Protein 8Z9A (pdb70)

Secondary structure (DSSP, 8-state):
--THHHHTHHHHHHHHHHT----SS-S---HHHHHHHHHHHHHHHHHHHHHHHHHHHHHHSS--SHHHHHHHHHHHHHHHHHHHHHHHHHT-HHHHHHHHTTTSS----GGGHHHHHHHHHHHHHHHHHHHHHHHHHHHHHHHHHHHGGGSS--EEEEE-SSSSS-EEEEE----SS----SS-TTSHHHHHHHHHHHHHHHHHHHHHHHHHHHHHHHHHHHHHHHHHHHHHTHHHHHHHT------HHHHHHHHHHHHHHHHHHHHHHHHHHHHHHHSSHHHHHHHHHHHHHHHHHHHHHTT--SSSHHHHHHHHHHHHHHHHHHHHHHHHHHHHHHHHHHHHHHHSSS-TTS-HHHHHHHHHHHHHTTSPP--EETTTEE-SHHHHHHHHHHHHHHHHHHHHH-/--THHHHTHHHHHHHHHTT----SS-S---TTHHHHHHHHHHHHHHHHHHHHHHHHHHHHHS--SHHHHHHHHHHHHHHHHHHHHHHHHHT-HHHHHHHHTTTSS----GGGHHHHHHHHHHHHHHHHHHHHHHHHHHHHHHHHHHHSGGGS--EEEEE-SSSSS-EEEEE----SS----SS--SSHHHHHHHHHHHHHHHHHHHHHHHHHHHHHHHHHHHHHHHHHHHHHTHHHHHHHT------HHHHHHHHHHHHHHHHHHHHHHHHHHHHHHHTSHHHHHHHHHHHHHHHHHHHHHTT--SSSHHHHHHHHHHHHHHHHHHHHHHHHHHHHHHHHTHHHHHHSS-STTS-HHHHHHHHHHHHHTTSPP--BSTTSSB-SHHHHHHHHHHHHHHHHHHHHH-/--THHHHTHHHHHHHHHTT----SS-S--STTHHHHHHHHHHHHHHHHHHHHHHHHHHHHHS--SHHHHHHHHHHHHHHHHHHHHHHHHHT-HHHHHHHHHHSSS----STTHHHHHHHHHHHHHHHHHHHHHHHHHHHHHHHHTTTSTT-------SS----SS--SSTHHHHHHHHHHHHHHHHHHHHHHHHHHHHHHHHHHHHHHHHHHHHTHHHHHHHH------HHHHHHHHHHHHHHHHHHHHHHHHHHHHHHHTHHHHHHHHHHHHHHHHHHHHHTT---SSSHHHHHHHHHHHHHHHHHHHHHHHHHHHHHHHTTHHHHHHHS-GGGS-HHHHHHHHHHHHHTSS----BSTTS-B-SHHHHHHHHHHHHHHHHHHHHH-/-HHHHHHHHHHT-SS--HHHHHHHHHHHHHHHHHHHHHHHHHSS---HHHHHHHHHHHHHHHHHHHHHHHHHHTHHHHHHHHHHHTSS---HHHHHHHHHHHHHHHHHHHHHHHHHHHHHSS-TTS-TTSTTSSSS---SSSPP-SHHHHHHHHHHHHHHHHHHHHHHHHHHHHHHHHHHHHHHHHHHHHHHHHHHTTTT-HHHHHHHHHHHHHHHHHHHHHHHHHHHHHHHHHHHHHHHHHHHHHHHHHHHTTSS-GGGHHHHHHHTHHHHHHHHHHHHHHHSSTTHHHHHHHHH--GGGGSS-SSHHHHHHHHHHHTTS----EETTTEE-SHHHHHHHHHHHHHHHHHHHHHH-

InterPro domains:
  IPR004117 Olfactory receptor, insect [PF02949] (76-451)
  IPR004117 Olfactory receptor, insect [PTHR21137] (15-462)

Solvent-accessible surface area: 69090 Å² total; per-residue (Å²): 132,106,21,1,9,127,4,0,94,37,1,2,98,71,1,10,102,9,0,5,42,11,60,81,31,32,146,72,135,57,60,135,25,54,100,144,44,100,91,91,6,138,96,1,8,107,55,0,69,43,1,31,96,36,6,47,55,29,25,101,90,100,29,81,50,71,58,21,84,11,46,19,34,4,28,14,36,9,0,24,5,3,9,48,6,4,75,39,4,19,111,24,20,144,26,2,29,120,0,5,48,14,10,71,151,49,82,37,30,117,85,6,41,120,11,32,64,97,16,60,60,86,1,60,68,49,0,72,99,13,18,99,81,14,39,108,63,8,97,138,18,4,91,43,32,22,63,46,16,114,148,35,144,33,52,35,60,48,69,31,108,152,79,194,115,110,63,87,138,54,116,24,46,67,20,12,10,85,9,114,11,92,95,96,13,36,134,39,148,16,54,94,76,0,41,98,38,0,82,73,0,0,76,14,0,4,16,1,2,13,11,1,5,0,2,1,0,0,2,0,0,8,0,0,1,3,0,38,0,0,43,70,2,2,78,62,1,2,78,37,0,14,90,161,194,94,90,83,113,73,78,89,64,5,80,41,0,8,104,22,0,0,50,10,5,41,52,0,22,108,0,5,52,16,0,30,112,3,3,2,39,4,0,30,73,4,14,104,15,1,79,69,0,4,39,30,2,2,70,9,18,41,62,59,111,65,129,69,51,60,4,118,34,5,85,32,35,39,126,23,1,28,58,12,0,84,36,0,0,44,13,0,8,39,0,30,70,31,5,38,28,0,7,80,33,0,0,41,1,83,0,21,62,14,17,61,69,2,6,26,1,0,7,0,0,0,2,11,5,30,106,48,21,62,0,12,0,29,109,44,44,74,0,7,8,73,27,35,33,74,22,69,27,65,18,60,61,43,62,48,54,4,54,65,75,164,154,98,19,1,19,101,4,0,71,34,2,1,100,72,2,11,99,8,0,2,46,14,72,69,47,43,146,77,132,59,68,115,23,60,87,134,47,106,88,89,10,126,83,1,9,105,59,0,66,39,2,31,95,35,6,47,52,20,30,96,93,87,31,85,57,80,67,21,83,11,46,20,33,1,22,13,35,11,0,20,6,3,8,49,6,5,78,41,3,20,114,24,18,146,27,2,22,126,0,4,42,18,12,68,148,47,87,46,27,108,85,5,42,112,18,28,62,116,19,63,60,88,1,51,74,60,2,76,106,22,18,94,86,20,44,104,62,7,88,135,17,4,95,45,33,31,71,56,20,103,162,29,146,33,58,30,61,28,76,28,105,152,74,194,114,108,75,74,144,52,114,21,44,66,23,13,8,90,9,116,12,91,91,100,16,37,137,43,141,16,46,97,74,0,29,95,38,0,85,69,0,0,76,12,0,4,18,1,3,12,13,2,2,1,2,1,0,0,2,0,0,8,0,0,0,4,0,33,0,0,42,74,0,2,80,65,2,2,82,49,1,13,81,156,193,72,85,82,116,75,70,93,75,0,99,38,0,3,97,19,0,1,82,9,7,68,50,0,14,103,0,6,47,28,0,32,109,4,3,2,46,2,0,24,76,3,12,110,15,0,80,68,0,3,57,31,0,2,65,9,17,32,54,59,107,63,131,66,59,57,3,132,38,2,80,30,29,33,122,20,3,33,53,14,0,75,29,0,0,41,13,0,11,32,0,26,79,27,4,15,25,0,0,57,33,0,4,33,1,72,2,21,55,13,17,120,37,1,25,29,2,0,10,0,0,1,1,7,4,26,61,43,21,61,0,16,0,32,67,39,22,74,0,6,0,89,27,21,37,69,22,68,35,64,20,75,83,84,67,56,67,31,58,65,116,180,118,101,19,1,18,111,8,0,86,45,0,3,98,75,2,8,93,17,0,6,47,20,74,82,25,25,131,62,131,60,67,120,27,55,96,123,45,122,85,97,6,150,94,9,9,107,56,2,62,44,5,36,98,34,7,51,52,44,33,97,90,116,29,144,80,74,48,99,83,12,45,20,37,2,26,14,33,13,3,20,5,4,10,51,6,5,67,43,5,18,118,25,25,154,20,5,34,132,0,5,53,27,13,76,138,45,84,42,31,121,90,3,41,112,23,28,61,160,37,57,58,111,1,33,59,62,3,126,110,18,29,90,82,17,42,109,62,8,94,130,16,7,90,39,39,25,76,50,27,107,160,67,188,93,56,99,15,19,4,110,10,109,16,91,99,124,13,23,172,55,149,16,50,95,69,0,44,70,60,0,60,140,0,0,83,35,1,4,18,2,4,11,4,3,2,0,3,3,0,0,3,0,0,9,0,0,5,5,1,49,0,0,38,72,0,0,79,42,0,2,118,53,0,8,68,137,195,82,85,84,116,61,82,96,92,7,146,34,1,12,83,20,0,0,52,3,9,23,52,0,26,98,0,5,60,29,1,32,90,3,6,4,39,4,0,31,78,5,13,106,18,1,79,73,0,2,34,25,0,3,68,8,22,35,46,80,129,43,132,51,59,59,8,112,44,5,98,37,32,35,119,20,4,26,52,15,0,69,31,0,0,64,16,0,12,32,0,27,78,28,7,39,32,0,5,62,20,1,3,22,1,86,4,10,30,9,30,104,54,0,22,14,3,1,20,0,0,0,0,10,8,8,69,41,29,64,0,27,0,28,95,56,43,72,0,13,3,86,31,21,37,73,25,63,34,64,20,76,82,36,62,52,52,13,55,39,65,185,124,106,15,4,80,77,10,2,41,8,0,18,14,48,142,58,136,68,57,25,131,75,0,104,104,12,58,116,43,1,104,82,2,36,84,13,0,123,36,10,54,75,146,140,167,74,63,84,36,15,88,23,4,1,55,0,8,33,36,39,4,47,16,4,23,60,4,0,57,38,12,40,161,17,89,79,61,2,100,95,1,53,97,35,4,162,134,39,34,8,25,109,74,9,90,59,42,6,74,96,15,21,130,64,6,109,105,23,8,80,111,30,14,88,74,7,63,58,33,14,117,130,73,144,119,40,174,47,11,68,62,17,2,10,5,8,8,56,22,29,110,121,160,70,93,94,124,66,59,24,45,73,3,16,110,68,0,6,71,4,14,80,10,12,27,56,1,20,11,8,12,1,0,2,0,0,19,0,0,0,0,0,47,58,15,0,72,37,2,30,108,14,0,32,74,0,20,75,100,91,47,40,126,67,0,47,100,0,0,51,17,0,22,106,0,19,69,9,8,67,22,0,50,86,9,10,24,76,12,0,48,26,9,16,62,23,3,10,87,0,17,0,21,7,49,1,6,44,49,6,0,119,131,49,128,13,53,112,16,0,34,29,16,3,117,35,18,20,40,9,5,68,42,10,0,54,10,1,0,80,14,0,8,36,0,37,61,2,1,34,70,0,2,47,33,0,1,41,21,24,1,15,100,12,74,123,26,2,42,29,0,0,11,0,0,0,0,16,1,7,54,43,5,103,0,49,4,23,119,60,66,32,0,24,1,60,14,24,72,130,12,97,146,85,12,128,42,24,22,51,19,46,24,51,78,86,110

Nearest PDB structures (foldseek):
  8z9z-assembly1_C  TM=9.996E-01  e=1.709E-49  Acyrthosiphon pisum
  8z9z-assembly1_B  TM=9.976E-01  e=3.316E-49  Acyrthosiphon pisum
  8v00-assembly1_C  TM=9.638E-01  e=6.282E-34  Apocrypta bakeri
  6c70-assembly1_A  TM=9.663E-01  e=3.083E-33  Apocrypta bakeri
  8v3c-assembly1_D  TM=8.378E-01  e=1.977E-13  Anopheles gambiae

Organism: Acyrthosiphon pisum (NCBI:txid7029)

Radius of gyration: 36.78 Å; Cα contacts (8 Å, |Δi|>4): 1719; chains: 4; bounding box: 99×111×112 Å

Foldseek 3Di:
DDFLCVLCVVLVVLCQVLQAQDDDDDDDPDPVVVVVSVVSSVVVLVLLVVQLVQLVCLQPVQDDDVVSNLVSLLVSLLLVLLVVLRVLCRVQVVLVVVLSCLGPPDDDDPVLNVLVVVLVVVLSVVLVVLVVVLVVVLVVVLVVLLVLLPFDFQWGWAADPPDDGDTDTDHDASESGRGDDPDDCRDDPNVVVRRVSVSSNSSSSSSSSSSVLSSLLSLLSVLLSLLVSLLVCLQVLQVLQFPVVDDPVSVVVSVVVLVSSVVSVVSSLVSLVSSLVSCQQSVVVLVVSLLSSLLSLLVQCLVDDDDGSSNVVSVVSNVVSLVSLCSQQASQASQQVSLLCSLVSLVPHPNVRGDPVSVVSNVVSNVPSHGGRFRHRVPPGTRHVVVSVVSVVVSVVSSVVSNVVD/DDALCVLCVVLVVLCQVLLAQDDPPDDDPDPVVSVVSVVSNVVLLVLLVVQLVQLVCCLPVPDDDPVSNLVSLLVSLVLVLLVCLRVQCNVQVVLVVVLSCLGPPDDADPVLNVLLVVLVVVLSVVLVVLVVVLVCVLVVLLVVLVVLLVFDQQWGWACDPPDDPDIDTDHDASASGRGDDPDDCRDDPNVVVRRVSRSSNSSSSSVSNSSVLSSLLSLLSVLLSLLVSLLVCLQVLQVLQFPVVCDPVSVVVSVVNLVSSVVSVVSSLVSLVSSLVRCQQSVVVLVVSLLVSLLSLLVQCLVDDDDGSSNVVSVVSVVVSLVSLCSQQASQASQQVSLQCSLVSLVPHPLVRGDVVSVVSSVVRNVVSHHGRFRHRVVPGTRHVVVSVVSVVVSVVSSVVSNVVD/DDWLCVLLVVLVVVCLVLLAADDDPDPPPDPPVVVVSPVSSVVLLCLLVVQLVQLVCCLPVVDDDPVSNLVSLLVSLVLVLLVVLRCLCNVQVVLVVCLRCLGPPDDADPVLRVLCVVLSVVLSVVLVVLVVVLVPVLVVVLVVLVVLQVFAVPARESGSGDDPDDCRDDVNVVVRRVSSSSNSSSSSSSSSSVLSVLLSLLSSLLSLLVSLLVCLQVLQVLQFPVVDDPVSVVSNVVVLVNSVVSVVSSLVSLVSSLVSCQQSVVVLVVSLLVSLLSLLLQCLVDDPDGSSNVVSVVSVVVSLCSLVSFQASQASQQVSLLCSLVSLVPHPLVRGDPVSVVSSVVVNVVSVDGRFRHNVPPGTRHVVVSVVSVVVSVVSSVVSNVVD/DVLQVLLLQLLPLDPDCVSVVVLVVLLVLLVVQLVLLVCCLPVHDDDPLLNLQSVLSNLLSVLLNVLSVLSNVLSVLVSVLVVLLVPDFFDVVLVVVLVVLVVVLVVLLVCLLCVLCVVQVDPVVDHQFDARSASHGPRDPDGDDPVVVSVVSRVSRSVNSNSSSSSLSSLLSVLSGSLRSLLVLLVVLLVLLLVCLPPLPLVSVVVSVVSVVVSVVSLVSVLVSCQPSLVSLLVSLLLLLLSLVLVCVCVVVPVHPNCCVSCSVSVNVSSLSSLCSQADSLAVQQVSLVSLLVSLPDPSLVVHDVVSVVSSVVSNVVSVDTDFSDHPPPDTRHVVSVVVSVVSSVVSNVVSNVVVD

B-factor: mean 78.69, std 26.89, range [17.59, 169.21]

Sequence (1557 aa):
KDGLIKDLWPNIRLIQLSGLFISEYYDDYSGLAVLFRKIYSWITAIIIYSQFIFIVIFMVTKSNDSDQLAAGVVTTLFFTHSMIKFVYFSTGTKSFYRTLSCWNNTSPHPLFAESHSRFHAKSLSRMRQLLIIVSIVTIFTTISWTTITFFGESVWKVPDPETFNQTMYVPVPRLMLHSWYPWDSGHGLGYIVAFVLQFYWVFITLSHSNLMELLFSSFLVHACEQLQHLKEILNPLIELSATLDLTSNQEVLVRSAIKYWVERHKHVVKYVSLITECYGSALLFHMLVSTVILTILAYQATKINGVNVFAFSTIGYLMYSFAQIFMFCIHGNELIEESSSVMEAAYGCHWYDGSEEAKTFVQIVCQQCQKPLIVSGAKFFNVSLDLFASVLGAVVTYFMVLVQLKKDGLIKDLWPNIRLIQLSGLFISEYYDDYSGLAVLFRKIYSWITAIIIYSQFIFIVIFMVTKSNDSDQLAAGVVTTLFFTHSMIKFVYFSTGTKSFYRTLSCWNNTSPHPLFAESHSRFHAKSLSRMRQLLIIVSIVTIFTTISWTTITFFGESVWKVPDPETFNQTMYVPVPRLMLHSWYPWDSGHGLGYIVAFVLQFYWVFITLSHSNLMELLFSSFLVHACEQLQHLKEILNPLIELSATLDLTSNQEVLVRSAIKYWVERHKHVVKYVSLITECYGSALLFHMLVSTVILTILAYQATKINGVNVFAFSTIGYLMYSFAQIFMFCIHGNELIEESSSVMEAAYGCHWYDGSEEAKTFVQIVCQQCQKPLIVSGAKFFNVSLDLFASVLGAVVTYFMVLVQLKKDGLIKDLWPNIRLIQLSGLFISEYYDDYSGLAVLFRKIYSWITAIIIYSQFIFIVIFMVTKSNDSDQLAAGVVTTLFFTHSMIKFVYFSTGTKSFYRTLSCWNNTSPHPLFAESHSRFHAKSLSRMRQLLIIVSIVTIFTTISWTTITFFGPVPRLMLHSWYPWDSGHGLGYIVAFVLQFYWVFITLSHSNLMELLFSSFLVHACEQLQHLKEILNPLIELSATLDLTSNQEVLVRSAIKYWVERHKHVVKYVSLITECYGSALLFHMLVSTVILTILAYQATKINGVNVFAFSTIGYLMYSFAQIFMFCIHGNELIEESSSVMEAAYGCHWYDGSEEAKTFVQIVCQQCQKPLIVSGAKFFNVSLDLFASVLGAVVTYFMVLVQLKIDTINMFLQMTGCTDSKAMLYLTYFEFLITFYYLIATYASIVHFEQSVTIQLFALLCMLIECVILLNITFRLYHKNHIREMHQYSRRLGIPDSYRSVINVITKYHLIASNIFVVFPVTYAIFCDSVRVGDPFTFPFLDVLPMHTDNLAIYACKYLVYAISVYIAHVELCFINTTFIYYVGVLKHRLETIVQTIGEAFADNDEQKFKYAIIQHQKLLSYFNTMKIVFSKPILLSMSFNAIYFGLTTSFVIQAIRGYINQAILSICIASSAAAVINITIYTFYGSELMDLHDKILHVLFDNAFFYVSKSFKSSILIMMTRVTIPLKFTVGYIFTINLNLLLKILKMSYTVLNVLLSSET

Structure (mmCIF, N/CA/C/O backbone):
data_8Z9A
#
_entry.id   8Z9A
#
loop_
_entity.id
_entity.type
_entity.pdbx_description
1 polymer 'Odorant receptor, ApisOrco'
2 polymer 'Odorant receptor, ApisOR5'
3 non-polymer 1,2-DIACYL-SN-GLYCERO-3-PHOSPHOCHOLINE
4 non-polymer '[(2E)-3,7-dimethylocta-2,6-dienyl] ethanoate'
#
loop_
_atom_site.group_PDB
_atom_site.id
_atom_site.type_symbol
_atom_site.label_atom_id
_atom_site.label_alt_id
_atom_site.label_comp_id
_atom_site.label_asym_id
_atom_site.label_entity_id
_atom_site.label_seq_id
_atom_site.pdbx_PDB_ins_code
_atom_site.Cartn_x
_atom_site.Cartn_y
_atom_site.Cartn_z
_atom_site.occupancy
_atom_site.B_iso_or_equiv
_atom_site.auth_seq_id
_atom_site.auth_comp_id
_atom_site.auth_asym_id
_atom_site.auth_atom_id
_atom_site.pdbx_PDB_model_num
ATOM 1 N N . LYS A 1 5 ? 103.647 133.304 85.917 1.00 98.19 5 LYS A N 1
ATOM 2 C CA . LYS A 1 5 ? 103.891 132.871 87.287 1.00 102.08 5 LYS A CA 1
ATOM 3 C C . LYS A 1 5 ? 103.096 133.715 88.275 1.00 102.57 5 LYS A C 1
ATOM 4 O O . LYS A 1 5 ? 102.689 134.833 87.963 1.00 99.56 5 LYS A O 1
ATOM 10 N N . ASP A 1 6 ? 102.879 133.170 89.470 1.00 105.38 6 ASP A N 1
ATOM 11 C CA . ASP A 1 6 ? 102.149 133.878 90.511 1.00 102.73 6 ASP A CA 1
ATOM 12 C C . ASP A 1 6 ? 102.553 133.315 91.865 1.00 105.19 6 ASP A C 1
ATOM 13 O O . ASP A 1 6 ? 103.087 132.208 91.964 1.00 104.40 6 ASP A O 1
ATOM 18 N N . GLY A 1 7 ? 102.285 134.095 92.908 1.00 90.57 7 GLY A N 1
ATOM 19 C CA . GLY A 1 7 ? 102.631 133.697 94.256 1.00 85.50 7 GLY A CA 1
ATOM 20 C C . GLY A 1 7 ? 104.039 134.090 94.647 1.00 83.03 7 GLY A C 1
ATOM 21 O O . GLY A 1 7 ? 104.502 135.183 94.310 1.00 79.29 7 GLY A O 1
ATOM 22 N N . LEU A 1 8 ? 104.731 133.204 95.366 1.00 71.65 8 LEU A N 1
ATOM 23 C CA . LEU A 1 8 ? 106.095 133.485 95.796 1.00 68.39 8 LEU A CA 1
ATOM 24 C C . LEU A 1 8 ? 107.084 133.466 94.639 1.00 72.47 8 LEU A C 1
ATOM 25 O O . LEU A 1 8 ? 108.166 134.047 94.757 1.00 77.72 8 LEU A O 1
ATOM 30 N N . ILE A 1 9 ? 106.742 132.809 93.529 1.00 76.94 9 ILE A N 1
ATOM 31 C CA . ILE A 1 9 ? 107.633 132.782 92.373 1.00 75.78 9 ILE A CA 1
ATOM 32 C C . ILE A 1 9 ? 107.764 134.171 91.763 1.00 78.56 9 ILE A C 1
ATOM 33 O O . ILE A 1 9 ? 108.861 134.597 91.385 1.00 80.82 9 ILE A O 1
ATOM 38 N N . LYS A 1 10 ? 106.649 134.893 91.643 1.00 73.61 10 LYS A N 1
ATOM 39 C CA . LYS A 1 10 ? 106.692 136.229 91.059 1.00 71.94 10 LYS A CA 1
ATOM 40 C C . LYS A 1 10 ? 107.498 137.188 91.925 1.00 73.71 10 LYS A C 1
ATOM 41 O O . LYS A 1 10 ? 108.238 138.030 91.405 1.00 76.82 10 LYS A O 1
ATOM 47 N N . ASP A 1 11 ? 107.359 137.086 93.249 1.00 73.06 11 ASP A N 1
ATOM 48 C CA . ASP A 1 11 ? 108.130 137.946 94.140 1.00 71.76 11 ASP A CA 1
ATOM 49 C C . ASP A 1 11 ? 109.621 137.661 94.029 1.00 71.56 11 ASP A C 1
ATOM 50 O O . ASP A 1 11 ? 110.440 138.587 94.025 1.00 74.15 11 ASP A O 1
ATOM 55 N N . LEU A 1 12 ? 109.992 136.385 93.946 1.00 67.58 12 LEU A N 1
ATOM 56 C CA . LEU A 1 12 ? 111.383 135.965 93.837 1.00 63.50 12 LEU A CA 1
ATOM 57 C C . LEU A 1 12 ? 111.802 135.697 92.400 1.00 68.40 12 LEU A C 1
ATOM 58 O O . LEU A 1 12 ? 112.676 134.860 92.159 1.00 75.10 12 LEU A O 1
ATOM 63 N N . TRP A 1 13 ? 111.188 136.375 91.435 1.00 74.10 13 TRP A N 1
ATOM 64 C CA . TRP A 1 13 ? 111.570 136.151 90.043 1.00 69.77 13 TRP A CA 1
ATOM 65 C C . TRP A 1 13 ? 113.000 136.574 89.739 1.00 73.59 13 TRP A C 1
ATOM 66 O O . TRP A 1 13 ? 113.696 135.825 89.035 1.00 78.89 13 TRP A O 1
ATOM 77 N N . PRO A 1 14 ? 113.491 137.743 90.172 1.00 65.66 14 PRO A N 1
ATOM 78 C CA . PRO A 1 14 ? 114.906 138.052 89.907 1.00 62.62 14 PRO A CA 1
ATOM 79 C C . PRO A 1 14 ? 115.862 137.030 90.492 1.00 68.39 14 PRO A C 1
ATOM 80 O O . PRO A 1 14 ? 116.863 136.687 89.852 1.00 72.99 14 PRO A O 1
ATOM 84 N N . ASN A 1 15 ? 115.569 136.515 91.687 1.00 64.85 15 ASN A N 1
ATOM 85 C CA . ASN A 1 15 ? 116.424 135.499 92.290 1.00 60.57 15 ASN A CA 1
ATOM 86 C C . ASN A 1 15 ? 116.444 134.229 91.452 1.00 63.25 15 ASN A C 1
ATOM 87 O O . ASN A 1 15 ? 117.507 133.652 91.200 1.00 71.46 15 ASN A O 1
ATOM 92 N N . ILE A 1 16 ? 115.271 133.777 91.009 1.00 65.14 16 ILE A N 1
ATOM 93 C CA . ILE A 1 16 ? 115.198 132.549 90.225 1.00 65.34 16 ILE A CA 1
ATOM 94 C C . ILE A 1 16 ? 115.863 132.741 88.869 1.00 67.54 16 ILE A C 1
ATOM 95 O O . ILE A 1 16 ? 116.527 131.835 88.356 1.00 74.83 16 ILE A O 1
ATOM 100 N N . ARG A 1 17 ? 115.707 133.922 88.272 1.00 66.59 17 ARG A N 1
ATOM 101 C CA . ARG A 1 17 ? 116.360 134.195 86.998 1.00 65.57 17 ARG A CA 1
ATOM 102 C C . ARG A 1 17 ? 117.875 134.217 87.145 1.00 68.64 17 ARG A C 1
ATOM 103 O O . ARG A 1 17 ? 118.593 133.692 86.287 1.00 74.87 17 ARG A O 1
ATOM 111 N N . LEU A 1 18 ? 118.383 134.821 88.222 1.00 65.75 18 LEU A N 1
ATOM 112 C CA . LEU A 1 18 ? 119.823 134.813 88.455 1.00 61.39 18 LEU A CA 1
ATOM 113 C C . LEU A 1 18 ? 120.331 133.404 88.723 1.00 62.20 18 LEU A C 1
ATOM 114 O O . LEU A 1 18 ? 121.432 133.046 88.296 1.00 69.99 18 LEU A O 1
ATOM 119 N N . ILE A 1 19 ? 119.549 132.592 89.436 1.00 62.87 19 ILE A N 1
ATOM 120 C CA . ILE A 1 19 ? 119.931 131.202 89.665 1.00 58.67 19 ILE A CA 1
ATOM 121 C C . ILE A 1 19 ? 119.992 130.443 88.346 1.00 64.11 19 ILE A C 1
ATOM 122 O O . ILE A 1 19 ? 120.924 129.668 88.101 1.00 72.64 19 ILE A O 1
ATOM 127 N N . GLN A 1 20 ? 119.004 130.654 87.475 1.00 63.07 20 GLN A N 1
ATOM 128 C CA . GLN A 1 20 ? 118.992 129.976 86.183 1.00 66.37 20 GLN A CA 1
ATOM 129 C C . GLN A 1 20 ? 120.167 130.408 85.316 1.00 73.43 20 GLN A C 1
ATOM 130 O O . GLN A 1 20 ? 120.805 129.576 84.661 1.00 78.29 20 GLN A O 1
ATOM 136 N N . LEU A 1 21 ? 120.467 131.707 85.293 1.00 69.50 21 LEU A N 1
ATOM 137 C CA . LEU A 1 21 ? 121.575 132.197 84.484 1.00 67.70 21 LEU A CA 1
ATOM 138 C C . LEU A 1 21 ? 122.930 131.843 85.076 1.00 70.30 21 LEU A C 1
ATOM 139 O O . LEU A 1 21 ? 123.925 131.823 84.345 1.00 72.51 21 LEU A O 1
ATOM 144 N N . SER A 1 22 ? 122.991 131.566 86.378 1.00 69.32 22 SER A N 1
ATOM 145 C CA . SER A 1 22 ? 124.279 131.375 87.032 1.00 66.65 22 SER A CA 1
ATOM 146 C C . SER A 1 22 ? 124.896 130.028 86.687 1.00 68.14 22 SER A C 1
ATOM 147 O O . SER A 1 22 ? 126.123 129.888 86.714 1.00 71.44 22 SER A O 1
ATOM 150 N N . GLY A 1 23 ? 124.077 129.034 86.361 1.00 66.15 23 GLY A N 1
ATOM 151 C CA . GLY A 1 23 ? 124.567 127.716 86.000 1.00 69.30 23 GLY A CA 1
ATOM 152 C C . GLY A 1 23 ? 124.152 126.603 86.936 1.00 70.06 23 GLY A C 1
ATOM 153 O O . GLY A 1 23 ? 124.542 125.451 86.704 1.00 69.47 23 GLY A O 1
ATOM 154 N N . LEU A 1 24 ? 123.387 126.879 87.986 1.00 74.28 24 LEU A N 1
ATOM 155 C CA . LEU A 1 24 ? 122.930 125.825 88.877 1.00 72.04 24 LEU A CA 1
ATOM 156 C C . LEU A 1 24 ? 121.955 124.902 88.157 1.00 75.97 24 LEU A C 1
ATOM 157 O O . LEU A 1 24 ? 121.279 125.295 87.205 1.00 77.14 24 LEU A O 1
ATOM 162 N N . PHE A 1 25 ? 121.891 123.656 88.623 1.00 78.83 25 PHE A N 1
ATOM 163 C CA . PHE A 1 25 ? 121.012 122.649 88.031 1.00 75.25 25 PHE A CA 1
ATOM 164 C C . PHE A 1 25 ? 119.576 122.941 88.456 1.00 76.62 25 PHE A C 1
ATOM 165 O O . PHE A 1 25 ? 119.056 122.406 89.438 1.00 79.40 25 PHE A O 1
ATOM 173 N N . ILE A 1 26 ? 118.924 123.812 87.693 1.00 73.48 26 ILE A N 1
ATOM 174 C CA . ILE A 1 26 ? 117.521 124.152 87.895 1.00 75.82 26 ILE A CA 1
ATOM 175 C C . ILE A 1 26 ? 116.784 123.908 86.586 1.00 78.83 26 ILE A C 1
ATOM 176 O O . ILE A 1 26 ? 117.264 124.297 85.515 1.00 80.56 26 ILE A O 1
ATOM 181 N N . SER A 1 27 ? 115.632 123.242 86.669 1.00 86.32 27 SER A N 1
ATOM 182 C CA . SER A 1 27 ? 114.885 122.848 85.485 1.00 88.29 27 SER A CA 1
ATOM 183 C C . SER A 1 27 ? 113.514 123.492 85.360 1.00 91.17 27 SER A C 1
ATOM 184 O O . SER A 1 27 ? 112.996 123.571 84.241 1.00 93.74 27 SER A O 1
ATOM 187 N N . GLU A 1 28 ? 112.914 123.951 86.454 1.00 85.80 28 GLU A N 1
ATOM 188 C CA . GLU A 1 28 ? 111.570 124.497 86.410 1.00 89.00 28 GLU A CA 1
ATOM 189 C C . GLU A 1 28 ? 111.604 125.995 86.122 1.00 89.30 28 GLU A C 1
ATOM 190 O O . GLU A 1 28 ? 112.664 126.603 85.964 1.00 90.47 28 GLU A O 1
ATOM 196 N N . TYR A 1 29 ? 110.413 126.594 86.047 1.00 80.09 29 TYR A N 1
ATOM 197 C CA . TYR A 1 29 ? 110.243 128.038 85.889 1.00 78.12 29 TYR A CA 1
ATOM 198 C C . TYR A 1 29 ? 110.843 128.551 84.585 1.00 80.83 29 TYR A C 1
ATOM 199 O O . TYR A 1 29 ? 111.434 129.632 84.543 1.00 80.21 29 TYR A O 1
ATOM 208 N N . TYR A 1 30 ? 110.693 127.786 83.513 1.00 94.48 30 TYR A N 1
ATOM 209 C CA . TYR A 1 30 ? 111.082 128.204 82.175 1.00 92.10 30 TYR A CA 1
ATOM 210 C C . TYR A 1 30 ? 109.839 128.352 81.305 1.00 96.44 30 TYR A C 1
ATOM 211 O O . TYR A 1 30 ? 108.712 128.089 81.734 1.00 97.41 30 TYR A O 1
ATOM 220 N N . ASP A 1 31 ? 110.055 128.781 80.061 1.00 112.50 31 ASP A N 1
ATOM 221 C CA . ASP A 1 31 ? 108.968 128.916 79.100 1.00 112.95 31 ASP A CA 1
ATOM 222 C C . ASP A 1 31 ? 109.379 128.392 77.730 1.00 112.48 31 ASP A C 1
ATOM 223 O O . ASP A 1 31 ? 108.734 128.701 76.722 1.00 112.52 31 ASP A O 1
ATOM 228 N N . ASP A 1 32 ? 110.442 127.597 77.675 1.00 117.31 32 ASP A N 1
ATOM 229 C CA . ASP A 1 32 ? 110.977 127.082 76.419 1.00 118.10 32 ASP A CA 1
ATOM 230 C C . ASP A 1 32 ? 111.278 125.593 76.551 1.00 116.61 32 ASP A C 1
ATOM 231 O O . ASP A 1 32 ? 112.372 125.123 76.238 1.00 117.64 32 ASP A O 1
ATOM 236 N N . TYR A 1 33 ? 110.295 124.827 77.023 1.00 110.05 33 TYR A N 1
ATOM 237 C CA . TYR A 1 33 ? 110.476 123.395 77.256 1.00 111.07 33 TYR A CA 1
ATOM 238 C C . TYR A 1 33 ? 110.493 122.670 75.914 1.00 111.78 33 TYR A C 1
ATOM 239 O O . TYR A 1 33 ? 109.539 122.002 75.510 1.00 112.78 33 TYR A O 1
ATOM 248 N N . SER A 1 34 ? 111.613 122.807 75.212 1.00 116.68 34 SER A N 1
ATOM 249 C CA . SER A 1 34 ? 111.858 122.113 73.960 1.00 117.15 34 SER A CA 1
ATOM 250 C C . SER A 1 34 ? 113.138 121.298 74.087 1.00 116.48 34 SER A C 1
ATOM 251 O O . SER A 1 34 ? 113.981 121.562 74.947 1.00 117.81 34 SER A O 1
ATOM 254 N N . GLY A 1 35 ? 113.271 120.292 73.221 1.00 115.63 35 GLY A N 1
ATOM 255 C CA . GLY A 1 35 ? 114.419 119.404 73.312 1.00 117.67 35 GLY A CA 1
ATOM 256 C C . GLY A 1 35 ? 115.738 120.132 73.138 1.00 117.21 35 GLY A C 1
ATOM 257 O O . GLY A 1 35 ? 116.689 119.910 73.892 1.00 113.70 35 GLY A O 1
ATOM 258 N N . LEU A 1 36 ? 115.810 121.017 72.142 1.00 123.97 36 LEU A N 1
ATOM 259 C CA . LEU A 1 36 ? 117.040 121.767 71.908 1.00 125.01 36 LEU A CA 1
ATOM 260 C C . LEU A 1 36 ? 117.369 122.673 73.086 1.00 124.53 36 LEU A C 1
ATOM 261 O O . LEU A 1 36 ? 118.521 122.732 73.531 1.00 124.19 36 LEU A O 1
ATOM 266 N N . ALA A 1 37 ? 116.369 123.389 73.605 1.00 116.49 37 ALA A N 1
ATOM 267 C CA . ALA A 1 37 ? 116.611 124.290 74.726 1.00 114.70 37 ALA A CA 1
ATOM 268 C C . ALA A 1 37 ? 117.029 123.522 75.973 1.00 114.97 37 ALA A C 1
ATOM 269 O O . ALA A 1 37 ? 117.954 123.934 76.681 1.00 116.01 37 ALA A O 1
ATOM 271 N N . VAL A 1 38 ? 116.362 122.402 76.255 1.00 108.23 38 VAL A N 1
ATOM 272 C CA . VAL A 1 38 ? 116.716 121.602 77.424 1.00 106.49 38 VAL A CA 1
ATOM 273 C C . VAL A 1 38 ? 118.130 121.053 77.287 1.00 108.50 38 VAL A C 1
ATOM 274 O O . VAL A 1 38 ? 118.911 121.060 78.247 1.00 109.68 38 VAL A O 1
ATOM 278 N N . LEU A 1 39 ? 118.482 120.563 76.095 1.00 110.55 39 LEU A N 1
ATOM 279 C CA . LEU A 1 39 ? 119.826 120.038 75.883 1.00 110.89 39 LEU A CA 1
ATOM 280 C C . LEU A 1 39 ? 120.879 121.127 76.047 1.00 110.63 39 LEU A C 1
ATOM 281 O O . LEU A 1 39 ? 121.917 120.904 76.681 1.00 110.62 39 LEU A O 1
ATOM 286 N N . PHE A 1 40 ? 120.628 122.314 75.488 1.00 106.71 40 PHE A N 1
ATOM 287 C CA . PHE A 1 40 ? 121.573 123.416 75.636 1.00 106.92 40 PHE A CA 1
ATOM 288 C C . PHE A 1 40 ? 121.725 123.815 77.097 1.00 108.16 40 PHE A C 1
ATOM 289 O O . PHE A 1 40 ? 122.838 124.079 77.567 1.00 108.66 40 PHE A O 1
ATOM 297 N N . ARG A 1 41 ? 120.612 123.862 77.830 1.00 99.91 41 ARG A N 1
ATOM 298 C CA . ARG A 1 41 ? 120.651 124.226 79.241 1.00 98.94 41 ARG A CA 1
ATOM 299 C C . ARG A 1 41 ? 121.451 123.213 80.050 1.00 99.42 41 ARG A C 1
ATOM 300 O O . ARG A 1 41 ? 122.291 123.584 80.881 1.00 98.48 41 ARG A O 1
ATOM 308 N N . LYS A 1 42 ? 121.206 121.923 79.813 1.00 95.64 42 LYS A N 1
ATOM 309 C CA . LYS A 1 42 ? 121.950 120.886 80.520 1.00 95.88 42 LYS A CA 1
ATOM 310 C C . LYS A 1 42 ? 123.432 120.945 80.180 1.00 97.85 42 LYS A C 1
ATOM 311 O O . LYS A 1 42 ? 124.284 120.782 81.060 1.00 97.09 42 LYS A O 1
ATOM 317 N N . ILE A 1 43 ? 123.760 121.178 78.907 1.00 96.38 43 ILE A N 1
ATOM 318 C CA . ILE A 1 43 ? 125.159 121.263 78.503 1.00 93.19 43 ILE A CA 1
ATOM 319 C C . ILE A 1 43 ? 125.843 122.433 79.194 1.00 93.80 43 ILE A C 1
ATOM 320 O O . ILE A 1 43 ? 126.964 122.304 79.702 1.00 96.95 43 ILE A O 1
ATOM 325 N N . TYR A 1 44 ? 125.182 123.593 79.228 1.00 85.93 44 TYR A N 1
ATOM 326 C CA . TYR A 1 44 ? 125.774 124.761 79.874 1.00 88.82 44 TYR A CA 1
ATOM 327 C C . TYR A 1 44 ? 125.975 124.527 81.365 1.00 86.44 44 TYR A C 1
ATOM 328 O O . TYR A 1 44 ? 127.026 124.869 81.920 1.00 86.33 44 TYR A O 1
ATOM 337 N N . SER A 1 45 ? 124.980 123.937 82.030 1.00 78.96 45 SER A N 1
ATOM 338 C CA . SER A 1 45 ? 125.111 123.682 83.460 1.00 76.80 45 SER A CA 1
ATOM 339 C C . SER A 1 45 ? 126.220 122.676 83.746 1.00 81.41 45 SER A C 1
ATOM 340 O O . SER A 1 45 ? 126.976 122.835 84.712 1.00 82.97 45 SER A O 1
ATOM 343 N N . TRP A 1 46 ? 126.336 121.633 82.919 1.00 84.03 46 TRP A N 1
ATOM 344 C CA . TRP A 1 46 ? 127.395 120.648 83.113 1.00 79.22 46 TRP A CA 1
ATOM 345 C C . TRP A 1 46 ? 128.770 121.252 82.863 1.00 78.13 46 TRP A C 1
ATOM 346 O O . TRP A 1 46 ? 129.729 120.934 83.573 1.00 77.70 46 TRP A O 1
ATOM 357 N N . ILE A 1 47 ? 128.890 122.117 81.855 1.00 75.92 47 ILE A N 1
ATOM 358 C CA . ILE A 1 47 ? 130.159 122.796 81.611 1.00 74.88 47 ILE A CA 1
ATOM 359 C C . ILE A 1 47 ? 130.528 123.665 82.805 1.00 75.95 47 ILE A C 1
ATOM 360 O O . ILE A 1 47 ? 131.686 123.689 83.244 1.00 82.73 47 ILE A O 1
ATOM 365 N N . THR A 1 48 ? 129.547 124.385 83.354 1.00 71.48 48 THR A N 1
ATOM 366 C CA . THR A 1 48 ? 129.803 125.203 84.534 1.00 71.07 48 THR A CA 1
ATOM 367 C C . THR A 1 48 ? 130.276 124.347 85.700 1.00 73.74 48 THR A C 1
ATOM 368 O O . THR A 1 48 ? 131.261 124.680 86.367 1.00 81.31 48 THR A O 1
ATOM 372 N N . ALA A 1 49 ? 129.595 123.227 85.951 1.00 68.52 49 ALA A N 1
ATOM 373 C CA . ALA A 1 49 ? 129.985 122.362 87.060 1.00 71.84 49 ALA A CA 1
ATOM 374 C C . ALA A 1 49 ? 131.390 121.805 86.862 1.00 76.04 49 ALA A C 1
ATOM 375 O O . ALA A 1 49 ? 132.191 121.760 87.807 1.00 77.21 49 ALA A O 1
ATOM 377 N N . ILE A 1 50 ? 131.705 121.379 85.637 1.00 74.99 50 ILE A N 1
ATOM 378 C CA . ILE A 1 50 ? 133.024 120.825 85.350 1.00 71.89 50 ILE A CA 1
ATOM 379 C C . ILE A 1 50 ? 134.101 121.868 85.602 1.00 69.89 50 ILE A C 1
ATOM 380 O O . ILE A 1 50 ? 135.114 121.591 86.254 1.00 75.04 50 ILE A O 1
ATOM 385 N N . ILE A 1 51 ? 133.894 123.089 85.103 1.00 65.37 51 ILE A N 1
ATOM 386 C CA . ILE A 1 51 ? 134.890 124.140 85.296 1.00 65.84 51 ILE A CA 1
ATOM 387 C C . ILE A 1 51 ? 135.059 124.450 86.777 1.00 68.05 51 ILE A C 1
ATOM 388 O O . ILE A 1 51 ? 136.186 124.562 87.280 1.00 78.48 51 ILE A O 1
ATOM 393 N N . ILE A 1 52 ? 133.944 124.572 87.502 1.00 59.02 52 ILE A N 1
ATOM 394 C CA . ILE A 1 52 ? 133.997 124.920 88.919 1.00 60.02 52 ILE A CA 1
ATOM 395 C C . ILE A 1 52 ? 134.805 123.889 89.692 1.00 68.72 52 ILE A C 1
ATOM 396 O O . ILE A 1 52 ? 135.740 124.225 90.432 1.00 71.44 52 ILE A O 1
ATOM 401 N N . TYR A 1 53 ? 134.476 122.611 89.512 1.00 69.35 53 TYR A N 1
ATOM 402 C CA . TYR A 1 53 ? 135.126 121.593 90.325 1.00 66.58 53 TYR A CA 1
ATOM 403 C C . TYR A 1 53 ? 136.551 121.317 89.863 1.00 74.30 53 TYR A C 1
ATOM 404 O O . TYR A 1 53 ? 137.410 120.991 90.688 1.00 77.68 53 TYR A O 1
ATOM 413 N N . SER A 1 54 ? 136.838 121.475 88.568 1.00 67.31 54 SER A N 1
ATOM 414 C CA . SER A 1 54 ? 138.215 121.356 88.109 1.00 61.29 54 SER A CA 1
ATOM 415 C C . SER A 1 54 ? 139.091 122.443 88.712 1.00 64.60 54 SER A C 1
ATOM 416 O O . SER A 1 54 ? 140.210 122.170 89.161 1.00 75.31 54 SER A O 1
ATOM 419 N N . GLN A 1 55 ? 138.600 123.683 88.745 1.00 55.47 55 GLN A N 1
ATOM 420 C CA . GLN A 1 55 ? 139.388 124.753 89.346 1.00 58.23 55 GLN A CA 1
ATOM 421 C C . GLN A 1 55 ? 139.543 124.549 90.849 1.00 63.71 55 GLN A C 1
ATOM 422 O O . GLN A 1 55 ? 140.600 124.851 91.417 1.00 68.69 55 GLN A O 1
ATOM 428 N N . PHE A 1 56 ? 138.503 124.038 91.514 1.00 55.51 56 PHE A N 1
ATOM 429 C CA . PHE A 1 56 ? 138.635 123.738 92.936 1.00 53.60 56 PHE A CA 1
ATOM 430 C C . PHE A 1 56 ? 139.702 122.677 93.178 1.00 63.46 56 PHE A C 1
ATOM 431 O O . PHE A 1 56 ? 140.524 122.805 94.094 1.00 64.67 56 PHE A O 1
ATOM 439 N N . ILE A 1 57 ? 139.717 121.627 92.353 1.00 73.72 57 ILE A N 1
ATOM 440 C CA . ILE A 1 57 ? 140.733 120.588 92.489 1.00 65.46 57 ILE A CA 1
ATOM 441 C C . ILE A 1 57 ? 142.117 121.159 92.208 1.00 65.00 57 ILE A C 1
ATOM 442 O O . ILE A 1 57 ? 143.104 120.766 92.836 1.00 70.62 57 ILE A O 1
ATOM 447 N N . PHE A 1 58 ? 142.211 122.098 91.266 1.00 66.89 58 PHE A N 1
ATOM 448 C CA . PHE A 1 58 ? 143.502 122.707 90.958 1.00 62.75 58 PHE A CA 1
ATOM 449 C C . PHE A 1 58 ? 144.036 123.508 92.141 1.00 64.76 58 PHE A C 1
ATOM 450 O O . PHE A 1 58 ? 145.223 123.419 92.484 1.00 71.77 58 PHE A O 1
ATOM 458 N N . ILE A 1 59 ? 143.176 124.309 92.777 1.00 65.94 59 ILE A N 1
ATOM 459 C CA . ILE A 1 59 ? 143.644 125.076 93.928 1.00 63.46 59 ILE A CA 1
ATOM 460 C C . ILE A 1 59 ? 143.887 124.181 95.135 1.00 66.99 59 ILE A C 1
ATOM 461 O O . ILE A 1 59 ? 144.655 124.554 96.027 1.00 68.17 59 ILE A O 1
ATOM 466 N N . VAL A 1 60 ? 143.246 123.011 95.201 1.00 70.83 60 VAL A N 1
ATOM 467 C CA . VAL A 1 60 ? 143.595 122.050 96.244 1.00 65.18 60 VAL A CA 1
ATOM 468 C C . VAL A 1 60 ? 144.962 121.434 95.967 1.00 66.15 60 VAL A C 1
ATOM 469 O O . VAL A 1 60 ? 145.767 121.237 96.884 1.00 73.96 60 VAL A O 1
ATOM 473 N N . ILE A 1 61 ? 145.246 121.121 94.701 1.00 69.72 61 ILE A N 1
ATOM 474 C CA . ILE A 1 61 ? 146.543 120.557 94.335 1.00 68.41 61 ILE A CA 1
ATOM 475 C C . ILE A 1 61 ? 147.660 121.540 94.655 1.00 72.94 61 ILE A C 1
ATOM 476 O O . ILE A 1 61 ? 148.693 121.164 95.219 1.00 77.25 61 ILE A O 1
ATOM 481 N N . PHE A 1 62 ? 147.471 122.816 94.317 1.00 76.76 62 PHE A N 1
ATOM 482 C CA . PHE A 1 62 ? 148.441 123.826 94.732 1.00 72.30 62 PHE A CA 1
ATOM 483 C C . PHE A 1 62 ? 148.131 124.226 96.170 1.00 78.42 62 PHE A C 1
ATOM 484 O O . PHE A 1 62 ? 147.951 125.407 96.480 1.00 80.68 62 PHE A O 1
ATOM 492 N N . MET A 1 63 ? 148.003 123.233 97.044 1.00 82.09 63 MET A N 1
ATOM 493 C CA . MET A 1 63 ? 147.938 123.459 98.482 1.00 78.50 63 MET A CA 1
ATOM 494 C C . MET A 1 63 ? 148.708 122.429 99.285 1.00 83.69 63 MET A C 1
ATOM 495 O O . MET A 1 63 ? 149.074 122.718 100.429 1.00 89.10 63 MET A O 1
ATOM 500 N N . VAL A 1 64 ? 148.972 121.245 98.737 1.00 84.43 64 VAL A N 1
ATOM 501 C CA . VAL A 1 64 ? 149.659 120.181 99.455 1.00 85.73 64 VAL A CA 1
ATOM 502 C C . VAL A 1 64 ? 150.964 119.858 98.743 1.00 84.82 64 VAL A C 1
ATOM 503 O O . VAL A 1 64 ? 151.917 119.370 99.361 1.00 92.48 64 VAL A O 1
ATOM 507 N N . THR A 1 65 ? 151.020 120.129 97.441 1.00 77.11 65 THR A N 1
ATOM 508 C CA . THR A 1 65 ? 152.212 119.848 96.654 1.00 79.03 65 THR A CA 1
ATOM 509 C C . THR A 1 65 ? 153.177 121.022 96.582 1.00 81.72 65 THR A C 1
ATOM 510 O O . THR A 1 65 ? 154.309 120.841 96.123 1.00 86.41 65 THR A O 1
ATOM 514 N N . LYS A 1 66 ? 152.766 122.216 97.017 1.00 82.82 66 LYS A N 1
ATOM 515 C CA . LYS A 1 66 ? 153.621 123.395 96.943 1.00 82.91 66 LYS A CA 1
ATOM 516 C C . LYS A 1 66 ? 153.625 124.179 98.249 1.00 88.13 66 LYS A C 1
ATOM 517 O O . LYS A 1 66 ? 153.996 125.356 98.256 1.00 91.23 66 LYS A O 1
ATOM 523 N N . SER A 1 67 ? 153.223 123.555 99.350 1.00 90.30 67 SER A N 1
ATOM 524 C CA . SER A 1 67 ? 153.195 124.195 100.658 1.00 90.26 67 SER A CA 1
ATOM 525 C C . SER A 1 67 ? 154.325 123.628 101.505 1.00 92.29 67 SER A C 1
ATOM 526 O O . SER A 1 67 ? 154.408 122.412 101.699 1.00 93.17 67 SER A O 1
ATOM 529 N N . ASN A 1 68 ? 155.191 124.509 102.004 1.00 100.98 68 ASN A N 1
ATOM 530 C CA . ASN A 1 68 ? 156.322 124.113 102.834 1.00 101.09 68 ASN A CA 1
ATOM 531 C C . ASN A 1 68 ? 156.183 124.621 104.263 1.00 102.76 68 ASN A C 1
ATOM 532 O O . ASN A 1 68 ? 156.231 123.833 105.211 1.00 102.51 68 ASN A O 1
ATOM 537 N N . ASP A 1 69 ? 156.008 125.926 104.442 1.00 106.04 69 ASP A N 1
ATOM 538 C CA . ASP A 1 69 ? 155.830 126.507 105.760 1.00 104.34 69 ASP A CA 1
ATOM 539 C C . ASP A 1 69 ? 154.416 126.249 106.271 1.00 102.44 69 ASP A C 1
ATOM 540 O O . ASP A 1 69 ? 153.498 125.939 105.509 1.00 103.52 69 ASP A O 1
ATOM 545 N N . SER A 1 70 ? 154.249 126.372 107.590 1.00 98.90 70 SER A N 1
ATOM 546 C CA . SER A 1 70 ? 152.915 126.268 108.168 1.00 98.98 70 SER A CA 1
ATOM 547 C C . SER A 1 70 ? 152.060 127.478 107.817 1.00 100.92 70 SER A C 1
ATOM 548 O O . SER A 1 70 ? 150.833 127.367 107.747 1.00 105.55 70 SER A O 1
ATOM 551 N N . ASP A 1 71 ? 152.685 128.638 107.602 1.00 101.42 71 ASP A N 1
ATOM 552 C CA . ASP A 1 71 ? 151.937 129.817 107.179 1.00 103.29 71 ASP A CA 1
ATOM 553 C C . ASP A 1 71 ? 151.334 129.621 105.794 1.00 104.65 71 ASP A C 1
ATOM 554 O O . ASP A 1 71 ? 150.178 129.993 105.549 1.00 107.66 71 ASP A O 1
ATOM 559 N N . GLN A 1 72 ? 152.107 129.045 104.872 1.00 90.91 72 GLN A N 1
ATOM 560 C CA . GLN A 1 72 ? 151.583 128.756 103.542 1.00 88.25 72 GLN A CA 1
ATOM 561 C C . GLN A 1 72 ? 150.448 127.745 103.612 1.00 87.03 72 GLN A C 1
ATOM 562 O O . GLN A 1 72 ? 149.445 127.874 102.900 1.00 90.22 72 GLN A O 1
ATOM 568 N N . LEU A 1 73 ? 150.591 126.731 104.466 1.00 78.56 73 LEU A N 1
ATOM 569 C CA . LEU A 1 73 ? 149.511 125.773 104.660 1.00 79.39 73 LEU A CA 1
ATOM 570 C C . LEU A 1 73 ? 148.262 126.461 105.186 1.00 81.37 73 LEU A C 1
ATOM 571 O O . LEU A 1 73 ? 147.151 126.177 104.726 1.00 87.71 73 LEU A O 1
ATOM 576 N N . ALA A 1 74 ? 148.423 127.372 106.146 1.00 76.93 74 ALA A N 1
ATOM 577 C CA . ALA A 1 74 ? 147.272 128.077 106.700 1.00 71.19 74 ALA A CA 1
ATOM 578 C C . ALA A 1 74 ? 146.574 128.911 105.636 1.00 77.38 74 ALA A C 1
ATOM 579 O O . ALA A 1 74 ? 145.344 128.897 105.531 1.00 87.71 74 ALA A O 1
ATOM 581 N N . ALA A 1 75 ? 147.345 129.641 104.827 1.00 68.52 75 ALA A N 1
ATOM 582 C CA . ALA A 1 75 ? 146.737 130.472 103.790 1.00 67.94 75 ALA A CA 1
ATOM 583 C C . ALA A 1 75 ? 146.017 129.624 102.746 1.00 74.69 75 ALA A C 1
ATOM 584 O O . ALA A 1 75 ? 144.890 129.944 102.337 1.00 78.10 75 ALA A O 1
ATOM 586 N N . GLY A 1 76 ? 146.651 128.536 102.304 1.00 72.34 76 GLY A N 1
ATOM 587 C CA . GLY A 1 76 ? 146.010 127.668 101.332 1.00 65.09 76 GLY A CA 1
ATOM 588 C C . GLY A 1 76 ? 144.748 127.026 101.870 1.00 65.12 76 GLY A C 1
ATOM 589 O O . GLY A 1 76 ? 143.739 126.935 101.167 1.00 74.66 76 GLY A O 1
ATOM 590 N N . VAL A 1 77 ? 144.783 126.578 103.126 1.00 59.63 77 VAL A N 1
ATOM 591 C CA . VAL A 1 77 ? 143.599 125.981 103.730 1.00 58.97 77 VAL A CA 1
ATOM 592 C C . VAL A 1 77 ? 142.497 127.019 103.877 1.00 63.44 77 VAL A C 1
ATOM 593 O O . VAL A 1 77 ? 141.315 126.714 103.689 1.00 74.59 77 VAL A O 1
ATOM 597 N N . VAL A 1 78 ? 142.858 128.262 104.201 1.00 61.41 78 VAL A N 1
ATOM 598 C CA . VAL A 1 78 ? 141.852 129.313 104.326 1.00 61.96 78 VAL A CA 1
ATOM 599 C C . VAL A 1 78 ? 141.156 129.541 102.993 1.00 63.11 78 VAL A C 1
ATOM 600 O O . VAL A 1 78 ? 139.926 129.604 102.924 1.00 70.44 78 VAL A O 1
ATOM 604 N N . THR A 1 79 ? 141.929 129.647 101.910 1.00 54.40 79 THR A N 1
ATOM 605 C CA . THR A 1 79 ? 141.308 129.852 100.601 1.00 52.94 79 THR A CA 1
ATOM 606 C C . THR A 1 79 ? 140.450 128.655 100.194 1.00 57.02 79 THR A C 1
ATOM 607 O O . THR A 1 79 ? 139.325 128.819 99.692 1.00 63.63 79 THR A O 1
ATOM 611 N N . THR A 1 80 ? 140.963 127.442 100.414 1.00 51.58 80 THR A N 1
ATOM 612 C CA . THR A 1 80 ? 140.229 126.244 100.023 1.00 46.78 80 THR A CA 1
ATOM 613 C C . THR A 1 80 ? 138.920 126.123 100.789 1.00 54.33 80 THR A C 1
ATOM 614 O O . THR A 1 80 ? 137.877 125.816 100.203 1.00 64.60 80 THR A O 1
ATOM 618 N N . LEU A 1 81 ? 138.944 126.377 102.097 1.00 53.65 81 LEU A N 1
ATOM 619 C CA . LEU A 1 81 ? 137.715 126.315 102.876 1.00 52.02 81 LEU A CA 1
ATOM 620 C C . LEU A 1 81 ? 136.796 127.488 102.567 1.00 59.20 81 LEU A C 1
ATOM 621 O O . LEU A 1 81 ? 135.576 127.373 102.720 1.00 67.63 81 LEU A O 1
ATOM 626 N N . PHE A 1 82 ? 137.355 128.621 102.140 1.00 48.02 82 PHE A N 1
ATOM 627 C CA . PHE A 1 82 ? 136.527 129.750 101.741 1.00 44.77 82 PHE A CA 1
ATOM 628 C C . PHE A 1 82 ? 135.696 129.408 100.517 1.00 52.05 82 PHE A C 1
ATOM 629 O O . PHE A 1 82 ? 134.518 129.770 100.436 1.00 59.59 82 PHE A O 1
ATOM 637 N N . PHE A 1 83 ? 136.290 128.712 99.552 1.00 51.31 83 PHE A N 1
ATOM 638 C CA . PHE A 1 83 ? 135.529 128.324 98.368 1.00 46.36 83 PHE A CA 1
ATOM 639 C C . PHE A 1 83 ? 134.816 126.983 98.519 1.00 52.11 83 PHE A C 1
ATOM 640 O O . PHE A 1 83 ? 133.984 126.633 97.670 1.00 57.29 83 PHE A O 1
ATOM 648 N N . THR A 1 84 ? 135.099 126.239 99.589 1.00 50.95 84 THR A N 1
ATOM 649 C CA . THR A 1 84 ? 134.336 125.030 99.870 1.00 39.68 84 THR A CA 1
ATOM 650 C C . THR A 1 84 ? 132.876 125.349 100.154 1.00 51.97 84 THR A C 1
ATOM 651 O O . THR A 1 84 ? 132.007 124.498 99.951 1.00 59.69 84 THR A O 1
ATOM 655 N N . HIS A 1 85 ? 132.581 126.569 100.605 1.00 59.08 85 HIS A N 1
ATOM 656 C CA . HIS A 1 85 ? 131.190 126.977 100.768 1.00 54.74 85 HIS A CA 1
ATOM 657 C C . HIS A 1 85 ? 130.440 126.886 99.448 1.00 52.88 85 HIS A C 1
ATOM 658 O O . HIS A 1 85 ? 129.378 126.260 99.363 1.00 56.22 85 HIS A O 1
ATOM 665 N N . SER A 1 86 ? 130.989 127.498 98.398 1.00 51.97 86 SER A N 1
ATOM 666 C CA . SER A 1 86 ? 130.364 127.425 97.084 1.00 42.12 86 SER A CA 1
ATOM 667 C C . SER A 1 86 ? 130.383 126.004 96.543 1.00 49.32 86 SER A C 1
ATOM 668 O O . SER A 1 86 ? 129.423 125.570 95.894 1.00 63.05 86 SER A O 1
ATOM 671 N N . MET A 1 87 ? 131.462 125.260 96.803 1.00 58.44 87 MET A N 1
ATOM 672 C CA . MET A 1 87 ? 131.524 123.878 96.333 1.00 52.71 87 MET A CA 1
ATOM 673 C C . MET A 1 87 ? 130.399 123.040 96.925 1.00 56.83 87 MET A C 1
ATOM 674 O O . MET A 1 87 ? 129.774 122.239 96.221 1.00 57.95 87 MET A O 1
ATOM 679 N N . ILE A 1 88 ? 130.136 123.200 98.222 1.00 50.79 88 ILE A N 1
ATOM 680 C CA . ILE A 1 88 ? 129.068 122.451 98.873 1.00 42.43 88 ILE A CA 1
ATOM 681 C C . ILE A 1 88 ? 127.706 122.944 98.410 1.00 50.79 88 ILE A C 1
ATOM 682 O O . ILE A 1 88 ? 126.800 122.145 98.155 1.00 61.45 88 ILE A O 1
ATOM 687 N N . LYS A 1 89 ? 127.534 124.263 98.293 1.00 52.49 89 LYS A N 1
ATOM 688 C CA . LYS A 1 89 ? 126.221 124.807 97.965 1.00 48.08 89 LYS A CA 1
ATOM 689 C C . LYS A 1 89 ? 125.797 124.474 96.540 1.00 51.01 89 LYS A C 1
ATOM 690 O O . LYS A 1 89 ? 124.604 124.265 96.290 1.00 63.86 89 LYS A O 1
ATOM 696 N N . PHE A 1 90 ? 126.741 124.420 95.597 1.00 52.41 90 PHE A N 1
ATOM 697 C CA . PHE A 1 90 ? 126.387 124.059 94.227 1.00 53.28 90 PHE A CA 1
ATOM 698 C C . PHE A 1 90 ? 125.758 122.672 94.173 1.00 60.37 90 PHE A C 1
ATOM 699 O O . PHE A 1 90 ? 124.686 122.485 93.587 1.00 68.38 90 PHE A O 1
ATOM 707 N N . VAL A 1 91 ? 126.404 121.686 94.796 1.00 53.77 91 VAL A N 1
ATOM 708 C CA . VAL A 1 91 ? 125.865 120.332 94.786 1.00 55.64 91 VAL A CA 1
ATOM 709 C C . VAL A 1 91 ? 124.677 120.187 95.729 1.00 63.56 91 VAL A C 1
ATOM 710 O O . VAL A 1 91 ? 123.866 119.271 95.554 1.00 67.92 91 VAL A O 1
ATOM 714 N N . TYR A 1 92 ? 124.546 121.065 96.724 1.00 58.02 92 TYR A N 1
ATOM 715 C CA . TYR A 1 92 ? 123.376 121.027 97.592 1.00 44.56 92 TYR A CA 1
ATOM 716 C C .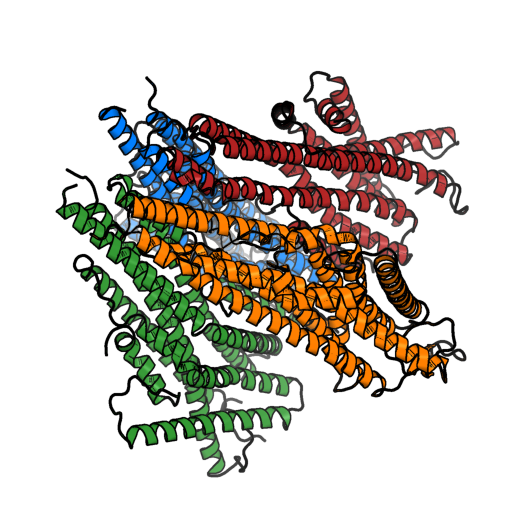 TYR A 1 92 ? 122.126 121.459 96.839 1.00 46.26 92 TYR A C 1
ATOM 717 O O . TYR A 1 92 ? 121.092 120.786 96.895 1.00 57.82 92 TYR A O 1
ATOM 726 N N . PHE A 1 93 ? 122.202 122.584 96.128 1.00 49.60 93 PHE A N 1
ATOM 727 C CA . PHE A 1 93 ? 121.052 123.033 95.351 1.00 53.04 93 PHE A CA 1
ATOM 728 C C . PHE A 1 93 ? 120.809 122.131 94.150 1.00 61.63 93 PHE A C 1
ATOM 729 O O . PHE A 1 93 ? 119.659 121.812 93.835 1.00 71.00 93 PHE A O 1
ATOM 737 N N . SER A 1 94 ? 121.876 121.704 93.472 1.00 61.86 94 SER A N 1
ATOM 738 C CA . SER A 1 94 ? 121.715 120.978 92.218 1.00 60.17 94 SER A CA 1
ATOM 739 C C . SER A 1 94 ? 120.977 119.660 92.417 1.00 70.37 94 SER A C 1
ATOM 740 O O . SER A 1 94 ? 120.104 119.304 91.617 1.00 75.10 94 SER A O 1
ATOM 743 N N . THR A 1 95 ? 121.309 118.923 93.473 1.00 67.17 95 THR A N 1
ATOM 744 C CA . THR A 1 95 ? 120.703 117.626 93.735 1.00 63.66 95 THR A CA 1
ATOM 745 C C . THR A 1 95 ? 119.588 117.687 94.769 1.00 62.59 95 THR A C 1
ATOM 746 O O . THR A 1 95 ? 119.085 116.639 95.183 1.00 69.75 95 THR A O 1
ATOM 750 N N . GLY A 1 96 ? 119.193 118.881 95.198 1.00 61.47 96 GLY A N 1
ATOM 751 C CA . GLY A 1 96 ? 118.138 119.010 96.182 1.00 64.72 96 GLY A CA 1
ATOM 752 C C . GLY A 1 96 ? 117.105 120.051 95.813 1.00 70.52 96 GLY A C 1
ATOM 753 O O . GLY A 1 96 ? 116.573 120.741 96.687 1.00 75.89 96 GLY A O 1
ATOM 754 N N . THR A 1 97 ? 116.816 120.181 94.517 1.00 69.56 97 THR A N 1
ATOM 755 C CA . THR A 1 97 ? 115.878 121.196 94.056 1.00 66.03 97 THR A CA 1
ATOM 756 C C . THR A 1 97 ? 114.441 120.910 94.466 1.00 67.89 97 THR A C 1
ATOM 757 O O . THR A 1 97 ? 113.617 121.827 94.440 1.00 75.80 97 THR A O 1
ATOM 761 N N . LYS A 1 98 ? 114.115 119.668 94.826 1.00 68.77 98 LYS A N 1
ATOM 762 C CA . LYS A 1 98 ? 112.734 119.347 95.175 1.00 73.16 98 LYS A CA 1
ATOM 763 C C . LYS A 1 98 ? 112.282 120.115 96.410 1.00 77.24 98 LYS A C 1
ATOM 764 O O . LYS A 1 98 ? 111.153 120.616 96.460 1.00 80.23 98 LYS A O 1
ATOM 770 N N . SER A 1 99 ? 113.153 120.222 97.414 1.00 69.62 99 SER A N 1
ATOM 771 C CA . SER A 1 99 ? 112.807 120.970 98.618 1.00 64.31 99 SER A CA 1
ATOM 772 C C . SER A 1 99 ? 112.606 122.449 98.313 1.00 66.73 99 SER A C 1
ATOM 773 O O . SER A 1 99 ? 111.685 123.081 98.842 1.00 74.37 99 SER A O 1
ATOM 776 N N . PHE A 1 100 ? 113.464 123.020 97.467 1.00 60.00 100 PHE A N 1
ATOM 777 C CA . PHE A 1 100 ? 113.316 124.424 97.102 1.00 53.00 100 PHE A CA 1
ATOM 778 C C . PHE A 1 100 ? 112.030 124.656 96.320 1.00 64.31 100 PHE A C 1
ATOM 779 O O . PHE A 1 100 ? 111.355 125.673 96.510 1.00 72.05 100 PHE A O 1
ATOM 787 N N . TYR A 1 101 ? 111.676 123.725 95.433 1.00 74.49 101 TYR A N 1
ATOM 788 C CA . TYR A 1 101 ? 110.421 123.840 94.698 1.00 66.57 101 TYR A CA 1
ATOM 789 C C . TYR A 1 101 ? 109.225 123.754 95.635 1.00 69.17 101 TYR A C 1
ATOM 790 O O . TYR A 1 101 ? 108.242 124.483 95.466 1.00 77.60 101 TYR A O 1
ATOM 799 N N . ARG A 1 102 ? 109.282 122.854 96.618 1.00 65.99 102 ARG A N 1
ATOM 800 C CA . ARG A 1 102 ? 108.199 122.760 97.591 1.00 71.06 102 ARG A CA 1
ATOM 801 C C . ARG A 1 102 ? 108.071 124.043 98.400 1.00 67.29 102 ARG A C 1
ATOM 802 O O . ARG A 1 102 ? 106.957 124.515 98.655 1.00 68.71 102 ARG A O 1
ATOM 810 N N . THR A 1 103 ? 109.200 124.618 98.820 1.00 63.97 103 THR A N 1
ATOM 811 C CA . THR A 1 103 ? 109.156 125.857 99.590 1.00 58.24 103 THR A CA 1
ATOM 812 C C . THR A 1 103 ? 108.614 127.010 98.756 1.00 59.69 103 THR A C 1
ATOM 813 O O . THR A 1 103 ? 107.829 127.825 99.250 1.00 70.29 103 THR A O 1
ATOM 817 N N . LEU A 1 104 ? 109.023 127.097 97.490 1.00 62.13 104 LEU A N 1
ATOM 818 C CA . LEU A 1 104 ? 108.592 128.184 96.622 1.00 58.68 104 LEU A CA 1
ATOM 819 C C . LEU A 1 104 ? 107.135 128.067 96.201 1.00 66.45 104 LEU A C 1
ATOM 820 O O . LEU A 1 104 ? 106.584 129.038 95.673 1.00 73.77 104 LEU A O 1
ATOM 825 N N . SER A 1 105 ? 106.502 126.916 96.412 1.00 68.03 105 SER A N 1
ATOM 826 C CA . SER A 1 105 ? 105.140 126.680 95.955 1.00 68.07 105 SER A CA 1
ATOM 827 C C . SER A 1 105 ? 104.125 126.656 97.089 1.00 70.36 105 SER A C 1
ATOM 828 O O . SER A 1 105 ? 102.976 126.264 96.867 1.00 75.80 105 SER A O 1
ATOM 831 N N . CYS A 1 106 ? 104.516 127.055 98.301 1.00 60.98 106 CYS A N 1
ATOM 832 C CA . CYS A 1 106 ? 103.576 127.015 99.416 1.00 62.30 106 CYS A CA 1
ATOM 833 C C . CYS A 1 106 ? 102.511 128.095 99.282 1.00 68.99 106 CYS A C 1
ATOM 834 O O . CYS A 1 106 ? 101.325 127.838 99.510 1.00 68.38 106 CYS A O 1
ATOM 837 N N . TRP A 1 107 ? 102.912 129.305 98.911 1.00 68.49 107 TRP A N 1
ATOM 838 C CA . TRP A 1 107 ? 101.986 130.428 98.776 1.00 67.01 107 TRP A CA 1
ATOM 839 C C . TRP A 1 107 ? 101.527 130.572 97.327 1.00 72.38 107 TRP A C 1
ATOM 840 O O . TRP A 1 107 ? 101.704 131.608 96.689 1.00 76.96 107 TRP A O 1
ATOM 851 N N . ASN A 1 108 ? 100.920 129.507 96.808 1.00 87.04 108 ASN A N 1
ATOM 852 C CA . ASN A 1 108 ? 100.543 129.475 95.400 1.00 87.23 108 ASN A CA 1
ATOM 853 C C . ASN A 1 108 ? 99.109 129.945 95.178 1.00 89.51 108 ASN A C 1
ATOM 854 O O . ASN A 1 108 ? 98.872 130.905 94.438 1.00 93.17 108 ASN A O 1
ATOM 859 N N . ASN A 1 109 ? 98.144 129.278 95.805 1.00 94.82 109 ASN A N 1
ATOM 860 C CA . ASN A 1 109 ? 96.734 129.566 95.585 1.00 95.47 109 ASN A CA 1
ATOM 861 C C . ASN A 1 109 ? 96.105 130.365 96.718 1.00 96.03 109 ASN A C 1
ATOM 862 O O . ASN A 1 109 ? 94.889 130.576 96.710 1.00 93.82 109 ASN A O 1
ATOM 867 N N . THR A 1 110 ? 96.896 130.807 97.691 1.00 97.30 110 THR A N 1
ATOM 868 C CA . THR A 1 110 ? 96.352 131.594 98.788 1.00 94.47 110 THR A CA 1
ATOM 869 C C . THR A 1 110 ? 95.914 132.966 98.292 1.00 96.37 110 THR A C 1
ATOM 870 O O . THR A 1 110 ? 96.594 133.599 97.480 1.00 96.27 110 THR A O 1
ATOM 874 N N . SER A 1 111 ? 94.765 133.421 98.784 1.00 88.13 111 SER A N 1
ATOM 875 C CA . SER A 1 111 ? 94.243 134.737 98.463 1.00 86.72 111 SER A CA 1
ATOM 876 C C . SER A 1 111 ? 93.785 135.421 99.743 1.00 85.09 111 SER A C 1
ATOM 877 O O . SER A 1 111 ? 93.251 134.761 100.641 1.00 87.77 111 SER A O 1
ATOM 880 N N . PRO A 1 112 ? 93.984 136.731 99.861 1.00 75.60 112 PRO A N 1
ATOM 881 C CA . PRO A 1 112 ? 93.578 137.424 101.086 1.00 74.10 112 PRO A CA 1
ATOM 882 C C . PRO A 1 112 ? 92.067 137.482 101.233 1.00 79.16 112 PRO A C 1
ATOM 883 O O . PRO A 1 112 ? 91.319 137.475 100.253 1.00 74.22 112 PRO A O 1
ATOM 887 N N . HIS A 1 113 ? 91.626 137.531 102.484 1.00 76.94 113 HIS A N 1
ATOM 888 C CA . HIS A 1 113 ? 90.217 137.741 102.768 1.00 68.69 113 HIS A CA 1
ATOM 889 C C . HIS A 1 113 ? 89.808 139.141 102.318 1.00 73.33 113 HIS A C 1
ATOM 890 O O . HIS A 1 113 ? 90.589 140.087 102.458 1.00 74.38 113 HIS A O 1
ATOM 897 N N . PRO A 1 114 ? 88.602 139.307 101.770 1.00 74.45 114 PRO A N 1
ATOM 898 C CA . PRO A 1 114 ? 88.208 140.630 101.261 1.00 71.22 114 PRO A CA 1
ATOM 899 C C . PRO A 1 114 ? 88.239 141.722 102.313 1.00 72.96 114 PRO A C 1
ATOM 900 O O . PRO A 1 114 ? 88.422 142.896 101.970 1.00 74.22 114 PRO A O 1
ATOM 904 N N . LEU A 1 115 ? 88.059 141.374 103.588 1.00 71.98 115 LEU A N 1
ATOM 905 C CA . LEU A 1 115 ? 88.149 142.373 104.645 1.00 70.80 115 LEU A CA 1
ATOM 906 C C . LEU A 1 115 ? 89.581 142.842 104.860 1.00 71.67 115 LEU A C 1
ATOM 907 O O . LEU A 1 115 ? 89.803 144.007 105.208 1.00 76.79 115 LEU A O 1
ATOM 912 N N . PHE A 1 116 ? 90.558 141.959 104.660 1.00 61.55 116 PHE A N 1
ATOM 913 C CA . PHE A 1 116 ? 91.957 142.256 104.938 1.00 60.88 116 PHE A CA 1
ATOM 914 C C . PHE A 1 116 ? 92.806 142.310 103.673 1.00 70.46 116 PHE A C 1
ATOM 915 O O . PHE A 1 116 ? 94.010 142.046 103.729 1.00 77.15 116 PHE A O 1
ATOM 923 N N . ALA A 1 117 ? 92.203 142.641 102.529 1.00 71.67 117 ALA A N 1
ATOM 924 C CA . ALA A 1 117 ? 92.961 142.681 101.283 1.00 69.40 117 ALA A CA 1
ATOM 925 C C . ALA A 1 117 ? 93.906 143.875 101.241 1.00 72.16 117 ALA A C 1
ATOM 926 O O . ALA A 1 117 ? 95.020 143.772 100.714 1.00 72.63 117 ALA A O 1
ATOM 928 N N . GLU A 1 118 ? 93.479 145.018 101.780 1.00 76.60 118 GLU A N 1
ATOM 929 C CA . GLU A 1 118 ? 94.323 146.208 101.760 1.00 76.04 118 GLU A CA 1
ATOM 930 C C . GLU A 1 118 ? 95.586 146.002 102.586 1.00 78.49 118 GLU A C 1
ATOM 931 O O . GLU A 1 118 ? 96.696 146.321 102.140 1.00 86.56 118 GLU A O 1
ATOM 937 N N . SER A 1 119 ? 95.435 145.461 103.796 1.00 67.15 119 SER A N 1
ATOM 938 C CA . SER A 1 119 ? 96.593 145.196 104.642 1.00 67.80 119 SER A CA 1
ATOM 939 C C . SER A 1 119 ? 97.516 144.169 104.004 1.00 66.63 119 SER A C 1
ATOM 940 O O . SER A 1 119 ? 98.745 144.299 104.068 1.00 71.34 119 SER A O 1
ATOM 943 N N . HIS A 1 120 ? 96.941 143.130 103.397 1.00 57.11 120 HIS A N 1
ATOM 944 C CA . HIS A 1 120 ? 97.764 142.120 102.747 1.00 60.08 120 HIS A CA 1
ATOM 945 C C . HIS A 1 120 ? 98.555 142.716 101.593 1.00 65.16 120 HIS A C 1
ATOM 946 O O . HIS A 1 120 ? 99.734 142.398 101.416 1.00 71.29 120 HIS A O 1
ATOM 953 N N . SER A 1 121 ? 97.926 143.582 100.795 1.00 69.67 121 SER A N 1
ATOM 954 C CA . SER A 1 121 ? 98.648 144.234 99.708 1.00 68.83 121 SER A CA 1
ATOM 955 C C . SER A 1 121 ? 99.762 145.123 100.244 1.00 65.73 121 SER A C 1
ATOM 956 O O . SER A 1 121 ? 100.866 145.154 99.687 1.00 71.26 121 SER A O 1
ATOM 959 N N . ARG A 1 122 ? 99.492 145.849 101.330 1.00 62.11 122 ARG A N 1
ATOM 960 C CA . ARG A 1 122 ? 100.512 146.707 101.928 1.00 62.19 122 ARG A CA 1
ATOM 961 C C . ARG A 1 122 ? 101.724 145.899 102.374 1.00 66.02 122 ARG A C 1
ATOM 962 O O . ARG A 1 122 ? 102.874 146.244 102.066 1.00 72.24 122 ARG A O 1
ATOM 970 N N . PHE A 1 123 ? 101.486 144.803 103.092 1.00 58.24 123 PHE A N 1
ATOM 971 C CA . PHE A 1 123 ? 102.608 144.020 103.596 1.00 53.84 123 PHE A CA 1
ATOM 972 C C . PHE A 1 123 ? 103.289 143.230 102.487 1.00 58.86 123 PHE A C 1
ATOM 973 O O . PHE A 1 123 ? 104.494 142.976 102.566 1.00 67.25 123 PHE A O 1
ATOM 981 N N . HIS A 1 124 ? 102.554 142.860 101.438 1.00 66.39 124 HIS A N 1
ATOM 982 C CA . HIS A 1 124 ? 103.184 142.253 100.272 1.00 58.38 124 HIS A CA 1
ATOM 983 C C . HIS A 1 124 ? 104.127 143.233 99.590 1.00 64.34 124 HIS A C 1
ATOM 984 O O . HIS A 1 124 ? 105.227 142.857 99.167 1.00 71.58 124 HIS A O 1
ATOM 991 N N . ALA A 1 125 ? 103.717 144.498 99.476 1.00 60.04 125 ALA A N 1
ATOM 992 C CA . ALA A 1 125 ? 104.607 145.511 98.921 1.00 55.12 125 ALA A CA 1
ATOM 993 C C . ALA A 1 125 ? 105.842 145.691 99.791 1.00 56.64 125 ALA A C 1
ATOM 994 O O . ALA A 1 125 ? 106.960 145.827 99.277 1.00 63.16 125 ALA A O 1
ATOM 996 N N . LYS A 1 126 ? 105.659 145.699 101.113 1.00 57.21 126 LYS A N 1
ATOM 997 C CA . LYS A 1 126 ? 106.807 145.822 102.010 1.00 56.34 126 LYS A CA 1
ATOM 998 C C . LYS A 1 126 ? 107.768 144.648 101.844 1.00 55.37 126 LYS A C 1
ATOM 999 O O . LYS A 1 126 ? 108.992 144.834 101.805 1.00 65.72 126 LYS A O 1
ATOM 1005 N N . SER A 1 127 ? 107.229 143.432 101.739 1.00 53.08 127 SER A N 1
ATOM 1006 C CA . SER A 1 127 ? 108.068 142.255 101.541 1.00 56.84 127 SER A CA 1
ATOM 1007 C C . SER A 1 127 ? 108.820 142.325 100.219 1.00 58.74 127 SER A C 1
ATOM 1008 O O . SER A 1 127 ? 110.007 141.987 100.153 1.00 61.60 127 SER A O 1
ATOM 1011 N N . LEU A 1 128 ? 108.141 142.753 99.153 1.00 55.31 128 LEU A N 1
ATOM 1012 C CA . LEU A 1 128 ? 108.801 142.888 97.859 1.00 54.47 128 LEU A CA 1
ATOM 1013 C C . LEU A 1 128 ? 109.942 143.895 97.924 1.00 59.61 128 LEU A C 1
ATOM 1014 O O . LEU A 1 128 ? 111.028 143.653 97.382 1.00 63.71 128 LEU A O 1
ATOM 1019 N N . SER A 1 129 ? 109.711 145.034 98.581 1.00 54.39 129 SER A N 1
ATOM 1020 C CA . SER A 1 129 ? 110.761 146.039 98.698 1.00 47.81 129 SER A CA 1
ATOM 1021 C C . SER A 1 129 ? 111.953 145.504 99.480 1.00 55.90 129 SER A C 1
ATOM 1022 O O . SER A 1 129 ? 113.108 145.728 99.097 1.00 66.90 129 SER A O 1
ATOM 1025 N N . ARG A 1 130 ? 111.694 144.790 100.579 1.00 52.95 130 ARG A N 1
ATOM 1026 C CA . ARG A 1 130 ? 112.793 144.221 101.357 1.00 52.57 130 ARG A CA 1
ATOM 1027 C C . ARG A 1 130 ? 113.578 143.198 100.545 1.00 54.06 130 ARG A C 1
ATOM 1028 O O . ARG A 1 130 ? 114.813 143.162 100.608 1.00 55.52 130 ARG A O 1
ATOM 1036 N N . MET A 1 131 ? 112.880 142.356 99.778 1.00 58.04 131 MET A N 1
ATOM 1037 C CA . MET A 1 131 ? 113.563 141.364 98.953 1.00 48.42 131 MET A CA 1
ATOM 1038 C C . MET A 1 131 ? 114.436 142.029 97.895 1.00 56.84 131 MET A C 1
ATOM 1039 O O . MET A 1 131 ? 115.571 141.598 97.653 1.00 67.83 131 MET A O 1
ATOM 1044 N N . ARG A 1 132 ? 113.923 143.079 97.250 1.00 57.60 132 ARG A N 1
ATOM 1045 C CA . ARG A 1 132 ? 114.714 143.778 96.241 1.00 53.80 132 ARG A CA 1
ATOM 1046 C C . ARG A 1 132 ? 115.933 144.450 96.860 1.00 55.35 132 ARG A C 1
ATOM 1047 O O . ARG A 1 132 ? 117.023 144.441 96.273 1.00 63.21 132 ARG A O 1
ATOM 1055 N N . GLN A 1 133 ? 115.770 145.045 98.042 1.00 51.60 133 GLN A N 1
ATOM 1056 C CA . GLN A 1 133 ? 116.907 145.663 98.715 1.00 48.35 133 GLN A CA 1
ATOM 1057 C C . GLN A 1 133 ? 117.966 144.627 99.075 1.00 50.70 133 GLN A C 1
ATOM 1058 O O . GLN A 1 133 ? 119.169 144.877 98.924 1.00 58.09 133 GLN A O 1
ATOM 1064 N N . LEU A 1 134 ? 117.538 143.452 99.544 1.00 55.58 134 LEU A N 1
ATOM 1065 C CA . LEU A 1 134 ? 118.491 142.385 99.836 1.00 52.21 134 LEU A CA 1
ATOM 1066 C C . LEU A 1 134 ? 119.226 141.938 98.580 1.00 48.55 134 LEU A C 1
ATOM 1067 O O . LEU A 1 134 ? 120.438 141.700 98.614 1.00 51.40 134 LEU A O 1
ATOM 1072 N N . LEU A 1 135 ? 118.504 141.801 97.467 1.00 42.81 135 LEU A N 1
ATOM 1073 C CA . LEU A 1 135 ? 119.152 141.416 96.216 1.00 41.88 135 LEU A CA 1
ATOM 1074 C C . LEU A 1 135 ? 120.193 142.445 95.798 1.00 53.90 135 LEU A C 1
ATOM 1075 O O . LEU A 1 135 ? 121.300 142.086 95.376 1.00 56.55 135 LEU A O 1
ATOM 1080 N N . ILE A 1 136 ? 119.857 143.731 95.915 1.00 60.86 136 ILE A N 1
ATOM 1081 C CA . ILE A 1 136 ? 120.800 144.782 95.541 1.00 54.61 136 ILE A CA 1
ATOM 1082 C C . ILE A 1 136 ? 122.040 144.726 96.425 1.00 51.72 136 ILE A C 1
ATOM 1083 O O . ILE A 1 136 ? 123.173 144.836 95.939 1.00 57.57 136 ILE A O 1
ATOM 1088 N N . ILE A 1 137 ? 121.850 144.544 97.735 1.00 47.19 137 ILE A N 1
ATOM 1089 C CA . ILE A 1 137 ? 122.991 144.514 98.649 1.00 51.84 137 ILE A CA 1
ATOM 1090 C C . ILE A 1 137 ? 123.886 143.316 98.357 1.00 57.91 137 ILE A C 1
ATOM 1091 O O . ILE A 1 137 ? 125.118 143.431 98.348 1.00 63.30 137 ILE A O 1
ATOM 1096 N N . VAL A 1 138 ? 123.286 142.148 98.115 1.00 54.70 138 VAL A N 1
ATOM 1097 C CA . VAL A 1 138 ? 124.077 140.959 97.804 1.00 43.61 138 VAL A CA 1
ATOM 1098 C C . VAL A 1 138 ? 124.861 141.157 96.515 1.00 45.38 138 VAL A C 1
ATOM 1099 O O . VAL A 1 138 ? 126.044 140.805 96.434 1.00 56.04 138 VAL A O 1
ATOM 1103 N N . SER A 1 139 ? 124.217 141.704 95.481 1.00 48.52 139 SER A N 1
ATOM 1104 C CA . SER A 1 139 ? 124.919 141.922 94.222 1.00 47.59 139 SER A CA 1
ATOM 1105 C C . SER A 1 139 ? 126.079 142.893 94.399 1.00 52.88 139 SER A C 1
ATOM 1106 O O . SER A 1 139 ? 127.173 142.671 93.864 1.00 54.82 139 SER A O 1
ATOM 1109 N N . ILE A 1 140 ? 125.862 143.971 95.156 1.00 57.22 140 ILE A N 1
ATOM 1110 C CA . ILE A 1 140 ? 126.923 144.949 95.376 1.00 50.78 140 ILE A CA 1
ATOM 1111 C C . ILE A 1 140 ? 128.085 144.312 96.128 1.00 50.64 140 ILE A C 1
ATOM 1112 O O . ILE A 1 140 ? 129.252 144.520 95.780 1.00 55.60 140 ILE A O 1
ATOM 1117 N N . VAL A 1 141 ? 127.787 143.513 97.155 1.00 59.15 141 VAL A N 1
ATOM 1118 C CA . VAL A 1 141 ? 128.849 142.879 97.934 1.00 58.34 141 VAL A CA 1
ATOM 1119 C C . VAL A 1 141 ? 129.627 141.887 97.078 1.00 62.20 141 VAL A C 1
ATOM 1120 O O . VAL A 1 141 ? 130.859 141.826 97.143 1.00 67.39 141 VAL A O 1
ATOM 1124 N N . THR A 1 142 ? 128.926 141.094 96.265 1.00 57.25 142 THR A N 1
ATOM 1125 C CA . THR A 1 142 ? 129.608 140.125 95.412 1.00 52.74 142 THR A CA 1
ATOM 1126 C C . THR A 1 142 ? 130.506 140.814 94.391 1.00 58.23 142 THR A C 1
ATOM 1127 O O . THR A 1 142 ? 131.657 140.404 94.186 1.00 66.42 142 THR A O 1
ATOM 1131 N N . ILE A 1 143 ? 130.004 141.868 93.744 1.00 55.69 143 ILE A N 1
ATOM 1132 C CA . ILE A 1 143 ? 130.810 142.577 92.756 1.00 54.22 143 ILE A CA 1
ATOM 1133 C C . ILE A 1 143 ? 132.007 143.246 93.420 1.00 55.69 143 ILE A C 1
ATOM 1134 O O . ILE A 1 143 ? 133.119 143.238 92.878 1.00 58.09 143 ILE A O 1
ATOM 1139 N N . PHE A 1 144 ? 131.807 143.832 94.602 1.00 61.65 144 PHE A N 1
ATOM 1140 C CA . PHE A 1 144 ? 132.916 144.455 95.315 1.00 59.40 144 PHE A CA 1
ATOM 1141 C C . PHE A 1 144 ? 133.970 143.429 95.706 1.00 64.20 144 PHE A C 1
ATOM 1142 O O . PHE A 1 144 ? 135.172 143.697 95.604 1.00 73.26 144 PHE A O 1
ATOM 1150 N N . THR A 1 145 ? 133.543 142.251 96.168 1.00 60.30 145 THR A N 1
ATOM 1151 C CA . THR A 1 145 ? 134.499 141.206 96.517 1.00 58.43 145 THR A CA 1
ATOM 1152 C C . THR A 1 145 ? 135.283 140.751 95.296 1.00 59.66 145 THR A C 1
ATOM 1153 O O . THR A 1 145 ? 136.506 140.576 95.364 1.00 71.94 145 THR A O 1
ATOM 1157 N N . THR A 1 146 ? 134.599 140.568 94.165 1.00 54.97 146 THR A N 1
ATOM 1158 C CA . THR A 1 146 ? 135.291 140.159 92.948 1.00 57.80 146 THR A CA 1
ATOM 1159 C C . THR A 1 146 ? 136.289 141.215 92.494 1.00 60.09 146 THR A C 1
ATOM 1160 O O . THR A 1 146 ? 137.384 140.884 92.029 1.00 64.61 146 THR A O 1
ATOM 1164 N N . ILE A 1 147 ? 135.926 142.493 92.609 1.00 67.57 147 ILE A N 1
ATOM 1165 C CA . ILE A 1 147 ? 136.831 143.562 92.194 1.00 64.17 147 ILE A CA 1
ATOM 1166 C C . ILE A 1 147 ? 138.044 143.626 93.114 1.00 65.94 147 ILE A C 1
ATOM 1167 O O . ILE A 1 147 ? 139.189 143.734 92.656 1.00 72.76 147 ILE A O 1
ATOM 1172 N N . SER A 1 148 ? 137.815 143.557 94.428 1.00 62.48 148 SER A N 1
ATOM 1173 C CA . SER A 1 148 ? 138.919 143.656 95.376 1.00 64.23 148 SER A CA 1
ATOM 1174 C C . SER A 1 148 ? 139.845 142.451 95.293 1.00 72.14 148 SER A C 1
ATOM 1175 O O . SER A 1 148 ? 141.048 142.580 95.546 1.00 74.15 148 SER A O 1
ATOM 1178 N N . TRP A 1 149 ? 139.312 141.278 94.942 1.00 66.00 149 TRP A N 1
ATOM 1179 C CA . TRP A 1 149 ? 140.170 140.111 94.780 1.00 58.12 149 TRP A CA 1
ATOM 1180 C C . TRP A 1 149 ? 141.172 140.303 93.652 1.00 63.81 149 TRP A C 1
ATOM 1181 O O . TRP A 1 149 ? 142.337 139.921 93.792 1.00 75.80 149 TRP A O 1
ATOM 1192 N N . THR A 1 150 ? 140.748 140.888 92.535 1.00 69.86 150 THR A N 1
ATOM 1193 C CA . THR A 1 150 ? 141.667 141.199 91.450 1.00 72.02 150 THR A CA 1
ATOM 1194 C C . THR A 1 150 ? 142.576 142.371 91.776 1.00 75.87 150 THR A C 1
ATOM 1195 O O . THR A 1 150 ? 143.724 142.392 91.322 1.00 83.62 150 THR A O 1
ATOM 1199 N N . THR A 1 151 ? 142.096 143.341 92.553 1.00 71.54 151 THR A N 1
ATOM 1200 C CA . THR A 1 151 ? 142.904 144.490 92.929 1.00 67.89 151 THR A CA 1
ATOM 1201 C C . THR A 1 151 ? 144.034 144.151 93.889 1.00 75.86 151 THR A C 1
ATOM 1202 O O . THR A 1 151 ? 145.142 144.666 93.713 1.00 83.80 151 THR A O 1
ATOM 1206 N N . ILE A 1 152 ? 143.801 143.276 94.869 1.00 74.08 152 ILE A N 1
ATOM 1207 C CA . ILE A 1 152 ? 144.839 142.981 95.852 1.00 74.85 152 ILE A CA 1
ATOM 1208 C C . ILE A 1 152 ? 145.968 142.134 95.277 1.00 75.46 152 ILE A C 1
ATOM 1209 O O . ILE A 1 152 ? 147.029 142.024 95.903 1.00 81.41 152 ILE A O 1
ATOM 1214 N N . THR A 1 153 ? 145.784 141.533 94.102 1.00 79.74 153 THR A N 1
ATOM 1215 C CA . THR A 1 153 ? 146.847 140.728 93.514 1.00 83.52 153 THR A CA 1
ATOM 1216 C C . THR A 1 153 ? 147.969 141.570 92.929 1.00 86.12 153 THR A C 1
ATOM 1217 O O . THR A 1 153 ? 149.059 141.042 92.686 1.00 88.43 153 THR A O 1
ATOM 1221 N N . PHE A 1 154 ? 147.731 142.857 92.694 1.00 86.44 154 PHE A N 1
ATOM 1222 C CA . PHE A 1 154 ? 148.721 143.735 92.090 1.00 87.22 154 PHE A CA 1
ATOM 1223 C C . PHE A 1 154 ? 149.394 144.652 93.101 1.00 90.46 154 PHE A C 1
ATOM 1224 O O . PHE A 1 154 ? 150.068 145.606 92.702 1.00 97.76 154 PHE A O 1
ATOM 1232 N N . PHE A 1 155 ? 149.231 144.390 94.397 1.00 91.52 155 PHE A N 1
ATOM 1233 C CA . PHE A 1 155 ? 149.800 145.234 95.440 1.00 94.54 155 PHE A CA 1
ATOM 1234 C C . PHE A 1 155 ? 150.776 144.463 96.321 1.00 96.79 155 PHE A C 1
ATOM 1235 O O . PHE A 1 155 ? 151.004 144.829 97.474 1.00 99.12 155 PHE A O 1
ATOM 1243 N N . GLY A 1 156 ? 151.368 143.399 95.786 1.00 105.24 156 GLY A N 1
ATOM 1244 C CA . GLY A 1 156 ? 152.342 142.628 96.525 1.00 107.23 156 GLY A CA 1
ATOM 1245 C C . GLY A 1 156 ? 153.402 142.087 95.593 1.00 109.06 156 GLY A C 1
ATOM 1246 O O . GLY A 1 156 ? 153.387 142.339 94.387 1.00 110.66 156 GLY A O 1
ATOM 1247 N N . GLU A 1 157 ? 154.336 141.338 96.168 1.00 118.33 157 GLU A N 1
ATOM 1248 C CA . GLU A 1 157 ? 155.383 140.672 95.407 1.00 117.86 157 GLU A CA 1
ATOM 1249 C C . GLU A 1 157 ? 154.975 139.222 95.184 1.00 118.17 157 GLU A C 1
ATOM 1250 O O . GLU A 1 157 ? 154.712 138.490 96.145 1.00 116.50 157 GLU A O 1
ATOM 1256 N N . SER A 1 158 ? 154.913 138.814 93.917 1.00 116.31 158 SER A N 1
ATOM 1257 C CA . SER A 1 158 ? 154.491 137.463 93.555 1.00 116.23 158 SER A CA 1
ATOM 1258 C C . SER A 1 158 ? 155.675 136.522 93.747 1.00 118.92 158 SER A C 1
ATOM 1259 O O . SER A 1 158 ? 156.344 136.099 92.801 1.00 120.57 158 SER A O 1
ATOM 1262 N N . VAL A 1 159 ? 155.937 136.193 95.008 1.00 118.24 159 VAL A N 1
ATOM 1263 C CA . VAL A 1 159 ? 157.042 135.321 95.375 1.00 119.22 159 VAL A CA 1
ATOM 1264 C C . VAL A 1 159 ? 156.504 134.163 96.202 1.00 116.71 159 VAL A C 1
ATOM 1265 O O . VAL A 1 159 ? 155.468 134.273 96.866 1.00 114.69 159 VAL A O 1
ATOM 1269 N N . TRP A 1 160 ? 157.213 133.040 96.144 1.00 104.68 160 TRP A N 1
ATOM 1270 C CA . TRP A 1 160 ? 156.845 131.838 96.877 1.00 105.54 160 TRP A CA 1
ATOM 1271 C C . TRP A 1 160 ? 158.058 131.317 97.633 1.00 106.44 160 TRP A C 1
ATOM 1272 O O . TRP A 1 160 ? 159.177 131.339 97.117 1.00 107.16 160 TRP A O 1
ATOM 1283 N N . LYS A 1 161 ? 157.826 130.845 98.856 1.00 113.65 161 LYS A N 1
ATOM 1284 C CA . LYS A 1 161 ? 158.894 130.410 99.757 1.00 112.31 161 LYS A CA 1
ATOM 1285 C C . LYS A 1 161 ? 159.162 128.931 99.509 1.00 113.86 161 LYS A C 1
ATOM 1286 O O . LYS A 1 161 ? 158.397 128.061 99.925 1.00 114.75 161 LYS A O 1
ATOM 1292 N N . VAL A 1 162 ? 160.262 128.641 98.820 1.00 124.45 162 VAL A N 1
ATOM 1293 C CA . VAL A 1 162 ? 160.618 127.271 98.456 1.00 124.69 162 VAL A CA 1
ATOM 1294 C C . VAL A 1 162 ? 161.945 126.927 99.124 1.00 125.94 162 VAL A C 1
ATOM 1295 O O . VAL A 1 162 ? 162.846 127.777 99.167 1.00 126.27 162 VAL A O 1
ATOM 1299 N N . PRO A 1 163 ? 162.117 125.718 99.659 1.00 133.58 163 PRO A N 1
ATOM 1300 C CA . PRO A 1 163 ? 163.413 125.357 100.246 1.00 134.49 163 PRO A CA 1
ATOM 1301 C C . PRO A 1 163 ? 164.537 125.477 99.227 1.00 134.67 163 PRO A C 1
ATOM 1302 O O . PRO A 1 163 ? 164.380 125.131 98.054 1.00 132.89 163 PRO A O 1
ATOM 1306 N N . ASP A 1 164 ? 165.675 125.979 99.690 1.00 151.32 164 ASP A N 1
ATOM 1307 C CA . ASP A 1 164 ? 166.799 126.232 98.798 1.00 152.28 164 ASP A CA 1
ATOM 1308 C C . ASP A 1 164 ? 167.412 124.913 98.340 1.00 152.82 164 ASP A C 1
ATOM 1309 O O . ASP A 1 164 ? 167.752 124.069 99.177 1.00 152.19 164 ASP A O 1
ATOM 1314 N N . PRO A 1 165 ? 167.570 124.697 97.034 1.00 156.17 165 PRO A N 1
ATOM 1315 C CA . PRO A 1 165 ? 168.119 123.430 96.540 1.00 155.31 165 PRO A CA 1
ATOM 1316 C C . PRO A 1 165 ? 169.635 123.329 96.594 1.00 156.26 165 PRO A C 1
ATOM 1317 O O . PRO A 1 165 ? 170.183 122.325 96.133 1.00 154.96 165 PRO A O 1
ATOM 1321 N N . GLU A 1 166 ? 170.326 124.329 97.139 1.00 162.00 166 GLU A N 1
ATOM 1322 C CA . GLU A 1 166 ? 171.779 124.312 97.249 1.00 161.76 166 GLU A CA 1
ATOM 1323 C C . GLU A 1 166 ? 172.257 124.083 98.674 1.00 161.58 166 GLU A C 1
ATOM 1324 O O . GLU A 1 166 ? 173.106 123.219 98.912 1.00 160.80 166 GLU A O 1
ATOM 1330 N N . THR A 1 167 ? 171.729 124.837 99.633 1.00 161.91 167 THR A N 1
ATOM 1331 C CA . THR A 1 167 ? 172.111 124.692 101.026 1.00 161.96 167 THR A CA 1
ATOM 1332 C C . THR A 1 167 ? 171.298 123.578 101.682 1.00 161.79 167 THR A C 1
ATOM 1333 O O . THR A 1 167 ? 170.590 122.814 101.021 1.00 159.74 167 THR A O 1
ATOM 1337 N N . PHE A 1 168 ? 171.400 123.483 103.007 1.00 167.96 168 PHE A N 1
ATOM 1338 C CA . PHE A 1 168 ? 170.731 122.422 103.752 1.00 167.86 168 PHE A CA 1
ATOM 1339 C C . PHE A 1 168 ? 169.366 122.863 104.275 1.00 167.43 168 PHE A C 1
ATOM 1340 O O . PHE A 1 168 ? 168.342 122.254 103.949 1.00 165.15 168 PHE A O 1
ATOM 1348 N N . ASN A 1 169 ? 169.337 123.920 105.083 1.00 163.59 169 ASN A N 1
ATOM 1349 C CA . ASN A 1 169 ? 168.130 124.351 105.784 1.00 162.51 169 ASN A CA 1
ATOM 1350 C C . ASN A 1 169 ? 167.880 125.838 105.568 1.00 162.52 169 ASN A C 1
ATOM 1351 O O . ASN A 1 169 ? 167.604 126.593 106.503 1.00 161.67 169 ASN A O 1
ATOM 1356 N N . GLN A 1 170 ? 167.972 126.280 104.317 1.00 155.50 170 GLN A N 1
ATOM 1357 C CA . GLN A 1 170 ? 167.662 127.654 103.952 1.00 155.65 170 GLN A CA 1
ATOM 1358 C C . GLN A 1 170 ? 166.521 127.661 102.945 1.00 154.71 170 GLN A C 1
ATOM 1359 O O . GLN A 1 170 ? 166.240 126.659 102.282 1.00 152.82 170 GLN A O 1
ATOM 1365 N N . THR A 1 171 ? 165.858 128.810 102.842 1.00 141.33 171 THR A N 1
ATOM 1366 C CA . THR A 1 171 ? 164.672 128.958 102.012 1.00 140.48 171 THR A CA 1
ATOM 1367 C C . THR A 1 171 ? 164.797 130.217 101.167 1.00 139.33 171 THR A C 1
ATOM 1368 O O . THR A 1 171 ? 165.292 131.244 101.642 1.00 138.44 171 THR A O 1
ATOM 1372 N N . MET A 1 172 ? 164.343 130.139 99.918 1.00 132.57 172 MET A N 1
ATOM 1373 C CA . MET A 1 172 ? 164.477 131.230 98.966 1.00 132.86 172 MET A CA 1
ATOM 1374 C C . MET A 1 172 ? 163.125 131.577 98.354 1.00 132.00 172 MET A C 1
ATOM 1375 O O . MET A 1 172 ? 162.197 130.763 98.325 1.00 132.78 172 MET A O 1
ATOM 1380 N N . TYR A 1 173 ? 163.027 132.806 97.857 1.00 119.72 173 TYR A N 1
ATOM 1381 C CA . TYR A 1 173 ? 161.812 133.296 97.222 1.00 120.15 173 TYR A CA 1
ATOM 1382 C C . TYR A 1 173 ? 161.927 133.125 95.711 1.00 121.82 173 TYR A C 1
ATOM 1383 O O . TYR A 1 173 ? 162.844 133.669 95.088 1.00 121.35 173 TYR A O 1
ATOM 1392 N N . VAL A 1 174 ? 160.998 132.374 95.129 1.00 120.59 174 VAL A N 1
ATOM 1393 C CA . VAL A 1 174 ? 160.975 132.134 93.688 1.00 119.31 174 VAL A CA 1
ATOM 1394 C C . VAL A 1 174 ? 159.865 132.992 93.093 1.00 120.75 174 VAL A C 1
ATOM 1395 O O . VAL A 1 174 ? 158.792 133.113 93.701 1.00 117.01 174 VAL A O 1
ATOM 1399 N N . PRO A 1 175 ? 160.078 133.625 91.940 1.00 122.43 175 PRO A N 1
ATOM 1400 C CA . PRO A 1 175 ? 158.972 134.324 91.278 1.00 119.94 175 PRO A CA 1
ATOM 1401 C C . PRO A 1 175 ? 157.849 133.358 90.932 1.00 118.02 175 PRO A C 1
ATOM 1402 O O . PRO A 1 175 ? 158.085 132.225 90.509 1.00 117.96 175 PRO A O 1
ATOM 1406 N N . VAL A 1 176 ? 156.618 133.824 91.112 1.00 113.53 176 VAL A N 1
ATOM 1407 C CA . VAL A 1 176 ? 155.430 133.003 90.897 1.00 115.25 176 VAL A CA 1
ATOM 1408 C C . VAL A 1 176 ? 154.491 133.794 89.993 1.00 115.18 176 VAL A C 1
ATOM 1409 O O . VAL A 1 176 ? 154.558 135.032 89.977 1.00 112.32 176 VAL A O 1
ATOM 1413 N N . PRO A 1 177 ? 153.644 133.143 89.197 1.00 108.31 177 PRO A N 1
ATOM 1414 C CA . PRO A 1 177 ? 152.669 133.895 88.401 1.00 103.16 177 PRO A CA 1
ATOM 1415 C C . PRO A 1 177 ? 151.780 134.756 89.284 1.00 102.39 177 PRO A C 1
ATOM 1416 O O . PRO A 1 177 ? 151.360 134.344 90.367 1.00 105.15 177 PRO A O 1
ATOM 1420 N N . ARG A 1 178 ? 151.499 135.968 88.810 1.00 92.82 178 ARG A N 1
ATOM 1421 C CA . ARG A 1 178 ? 150.662 136.917 89.540 1.00 93.19 178 ARG A CA 1
ATOM 1422 C C . ARG A 1 178 ? 149.217 136.678 89.127 1.00 93.39 178 ARG A C 1
ATOM 1423 O O . ARG A 1 178 ? 148.730 137.225 88.137 1.00 96.04 178 ARG A O 1
ATOM 1431 N N . LEU A 1 179 ? 148.523 135.846 89.896 1.00 81.04 179 LEU A N 1
ATOM 1432 C CA . LEU A 1 179 ? 147.150 135.467 89.607 1.00 79.06 179 LEU A CA 1
ATOM 1433 C C . LEU A 1 179 ? 146.282 135.728 90.828 1.00 83.58 179 LEU A C 1
ATOM 1434 O O . LEU A 1 179 ? 146.774 136.032 91.917 1.00 85.97 179 LEU A O 1
ATOM 1439 N N . MET A 1 180 ? 144.968 135.609 90.631 1.00 83.85 180 MET A N 1
ATOM 1440 C CA . MET A 1 180 ? 144.034 135.809 91.733 1.00 80.25 180 MET A CA 1
ATOM 1441 C C . MET A 1 180 ? 144.161 134.707 92.774 1.00 79.43 180 MET A C 1
ATOM 1442 O O . MET A 1 180 ? 143.993 134.955 93.972 1.00 80.61 180 MET A O 1
ATOM 1447 N N . LEU A 1 181 ? 144.450 133.485 92.337 1.00 77.62 181 LEU A N 1
ATOM 1448 C CA . LEU A 1 181 ? 144.550 132.339 93.224 1.00 74.21 181 LEU A CA 1
ATOM 1449 C C . LEU A 1 181 ? 145.818 131.560 92.917 1.00 76.63 181 LEU A C 1
ATOM 1450 O O . LEU A 1 181 ? 146.302 131.551 91.783 1.00 77.44 181 LEU A O 1
ATOM 1455 N N . HIS A 1 182 ? 146.351 130.902 93.941 1.00 81.36 182 HIS A N 1
ATOM 1456 C CA . HIS A 1 182 ? 147.458 129.972 93.762 1.00 80.95 182 HIS A CA 1
ATOM 1457 C C . HIS A 1 182 ? 146.882 128.631 93.331 1.00 81.38 182 HIS A C 1
ATOM 1458 O O . HIS A 1 182 ? 146.251 127.936 94.133 1.00 85.85 182 HIS A O 1
ATOM 1465 N N . SER A 1 183 ? 147.090 128.263 92.071 1.00 76.01 183 SER A N 1
ATOM 1466 C CA . SER A 1 183 ? 146.513 127.033 91.553 1.00 78.32 183 SER A CA 1
ATOM 1467 C C . SER A 1 183 ? 147.423 126.435 90.492 1.00 81.53 183 SER A C 1
ATOM 1468 O O . SER A 1 183 ? 148.012 127.158 89.686 1.00 87.33 183 SER A O 1
ATOM 1471 N N . TRP A 1 184 ? 147.528 125.111 90.505 1.00 85.19 184 TRP A N 1
ATOM 1472 C CA . TRP A 1 184 ? 148.302 124.381 89.515 1.00 88.91 184 TRP A CA 1
ATOM 1473 C C . TRP A 1 184 ? 147.496 124.210 88.234 1.00 89.40 184 TRP A C 1
ATOM 1474 O O . TRP A 1 184 ? 146.270 124.085 88.260 1.00 94.37 184 TRP A O 1
ATOM 1485 N N . TYR A 1 185 ? 148.195 124.212 87.104 1.00 90.35 185 TYR A N 1
ATOM 1486 C CA . TYR A 1 185 ? 147.547 124.068 85.811 1.00 89.12 185 TYR A CA 1
ATOM 1487 C C . TYR A 1 185 ? 148.278 123.049 84.953 1.00 92.57 185 TYR A C 1
ATOM 1488 O O . TYR A 1 185 ? 149.496 122.889 85.069 1.00 95.37 185 TYR A O 1
ATOM 1497 N N . PRO A 1 186 ? 147.553 122.339 84.086 1.00 97.80 186 PRO A N 1
ATOM 1498 C CA . PRO A 1 186 ? 148.228 121.450 83.130 1.00 99.91 186 PRO A CA 1
ATOM 1499 C C . PRO A 1 186 ? 149.170 122.183 82.195 1.00 99.88 186 PRO A C 1
ATOM 1500 O O . PRO A 1 186 ? 150.205 121.626 81.809 1.00 99.73 186 PRO A O 1
ATOM 1504 N N . TRP A 1 187 ? 148.846 123.415 81.819 1.00 99.02 187 TRP A N 1
ATOM 1505 C CA . TRP A 1 187 ? 149.676 124.206 80.931 1.00 99.10 187 TRP A CA 1
ATOM 1506 C C . TRP A 1 187 ? 150.592 125.109 81.754 1.00 100.07 187 TRP A C 1
ATOM 1507 O O . TRP A 1 187 ? 150.661 125.010 82.983 1.00 101.12 187 TRP A O 1
ATOM 1518 N N . ASP A 1 188 ? 151.309 125.999 81.075 1.00 113.43 188 ASP A N 1
ATOM 1519 C CA . ASP A 1 188 ? 152.230 126.930 81.723 1.00 115.11 188 ASP A CA 1
ATOM 1520 C C . ASP A 1 188 ? 151.512 128.264 81.884 1.00 117.47 188 ASP A C 1
ATOM 1521 O O . ASP A 1 188 ? 151.346 129.012 80.918 1.00 120.60 188 ASP A O 1
ATOM 1526 N N . SER A 1 189 ? 151.092 128.562 83.112 1.00 108.06 189 SER A N 1
ATOM 1527 C CA . SER A 1 189 ? 150.386 129.797 83.420 1.00 107.21 189 SER A CA 1
ATOM 1528 C C . SER A 1 189 ? 151.324 130.917 83.846 1.00 111.06 189 SER A C 1
ATOM 1529 O O . SER A 1 189 ? 150.889 131.849 84.532 1.00 110.67 189 SER A O 1
ATOM 1532 N N . GLY A 1 190 ? 152.595 130.847 83.463 1.00 117.55 190 GLY A N 1
ATOM 1533 C CA . GLY A 1 190 ? 153.558 131.842 83.886 1.00 116.60 190 GLY A CA 1
ATOM 1534 C C . GLY A 1 190 ? 153.617 133.068 82.999 1.00 117.73 190 GLY A C 1
ATOM 1535 O O . GLY A 1 190 ? 153.938 134.162 83.472 1.00 116.62 190 GLY A O 1
ATOM 1536 N N . HIS A 1 191 ? 153.308 132.905 81.715 1.00 117.22 191 HIS A N 1
ATOM 1537 C CA . HIS A 1 191 ? 153.417 134.011 80.776 1.00 115.97 191 HIS A CA 1
ATOM 1538 C C . HIS A 1 191 ? 152.555 133.729 79.556 1.00 116.20 191 HIS A C 1
ATOM 1539 O O . HIS A 1 191 ? 152.189 132.584 79.280 1.00 114.20 191 HIS A O 1
ATOM 1546 N N . GLY A 1 192 ? 152.240 134.799 78.827 1.00 109.26 192 GLY A N 1
ATOM 1547 C CA . GLY A 1 192 ? 151.586 134.677 77.539 1.00 107.81 192 GLY A CA 1
ATOM 1548 C C . GLY A 1 192 ? 150.151 134.186 77.626 1.00 107.89 192 GLY A C 1
ATOM 1549 O O . GLY A 1 192 ? 149.451 134.364 78.632 1.00 108.39 192 GLY A O 1
ATOM 1550 N N . LEU A 1 193 ? 149.714 133.544 76.538 1.00 104.00 193 LEU A N 1
ATOM 1551 C CA . LEU A 1 193 ? 148.330 133.098 76.429 1.00 104.22 193 LEU A CA 1
ATOM 1552 C C . LEU A 1 193 ? 147.933 132.200 77.589 1.00 104.22 193 LEU A C 1
ATOM 1553 O O . LEU A 1 193 ? 146.784 132.245 78.038 1.00 105.29 193 LEU A O 1
ATOM 1558 N N . GLY A 1 194 ? 148.862 131.388 78.093 1.00 101.57 194 GLY A N 1
ATOM 1559 C CA . GLY A 1 194 ? 148.570 130.613 79.286 1.00 99.49 194 GLY A CA 1
ATOM 1560 C C . GLY A 1 194 ? 148.233 131.494 80.473 1.00 100.77 194 GLY A C 1
ATOM 1561 O O . GLY A 1 194 ? 147.278 131.226 81.205 1.00 103.50 194 GLY A O 1
ATOM 1562 N N . TYR A 1 195 ? 148.999 132.570 80.666 1.00 96.12 195 TYR A N 1
ATOM 1563 C CA . TYR A 1 195 ? 148.730 133.480 81.773 1.00 93.87 195 TYR A CA 1
ATOM 1564 C C . TYR A 1 195 ? 147.391 134.184 81.602 1.00 96.56 195 TYR A C 1
ATOM 1565 O O . TYR A 1 195 ? 146.626 134.317 82.564 1.00 101.71 195 TYR A O 1
ATOM 1574 N N . ILE A 1 196 ? 147.092 134.650 80.386 1.00 91.92 196 ILE A N 1
ATOM 1575 C CA . ILE A 1 196 ? 145.811 135.320 80.157 1.00 92.38 196 ILE A CA 1
ATOM 1576 C C . ILE A 1 196 ? 144.651 134.361 80.393 1.00 92.75 196 ILE A C 1
ATOM 1577 O O . ILE A 1 196 ? 143.646 134.721 81.022 1.00 93.55 196 ILE A O 1
ATOM 1582 N N . VAL A 1 197 ? 144.768 133.127 79.899 1.00 85.74 197 VAL A N 1
ATOM 1583 C CA . VAL A 1 197 ? 143.705 132.145 80.089 1.00 85.56 197 VAL A CA 1
ATOM 1584 C C . VAL A 1 197 ? 143.519 131.842 81.568 1.00 85.32 197 VAL A C 1
ATOM 1585 O O . VAL A 1 197 ? 142.388 131.761 82.060 1.00 87.20 197 VAL A O 1
ATOM 1589 N N . ALA A 1 198 ? 144.622 131.677 82.302 1.00 82.42 198 ALA A N 1
ATOM 1590 C CA . ALA A 1 198 ? 144.518 131.406 83.731 1.00 81.33 198 ALA A CA 1
ATOM 1591 C C . ALA A 1 198 ? 143.855 132.562 84.466 1.00 85.05 198 ALA A C 1
ATOM 1592 O O . ALA A 1 198 ? 143.002 132.346 85.333 1.00 87.03 198 ALA A O 1
ATOM 1594 N N . PHE A 1 199 ? 144.228 133.800 84.130 1.00 87.48 199 PHE A N 1
ATOM 1595 C CA . PHE A 1 199 ? 143.641 134.950 84.809 1.00 88.73 199 PHE A CA 1
ATOM 1596 C C . PHE A 1 199 ? 142.149 135.063 84.522 1.00 90.54 199 PHE A C 1
ATOM 1597 O O . PHE A 1 199 ? 141.348 135.296 85.437 1.00 89.09 199 PHE A O 1
ATOM 1605 N N . VAL A 1 200 ? 141.754 134.892 83.258 1.00 82.69 200 VAL A N 1
ATOM 1606 C CA . VAL A 1 200 ? 140.338 134.976 82.904 1.00 81.55 200 VAL A CA 1
ATOM 1607 C C . VAL A 1 200 ? 139.550 133.868 83.592 1.00 82.97 200 VAL A C 1
ATOM 1608 O O . VAL A 1 200 ? 138.465 134.104 84.145 1.00 81.75 200 VAL A O 1
ATOM 1612 N N . LEU A 1 201 ? 140.086 132.645 83.578 1.00 78.48 201 LEU A N 1
ATOM 1613 C CA . LEU A 1 201 ? 139.402 131.526 84.211 1.00 75.19 201 LEU A CA 1
ATOM 1614 C C . LEU A 1 201 ? 139.255 131.747 85.708 1.00 78.56 201 LEU A C 1
ATOM 1615 O O . LEU A 1 201 ? 138.202 131.453 86.281 1.00 85.29 201 LEU A O 1
ATOM 1620 N N . GLN A 1 202 ? 140.296 132.266 86.361 1.00 70.73 202 GLN A N 1
ATOM 1621 C CA . GLN A 1 202 ? 140.214 132.503 87.797 1.00 71.30 202 GLN A CA 1
ATOM 1622 C C . GLN A 1 202 ? 139.214 133.602 88.121 1.00 72.58 202 GLN A C 1
ATOM 1623 O O . GLN A 1 202 ? 138.478 133.503 89.109 1.00 79.44 202 GLN A O 1
ATOM 1629 N N . PHE A 1 203 ? 139.172 134.659 87.306 1.00 71.17 203 PHE A N 1
ATOM 1630 C CA . PHE A 1 203 ? 138.189 135.716 87.525 1.00 73.06 203 PHE A CA 1
ATOM 1631 C C . PHE A 1 203 ? 136.772 135.170 87.420 1.00 72.97 203 PHE A C 1
ATOM 1632 O O . PHE A 1 203 ? 135.932 135.402 88.302 1.00 70.04 203 PHE A O 1
ATOM 1640 N N . TYR A 1 204 ? 136.496 134.418 86.351 1.00 73.13 204 TYR A N 1
ATOM 1641 C CA . TYR A 1 204 ? 135.168 133.839 86.183 1.00 68.08 204 TYR A CA 1
ATOM 1642 C C . TYR A 1 204 ? 134.836 132.887 87.323 1.00 72.01 204 TYR A C 1
ATOM 1643 O O . TYR A 1 204 ? 133.715 132.899 87.846 1.00 79.40 204 TYR A O 1
ATOM 1652 N N . TRP A 1 205 ? 135.801 132.058 87.726 1.00 63.17 205 TRP A N 1
ATOM 1653 C CA . TRP A 1 205 ? 135.563 131.085 88.784 1.00 62.91 205 TRP A CA 1
ATOM 1654 C C . TRP A 1 205 ? 135.228 131.772 90.099 1.00 58.88 205 TRP A C 1
ATOM 1655 O O . TRP A 1 205 ? 134.255 131.410 90.768 1.00 72.24 205 TRP A O 1
ATOM 1666 N N . VAL A 1 206 ? 136.020 132.773 90.485 1.00 47.74 206 VAL A N 1
ATOM 1667 C CA . VAL A 1 206 ? 135.766 133.468 91.744 1.00 55.53 206 VAL A CA 1
ATOM 1668 C C . VAL A 1 206 ? 134.404 134.146 91.704 1.00 63.15 206 VAL A C 1
ATOM 1669 O O . VAL A 1 206 ? 133.599 134.018 92.638 1.00 68.43 206 VAL A O 1
ATOM 1673 N N . PHE A 1 207 ? 134.112 134.854 90.608 1.00 62.80 207 PHE A N 1
ATOM 1674 C CA . PHE A 1 207 ? 132.844 135.569 90.521 1.00 61.36 207 PHE A CA 1
ATOM 1675 C C . PHE A 1 207 ? 131.664 134.613 90.618 1.00 54.31 207 PHE A C 1
ATOM 1676 O O . PHE A 1 207 ? 130.723 134.847 91.383 1.00 56.83 207 PHE A O 1
ATOM 1684 N N . ILE A 1 208 ? 131.709 133.507 89.874 1.00 52.51 208 ILE A N 1
ATOM 1685 C CA . ILE A 1 208 ? 130.540 132.641 89.812 1.00 55.33 208 ILE A CA 1
ATOM 1686 C C . ILE A 1 208 ? 130.406 131.793 91.073 1.00 54.16 208 ILE A C 1
ATOM 1687 O O . ILE A 1 208 ? 129.288 131.456 91.477 1.00 70.77 208 ILE A O 1
ATOM 1692 N N . THR A 1 209 ? 131.513 131.454 91.739 1.00 40.53 209 THR A N 1
ATOM 1693 C CA . THR A 1 209 ? 131.395 130.731 93.000 1.00 44.89 209 THR A CA 1
ATOM 1694 C C . THR A 1 209 ? 130.824 131.625 94.092 1.00 54.25 209 THR A C 1
ATOM 1695 O O . THR A 1 209 ? 129.964 131.192 94.876 1.00 65.66 209 THR A O 1
ATOM 1699 N N . LEU A 1 210 ? 131.283 132.878 94.159 1.00 58.13 210 LEU A N 1
ATOM 1700 C CA . LEU A 1 210 ? 130.662 133.818 95.083 1.00 57.03 210 LEU A CA 1
ATOM 1701 C C . LEU A 1 210 ? 129.193 134.016 94.742 1.00 54.23 210 LEU A C 1
ATOM 1702 O O . LEU A 1 210 ? 128.352 134.130 95.639 1.00 59.66 210 LEU A O 1
ATOM 1707 N N . SER A 1 211 ? 128.861 134.038 93.448 1.00 51.72 211 SER A N 1
ATOM 1708 C CA . SER A 1 211 ? 127.468 134.175 93.041 1.00 49.07 211 SER A CA 1
ATOM 1709 C C . SER A 1 211 ? 126.625 133.007 93.532 1.00 55.62 211 SER A C 1
ATOM 1710 O O . SER A 1 211 ? 125.520 133.210 94.036 1.00 66.26 211 SER A O 1
ATOM 1713 N N . HIS A 1 212 ? 127.123 131.778 93.389 1.00 56.18 212 HIS A N 1
ATOM 1714 C CA . HIS A 1 212 ? 126.377 130.621 93.880 1.00 49.00 212 HIS A CA 1
ATOM 1715 C C . HIS A 1 212 ? 126.155 130.716 95.385 1.00 54.30 212 HIS A C 1
ATOM 1716 O O . HIS A 1 212 ? 125.017 130.616 95.877 1.00 65.71 212 HIS A O 1
ATOM 1723 N N . SER A 1 213 ? 127.243 130.923 96.133 1.00 45.58 213 SER A N 1
ATOM 1724 C CA . SER A 1 213 ? 127.146 130.912 97.587 1.00 47.33 213 SER A CA 1
ATOM 1725 C C . SER A 1 213 ? 126.301 132.067 98.104 1.00 56.19 213 SER A C 1
ATOM 1726 O O . SER A 1 213 ? 125.692 131.955 99.173 1.00 65.73 213 SER A O 1
ATOM 1729 N N . ASN A 1 214 ? 126.246 133.178 97.370 1.00 51.79 214 ASN A N 1
ATOM 1730 C CA . ASN A 1 214 ? 125.448 134.319 97.791 1.00 45.11 214 ASN A CA 1
ATOM 1731 C C . ASN A 1 214 ? 124.000 134.218 97.348 1.00 52.68 214 ASN A C 1
ATOM 1732 O O . ASN A 1 214 ? 123.116 134.723 98.042 1.00 63.87 214 ASN A O 1
ATOM 1737 N N . LEU A 1 215 ? 123.733 133.572 96.213 1.00 51.94 215 LEU A N 1
ATOM 1738 C CA . LEU A 1 215 ? 122.356 133.349 95.797 1.00 43.88 215 LEU A CA 1
ATOM 1739 C C . LEU A 1 215 ? 121.650 132.393 96.745 1.00 49.91 215 LEU A C 1
ATOM 1740 O O . LEU A 1 215 ? 120.464 132.572 97.037 1.00 64.33 215 LEU A O 1
ATOM 1745 N N . MET A 1 216 ? 122.360 131.381 97.250 1.00 55.21 216 MET A N 1
ATOM 1746 C CA . MET A 1 216 ? 121.751 130.515 98.262 1.00 53.66 216 MET A CA 1
ATOM 1747 C C . MET A 1 216 ? 121.354 131.301 99.511 1.00 57.57 216 MET A C 1
ATOM 1748 O O . MET A 1 216 ? 120.223 131.184 100.005 1.00 59.86 216 MET A O 1
ATOM 1753 N N . GLU A 1 217 ? 122.278 132.107 100.036 1.00 52.80 217 GLU A N 1
ATOM 1754 C CA . GLU A 1 217 ? 121.993 132.891 101.234 1.00 49.96 217 GLU A CA 1
ATOM 1755 C C . GLU A 1 217 ? 120.870 133.887 100.985 1.00 57.03 217 GLU A C 1
ATOM 1756 O O . GLU A 1 217 ? 120.010 134.099 101.849 1.00 72.11 217 GLU A O 1
ATOM 1762 N N . LEU A 1 218 ? 120.869 134.514 99.810 1.00 44.10 218 LEU A N 1
ATOM 1763 C CA . LEU A 1 218 ? 119.831 135.475 99.470 1.00 34.81 218 LEU A CA 1
ATOM 1764 C C . LEU A 1 218 ? 118.468 134.806 99.379 1.00 48.86 218 LEU A C 1
ATOM 1765 O O . LEU A 1 218 ? 117.465 135.368 99.826 1.00 63.29 218 LEU A O 1
ATOM 1770 N N . LEU A 1 219 ? 118.408 133.604 98.800 1.00 50.32 219 LEU A N 1
ATOM 1771 C CA . LEU A 1 219 ? 117.144 132.879 98.733 1.00 44.14 219 LEU A CA 1
ATOM 1772 C C . LEU A 1 219 ? 116.636 132.527 100.124 1.00 48.90 219 LEU A C 1
ATOM 1773 O O . LEU A 1 219 ? 115.442 132.676 100.414 1.00 64.07 219 LEU A O 1
ATOM 1778 N N . PHE A 1 220 ? 117.528 132.062 101.002 1.00 36.21 220 PHE A N 1
ATOM 1779 C CA . PHE A 1 220 ? 117.119 131.735 102.367 1.00 31.56 220 PHE A CA 1
ATOM 1780 C C . PHE A 1 220 ? 116.584 132.967 103.091 1.00 33.87 220 PHE A C 1
ATOM 1781 O O . PHE A 1 220 ? 115.516 132.926 103.723 1.00 47.18 220 PHE A O 1
ATOM 1789 N N . SER A 1 221 ? 117.306 134.084 102.995 1.00 38.83 221 SER A N 1
ATOM 1790 C CA . SER A 1 221 ? 116.874 135.289 103.690 1.00 41.29 221 SER A CA 1
ATOM 1791 C C . SER A 1 221 ? 115.601 135.859 103.083 1.00 41.24 221 SER A C 1
ATOM 1792 O O . SER A 1 221 ? 114.797 136.459 103.799 1.00 57.03 221 SER A O 1
ATOM 1795 N N . SER A 1 222 ? 115.384 135.671 101.781 1.00 33.18 222 SER A N 1
ATOM 1796 C CA . SER A 1 222 ? 114.141 136.119 101.166 1.00 36.64 222 SER A CA 1
ATOM 1797 C C . SER A 1 222 ? 112.958 135.277 101.625 1.00 38.71 222 SER A C 1
ATOM 1798 O O . SER A 1 222 ? 111.863 135.806 101.859 1.00 59.17 222 SER A O 1
ATOM 1801 N N . PHE A 1 223 ? 113.157 133.963 101.751 1.00 37.32 223 PHE A N 1
ATOM 1802 C CA . PHE A 1 223 ? 112.127 133.115 102.341 1.00 33.88 223 PHE A CA 1
ATOM 1803 C C . PHE A 1 223 ? 111.754 133.612 103.731 1.00 40.02 223 PHE A C 1
ATOM 1804 O O . PHE A 1 223 ? 110.568 133.760 104.063 1.00 53.05 223 PHE A O 1
ATOM 1812 N N . LEU A 1 224 ? 112.764 133.881 104.559 1.00 39.11 224 LEU A N 1
ATOM 1813 C CA . LEU A 1 224 ? 112.486 134.350 105.913 1.00 31.93 224 LEU A CA 1
ATOM 1814 C C . LEU A 1 224 ? 111.815 135.719 105.907 1.00 34.23 224 LEU A C 1
ATOM 1815 O O . LEU A 1 224 ? 110.952 135.992 106.747 1.00 54.01 224 LEU A O 1
ATOM 1820 N N . VAL A 1 225 ? 112.195 136.594 104.973 1.00 36.11 225 VAL A N 1
ATOM 1821 C CA . VAL A 1 225 ? 111.565 137.908 104.870 1.00 33.21 225 VAL A CA 1
ATOM 1822 C C . VAL A 1 225 ? 110.080 137.766 104.569 1.00 36.01 225 VAL A C 1
ATOM 1823 O O . VAL A 1 225 ? 109.238 138.440 105.176 1.00 51.69 225 VAL A O 1
ATOM 1827 N N . HIS A 1 226 ? 109.735 136.887 103.626 1.00 42.85 226 HIS A N 1
ATOM 1828 C CA . HIS A 1 226 ? 108.328 136.673 103.306 1.00 33.48 226 HIS A CA 1
ATOM 1829 C C . HIS A 1 226 ? 107.565 136.115 104.502 1.00 45.65 226 HIS A C 1
ATOM 1830 O O . HIS A 1 226 ? 106.437 136.541 104.782 1.00 55.39 226 HIS A O 1
ATOM 1837 N N . ALA A 1 227 ? 108.162 135.159 105.221 1.00 49.05 227 ALA A N 1
ATOM 1838 C CA . ALA A 1 227 ? 107.489 134.611 106.397 1.00 38.79 227 ALA A CA 1
ATOM 1839 C C . ALA A 1 227 ? 107.252 135.685 107.454 1.00 49.22 227 ALA A C 1
ATOM 1840 O O . ALA A 1 227 ? 106.165 135.765 108.041 1.00 59.26 227 ALA A O 1
ATOM 1842 N N . CYS A 1 228 ? 108.257 136.526 107.702 1.00 45.31 228 CYS A N 1
ATOM 1843 C CA . CYS A 1 228 ? 108.112 137.582 108.698 1.00 38.75 228 CYS A CA 1
ATOM 1844 C C . CYS A 1 228 ? 107.050 138.588 108.283 1.00 38.86 228 CYS A C 1
ATOM 1845 O O . CYS A 1 228 ? 106.300 139.091 109.124 1.00 62.23 228 CYS A O 1
ATOM 1848 N N . GLU A 1 229 ? 106.973 138.901 106.991 1.00 44.33 229 GLU A N 1
ATOM 1849 C CA . GLU A 1 229 ? 105.976 139.869 106.551 1.00 47.96 229 GLU A CA 1
ATOM 1850 C C . GLU A 1 229 ? 104.569 139.295 106.648 1.00 55.85 229 GLU A C 1
ATOM 1851 O O . GLU A 1 229 ? 103.619 140.016 106.977 1.00 59.83 229 GLU A O 1
ATOM 1857 N N . GLN A 1 230 ? 104.411 137.998 106.377 1.00 53.17 230 GLN A N 1
ATOM 1858 C CA . GLN A 1 230 ? 103.110 137.371 106.582 1.00 41.57 230 GLN A CA 1
ATOM 1859 C C . GLN A 1 230 ? 102.725 137.380 108.057 1.00 42.83 230 GLN A C 1
ATOM 1860 O O . GLN A 1 230 ? 101.559 137.607 108.405 1.00 52.11 230 GLN A O 1
ATOM 1866 N N . LEU A 1 231 ? 103.697 137.143 108.941 1.00 46.91 231 LEU A N 1
ATOM 1867 C CA . LEU A 1 231 ? 103.423 137.230 110.373 1.00 34.83 231 LEU A CA 1
ATOM 1868 C C . LEU A 1 231 ? 103.012 138.642 110.775 1.00 36.49 231 LEU A C 1
ATOM 1869 O O . LEU A 1 231 ? 102.116 138.821 111.604 1.00 54.22 231 LEU A O 1
ATOM 1874 N N . GLN A 1 232 ? 103.664 139.658 110.205 1.00 48.74 232 GLN A N 1
ATOM 1875 C CA . GLN A 1 232 ? 103.272 141.038 110.481 1.00 40.40 232 GLN A CA 1
ATOM 1876 C C . GLN A 1 232 ? 101.850 141.313 110.014 1.00 44.26 232 GLN A C 1
ATOM 1877 O O . GLN A 1 232 ? 101.077 141.985 110.707 1.00 52.77 232 GLN A O 1
ATOM 1883 N N . HIS A 1 233 ? 101.497 140.820 108.827 1.00 49.49 233 HIS A N 1
ATOM 1884 C CA . HIS A 1 233 ? 100.141 141.006 108.324 1.00 40.79 233 HIS A CA 1
ATOM 1885 C C . HIS A 1 233 ? 99.123 140.361 109.250 1.00 41.49 233 HIS A C 1
ATOM 1886 O O . HIS A 1 233 ? 98.073 140.945 109.533 1.00 52.49 233 HIS A O 1
ATOM 1893 N N . LEU A 1 234 ? 99.419 139.154 109.736 1.00 51.59 234 LEU A N 1
ATOM 1894 C CA . LEU A 1 234 ? 98.529 138.513 110.700 1.00 44.73 234 LEU A CA 1
ATOM 1895 C C . LEU A 1 234 ? 98.423 139.324 111.981 1.00 42.56 234 LEU A C 1
ATOM 1896 O O . LEU A 1 234 ? 97.334 139.469 112.545 1.00 50.72 234 LEU A O 1
ATOM 1901 N N . LYS A 1 235 ? 99.547 139.854 112.460 1.00 47.98 235 LYS A N 1
ATOM 1902 C CA . LYS A 1 235 ? 99.543 140.615 113.702 1.00 45.63 235 LYS A CA 1
ATOM 1903 C C . LYS A 1 235 ? 98.721 141.889 113.579 1.00 56.23 235 LYS A C 1
ATOM 1904 O O . LYS A 1 235 ? 98.059 142.292 114.540 1.00 63.11 235 LYS A O 1
ATOM 1910 N N . GLU A 1 236 ? 98.757 142.538 112.417 1.00 63.04 236 GLU A N 1
ATOM 1911 C CA . GLU A 1 236 ? 98.091 143.825 112.267 1.00 57.35 236 GLU A CA 1
ATOM 1912 C C . GLU A 1 236 ? 96.577 143.700 112.150 1.00 62.93 236 GLU A C 1
ATOM 1913 O O . GLU A 1 236 ? 95.856 144.607 112.578 1.00 73.88 236 GLU A O 1
ATOM 1919 N N . ILE A 1 237 ? 96.071 142.606 111.582 1.00 57.32 237 ILE A N 1
ATOM 1920 C CA . ILE A 1 237 ? 94.647 142.502 111.280 1.00 56.10 237 ILE A CA 1
ATOM 1921 C C . ILE A 1 237 ? 93.876 141.923 112.458 1.00 60.63 237 ILE A C 1
ATOM 1922 O O . ILE A 1 237 ? 92.684 141.623 112.339 1.00 67.60 237 ILE A O 1
ATOM 1927 N N . LEU A 1 238 ? 94.543 141.752 113.599 1.00 55.96 238 LEU A N 1
ATOM 1928 C CA . LEU A 1 238 ? 93.852 141.209 114.763 1.00 55.51 238 LEU A CA 1
ATOM 1929 C C . LEU A 1 238 ? 92.831 142.196 115.316 1.00 60.29 238 LEU A C 1
ATOM 1930 O O . LEU A 1 238 ? 91.745 141.793 115.746 1.00 64.06 238 LEU A O 1
ATOM 1935 N N . ASN A 1 239 ? 93.159 143.488 115.318 1.00 70.57 239 ASN A N 1
ATOM 1936 C CA . ASN A 1 239 ? 92.213 144.485 115.817 1.00 68.96 239 ASN A CA 1
ATOM 1937 C C . ASN A 1 239 ? 90.921 144.540 115.012 1.00 75.03 239 ASN A C 1
ATOM 1938 O O . ASN A 1 239 ? 89.841 144.497 115.628 1.00 81.29 239 ASN A O 1
ATOM 1943 N N . PRO A 1 240 ? 90.933 144.656 113.677 1.00 72.26 240 PRO A N 1
ATOM 1944 C CA . PRO A 1 240 ? 89.655 144.603 112.949 1.00 72.52 240 PRO A CA 1
ATOM 1945 C C . PRO A 1 240 ? 88.932 143.280 113.100 1.00 70.45 240 PRO A C 1
ATOM 1946 O O . PRO A 1 240 ? 87.697 143.262 113.151 1.00 76.50 240 PRO A O 1
ATOM 1950 N N . LEU A 1 241 ? 89.664 142.169 113.188 1.00 54.00 241 LEU A N 1
ATOM 1951 C CA . LEU A 1 241 ? 89.023 140.872 113.369 1.00 54.01 241 LEU A CA 1
ATOM 1952 C C . LEU A 1 241 ? 88.271 140.813 114.691 1.00 64.72 241 LEU A C 1
ATOM 1953 O O . LEU A 1 241 ? 87.149 140.298 114.753 1.00 70.61 241 LEU A O 1
ATOM 1958 N N . ILE A 1 242 ? 88.869 141.338 115.761 1.00 74.19 242 ILE A N 1
ATOM 1959 C CA . ILE A 1 242 ? 88.194 141.346 117.054 1.00 66.78 242 ILE A CA 1
ATOM 1960 C C . ILE A 1 242 ? 87.036 142.337 117.053 1.00 67.28 242 ILE A C 1
ATOM 1961 O O . ILE A 1 242 ? 85.962 142.054 117.595 1.00 76.50 242 ILE A O 1
ATOM 1966 N N . GLU A 1 243 ? 87.228 143.510 116.443 1.00 74.33 243 GLU A N 1
ATOM 1967 C CA . GLU A 1 243 ? 86.150 144.493 116.379 1.00 76.28 243 GLU A CA 1
ATOM 1968 C C . GLU A 1 243 ? 84.976 143.986 115.555 1.00 81.13 243 GLU A C 1
ATOM 1969 O O . GLU A 1 243 ? 83.846 144.453 115.732 1.00 86.54 243 GLU A O 1
ATOM 1975 N N . LEU A 1 244 ? 85.224 143.044 114.643 1.00 81.62 244 LEU A N 1
ATOM 1976 C CA . LEU A 1 244 ? 84.130 142.421 113.909 1.00 81.94 244 LEU A CA 1
ATOM 1977 C C . LEU A 1 244 ? 83.185 141.677 114.841 1.00 87.76 244 LEU A C 1
ATOM 1978 O O . LEU A 1 244 ? 81.973 141.648 114.604 1.00 91.57 244 LEU A O 1
ATOM 1983 N N . SER A 1 245 ? 83.718 141.074 115.899 1.00 88.31 245 SER A N 1
ATOM 1984 C CA . SER A 1 245 ? 82.934 140.297 116.847 1.00 90.02 245 SER A CA 1
ATOM 1985 C C . SER A 1 245 ? 82.308 141.146 117.942 1.00 94.50 245 SER A C 1
ATOM 1986 O O . SER A 1 245 ? 81.621 140.599 118.810 1.00 95.32 245 SER A O 1
ATOM 1989 N N . ALA A 1 246 ? 82.535 142.456 117.933 1.00 102.52 246 ALA A N 1
ATOM 1990 C CA . ALA A 1 246 ? 81.972 143.320 118.958 1.00 101.84 246 ALA A CA 1
ATOM 1991 C C . ALA A 1 246 ? 80.452 143.328 118.874 1.00 107.46 246 ALA A C 1
ATOM 1992 O O . ALA A 1 246 ? 79.871 143.259 117.788 1.00 106.32 246 ALA A O 1
ATOM 1994 N N . THR A 1 247 ? 79.806 143.413 120.035 1.00 124.68 247 THR A N 1
ATOM 1995 C CA . THR A 1 247 ? 78.348 143.408 120.137 1.00 124.50 247 THR A CA 1
ATOM 1996 C C . THR A 1 247 ? 77.788 144.817 120.272 1.00 125.54 247 THR A C 1
ATOM 1997 O O . THR A 1 247 ? 76.815 145.044 120.997 1.00 123.63 247 THR A O 1
ATOM 2001 N N . LEU A 1 248 ? 78.400 145.783 119.590 1.00 139.18 248 LEU A N 1
ATOM 2002 C CA . LEU A 1 248 ? 77.926 147.158 119.647 1.00 139.79 248 LEU A CA 1
ATOM 2003 C C . LEU A 1 248 ? 76.533 147.272 119.042 1.00 137.95 248 LEU A C 1
ATOM 2004 O O . LEU A 1 248 ? 76.207 146.603 118.058 1.00 136.39 248 LEU A O 1
ATOM 2009 N N . ASP A 1 249 ? 75.710 148.125 119.641 1.00 145.40 249 ASP A N 1
ATOM 2010 C CA . ASP A 1 249 ? 74.346 148.334 119.171 1.00 147.70 249 ASP A CA 1
ATOM 2011 C C . ASP A 1 249 ? 74.331 149.135 117.873 1.00 146.86 249 ASP A C 1
ATOM 2012 O O . ASP A 1 249 ? 73.275 149.351 117.277 1.00 146.41 249 ASP A O 1
ATOM 2017 N N . LEU A 1 303 ? 74.986 139.290 118.465 1.00 126.17 303 LEU A N 1
ATOM 2018 C CA . LEU A 1 303 ? 75.384 139.196 117.065 1.00 126.60 303 LEU A CA 1
ATOM 2019 C C . LEU A 1 303 ? 74.370 138.396 116.255 1.00 127.40 303 LEU A C 1
ATOM 2020 O O . LEU A 1 303 ? 73.825 137.401 116.732 1.00 128.10 303 LEU A O 1
ATOM 2025 N N . THR A 1 304 ? 74.124 138.838 115.025 1.00 130.49 304 THR A N 1
ATOM 2026 C CA . THR A 1 304 ? 73.191 138.156 114.143 1.00 130.31 304 THR A CA 1
ATOM 2027 C C . THR A 1 304 ? 73.869 136.953 113.491 1.00 129.21 304 THR A C 1
ATOM 2028 O O . THR A 1 304 ? 75.045 136.663 113.725 1.00 127.89 304 THR A O 1
ATOM 2032 N N . SER A 1 305 ? 73.107 136.233 112.666 1.00 126.28 305 SER A N 1
ATOM 2033 C CA . SER A 1 305 ? 73.681 135.116 111.923 1.00 125.61 305 SER A CA 1
ATOM 2034 C C . SER A 1 305 ? 74.725 135.599 110.924 1.00 125.45 305 SER A C 1
ATOM 2035 O O . SER A 1 305 ? 75.779 134.972 110.765 1.00 125.35 305 SER A O 1
ATOM 2038 N N . ASN A 1 306 ? 74.449 136.713 110.241 1.00 121.32 306 ASN A N 1
ATOM 2039 C CA . ASN A 1 306 ? 75.397 137.238 109.263 1.00 122.05 306 ASN A CA 1
ATOM 2040 C C . ASN A 1 306 ? 76.696 137.674 109.930 1.00 120.94 306 ASN A C 1
ATOM 2041 O O . ASN A 1 306 ? 77.789 137.375 109.435 1.00 119.83 306 ASN A O 1
ATOM 2046 N N . GLN A 1 307 ? 76.598 138.380 111.057 1.00 113.69 307 GLN A N 1
ATOM 2047 C CA . GLN A 1 307 ? 77.803 138.786 111.771 1.00 112.60 307 GLN A CA 1
ATOM 2048 C C . GLN A 1 307 ? 78.562 137.575 112.294 1.00 111.79 307 GLN A C 1
ATOM 2049 O O . GLN A 1 307 ? 79.797 137.543 112.259 1.00 115.28 307 GLN A O 1
ATOM 2055 N N . GLU A 1 308 ? 77.839 136.564 112.779 1.00 110.47 308 GLU A N 1
ATOM 2056 C CA . GLU A 1 308 ? 78.493 135.363 113.286 1.00 111.15 308 GLU A CA 1
ATOM 2057 C C . GLU A 1 308 ? 79.255 134.641 112.181 1.00 112.23 308 GLU A C 1
ATOM 2058 O O . GLU A 1 308 ? 80.400 134.218 112.378 1.00 113.51 308 GLU A O 1
ATOM 2064 N N . VAL A 1 309 ? 78.643 134.498 111.002 1.00 103.57 309 VAL A N 1
ATOM 2065 C CA . VAL A 1 309 ? 79.340 133.814 109.916 1.00 103.40 309 VAL A CA 1
ATOM 2066 C C . VAL A 1 309 ? 80.495 134.660 109.395 1.00 103.18 309 VAL A C 1
ATOM 2067 O O . VAL A 1 309 ? 81.532 134.117 108.996 1.00 101.31 309 VAL A O 1
ATOM 2071 N N . LEU A 1 310 ? 80.358 135.989 109.402 1.00 94.43 310 LEU A N 1
ATOM 2072 C CA . LEU A 1 310 ? 81.469 136.845 108.999 1.00 92.40 310 LEU A CA 1
ATOM 2073 C C . LEU A 1 310 ? 82.655 136.684 109.941 1.00 88.75 310 LEU A C 1
ATOM 2074 O O . LEU A 1 310 ? 83.805 136.554 109.501 1.00 90.84 310 LEU A O 1
ATOM 2079 N N . VAL A 1 311 ? 82.390 136.682 111.249 1.00 87.24 311 VAL A N 1
ATOM 2080 C CA . VAL A 1 311 ? 83.465 136.517 112.221 1.00 89.16 311 VAL A CA 1
ATOM 2081 C C . VAL A 1 311 ? 84.085 135.130 112.103 1.00 90.46 311 VAL A C 1
ATOM 2082 O O . VAL A 1 311 ? 85.306 134.972 112.216 1.00 91.40 311 VAL A O 1
ATOM 2086 N N . ARG A 1 312 ? 83.261 134.106 111.868 1.00 87.17 312 ARG A N 1
ATOM 2087 C CA . ARG A 1 312 ? 83.796 132.762 111.687 1.00 84.25 312 ARG A CA 1
ATOM 2088 C C . ARG A 1 312 ? 84.695 132.685 110.460 1.00 87.21 312 ARG A C 1
ATOM 2089 O O . ARG A 1 312 ? 85.754 132.051 110.499 1.00 90.03 312 ARG A O 1
ATOM 2097 N N . SER A 1 313 ? 84.291 133.324 109.360 1.00 81.68 313 SER A N 1
ATOM 2098 C CA . SER A 1 313 ? 85.115 133.317 108.155 1.00 80.07 313 SER A CA 1
ATOM 2099 C C . SER A 1 313 ? 86.428 134.056 108.376 1.00 76.71 313 SER A C 1
ATOM 2100 O O . SER A 1 313 ? 87.483 133.611 107.909 1.00 75.98 313 SER A O 1
ATOM 2103 N N . ALA A 1 314 ? 86.385 135.191 109.076 1.00 68.89 314 ALA A N 1
ATOM 2104 C CA . ALA A 1 314 ? 87.616 135.921 109.366 1.00 63.35 314 ALA A CA 1
ATOM 2105 C C . ALA A 1 314 ? 88.551 135.103 110.248 1.00 65.43 314 ALA A C 1
ATOM 2106 O O . ALA A 1 314 ? 89.768 135.072 110.021 1.00 66.81 314 ALA A O 1
ATOM 2108 N N . ILE A 1 315 ? 87.999 134.433 111.262 1.00 66.43 315 ILE A N 1
ATOM 2109 C CA . ILE A 1 315 ? 88.809 133.578 112.124 1.00 54.10 315 ILE A CA 1
ATOM 2110 C C . ILE A 1 315 ? 89.413 132.437 111.320 1.00 60.01 315 ILE A C 1
ATOM 2111 O O . ILE A 1 315 ? 90.581 132.075 111.507 1.00 68.97 315 ILE A O 1
ATOM 2116 N N . LYS A 1 316 ? 88.627 131.848 110.417 1.00 65.57 316 LYS A N 1
ATOM 2117 C CA . LYS A 1 316 ? 89.142 130.778 109.572 1.00 65.64 316 LYS A CA 1
ATOM 2118 C C . LYS A 1 316 ? 90.288 131.268 108.702 1.00 65.10 316 LYS A C 1
ATOM 2119 O O . LYS A 1 316 ? 91.303 130.580 108.561 1.00 64.60 316 LYS A O 1
ATOM 2125 N N . TYR A 1 317 ? 90.145 132.454 108.109 1.00 61.67 317 TYR A N 1
ATOM 2126 C CA . TYR A 1 317 ? 91.220 133.001 107.288 1.00 52.87 317 TYR A CA 1
ATOM 2127 C C . TYR A 1 317 ? 92.482 133.217 108.111 1.00 53.93 317 TYR A C 1
ATOM 2128 O O . TYR A 1 317 ? 93.585 132.861 107.677 1.00 59.58 317 TYR A O 1
ATOM 2137 N N . TRP A 1 318 ? 92.337 133.795 109.307 1.00 46.36 318 TRP A N 1
ATOM 2138 C CA . TRP A 1 318 ? 93.497 134.028 110.162 1.00 34.33 318 TRP A CA 1
ATOM 2139 C C . TRP A 1 318 ? 94.186 132.718 110.520 1.00 44.37 318 TRP A C 1
ATOM 2140 O O . TRP A 1 318 ? 95.416 132.607 110.431 1.00 55.27 318 TRP A O 1
ATOM 2151 N N . VAL A 1 319 ? 93.407 131.709 110.910 1.00 54.13 319 VAL A N 1
ATOM 2152 C CA . VAL A 1 319 ? 93.989 130.433 111.312 1.00 47.70 319 VAL A CA 1
ATOM 2153 C C . VAL A 1 319 ? 94.680 129.761 110.133 1.00 52.32 319 VAL A C 1
ATOM 2154 O O . VAL A 1 319 ? 95.783 129.227 110.274 1.00 57.76 319 VAL A O 1
ATOM 2158 N N . GLU A 1 320 ? 94.049 129.768 108.956 1.00 59.08 320 GLU A N 1
ATOM 2159 C CA . GLU A 1 320 ? 94.663 129.139 107.792 1.00 51.74 320 GLU A CA 1
ATOM 2160 C C . GLU A 1 320 ? 95.956 129.834 107.397 1.00 54.78 320 GLU A C 1
ATOM 2161 O O . GLU A 1 320 ? 96.944 129.172 107.065 1.00 61.33 320 GLU A O 1
ATOM 2167 N N . ARG A 1 321 ? 95.977 131.167 107.426 1.00 46.96 321 ARG A N 1
ATOM 2168 C CA . ARG A 1 321 ? 97.204 131.876 107.077 1.00 41.67 321 ARG A CA 1
ATOM 2169 C C . ARG A 1 321 ? 98.308 131.603 108.096 1.00 43.13 321 ARG A C 1
ATOM 2170 O O . ARG A 1 321 ? 99.478 131.442 107.725 1.00 54.86 321 ARG A O 1
ATOM 2178 N N . HIS A 1 322 ? 97.961 131.538 109.385 1.00 33.55 322 HIS A N 1
ATOM 2179 C CA . HIS A 1 322 ? 98.968 131.227 110.396 1.00 31.81 322 HIS A CA 1
ATOM 2180 C C . HIS A 1 322 ? 99.510 129.810 110.234 1.00 48.03 322 HIS A C 1
ATOM 2181 O O . HIS A 1 322 ? 100.717 129.579 110.383 1.00 60.89 322 HIS A O 1
ATOM 2188 N N . LYS A 1 323 ? 98.636 128.845 109.941 1.00 45.96 323 LYS A N 1
ATOM 2189 C CA . LYS A 1 323 ? 99.103 127.488 109.678 1.00 41.83 323 LYS A CA 1
ATOM 2190 C C . LYS A 1 323 ? 99.987 127.446 108.442 1.00 48.32 323 LYS A C 1
ATOM 2191 O O . LYS A 1 323 ? 100.954 126.679 108.386 1.00 57.50 323 LYS A O 1
ATOM 2197 N N . HIS A 1 324 ? 99.664 128.260 107.436 1.00 48.78 324 HIS A N 1
ATOM 2198 C CA . HIS A 1 324 ? 100.529 128.371 106.269 1.00 44.70 324 HIS A CA 1
ATOM 2199 C C . HIS A 1 324 ? 101.907 128.876 106.658 1.00 44.78 324 HIS A C 1
ATOM 2200 O O . HIS A 1 324 ? 102.918 128.366 106.171 1.00 53.40 324 HIS A O 1
ATOM 2207 N N . VAL A 1 325 ? 101.967 129.879 107.533 1.00 48.75 325 VAL A N 1
ATOM 2208 C CA . VAL A 1 325 ? 103.261 130.400 107.973 1.00 38.61 325 VAL A CA 1
ATOM 2209 C C . VAL A 1 325 ? 104.048 129.325 108.713 1.00 42.76 325 VAL A C 1
ATOM 2210 O O . VAL A 1 325 ? 105.259 129.169 108.510 1.00 57.69 325 VAL A O 1
ATOM 2214 N N . VAL A 1 326 ? 103.379 128.570 109.584 1.00 41.50 326 VAL A N 1
ATOM 2215 C CA . VAL A 1 326 ? 104.071 127.538 110.357 1.00 42.17 326 VAL A CA 1
ATOM 2216 C C . VAL A 1 326 ? 104.613 126.449 109.435 1.00 47.01 326 VAL A C 1
ATOM 2217 O O . VAL A 1 326 ? 105.779 126.039 109.537 1.00 53.60 326 VAL A O 1
ATOM 2221 N N . LYS A 1 327 ? 103.773 125.969 108.515 1.00 49.54 327 LYS A N 1
ATOM 2222 C CA . LYS A 1 327 ? 104.205 124.935 107.581 1.00 38.41 327 LYS A CA 1
ATOM 2223 C C . LYS A 1 327 ? 105.311 125.447 106.669 1.00 41.96 327 LYS A C 1
ATOM 2224 O O . LYS A 1 327 ? 106.232 124.703 106.320 1.00 57.47 327 LYS A O 1
ATOM 2230 N N . TYR A 1 328 ? 105.242 126.721 106.286 1.00 43.50 328 TYR A N 1
ATOM 2231 C CA . TYR A 1 328 ? 106.272 127.330 105.456 1.00 28.27 328 TYR A CA 1
ATOM 2232 C C . TYR A 1 328 ? 107.609 127.387 106.180 1.00 29.88 328 TYR A C 1
ATOM 2233 O O . TYR A 1 328 ? 108.656 127.123 105.583 1.00 51.21 328 TYR A O 1
ATOM 2242 N N . VAL A 1 329 ? 107.597 127.734 107.466 1.00 37.28 329 VAL A N 1
ATOM 2243 C CA . VAL A 1 329 ? 108.841 127.756 108.229 1.00 44.00 329 VAL A CA 1
ATOM 2244 C C . VAL A 1 329 ? 109.405 126.348 108.370 1.00 53.21 329 VAL A C 1
ATOM 2245 O O . VAL A 1 329 ? 110.623 126.138 108.288 1.00 59.19 329 VAL A O 1
ATOM 2249 N N . SER A 1 330 ? 108.533 125.358 108.580 1.00 54.61 330 SER A N 1
ATOM 2250 C CA . SER A 1 330 ? 109.008 123.978 108.635 1.00 46.99 330 SER A CA 1
ATOM 2251 C C . SER A 1 330 ? 109.616 123.552 107.304 1.00 45.47 330 SER A C 1
ATOM 2252 O O . SER A 1 330 ? 110.626 122.840 107.272 1.00 52.18 330 SER A O 1
ATOM 2255 N N . LEU A 1 331 ? 109.012 123.978 106.193 1.00 42.71 331 LEU A N 1
ATOM 2256 C CA . LEU A 1 331 ? 109.566 123.674 104.877 1.00 33.50 331 LEU A CA 1
ATOM 2257 C C . LEU A 1 331 ? 110.921 124.337 104.681 1.00 44.57 331 LEU A C 1
ATOM 2258 O O . LEU A 1 331 ? 111.826 123.747 104.084 1.00 53.35 331 LEU A O 1
ATOM 2263 N N . ILE A 1 332 ? 111.071 125.575 105.153 1.00 43.79 332 ILE A N 1
ATOM 2264 C CA . ILE A 1 332 ? 112.363 126.251 105.075 1.00 38.69 332 ILE A CA 1
ATOM 2265 C C . ILE A 1 332 ? 113.413 125.473 105.853 1.00 46.72 332 ILE A C 1
ATOM 2266 O O . ILE A 1 332 ? 114.539 125.280 105.384 1.00 57.13 332 ILE A O 1
ATOM 2271 N N . THR A 1 333 ? 113.061 125.017 107.056 1.00 49.95 333 THR A N 1
ATOM 2272 C CA . THR A 1 333 ? 114.006 124.240 107.852 1.00 44.13 333 THR A CA 1
ATOM 2273 C C . THR A 1 333 ? 114.381 122.938 107.152 1.00 43.45 333 THR A C 1
ATOM 2274 O O . THR A 1 333 ? 115.552 122.547 107.141 1.00 55.58 333 THR A O 1
ATOM 2278 N N . GLU A 1 334 ? 113.400 122.251 106.562 1.00 54.34 334 GLU A N 1
ATOM 2279 C CA . GLU A 1 334 ? 113.696 121.005 105.858 1.00 58.74 334 GLU A CA 1
ATOM 2280 C C . GLU A 1 334 ? 114.549 121.241 104.619 1.00 61.21 334 GLU A C 1
ATOM 2281 O O . GLU A 1 334 ? 115.383 120.399 104.272 1.00 66.20 334 GLU A O 1
ATOM 2287 N N . CYS A 1 335 ? 114.355 122.372 103.942 1.00 63.22 335 CYS A N 1
ATOM 2288 C CA . CYS A 1 335 ? 115.068 122.653 102.701 1.00 51.08 335 CYS A CA 1
ATOM 2289 C C . CYS A 1 335 ? 116.495 123.117 102.963 1.00 56.83 335 CYS A C 1
ATOM 2290 O O . CYS A 1 335 ? 117.457 122.497 102.500 1.00 66.27 335 CYS A O 1
ATOM 2293 N N . TYR A 1 336 ? 116.647 124.203 103.711 1.00 53.51 336 TYR A N 1
ATOM 2294 C CA . TYR A 1 336 ? 117.927 124.873 103.899 1.00 47.93 336 TYR A CA 1
ATOM 2295 C C . TYR A 1 336 ? 118.423 124.675 105.329 1.00 52.98 336 TYR A C 1
ATOM 2296 O O . TYR A 1 336 ? 118.954 125.586 105.957 1.00 67.41 336 TYR A O 1
ATOM 2305 N N . GLY A 1 337 ? 118.226 123.479 105.871 1.00 53.51 337 GLY A N 1
ATOM 2306 C CA . GLY A 1 337 ? 118.622 123.206 107.237 1.00 50.47 337 GLY A CA 1
ATOM 2307 C C . GLY A 1 337 ? 120.008 122.614 107.358 1.00 51.41 337 GLY A C 1
ATOM 2308 O O . GLY A 1 337 ? 120.823 123.085 108.154 1.00 61.81 337 GLY A O 1
ATOM 2309 N N . SER A 1 338 ? 120.287 121.571 106.577 1.00 52.49 338 SER A N 1
ATOM 2310 C CA . SER A 1 338 ? 121.619 120.984 106.574 1.00 50.41 338 SER A CA 1
ATOM 2311 C C . SER A 1 338 ? 122.635 121.865 105.862 1.00 53.71 338 SER A C 1
ATOM 2312 O O . SER A 1 338 ? 123.835 121.748 106.131 1.00 60.33 338 SER A O 1
ATOM 2315 N N . ALA A 1 339 ? 122.184 122.743 104.963 1.00 57.03 339 ALA A N 1
ATOM 2316 C CA . ALA A 1 339 ? 123.097 123.695 104.341 1.00 47.94 339 ALA A CA 1
ATOM 2317 C C . ALA A 1 339 ? 123.700 124.627 105.380 1.00 47.55 339 ALA A C 1
ATOM 2318 O O . ALA A 1 339 ? 124.893 124.939 105.327 1.00 56.49 339 ALA A O 1
ATOM 2320 N N . LEU A 1 340 ? 122.890 125.075 106.340 1.00 52.33 340 LEU A N 1
ATOM 2321 C CA . LEU A 1 340 ? 123.408 125.897 107.427 1.00 43.41 340 LEU A CA 1
ATOM 2322 C C . LEU A 1 340 ? 124.385 125.112 108.291 1.00 52.06 340 LEU A C 1
ATOM 2323 O O . LEU A 1 340 ? 125.381 125.664 108.771 1.00 63.70 340 LEU A O 1
ATOM 2328 N N . LEU A 1 341 ? 124.116 123.823 108.503 1.00 46.90 341 LEU A N 1
ATOM 2329 C CA . LEU A 1 341 ? 125.035 122.992 109.273 1.00 48.92 341 LEU A CA 1
ATOM 2330 C C . LEU A 1 341 ? 126.388 122.882 108.581 1.00 50.25 341 LEU A C 1
ATOM 2331 O O . LEU A 1 341 ? 127.437 123.027 109.217 1.00 58.95 341 LEU A O 1
ATOM 2336 N N . PHE A 1 342 ? 126.382 122.633 107.269 1.00 49.58 342 PHE A N 1
ATOM 2337 C CA . PHE A 1 342 ? 127.638 122.565 106.528 1.00 45.18 342 PHE A CA 1
ATOM 2338 C C . PHE A 1 342 ? 128.351 123.909 106.536 1.00 53.51 342 PHE A C 1
ATOM 2339 O O . PHE A 1 342 ? 129.581 123.973 106.670 1.00 67.96 342 PHE A O 1
ATOM 2347 N N . HIS A 1 343 ? 127.591 124.996 106.391 1.00 53.04 343 HIS A N 1
ATOM 2348 C CA . HIS A 1 343 ? 128.182 126.326 106.410 1.00 47.34 343 HIS A CA 1
ATOM 2349 C C . HIS A 1 343 ? 128.878 126.591 107.735 1.00 55.79 343 HIS A C 1
ATOM 2350 O O . HIS A 1 343 ? 130.000 127.104 107.767 1.00 69.89 343 HIS A O 1
ATOM 2357 N N . MET A 1 344 ? 128.228 126.242 108.844 1.00 53.95 344 MET A N 1
ATOM 2358 C CA . MET A 1 344 ? 128.834 126.478 110.149 1.00 53.04 344 MET A CA 1
ATOM 2359 C C . MET A 1 344 ? 130.029 125.563 110.379 1.00 56.83 344 MET A C 1
ATOM 2360 O O . MET A 1 344 ? 131.028 125.982 110.973 1.00 64.14 344 MET A O 1
ATOM 2365 N N . LEU A 1 345 ? 129.956 124.317 109.903 1.00 59.41 345 LEU A N 1
ATOM 2366 C CA . LEU A 1 345 ? 131.095 123.416 110.036 1.00 55.06 345 LEU A CA 1
ATOM 2367 C C . LEU A 1 345 ? 132.319 123.961 109.314 1.00 57.54 345 LEU A C 1
ATOM 2368 O O . LEU A 1 345 ? 133.429 123.935 109.854 1.00 69.51 345 LEU A O 1
ATOM 2373 N N . VAL A 1 346 ? 132.139 124.463 108.091 1.00 56.24 346 VAL A N 1
ATOM 2374 C CA . VAL A 1 346 ? 133.275 125.010 107.354 1.00 54.50 346 VAL A CA 1
ATOM 2375 C C . VAL A 1 346 ? 133.750 126.316 107.982 1.00 55.95 346 VAL A C 1
ATOM 2376 O O . VAL A 1 346 ? 134.959 126.551 108.129 1.00 67.11 346 VAL A O 1
ATOM 2380 N N . SER A 1 347 ? 132.814 127.184 108.373 1.00 51.66 347 SER A N 1
ATOM 2381 C CA . SER A 1 347 ? 133.180 128.486 108.910 1.00 48.97 347 SER A CA 1
ATOM 2382 C C . SER A 1 347 ? 133.845 128.392 110.272 1.00 57.51 347 SER A C 1
ATOM 2383 O O . SER A 1 347 ? 134.603 129.292 110.627 1.00 69.34 347 SER A O 1
ATOM 2386 N N . THR A 1 348 ? 133.599 127.329 111.039 1.00 61.09 348 THR A N 1
ATOM 2387 C CA . THR A 1 348 ? 134.301 127.170 112.309 1.00 64.52 348 THR A CA 1
ATOM 2388 C C . THR A 1 348 ? 135.804 127.041 112.088 1.00 69.86 348 THR A C 1
ATOM 2389 O O . THR A 1 348 ? 136.604 127.759 112.704 1.00 73.44 348 THR A O 1
ATOM 2393 N N . VAL A 1 349 ? 136.203 126.140 111.190 1.00 65.31 349 VAL A N 1
ATOM 2394 C CA . VAL A 1 349 ? 137.615 125.984 110.863 1.00 65.83 349 VAL A CA 1
ATOM 2395 C C . VAL A 1 349 ? 138.154 127.249 110.211 1.00 62.86 349 VAL A C 1
ATOM 2396 O O . VAL A 1 349 ? 139.279 127.685 110.501 1.00 75.58 349 VAL A O 1
ATOM 2400 N N . ILE A 1 350 ? 137.367 127.856 109.317 1.00 52.45 350 ILE A N 1
ATOM 2401 C CA . ILE A 1 350 ? 137.802 129.089 108.664 1.00 50.24 350 ILE A CA 1
ATOM 2402 C C . ILE A 1 350 ? 138.127 130.151 109.702 1.00 58.38 350 ILE A C 1
ATOM 2403 O O . ILE A 1 350 ? 139.177 130.795 109.645 1.00 71.34 350 ILE A O 1
ATOM 2408 N N . LEU A 1 351 ? 137.237 130.339 110.677 1.00 59.19 351 LEU A N 1
ATOM 2409 C CA . LEU A 1 351 ? 137.419 131.400 111.656 1.00 60.01 351 LEU A CA 1
ATOM 2410 C C . LEU A 1 351 ? 138.538 131.082 112.634 1.00 65.34 351 LEU A C 1
ATOM 2411 O O . LEU A 1 351 ? 139.244 131.993 113.071 1.00 76.78 351 LEU A O 1
ATOM 2416 N N . THR A 1 352 ? 138.731 129.808 112.982 1.00 67.11 352 THR A N 1
ATOM 2417 C CA . THR A 1 352 ? 139.874 129.453 113.819 1.00 68.44 352 THR A CA 1
ATOM 2418 C C . THR A 1 352 ? 141.187 129.806 113.127 1.00 70.04 352 THR A C 1
ATOM 2419 O O . THR A 1 352 ? 142.043 130.508 113.692 1.00 76.73 352 THR A O 1
ATOM 2423 N N . ILE A 1 353 ? 141.351 129.351 111.883 1.00 68.80 353 ILE A N 1
ATOM 2424 C CA . ILE A 1 353 ? 142.592 129.632 111.172 1.00 62.28 353 ILE A CA 1
ATOM 2425 C C . ILE A 1 353 ? 142.732 131.121 110.892 1.00 64.35 353 ILE A C 1
ATOM 2426 O O . ILE A 1 353 ? 143.846 131.651 110.872 1.00 73.51 353 ILE A O 1
ATOM 2431 N N . LEU A 1 354 ? 141.620 131.830 110.696 1.00 63.86 354 LEU A N 1
ATOM 2432 C CA . LEU A 1 354 ? 141.703 133.260 110.433 1.00 62.79 354 LEU A CA 1
ATOM 2433 C C . LEU A 1 354 ? 142.062 134.047 111.684 1.00 67.51 354 LEU A C 1
ATOM 2434 O O . LEU A 1 354 ? 142.757 135.060 111.590 1.00 80.56 354 LEU A O 1
ATOM 2439 N N . ALA A 1 355 ? 141.602 133.613 112.858 1.00 60.84 355 ALA A N 1
ATOM 2440 C CA . ALA A 1 355 ? 142.076 134.222 114.096 1.00 62.04 355 ALA A CA 1
ATOM 2441 C C . ALA A 1 355 ? 143.572 134.003 114.264 1.00 68.27 355 ALA A C 1
ATOM 2442 O O . ALA A 1 355 ? 144.312 134.933 114.620 1.00 71.52 355 ALA A O 1
ATOM 2444 N N . TYR A 1 356 ? 144.042 132.784 113.980 1.00 77.55 356 TYR A N 1
ATOM 2445 C CA . TYR A 1 356 ? 145.480 132.538 114.028 1.00 72.78 356 TYR A CA 1
ATOM 2446 C C . TYR A 1 356 ? 146.229 133.448 113.062 1.00 76.26 356 TYR A C 1
ATOM 2447 O O . TYR A 1 356 ? 147.280 134.000 113.405 1.00 84.37 356 TYR A O 1
ATOM 2456 N N . GLN A 1 357 ? 145.703 133.615 111.847 1.00 73.34 357 GLN A N 1
ATOM 2457 C CA . GLN A 1 357 ? 146.330 134.503 110.871 1.00 68.85 357 GLN A CA 1
ATOM 2458 C C . GLN A 1 357 ? 146.337 135.943 111.362 1.00 75.11 357 GLN A C 1
ATOM 2459 O O . GLN A 1 357 ? 147.308 136.677 111.148 1.00 81.16 357 GLN A O 1
ATOM 2465 N N . ALA A 1 358 ? 145.252 136.370 112.007 1.00 75.91 358 ALA A N 1
ATOM 2466 C CA . ALA A 1 358 ? 145.165 137.734 112.507 1.00 73.24 358 ALA A CA 1
ATOM 2467 C C . ALA A 1 358 ? 146.159 137.985 113.629 1.00 76.67 358 ALA A C 1
ATOM 2468 O O . ALA A 1 358 ? 146.597 139.125 113.818 1.00 80.01 358 ALA A O 1
ATOM 2470 N N . THR A 1 359 ? 146.528 136.947 114.384 1.00 78.36 359 THR A N 1
ATOM 2471 C CA . THR A 1 359 ? 147.571 137.139 115.389 1.00 75.86 359 THR A CA 1
ATOM 2472 C C . THR A 1 359 ? 148.917 137.509 114.777 1.00 79.01 359 THR A C 1
ATOM 2473 O O . THR A 1 359 ? 149.783 138.016 115.497 1.00 84.68 359 THR A O 1
ATOM 2477 N N . LYS A 1 360 ? 149.115 137.275 113.480 1.00 80.98 360 LYS A N 1
ATOM 2478 C CA . LYS A 1 360 ? 150.379 137.561 112.812 1.00 80.61 360 LYS A CA 1
ATOM 2479 C C . LYS A 1 360 ? 150.326 138.837 111.978 1.00 84.13 360 LYS A C 1
ATOM 2480 O O . LYS A 1 360 ? 151.196 139.052 111.130 1.00 84.84 360 LYS A O 1
ATOM 2486 N N . ILE A 1 361 ? 149.329 139.684 112.196 1.00 90.67 361 ILE A N 1
ATOM 2487 C CA . ILE A 1 361 ? 149.179 140.917 111.433 1.00 88.52 361 ILE A CA 1
ATOM 2488 C C . ILE A 1 361 ? 150.100 141.977 112.019 1.00 91.09 361 ILE A C 1
ATOM 2489 O O . ILE A 1 361 ? 150.059 142.252 113.224 1.00 95.30 361 ILE A O 1
ATOM 2494 N N . ASN A 1 362 ? 150.936 142.569 111.170 1.00 98.63 362 ASN A N 1
ATOM 2495 C CA . ASN A 1 362 ? 151.797 143.672 111.574 1.00 97.76 362 ASN A CA 1
ATOM 2496 C C . ASN A 1 362 ? 151.768 144.739 110.493 1.00 99.59 362 ASN A C 1
ATOM 2497 O O . ASN A 1 362 ? 151.892 144.427 109.306 1.00 101.44 362 ASN A O 1
ATOM 2502 N N . GLY A 1 363 ? 151.589 145.991 110.905 1.00 105.35 363 GLY A N 1
ATOM 2503 C CA . GLY A 1 363 ? 151.582 147.083 109.956 1.00 107.74 363 GLY A CA 1
ATOM 2504 C C . GLY A 1 363 ? 150.386 147.028 109.018 1.00 107.24 363 GLY A C 1
ATOM 2505 O O . GLY A 1 363 ? 149.376 146.370 109.274 1.00 108.01 363 GLY A O 1
ATOM 2506 N N . VAL A 1 364 ? 150.519 147.745 107.907 1.00 98.94 364 VAL A N 1
ATOM 2507 C CA . VAL A 1 364 ? 149.512 147.772 106.854 1.00 99.90 364 VAL A CA 1
ATOM 2508 C C . VAL A 1 364 ? 150.169 147.253 105.584 1.00 104.68 364 VAL A C 1
ATOM 2509 O O . VAL A 1 364 ? 151.152 147.833 105.106 1.00 105.80 364 VAL A O 1
ATOM 2513 N N . ASN A 1 365 ? 149.642 146.157 105.051 1.00 103.48 365 ASN A N 1
ATOM 2514 C CA . ASN A 1 365 ? 150.199 145.531 103.859 1.00 99.35 365 ASN A CA 1
ATOM 2515 C C . ASN A 1 365 ? 149.140 144.610 103.264 1.00 97.49 365 ASN A C 1
ATOM 2516 O O . ASN A 1 365 ? 147.970 144.644 103.660 1.00 99.69 365 ASN A O 1
ATOM 2521 N N . VAL A 1 366 ? 149.554 143.783 102.305 1.00 84.39 366 VAL A N 1
ATOM 2522 C CA . VAL A 1 366 ? 148.614 142.897 101.629 1.00 85.68 366 VAL A CA 1
ATOM 2523 C C . VAL A 1 366 ? 148.071 141.848 102.592 1.00 87.78 366 VAL A C 1
ATOM 2524 O O . VAL A 1 366 ? 146.887 141.499 102.543 1.00 90.23 366 VAL A O 1
ATOM 2528 N N . PHE A 1 367 ? 148.922 141.327 103.481 1.00 82.67 367 PHE A N 1
ATOM 2529 C CA . PHE A 1 367 ? 148.487 140.263 104.380 1.00 78.73 367 PHE A CA 1
ATOM 2530 C C . PHE A 1 367 ? 147.390 140.739 105.322 1.00 81.33 367 PHE A C 1
ATOM 2531 O O . PHE A 1 367 ? 146.401 140.028 105.545 1.00 88.73 367 PHE A O 1
ATOM 2539 N N . ALA A 1 368 ? 147.549 141.933 105.896 1.00 78.34 368 ALA A N 1
ATOM 2540 C CA . ALA A 1 368 ? 146.539 142.449 106.812 1.00 80.46 368 ALA A CA 1
ATOM 2541 C C . ALA A 1 368 ? 145.209 142.654 106.103 1.00 82.47 368 ALA A C 1
ATOM 2542 O O . ALA A 1 368 ? 144.152 142.282 106.627 1.00 85.39 368 ALA A O 1
ATOM 2544 N N . PHE A 1 369 ? 145.244 143.235 104.903 1.00 83.18 369 PHE A N 1
ATOM 2545 C CA . PHE A 1 369 ? 144.016 143.442 104.144 1.00 80.82 369 PHE A CA 1
ATOM 2546 C C . PHE A 1 369 ? 143.358 142.118 103.784 1.00 78.37 369 PHE A C 1
ATOM 2547 O O . PHE A 1 369 ? 142.135 141.984 103.875 1.00 86.58 369 PHE A O 1
ATOM 2555 N N . SER A 1 370 ? 144.152 141.128 103.371 1.00 70.17 370 SER A N 1
ATOM 2556 C CA . SER A 1 370 ? 143.593 139.831 103.008 1.00 69.96 370 SER A CA 1
ATOM 2557 C C . SER A 1 370 ? 142.929 139.165 104.204 1.00 75.47 370 SER A C 1
ATOM 2558 O O . SER A 1 370 ? 141.815 138.639 104.097 1.00 86.10 370 SER A O 1
ATOM 2561 N N . THR A 1 371 ? 143.599 139.178 105.358 1.00 67.87 371 THR A N 1
ATOM 2562 C CA . THR A 1 371 ? 143.024 138.554 106.544 1.00 67.28 371 THR A CA 1
ATOM 2563 C C . THR A 1 371 ? 141.760 139.277 106.990 1.00 65.47 371 THR A C 1
ATOM 2564 O O . THR A 1 371 ? 140.763 138.637 107.346 1.00 70.22 371 THR A O 1
ATOM 2568 N N . ILE A 1 372 ? 141.777 140.612 106.966 1.00 70.36 372 ILE A N 1
ATOM 2569 C CA . ILE A 1 372 ? 140.598 141.372 107.367 1.00 73.46 372 ILE A CA 1
ATOM 2570 C C . ILE A 1 372 ? 139.441 141.108 106.414 1.00 75.51 372 ILE A C 1
ATOM 2571 O O . ILE A 1 372 ? 138.293 140.953 106.842 1.00 79.83 372 ILE A O 1
ATOM 2576 N N . GLY A 1 373 ? 139.719 141.044 105.111 1.00 66.90 373 GLY A N 1
ATOM 2577 C CA . GLY A 1 373 ? 138.664 140.757 104.155 1.00 58.08 373 GLY A CA 1
ATOM 2578 C C . GLY A 1 373 ? 138.076 139.371 104.328 1.00 59.64 373 GLY A C 1
ATOM 2579 O O . GLY A 1 373 ? 136.856 139.195 104.285 1.00 72.12 373 GLY A O 1
ATOM 2580 N N . TYR A 1 374 ? 138.934 138.367 104.527 1.00 57.41 374 TYR A N 1
ATOM 2581 C CA . TYR A 1 374 ? 138.446 137.012 104.766 1.00 57.52 374 TYR A CA 1
ATOM 2582 C C . TYR A 1 374 ? 137.567 136.964 106.006 1.00 58.77 374 TYR A C 1
ATOM 2583 O O . TYR A 1 374 ? 136.469 136.395 105.986 1.00 60.76 374 TYR A O 1
ATOM 2592 N N . LEU A 1 375 ? 138.034 137.573 107.098 1.00 64.85 375 LEU A N 1
ATOM 2593 C CA . LEU A 1 375 ? 137.279 137.560 108.344 1.00 60.55 375 LEU A CA 1
ATOM 2594 C C . LEU A 1 375 ? 135.950 138.290 108.204 1.00 65.19 375 LEU A C 1
ATOM 2595 O O . LEU A 1 375 ? 134.918 137.794 108.675 1.00 72.57 375 LEU A O 1
ATOM 2600 N N . MET A 1 376 ? 135.948 139.451 107.548 1.00 69.55 376 MET A N 1
ATOM 2601 C CA . MET A 1 376 ? 134.723 140.220 107.382 1.00 62.77 376 MET A CA 1
ATOM 2602 C C . MET A 1 376 ? 133.717 139.497 106.499 1.00 67.19 376 MET A C 1
ATOM 2603 O O . MET A 1 376 ? 132.525 139.478 106.814 1.00 73.91 376 MET A O 1
ATOM 2608 N N . TYR A 1 377 ? 134.166 138.904 105.391 1.00 62.64 377 TYR A N 1
ATOM 2609 C CA . TYR A 1 377 ? 133.246 138.157 104.540 1.00 58.24 377 TYR A CA 1
ATOM 2610 C C . TYR A 1 377 ? 132.679 136.948 105.271 1.00 60.90 377 TYR A C 1
ATOM 2611 O O . TYR A 1 377 ? 131.472 136.675 105.197 1.00 68.16 377 TYR A O 1
ATOM 2620 N N . SER A 1 378 ? 133.530 136.217 105.997 1.00 57.47 378 SER A N 1
ATOM 2621 C CA . SER A 1 378 ? 133.061 135.046 106.722 1.00 56.87 378 SER A CA 1
ATOM 2622 C C . SER A 1 378 ? 132.081 135.403 107.828 1.00 55.67 378 SER A C 1
ATOM 2623 O O . SER A 1 378 ? 131.157 134.628 108.088 1.00 63.13 378 SER A O 1
ATOM 2626 N N . PHE A 1 379 ? 132.259 136.544 108.488 1.00 52.82 379 PHE A N 1
ATOM 2627 C CA . PHE A 1 379 ? 131.300 136.964 109.502 1.00 48.90 379 PHE A CA 1
ATOM 2628 C C . PHE A 1 379 ? 130.025 137.540 108.905 1.00 54.25 379 PHE A C 1
ATOM 2629 O O . PHE A 1 379 ? 128.944 137.343 109.469 1.00 67.06 379 PHE A O 1
ATOM 2637 N N . ALA A 1 380 ? 130.124 138.244 107.775 1.00 56.18 380 ALA A N 1
ATOM 2638 C CA . ALA A 1 380 ? 128.935 138.775 107.122 1.00 49.59 380 ALA A CA 1
ATOM 2639 C C . ALA A 1 380 ? 128.043 137.656 106.610 1.00 54.43 380 ALA A C 1
ATOM 2640 O O . ALA A 1 380 ? 126.813 137.761 106.664 1.00 65.29 380 ALA A O 1
ATOM 2642 N N . GLN A 1 381 ? 128.642 136.574 106.107 1.00 56.37 381 GLN A N 1
ATOM 2643 C CA . GLN A 1 381 ? 127.836 135.445 105.653 1.00 54.16 381 GLN A CA 1
ATOM 2644 C C . GLN A 1 381 ? 127.005 134.864 106.789 1.00 57.34 381 GLN A C 1
ATOM 2645 O O . GLN A 1 381 ? 125.829 134.538 106.602 1.00 60.50 381 GLN A O 1
ATOM 2651 N N . ILE A 1 382 ? 127.602 134.719 107.972 1.00 54.35 382 ILE A N 1
ATOM 2652 C CA . ILE A 1 382 ? 126.867 134.201 109.121 1.00 46.79 382 ILE A CA 1
ATOM 2653 C C . ILE A 1 382 ? 125.805 135.195 109.569 1.00 52.48 382 ILE A C 1
ATOM 2654 O O . ILE A 1 382 ? 124.661 134.817 109.859 1.00 65.93 382 ILE A O 1
ATOM 2659 N N . PHE A 1 383 ? 126.165 136.478 109.627 1.00 54.39 383 PHE A N 1
ATOM 2660 C CA . PHE A 1 383 ? 125.232 137.502 110.079 1.00 48.56 383 PHE A CA 1
ATOM 2661 C C . PHE A 1 383 ? 124.012 137.592 109.176 1.00 54.81 383 PHE A C 1
ATOM 2662 O O . PHE A 1 383 ? 122.905 137.846 109.660 1.00 67.79 383 PHE A O 1
ATOM 2670 N N . MET A 1 384 ? 124.185 137.362 107.872 1.00 56.39 384 MET A N 1
ATOM 2671 C CA . MET A 1 384 ? 123.073 137.520 106.940 1.00 51.38 384 MET A CA 1
ATOM 2672 C C . MET A 1 384 ? 121.908 136.607 107.289 1.00 58.30 384 MET A C 1
ATOM 2673 O O . MET A 1 384 ? 120.750 137.034 107.270 1.00 67.36 384 MET A O 1
ATOM 2678 N N . PHE A 1 385 ? 122.182 135.343 107.602 1.00 47.82 385 PHE A N 1
ATOM 2679 C CA . PHE A 1 385 ? 121.078 134.466 107.958 1.00 49.43 385 PHE A CA 1
ATOM 2680 C C . PHE A 1 385 ? 120.754 134.494 109.443 1.00 48.01 385 PHE A C 1
ATOM 2681 O O . PHE A 1 385 ? 119.599 134.242 109.810 1.00 56.28 385 PHE A O 1
ATOM 2689 N N . CYS A 1 386 ? 121.719 134.834 110.302 1.00 51.10 386 CYS A N 1
ATOM 2690 C CA . CYS A 1 386 ? 121.408 134.959 111.721 1.00 40.65 386 CYS A CA 1
ATOM 2691 C C . CYS A 1 386 ? 120.408 136.081 111.972 1.00 45.95 386 CYS A C 1
ATOM 2692 O O . CYS A 1 386 ? 119.486 135.926 112.780 1.00 59.51 386 CYS A O 1
ATOM 2695 N N . ILE A 1 387 ? 120.561 137.214 111.280 1.00 50.08 387 ILE A N 1
ATOM 2696 C CA . ILE A 1 387 ? 119.670 138.347 111.517 1.00 49.19 387 ILE A CA 1
ATOM 2697 C C . ILE A 1 387 ? 118.241 138.004 111.109 1.00 56.32 387 ILE A C 1
ATOM 2698 O O . ILE A 1 387 ? 117.282 138.352 111.808 1.00 56.23 387 ILE A O 1
ATOM 2703 N N . HIS A 1 388 ? 118.073 137.286 109.997 1.00 53.62 388 HIS A N 1
ATOM 2704 C CA . HIS A 1 388 ? 116.727 136.970 109.530 1.00 42.67 388 HIS A CA 1
ATOM 2705 C C . HIS A 1 388 ? 116.095 135.860 110.360 1.00 45.92 388 HIS A C 1
ATOM 2706 O O . HIS A 1 388 ? 114.886 135.888 110.619 1.00 64.96 388 HIS A O 1
ATOM 2713 N N . GLY A 1 389 ? 116.890 134.887 110.810 1.00 34.68 389 GLY A N 1
ATOM 2714 C CA . GLY A 1 389 ? 116.366 133.919 111.758 1.00 37.67 389 GLY A CA 1
ATOM 2715 C C . GLY A 1 389 ? 115.912 134.567 113.052 1.00 43.35 389 GLY A C 1
ATOM 2716 O O . GLY A 1 389 ? 114.854 134.229 113.592 1.00 52.68 389 GLY A O 1
ATOM 2717 N N . ASN A 1 390 ? 116.701 135.516 113.562 1.00 48.44 390 ASN A N 1
ATOM 2718 C CA . ASN A 1 390 ? 116.318 136.225 114.778 1.00 47.59 390 ASN A CA 1
ATOM 2719 C C . ASN A 1 390 ? 115.054 137.044 114.564 1.00 56.59 390 ASN A C 1
ATOM 2720 O O . ASN A 1 390 ? 114.190 137.113 115.448 1.00 67.07 390 ASN A O 1
ATOM 2725 N N . GLU A 1 391 ? 114.936 137.690 113.403 1.00 59.73 391 GLU A N 1
ATOM 2726 C CA . GLU A 1 391 ? 113.734 138.460 113.111 1.00 55.25 391 GLU A CA 1
ATOM 2727 C C . GLU A 1 391 ? 112.507 137.562 113.056 1.00 55.40 391 GLU A C 1
ATOM 2728 O O . GLU A 1 391 ? 111.442 137.925 113.566 1.00 64.35 391 GLU A O 1
ATOM 2734 N N . LEU A 1 392 ? 112.637 136.381 112.447 1.00 45.80 392 LEU A N 1
ATOM 2735 C CA . LEU A 1 392 ? 111.524 135.436 112.445 1.00 44.82 392 LEU A CA 1
ATOM 2736 C C . LEU A 1 392 ? 111.157 135.011 113.859 1.00 39.66 392 LEU A C 1
ATOM 2737 O O . LEU A 1 392 ? 109.972 134.941 114.203 1.00 48.52 392 LEU A O 1
ATOM 2742 N N . ILE A 1 393 ? 112.158 134.725 114.693 1.00 48.32 393 ILE A N 1
ATOM 2743 C CA . ILE A 1 393 ? 111.880 134.317 116.069 1.00 47.46 393 ILE A CA 1
ATOM 2744 C C . ILE A 1 393 ? 111.099 135.403 116.796 1.00 53.01 393 ILE A C 1
ATOM 2745 O O . ILE A 1 393 ? 110.060 135.140 117.418 1.00 58.17 393 ILE A O 1
ATOM 2750 N N . GLU A 1 394 ? 111.580 136.645 116.714 1.00 60.27 394 GLU A N 1
ATOM 2751 C CA . GLU A 1 394 ? 110.924 137.740 117.420 1.00 59.21 394 GLU A CA 1
ATOM 2752 C C . GLU A 1 394 ? 109.513 137.971 116.901 1.00 64.23 394 GLU A C 1
ATOM 2753 O O . GLU A 1 394 ? 108.576 138.166 117.688 1.00 69.73 394 GLU A O 1
ATOM 2759 N N . GLU A 1 395 ? 109.334 137.947 115.580 1.00 59.67 395 GLU A N 1
ATOM 2760 C CA . GLU A 1 395 ? 108.039 138.306 115.027 1.00 54.56 395 GLU A CA 1
ATOM 2761 C C . GLU A 1 395 ? 107.026 137.187 115.210 1.00 56.71 395 GLU A C 1
ATOM 2762 O O . GLU A 1 395 ? 105.818 137.444 115.217 1.00 64.34 395 GLU A O 1
ATOM 2768 N N . SER A 1 396 ? 107.488 135.945 115.354 1.00 54.31 396 SER A N 1
ATOM 2769 C CA . SER A 1 396 ? 106.581 134.863 115.705 1.00 43.98 396 SER A CA 1
ATOM 2770 C C . SER A 1 396 ? 106.229 134.879 117.183 1.00 50.49 396 SER A C 1
ATOM 2771 O O . SER A 1 396 ? 105.105 134.522 117.550 1.00 55.07 396 SER A O 1
ATOM 2774 N N . SER A 1 397 ? 107.168 135.282 118.043 1.00 62.17 397 SER A N 1
ATOM 2775 C CA . SER A 1 397 ? 106.876 135.343 119.470 1.00 58.96 397 SER A CA 1
ATOM 2776 C C . SER A 1 397 ? 105.988 136.524 119.836 1.00 63.22 397 SER A C 1
ATOM 2777 O O . SER A 1 397 ? 105.274 136.454 120.841 1.00 70.12 397 SER A O 1
ATOM 2780 N N . SER A 1 398 ? 106.010 137.602 119.052 1.00 62.80 398 SER A N 1
ATOM 2781 C CA . SER A 1 398 ? 105.212 138.778 119.382 1.00 61.49 398 SER A CA 1
ATOM 2782 C C . SER A 1 398 ? 103.745 138.647 118.988 1.00 57.60 398 SER A C 1
ATOM 2783 O O . SER A 1 398 ? 102.969 139.578 119.236 1.00 65.35 398 SER A O 1
ATOM 2786 N N . VAL A 1 399 ? 103.341 137.526 118.389 1.00 54.65 399 VAL A N 1
ATOM 2787 C CA . VAL A 1 399 ? 101.949 137.372 117.976 1.00 52.94 399 VAL A CA 1
ATOM 2788 C C . VAL A 1 399 ? 101.032 137.298 119.190 1.00 57.36 399 VAL A C 1
ATOM 2789 O O . VAL A 1 399 ? 99.922 137.838 119.173 1.00 62.00 399 VAL A O 1
ATOM 2793 N N . MET A 1 400 ? 101.469 136.628 120.260 1.00 64.12 400 MET A N 1
ATOM 2794 C CA . MET A 1 400 ? 100.660 136.594 121.476 1.00 66.20 400 MET A CA 1
ATOM 2795 C C . MET A 1 400 ? 100.538 137.978 122.096 1.00 69.12 400 MET A C 1
ATOM 2796 O O . MET A 1 400 ? 99.467 138.353 122.585 1.00 68.94 400 MET A O 1
ATOM 2801 N N . GLU A 1 401 ? 101.627 138.747 122.096 1.00 68.06 401 GLU A N 1
ATOM 2802 C CA . GLU A 1 401 ? 101.572 140.105 122.622 1.00 61.79 401 GLU A CA 1
ATOM 2803 C C . GLU A 1 401 ? 100.612 140.964 121.813 1.00 62.95 401 GLU A C 1
ATOM 2804 O O . GLU A 1 401 ? 99.912 141.818 122.367 1.00 73.09 401 GLU A O 1
ATOM 2810 N N . ALA A 1 402 ? 100.576 140.761 120.495 1.00 60.23 402 ALA A N 1
ATOM 2811 C CA . ALA A 1 402 ? 99.633 141.501 119.664 1.00 56.56 402 ALA A CA 1
ATOM 2812 C C . ALA A 1 402 ? 98.197 141.043 119.880 1.00 58.02 402 ALA A C 1
ATOM 2813 O O . ALA A 1 402 ? 97.276 141.865 119.841 1.00 68.16 402 ALA A O 1
ATOM 2815 N N . ALA A 1 403 ? 97.982 139.744 120.093 1.00 53.52 403 ALA A N 1
ATOM 2816 C CA . ALA A 1 403 ? 96.640 139.210 120.291 1.00 52.87 403 ALA A CA 1
ATOM 2817 C C . ALA A 1 403 ? 96.087 139.495 121.677 1.00 56.35 403 ALA A C 1
ATOM 2818 O O . ALA A 1 403 ? 94.869 139.439 121.864 1.00 64.72 403 ALA A O 1
ATOM 2820 N N . TYR A 1 404 ? 96.947 139.772 122.653 1.00 55.41 404 TYR A N 1
ATOM 2821 C CA . TYR A 1 404 ? 96.482 140.175 123.971 1.00 47.01 404 TYR A CA 1
ATOM 2822 C C . TYR A 1 404 ? 96.208 141.669 124.050 1.00 50.54 404 TYR A C 1
ATOM 2823 O O . TYR A 1 404 ? 95.396 142.094 124.876 1.00 62.38 404 TYR A O 1
ATOM 2832 N N . GLY A 1 405 ? 96.854 142.466 123.206 1.00 56.25 405 GLY A N 1
ATOM 2833 C CA . GLY A 1 405 ? 96.688 143.901 123.206 1.00 56.02 405 GLY A CA 1
ATOM 2834 C C . GLY A 1 405 ? 95.478 144.418 122.471 1.00 63.52 405 GLY A C 1
ATOM 2835 O O . GLY A 1 405 ? 95.257 145.630 122.443 1.00 73.74 405 GLY A O 1
ATOM 2836 N N . CYS A 1 406 ? 94.689 143.539 121.866 1.00 59.11 406 CYS A N 1
ATOM 2837 C CA . CYS A 1 406 ? 93.479 143.948 121.176 1.00 61.28 406 CYS A CA 1
ATOM 2838 C C . CYS A 1 406 ? 92.317 144.043 122.159 1.00 60.16 406 CYS A C 1
ATOM 2839 O O . CYS A 1 406 ? 92.422 143.670 123.327 1.00 65.49 406 CYS A O 1
ATOM 2842 N N . HIS A 1 407 ? 91.193 144.558 121.671 1.00 71.21 407 HIS A N 1
ATOM 2843 C CA . HIS A 1 407 ? 90.009 144.762 122.506 1.00 68.40 407 HIS A CA 1
ATOM 2844 C C . HIS A 1 407 ? 89.176 143.482 122.574 1.00 74.05 407 HIS A C 1
ATOM 2845 O O . HIS A 1 407 ? 88.001 143.445 122.219 1.00 75.60 407 HIS A O 1
ATOM 2852 N N . TRP A 1 408 ? 89.817 142.413 123.049 1.00 67.53 408 TRP A N 1
ATOM 2853 C CA . TRP A 1 408 ? 89.161 141.115 123.108 1.00 59.21 408 TRP A CA 1
ATOM 2854 C C . TRP A 1 408 ? 88.176 140.995 124.260 1.00 60.74 408 TRP A C 1
ATOM 2855 O O . TRP A 1 408 ? 87.285 140.143 124.202 1.00 66.97 408 TRP A O 1
ATOM 2866 N N . TYR A 1 409 ? 88.316 141.816 125.304 1.00 71.11 409 TYR A N 1
ATOM 2867 C CA . TYR A 1 409 ? 87.425 141.695 126.453 1.00 69.38 409 TYR A CA 1
ATOM 2868 C C . TYR A 1 409 ? 85.983 141.981 126.063 1.00 74.38 409 TYR A C 1
ATOM 2869 O O . TYR A 1 409 ? 85.064 141.275 126.494 1.00 78.44 409 TYR A O 1
ATOM 2878 N N . ASP A 1 410 ? 85.764 143.006 125.246 1.00 89.04 410 ASP A N 1
ATOM 2879 C CA . ASP A 1 410 ? 84.430 143.317 124.733 1.00 94.10 410 ASP A CA 1
ATOM 2880 C C . ASP A 1 410 ? 84.160 142.655 123.382 1.00 96.07 410 ASP A C 1
ATOM 2881 O O . ASP A 1 410 ? 83.690 143.278 122.432 1.00 97.52 410 ASP A O 1
ATOM 2886 N N . GLY A 1 411 ? 84.420 141.346 123.309 1.00 94.21 411 GLY A N 1
ATOM 2887 C CA . GLY A 1 411 ? 84.198 140.591 122.099 1.00 91.54 411 GLY A CA 1
ATOM 2888 C C . GLY A 1 411 ? 83.359 139.356 122.378 1.00 98.39 411 GLY A C 1
ATOM 2889 O O . GLY A 1 411 ? 83.102 138.999 123.529 1.00 99.35 411 GLY A O 1
ATOM 2890 N N . SER A 1 412 ? 82.938 138.707 121.296 1.00 100.35 412 SER A N 1
ATOM 2891 C CA . SER A 1 412 ? 82.088 137.535 121.410 1.00 98.47 412 SER A CA 1
ATOM 2892 C C . SER A 1 412 ? 82.870 136.363 121.997 1.00 95.48 412 SER A C 1
ATOM 2893 O O . SER A 1 412 ? 84.097 136.388 122.107 1.00 98.02 412 SER A O 1
ATOM 2896 N N . GLU A 1 413 ? 82.132 135.321 122.383 1.00 94.77 413 GLU A N 1
ATOM 2897 C CA . GLU A 1 413 ? 82.764 134.150 122.981 1.00 95.54 413 GLU A CA 1
ATOM 2898 C C . GLU A 1 413 ? 83.674 133.443 121.987 1.00 95.59 413 GLU A C 1
ATOM 2899 O O . GLU A 1 413 ? 84.730 132.922 122.364 1.00 92.54 413 GLU A O 1
ATOM 2905 N N . GLU A 1 414 ? 83.276 133.398 120.713 1.00 97.45 414 GLU A N 1
ATOM 2906 C CA . GLU A 1 414 ? 84.138 132.804 119.696 1.00 97.53 414 GLU A CA 1
ATOM 2907 C C . GLU A 1 414 ? 85.432 133.591 119.550 1.00 95.90 414 GLU A C 1
ATOM 2908 O O . GLU A 1 414 ? 86.510 133.004 119.403 1.00 93.39 414 GLU A O 1
ATOM 2914 N N . ALA A 1 415 ? 85.347 134.922 119.586 1.00 84.79 415 ALA A N 1
ATOM 2915 C CA . ALA A 1 415 ? 86.553 135.739 119.521 1.00 78.30 415 ALA A CA 1
ATOM 2916 C C . ALA A 1 415 ? 87.454 135.487 120.720 1.00 79.96 415 ALA A C 1
ATOM 2917 O O . ALA A 1 415 ? 88.679 135.413 120.579 1.00 84.16 415 ALA A O 1
ATOM 2919 N N . LYS A 1 416 ? 86.869 135.360 121.913 1.00 74.57 416 LYS A N 1
ATOM 2920 C CA . LYS A 1 416 ? 87.670 135.079 123.099 1.00 74.02 416 LYS A CA 1
ATOM 2921 C C . LYS A 1 416 ? 88.336 133.712 123.007 1.00 76.58 416 LYS A C 1
ATOM 2922 O O . LYS A 1 416 ? 89.499 133.557 123.392 1.00 78.55 416 LYS A O 1
ATOM 2928 N N . THR A 1 417 ? 87.615 132.706 122.507 1.00 73.18 417 THR A N 1
ATOM 2929 C CA . THR A 1 417 ? 88.213 131.385 122.330 1.00 71.96 417 THR A CA 1
ATOM 2930 C C . THR A 1 417 ? 89.350 131.431 121.318 1.00 73.94 417 THR A C 1
ATOM 2931 O O . THR A 1 417 ? 90.401 130.807 121.516 1.00 77.19 417 THR A O 1
ATOM 2935 N N . PHE A 1 418 ? 89.152 132.166 120.224 1.00 68.59 418 PHE A N 1
ATOM 2936 C CA . PHE A 1 418 ? 90.200 132.323 119.224 1.00 64.69 418 PHE A CA 1
ATOM 2937 C C . PHE A 1 418 ? 91.429 132.993 119.823 1.00 66.92 418 PHE A C 1
ATOM 2938 O O . PHE A 1 418 ? 92.560 132.548 119.598 1.00 63.51 418 PHE A O 1
ATOM 2946 N N . VAL A 1 419 ? 91.222 134.051 120.609 1.00 58.29 419 VAL A N 1
ATOM 2947 C CA . VAL A 1 419 ? 92.338 134.752 121.236 1.00 55.39 419 VAL A CA 1
ATOM 2948 C C . VAL A 1 419 ? 93.055 133.842 122.220 1.00 58.43 419 VAL A C 1
ATOM 2949 O O . VAL A 1 419 ? 94.287 133.845 122.306 1.00 59.55 419 VAL A O 1
ATOM 2953 N N . GLN A 1 420 ? 92.299 133.052 122.984 1.00 58.34 420 GLN A N 1
ATOM 2954 C CA . GLN A 1 420 ? 92.916 132.143 123.942 1.00 58.27 420 GLN A CA 1
ATOM 2955 C C . GLN A 1 420 ? 93.768 131.092 123.243 1.00 58.98 420 GLN A C 1
ATOM 2956 O O . GLN A 1 420 ? 94.898 130.826 123.662 1.00 63.25 420 GLN A O 1
ATOM 2962 N N . ILE A 1 421 ? 93.256 130.497 122.166 1.00 51.74 421 ILE A N 1
ATOM 2963 C CA . ILE A 1 421 ? 94.030 129.474 121.468 1.00 47.00 421 ILE A CA 1
ATOM 2964 C C . ILE A 1 421 ? 95.254 130.092 120.799 1.00 58.99 421 ILE A C 1
ATOM 2965 O O . ILE A 1 421 ? 96.337 129.491 120.775 1.00 64.39 421 ILE A O 1
ATOM 2970 N N . VAL A 1 422 ? 95.110 131.303 120.255 1.00 59.07 422 VAL A N 1
ATOM 2971 C CA . VAL A 1 422 ? 96.245 131.992 119.650 1.00 52.29 422 VAL A CA 1
ATOM 2972 C C . VAL A 1 422 ? 97.314 132.284 120.696 1.00 56.88 422 VAL A C 1
ATOM 2973 O O . VAL A 1 422 ? 98.510 132.094 120.451 1.00 62.40 422 VAL A O 1
ATOM 2977 N N . CYS A 1 423 ? 96.901 132.745 121.877 1.00 55.48 423 CYS A N 1
ATOM 2978 C CA . CYS A 1 423 ? 97.852 132.984 122.955 1.00 53.73 423 CYS A CA 1
ATOM 2979 C C . CYS A 1 423 ? 98.528 131.691 123.382 1.00 53.37 423 CYS A C 1
ATOM 2980 O O . CYS A 1 423 ? 99.713 131.687 123.731 1.00 62.21 423 CYS A O 1
ATOM 2983 N N . GLN A 1 424 ? 97.786 130.584 123.378 1.00 57.48 424 GLN A N 1
ATOM 2984 C CA . GLN A 1 424 ? 98.379 129.311 123.767 1.00 59.48 424 GLN A CA 1
ATOM 2985 C C . GLN A 1 424 ? 99.423 128.846 122.762 1.00 62.42 424 GLN A C 1
ATOM 2986 O O . GLN A 1 424 ? 100.495 128.376 123.155 1.00 64.25 424 GLN A O 1
ATOM 2992 N N . GLN A 1 425 ? 99.142 128.964 121.463 1.00 56.79 425 GLN A N 1
ATOM 2993 C CA . GLN A 1 425 ? 100.125 128.472 120.503 1.00 61.95 425 GLN A CA 1
ATOM 2994 C C . GLN A 1 425 ? 101.229 129.486 120.240 1.00 67.75 425 GLN A C 1
ATOM 2995 O O . GLN A 1 425 ? 102.414 129.136 120.261 1.00 73.78 425 GLN A O 1
ATOM 3001 N N . CYS A 1 426 ? 100.875 130.748 120.005 1.00 67.64 426 CYS A N 1
ATOM 3002 C CA . CYS A 1 426 ? 101.897 131.723 119.649 1.00 63.04 426 CYS A CA 1
ATOM 3003 C C . CYS A 1 426 ? 102.680 132.119 120.891 1.00 69.14 426 CYS A C 1
ATOM 3004 O O . CYS A 1 426 ? 102.837 133.302 121.199 1.00 70.65 426 CYS A O 1
ATOM 3007 N N . GLN A 1 427 ? 103.190 131.113 121.588 1.00 69.95 427 GLN A N 1
ATOM 3008 C CA . GLN A 1 427 ? 103.996 131.251 122.786 1.00 62.95 427 GLN A CA 1
ATOM 3009 C C . GLN A 1 427 ? 105.379 130.651 122.624 1.00 65.86 427 GLN A C 1
ATOM 3010 O O . GLN A 1 427 ? 106.336 131.167 123.202 1.00 70.40 427 GLN A O 1
ATOM 3016 N N . LYS A 1 428 ? 105.505 129.576 121.849 1.00 69.83 428 LYS A N 1
ATOM 3017 C CA . LYS A 1 428 ? 106.800 129.077 121.419 1.00 76.66 428 LYS A CA 1
ATOM 3018 C C . LYS A 1 428 ? 107.177 129.748 120.105 1.00 79.55 428 LYS A C 1
ATOM 3019 O O . LYS A 1 428 ? 106.394 129.686 119.147 1.00 77.69 428 LYS A O 1
ATOM 3025 N N . PRO A 1 429 ? 108.329 130.403 120.014 1.00 69.57 429 PRO A N 1
ATOM 3026 C CA . PRO A 1 429 ? 108.696 131.077 118.766 1.00 62.72 429 PRO A CA 1
ATOM 3027 C C . PRO A 1 429 ? 108.907 130.090 117.630 1.00 63.20 429 PRO A C 1
ATOM 3028 O O . PRO A 1 429 ? 109.282 128.935 117.839 1.00 67.21 429 PRO A O 1
ATOM 3032 N N . LEU A 1 430 ? 108.647 130.560 116.413 1.00 52.86 430 LEU A N 1
ATOM 3033 C CA . LEU A 1 430 ? 108.977 129.799 115.216 1.00 49.96 430 LEU A CA 1
ATOM 3034 C C . LEU A 1 430 ? 110.474 129.913 114.968 1.00 56.54 430 LEU A C 1
ATOM 3035 O O . LEU A 1 430 ? 111.005 131.020 114.843 1.00 61.62 430 LEU A O 1
ATOM 3040 N N . ILE A 1 431 ? 111.155 128.775 114.898 1.00 61.84 431 ILE A N 1
ATOM 3041 C CA . ILE A 1 431 ? 112.610 128.729 114.866 1.00 61.64 431 ILE A CA 1
ATOM 3042 C C . ILE A 1 431 ? 113.047 127.955 113.632 1.00 62.59 431 ILE A C 1
ATOM 3043 O O . ILE A 1 431 ? 112.519 126.873 113.353 1.00 70.86 431 ILE A O 1
ATOM 3048 N N . VAL A 1 432 ? 113.996 128.515 112.890 1.00 49.82 432 VAL A N 1
ATOM 3049 C CA . VAL A 1 432 ? 114.660 127.798 111.809 1.00 52.77 432 VAL A CA 1
ATOM 3050 C C . VAL A 1 432 ? 115.945 127.206 112.369 1.00 61.58 432 VAL A C 1
ATOM 3051 O O . VAL A 1 432 ? 116.881 127.937 112.703 1.00 66.24 432 VAL A O 1
ATOM 3055 N N . SER A 1 433 ? 115.992 125.883 112.475 1.00 62.83 433 SER A N 1
ATOM 3056 C CA . SER A 1 433 ? 117.113 125.186 113.083 1.00 57.35 433 SER A CA 1
ATOM 3057 C C . SER A 1 433 ? 117.984 124.562 112.004 1.00 60.53 433 SER A C 1
ATOM 3058 O O . SER A 1 433 ? 117.478 124.064 110.995 1.00 63.93 433 SER A O 1
ATOM 3061 N N . GLY A 1 434 ? 119.295 124.591 112.220 1.00 51.81 434 GLY A N 1
ATOM 3062 C CA . GLY A 1 434 ? 120.210 124.004 111.266 1.00 56.03 434 GLY A CA 1
ATOM 3063 C C . GLY A 1 434 ? 120.442 122.532 111.524 1.00 64.22 434 GLY A C 1
ATOM 3064 O O . GLY A 1 434 ? 121.282 122.165 112.350 1.00 67.91 434 GLY A O 1
ATOM 3065 N N . ALA A 1 435 ? 119.697 121.682 110.814 1.00 66.20 435 ALA A N 1
ATOM 3066 C CA . ALA A 1 435 ? 119.806 120.228 110.933 1.00 62.08 435 ALA A CA 1
ATOM 3067 C C . ALA A 1 435 ? 119.621 119.761 112.373 1.00 65.00 435 ALA A C 1
ATOM 3068 O O . ALA A 1 435 ? 120.241 118.789 112.807 1.00 69.64 435 ALA A O 1
ATOM 3070 N N . LYS A 1 436 ? 118.766 120.458 113.120 1.00 67.95 436 LYS A N 1
ATOM 3071 C CA . LYS A 1 436 ? 118.383 120.134 114.492 1.00 66.19 436 LYS A CA 1
ATOM 3072 C C . LYS A 1 436 ? 119.523 120.294 115.489 1.00 65.03 436 LYS A C 1
ATOM 3073 O O . LYS A 1 436 ? 119.398 119.841 116.632 1.00 71.70 436 LYS A O 1
ATOM 3079 N N . PHE A 1 437 ? 120.628 120.927 115.099 1.00 58.03 437 PHE A N 1
ATOM 3080 C CA . PHE A 1 437 ? 121.771 121.087 115.991 1.00 53.15 437 PHE A CA 1
ATOM 3081 C C . PHE A 1 437 ? 121.765 122.426 116.716 1.00 62.46 437 PHE A C 1
ATOM 3082 O O . PHE A 1 437 ? 122.128 122.491 117.894 1.00 66.82 437 PHE A O 1
ATOM 3090 N N . PHE A 1 438 ? 121.366 123.496 116.035 1.00 63.60 438 PHE A N 1
ATOM 3091 C CA . PHE A 1 438 ? 121.349 124.825 116.625 1.00 54.78 438 PHE A CA 1
ATOM 3092 C C . PHE A 1 438 ? 120.198 125.612 116.022 1.00 57.07 438 PHE A C 1
ATOM 3093 O O . PHE A 1 438 ? 119.649 125.245 114.983 1.00 62.27 438 PHE A O 1
ATOM 3101 N N . ASN A 1 439 ? 119.837 126.702 116.691 1.00 63.10 439 ASN A N 1
ATOM 3102 C CA . ASN A 1 439 ? 118.791 127.600 116.224 1.00 58.90 439 ASN A CA 1
ATOM 3103 C C . ASN A 1 439 ? 119.431 128.795 115.533 1.00 56.55 439 ASN A C 1
ATOM 3104 O O . ASN A 1 439 ? 120.375 129.388 116.061 1.00 63.02 439 ASN A O 1
ATOM 3109 N N . VAL A 1 440 ? 118.916 129.144 114.358 1.00 51.91 440 VAL A N 1
ATOM 3110 C CA . VAL A 1 440 ? 119.436 130.278 113.602 1.00 54.17 440 VAL A CA 1
ATOM 3111 C C . VAL A 1 440 ? 118.873 131.554 114.217 1.00 58.38 440 VAL A C 1
ATOM 3112 O O . VAL A 1 440 ? 117.673 131.820 114.131 1.00 62.76 440 VAL A O 1
ATOM 3116 N N . SER A 1 441 ? 119.741 132.338 114.842 1.00 48.13 441 SER A N 1
ATOM 3117 C CA . SER A 1 441 ? 119.365 133.576 115.513 1.00 46.46 441 SER A CA 1
ATOM 3118 C C . SER A 1 441 ? 120.644 134.361 115.761 1.00 51.05 441 SER A C 1
ATOM 3119 O O . SER A 1 441 ? 121.747 133.880 115.492 1.00 59.10 441 SER A O 1
ATOM 3122 N N . LEU A 1 442 ? 120.492 135.580 116.276 1.00 54.16 442 LEU A N 1
ATOM 3123 C CA . LEU A 1 442 ? 121.667 136.371 116.613 1.00 49.55 442 LEU A CA 1
ATOM 3124 C C . LEU A 1 442 ? 122.405 135.828 117.824 1.00 56.12 442 LEU A C 1
ATOM 3125 O O . LEU A 1 442 ? 123.541 136.241 118.068 1.00 64.85 442 LEU A O 1
ATOM 3130 N N . ASP A 1 443 ? 121.793 134.920 118.585 1.00 63.53 443 ASP A N 1
ATOM 3131 C CA . ASP A 1 443 ? 122.523 134.244 119.651 1.00 53.89 443 ASP A CA 1
ATOM 3132 C C . ASP A 1 443 ? 123.655 133.402 119.082 1.00 61.14 443 ASP A C 1
ATOM 3133 O O . ASP A 1 443 ? 124.755 133.369 119.641 1.00 70.98 443 ASP A O 1
ATOM 3138 N N . LEU A 1 444 ? 123.402 132.712 117.967 1.00 52.20 444 LEU A N 1
ATOM 3139 C CA . LEU A 1 444 ? 124.454 131.940 117.312 1.00 48.34 444 LEU A CA 1
ATOM 3140 C C . LEU A 1 444 ? 125.573 132.842 116.810 1.00 47.52 444 LEU A C 1
ATOM 3141 O O . LEU A 1 444 ? 126.757 132.516 116.957 1.00 57.99 444 LEU A O 1
ATOM 3146 N N . PHE A 1 445 ? 125.221 133.979 116.209 1.00 46.86 445 PHE A N 1
ATOM 3147 C CA . PHE A 1 445 ? 126.239 134.911 115.738 1.00 45.24 445 PHE A CA 1
ATOM 3148 C C . PHE A 1 445 ? 127.057 135.464 116.896 1.00 54.19 445 PHE A C 1
ATOM 3149 O O . PHE A 1 445 ? 128.282 135.588 116.796 1.00 64.97 445 PHE A O 1
ATOM 3157 N N . ALA A 1 446 ? 126.396 135.800 118.006 1.00 49.83 446 ALA A N 1
ATOM 3158 C CA . ALA A 1 446 ? 127.114 136.303 119.171 1.00 47.83 446 ALA A CA 1
ATOM 3159 C C . ALA A 1 446 ? 128.026 135.237 119.762 1.00 57.80 446 ALA A C 1
ATOM 3160 O O . ALA A 1 446 ? 129.151 135.535 120.172 1.00 64.80 446 ALA A O 1
ATOM 3162 N N . SER A 1 447 ? 127.559 133.987 119.820 1.00 53.33 447 SER A N 1
ATOM 3163 C CA . SER A 1 447 ? 128.400 132.905 120.320 1.00 49.59 447 SER A CA 1
ATOM 3164 C C . SER A 1 447 ? 129.619 132.700 119.433 1.00 56.93 447 SER A C 1
ATOM 3165 O O . SER A 1 447 ? 130.736 132.524 119.932 1.00 68.63 447 SER A O 1
ATOM 3168 N N . VAL A 1 448 ? 129.426 132.725 118.114 1.00 58.47 448 VAL A N 1
ATOM 3169 C CA . VAL A 1 448 ? 130.545 132.555 117.191 1.00 54.50 448 VAL A CA 1
ATOM 3170 C C . VAL A 1 448 ? 131.542 133.696 117.348 1.00 57.95 448 VAL A C 1
ATOM 3171 O O . VAL A 1 448 ? 132.759 133.478 117.408 1.00 65.42 448 VAL A O 1
ATOM 3175 N N . LEU A 1 449 ? 131.042 134.931 117.419 1.00 53.64 449 LEU A N 1
ATOM 3176 C CA . LEU A 1 449 ? 131.926 136.081 117.561 1.00 52.44 449 LEU A CA 1
ATOM 3177 C C . LEU A 1 449 ? 132.686 136.036 118.879 1.00 63.75 449 LEU A C 1
ATOM 3178 O O . LEU A 1 449 ? 133.886 136.329 118.923 1.00 71.03 449 LEU A O 1
ATOM 3183 N N . GLY A 1 450 ? 132.007 135.666 119.965 1.00 62.53 450 GLY A N 1
ATOM 3184 C CA . GLY A 1 450 ? 132.680 135.563 121.245 1.00 61.56 450 GLY A CA 1
ATOM 3185 C C . GLY A 1 450 ? 133.736 134.477 121.261 1.00 67.10 450 GLY A C 1
ATOM 3186 O O . GLY A 1 450 ? 134.824 134.668 121.805 1.00 74.01 450 GLY A O 1
ATOM 3187 N N . ALA A 1 451 ? 133.432 133.324 120.661 1.00 62.46 451 ALA A N 1
ATOM 3188 C CA . ALA A 1 451 ? 134.417 132.253 120.585 1.00 55.91 451 ALA A CA 1
ATOM 3189 C C . ALA A 1 451 ? 135.630 132.680 119.772 1.00 61.56 451 ALA A C 1
ATOM 3190 O O . ALA A 1 451 ? 136.771 132.406 120.158 1.00 75.86 451 ALA A O 1
ATOM 3192 N N . VAL A 1 452 ? 135.406 133.361 118.647 1.00 61.77 452 VAL A N 1
ATOM 3193 C CA . VAL A 1 452 ? 136.523 133.807 117.819 1.00 63.37 452 VAL A CA 1
ATOM 3194 C C . VAL A 1 452 ? 137.375 134.820 118.570 1.00 63.13 452 VAL A C 1
ATOM 3195 O O . VAL A 1 452 ? 138.609 134.746 118.554 1.00 73.57 452 VAL A O 1
ATOM 3199 N N . VAL A 1 453 ? 136.736 135.779 119.243 1.00 71.65 453 VAL A N 1
ATOM 3200 C CA . VAL A 1 453 ? 137.487 136.794 119.979 1.00 76.21 453 VAL A CA 1
ATOM 3201 C C . VAL A 1 453 ? 138.270 136.161 121.122 1.00 76.04 453 VAL A C 1
ATOM 3202 O O . VAL A 1 453 ? 139.432 136.508 121.363 1.00 77.41 453 VAL A O 1
ATOM 3206 N N . THR A 1 454 ? 137.650 135.226 121.845 1.00 72.11 454 THR A N 1
ATOM 3207 C CA . THR A 1 454 ? 138.341 134.552 122.939 1.00 70.50 454 THR A CA 1
ATOM 3208 C C . THR A 1 454 ? 139.528 133.745 122.431 1.00 74.70 454 THR A C 1
ATOM 3209 O O . THR A 1 454 ? 140.603 133.761 123.041 1.00 82.30 454 THR A O 1
ATOM 3213 N N . TYR A 1 455 ? 139.356 133.029 121.318 1.00 73.89 455 TYR A N 1
ATOM 3214 C CA . TYR A 1 455 ? 140.464 132.269 120.750 1.00 72.65 455 TYR A CA 1
ATOM 3215 C C . TYR A 1 455 ? 141.591 133.189 120.301 1.00 76.73 455 TYR A C 1
ATOM 3216 O O . TYR A 1 455 ? 142.770 132.879 120.500 1.00 81.40 455 TYR A O 1
ATOM 3225 N N . PHE A 1 456 ? 141.248 134.323 119.688 1.00 74.77 456 PHE A N 1
ATOM 3226 C CA . PHE A 1 456 ? 142.269 135.278 119.272 1.00 69.05 456 PHE A CA 1
ATOM 3227 C C . PHE A 1 456 ? 143.026 135.831 120.471 1.00 74.55 456 PHE A C 1
ATOM 3228 O O . PHE A 1 456 ? 144.254 135.960 120.435 1.00 83.96 456 PHE A O 1
ATOM 3236 N N . MET A 1 457 ? 142.307 136.164 121.544 1.00 85.45 457 MET A N 1
ATOM 3237 C CA . MET A 1 457 ? 142.960 136.668 122.747 1.00 87.67 457 MET A CA 1
ATOM 3238 C C . MET A 1 457 ? 143.863 135.612 123.370 1.00 85.16 457 MET A C 1
ATOM 3239 O O . MET A 1 457 ? 144.970 135.921 123.823 1.00 84.56 457 MET A O 1
ATOM 3244 N N . VAL A 1 458 ? 143.406 134.359 123.402 1.00 83.30 458 VAL A N 1
ATOM 3245 C CA . VAL A 1 458 ? 144.222 133.278 123.947 1.00 81.90 458 VAL A CA 1
ATOM 3246 C C . VAL A 1 458 ? 145.484 133.093 123.117 1.00 84.97 458 VAL A C 1
ATOM 3247 O O . VAL A 1 458 ? 146.578 132.905 123.660 1.00 93.02 458 VAL A O 1
ATOM 3251 N N . LEU A 1 459 ? 145.356 133.139 121.790 1.00 88.63 459 LEU A N 1
ATOM 3252 C CA . LEU A 1 459 ? 146.526 132.991 120.930 1.00 87.37 459 LEU A CA 1
ATOM 3253 C C . LEU A 1 459 ? 147.500 134.148 121.110 1.00 88.38 459 LEU A C 1
ATOM 3254 O O . LEU A 1 459 ? 148.719 133.946 121.109 1.00 89.11 459 LEU A O 1
ATOM 3259 N N . VAL A 1 460 ? 146.983 135.369 121.249 1.00 90.79 460 VAL A N 1
ATOM 3260 C CA . VAL A 1 460 ? 147.854 136.523 121.454 1.00 91.53 460 VAL A CA 1
ATOM 3261 C C . VAL A 1 460 ? 148.584 136.411 122.787 1.00 95.68 460 VAL A C 1
ATOM 3262 O O . VAL A 1 460 ? 149.794 136.651 122.874 1.00 96.70 460 VAL A O 1
ATOM 3266 N N . GLN A 1 461 ? 147.863 136.034 123.843 1.00 103.68 461 GLN A N 1
ATOM 3267 C CA . GLN A 1 461 ? 148.450 135.967 125.175 1.00 101.99 461 GLN A CA 1
ATOM 3268 C C . GLN A 1 461 ? 149.448 134.824 125.318 1.00 100.86 461 GLN A C 1
ATOM 3269 O O . GLN A 1 461 ? 150.541 135.030 125.855 1.00 102.59 461 GLN A O 1
ATOM 3275 N N . LEU A 1 462 ? 149.099 133.627 124.845 1.00 102.23 462 LEU A N 1
ATOM 3276 C CA . LEU A 1 462 ? 149.983 132.475 124.984 1.00 101.70 462 LEU A CA 1
ATOM 3277 C C . LEU A 1 462 ? 151.218 132.600 124.103 1.00 103.18 462 LEU A C 1
ATOM 3278 O O . LEU A 1 462 ? 152.341 132.371 124.566 1.00 105.28 462 LEU A O 1
ATOM 3283 N N . LYS A 1 463 ? 151.034 132.964 122.840 1.00 111.85 463 LYS A N 1
ATOM 3284 C CA . LYS A 1 463 ? 152.142 133.047 121.900 1.00 114.97 463 LYS A CA 1
ATOM 3285 C C . LYS A 1 463 ? 152.832 134.403 121.992 1.00 113.83 463 LYS A C 1
ATOM 3286 O O . LYS A 1 463 ? 153.710 134.723 121.191 1.00 112.22 463 LYS A O 1
ATOM 3293 N N . LYS B 1 5 ? 102.981 123.069 170.907 1.00 96.59 5 LYS B N 1
ATOM 3294 C CA . LYS B 1 5 ? 103.578 123.008 169.579 1.00 97.97 5 LYS B CA 1
ATOM 3295 C C . LYS B 1 5 ? 102.595 122.456 168.555 1.00 102.78 5 LYS B C 1
ATOM 3296 O O . LYS B 1 5 ? 101.899 121.475 168.816 1.00 100.83 5 LYS B O 1
ATOM 3302 N N . ASP B 1 6 ? 102.543 123.093 167.388 1.00 104.03 6 ASP B N 1
ATOM 3303 C CA . ASP B 1 6 ? 101.690 122.632 166.303 1.00 100.13 6 ASP B CA 1
ATOM 3304 C C . ASP B 1 6 ? 102.183 123.239 164.999 1.00 100.08 6 ASP B C 1
ATOM 3305 O O . ASP B 1 6 ? 102.720 124.349 164.980 1.00 96.84 6 ASP B O 1
ATOM 3310 N N . GLY B 1 7 ? 101.990 122.498 163.911 1.00 88.67 7 GLY B N 1
ATOM 3311 C CA . GLY B 1 7 ? 102.385 122.973 162.601 1.00 87.44 7 GLY B CA 1
ATOM 3312 C C . GLY B 1 7 ? 103.790 122.571 162.207 1.00 85.70 7 GLY B C 1
ATOM 3313 O O . GLY B 1 7 ? 104.253 121.481 162.553 1.00 82.44 7 GLY B O 1
ATOM 3314 N N . LEU B 1 8 ? 104.478 123.449 161.476 1.00 71.81 8 LEU B N 1
ATOM 3315 C CA . LEU B 1 8 ? 105.831 123.152 161.024 1.00 69.58 8 LEU B CA 1
ATOM 3316 C C . LEU B 1 8 ? 106.848 123.219 162.155 1.00 71.24 8 LEU B C 1
ATOM 3317 O O . LEU B 1 8 ? 107.911 122.600 162.051 1.00 77.50 8 LEU B O 1
ATOM 3322 N N . ILE B 1 9 ? 106.551 123.958 163.224 1.00 75.70 9 ILE B N 1
ATOM 3323 C CA . ILE B 1 9 ? 107.469 124.037 164.356 1.00 71.98 9 ILE B CA 1
ATOM 3324 C C . ILE B 1 9 ? 107.605 122.678 165.028 1.00 79.00 9 ILE B C 1
ATOM 3325 O O . ILE B 1 9 ? 108.706 122.262 165.404 1.00 85.72 9 ILE B O 1
ATOM 3330 N N . LYS B 1 10 ? 106.488 121.969 165.198 1.00 73.19 10 LYS B N 1
ATOM 3331 C CA . LYS B 1 10 ? 106.539 120.646 165.811 1.00 73.32 10 LYS B CA 1
ATOM 3332 C C . LYS B 1 10 ? 107.300 119.656 164.936 1.00 74.52 10 LYS B C 1
ATOM 3333 O O . LYS B 1 10 ? 108.050 118.817 165.448 1.00 77.58 10 LYS B O 1
ATOM 3339 N N . ASP B 1 11 ? 107.121 119.736 163.615 1.00 74.17 11 ASP B N 1
ATOM 3340 C CA . ASP B 1 11 ? 107.841 118.838 162.716 1.00 75.28 11 ASP B CA 1
ATOM 3341 C C . ASP B 1 11 ? 109.344 119.056 162.804 1.00 75.01 11 ASP B C 1
ATOM 3342 O O . ASP B 1 11 ? 110.120 118.095 162.812 1.00 79.31 11 ASP B O 1
ATOM 3347 N N . LEU B 1 12 ? 109.774 120.316 162.868 1.00 65.66 12 LEU B N 1
ATOM 3348 C CA . LEU B 1 12 ? 111.184 120.669 162.962 1.00 61.01 12 LEU B CA 1
ATOM 3349 C C . LEU B 1 12 ? 111.613 120.958 164.393 1.00 63.07 12 LEU B C 1
ATOM 3350 O O . LEU B 1 12 ? 112.497 121.790 164.615 1.00 72.07 12 LEU B O 1
ATOM 3355 N N . TRP B 1 13 ? 110.993 120.306 165.372 1.00 69.75 13 TRP B N 1
ATOM 3356 C CA . TRP B 1 13 ? 111.348 120.585 166.762 1.00 69.53 13 TRP B CA 1
ATOM 3357 C C . TRP B 1 13 ? 112.783 120.210 167.105 1.00 76.50 13 TRP B C 1
ATOM 3358 O O . TRP B 1 13 ? 113.448 121.004 167.789 1.00 81.69 13 TRP B O 1
ATOM 3369 N N . PRO B 1 14 ? 113.311 119.039 166.728 1.00 66.26 14 PRO B N 1
ATOM 3370 C CA . PRO B 1 14 ? 114.729 118.780 167.026 1.00 59.35 14 PRO B CA 1
ATOM 3371 C C . PRO B 1 14 ? 115.668 119.799 166.408 1.00 61.92 14 PRO B C 1
ATOM 3372 O O . PRO B 1 14 ? 116.662 120.176 167.039 1.00 71.77 14 PRO B O 1
ATOM 3376 N N . ASN B 1 15 ? 115.371 120.275 165.198 1.00 61.64 15 ASN B N 1
ATOM 3377 C CA . ASN B 1 15 ? 116.208 121.295 164.575 1.00 63.12 15 ASN B CA 1
ATOM 3378 C C . ASN B 1 15 ? 116.191 122.589 165.378 1.00 64.84 15 ASN B C 1
ATOM 3379 O O . ASN B 1 15 ? 117.238 123.197 165.622 1.00 71.27 15 ASN B O 1
ATOM 3384 N N . ILE B 1 16 ? 115.004 123.025 165.798 1.00 65.84 16 ILE B N 1
ATOM 3385 C CA . ILE B 1 16 ? 114.894 124.269 166.552 1.00 62.84 16 ILE B CA 1
ATOM 3386 C C . ILE B 1 16 ? 115.552 124.126 167.917 1.00 64.91 16 ILE B C 1
ATOM 3387 O O . ILE B 1 16 ? 116.200 125.056 168.409 1.00 74.07 16 ILE B O 1
ATOM 3392 N N . ARG B 1 17 ? 115.404 122.962 168.548 1.00 63.97 17 ARG B N 1
ATOM 3393 C CA . ARG B 1 17 ? 116.052 122.727 169.833 1.00 63.83 17 ARG B CA 1
ATOM 3394 C C . ARG B 1 17 ? 117.569 122.734 169.698 1.00 68.90 17 ARG B C 1
ATOM 3395 O O . ARG B 1 17 ? 118.271 123.285 170.552 1.00 77.01 17 ARG B O 1
ATOM 3403 N N . LEU B 1 18 ? 118.095 122.125 168.633 1.00 66.09 18 LEU B N 1
ATOM 3404 C CA . LEU B 1 18 ? 119.535 122.161 168.402 1.00 64.14 18 LEU B CA 1
ATOM 3405 C C . LEU B 1 18 ? 120.014 123.580 168.130 1.00 61.55 18 LEU B C 1
ATOM 3406 O O . LEU B 1 18 ? 121.096 123.970 168.578 1.00 67.08 18 LEU B O 1
ATOM 3411 N N . ILE B 1 19 ? 119.226 124.367 167.395 1.00 64.67 19 ILE B N 1
ATOM 3412 C CA . ILE B 1 19 ? 119.588 125.762 167.157 1.00 62.19 19 ILE B CA 1
ATOM 3413 C C . ILE B 1 19 ? 119.621 126.533 168.470 1.00 63.17 19 ILE B C 1
ATOM 3414 O O . ILE B 1 19 ? 120.534 127.330 168.717 1.00 70.09 19 ILE B O 1
ATOM 3419 N N . GLN B 1 20 ? 118.626 126.310 169.331 1.00 63.82 20 GLN B N 1
ATOM 3420 C CA . GLN B 1 20 ? 118.585 126.996 170.619 1.00 66.97 20 GLN B CA 1
ATOM 3421 C C . GLN B 1 20 ? 119.774 126.614 171.491 1.00 72.91 20 GLN B C 1
ATOM 3422 O O . GLN B 1 20 ? 120.401 127.480 172.112 1.00 73.87 20 GLN B O 1
ATOM 3428 N N . LEU B 1 21 ? 120.098 125.323 171.554 1.00 67.97 21 LEU B N 1
ATOM 3429 C CA . LEU B 1 21 ? 121.248 124.874 172.329 1.00 62.76 21 LEU B CA 1
ATOM 3430 C C . LEU B 1 21 ? 122.574 125.240 171.682 1.00 66.94 21 LEU B C 1
ATOM 3431 O O . LEU B 1 21 ? 123.612 125.164 172.347 1.00 69.67 21 LEU B O 1
ATOM 3436 N N . SER B 1 22 ? 122.564 125.636 170.413 1.00 66.92 22 SER B N 1
ATOM 3437 C CA . SER B 1 22 ? 123.795 125.853 169.671 1.00 63.69 22 SER B CA 1
ATOM 3438 C C . SER B 1 22 ? 124.361 127.255 169.841 1.00 66.12 22 SER B C 1
ATOM 3439 O O . SER B 1 22 ? 125.434 127.541 169.303 1.00 67.22 22 SER B O 1
ATOM 3442 N N . GLY B 1 23 ? 123.669 128.133 170.561 1.00 69.68 23 GLY B N 1
ATOM 3443 C CA . GLY B 1 23 ? 124.162 129.468 170.823 1.00 72.33 23 GLY B CA 1
ATOM 3444 C C . GLY B 1 23 ? 123.689 130.540 169.867 1.00 71.01 23 GLY B C 1
ATOM 3445 O O . GLY B 1 23 ? 123.996 131.716 170.088 1.00 71.30 23 GLY B O 1
ATOM 3446 N N . LEU B 1 24 ? 122.964 130.177 168.814 1.00 67.23 24 LEU B N 1
ATOM 3447 C CA . LEU B 1 24 ? 122.428 131.170 167.897 1.00 61.32 24 LEU B CA 1
ATOM 3448 C C . LEU B 1 24 ? 121.376 132.024 168.593 1.00 67.62 24 LEU B C 1
ATOM 3449 O O . LEU B 1 24 ? 120.699 131.581 169.524 1.00 72.20 24 LEU B O 1
ATOM 3454 N N . PHE B 1 25 ? 121.244 133.267 168.131 1.00 72.41 25 PHE B N 1
ATOM 3455 C CA . PHE B 1 25 ? 120.340 134.235 168.750 1.00 73.70 25 PHE B CA 1
ATOM 3456 C C . PHE B 1 25 ? 118.907 133.934 168.319 1.00 77.57 25 PHE B C 1
ATOM 3457 O O . PHE B 1 25 ? 118.344 134.558 167.417 1.00 81.85 25 PHE B O 1
ATOM 3465 N N . ILE B 1 26 ? 118.306 132.957 168.990 1.00 71.44 26 ILE B N 1
ATOM 3466 C CA . ILE B 1 26 ? 116.904 132.610 168.799 1.00 70.85 26 ILE B CA 1
ATOM 3467 C C . ILE B 1 26 ? 116.189 132.815 170.126 1.00 73.30 26 ILE B C 1
ATOM 3468 O O . ILE B 1 26 ? 116.623 132.293 171.159 1.00 77.81 26 ILE B O 1
ATOM 3473 N N . SER B 1 27 ? 115.105 133.588 170.099 1.00 79.71 27 SER B N 1
ATOM 3474 C CA . SER B 1 27 ? 114.406 133.974 171.314 1.00 82.69 27 SER B CA 1
ATOM 3475 C C . SER B 1 27 ? 113.000 133.406 171.422 1.00 84.82 27 SER B C 1
ATOM 3476 O O . SER B 1 27 ? 112.390 133.517 172.491 1.00 88.61 27 SER B O 1
ATOM 3479 N N . GLU B 1 28 ? 112.468 132.809 170.362 1.00 81.65 28 GLU B N 1
ATOM 3480 C CA . GLU B 1 28 ? 111.122 132.267 170.382 1.00 82.07 28 GLU B CA 1
ATOM 3481 C C . GLU B 1 28 ? 111.158 130.768 170.667 1.00 84.26 28 GLU B C 1
ATOM 3482 O O . GLU B 1 28 ? 112.218 130.163 170.838 1.00 86.37 28 GLU B O 1
ATOM 3488 N N . TYR B 1 29 ? 109.967 130.172 170.734 1.00 79.06 29 TYR B N 1
ATOM 3489 C CA . TYR B 1 29 ? 109.795 128.731 170.914 1.00 76.43 29 TYR B CA 1
ATOM 3490 C C . TYR B 1 29 ? 110.372 128.241 172.238 1.00 80.14 29 TYR B C 1
ATOM 3491 O O . TYR B 1 29 ? 110.851 127.110 172.337 1.00 80.01 29 TYR B O 1
ATOM 3500 N N . TYR B 1 30 ? 110.331 129.085 173.262 1.00 93.72 30 TYR B N 1
ATOM 3501 C CA . TYR B 1 30 ? 110.661 128.696 174.625 1.00 90.69 30 TYR B CA 1
ATOM 3502 C C . TYR B 1 30 ? 109.391 128.646 175.464 1.00 98.45 30 TYR B C 1
ATOM 3503 O O . TYR B 1 30 ? 108.300 128.995 175.008 1.00 99.64 30 TYR B O 1
ATOM 3512 N N . ASP B 1 31 ? 109.544 128.202 176.713 1.00 115.42 31 ASP B N 1
ATOM 3513 C CA . ASP B 1 31 ? 108.414 128.142 177.630 1.00 114.51 31 ASP B CA 1
ATOM 3514 C C . ASP B 1 31 ? 108.811 128.583 179.034 1.00 112.28 31 ASP B C 1
ATOM 3515 O O . ASP B 1 31 ? 108.168 128.195 180.016 1.00 112.71 31 ASP B O 1
ATOM 3520 N N . ASP B 1 32 ? 109.863 129.387 179.150 1.00 116.38 32 ASP B N 1
ATOM 3521 C CA . ASP B 1 32 ? 110.365 129.836 180.445 1.00 119.73 32 ASP B CA 1
ATOM 3522 C C . ASP B 1 32 ? 110.722 131.319 180.389 1.00 119.23 32 ASP B C 1
ATOM 3523 O O . ASP B 1 32 ? 111.776 131.748 180.858 1.00 119.55 32 ASP B O 1
ATOM 3528 N N . TYR B 1 33 ? 109.830 132.127 179.816 1.00 107.99 33 TYR B N 1
ATOM 3529 C CA . TYR B 1 33 ? 110.089 133.553 179.618 1.00 108.52 33 TYR B CA 1
ATOM 3530 C C . TYR B 1 33 ? 110.042 134.269 180.965 1.00 109.80 33 TYR B C 1
ATOM 3531 O O . TYR B 1 33 ? 109.052 134.899 181.343 1.00 111.88 33 TYR B O 1
ATOM 3540 N N . SER B 1 34 ? 111.142 134.168 181.701 1.00 116.34 34 SER B N 1
ATOM 3541 C CA . SER B 1 34 ? 111.309 134.846 182.976 1.00 116.99 34 SER B CA 1
ATOM 3542 C C . SER B 1 34 ? 112.326 135.973 182.826 1.00 117.70 34 SER B C 1
ATOM 3543 O O . SER B 1 34 ? 112.872 136.213 181.747 1.00 118.26 34 SER B O 1
ATOM 3546 N N . GLY B 1 35 ? 112.576 136.676 183.931 1.00 120.40 35 GLY B N 1
ATOM 3547 C CA . GLY B 1 35 ? 113.563 137.741 183.913 1.00 120.23 35 GLY B CA 1
ATOM 3548 C C . GLY B 1 35 ? 114.996 137.253 183.905 1.00 120.54 35 GLY B C 1
ATOM 3549 O O . GLY B 1 35 ? 115.889 137.995 183.484 1.00 119.52 35 GLY B O 1
ATOM 3550 N N . LEU B 1 36 ? 115.234 136.022 184.354 1.00 118.06 36 LEU B N 1
ATOM 3551 C CA . LEU B 1 36 ? 116.576 135.456 184.412 1.00 117.98 36 LEU B CA 1
ATOM 3552 C C . LEU B 1 36 ? 116.862 134.481 183.280 1.00 117.11 36 LEU B C 1
ATOM 3553 O O . LEU B 1 36 ? 117.988 134.443 182.777 1.00 116.52 36 LEU B O 1
ATOM 3558 N N . ALA B 1 37 ? 115.870 133.686 182.872 1.00 111.14 37 ALA B N 1
ATOM 3559 C CA . ALA B 1 37 ? 116.090 132.742 181.782 1.00 110.54 37 ALA B CA 1
ATOM 3560 C C . ALA B 1 37 ? 116.423 133.467 180.486 1.00 110.22 37 ALA B C 1
ATOM 3561 O O . ALA B 1 37 ? 117.336 133.062 179.759 1.00 111.48 37 ALA B O 1
ATOM 3563 N N . VAL B 1 38 ? 115.702 134.549 180.186 1.00 103.09 38 VAL B N 1
ATOM 3564 C CA . VAL B 1 38 ? 116.033 135.353 179.013 1.00 104.11 38 VAL B CA 1
ATOM 3565 C C . VAL B 1 38 ? 117.431 135.939 179.153 1.00 104.96 38 VAL B C 1
ATOM 3566 O O . VAL B 1 38 ? 118.217 135.945 178.197 1.00 106.77 38 VAL B O 1
ATOM 3570 N N . LEU B 1 39 ? 117.763 136.436 180.345 1.00 105.30 39 LEU B N 1
ATOM 3571 C CA . LEU B 1 39 ? 119.097 136.979 180.574 1.00 107.25 39 LEU B CA 1
ATOM 3572 C C . LEU B 1 39 ? 120.167 135.909 180.409 1.00 106.52 39 LEU B C 1
ATOM 3573 O O . LEU B 1 39 ? 121.207 136.154 179.789 1.00 104.12 39 LEU B O 1
ATOM 3578 N N . PHE B 1 40 ? 119.932 134.714 180.957 1.00 105.31 40 PHE B N 1
ATOM 3579 C CA . PHE B 1 40 ? 120.913 133.640 180.832 1.00 104.25 40 PHE B CA 1
ATOM 3580 C C . PHE B 1 40 ? 121.107 133.235 179.377 1.00 103.99 40 PHE B C 1
ATOM 3581 O O . PHE B 1 40 ? 122.240 133.021 178.930 1.00 104.75 40 PHE B O 1
ATOM 3589 N N . ARG B 1 41 ? 120.012 133.123 178.624 1.00 98.81 41 ARG B N 1
ATOM 3590 C CA . ARG B 1 41 ? 120.118 132.772 177.212 1.00 96.97 41 ARG B CA 1
ATOM 3591 C C . ARG B 1 41 ? 120.866 133.845 176.433 1.00 96.68 41 ARG B C 1
ATOM 3592 O O . ARG B 1 41 ? 121.698 133.532 175.572 1.00 101.24 41 ARG B O 1
ATOM 3600 N N . LYS B 1 42 ? 120.587 135.118 176.723 1.00 90.26 42 LYS B N 1
ATOM 3601 C CA . LYS B 1 42 ? 121.290 136.201 176.046 1.00 90.36 42 LYS B CA 1
ATOM 3602 C C . LYS B 1 42 ? 122.779 136.174 176.364 1.00 92.65 42 LYS B C 1
ATOM 3603 O O . LYS B 1 42 ? 123.613 136.356 175.471 1.00 93.67 42 LYS B O 1
ATOM 3609 N N . ILE B 1 43 ? 123.132 135.944 177.630 1.00 93.05 43 ILE B N 1
ATOM 3610 C CA . ILE B 1 43 ? 124.543 135.878 178.005 1.00 93.84 43 ILE B CA 1
ATOM 3611 C C . ILE B 1 43 ? 125.226 134.710 177.309 1.00 91.67 43 ILE B C 1
ATOM 3612 O O . ILE B 1 43 ? 126.353 134.837 176.817 1.00 92.74 43 ILE B O 1
ATOM 3617 N N . TYR B 1 44 ? 124.565 133.552 177.264 1.00 84.63 44 TYR B N 1
ATOM 3618 C CA . TYR B 1 44 ? 125.159 132.390 176.612 1.00 83.77 44 TYR B CA 1
ATOM 3619 C C . TYR B 1 44 ? 125.386 132.651 175.129 1.00 82.62 44 TYR B C 1
ATOM 3620 O O . TYR B 1 44 ? 126.464 132.364 174.593 1.00 86.62 44 TYR B O 1
ATOM 3629 N N . SER B 1 45 ? 124.388 133.225 174.454 1.00 76.79 45 SER B N 1
ATOM 3630 C CA . SER B 1 45 ? 124.541 133.525 173.035 1.00 77.83 45 SER B CA 1
ATOM 3631 C C . SER B 1 45 ? 125.644 134.550 172.803 1.00 84.42 45 SER B C 1
ATOM 3632 O O . SER B 1 45 ? 126.418 134.436 171.844 1.00 90.56 45 SER B O 1
ATOM 3635 N N . TRP B 1 46 ? 125.741 135.555 173.675 1.00 80.34 46 TRP B N 1
ATOM 3636 C CA . TRP B 1 46 ? 126.744 136.594 173.481 1.00 77.95 46 TRP B CA 1
ATOM 3637 C C . TRP B 1 46 ? 128.154 136.068 173.717 1.00 75.78 46 TRP B C 1
ATOM 3638 O O . TRP B 1 46 ? 129.075 136.407 172.967 1.00 76.16 46 TRP B O 1
ATOM 3649 N N . ILE B 1 47 ? 128.352 135.243 174.748 1.00 73.38 47 ILE B N 1
ATOM 3650 C CA . ILE B 1 47 ? 129.683 134.678 174.946 1.00 77.09 47 ILE B CA 1
ATOM 3651 C C . ILE B 1 47 ? 130.025 133.709 173.823 1.00 77.80 47 ILE B C 1
ATOM 3652 O O . ILE B 1 47 ? 131.188 133.619 173.410 1.00 79.42 47 ILE B O 1
ATOM 3657 N N . THR B 1 48 ? 129.035 132.983 173.295 1.00 74.81 48 THR B N 1
ATOM 3658 C CA . THR B 1 48 ? 129.297 132.131 172.140 1.00 73.28 48 THR B CA 1
ATOM 3659 C C . THR B 1 48 ? 129.763 132.958 170.950 1.00 75.61 48 THR B C 1
ATOM 3660 O O . THR B 1 48 ? 130.755 132.620 170.297 1.00 82.26 48 THR B O 1
ATOM 3664 N N . ALA B 1 49 ? 129.068 134.061 170.665 1.00 73.26 49 ALA B N 1
ATOM 3665 C CA . ALA B 1 49 ? 129.466 134.916 169.550 1.00 72.14 49 ALA B CA 1
ATOM 3666 C C . ALA B 1 49 ? 130.853 135.503 169.774 1.00 76.97 49 ALA B C 1
ATOM 3667 O O . ALA B 1 49 ? 131.661 135.586 168.839 1.00 79.83 49 ALA B O 1
ATOM 3669 N N . ILE B 1 50 ? 131.145 135.915 171.009 1.00 76.25 50 ILE B N 1
ATOM 3670 C CA . ILE B 1 50 ? 132.456 136.475 171.323 1.00 73.95 50 ILE B CA 1
ATOM 3671 C C . ILE B 1 50 ? 133.546 135.448 171.052 1.00 71.94 50 ILE B C 1
ATOM 3672 O O . ILE B 1 50 ? 134.548 135.744 170.393 1.00 73.67 50 ILE B O 1
ATOM 3677 N N . ILE B 1 51 ? 133.355 134.220 171.538 1.00 67.22 51 ILE B N 1
ATOM 3678 C CA . ILE B 1 51 ? 134.355 133.174 171.337 1.00 70.36 51 ILE B CA 1
ATOM 3679 C C . ILE B 1 51 ? 134.537 132.892 169.851 1.00 73.26 51 ILE B C 1
ATOM 3680 O O . ILE B 1 51 ? 135.665 132.799 169.350 1.00 80.85 51 ILE B O 1
ATOM 3685 N N . ILE B 1 52 ? 133.425 132.773 169.123 1.00 62.84 52 ILE B N 1
ATOM 3686 C CA . ILE B 1 52 ? 133.490 132.404 167.711 1.00 63.27 52 ILE B CA 1
ATOM 3687 C C . ILE B 1 52 ? 134.251 133.457 166.918 1.00 72.68 52 ILE B C 1
ATOM 3688 O O . ILE B 1 52 ? 135.187 133.146 166.168 1.00 74.11 52 ILE B O 1
ATOM 3693 N N . TYR B 1 53 ? 133.879 134.725 167.087 1.00 72.19 53 TYR B N 1
ATOM 3694 C CA . TYR B 1 53 ? 134.508 135.757 166.276 1.00 69.81 53 TYR B CA 1
ATOM 3695 C C . TYR B 1 53 ? 135.921 136.069 166.748 1.00 75.09 53 TYR B C 1
ATOM 3696 O O . TYR B 1 53 ? 136.771 136.437 165.930 1.00 79.03 53 TYR B O 1
ATOM 3705 N N . SER B 1 54 ? 136.213 135.895 168.040 1.00 67.01 54 SER B N 1
ATOM 3706 C CA . SER B 1 54 ? 137.587 136.044 168.501 1.00 62.05 54 SER B CA 1
ATOM 3707 C C . SER B 1 54 ? 138.487 134.983 167.888 1.00 70.19 54 SER B C 1
ATOM 3708 O O . SER B 1 54 ? 139.593 135.288 167.425 1.00 78.51 54 SER B O 1
ATOM 3711 N N . GLN B 1 55 ? 138.031 133.729 167.862 1.00 65.26 55 GLN B N 1
ATOM 3712 C CA . GLN B 1 55 ? 138.838 132.685 167.241 1.00 67.38 55 GLN B CA 1
ATOM 3713 C C . GLN B 1 55 ? 138.996 132.926 165.745 1.00 67.74 55 GLN B C 1
ATOM 3714 O O . GLN B 1 55 ? 140.074 132.692 165.186 1.00 72.74 55 GLN B O 1
ATOM 3720 N N . PHE B 1 56 ? 137.939 133.391 165.075 1.00 58.02 56 PHE B N 1
ATOM 3721 C CA . PHE B 1 56 ? 138.070 133.695 163.654 1.00 58.29 56 PHE B CA 1
ATOM 3722 C C . PHE B 1 56 ? 139.085 134.806 163.418 1.00 66.25 56 PHE B C 1
ATOM 3723 O O . PHE B 1 56 ? 139.891 134.736 162.481 1.00 73.53 56 PHE B O 1
ATOM 3731 N N . ILE B 1 57 ? 139.065 135.839 164.261 1.00 73.88 57 ILE B N 1
ATOM 3732 C CA . ILE B 1 57 ? 140.048 136.911 164.150 1.00 67.25 57 ILE B CA 1
ATOM 3733 C C . ILE B 1 57 ? 141.451 136.369 164.385 1.00 71.41 57 ILE B C 1
ATOM 3734 O O . ILE B 1 57 ? 142.412 136.801 163.744 1.00 73.03 57 ILE B O 1
ATOM 3739 N N . PHE B 1 58 ? 141.593 135.412 165.304 1.00 69.20 58 PHE B N 1
ATOM 3740 C CA . PHE B 1 58 ? 142.906 134.824 165.558 1.00 64.51 58 PHE B CA 1
ATOM 3741 C C . PHE B 1 58 ? 143.425 134.055 164.345 1.00 68.56 58 PHE B C 1
ATOM 3742 O O . PHE B 1 58 ? 144.604 134.174 163.982 1.00 75.44 58 PHE B O 1
ATOM 3750 N N . ILE B 1 59 ? 142.565 133.258 163.707 1.00 67.52 59 ILE B N 1
ATOM 3751 C CA . ILE B 1 59 ? 142.971 132.575 162.478 1.00 67.38 59 ILE B CA 1
ATOM 3752 C C . ILE B 1 59 ? 143.341 133.584 161.397 1.00 74.97 59 ILE B C 1
ATOM 3753 O O . ILE B 1 59 ? 144.335 133.411 160.682 1.00 81.65 59 ILE B O 1
ATOM 3758 N N . VAL B 1 60 ? 142.560 134.658 161.266 1.00 71.31 60 VAL B N 1
ATOM 3759 C CA . VAL B 1 60 ? 142.878 135.680 160.269 1.00 67.72 60 VAL B CA 1
ATOM 3760 C C . VAL B 1 60 ? 144.231 136.318 160.567 1.00 73.49 60 VAL B C 1
ATOM 3761 O O . VAL B 1 60 ? 145.028 136.571 159.656 1.00 77.16 60 VAL B O 1
ATOM 3765 N N . ILE B 1 61 ? 144.513 136.581 161.844 1.00 72.18 61 ILE B N 1
ATOM 3766 C CA . ILE B 1 61 ? 145.787 137.183 162.230 1.00 70.33 61 ILE B CA 1
ATOM 3767 C C . ILE B 1 61 ? 146.943 136.264 161.862 1.00 75.10 61 ILE B C 1
ATOM 3768 O O . ILE B 1 61 ? 147.949 136.703 161.293 1.00 80.75 61 ILE B O 1
ATOM 3773 N N . PHE B 1 62 ? 146.816 134.975 162.169 1.00 80.71 62 PHE B N 1
ATOM 3774 C CA . PHE B 1 62 ? 147.897 134.050 161.845 1.00 78.92 62 PHE B CA 1
ATOM 3775 C C . PHE B 1 62 ? 148.035 133.911 160.334 1.00 80.34 62 PHE B C 1
ATOM 3776 O O . PHE B 1 62 ? 149.132 133.664 159.826 1.00 88.05 62 PHE B O 1
ATOM 3784 N N . MET B 1 63 ? 146.942 134.110 159.603 1.00 77.21 63 MET B N 1
ATOM 3785 C CA . MET B 1 63 ? 146.994 134.031 158.146 1.00 74.19 63 MET B CA 1
ATOM 3786 C C . MET B 1 63 ? 147.733 135.182 157.481 1.00 79.96 63 MET B C 1
ATOM 3787 O O . MET B 1 63 ? 148.190 135.010 156.347 1.00 85.73 63 MET B O 1
ATOM 3792 N N . VAL B 1 64 ? 147.891 136.334 158.126 1.00 83.03 64 VAL B N 1
ATOM 3793 C CA . VAL B 1 64 ? 148.551 137.470 157.498 1.00 83.96 64 VAL B CA 1
ATOM 3794 C C . VAL B 1 64 ? 149.880 137.829 158.149 1.00 84.65 64 VAL B C 1
ATOM 3795 O O . VAL B 1 64 ? 150.754 138.382 157.462 1.00 90.45 64 VAL B O 1
ATOM 3799 N N . THR B 1 65 ? 150.081 137.546 159.433 1.00 79.73 65 THR B N 1
ATOM 3800 C CA . THR B 1 65 ? 151.328 137.870 160.109 1.00 80.96 65 THR B CA 1
ATOM 3801 C C . THR B 1 65 ? 152.280 136.688 160.212 1.00 85.32 65 THR B C 1
ATOM 3802 O O . THR B 1 65 ? 153.334 136.815 160.843 1.00 91.13 65 THR B O 1
ATOM 3806 N N . LYS B 1 66 ? 151.941 135.542 159.619 1.00 88.60 66 LYS B N 1
ATOM 3807 C CA . LYS B 1 66 ? 152.823 134.384 159.689 1.00 87.67 66 LYS B CA 1
ATOM 3808 C C . LYS B 1 66 ? 152.892 133.624 158.370 1.00 89.60 66 LYS B C 1
ATOM 3809 O O . LYS B 1 66 ? 153.337 132.472 158.354 1.00 92.36 66 LYS B O 1
ATOM 3815 N N . SER B 1 67 ? 152.464 134.232 157.269 1.00 94.87 67 SER B N 1
ATOM 3816 C CA . SER B 1 67 ? 152.480 133.599 155.959 1.00 93.87 67 SER B CA 1
ATOM 3817 C C . SER B 1 67 ? 153.614 134.187 155.132 1.00 99.55 67 SER B C 1
ATOM 3818 O O . SER B 1 67 ? 153.711 135.410 154.988 1.00 104.26 67 SER B O 1
ATOM 3821 N N . ASN B 1 68 ? 154.469 133.318 154.594 1.00 105.39 68 ASN B N 1
ATOM 3822 C CA . ASN B 1 68 ? 155.618 133.745 153.807 1.00 104.10 68 ASN B CA 1
ATOM 3823 C C . ASN B 1 68 ? 155.498 133.334 152.346 1.00 106.02 68 ASN B C 1
ATOM 3824 O O . ASN B 1 68 ? 155.550 134.188 151.456 1.00 108.95 68 ASN B O 1
ATOM 3829 N N . ASP B 1 69 ? 155.334 132.045 152.073 1.00 108.87 69 ASP B N 1
ATOM 3830 C CA . ASP B 1 69 ? 155.227 131.559 150.708 1.00 110.66 69 ASP B CA 1
ATOM 3831 C C . ASP B 1 69 ? 153.782 131.631 150.226 1.00 108.89 69 ASP B C 1
ATOM 3832 O O . ASP B 1 69 ? 152.851 131.872 150.995 1.00 111.25 69 ASP B O 1
ATOM 3837 N N . SER B 1 70 ? 153.602 131.422 148.921 1.00 102.89 70 SER B N 1
ATOM 3838 C CA . SER B 1 70 ? 152.255 131.395 148.365 1.00 101.29 70 SER B CA 1
ATOM 3839 C C . SER B 1 70 ? 151.495 130.150 148.799 1.00 103.27 70 SER B C 1
ATOM 3840 O O . SER B 1 70 ? 150.268 130.193 148.935 1.00 105.21 70 SER B O 1
ATOM 3843 N N . ASP B 1 71 ? 152.197 129.035 149.014 1.00 103.09 71 ASP B N 1
ATOM 3844 C CA . ASP B 1 71 ? 151.534 127.818 149.473 1.00 103.03 71 ASP B CA 1
ATOM 3845 C C . ASP B 1 71 ? 150.947 128.006 150.867 1.00 103.45 71 ASP B C 1
ATOM 3846 O O . ASP B 1 71 ? 149.813 127.594 151.139 1.00 107.32 71 ASP B O 1
ATOM 3851 N N . GLN B 1 72 ? 151.709 128.632 151.766 1.00 94.15 72 GLN B N 1
ATOM 3852 C CA . GLN B 1 72 ? 151.199 128.904 153.105 1.00 92.23 72 GLN B CA 1
ATOM 3853 C C . GLN B 1 72 ? 150.024 129.869 153.058 1.00 93.01 72 GLN B C 1
ATOM 3854 O O . GLN B 1 72 ? 149.050 129.713 153.805 1.00 99.78 72 GLN B O 1
ATOM 3860 N N . LEU B 1 73 ? 150.099 130.877 152.188 1.00 81.08 73 LEU B N 1
ATOM 3861 C CA . LEU B 1 73 ? 148.987 131.809 152.045 1.00 82.10 73 LEU B CA 1
ATOM 3862 C C . LEU B 1 73 ? 147.734 131.098 151.557 1.00 85.54 73 LEU B C 1
ATOM 3863 O O . LEU B 1 73 ? 146.637 131.341 152.069 1.00 90.68 73 LEU B O 1
ATOM 3868 N N . ALA B 1 74 ? 147.875 130.215 150.567 1.00 79.29 74 ALA B N 1
ATOM 3869 C CA . ALA B 1 74 ? 146.722 129.469 150.077 1.00 78.69 74 ALA B CA 1
ATOM 3870 C C . ALA B 1 74 ? 146.146 128.571 151.163 1.00 79.01 74 ALA B C 1
ATOM 3871 O O . ALA B 1 74 ? 144.923 128.482 151.322 1.00 84.19 74 ALA B O 1
ATOM 3873 N N . ALA B 1 75 ? 147.014 127.902 151.925 1.00 74.55 75 ALA B N 1
ATOM 3874 C CA . ALA B 1 75 ? 146.538 127.029 152.992 1.00 69.88 75 ALA B CA 1
ATOM 3875 C C . ALA B 1 75 ? 145.775 127.814 154.051 1.00 76.43 75 ALA B C 1
ATOM 3876 O O . ALA B 1 75 ? 144.742 127.354 154.549 1.00 78.87 75 ALA B O 1
ATOM 3878 N N . GLY B 1 76 ? 146.273 128.996 154.417 1.00 75.10 76 GLY B N 1
ATOM 3879 C CA . GLY 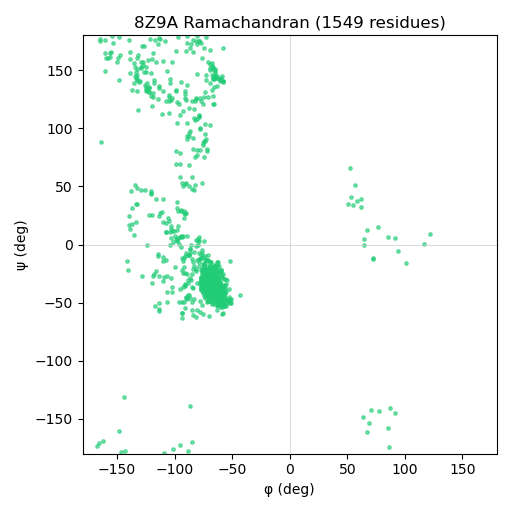B 1 76 ? 145.564 129.812 155.388 1.00 70.04 76 GLY B CA 1
ATOM 3880 C C . GLY B 1 76 ? 144.253 130.360 154.855 1.00 69.91 76 GLY B C 1
ATOM 3881 O O . GLY B 1 76 ? 143.244 130.389 155.569 1.00 76.12 76 GLY B O 1
ATOM 3882 N N . VAL B 1 77 ? 144.249 130.801 153.596 1.00 65.00 77 VAL B N 1
ATOM 3883 C CA . VAL B 1 77 ? 143.048 131.388 153.014 1.00 64.28 77 VAL B CA 1
ATOM 3884 C C . VAL B 1 77 ? 141.957 130.339 152.866 1.00 66.65 77 VAL B C 1
ATOM 3885 O O . VAL B 1 77 ? 140.770 130.636 153.038 1.00 73.13 77 VAL B O 1
ATOM 3889 N N . VAL B 1 78 ? 142.331 129.097 152.551 1.00 63.85 78 VAL B N 1
ATOM 3890 C CA . VAL B 1 78 ? 141.327 128.044 152.414 1.00 57.70 78 VAL B CA 1
ATOM 3891 C C . VAL B 1 78 ? 140.593 127.834 153.732 1.00 65.24 78 VAL B C 1
ATOM 3892 O O . VAL B 1 78 ? 139.363 127.747 153.765 1.00 79.88 78 VAL B O 1
ATOM 3896 N N . THR B 1 79 ? 141.331 127.772 154.841 1.00 57.05 79 THR B N 1
ATOM 3897 C CA . THR B 1 79 ? 140.691 127.607 156.144 1.00 58.93 79 THR B CA 1
ATOM 3898 C C . THR B 1 79 ? 139.857 128.829 156.517 1.00 61.93 79 THR B C 1
ATOM 3899 O O . THR B 1 79 ? 138.732 128.695 157.027 1.00 71.21 79 THR B O 1
ATOM 3903 N N . THR B 1 80 ? 140.389 130.029 156.272 1.00 55.67 80 THR B N 1
ATOM 3904 C CA . THR B 1 80 ? 139.653 131.239 156.623 1.00 56.00 80 THR B CA 1
ATOM 3905 C C . THR B 1 80 ? 138.335 131.318 155.865 1.00 62.27 80 THR B C 1
ATOM 3906 O O . THR B 1 80 ? 137.295 131.648 156.445 1.00 72.07 80 THR B O 1
ATOM 3910 N N . LEU B 1 81 ? 138.351 130.995 154.573 1.00 51.26 81 LEU B N 1
ATOM 3911 C CA . LEU B 1 81 ? 137.120 130.996 153.795 1.00 53.64 81 LEU B CA 1
ATOM 3912 C C . LEU B 1 81 ? 136.231 129.805 154.119 1.00 58.32 81 LEU B C 1
ATOM 3913 O O . LEU B 1 81 ? 135.016 129.885 153.923 1.00 72.42 81 LEU B O 1
ATOM 3918 N N . PHE B 1 82 ? 136.805 128.705 154.601 1.00 52.54 82 PHE B N 1
ATOM 3919 C CA . PHE B 1 82 ? 135.995 127.580 155.047 1.00 55.21 82 PHE B CA 1
ATOM 3920 C C . PHE B 1 82 ? 135.147 127.964 156.248 1.00 60.53 82 PHE B C 1
ATOM 3921 O O . PHE B 1 82 ? 133.988 127.549 156.359 1.00 64.07 82 PHE B O 1
ATOM 3929 N N . PHE B 1 83 ? 135.709 128.749 157.163 1.00 57.04 83 PHE B N 1
ATOM 3930 C CA . PHE B 1 83 ? 134.963 129.134 158.357 1.00 53.06 83 PHE B CA 1
ATOM 3931 C C . PHE B 1 83 ? 134.234 130.468 158.224 1.00 62.88 83 PHE B C 1
ATOM 3932 O O . PHE B 1 83 ? 133.383 130.787 159.070 1.00 73.66 83 PHE B O 1
ATOM 3940 N N . THR B 1 84 ? 134.516 131.248 157.180 1.00 59.45 84 THR B N 1
ATOM 3941 C CA . THR B 1 84 ? 133.706 132.436 156.954 1.00 61.16 84 THR B CA 1
ATOM 3942 C C . THR B 1 84 ? 132.276 132.079 156.574 1.00 57.93 84 THR B C 1
ATOM 3943 O O . THR B 1 84 ? 131.380 132.908 156.754 1.00 59.81 84 THR B O 1
ATOM 3947 N N . HIS B 1 85 ? 132.037 130.859 156.084 1.00 54.18 85 HIS B N 1
ATOM 3948 C CA . HIS B 1 85 ? 130.668 130.388 155.904 1.00 53.55 85 HIS B CA 1
ATOM 3949 C C . HIS B 1 85 ? 129.917 130.404 157.225 1.00 60.30 85 HIS B C 1
ATOM 3950 O O . HIS B 1 85 ? 128.812 130.948 157.321 1.00 70.27 85 HIS B O 1
ATOM 3957 N N . SER B 1 86 ? 130.510 129.806 158.259 1.00 56.59 86 SER B N 1
ATOM 3958 C CA . SER B 1 86 ? 129.876 129.787 159.570 1.00 52.25 86 SER B CA 1
ATOM 3959 C C . SER B 1 86 ? 129.751 131.191 160.138 1.00 56.84 86 SER B C 1
ATOM 3960 O O . SER B 1 86 ? 128.749 131.518 160.781 1.00 71.24 86 SER B O 1
ATOM 3963 N N . MET B 1 87 ? 130.762 132.034 159.914 1.00 50.90 87 MET B N 1
ATOM 3964 C CA . MET B 1 87 ? 130.683 133.415 160.390 1.00 52.65 87 MET B CA 1
ATOM 3965 C C . MET B 1 87 ? 129.479 134.136 159.791 1.00 59.97 87 MET B C 1
ATOM 3966 O O . MET B 1 87 ? 128.660 134.729 160.512 1.00 60.78 87 MET B O 1
ATOM 3971 N N . ILE B 1 88 ? 129.359 134.088 158.462 1.00 60.37 88 ILE B N 1
ATOM 3972 C CA . ILE B 1 88 ? 128.268 134.764 157.772 1.00 48.56 88 ILE B CA 1
ATOM 3973 C C . ILE B 1 88 ? 126.929 134.185 158.200 1.00 52.77 88 ILE B C 1
ATOM 3974 O O . ILE B 1 88 ? 125.970 134.923 158.430 1.00 61.25 88 ILE B O 1
ATOM 3979 N N . LYS B 1 89 ? 126.838 132.858 158.312 1.00 53.01 89 LYS B N 1
ATOM 3980 C CA . LYS B 1 89 ? 125.562 132.244 158.660 1.00 48.48 89 LYS B CA 1
ATOM 3981 C C . LYS B 1 89 ? 125.145 132.587 160.084 1.00 54.51 89 LYS B C 1
ATOM 3982 O O . LYS B 1 89 ? 123.957 132.795 160.348 1.00 64.65 89 LYS B O 1
ATOM 3988 N N . PHE B 1 90 ? 126.098 132.664 161.014 1.00 58.23 90 PHE B N 1
ATOM 3989 C CA . PHE B 1 90 ? 125.763 133.094 162.367 1.00 55.85 90 PHE B CA 1
ATOM 3990 C C . PHE B 1 90 ? 125.235 134.521 162.367 1.00 60.71 90 PHE B C 1
ATOM 3991 O O . PHE B 1 90 ? 124.153 134.796 162.900 1.00 65.74 90 PHE B O 1
ATOM 3999 N N . VAL B 1 91 ? 125.983 135.447 161.761 1.00 61.87 91 VAL B N 1
ATOM 4000 C CA . VAL B 1 91 ? 125.554 136.843 161.771 1.00 57.92 91 VAL B CA 1
ATOM 4001 C C . VAL B 1 91 ? 124.321 137.082 160.913 1.00 58.02 91 VAL B C 1
ATOM 4002 O O . VAL B 1 91 ? 123.676 138.127 161.045 1.00 64.24 91 VAL B O 1
ATOM 4006 N N . TYR B 1 92 ? 123.972 136.134 160.046 1.00 60.20 92 TYR B N 1
ATOM 4007 C CA . TYR B 1 92 ? 122.802 136.214 159.183 1.00 56.26 92 TYR B CA 1
ATOM 4008 C C . TYR B 1 92 ? 121.553 135.701 159.887 1.00 56.17 92 TYR B C 1
ATOM 4009 O O . TYR B 1 92 ? 120.498 136.336 159.825 1.00 65.91 92 TYR B O 1
ATOM 4018 N N . PHE B 1 93 ? 121.652 134.549 160.549 1.00 49.19 93 PHE B N 1
ATOM 4019 C CA . PHE B 1 93 ? 120.518 134.040 161.308 1.00 48.29 93 PHE B CA 1
ATOM 4020 C C . PHE B 1 93 ? 120.234 134.907 162.524 1.00 59.26 93 PHE B C 1
ATOM 4021 O O . PHE B 1 93 ? 119.071 135.173 162.841 1.00 67.55 93 PHE B O 1
ATOM 4029 N N . SER B 1 94 ? 121.281 135.356 163.220 1.00 63.67 94 SER B N 1
ATOM 4030 C CA . SER B 1 94 ? 121.072 136.097 164.459 1.00 60.61 94 SER B CA 1
ATOM 4031 C C . SER B 1 94 ? 120.324 137.400 164.211 1.00 69.33 94 SER B C 1
ATOM 4032 O O . SER B 1 94 ? 119.466 137.792 165.009 1.00 75.62 94 SER B O 1
ATOM 4035 N N . THR B 1 95 ? 120.634 138.086 163.115 1.00 62.63 95 THR B N 1
ATOM 4036 C CA . THR B 1 95 ? 120.004 139.356 162.788 1.00 58.61 95 THR B CA 1
ATOM 4037 C C . THR B 1 95 ? 118.908 139.220 161.741 1.00 65.12 95 THR B C 1
ATOM 4038 O O . THR B 1 95 ? 118.443 140.233 161.212 1.00 77.14 95 THR B O 1
ATOM 4042 N N . GLY B 1 96 ? 118.491 137.999 161.423 1.00 74.30 96 GLY B N 1
ATOM 4043 C CA . GLY B 1 96 ? 117.450 137.798 160.436 1.00 75.51 96 GLY B CA 1
ATOM 4044 C C . GLY B 1 96 ? 116.433 136.755 160.844 1.00 75.98 96 GLY B C 1
ATOM 4045 O O . GLY B 1 96 ? 115.874 136.060 159.993 1.00 79.44 96 GLY B O 1
ATOM 4046 N N . THR B 1 97 ? 116.186 136.632 162.150 1.00 72.18 97 THR B N 1
ATOM 4047 C CA . THR B 1 97 ? 115.230 135.647 162.640 1.00 69.17 97 THR B CA 1
ATOM 4048 C C . THR B 1 97 ? 113.792 135.990 162.277 1.00 76.54 97 THR B C 1
ATOM 4049 O O . THR B 1 97 ? 112.930 135.105 162.319 1.00 83.50 97 THR B O 1
ATOM 4053 N N . LYS B 1 98 ? 113.512 137.247 161.928 1.00 82.24 98 LYS B N 1
ATOM 4054 C CA . LYS B 1 98 ? 112.148 137.642 161.600 1.00 82.05 98 LYS B CA 1
ATOM 4055 C C . LYS B 1 98 ? 111.608 136.911 160.381 1.00 80.18 98 LYS B C 1
ATOM 4056 O O . LYS B 1 98 ? 110.393 136.727 160.277 1.00 83.53 98 LYS B O 1
ATOM 4062 N N . SER B 1 99 ? 112.477 136.496 159.462 1.00 70.99 99 SER B N 1
ATOM 4063 C CA . SER B 1 99 ? 112.048 135.745 158.290 1.00 70.91 99 SER B CA 1
ATOM 4064 C C . SER B 1 99 ? 111.934 134.254 158.573 1.00 72.73 99 SER B C 1
ATOM 4065 O O . SER B 1 99 ? 111.031 133.592 158.051 1.00 77.00 99 SER B O 1
ATOM 4068 N N . PHE B 1 100 ? 112.837 133.709 159.390 1.00 67.85 100 PHE B N 1
ATOM 4069 C CA . PHE B 1 100 ? 112.734 132.305 159.769 1.00 56.23 100 PHE B CA 1
ATOM 4070 C C . PHE B 1 100 ? 111.468 132.048 160.573 1.00 68.07 100 PHE B C 1
ATOM 4071 O O . PHE B 1 100 ? 110.808 131.018 160.393 1.00 74.46 100 PHE B O 1
ATOM 4079 N N . TYR B 1 101 ? 111.113 132.973 161.467 1.00 76.04 101 TYR B N 1
ATOM 4080 C CA . TYR B 1 101 ? 109.879 132.821 162.231 1.00 67.26 101 TYR B CA 1
ATOM 4081 C C . TYR B 1 101 ? 108.661 132.856 161.321 1.00 67.59 101 TYR B C 1
ATOM 4082 O O . TYR B 1 101 ? 107.708 132.095 161.518 1.00 76.07 101 TYR B O 1
ATOM 4091 N N . ARG B 1 102 ? 108.664 133.748 160.329 1.00 66.51 102 ARG B N 1
ATOM 4092 C CA . ARG B 1 102 ? 107.550 133.812 159.389 1.00 67.71 102 ARG B CA 1
ATOM 4093 C C . ARG B 1 102 ? 107.444 132.537 158.566 1.00 71.96 102 ARG B C 1
ATOM 4094 O O . ARG B 1 102 ? 106.342 132.025 158.344 1.00 78.91 102 ARG B O 1
ATOM 4102 N N . THR B 1 103 ? 108.578 132.013 158.098 1.00 63.26 103 THR B N 1
ATOM 4103 C CA . THR B 1 103 ? 108.552 130.783 157.314 1.00 54.88 103 THR B CA 1
ATOM 4104 C C . THR B 1 103 ? 108.070 129.605 158.148 1.00 58.46 103 THR B C 1
ATOM 4105 O O . THR B 1 103 ? 107.296 128.770 157.667 1.00 68.04 103 THR B O 1
ATOM 4109 N N . LEU B 1 104 ? 108.514 129.518 159.402 1.00 65.25 104 LEU B N 1
ATOM 4110 C CA . LEU B 1 104 ? 108.126 128.402 160.255 1.00 60.00 104 LEU B CA 1
ATOM 4111 C C . LEU B 1 104 ? 106.649 128.430 160.622 1.00 66.02 104 LEU B C 1
ATOM 4112 O O . LEU B 1 104 ? 106.089 127.383 160.958 1.00 73.81 104 LEU B O 1
ATOM 4117 N N . SER B 1 105 ? 106.008 129.594 160.568 1.00 68.47 105 SER B N 1
ATOM 4118 C CA . SER B 1 105 ? 104.631 129.744 161.014 1.00 67.85 105 SER B CA 1
ATOM 4119 C C . SER B 1 105 ? 103.635 129.832 159.865 1.00 69.89 105 SER B C 1
ATOM 4120 O O . SER B 1 105 ? 102.474 130.178 160.099 1.00 73.93 105 SER B O 1
ATOM 4123 N N . CYS B 1 106 ? 104.057 129.543 158.633 1.00 66.23 106 CYS B N 1
ATOM 4124 C CA . CYS B 1 106 ? 103.131 129.616 157.507 1.00 71.59 106 CYS B CA 1
ATOM 4125 C C . CYS B 1 106 ? 102.039 128.559 157.623 1.00 75.30 106 CYS B C 1
ATOM 4126 O O . CYS B 1 106 ? 100.862 128.839 157.372 1.00 69.31 106 CYS B O 1
ATOM 4129 N N . TRP B 1 107 ? 102.410 127.339 157.997 1.00 72.48 107 TRP B N 1
ATOM 4130 C CA . TRP B 1 107 ? 101.453 126.243 158.148 1.00 69.01 107 TRP B CA 1
ATOM 4131 C C . TRP B 1 107 ? 100.963 126.123 159.586 1.00 72.37 107 TRP B C 1
ATOM 4132 O O . TRP B 1 107 ? 101.011 125.053 160.189 1.00 75.08 107 TRP B O 1
ATOM 4143 N N . ASN B 1 108 ? 100.475 127.225 160.149 1.00 83.90 108 ASN B N 1
ATOM 4144 C CA . ASN B 1 108 ? 100.121 127.244 161.564 1.00 85.98 108 ASN B CA 1
ATOM 4145 C C . ASN B 1 108 ? 98.710 126.713 161.805 1.00 87.30 108 ASN B C 1
ATOM 4146 O O . ASN B 1 108 ? 98.520 125.764 162.572 1.00 87.25 108 ASN B O 1
ATOM 4151 N N . ASN B 1 109 ? 97.714 127.315 161.160 1.00 91.85 109 ASN B N 1
ATOM 4152 C CA . ASN B 1 109 ? 96.319 126.971 161.400 1.00 92.69 109 ASN B CA 1
ATOM 4153 C C . ASN B 1 109 ? 95.695 126.183 160.256 1.00 95.20 109 ASN B C 1
ATOM 4154 O O . ASN B 1 109 ? 94.473 126.006 160.235 1.00 95.32 109 ASN B O 1
ATOM 4159 N N . THR B 1 110 ? 96.496 125.706 159.308 1.00 93.05 110 THR B N 1
ATOM 4160 C CA . THR B 1 110 ? 95.956 124.932 158.200 1.00 90.90 110 THR B CA 1
ATOM 4161 C C . THR B 1 110 ? 95.542 123.543 158.667 1.00 91.28 110 THR B C 1
ATOM 4162 O O . THR B 1 110 ? 96.215 122.921 159.493 1.00 88.56 110 THR B O 1
ATOM 4166 N N . SER B 1 111 ? 94.423 123.059 158.133 1.00 91.80 111 SER B N 1
ATOM 4167 C CA . SER B 1 111 ? 93.928 121.726 158.427 1.00 90.98 111 SER B CA 1
ATOM 4168 C C . SER B 1 111 ? 93.494 121.043 157.137 1.00 91.86 111 SER B C 1
ATOM 4169 O O . SER B 1 111 ? 92.886 121.681 156.271 1.00 93.37 111 SER B O 1
ATOM 4172 N N . PRO B 1 112 ? 93.792 119.756 156.978 1.00 84.01 112 PRO B N 1
ATOM 4173 C CA . PRO B 1 112 ? 93.396 119.057 155.753 1.00 81.14 112 PRO B CA 1
ATOM 4174 C C . PRO B 1 112 ? 91.890 118.872 155.664 1.00 81.34 112 PRO B C 1
ATOM 4175 O O . PRO B 1 112 ? 91.189 118.770 156.674 1.00 80.44 112 PRO B O 1
ATOM 4179 N N . HIS B 1 113 ? 91.398 118.835 154.431 1.00 79.71 113 HIS B N 1
ATOM 4180 C CA . HIS B 1 113 ? 89.993 118.544 154.198 1.00 75.83 113 HIS B CA 1
ATOM 4181 C C . HIS B 1 113 ? 89.699 117.102 154.604 1.00 83.17 113 HIS B C 1
ATOM 4182 O O . HIS B 1 113 ? 90.543 116.223 154.411 1.00 85.44 113 HIS B O 1
ATOM 4189 N N . PRO B 1 114 ? 88.526 116.832 155.189 1.00 82.40 114 PRO B N 1
ATOM 4190 C CA . PRO B 1 114 ? 88.256 115.467 155.674 1.00 78.56 114 PRO B CA 1
ATOM 4191 C C . PRO B 1 114 ? 88.387 114.399 154.604 1.00 78.28 114 PRO B C 1
ATOM 4192 O O . PRO B 1 114 ? 88.965 113.337 154.867 1.00 82.56 114 PRO B O 1
ATOM 4196 N N . LEU B 1 115 ? 87.899 114.666 153.391 1.00 73.07 115 LEU B N 1
ATOM 4197 C CA . LEU B 1 115 ? 87.991 113.680 152.319 1.00 75.85 115 LEU B CA 1
ATOM 4198 C C . LEU B 1 115 ? 89.439 113.331 152.014 1.00 79.09 115 LEU B C 1
ATOM 4199 O O . LEU B 1 115 ? 89.748 112.192 151.648 1.00 80.48 115 LEU B O 1
ATOM 4204 N N . PHE B 1 116 ? 90.339 114.299 152.159 1.00 70.76 116 PHE B N 1
ATOM 4205 C CA . PHE B 1 116 ? 91.763 114.091 151.953 1.00 70.91 116 PHE B CA 1
ATOM 4206 C C . PHE B 1 116 ? 92.530 114.030 153.267 1.00 75.87 116 PHE B C 1
ATOM 4207 O O . PHE B 1 116 ? 93.746 114.242 153.278 1.00 76.76 116 PHE B O 1
ATOM 4215 N N . ALA B 1 117 ? 91.840 113.750 154.377 1.00 80.89 117 ALA B N 1
ATOM 4216 C CA . ALA B 1 117 ? 92.522 113.667 155.664 1.00 78.59 117 ALA B CA 1
ATOM 4217 C C . ALA B 1 117 ? 93.421 112.443 155.749 1.00 76.65 117 ALA B C 1
ATOM 4218 O O . ALA B 1 117 ? 94.369 112.427 156.541 1.00 74.70 117 ALA B O 1
ATOM 4220 N N . GLU B 1 118 ? 93.143 111.412 154.953 1.00 78.26 118 GLU B N 1
ATOM 4221 C CA . GLU B 1 118 ? 93.986 110.222 154.958 1.00 77.85 118 GLU B CA 1
ATOM 4222 C C . GLU B 1 118 ? 95.297 110.481 154.227 1.00 74.44 118 GLU B C 1
ATOM 4223 O O . GLU B 1 118 ? 96.380 110.389 154.817 1.00 76.44 118 GLU B O 1
ATOM 4229 N N . SER B 1 119 ? 95.211 110.837 152.942 1.00 73.82 119 SER B N 1
ATOM 4230 C CA . SER B 1 119 ? 96.409 110.989 152.122 1.00 75.93 119 SER B CA 1
ATOM 4231 C C . SER B 1 119 ? 97.373 111.997 152.727 1.00 75.63 119 SER B C 1
ATOM 4232 O O . SER B 1 119 ? 98.585 111.753 152.774 1.00 80.53 119 SER B O 1
ATOM 4235 N N . HIS B 1 120 ? 96.851 113.125 153.213 1.00 68.13 120 HIS B N 1
ATOM 4236 C CA . HIS B 1 120 ? 97.698 114.123 153.856 1.00 69.07 120 HIS B CA 1
ATOM 4237 C C . HIS B 1 120 ? 98.558 113.487 154.937 1.00 70.88 120 HIS B C 1
ATOM 4238 O O . HIS B 1 120 ? 99.780 113.674 154.964 1.00 76.51 120 HIS B O 1
ATOM 4245 N N . SER B 1 121 ? 97.941 112.683 155.806 1.00 69.65 121 SER B N 1
ATOM 4246 C CA . SER B 1 121 ? 98.706 111.994 156.839 1.00 67.11 121 SER B CA 1
ATOM 4247 C C . SER B 1 121 ? 99.821 111.166 156.221 1.00 67.47 121 SER B C 1
ATOM 4248 O O . SER B 1 121 ? 100.990 111.294 156.606 1.00 70.43 121 SER B O 1
ATOM 4251 N N . ARG B 1 122 ? 99.486 110.359 155.208 1.00 67.63 122 ARG B N 1
ATOM 4252 C CA . ARG B 1 122 ? 100.486 109.504 154.581 1.00 63.73 122 ARG B CA 1
ATOM 4253 C C . ARG B 1 122 ? 101.657 110.319 154.058 1.00 63.61 122 ARG B C 1
ATOM 4254 O O . ARG B 1 122 ? 102.792 109.832 154.036 1.00 68.99 122 ARG B O 1
ATOM 4262 N N . PHE B 1 123 ? 101.416 111.569 153.669 1.00 56.01 123 PHE B N 1
ATOM 4263 C CA . PHE B 1 123 ? 102.528 112.392 153.222 1.00 56.50 123 PHE B CA 1
ATOM 4264 C C . PHE B 1 123 ? 103.152 113.175 154.365 1.00 59.77 123 PHE B C 1
ATOM 4265 O O . PHE B 1 123 ? 104.374 113.354 154.387 1.00 68.87 123 PHE B O 1
ATOM 4273 N N . HIS B 1 124 ? 102.349 113.612 155.337 1.00 66.81 124 HIS B N 1
ATOM 4274 C CA . HIS B 1 124 ? 102.897 114.411 156.427 1.00 64.83 124 HIS B CA 1
ATOM 4275 C C . HIS B 1 124 ? 103.972 113.632 157.172 1.00 67.15 124 HIS B C 1
ATOM 4276 O O . HIS B 1 124 ? 105.121 114.078 157.281 1.00 71.66 124 HIS B O 1
ATOM 4283 N N . ALA B 1 125 ? 103.628 112.426 157.629 1.00 65.89 125 ALA B N 1
ATOM 4284 C CA . ALA B 1 125 ? 104.622 111.562 158.254 1.00 63.44 125 ALA B CA 1
ATOM 4285 C C . ALA B 1 125 ? 105.792 111.320 157.315 1.00 63.76 125 ALA B C 1
ATOM 4286 O O . ALA B 1 125 ? 106.951 111.303 157.749 1.00 69.89 125 ALA B O 1
ATOM 4288 N N . LYS B 1 126 ? 105.512 111.178 156.018 1.00 64.05 126 LYS B N 1
ATOM 4289 C CA . LYS B 1 126 ? 106.584 110.981 155.051 1.00 64.23 126 LYS B CA 1
ATOM 4290 C C . LYS B 1 126 ? 107.588 112.119 155.125 1.00 65.49 126 LYS B C 1
ATOM 4291 O O . LYS B 1 126 ? 108.801 111.886 155.188 1.00 73.11 126 LYS B O 1
ATOM 4297 N N . SER B 1 127 ? 107.097 113.360 155.181 1.00 60.10 127 SER B N 1
ATOM 4298 C CA . SER B 1 127 ? 108.009 114.491 155.299 1.00 59.22 127 SER B CA 1
ATOM 4299 C C . SER B 1 127 ? 108.857 114.361 156.553 1.00 63.78 127 SER B C 1
ATOM 4300 O O . SER B 1 127 ? 110.076 114.562 156.510 1.00 74.08 127 SER B O 1
ATOM 4303 N N . LEU B 1 128 ? 108.238 113.969 157.670 1.00 63.96 128 LEU B N 1
ATOM 4304 C CA . LEU B 1 128 ? 109.007 113.728 158.883 1.00 62.09 128 LEU B CA 1
ATOM 4305 C C . LEU B 1 128 ? 110.089 112.690 158.631 1.00 68.49 128 LEU B C 1
ATOM 4306 O O . LEU B 1 128 ? 111.264 112.910 158.949 1.00 74.49 128 LEU B O 1
ATOM 4311 N N . SER B 1 129 ? 109.721 111.577 157.993 1.00 66.95 129 SER B N 1
ATOM 4312 C CA . SER B 1 129 ? 110.688 110.515 157.757 1.00 64.48 129 SER B CA 1
ATOM 4313 C C . SER B 1 129 ? 111.841 110.988 156.890 1.00 67.15 129 SER B C 1
ATOM 4314 O O . SER B 1 129 ? 112.899 110.351 156.886 1.00 74.22 129 SER B O 1
ATOM 4317 N N . ARG B 1 130 ? 111.666 112.089 156.162 1.00 57.89 130 ARG B N 1
ATOM 4318 C CA . ARG B 1 130 ? 112.790 112.663 155.440 1.00 58.45 130 ARG B CA 1
ATOM 4319 C C . ARG B 1 130 ? 113.557 113.656 156.298 1.00 62.80 130 ARG B C 1
ATOM 4320 O O . ARG B 1 130 ? 114.791 113.623 156.323 1.00 72.33 130 ARG B O 1
ATOM 4328 N N . MET B 1 131 ? 112.849 114.517 157.034 1.00 60.98 131 MET B N 1
ATOM 4329 C CA . MET B 1 131 ? 113.528 115.508 157.862 1.00 53.92 131 MET B CA 1
ATOM 4330 C C . MET B 1 131 ? 114.427 114.830 158.885 1.00 65.79 131 MET B C 1
ATOM 4331 O O . MET B 1 131 ? 115.626 115.121 158.968 1.00 72.57 131 MET B O 1
ATOM 4336 N N . ARG B 1 132 ? 113.866 113.887 159.646 1.00 67.55 132 ARG B N 1
ATOM 4337 C CA . ARG B 1 132 ? 114.659 113.137 160.611 1.00 58.45 132 ARG B CA 1
ATOM 4338 C C . ARG B 1 132 ? 115.794 112.387 159.935 1.00 62.36 132 ARG B C 1
ATOM 4339 O O . ARG B 1 132 ? 116.817 112.112 160.569 1.00 68.39 132 ARG B O 1
ATOM 4347 N N . GLN B 1 133 ? 115.635 112.036 158.660 1.00 62.88 133 GLN B N 1
ATOM 4348 C CA . GLN B 1 133 ? 116.753 111.457 157.928 1.00 57.27 133 GLN B CA 1
ATOM 4349 C C . GLN B 1 133 ? 117.855 112.488 157.733 1.00 58.41 133 GLN B C 1
ATOM 4350 O O . GLN B 1 133 ? 119.016 112.246 158.085 1.00 68.32 133 GLN B O 1
ATOM 4356 N N . LEU B 1 134 ? 117.498 113.669 157.222 1.00 59.13 134 LEU B N 1
ATOM 4357 C CA . LEU B 1 134 ? 118.499 114.697 156.966 1.00 56.19 134 LEU B CA 1
ATOM 4358 C C . LEU B 1 134 ? 119.140 115.182 158.254 1.00 56.88 134 LEU B C 1
ATOM 4359 O O . LEU B 1 134 ? 120.310 115.575 158.255 1.00 61.51 134 LEU B O 1
ATOM 4364 N N . LEU B 1 135 ? 118.391 115.170 159.355 1.00 52.41 135 LEU B N 1
ATOM 4365 C CA . LEU B 1 135 ? 118.980 115.511 160.642 1.00 53.28 135 LEU B CA 1
ATOM 4366 C C . LEU B 1 135 ? 120.068 114.520 161.022 1.00 63.55 135 LEU B C 1
ATOM 4367 O O . LEU B 1 135 ? 121.104 114.909 161.570 1.00 69.41 135 LEU B O 1
ATOM 4372 N N . ILE B 1 136 ? 119.856 113.233 160.738 1.00 67.73 136 ILE B N 1
ATOM 4373 C CA . ILE B 1 136 ? 120.827 112.226 161.156 1.00 60.47 136 ILE B CA 1
ATOM 4374 C C . ILE B 1 136 ? 122.090 112.320 160.309 1.00 58.02 136 ILE B C 1
ATOM 4375 O O . ILE B 1 136 ? 123.204 112.394 160.840 1.00 69.90 136 ILE B O 1
ATOM 4380 N N . ILE B 1 137 ? 121.934 112.368 158.982 1.00 56.01 137 ILE B N 1
ATOM 4381 C CA . ILE B 1 137 ? 123.092 112.349 158.092 1.00 59.73 137 ILE B CA 1
ATOM 4382 C C . ILE B 1 137 ? 124.018 113.516 158.403 1.00 63.94 137 ILE B C 1
ATOM 4383 O O . ILE B 1 137 ? 125.222 113.337 158.623 1.00 70.31 137 ILE B O 1
ATOM 4388 N N . VAL B 1 138 ? 123.458 114.724 158.473 1.00 56.87 138 VAL B N 1
ATOM 4389 C CA . VAL B 1 138 ? 124.255 115.889 158.835 1.00 56.11 138 VAL B CA 1
ATOM 4390 C C . VAL B 1 138 ? 124.886 115.692 160.205 1.00 60.75 138 VAL B C 1
ATOM 4391 O O . VAL B 1 138 ? 126.083 115.945 160.393 1.00 71.97 138 VAL B O 1
ATOM 4395 N N . SER B 1 139 ? 124.111 115.183 161.168 1.00 58.20 139 SER B N 1
ATOM 4396 C CA . SER B 1 139 ? 124.644 114.969 162.509 1.00 57.37 139 SER B CA 1
ATOM 4397 C C . SER B 1 139 ? 125.830 114.021 162.502 1.00 61.74 139 SER B C 1
ATOM 4398 O O . SER B 1 139 ? 126.636 114.047 163.437 1.00 65.62 139 SER B O 1
ATOM 4401 N N . ILE B 1 140 ? 125.954 113.186 161.477 1.00 70.05 140 ILE B N 1
ATOM 4402 C CA . ILE B 1 140 ? 127.157 112.388 161.300 1.00 66.48 140 ILE B CA 1
ATOM 4403 C C . ILE B 1 140 ? 128.224 113.173 160.555 1.00 67.98 140 ILE B C 1
ATOM 4404 O O . ILE B 1 140 ? 129.365 113.276 161.013 1.00 74.32 140 ILE B O 1
ATOM 4409 N N . VAL B 1 141 ? 127.845 113.782 159.428 1.00 64.98 141 VAL B N 1
ATOM 4410 C CA . VAL B 1 141 ? 128.822 114.452 158.573 1.00 66.53 141 VAL B CA 1
ATOM 4411 C C . VAL B 1 141 ? 129.541 115.544 159.347 1.00 64.81 141 VAL B C 1
ATOM 4412 O O . VAL B 1 141 ? 130.750 115.740 159.191 1.00 67.65 141 VAL B O 1
ATOM 4416 N N . THR B 1 142 ? 128.816 116.265 160.201 1.00 65.34 142 THR B N 1
ATOM 4417 C CA . THR B 1 142 ? 129.461 117.226 161.085 1.00 60.77 142 THR B CA 1
ATOM 4418 C C . THR B 1 142 ? 130.416 116.528 162.045 1.00 67.27 142 THR B C 1
ATOM 4419 O O . THR B 1 142 ? 131.615 116.827 162.075 1.00 75.47 142 THR B O 1
ATOM 4423 N N . ILE B 1 143 ? 129.906 115.558 162.809 1.00 69.53 143 ILE B N 1
ATOM 4424 C CA . ILE B 1 143 ? 130.707 114.958 163.875 1.00 68.31 143 ILE B CA 1
ATOM 4425 C C . ILE B 1 143 ? 131.949 114.301 163.293 1.00 68.76 143 ILE B C 1
ATOM 4426 O O . ILE B 1 143 ? 133.077 114.569 163.725 1.00 73.68 143 ILE B O 1
ATOM 4431 N N . PHE B 1 144 ? 131.761 113.467 162.269 1.00 76.13 144 PHE B N 1
ATOM 4432 C CA . PHE B 1 144 ? 132.891 112.864 161.575 1.00 73.38 144 PHE B CA 1
ATOM 4433 C C . PHE B 1 144 ? 133.883 113.928 161.128 1.00 75.25 144 PHE B C 1
ATOM 4434 O O . PHE B 1 144 ? 135.094 113.793 161.340 1.00 77.59 144 PHE B O 1
ATOM 4442 N N . THR B 1 145 ? 133.379 115.024 160.550 1.00 69.35 145 THR B N 1
ATOM 4443 C CA . THR B 1 145 ? 134.271 116.068 160.057 1.00 66.44 145 THR B CA 1
ATOM 4444 C C . THR B 1 145 ? 135.112 116.636 161.188 1.00 66.45 145 THR B C 1
ATOM 4445 O O . THR B 1 145 ? 136.296 116.939 161.002 1.00 77.38 145 THR B O 1
ATOM 4449 N N . THR B 1 146 ? 134.525 116.770 162.378 1.00 60.31 146 THR B N 1
ATOM 4450 C CA . THR B 1 146 ? 135.315 117.201 163.523 1.00 61.64 146 THR B CA 1
ATOM 4451 C C . THR B 1 146 ? 136.363 116.155 163.876 1.00 64.54 146 THR B C 1
ATOM 4452 O O . THR B 1 146 ? 137.546 116.478 164.039 1.00 73.50 146 THR B O 1
ATOM 4456 N N . ILE B 1 147 ? 135.955 114.885 163.943 1.00 65.52 147 ILE B N 1
ATOM 4457 C CA . ILE B 1 147 ? 136.853 113.837 164.420 1.00 62.84 147 ILE B CA 1
ATOM 4458 C C . ILE B 1 147 ? 138.061 113.718 163.503 1.00 68.60 147 ILE B C 1
ATOM 4459 O O . ILE B 1 147 ? 139.209 113.672 163.962 1.00 72.58 147 ILE B O 1
ATOM 4464 N N . SER B 1 148 ? 137.824 113.705 162.190 1.00 65.11 148 SER B N 1
ATOM 4465 C CA . SER B 1 148 ? 138.937 113.694 161.249 1.00 67.12 148 SER B CA 1
ATOM 4466 C C . SER B 1 148 ? 139.824 114.913 161.449 1.00 73.50 148 SER B C 1
ATOM 4467 O O . SER B 1 148 ? 141.055 114.796 161.471 1.00 79.29 148 SER B O 1
ATOM 4470 N N . TRP B 1 149 ? 139.216 116.087 161.637 1.00 68.77 149 TRP B N 1
ATOM 4471 C CA . TRP B 1 149 ? 139.996 117.290 161.896 1.00 59.98 149 TRP B CA 1
ATOM 4472 C C . TRP B 1 149 ? 140.841 117.153 163.151 1.00 65.54 149 TRP B C 1
ATOM 4473 O O . TRP B 1 149 ? 141.901 117.777 163.242 1.00 72.27 149 TRP B O 1
ATOM 4484 N N . THR B 1 150 ? 140.400 116.350 164.116 1.00 70.14 150 THR B N 1
ATOM 4485 C CA . THR B 1 150 ? 141.197 116.075 165.300 1.00 65.19 150 THR B CA 1
ATOM 4486 C C . THR B 1 150 ? 142.310 115.070 165.041 1.00 69.05 150 THR B C 1
ATOM 4487 O O . THR B 1 150 ? 143.370 115.171 165.666 1.00 79.66 150 THR B O 1
ATOM 4491 N N . THR B 1 151 ? 142.111 114.120 164.125 1.00 72.82 151 THR B N 1
ATOM 4492 C CA . THR B 1 151 ? 143.094 113.071 163.902 1.00 78.39 151 THR B CA 1
ATOM 4493 C C . THR B 1 151 ? 144.114 113.399 162.824 1.00 78.44 151 THR B C 1
ATOM 4494 O O . THR B 1 151 ? 145.178 112.775 162.801 1.00 85.00 151 THR B O 1
ATOM 4498 N N . ILE B 1 152 ? 143.827 114.354 161.938 1.00 69.43 152 ILE B N 1
ATOM 4499 C CA . ILE B 1 152 ? 144.804 114.729 160.920 1.00 71.74 152 ILE B CA 1
ATOM 4500 C C . ILE B 1 152 ? 145.883 115.648 161.465 1.00 76.89 152 ILE B C 1
ATOM 4501 O O . ILE B 1 152 ? 146.901 115.859 160.794 1.00 82.27 152 ILE B O 1
ATOM 4506 N N . THR B 1 153 ? 145.697 116.200 162.664 1.00 80.55 153 THR B N 1
ATOM 4507 C CA . THR B 1 153 ? 146.728 117.043 163.256 1.00 79.36 153 THR B CA 1
ATOM 4508 C C . THR B 1 153 ? 147.892 116.226 163.794 1.00 83.93 153 THR B C 1
ATOM 4509 O O . THR B 1 153 ? 149.026 116.715 163.823 1.00 84.18 153 THR B O 1
ATOM 4513 N N . PHE B 1 154 ? 147.636 114.992 164.217 1.00 87.96 154 PHE B N 1
ATOM 4514 C CA . PHE B 1 154 ? 148.657 114.132 164.792 1.00 88.76 154 PHE B CA 1
ATOM 4515 C C . PHE B 1 154 ? 149.299 113.214 163.762 1.00 89.39 154 PHE B C 1
ATOM 4516 O O . PHE B 1 154 ? 150.090 112.342 164.134 1.00 93.20 154 PHE B O 1
ATOM 4524 N N . PHE B 1 155 ? 148.981 113.387 162.480 1.00 94.08 155 PHE B N 1
ATOM 4525 C CA . PHE B 1 155 ? 149.488 112.517 161.427 1.00 97.46 155 PHE B CA 1
ATOM 4526 C C . PHE B 1 155 ? 150.490 113.218 160.517 1.00 100.06 155 PHE B C 1
ATOM 4527 O O . PHE B 1 155 ? 150.731 112.755 159.399 1.00 105.27 155 PHE B O 1
ATOM 4535 N N . GLY B 1 156 ? 151.084 114.317 160.972 1.00 103.90 156 GLY B N 1
ATOM 4536 C CA . GLY B 1 156 ? 152.067 115.020 160.177 1.00 105.64 156 GLY B CA 1
ATOM 4537 C C . GLY B 1 156 ? 153.107 115.664 161.066 1.00 108.67 156 GLY B C 1
ATOM 4538 O O . GLY B 1 156 ? 153.049 115.570 162.293 1.00 110.97 156 GLY B O 1
ATOM 4539 N N . GLU B 1 157 ? 154.074 116.318 160.430 1.00 120.37 157 GLU B N 1
ATOM 4540 C CA . GLU B 1 157 ? 155.109 117.053 161.142 1.00 119.44 157 GLU B CA 1
ATOM 4541 C C . GLU B 1 157 ? 154.668 118.504 161.291 1.00 120.30 157 GLU B C 1
ATOM 4542 O O . GLU B 1 157 ? 154.524 119.219 160.293 1.00 120.94 157 GLU B O 1
ATOM 4548 N N . SER B 1 158 ? 154.455 118.935 162.533 1.00 112.57 158 SER B N 1
ATOM 4549 C CA . SER B 1 158 ? 153.976 120.287 162.813 1.00 113.30 158 SER B CA 1
ATOM 4550 C C . SER B 1 158 ? 155.159 121.247 162.739 1.00 114.46 158 SER B C 1
ATOM 4551 O O . SER B 1 158 ? 155.757 121.638 163.745 1.00 114.23 158 SER B O 1
ATOM 4554 N N . VAL B 1 159 ? 155.500 121.632 161.513 1.00 116.83 159 VAL B N 1
ATOM 4555 C CA . VAL B 1 159 ? 156.610 122.537 161.250 1.00 117.95 159 VAL B CA 1
ATOM 4556 C C . VAL B 1 159 ? 156.140 123.638 160.312 1.00 117.12 159 VAL B C 1
ATOM 4557 O O . VAL B 1 159 ? 155.378 123.386 159.372 1.00 116.51 159 VAL B O 1
ATOM 4561 N N . TRP B 1 160 ? 156.585 124.861 160.579 1.00 110.11 160 TRP B N 1
ATOM 4562 C CA . TRP B 1 160 ? 156.276 126.020 159.756 1.00 108.55 160 TRP B CA 1
ATOM 4563 C C . TRP B 1 160 ? 157.551 126.518 159.091 1.00 109.07 160 TRP B C 1
ATOM 4564 O O . TRP B 1 160 ? 158.599 126.614 159.735 1.00 111.25 160 TRP B O 1
ATOM 4575 N N . LYS B 1 161 ? 157.465 126.822 157.800 1.00 112.26 161 LYS B N 1
ATOM 4576 C CA . LYS B 1 161 ? 158.620 127.277 157.037 1.00 112.74 161 LYS B CA 1
ATOM 4577 C C . LYS B 1 161 ? 158.737 128.791 157.158 1.00 115.77 161 LYS B C 1
ATOM 4578 O O . LYS B 1 161 ? 157.838 129.523 156.730 1.00 114.75 161 LYS B O 1
ATOM 4584 N N . VAL B 1 162 ? 159.837 129.257 157.740 1.00 128.54 162 VAL B N 1
ATOM 4585 C CA . VAL B 1 162 ? 160.057 130.689 157.930 1.00 127.13 162 VAL B CA 1
ATOM 4586 C C . VAL B 1 162 ? 161.416 131.054 157.345 1.00 127.29 162 VAL B C 1
ATOM 4587 O O . VAL B 1 162 ? 162.299 130.188 157.249 1.00 128.04 162 VAL B O 1
ATOM 4591 N N . PRO B 1 163 ? 161.634 132.305 156.938 1.00 133.92 163 PRO B N 1
ATOM 4592 C CA . PRO B 1 163 ? 162.956 132.690 156.431 1.00 136.53 163 PRO B CA 1
ATOM 4593 C C . PRO B 1 163 ? 164.030 132.510 157.494 1.00 137.13 163 PRO B C 1
ATOM 4594 O O . PRO B 1 163 ? 163.806 132.753 158.681 1.00 136.45 163 PRO B O 1
ATOM 4598 N N . ASP B 1 164 ? 165.204 132.077 157.054 1.00 146.63 164 ASP B N 1
ATOM 4599 C CA . ASP B 1 164 ? 166.299 131.833 157.982 1.00 147.09 164 ASP B CA 1
ATOM 4600 C C . ASP B 1 164 ? 166.885 133.159 158.452 1.00 146.29 164 ASP B C 1
ATOM 4601 O O . ASP B 1 164 ? 167.253 133.998 157.622 1.00 145.38 164 ASP B O 1
ATOM 4606 N N . PRO B 1 165 ? 166.987 133.389 159.762 1.00 151.78 165 PRO B N 1
ATOM 4607 C CA . PRO B 1 165 ? 167.542 134.649 160.265 1.00 153.62 165 PRO B CA 1
ATOM 4608 C C . PRO B 1 165 ? 169.060 134.731 160.232 1.00 155.25 165 PRO B C 1
ATOM 4609 O O . PRO B 1 165 ? 169.617 135.701 160.753 1.00 152.81 165 PRO B O 1
ATOM 4613 N N . GLU B 1 166 ? 169.739 133.750 159.645 1.00 156.73 166 GLU B N 1
ATOM 4614 C CA . GLU B 1 166 ? 171.194 133.744 159.551 1.00 154.97 166 GLU B CA 1
ATOM 4615 C C . GLU B 1 166 ? 171.707 133.960 158.138 1.00 154.78 166 GLU B C 1
ATOM 4616 O O . GLU B 1 166 ? 172.781 134.539 157.960 1.00 154.81 166 GLU B O 1
ATOM 4622 N N . THR B 1 167 ? 170.972 133.507 157.129 1.00 155.36 167 THR B N 1
ATOM 4623 C CA . THR B 1 167 ? 171.363 133.640 155.734 1.00 155.57 167 THR B CA 1
ATOM 4624 C C . THR B 1 167 ? 170.417 134.600 155.018 1.00 155.48 167 THR B C 1
ATOM 4625 O O . THR B 1 167 ? 169.444 135.099 155.590 1.00 155.20 167 THR B O 1
ATOM 4629 N N . PHE B 1 168 ? 170.718 134.858 153.745 1.00 158.76 168 PHE B N 1
ATOM 4630 C CA . PHE B 1 168 ? 169.932 135.810 152.965 1.00 159.63 168 PHE B CA 1
ATOM 4631 C C . PHE B 1 168 ? 168.688 135.161 152.366 1.00 159.43 168 PHE B C 1
ATOM 4632 O O . PHE B 1 168 ? 167.559 135.569 152.660 1.00 156.33 168 PHE B O 1
ATOM 4640 N N . ASN B 1 169 ? 168.876 134.147 151.522 1.00 158.76 169 ASN B N 1
ATOM 4641 C CA . ASN B 1 169 ? 167.772 133.601 150.741 1.00 157.73 169 ASN B CA 1
ATOM 4642 C C . ASN B 1 169 ? 167.537 132.124 151.031 1.00 158.23 169 ASN B C 1
ATOM 4643 O O . ASN B 1 169 ? 167.370 131.323 150.105 1.00 156.69 169 ASN B O 1
ATOM 4648 N N . GLN B 1 170 ? 167.521 131.752 152.308 1.00 154.12 170 GLN B N 1
ATOM 4649 C CA . GLN B 1 170 ? 167.238 130.387 152.719 1.00 153.82 170 GLN B CA 1
ATOM 4650 C C . GLN B 1 170 ? 166.077 130.378 153.703 1.00 152.18 170 GLN B C 1
ATOM 4651 O O . GLN B 1 170 ? 165.879 131.327 154.466 1.00 151.00 170 GLN B O 1
ATOM 4657 N N . THR B 1 171 ? 165.307 129.294 153.672 1.00 143.61 171 THR B N 1
ATOM 4658 C CA . THR B 1 171 ? 164.146 129.125 154.532 1.00 144.03 171 THR B CA 1
ATOM 4659 C C . THR B 1 171 ? 164.291 127.832 155.319 1.00 143.18 171 THR B C 1
ATOM 4660 O O . THR B 1 171 ? 164.728 126.813 154.777 1.00 143.30 171 THR B O 1
ATOM 4664 N N . MET B 1 172 ? 163.923 127.877 156.596 1.00 135.93 172 MET B N 1
ATOM 4665 C CA . MET B 1 172 ? 164.098 126.745 157.491 1.00 135.70 172 MET B CA 1
ATOM 4666 C C . MET B 1 172 ? 162.794 126.444 158.216 1.00 135.58 172 MET B C 1
ATOM 4667 O O . MET B 1 172 ? 161.918 127.302 158.358 1.00 136.52 172 MET B O 1
ATOM 4672 N N . TYR B 1 173 ? 162.681 125.201 158.675 1.00 125.17 173 TYR B N 1
ATOM 4673 C CA . TYR B 1 173 ? 161.503 124.739 159.390 1.00 124.97 173 TYR B CA 1
ATOM 4674 C C . TYR B 1 173 ? 161.654 124.995 160.883 1.00 126.37 173 TYR B C 1
ATOM 4675 O O . TYR B 1 173 ? 162.723 124.776 161.460 1.00 126.11 173 TYR B O 1
ATOM 4684 N N . VAL B 1 174 ? 160.576 125.463 161.503 1.00 121.78 174 VAL B N 1
ATOM 4685 C CA . VAL B 1 174 ? 160.539 125.721 162.939 1.00 121.62 174 VAL B CA 1
ATOM 4686 C C . VAL B 1 174 ? 159.365 124.951 163.529 1.00 123.58 174 VAL B C 1
ATOM 4687 O O . VAL B 1 174 ? 158.273 124.952 162.942 1.00 122.56 174 VAL B O 1
ATOM 4691 N N . PRO B 1 175 ? 159.540 124.267 164.660 1.00 121.24 175 PRO B N 1
ATOM 4692 C CA . PRO B 1 175 ? 158.410 123.556 165.267 1.00 118.26 175 PRO B CA 1
ATOM 4693 C C . PRO B 1 175 ? 157.288 124.514 165.640 1.00 117.61 175 PRO B C 1
ATOM 4694 O O . PRO B 1 175 ? 157.525 125.636 166.091 1.00 117.56 175 PRO B O 1
ATOM 4698 N N . VAL B 1 176 ? 156.058 124.053 165.445 1.00 110.24 176 VAL B N 1
ATOM 4699 C CA . VAL B 1 176 ? 154.865 124.843 165.736 1.00 109.84 176 VAL B CA 1
ATOM 4700 C C . VAL B 1 176 ? 153.949 123.974 166.591 1.00 110.41 176 VAL B C 1
ATOM 4701 O O . VAL B 1 176 ? 154.031 122.740 166.512 1.00 111.31 176 VAL B O 1
ATOM 4705 N N . PRO B 1 177 ? 153.097 124.555 167.436 1.00 94.78 177 PRO B N 1
ATOM 4706 C CA . PRO B 1 177 ? 152.226 123.729 168.280 1.00 91.85 177 PRO B CA 1
ATOM 4707 C C . PRO B 1 177 ? 151.326 122.831 167.445 1.00 93.95 177 PRO B C 1
ATOM 4708 O O . PRO B 1 177 ? 150.850 123.215 166.376 1.00 95.58 177 PRO B O 1
ATOM 4712 N N . ARG B 1 178 ? 151.101 121.617 167.946 1.00 90.25 178 ARG B N 1
ATOM 4713 C CA . ARG B 1 178 ? 150.263 120.637 167.258 1.00 89.60 178 ARG B CA 1
ATOM 4714 C C . ARG B 1 178 ? 148.808 120.911 167.624 1.00 89.22 178 ARG B C 1
ATOM 4715 O O . ARG B 1 178 ? 148.222 120.294 168.517 1.00 89.04 178 ARG B O 1
ATOM 4723 N N . LEU B 1 179 ? 148.221 121.868 166.916 1.00 78.60 179 LEU B N 1
ATOM 4724 C CA . LEU B 1 179 ? 146.845 122.283 167.125 1.00 75.43 179 LEU B CA 1
ATOM 4725 C C . LEU B 1 179 ? 146.042 122.044 165.855 1.00 78.54 179 LEU B C 1
ATOM 4726 O O . LEU B 1 179 ? 146.592 121.835 164.772 1.00 80.62 179 LEU B O 1
ATOM 4731 N N . MET B 1 180 ? 144.716 122.081 166.000 1.00 80.27 180 MET B N 1
ATOM 4732 C CA . MET B 1 180 ? 143.849 121.827 164.857 1.00 79.11 180 MET B CA 1
ATOM 4733 C C . MET B 1 180 ? 143.923 122.947 163.830 1.00 79.58 180 MET B C 1
ATOM 4734 O O . MET B 1 180 ? 143.775 122.693 162.630 1.00 80.13 180 MET B O 1
ATOM 4739 N N . LEU B 1 181 ? 144.144 124.181 164.271 1.00 72.03 181 LEU B N 1
ATOM 4740 C CA . LEU B 1 181 ? 144.200 125.327 163.378 1.00 71.78 181 LEU B CA 1
ATOM 4741 C C . LEU B 1 181 ? 145.420 126.176 163.696 1.00 72.52 181 LEU B C 1
ATOM 4742 O O . LEU B 1 181 ? 145.825 126.303 164.854 1.00 70.93 181 LEU B O 1
ATOM 4747 N N . HIS B 1 182 ? 145.998 126.762 162.652 1.00 78.69 182 HIS B N 1
ATOM 4748 C CA . HIS B 1 182 ? 147.101 127.706 162.803 1.00 79.27 182 HIS B CA 1
ATOM 4749 C C . HIS B 1 182 ? 146.513 129.038 163.243 1.00 78.09 182 HIS B C 1
ATOM 4750 O O . HIS B 1 182 ? 145.994 129.802 162.427 1.00 80.04 182 HIS B O 1
ATOM 4757 N N . SER B 1 183 ? 146.590 129.326 164.539 1.00 75.74 183 SER B N 1
ATOM 4758 C CA . SER B 1 183 ? 145.956 130.510 165.093 1.00 76.88 183 SER B CA 1
ATOM 4759 C C . SER B 1 183 ? 146.914 131.220 166.036 1.00 79.94 183 SER B C 1
ATOM 4760 O O . SER B 1 183 ? 147.798 130.602 166.633 1.00 76.58 183 SER B O 1
ATOM 4763 N N . TRP B 1 184 ? 146.725 132.531 166.159 1.00 85.78 184 TRP B N 1
ATOM 4764 C CA . TRP B 1 184 ? 147.491 133.348 167.088 1.00 84.28 184 TRP B CA 1
ATOM 4765 C C . TRP B 1 184 ? 146.727 133.489 168.397 1.00 83.71 184 TRP B C 1
ATOM 4766 O O . TRP B 1 184 ? 145.505 133.648 168.400 1.00 90.45 184 TRP B O 1
ATOM 4777 N N . TYR B 1 185 ? 147.449 133.432 169.510 1.00 81.41 185 TYR B N 1
ATOM 4778 C CA . TYR B 1 185 ? 146.828 133.568 170.817 1.00 86.15 185 TYR B CA 1
ATOM 4779 C C . TYR B 1 185 ? 147.641 134.519 171.678 1.00 90.78 185 TYR B C 1
ATOM 4780 O O . TYR B 1 185 ? 148.873 134.561 171.573 1.00 93.78 185 TYR B O 1
ATOM 4789 N N . PRO B 1 186 ? 146.979 135.303 172.532 1.00 94.20 186 PRO B N 1
ATOM 4790 C CA . PRO B 1 186 ? 147.726 136.167 173.458 1.00 94.82 186 PRO B CA 1
ATOM 4791 C C . PRO B 1 186 ? 148.614 135.395 174.416 1.00 95.57 186 PRO B C 1
ATOM 4792 O O . PRO B 1 186 ? 149.687 135.887 174.784 1.00 96.83 186 PRO B O 1
ATOM 4796 N N . TRP B 1 187 ? 148.203 134.203 174.832 1.00 95.74 187 TRP B N 1
ATOM 4797 C CA . TRP B 1 187 ? 149.012 133.385 175.719 1.00 95.87 187 TRP B CA 1
ATOM 4798 C C . TRP B 1 187 ? 149.951 132.496 174.909 1.00 96.57 187 TRP B C 1
ATOM 4799 O O . TRP B 1 187 ? 149.884 132.430 173.680 1.00 97.15 187 TRP B O 1
ATOM 4810 N N . ASP B 1 188 ? 150.839 131.805 175.617 1.00 110.33 188 ASP B N 1
ATOM 4811 C CA . ASP B 1 188 ? 151.779 130.888 174.982 1.00 111.06 188 ASP B CA 1
ATOM 4812 C C . ASP B 1 188 ? 151.073 129.560 174.744 1.00 111.18 188 ASP B C 1
ATOM 4813 O O . ASP B 1 188 ? 150.830 128.800 175.686 1.00 112.43 188 ASP B O 1
ATOM 4818 N N . SER B 1 189 ? 150.747 129.278 173.484 1.00 104.46 189 SER B N 1
ATOM 4819 C CA . SER B 1 189 ? 150.041 128.063 173.108 1.00 104.98 189 SER B CA 1
ATOM 4820 C C . SER B 1 189 ? 150.984 126.928 172.736 1.00 106.29 189 SER B C 1
ATOM 4821 O O . SER B 1 189 ? 150.603 126.050 171.954 1.00 105.05 189 SER B O 1
ATOM 4824 N N . GLY B 1 190 ? 152.198 126.922 173.276 1.00 108.22 190 GLY B N 1
ATOM 4825 C CA . GLY B 1 190 ? 153.180 125.929 172.894 1.00 106.08 190 GLY B CA 1
ATOM 4826 C C . GLY B 1 190 ? 153.176 124.678 173.745 1.00 106.94 190 GLY B C 1
ATOM 4827 O O . GLY B 1 190 ? 153.407 123.579 173.232 1.00 108.12 190 GLY B O 1
ATOM 4828 N N . HIS B 1 191 ? 152.915 124.820 175.042 1.00 108.50 191 HIS B N 1
ATOM 4829 C CA . HIS B 1 191 ? 153.012 123.682 175.944 1.00 109.86 191 HIS B CA 1
ATOM 4830 C C . HIS B 1 191 ? 152.175 123.936 177.187 1.00 109.91 191 HIS B C 1
ATOM 4831 O O . HIS B 1 191 ? 151.838 125.077 177.512 1.00 110.30 191 HIS B O 1
ATOM 4838 N N . GLY B 1 192 ? 151.856 122.846 177.882 1.00 102.98 192 GLY B N 1
ATOM 4839 C CA . GLY B 1 192 ? 151.224 122.954 179.187 1.00 103.27 192 GLY B CA 1
ATOM 4840 C C . GLY B 1 192 ? 149.793 123.451 179.113 1.00 106.50 192 GLY B C 1
ATOM 4841 O O . GLY B 1 192 ? 149.025 123.101 178.208 1.00 105.84 192 GLY B O 1
ATOM 4842 N N . LEU B 1 193 ? 149.430 124.277 180.098 1.00 104.56 193 LEU B N 1
ATOM 4843 C CA . LEU B 1 193 ? 148.058 124.762 180.202 1.00 105.42 193 LEU B CA 1
ATOM 4844 C C . LEU B 1 193 ? 147.661 125.568 178.975 1.00 104.87 193 LEU B C 1
ATOM 4845 O O . LEU B 1 193 ? 146.520 125.480 178.511 1.00 105.81 193 LEU B O 1
ATOM 4850 N N . GLY B 1 194 ? 148.586 126.368 178.443 1.00 97.88 194 GLY B N 1
ATOM 4851 C CA . GLY B 1 194 ? 148.283 127.120 177.238 1.00 96.40 194 GLY B CA 1
ATOM 4852 C C . GLY B 1 194 ? 147.934 126.219 176.071 1.00 97.76 194 GLY B C 1
ATOM 4853 O O . GLY B 1 194 ? 146.955 126.453 175.360 1.00 99.19 194 GLY B O 1
ATOM 4854 N N . TYR B 1 195 ? 148.723 125.160 175.871 1.00 90.35 195 TYR B N 1
ATOM 4855 C CA . TYR B 1 195 ? 148.442 124.224 174.788 1.00 89.37 195 TYR B CA 1
ATOM 4856 C C . TYR B 1 195 ? 147.118 123.505 175.004 1.00 92.74 195 TYR B C 1
ATOM 4857 O O . TYR B 1 195 ? 146.339 123.328 174.061 1.00 94.97 195 TYR B O 1
ATOM 4866 N N . ILE B 1 196 ? 146.847 123.076 176.239 1.00 91.84 196 ILE B N 1
ATOM 4867 C CA . ILE B 1 196 ? 145.601 122.363 176.516 1.00 94.25 196 ILE B CA 1
ATOM 4868 C C . ILE B 1 196 ? 144.403 123.262 176.241 1.00 94.63 196 ILE B C 1
ATOM 4869 O O . ILE B 1 196 ? 143.432 122.856 175.587 1.00 91.96 196 ILE B O 1
ATOM 4874 N N . VAL B 1 197 ? 144.458 124.503 176.730 1.00 91.69 197 VAL B N 1
ATOM 4875 C CA . VAL B 1 197 ? 143.354 125.435 176.530 1.00 88.87 197 VAL B CA 1
ATOM 4876 C C . VAL B 1 197 ? 143.181 125.746 175.050 1.00 89.40 197 VAL B C 1
ATOM 4877 O O . VAL B 1 197 ? 142.055 125.800 174.544 1.00 92.56 197 VAL B O 1
ATOM 4881 N N . ALA B 1 198 ? 144.288 125.950 174.331 1.00 83.12 198 ALA B N 1
ATOM 4882 C CA . ALA B 1 198 ? 144.193 126.236 172.905 1.00 85.27 198 ALA B CA 1
ATOM 4883 C C . ALA B 1 198 ? 143.561 125.075 172.150 1.00 88.37 198 ALA B C 1
ATOM 4884 O O . ALA B 1 198 ? 142.696 125.284 171.293 1.00 90.37 198 ALA B O 1
ATOM 4886 N N . PHE B 1 199 ? 143.975 123.843 172.455 1.00 83.41 199 PHE B N 1
ATOM 4887 C CA . PHE B 1 199 ? 143.415 122.691 171.757 1.00 81.08 199 PHE B CA 1
ATOM 4888 C C . PHE B 1 199 ? 141.932 122.526 172.061 1.00 83.25 199 PHE B C 1
ATOM 4889 O O . PHE B 1 199 ? 141.133 122.270 171.151 1.00 83.98 199 PHE B O 1
ATOM 4897 N N . VAL B 1 200 ? 141.542 122.669 173.330 1.00 81.22 200 VAL B N 1
ATOM 4898 C CA . VAL B 1 200 ? 140.133 122.524 173.686 1.00 81.64 200 VAL B CA 1
ATOM 4899 C C . VAL B 1 200 ? 139.299 123.604 173.010 1.00 81.68 200 VAL B C 1
ATOM 4900 O O . VAL B 1 200 ? 138.217 123.332 172.469 1.00 80.18 200 VAL B O 1
ATOM 4904 N N . LEU B 1 201 ? 139.790 124.846 173.025 1.00 79.05 201 LEU B N 1
ATOM 4905 C CA . LEU B 1 201 ? 139.062 125.942 172.400 1.00 76.12 201 LEU B CA 1
ATOM 4906 C C . LEU B 1 201 ? 138.932 125.735 170.899 1.00 76.95 201 LEU B C 1
ATOM 4907 O O . LEU B 1 201 ? 137.868 125.985 170.327 1.00 81.13 201 LEU B O 1
ATOM 4912 N N . GLN B 1 202 ? 139.999 125.275 170.243 1.00 73.05 202 GLN B N 1
ATOM 4913 C CA . GLN B 1 202 ? 139.924 125.025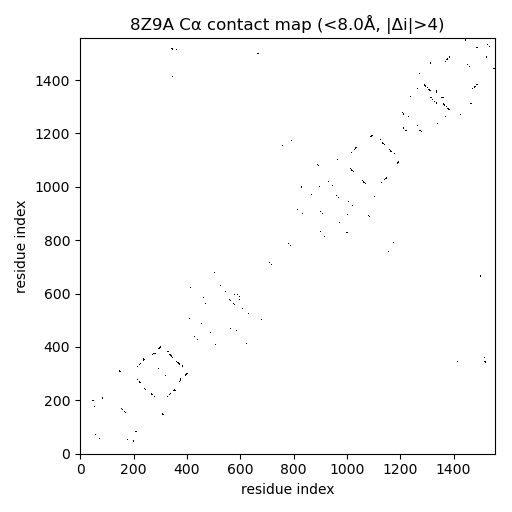 168.808 1.00 71.91 202 GLN B CA 1
ATOM 4914 C C . GLN B 1 202 ? 138.945 123.904 168.490 1.00 73.92 202 GLN B C 1
ATOM 4915 O O . GLN B 1 202 ? 138.181 124.000 167.524 1.00 80.81 202 GLN B O 1
ATOM 4921 N N . PHE B 1 203 ? 138.956 122.833 169.285 1.00 72.17 203 PHE B N 1
ATOM 4922 C CA . PHE B 1 203 ? 138.022 121.733 169.060 1.00 73.96 203 PHE B CA 1
ATOM 4923 C C . PHE B 1 203 ? 136.581 122.211 169.189 1.00 75.57 203 PHE B C 1
ATOM 4924 O O . PHE B 1 203 ? 135.743 121.957 168.310 1.00 70.70 203 PHE B O 1
ATOM 4932 N N . TYR B 1 204 ? 136.282 122.928 170.276 1.00 77.88 204 TYR B N 1
ATOM 4933 C CA . TYR B 1 204 ? 134.931 123.441 170.472 1.00 72.53 204 TYR B CA 1
ATOM 4934 C C . TYR B 1 204 ? 134.539 124.396 169.356 1.00 72.66 204 TYR B C 1
ATOM 4935 O O . TYR B 1 204 ? 133.412 124.346 168.856 1.00 78.24 204 TYR B O 1
ATOM 4944 N N . TRP B 1 205 ? 135.455 125.280 168.958 1.00 61.94 205 TRP B N 1
ATOM 4945 C CA . TRP B 1 205 ? 135.153 126.261 167.925 1.00 59.62 205 TRP B CA 1
ATOM 4946 C C . TRP B 1 205 ? 134.848 125.585 166.598 1.00 65.31 205 TRP B C 1
ATOM 4947 O O . TRP B 1 205 ? 133.882 125.943 165.918 1.00 77.38 205 TRP B O 1
ATOM 4958 N N . VAL B 1 206 ? 135.659 124.597 166.214 1.00 55.36 206 VAL B N 1
ATOM 4959 C CA . VAL B 1 206 ? 135.424 123.898 164.954 1.00 54.33 206 VAL B CA 1
ATOM 4960 C C . VAL B 1 206 ? 134.078 123.193 164.989 1.00 61.29 206 VAL B C 1
ATOM 4961 O O . VAL B 1 206 ? 133.266 123.316 164.060 1.00 70.18 206 VAL B O 1
ATOM 4965 N N . PHE B 1 207 ? 133.806 122.469 166.077 1.00 63.60 207 PHE B N 1
ATOM 4966 C CA . PHE B 1 207 ? 132.546 121.740 166.170 1.00 61.31 207 PHE B CA 1
ATOM 4967 C C . PHE B 1 207 ? 131.357 122.687 166.098 1.00 58.29 207 PHE B C 1
ATOM 4968 O O . PHE B 1 207 ? 130.407 122.456 165.342 1.00 60.19 207 PHE B O 1
ATOM 4976 N N . ILE B 1 208 ? 131.405 123.781 166.858 1.00 56.42 208 ILE B N 1
ATOM 4977 C CA . ILE B 1 208 ? 130.250 124.663 166.948 1.00 57.30 208 ILE B CA 1
ATOM 4978 C C . ILE B 1 208 ? 130.065 125.476 165.671 1.00 59.29 208 ILE B C 1
ATOM 4979 O O . ILE B 1 208 ? 128.932 125.778 165.293 1.00 70.81 208 ILE B O 1
ATOM 4984 N N . THR B 1 209 ? 131.145 125.828 164.968 1.00 51.09 209 THR B N 1
ATOM 4985 C CA . THR B 1 209 ? 130.980 126.554 163.712 1.00 46.61 209 THR B CA 1
ATOM 4986 C C . THR B 1 209 ? 130.438 125.647 162.616 1.00 57.64 209 THR B C 1
ATOM 4987 O O . THR B 1 209 ? 129.579 126.061 161.821 1.00 68.44 209 THR B O 1
ATOM 4991 N N . LEU B 1 210 ? 130.914 124.399 162.560 1.00 51.01 210 LEU B N 1
ATOM 4992 C CA . LEU B 1 210 ? 130.331 123.453 161.618 1.00 50.95 210 LEU B CA 1
ATOM 4993 C C . LEU B 1 210 ? 128.862 123.212 161.935 1.00 55.98 210 LEU B C 1
ATOM 4994 O O . LEU B 1 210 ? 128.034 123.103 161.024 1.00 62.66 210 LEU B O 1
ATOM 4999 N N . SER B 1 211 ? 128.516 123.142 163.222 1.00 52.74 211 SER B N 1
ATOM 5000 C CA . SER B 1 211 ? 127.113 123.025 163.604 1.00 48.19 211 SER B CA 1
ATOM 5001 C C . SER B 1 211 ? 126.314 124.250 163.180 1.00 56.98 211 SER B C 1
ATOM 5002 O O . SER B 1 211 ? 125.180 124.125 162.713 1.00 68.81 211 SER B O 1
ATOM 5005 N N . HIS B 1 212 ? 126.886 125.444 163.340 1.00 56.20 212 HIS B N 1
ATOM 5006 C CA . HIS B 1 212 ? 126.180 126.668 162.974 1.00 49.81 212 HIS B CA 1
ATOM 5007 C C . HIS B 1 212 ? 125.854 126.688 161.490 1.00 53.05 212 HIS B C 1
ATOM 5008 O O . HIS B 1 212 ? 124.758 127.093 161.090 1.00 60.38 212 HIS B O 1
ATOM 5015 N N . SER B 1 213 ? 126.803 126.272 160.652 1.00 50.16 213 SER B N 1
ATOM 5016 C CA . SER B 1 213 ? 126.530 126.254 159.217 1.00 51.49 213 SER B CA 1
ATOM 5017 C C . SER B 1 213 ? 125.563 125.131 158.845 1.00 55.79 213 SER B C 1
ATOM 5018 O O . SER B 1 213 ? 124.625 125.335 158.054 1.00 64.51 213 SER B O 1
ATOM 5021 N N . ASN B 1 214 ? 125.768 123.941 159.413 1.00 52.72 214 ASN B N 1
ATOM 5022 C CA . ASN B 1 214 ? 124.966 122.790 159.030 1.00 47.99 214 ASN B CA 1
ATOM 5023 C C . ASN B 1 214 ? 123.528 122.914 159.505 1.00 54.82 214 ASN B C 1
ATOM 5024 O O . ASN B 1 214 ? 122.624 122.409 158.841 1.00 69.24 214 ASN B O 1
ATOM 5029 N N . LEU B 1 215 ? 123.289 123.577 160.637 1.00 48.99 215 LEU B N 1
ATOM 5030 C CA . LEU B 1 215 ? 121.919 123.757 161.102 1.00 43.09 215 LEU B CA 1
ATOM 5031 C C . LEU B 1 215 ? 121.119 124.623 160.140 1.00 49.72 215 LEU B C 1
ATOM 5032 O O . LEU B 1 215 ? 119.957 124.326 159.851 1.00 67.19 215 LEU B O 1
ATOM 5037 N N . MET B 1 216 ? 121.725 125.691 159.621 1.00 52.36 216 MET B N 1
ATOM 5038 C CA . MET B 1 216 ? 121.027 126.528 158.651 1.00 52.32 216 MET B CA 1
ATOM 5039 C C . MET B 1 216 ? 120.807 125.795 157.336 1.00 57.78 216 MET B C 1
ATOM 5040 O O . MET B 1 216 ? 119.716 125.872 156.749 1.00 64.98 216 MET B O 1
ATOM 5045 N N . GLU B 1 217 ? 121.826 125.080 156.851 1.00 55.56 217 GLU B N 1
ATOM 5046 C CA . GLU B 1 217 ? 121.634 124.312 155.623 1.00 51.51 217 GLU B CA 1
ATOM 5047 C C . GLU B 1 217 ? 120.537 123.268 155.798 1.00 52.72 217 GLU B C 1
ATOM 5048 O O . GLU B 1 217 ? 119.702 123.067 154.906 1.00 67.07 217 GLU B O 1
ATOM 5054 N N . LEU B 1 218 ? 120.511 122.611 156.956 1.00 48.46 218 LEU B N 1
ATOM 5055 C CA . LEU B 1 218 ? 119.514 121.590 157.238 1.00 44.23 218 LEU B CA 1
ATOM 5056 C C . LEU B 1 218 ? 118.122 122.190 157.368 1.00 50.74 218 LEU B C 1
ATOM 5057 O O . LEU B 1 218 ? 117.138 121.576 156.948 1.00 66.21 218 LEU B O 1
ATOM 5062 N N . LEU B 1 219 ? 118.013 123.387 157.947 1.00 44.81 219 LEU B N 1
ATOM 5063 C CA . LEU B 1 219 ? 116.718 124.054 158.030 1.00 38.00 219 LEU B CA 1
ATOM 5064 C C . LEU B 1 219 ? 116.187 124.397 156.645 1.00 44.11 219 LEU B C 1
ATOM 5065 O O . LEU B 1 219 ? 114.999 124.201 156.360 1.00 59.25 219 LEU B O 1
ATOM 5070 N N . PHE B 1 220 ? 117.054 124.908 155.767 1.00 40.42 220 PHE B N 1
ATOM 5071 C CA . PHE B 1 220 ? 116.630 125.189 154.396 1.00 42.12 220 PHE B CA 1
ATOM 5072 C C . PHE B 1 220 ? 116.175 123.918 153.687 1.00 48.66 220 PHE B C 1
ATOM 5073 O O . PHE B 1 220 ? 115.124 123.899 153.025 1.00 54.88 220 PHE B O 1
ATOM 5081 N N . SER B 1 221 ? 116.947 122.838 153.827 1.00 43.89 221 SER B N 1
ATOM 5082 C CA . SER B 1 221 ? 116.578 121.584 153.183 1.00 26.38 221 SER B CA 1
ATOM 5083 C C . SER B 1 221 ? 115.263 121.046 153.729 1.00 39.28 221 SER B C 1
ATOM 5084 O O . SER B 1 221 ? 114.453 120.499 152.977 1.00 59.69 221 SER B O 1
ATOM 5087 N N . SER B 1 222 ? 115.034 121.187 155.035 1.00 48.03 222 SER B N 1
ATOM 5088 C CA . SER B 1 222 ? 113.788 120.717 155.631 1.00 41.98 222 SER B CA 1
ATOM 5089 C C . SER B 1 222 ? 112.594 121.528 155.145 1.00 45.63 222 SER B C 1
ATOM 5090 O O . SER B 1 222 ? 111.514 120.973 154.903 1.00 60.74 222 SER B O 1
ATOM 5093 N N . PHE B 1 223 ? 112.766 122.844 155.006 1.00 43.91 223 PHE B N 1
ATOM 5094 C CA . PHE B 1 223 ? 111.718 123.670 154.415 1.00 35.43 223 PHE B CA 1
ATOM 5095 C C . PHE B 1 223 ? 111.355 123.168 153.025 1.00 44.07 223 PHE B C 1
ATOM 5096 O O . PHE B 1 223 ? 110.172 122.989 152.696 1.00 46.33 223 PHE B O 1
ATOM 5104 N N . LEU B 1 224 ? 112.369 122.929 152.192 1.00 45.34 224 LEU B N 1
ATOM 5105 C CA . LEU B 1 224 ? 112.092 122.459 150.839 1.00 39.32 224 LEU B CA 1
ATOM 5106 C C . LEU B 1 224 ? 111.471 121.066 150.833 1.00 36.38 224 LEU B C 1
ATOM 5107 O O . LEU B 1 224 ? 110.629 120.773 149.980 1.00 50.63 224 LEU B O 1
ATOM 5112 N N . VAL B 1 225 ? 111.872 120.198 151.762 1.00 36.33 225 VAL B N 1
ATOM 5113 C CA . VAL B 1 225 ? 111.280 118.865 151.848 1.00 37.48 225 VAL B CA 1
ATOM 5114 C C . VAL B 1 225 ? 109.798 118.962 152.175 1.00 40.59 225 VAL B C 1
ATOM 5115 O O . VAL B 1 225 ? 108.966 118.267 151.577 1.00 54.49 225 VAL B O 1
ATOM 5119 N N . HIS B 1 226 ? 109.442 119.824 153.128 1.00 40.29 226 HIS B N 1
ATOM 5120 C CA . HIS B 1 226 ? 108.033 120.011 153.456 1.00 40.18 226 HIS B CA 1
ATOM 5121 C C . HIS B 1 226 ? 107.252 120.539 152.259 1.00 53.90 226 HIS B C 1
ATOM 5122 O O . HIS B 1 226 ? 106.134 120.082 151.986 1.00 59.35 226 HIS B O 1
ATOM 5129 N N . ALA B 1 227 ? 107.826 121.499 151.529 1.00 61.61 227 ALA B N 1
ATOM 5130 C CA . ALA B 1 227 ? 107.143 122.022 150.348 1.00 47.51 227 ALA B CA 1
ATOM 5131 C C . ALA B 1 227 ? 106.924 120.934 149.302 1.00 40.91 227 ALA B C 1
ATOM 5132 O O . ALA B 1 227 ? 105.837 120.830 148.718 1.00 51.87 227 ALA B O 1
ATOM 5134 N N . CYS B 1 228 ? 107.944 120.109 149.057 1.00 46.10 228 CYS B N 1
ATOM 5135 C CA . CYS B 1 228 ? 107.819 119.045 148.066 1.00 43.92 228 CYS B CA 1
ATOM 5136 C C . CYS B 1 228 ? 106.777 118.018 148.482 1.00 49.25 228 CYS B C 1
ATOM 5137 O O . CYS B 1 228 ? 106.029 117.507 147.642 1.00 64.41 228 CYS B O 1
ATOM 5140 N N . GLU B 1 229 ? 106.713 117.693 149.774 1.00 50.54 229 GLU B N 1
ATOM 5141 C CA . GLU B 1 229 ? 105.713 116.730 150.223 1.00 49.22 229 GLU B CA 1
ATOM 5142 C C . GLU B 1 229 ? 104.303 117.296 150.110 1.00 53.61 229 GLU B C 1
ATOM 5143 O O . GLU B 1 229 ? 103.363 116.567 149.775 1.00 59.87 229 GLU B O 1
ATOM 5149 N N . GLN B 1 230 ? 104.129 118.591 150.383 1.00 55.49 230 GLN B N 1
ATOM 5150 C CA . GLN B 1 230 ? 102.816 119.197 150.172 1.00 47.26 230 GLN B CA 1
ATOM 5151 C C . GLN B 1 230 ? 102.424 119.159 148.701 1.00 52.21 230 GLN B C 1
ATOM 5152 O O . GLN B 1 230 ? 101.266 118.878 148.365 1.00 63.54 230 GLN B O 1
ATOM 5158 N N . LEU B 1 231 ? 103.375 119.434 147.806 1.00 50.45 231 LEU B N 1
ATOM 5159 C CA . LEU B 1 231 ? 103.077 119.354 146.378 1.00 40.02 231 LEU B CA 1
ATOM 5160 C C . LEU B 1 231 ? 102.720 117.931 145.961 1.00 42.14 231 LEU B C 1
ATOM 5161 O O . LEU B 1 231 ? 101.829 117.725 145.130 1.00 54.63 231 LEU B O 1
ATOM 5166 N N . GLN B 1 232 ? 103.410 116.935 146.520 1.00 55.32 232 GLN B N 1
ATOM 5167 C CA . GLN B 1 232 ? 103.081 115.546 146.212 1.00 51.86 232 GLN B CA 1
ATOM 5168 C C . GLN B 1 232 ? 101.688 115.182 146.708 1.00 48.58 232 GLN B C 1
ATOM 5169 O O . GLN B 1 232 ? 100.952 114.451 146.036 1.00 56.13 232 GLN B O 1
ATOM 5175 N N . HIS B 1 233 ? 101.316 115.669 147.892 1.00 46.15 233 HIS B N 1
ATOM 5176 C CA . HIS B 1 233 ? 99.964 115.449 148.397 1.00 47.66 233 HIS B CA 1
ATOM 5177 C C . HIS B 1 233 ? 98.926 116.064 147.470 1.00 48.40 233 HIS B C 1
ATOM 5178 O O . HIS B 1 233 ? 97.897 115.442 147.168 1.00 59.39 233 HIS B O 1
ATOM 5185 N N . LEU B 1 234 ? 99.187 117.286 147.001 1.00 52.68 234 LEU B N 1
ATOM 5186 C CA . LEU B 1 234 ? 98.270 117.931 146.069 1.00 48.08 234 LEU B CA 1
ATOM 5187 C C . LEU B 1 234 ? 98.147 117.139 144.775 1.00 49.45 234 LEU B C 1
ATOM 5188 O O . LEU B 1 234 ? 97.046 116.977 144.241 1.00 53.45 234 LEU B O 1
ATOM 5193 N N . LYS B 1 235 ? 99.269 116.643 144.253 1.00 49.28 235 LYS B N 1
ATOM 5194 C CA . LYS B 1 235 ? 99.224 115.840 143.037 1.00 40.99 235 LYS B CA 1
ATOM 5195 C C . LYS B 1 235 ? 98.432 114.558 143.249 1.00 52.15 235 LYS B C 1
ATOM 5196 O O . LYS B 1 235 ? 97.674 114.137 142.369 1.00 56.96 235 LYS B O 1
ATOM 5202 N N . GLU B 1 236 ? 98.604 113.912 144.404 1.00 63.07 236 GLU B N 1
ATOM 5203 C CA . GLU B 1 236 ? 97.910 112.651 144.647 1.00 58.03 236 GLU B CA 1
ATOM 5204 C C . GLU B 1 236 ? 96.405 112.850 144.766 1.00 58.78 236 GLU B C 1
ATOM 5205 O O . GLU B 1 236 ? 95.629 112.062 144.214 1.00 62.14 236 GLU B O 1
ATOM 5211 N N . ILE B 1 237 ? 95.965 113.894 145.469 1.00 56.13 237 ILE B N 1
ATOM 5212 C CA . ILE B 1 237 ? 94.535 114.035 145.740 1.00 54.00 237 ILE B CA 1
ATOM 5213 C C . ILE B 1 237 ? 93.763 114.490 144.506 1.00 63.84 237 ILE B C 1
ATOM 5214 O O . ILE B 1 237 ? 92.552 114.717 144.577 1.00 68.42 237 ILE B O 1
ATOM 5219 N N . LEU B 1 238 ? 94.449 114.636 143.370 1.00 62.45 238 LEU B N 1
ATOM 5220 C CA . LEU B 1 238 ? 93.770 115.092 142.160 1.00 56.14 238 LEU B CA 1
ATOM 5221 C C . LEU B 1 238 ? 92.780 114.055 141.639 1.00 65.84 238 LEU B C 1
ATOM 5222 O O . LEU B 1 238 ? 91.671 114.408 141.225 1.00 65.55 238 LEU B O 1
ATOM 5227 N N . ASN B 1 239 ? 93.160 112.776 141.639 1.00 78.29 239 ASN B N 1
ATOM 5228 C CA . ASN B 1 239 ? 92.269 111.746 141.104 1.00 75.30 239 ASN B CA 1
ATOM 5229 C C . ASN B 1 239 ? 90.956 111.633 141.869 1.00 72.82 239 ASN B C 1
ATOM 5230 O O . ASN B 1 239 ? 89.892 111.670 141.226 1.00 77.45 239 ASN B O 1
ATOM 5235 N N . PRO B 1 240 ? 90.935 111.491 143.200 1.00 65.67 240 PRO B N 1
ATOM 5236 C CA . PRO B 1 240 ? 89.638 111.508 143.894 1.00 66.11 240 PRO B CA 1
ATOM 5237 C C . PRO B 1 240 ? 88.890 112.813 143.717 1.00 68.36 240 PRO B C 1
ATOM 5238 O O . PRO B 1 240 ? 87.654 112.813 143.694 1.00 75.76 240 PRO B O 1
ATOM 5242 N N . LEU B 1 241 ? 89.607 113.930 143.593 1.00 63.23 241 LEU B N 1
ATOM 5243 C CA . LEU B 1 241 ? 88.956 115.219 143.391 1.00 67.37 241 LEU B CA 1
ATOM 5244 C C . LEU B 1 241 ? 88.207 115.268 142.066 1.00 73.20 241 LEU B C 1
ATOM 5245 O O . LEU B 1 241 ? 87.079 115.769 142.005 1.00 73.79 241 LEU B O 1
ATOM 5250 N N . ILE B 1 242 ? 88.819 114.767 140.993 1.00 79.17 242 ILE B N 1
ATOM 5251 C CA . ILE B 1 242 ? 88.145 114.755 139.700 1.00 74.01 242 ILE B CA 1
ATOM 5252 C C . ILE B 1 242 ? 87.025 113.724 139.684 1.00 78.01 242 ILE B C 1
ATOM 5253 O O . ILE B 1 242 ? 85.933 113.985 139.166 1.00 82.12 242 ILE B O 1
ATOM 5258 N N . GLU B 1 243 ? 87.269 112.541 140.253 1.00 87.46 243 GLU B N 1
ATOM 5259 C CA . GLU B 1 243 ? 86.218 111.532 140.333 1.00 85.05 243 GLU B CA 1
ATOM 5260 C C . GLU B 1 243 ? 85.040 111.986 141.184 1.00 87.22 243 GLU B C 1
ATOM 5261 O O . GLU B 1 243 ? 83.934 111.461 141.021 1.00 91.84 243 GLU B O 1
ATOM 5267 N N . LEU B 1 244 ? 85.249 112.940 142.093 1.00 84.25 244 LEU B N 1
ATOM 5268 C CA . LEU B 1 244 ? 84.126 113.525 142.817 1.00 87.02 244 LEU B CA 1
ATOM 5269 C C . LEU B 1 244 ? 83.188 114.263 141.871 1.00 91.45 244 LEU B C 1
ATOM 5270 O O . LEU B 1 244 ? 81.963 114.166 141.998 1.00 98.27 244 LEU B O 1
ATOM 5275 N N . SER B 1 245 ? 83.745 115.004 140.915 1.00 97.28 245 SER B N 1
ATOM 5276 C CA . SER B 1 245 ? 82.953 115.769 139.962 1.00 100.81 245 SER B CA 1
ATOM 5277 C C . SER B 1 245 ? 82.403 114.916 138.829 1.00 102.08 245 SER B C 1
ATOM 5278 O O . SER B 1 245 ? 81.776 115.463 137.915 1.00 100.93 245 SER B O 1
ATOM 5281 N N . ALA B 1 246 ? 82.632 113.606 138.859 1.00 111.15 246 ALA B N 1
ATOM 5282 C CA . ALA B 1 246 ? 82.145 112.732 137.802 1.00 110.83 246 ALA B CA 1
ATOM 5283 C C . ALA B 1 246 ? 80.622 112.747 137.753 1.00 115.15 246 ALA B C 1
ATOM 5284 O O . ALA B 1 246 ? 79.942 112.809 138.780 1.00 114.30 246 ALA B O 1
ATOM 5286 N N . THR B 1 247 ? 80.088 112.686 136.531 1.00 134.58 247 THR B N 1
ATOM 5287 C CA . THR B 1 247 ? 78.650 112.694 136.296 1.00 135.86 247 THR B CA 1
ATOM 5288 C C . THR B 1 247 ? 78.062 111.290 136.231 1.00 134.02 247 THR B C 1
ATOM 5289 O O . THR B 1 247 ? 77.053 111.075 135.546 1.00 132.23 247 THR B O 1
ATOM 5293 N N . LEU B 1 248 ? 78.671 110.330 136.921 1.00 144.39 248 LEU B N 1
ATOM 5294 C CA . LEU B 1 248 ? 78.169 108.964 136.911 1.00 144.93 248 LEU B CA 1
ATOM 5295 C C . LEU B 1 248 ? 76.820 108.886 137.615 1.00 145.52 248 LEU B C 1
ATOM 5296 O O . LEU B 1 248 ? 76.638 109.424 138.711 1.00 144.15 248 LEU B O 1
ATOM 5301 N N . ASP B 1 249 ? 75.871 108.209 136.977 1.00 154.11 249 ASP B N 1
ATOM 5302 C CA . ASP B 1 249 ? 74.523 108.084 137.519 1.00 154.34 249 ASP B CA 1
ATOM 5303 C C . ASP B 1 249 ? 74.470 107.042 138.631 1.00 153.81 249 ASP B C 1
ATOM 5304 O O . ASP B 1 249 ? 73.470 106.341 138.790 1.00 152.22 249 ASP B O 1
ATOM 5309 N N . LEU B 1 303 ? 74.972 117.104 139.133 1.00 139.85 303 LEU B N 1
ATOM 5310 C CA . LEU B 1 303 ? 75.430 116.934 140.506 1.00 140.92 303 LEU B CA 1
ATOM 5311 C C . LEU B 1 303 ? 74.365 117.389 141.499 1.00 140.66 303 LEU B C 1
ATOM 5312 O O . LEU B 1 303 ? 73.796 118.471 141.357 1.00 138.84 303 LEU B O 1
ATOM 5317 N N . THR B 1 304 ? 74.100 116.558 142.504 1.00 137.96 304 THR B N 1
ATOM 5318 C CA . THR B 1 304 ? 73.138 116.914 143.535 1.00 137.04 304 THR B CA 1
ATOM 5319 C C . THR B 1 304 ? 73.735 117.960 144.475 1.00 135.62 304 THR B C 1
ATOM 5320 O O . THR B 1 304 ? 74.935 118.248 144.450 1.00 135.56 304 THR B O 1
ATOM 5324 N N . SER B 1 305 ? 72.872 118.528 145.322 1.00 133.22 305 SER B N 1
ATOM 5325 C CA . SER B 1 305 ? 73.299 119.609 146.205 1.00 133.20 305 SER B CA 1
ATOM 5326 C C . SER B 1 305 ? 74.425 119.163 147.130 1.00 134.44 305 SER B C 1
ATOM 5327 O O . SER B 1 305 ? 75.408 119.890 147.317 1.00 132.00 305 SER B O 1
ATOM 5330 N N . ASN B 1 306 ? 74.301 117.971 147.718 1.00 136.68 306 ASN B N 1
ATOM 5331 C CA . ASN B 1 306 ? 75.379 117.447 148.552 1.00 136.14 306 ASN B CA 1
ATOM 5332 C C . ASN B 1 306 ? 76.644 117.222 147.734 1.00 134.89 306 ASN B C 1
ATOM 5333 O O . ASN B 1 306 ? 77.748 117.575 148.169 1.00 132.06 306 ASN B O 1
ATOM 5338 N N . GLN B 1 307 ? 76.501 116.646 146.537 1.00 133.98 307 GLN B N 1
ATOM 5339 C CA . GLN B 1 307 ? 77.652 116.475 145.658 1.00 132.23 307 GLN B CA 1
ATOM 5340 C C . GLN B 1 307 ? 78.258 117.822 145.290 1.00 131.71 307 GLN B C 1
ATOM 5341 O O . GLN B 1 307 ? 79.484 117.980 145.289 1.00 131.69 307 GLN B O 1
ATOM 5347 N N . GLU B 1 308 ? 77.411 118.805 144.980 1.00 126.97 308 GLU B N 1
ATOM 5348 C CA . GLU B 1 308 ? 77.906 120.124 144.602 1.00 126.33 308 GLU B CA 1
ATOM 5349 C C . GLU B 1 308 ? 78.707 120.755 145.732 1.00 126.06 308 GLU B C 1
ATOM 5350 O O . GLU B 1 308 ? 79.816 121.256 145.515 1.00 128.81 308 GLU B O 1
ATOM 5356 N N . VAL B 1 309 ? 78.166 120.734 146.952 1.00 112.10 309 VAL B N 1
ATOM 5357 C CA . VAL B 1 309 ? 78.852 121.392 148.059 1.00 114.51 309 VAL B CA 1
ATOM 5358 C C . VAL B 1 309 ? 80.133 120.646 148.415 1.00 114.26 309 VAL B C 1
ATOM 5359 O O . VAL B 1 309 ? 81.158 121.266 148.721 1.00 111.55 309 VAL B O 1
ATOM 5363 N N . LEU B 1 310 ? 80.113 119.311 148.355 1.00 105.22 310 LEU B N 1
ATOM 5364 C CA . LEU B 1 310 ? 81.321 118.547 148.648 1.00 103.68 310 LEU B CA 1
ATOM 5365 C C . LEU B 1 310 ? 82.412 118.832 147.623 1.00 101.39 310 LEU B C 1
ATOM 5366 O O . LEU B 1 310 ? 83.575 119.056 147.981 1.00 104.46 310 LEU B O 1
ATOM 5371 N N . VAL B 1 311 ? 82.049 118.842 146.338 1.00 90.02 311 VAL B N 1
ATOM 5372 C CA . VAL B 1 311 ? 83.028 119.102 145.288 1.00 91.00 311 VAL B CA 1
ATOM 5373 C C . VAL B 1 311 ? 83.580 120.515 145.410 1.00 92.87 311 VAL B C 1
ATOM 5374 O O . VAL B 1 311 ? 84.786 120.740 145.258 1.00 94.76 311 VAL B O 1
ATOM 5378 N N . ARG B 1 312 ? 82.710 121.489 145.683 1.00 93.24 312 ARG B N 1
ATOM 5379 C CA . ARG B 1 312 ? 83.169 122.866 145.815 1.00 93.11 312 ARG B CA 1
ATOM 5380 C C . ARG B 1 312 ? 84.097 123.032 147.012 1.00 92.60 312 ARG B C 1
ATOM 5381 O O . ARG B 1 312 ? 85.115 123.726 146.918 1.00 93.20 312 ARG B O 1
ATOM 5389 N N . SER B 1 313 ? 83.775 122.398 148.142 1.00 83.22 313 SER B N 1
ATOM 5390 C CA . SER B 1 313 ? 84.651 122.487 149.306 1.00 83.56 313 SER B CA 1
ATOM 5391 C C . SER B 1 313 ? 85.998 121.830 149.036 1.00 81.63 313 SER B C 1
ATOM 5392 O O . SER B 1 313 ? 87.045 122.351 149.439 1.00 79.74 313 SER B O 1
ATOM 5395 N N . ALA B 1 314 ? 85.996 120.682 148.357 1.00 74.63 314 ALA B N 1
ATOM 5396 C CA . ALA B 1 314 ? 87.256 120.013 148.049 1.00 75.23 314 ALA B CA 1
ATOM 5397 C C . ALA B 1 314 ? 88.104 120.837 147.084 1.00 77.14 314 ALA B C 1
ATOM 5398 O O . ALA B 1 314 ? 89.329 120.924 147.242 1.00 82.65 314 ALA B O 1
ATOM 5400 N N . ILE B 1 315 ? 87.474 121.451 146.082 1.00 68.84 315 ILE B N 1
ATOM 5401 C CA . ILE B 1 315 ? 88.207 122.307 145.154 1.00 67.58 315 ILE B CA 1
ATOM 5402 C C . ILE B 1 315 ? 88.764 123.525 145.879 1.00 67.58 315 ILE B C 1
ATOM 5403 O O . ILE B 1 315 ? 89.892 123.961 145.614 1.00 72.79 315 ILE B O 1
ATOM 5408 N N . LYS B 1 316 ? 87.984 124.097 146.799 1.00 61.33 316 LYS B N 1
ATOM 5409 C CA . LYS B 1 316 ? 88.477 125.205 147.607 1.00 58.46 316 LYS B CA 1
ATOM 5410 C C . LYS B 1 316 ? 89.693 124.788 148.417 1.00 64.04 316 LYS B C 1
ATOM 5411 O O . LYS B 1 316 ? 90.672 125.538 148.514 1.00 68.64 316 LYS B O 1
ATOM 5417 N N . TYR B 1 317 ? 89.651 123.591 149.002 1.00 67.40 317 TYR B N 1
ATOM 5418 C CA . TYR B 1 317 ? 90.795 123.095 149.759 1.00 63.83 317 TYR B CA 1
ATOM 5419 C C . TYR B 1 317 ? 92.024 122.964 148.870 1.00 60.68 317 TYR B C 1
ATOM 5420 O O . TYR B 1 317 ? 93.124 123.378 149.251 1.00 64.30 317 TYR B O 1
ATOM 5429 N N . TRP B 1 318 ? 91.856 122.391 147.675 1.00 42.08 318 TRP B N 1
ATOM 5430 C CA . TRP B 1 318 ? 92.993 122.228 146.771 1.00 38.91 318 TRP B CA 1
ATOM 5431 C C . TRP B 1 318 ? 93.588 123.577 146.389 1.00 43.86 318 TRP B C 1
ATOM 5432 O O . TRP B 1 318 ? 94.812 123.765 146.423 1.00 53.76 318 TRP B O 1
ATOM 5443 N N . VAL B 1 319 ? 92.733 124.532 146.024 1.00 52.41 319 VAL B N 1
ATOM 5444 C CA . VAL B 1 319 ? 93.218 125.834 145.575 1.00 50.95 319 VAL B CA 1
ATOM 5445 C C . VAL B 1 319 ? 93.940 126.552 146.708 1.00 61.79 319 VAL B C 1
ATOM 5446 O O . VAL B 1 319 ? 95.026 127.115 146.519 1.00 71.19 319 VAL B O 1
ATOM 5450 N N . GLU B 1 320 ? 93.353 126.537 147.907 1.00 60.16 320 GLU B N 1
ATOM 5451 C CA . GLU B 1 320 ? 93.975 127.222 149.032 1.00 52.51 320 GLU B CA 1
ATOM 5452 C C . GLU B 1 320 ? 95.286 126.559 149.430 1.00 54.71 320 GLU B C 1
ATOM 5453 O O . GLU B 1 320 ? 96.243 127.245 149.801 1.00 61.89 320 GLU B O 1
ATOM 5459 N N . ARG B 1 321 ? 95.353 125.229 149.362 1.00 52.90 321 ARG B N 1
ATOM 5460 C CA . ARG B 1 321 ? 96.596 124.541 149.685 1.00 48.89 321 ARG B CA 1
ATOM 5461 C C . ARG B 1 321 ? 97.692 124.874 148.679 1.00 53.22 321 ARG B C 1
ATOM 5462 O O . ARG B 1 321 ? 98.851 125.072 149.061 1.00 60.36 321 ARG B O 1
ATOM 5470 N N . HIS B 1 322 ? 97.354 124.942 147.388 1.00 48.38 322 HIS B N 1
ATOM 5471 C CA . HIS B 1 322 ? 98.363 125.331 146.406 1.00 37.84 322 HIS B CA 1
ATOM 5472 C C . HIS B 1 322 ? 98.815 126.770 146.616 1.00 44.36 322 HIS B C 1
ATOM 5473 O O . HIS B 1 322 ? 100.003 127.083 146.466 1.00 55.37 322 HIS B O 1
ATOM 5480 N N . LYS B 1 323 ? 97.883 127.663 146.954 1.00 36.59 323 LYS B N 1
ATOM 5481 C CA . LYS B 1 323 ? 98.263 129.036 147.269 1.00 38.83 323 LYS B CA 1
ATOM 5482 C C . LYS B 1 323 ? 99.206 129.079 148.465 1.00 46.23 323 LYS B C 1
ATOM 5483 O O . LYS B 1 323 ? 100.175 129.848 148.478 1.00 55.54 323 LYS B O 1
ATOM 5489 N N . HIS B 1 324 ? 98.932 128.257 149.480 1.00 54.55 324 HIS B N 1
ATOM 5490 C CA . HIS B 1 324 ? 99.824 128.164 150.630 1.00 48.31 324 HIS B CA 1
ATOM 5491 C C . HIS B 1 324 ? 101.207 127.686 150.221 1.00 45.80 324 HIS B C 1
ATOM 5492 O O . HIS B 1 324 ? 102.213 128.202 150.712 1.00 53.94 324 HIS B O 1
ATOM 5499 N N . VAL B 1 325 ? 101.278 126.687 149.341 1.00 45.33 325 VAL B N 1
ATOM 5500 C CA . VAL B 1 325 ? 102.579 126.181 148.905 1.00 36.43 325 VAL B CA 1
ATOM 5501 C C . VAL B 1 325 ? 103.357 127.267 148.173 1.00 44.08 325 VAL B C 1
ATOM 5502 O O . VAL B 1 325 ? 104.562 127.443 148.390 1.00 57.54 325 VAL B O 1
ATOM 5506 N N . VAL B 1 326 ? 102.683 128.012 147.297 1.00 42.59 326 VAL B N 1
ATOM 5507 C CA . VAL B 1 326 ? 103.357 129.073 146.547 1.00 39.29 326 VAL B CA 1
ATOM 5508 C C . VAL B 1 326 ? 103.868 130.156 147.493 1.00 40.61 326 VAL B C 1
ATOM 5509 O O . VAL B 1 326 ? 105.018 130.610 147.389 1.00 51.93 326 VAL B O 1
ATOM 5513 N N . LYS B 1 327 ? 103.024 130.580 148.435 1.00 42.98 327 LYS B N 1
ATOM 5514 C CA . LYS B 1 327 ? 103.434 131.599 149.395 1.00 36.40 327 LYS B CA 1
ATOM 5515 C C . LYS B 1 327 ? 104.581 131.106 150.268 1.00 49.78 327 LYS B C 1
ATOM 5516 O O . LYS B 1 327 ? 105.498 131.867 150.591 1.00 63.38 327 LYS B O 1
ATOM 5522 N N . TYR B 1 328 ? 104.539 129.834 150.662 1.00 44.92 328 TYR B N 1
ATOM 5523 C CA . TYR B 1 328 ? 105.595 129.252 151.479 1.00 27.73 328 TYR B CA 1
ATOM 5524 C C . TYR B 1 328 ? 106.919 129.226 150.732 1.00 31.65 328 TYR B C 1
ATOM 5525 O O . TYR B 1 328 ? 107.971 129.509 151.312 1.00 46.97 328 TYR B O 1
ATOM 5534 N N . VAL B 1 329 ? 106.890 128.889 149.443 1.00 41.24 329 VAL B N 1
ATOM 5535 C CA . VAL B 1 329 ? 108.119 128.898 148.655 1.00 36.42 329 VAL B CA 1
ATOM 5536 C C . VAL B 1 329 ? 108.662 130.316 148.523 1.00 40.04 329 VAL B C 1
ATOM 5537 O O . VAL B 1 329 ? 109.878 130.540 148.597 1.00 50.17 329 VAL B O 1
ATOM 5541 N N . SER B 1 330 ? 107.779 131.296 148.323 1.00 42.23 330 SER B N 1
ATOM 5542 C CA . SER B 1 330 ? 108.243 132.681 148.263 1.00 34.59 330 SER B CA 1
ATOM 5543 C C . SER B 1 330 ? 108.862 133.110 149.589 1.00 44.95 330 SER B C 1
ATOM 5544 O O . SER B 1 330 ? 109.871 133.825 149.613 1.00 53.82 330 SER B O 1
ATOM 5547 N N . LEU B 1 331 ? 108.268 132.681 150.705 1.00 50.93 331 LEU B N 1
ATOM 5548 C CA . LEU B 1 331 ? 108.830 132.988 152.016 1.00 42.28 331 LEU B CA 1
ATOM 5549 C C . LEU B 1 331 ? 110.192 132.335 152.200 1.00 44.52 331 LEU B C 1
ATOM 5550 O O . LEU B 1 331 ? 111.090 132.922 152.811 1.00 57.29 331 LEU B O 1
ATOM 5555 N N . ILE B 1 332 ? 110.353 131.107 151.707 1.00 42.89 332 ILE B N 1
ATOM 5556 C CA . ILE B 1 332 ? 111.651 130.439 151.766 1.00 41.65 332 ILE B CA 1
ATOM 5557 C C . ILE B 1 332 ? 112.688 131.228 150.983 1.00 38.49 332 ILE B C 1
ATOM 5558 O O . ILE B 1 332 ? 113.820 131.420 151.439 1.00 45.57 332 ILE B O 1
ATOM 5563 N N . THR B 1 333 ? 112.322 131.689 149.786 1.00 49.41 333 THR B N 1
ATOM 5564 C CA . THR B 1 333 ? 113.255 132.481 148.989 1.00 46.33 333 THR B CA 1
ATOM 5565 C C . THR B 1 333 ? 113.630 133.774 149.700 1.00 50.38 333 THR B C 1
ATOM 5566 O O . THR B 1 333 ? 114.796 134.180 149.688 1.00 59.94 333 THR B O 1
ATOM 5570 N N . GLU B 1 334 ? 112.654 134.441 150.321 1.00 59.00 334 GLU B N 1
ATOM 5571 C CA . GLU B 1 334 ? 112.958 135.666 151.056 1.00 53.01 334 GLU B CA 1
ATOM 5572 C C . GLU B 1 334 ? 113.874 135.390 152.241 1.00 60.25 334 GLU B C 1
ATOM 5573 O O . GLU B 1 334 ? 114.819 136.145 152.495 1.00 68.65 334 GLU B O 1
ATOM 5579 N N . CYS B 1 335 ? 113.605 134.315 152.981 1.00 65.47 335 CYS B N 1
ATOM 5580 C CA . CYS B 1 335 ? 114.336 134.040 154.213 1.00 56.73 335 CYS B CA 1
ATOM 5581 C C . CYS B 1 335 ? 115.770 133.606 153.939 1.00 62.35 335 CYS B C 1
ATOM 5582 O O . CYS B 1 335 ? 116.713 134.129 154.541 1.00 72.63 335 CYS B O 1
ATOM 5585 N N . TYR B 1 336 ? 115.955 132.655 153.032 1.00 61.19 336 TYR B N 1
ATOM 5586 C CA . TYR B 1 336 ? 117.245 132.015 152.806 1.00 47.68 336 TYR B CA 1
ATOM 5587 C C . TYR B 1 336 ? 117.700 132.224 151.368 1.00 52.74 336 TYR B C 1
ATOM 5588 O O . TYR B 1 336 ? 118.151 131.300 150.695 1.00 68.32 336 TYR B O 1
ATOM 5597 N N . GLY B 1 337 ? 117.562 133.446 150.871 1.00 60.32 337 GLY B N 1
ATOM 5598 C CA . GLY B 1 337 ? 117.985 133.749 149.520 1.00 54.33 337 GLY B CA 1
ATOM 5599 C C . GLY B 1 337 ? 119.371 134.350 149.474 1.00 60.57 337 GLY B C 1
ATOM 5600 O O . GLY B 1 337 ? 120.219 133.907 148.697 1.00 59.83 337 GLY B O 1
ATOM 5601 N N . SER B 1 338 ? 119.612 135.363 150.306 1.00 66.73 338 SER B N 1
ATOM 5602 C CA . SER B 1 338 ? 120.931 135.980 150.352 1.00 59.51 338 SER B CA 1
ATOM 5603 C C . SER B 1 338 ? 121.968 135.044 150.953 1.00 63.92 338 SER B C 1
ATOM 5604 O O . SER B 1 338 ? 123.155 135.141 150.621 1.00 74.17 338 SER B O 1
ATOM 5607 N N . ALA B 1 339 ? 121.546 134.143 151.842 1.00 58.12 339 ALA B N 1
ATOM 5608 C CA . ALA B 1 339 ? 122.480 133.190 152.429 1.00 55.19 339 ALA B CA 1
ATOM 5609 C C . ALA B 1 339 ? 123.082 132.285 151.366 1.00 60.67 339 ALA B C 1
ATOM 5610 O O . ALA B 1 339 ? 124.286 132.013 151.385 1.00 69.76 339 ALA B O 1
ATOM 5612 N N . LEU B 1 340 ? 122.263 131.815 150.424 1.00 55.55 340 LEU B N 1
ATOM 5613 C CA . LEU B 1 340 ? 122.784 131.007 149.326 1.00 47.88 340 LEU B CA 1
ATOM 5614 C C . LEU B 1 340 ? 123.731 131.816 148.452 1.00 53.12 340 LEU B C 1
ATOM 5615 O O . LEU B 1 340 ? 124.740 131.294 147.965 1.00 59.05 340 LEU B O 1
ATOM 5620 N N . LEU B 1 341 ? 123.418 133.095 148.237 1.00 58.48 341 LEU B N 1
ATOM 5621 C CA . LEU B 1 341 ? 124.287 133.949 147.437 1.00 57.07 341 LEU B CA 1
ATOM 5622 C C . LEU B 1 341 ? 125.658 134.097 148.083 1.00 55.43 341 LEU B C 1
ATOM 5623 O O . LEU B 1 341 ? 126.688 133.948 147.418 1.00 64.50 341 LEU B O 1
ATOM 5628 N N . PHE B 1 342 ? 125.691 134.381 149.387 1.00 52.77 342 PHE B N 1
ATOM 5629 C CA . PHE B 1 342 ? 126.971 134.489 150.083 1.00 51.27 342 PHE B CA 1
ATOM 5630 C C . PHE B 1 342 ? 127.699 133.153 150.107 1.00 59.70 342 PHE B C 1
ATOM 5631 O O . PHE B 1 342 ? 128.929 133.105 149.974 1.00 72.22 342 PHE B O 1
ATOM 5639 N N . HIS B 1 343 ? 126.957 132.060 150.290 1.00 58.19 343 HIS B N 1
ATOM 5640 C CA . HIS B 1 343 ? 127.563 130.735 150.295 1.00 51.52 343 HIS B CA 1
ATOM 5641 C C . HIS B 1 343 ? 128.274 130.459 148.980 1.00 58.60 343 HIS B C 1
ATOM 5642 O O . HIS B 1 343 ? 129.423 130.013 148.967 1.00 73.61 343 HIS B O 1
ATOM 5649 N N . MET B 1 344 ? 127.608 130.734 147.859 1.00 55.85 344 MET B N 1
ATOM 5650 C CA . MET B 1 344 ? 128.240 130.517 146.563 1.00 52.33 344 MET B CA 1
ATOM 5651 C C . MET B 1 344 ? 129.371 131.504 146.310 1.00 58.64 344 MET B C 1
ATOM 5652 O O . MET B 1 344 ? 130.374 131.142 145.686 1.00 64.49 344 MET B O 1
ATOM 5657 N N . LEU B 1 345 ? 129.241 132.740 146.795 1.00 62.25 345 LEU B N 1
ATOM 5658 C CA . LEU B 1 345 ? 130.315 133.714 146.638 1.00 62.53 345 LEU B CA 1
ATOM 5659 C C . LEU B 1 345 ? 131.591 133.237 147.315 1.00 66.11 345 LEU B C 1
ATOM 5660 O O . LEU B 1 345 ? 132.682 133.341 146.745 1.00 75.31 345 LEU B O 1
ATOM 5665 N N . VAL B 1 346 ? 131.474 132.716 148.535 1.00 63.83 346 VAL B N 1
ATOM 5666 C CA . VAL B 1 346 ? 132.647 132.196 149.231 1.00 57.43 346 VAL B CA 1
ATOM 5667 C C . VAL B 1 346 ? 133.128 130.898 148.591 1.00 58.09 346 VAL B C 1
ATOM 5668 O O . VAL B 1 346 ? 134.337 130.680 148.428 1.00 70.75 346 VAL B O 1
ATOM 5672 N N . SER B 1 347 ? 132.197 130.014 148.222 1.00 54.01 347 SER B N 1
ATOM 5673 C CA . SER B 1 347 ? 132.575 128.710 147.694 1.00 51.09 347 SER B CA 1
ATOM 5674 C C . SER B 1 347 ? 133.272 128.820 146.351 1.00 60.15 347 SER B C 1
ATOM 5675 O O . SER B 1 347 ? 134.089 127.963 146.019 1.00 69.75 347 SER B O 1
ATOM 5678 N N . THR B 1 348 ? 132.974 129.854 145.565 1.00 61.32 348 THR B N 1
ATOM 5679 C CA . THR B 1 348 ? 133.688 130.038 144.307 1.00 62.58 348 THR B CA 1
ATOM 5680 C C . THR B 1 348 ? 135.180 130.225 144.553 1.00 63.27 348 THR B C 1
ATOM 5681 O O . THR B 1 348 ? 136.016 129.567 143.921 1.00 65.80 348 THR B O 1
ATOM 5685 N N . VAL B 1 349 ? 135.530 131.097 145.500 1.00 67.83 349 VAL B N 1
ATOM 5686 C CA . VAL B 1 349 ? 136.933 131.333 145.819 1.00 68.33 349 VAL B CA 1
ATOM 5687 C C . VAL B 1 349 ? 137.553 130.099 146.464 1.00 67.58 349 VAL B C 1
ATOM 5688 O O . VAL B 1 349 ? 138.699 129.734 146.165 1.00 73.22 349 VAL B O 1
ATOM 5692 N N . ILE B 1 350 ? 136.811 129.437 147.357 1.00 66.19 350 ILE B N 1
ATOM 5693 C CA . ILE B 1 350 ? 137.335 128.232 147.996 1.00 58.97 350 ILE B CA 1
ATOM 5694 C C . ILE B 1 350 ? 137.664 127.181 146.948 1.00 62.57 350 ILE B C 1
ATOM 5695 O O . ILE B 1 350 ? 138.732 126.565 146.977 1.00 71.42 350 ILE B O 1
ATOM 5700 N N . LEU B 1 351 ? 136.750 126.962 146.005 1.00 57.64 351 LEU B N 1
ATOM 5701 C CA . LEU B 1 351 ? 136.951 125.928 145.002 1.00 61.28 351 LEU B CA 1
ATOM 5702 C C . LEU B 1 351 ? 138.031 126.315 144.004 1.00 66.93 351 LEU B C 1
ATOM 5703 O O . LEU B 1 351 ? 138.742 125.441 143.508 1.00 73.89 351 LEU B O 1
ATOM 5708 N N . THR B 1 352 ? 138.185 127.606 143.706 1.00 63.76 352 THR B N 1
ATOM 5709 C CA . THR B 1 352 ? 139.293 128.028 142.855 1.00 58.79 352 THR B CA 1
ATOM 5710 C C . THR B 1 352 ? 140.637 127.727 143.512 1.00 60.66 352 THR B C 1
ATOM 5711 O O . THR B 1 352 ? 141.526 127.116 142.901 1.00 68.81 352 THR B O 1
ATOM 5715 N N . ILE B 1 353 ? 140.795 128.131 144.775 1.00 57.06 353 ILE B N 1
ATOM 5716 C CA . ILE B 1 353 ? 142.061 127.882 145.456 1.00 54.72 353 ILE B CA 1
ATOM 5717 C C . ILE B 1 353 ? 142.282 126.389 145.670 1.00 60.74 353 ILE B C 1
ATOM 5718 O O . ILE B 1 353 ? 143.417 125.909 145.602 1.00 73.13 353 ILE B O 1
ATOM 5723 N N . LEU B 1 354 ? 141.215 125.626 145.915 1.00 61.59 354 LEU B N 1
ATOM 5724 C CA . LEU B 1 354 ? 141.361 124.185 146.081 1.00 61.57 354 LEU B CA 1
ATOM 5725 C C . LEU B 1 354 ? 141.698 123.496 144.767 1.00 63.17 354 LEU B C 1
ATOM 5726 O O . LEU B 1 354 ? 142.422 122.498 144.765 1.00 74.14 354 LEU B O 1
ATOM 5731 N N . ALA B 1 355 ? 141.183 124.000 143.645 1.00 63.74 355 ALA B N 1
ATOM 5732 C CA . ALA B 1 355 ? 141.594 123.477 142.350 1.00 67.85 355 ALA B CA 1
ATOM 5733 C C . ALA B 1 355 ? 143.067 123.756 142.102 1.00 71.10 355 ALA B C 1
ATOM 5734 O O . ALA B 1 355 ? 143.774 122.925 141.522 1.00 74.25 355 ALA B O 1
ATOM 5736 N N . TYR B 1 356 ? 143.545 124.928 142.529 1.00 74.84 356 TYR B N 1
ATOM 5737 C CA . TYR B 1 356 ? 144.980 125.190 142.460 1.00 70.39 356 TYR B CA 1
ATOM 5738 C C . TYR B 1 356 ? 145.763 124.218 143.335 1.00 73.31 356 TYR B C 1
ATOM 5739 O O . TYR B 1 356 ? 146.798 123.688 142.915 1.00 83.32 356 TYR B O 1
ATOM 5748 N N . GLN B 1 357 ? 145.284 123.972 144.555 1.00 72.54 357 GLN B N 1
ATOM 5749 C CA . GLN B 1 357 ? 146.021 123.129 145.493 1.00 68.74 357 GLN B CA 1
ATOM 5750 C C . GLN B 1 357 ? 146.017 121.665 145.077 1.00 73.16 357 GLN B C 1
ATOM 5751 O O . GLN B 1 357 ? 146.969 120.939 145.378 1.00 82.90 357 GLN B O 1
ATOM 5757 N N . ALA B 1 358 ? 144.959 121.209 144.406 1.00 75.84 358 ALA B N 1
ATOM 5758 C CA . ALA B 1 358 ? 144.883 119.808 144.009 1.00 77.11 358 ALA B CA 1
ATOM 5759 C C . ALA B 1 358 ? 145.956 119.450 142.992 1.00 81.95 358 ALA B C 1
ATOM 5760 O O . ALA B 1 358 ? 146.381 118.292 142.923 1.00 85.44 358 ALA B O 1
ATOM 5762 N N . THR B 1 359 ? 146.406 120.423 142.197 1.00 78.09 359 THR B N 1
ATOM 5763 C CA . THR B 1 359 ? 147.466 120.161 141.230 1.00 78.32 359 THR B CA 1
ATOM 5764 C C . THR B 1 359 ? 148.787 119.817 141.901 1.00 81.82 359 THR B C 1
ATOM 5765 O O . THR B 1 359 ? 149.666 119.243 141.251 1.00 88.01 359 THR B O 1
ATOM 5769 N N . LYS B 1 360 ? 148.947 120.151 143.181 1.00 76.78 360 LYS B N 1
ATOM 5770 C CA . LYS B 1 360 ? 150.172 119.879 143.917 1.00 79.38 360 LYS B CA 1
ATOM 5771 C C . LYS B 1 360 ? 150.088 118.595 144.733 1.00 81.92 360 LYS B C 1
ATOM 5772 O O . LYS B 1 360 ? 150.913 118.382 145.627 1.00 85.60 360 LYS B O 1
ATOM 5778 N N . ILE B 1 361 ? 149.112 117.741 144.450 1.00 82.94 361 ILE B N 1
ATOM 5779 C CA . ILE B 1 361 ? 148.943 116.488 145.176 1.00 86.91 361 ILE B CA 1
ATOM 5780 C C . ILE B 1 361 ? 149.907 115.462 144.597 1.00 88.81 361 ILE B C 1
ATOM 5781 O O . ILE B 1 361 ? 149.911 115.214 143.387 1.00 92.86 361 ILE B O 1
ATOM 5786 N N . ASN B 1 362 ? 150.728 114.867 145.460 1.00 96.26 362 ASN B N 1
ATOM 5787 C CA . ASN B 1 362 ? 151.681 113.840 145.059 1.00 97.16 362 ASN B CA 1
ATOM 5788 C C . ASN B 1 362 ? 151.561 112.663 146.013 1.00 100.90 362 ASN B C 1
ATOM 5789 O O . ASN B 1 362 ? 151.842 112.798 147.208 1.00 100.43 362 ASN B O 1
ATOM 5794 N N . GLY B 1 363 ? 151.146 111.514 145.487 1.00 108.00 363 GLY B N 1
ATOM 5795 C CA . GLY B 1 363 ? 151.002 110.333 146.313 1.00 107.65 363 GLY B CA 1
ATOM 5796 C C . GLY B 1 363 ? 149.938 110.516 147.377 1.00 108.41 363 GLY B C 1
ATOM 5797 O O . GLY B 1 363 ? 148.941 111.221 147.192 1.00 108.49 363 GLY B O 1
ATOM 5798 N N . VAL B 1 364 ? 150.153 109.864 148.516 1.00 99.05 364 VAL B N 1
ATOM 5799 C CA . VAL B 1 364 ? 149.260 109.959 149.663 1.00 96.86 364 VAL B CA 1
ATOM 5800 C C . VAL B 1 364 ? 150.044 110.531 150.837 1.00 97.31 364 VAL B C 1
ATOM 5801 O O . VAL B 1 364 ? 151.156 110.078 151.132 1.00 101.07 364 VAL B O 1
ATOM 5805 N N . ASN B 1 365 ? 149.482 111.549 151.472 1.00 97.32 365 ASN B N 1
ATOM 5806 C CA . ASN B 1 365 ? 150.097 112.217 152.616 1.00 97.34 365 ASN B CA 1
ATOM 5807 C C . ASN B 1 365 ? 149.025 113.077 153.275 1.00 98.46 365 ASN B C 1
ATOM 5808 O O . ASN B 1 365 ? 147.838 112.982 152.938 1.00 101.30 365 ASN B O 1
ATOM 5813 N N . VAL B 1 366 ? 149.442 113.916 154.224 1.00 84.41 366 VAL B N 1
ATOM 5814 C CA . VAL B 1 366 ? 148.496 114.782 154.918 1.00 84.46 366 VAL B CA 1
ATOM 5815 C C . VAL B 1 366 ? 147.882 115.793 153.957 1.00 88.63 366 VAL B C 1
ATOM 5816 O O . VAL B 1 366 ? 146.675 116.052 154.001 1.00 95.24 366 VAL B O 1
ATOM 5820 N N . PHE B 1 367 ? 148.698 116.378 153.077 1.00 78.34 367 PHE B N 1
ATOM 5821 C CA . PHE B 1 367 ? 148.206 117.432 152.193 1.00 76.38 367 PHE B CA 1
ATOM 5822 C C . PHE B 1 367 ? 147.124 116.919 151.252 1.00 80.15 367 PHE B C 1
ATOM 5823 O O . PHE B 1 367 ? 146.112 117.596 151.029 1.00 85.47 367 PHE B O 1
ATOM 5831 N N . ALA B 1 368 ? 147.325 115.731 150.677 1.00 78.40 368 ALA B N 1
ATOM 5832 C CA . ALA B 1 368 ? 146.343 115.186 149.745 1.00 82.77 368 ALA B CA 1
ATOM 5833 C C . ALA B 1 368 ? 145.013 114.933 150.440 1.00 85.02 368 ALA B C 1
ATOM 5834 O O . ALA B 1 368 ? 143.948 115.286 149.918 1.00 84.55 368 ALA B O 1
ATOM 5836 N N . PHE B 1 369 ? 145.057 114.331 151.629 1.00 82.74 369 PHE B N 1
ATOM 5837 C CA . PHE B 1 369 ? 143.830 114.069 152.370 1.00 82.79 369 PHE B CA 1
ATOM 5838 C C . PHE B 1 369 ? 143.147 115.366 152.777 1.00 83.14 369 PHE B C 1
ATOM 5839 O O . PHE B 1 369 ? 141.918 115.469 152.728 1.00 89.17 369 PHE B O 1
ATOM 5847 N N . SER B 1 370 ? 143.928 116.371 153.173 1.00 69.02 370 SER B N 1
ATOM 5848 C CA . SER B 1 370 ? 143.353 117.657 153.553 1.00 66.40 370 SER B CA 1
ATOM 5849 C C . SER B 1 370 ? 142.628 118.305 152.381 1.00 70.51 370 SER B C 1
ATOM 5850 O O . SER B 1 370 ? 141.489 118.770 152.517 1.00 78.60 370 SER B O 1
ATOM 5853 N N . THR B 1 371 ? 143.273 118.342 151.214 1.00 64.37 371 THR B N 1
ATOM 5854 C CA . THR B 1 371 ? 142.643 118.956 150.049 1.00 62.70 371 THR B CA 1
ATOM 5855 C C . THR B 1 371 ? 141.409 118.177 149.611 1.00 70.89 371 THR B C 1
ATOM 5856 O O . THR B 1 371 ? 140.382 118.773 149.260 1.00 74.57 371 THR B O 1
ATOM 5860 N N . ILE B 1 372 ? 141.486 116.844 149.627 1.00 74.65 372 ILE B N 1
ATOM 5861 C CA . ILE B 1 372 ? 140.335 116.035 149.239 1.00 71.51 372 ILE B CA 1
ATOM 5862 C C . ILE B 1 372 ? 139.178 116.257 150.203 1.00 73.92 372 ILE B C 1
ATOM 5863 O O . ILE B 1 372 ? 138.019 116.359 149.787 1.00 75.08 372 ILE B O 1
ATOM 5868 N N . GLY B 1 373 ? 139.469 116.342 151.502 1.00 69.96 373 GLY B N 1
ATOM 5869 C CA . GLY B 1 373 ? 138.416 116.599 152.469 1.00 64.08 373 GLY B CA 1
ATOM 5870 C C . GLY B 1 373 ? 137.771 117.957 152.283 1.00 67.32 373 GLY B C 1
ATOM 5871 O O . GLY B 1 373 ? 136.548 118.089 152.362 1.00 80.23 373 GLY B O 1
ATOM 5872 N N . TYR B 1 374 ? 138.583 118.986 152.032 1.00 61.99 374 TYR B N 1
ATOM 5873 C CA . TYR B 1 374 ? 138.030 120.315 151.791 1.00 56.07 374 TYR B CA 1
ATOM 5874 C C . TYR B 1 374 ? 137.125 120.316 150.565 1.00 57.46 374 TYR B C 1
ATOM 5875 O O . TYR B 1 374 ? 136.010 120.855 150.598 1.00 65.35 374 TYR B O 1
ATOM 5884 N N . LEU B 1 375 ? 137.590 119.706 149.470 1.00 62.42 375 LEU B N 1
ATOM 5885 C CA . LEU B 1 375 ? 136.786 119.659 148.252 1.00 62.44 375 LEU B CA 1
ATOM 5886 C C . LEU B 1 375 ? 135.493 118.887 148.471 1.00 60.81 375 LEU B C 1
ATOM 5887 O O . LEU B 1 375 ? 134.421 119.314 148.022 1.00 69.52 375 LEU B O 1
ATOM 5892 N N . MET B 1 376 ? 135.574 117.745 149.156 1.00 63.52 376 MET B N 1
ATOM 5893 C CA . MET B 1 376 ? 134.386 116.939 149.399 1.00 63.56 376 MET B CA 1
ATOM 5894 C C . MET B 1 376 ? 133.376 117.692 150.249 1.00 70.25 376 MET B C 1
ATOM 5895 O O . MET B 1 376 ? 132.178 117.676 149.954 1.00 80.20 376 MET B O 1
ATOM 5900 N N . TYR B 1 377 ? 133.840 118.369 151.302 1.00 58.57 377 TYR B N 1
ATOM 5901 C CA . TYR B 1 377 ? 132.920 119.116 152.150 1.00 50.90 377 TYR B CA 1
ATOM 5902 C C . TYR B 1 377 ? 132.261 120.256 151.387 1.00 60.64 377 TYR B C 1
ATOM 5903 O O . TYR B 1 377 ? 131.048 120.468 151.506 1.00 67.47 377 TYR B O 1
ATOM 5912 N N . SER B 1 378 ? 133.036 120.998 150.592 1.00 57.38 378 SER B N 1
ATOM 5913 C CA . SER B 1 378 ? 132.459 122.113 149.845 1.00 47.51 378 SER B CA 1
ATOM 5914 C C . SER B 1 378 ? 131.419 121.626 148.842 1.00 49.61 378 SER B C 1
ATOM 5915 O O . SER B 1 378 ? 130.311 122.179 148.749 1.00 67.06 378 SER B O 1
ATOM 5918 N N . PHE B 1 379 ? 131.752 120.578 148.088 1.00 48.91 379 PHE B N 1
ATOM 5919 C CA . PHE B 1 379 ? 130.809 120.074 147.100 1.00 48.68 379 PHE B CA 1
ATOM 5920 C C . PHE B 1 379 ? 129.582 119.459 147.755 1.00 60.21 379 PHE B C 1
ATOM 5921 O O . PHE B 1 379 ? 128.478 119.585 147.221 1.00 65.70 379 PHE B O 1
ATOM 5929 N N . ALA B 1 380 ? 129.742 118.802 148.906 1.00 50.91 380 ALA B N 1
ATOM 5930 C CA . ALA B 1 380 ? 128.585 118.276 149.618 1.00 44.17 380 ALA B CA 1
ATOM 5931 C C . ALA B 1 380 ? 127.680 119.398 150.103 1.00 44.65 380 ALA B C 1
ATOM 5932 O O . ALA B 1 380 ? 126.452 119.282 150.039 1.00 58.77 380 ALA B O 1
ATOM 5934 N N . GLN B 1 381 ? 128.267 120.490 150.598 1.00 53.12 381 GLN B N 1
ATOM 5935 C CA . GLN B 1 381 ? 127.458 121.618 151.044 1.00 54.54 381 GLN B CA 1
ATOM 5936 C C . GLN B 1 381 ? 126.666 122.219 149.893 1.00 58.82 381 GLN B C 1
ATOM 5937 O O . GLN B 1 381 ? 125.499 122.587 150.062 1.00 62.52 381 GLN B O 1
ATOM 5943 N N . ILE B 1 382 ? 127.285 122.344 148.719 1.00 55.58 382 ILE B N 1
ATOM 5944 C CA . ILE B 1 382 ? 126.549 122.847 147.559 1.00 49.23 382 ILE B CA 1
ATOM 5945 C C . ILE B 1 382 ? 125.451 121.865 147.152 1.00 53.11 382 ILE B C 1
ATOM 5946 O O . ILE B 1 382 ? 124.300 122.253 146.902 1.00 64.74 382 ILE B O 1
ATOM 5951 N N . PHE B 1 383 ? 125.792 120.575 147.100 1.00 45.58 383 PHE B N 1
ATOM 5952 C CA . PHE B 1 383 ? 124.861 119.554 146.640 1.00 46.59 383 PHE B CA 1
ATOM 5953 C C . PHE B 1 383 ? 123.646 119.443 147.545 1.00 49.75 383 PHE B C 1
ATOM 5954 O O . PHE B 1 383 ? 122.543 119.174 147.062 1.00 58.92 383 PHE B O 1
ATOM 5962 N N . MET B 1 384 ? 123.823 119.650 148.852 1.00 54.42 384 MET B N 1
ATOM 5963 C CA . MET B 1 384 ? 122.725 119.422 149.784 1.00 50.71 384 MET B CA 1
ATOM 5964 C C . MET B 1 384 ? 121.536 120.319 149.479 1.00 57.00 384 MET B C 1
ATOM 5965 O O . MET B 1 384 ? 120.386 119.875 149.555 1.00 64.72 384 MET B O 1
ATOM 5970 N N . PHE B 1 385 ? 121.779 121.584 149.143 1.00 52.76 385 PHE B N 1
ATOM 5971 C CA . PHE B 1 385 ? 120.658 122.438 148.786 1.00 49.34 385 PHE B CA 1
ATOM 5972 C C . PHE B 1 385 ? 120.350 122.428 147.296 1.00 55.41 385 PHE B C 1
ATOM 5973 O O . PHE B 1 385 ? 119.198 122.680 146.920 1.00 62.38 385 PHE B O 1
ATOM 5981 N N . CYS B 1 386 ? 121.325 122.109 146.438 1.00 55.12 386 CYS B N 1
ATOM 5982 C CA . CYS B 1 386 ? 121.014 121.992 145.018 1.00 45.04 386 CYS B CA 1
ATOM 5983 C C . CYS B 1 386 ? 120.023 120.863 144.756 1.00 46.87 386 CYS B C 1
ATOM 5984 O O . CYS B 1 386 ? 119.083 121.025 143.970 1.00 58.39 386 CYS B O 1
ATOM 5987 N N . ILE B 1 387 ? 120.205 119.716 145.417 1.00 45.96 387 ILE B N 1
ATOM 5988 C CA . ILE B 1 387 ? 119.328 118.574 145.168 1.00 47.73 387 ILE B CA 1
ATOM 5989 C C . ILE B 1 387 ? 117.902 118.887 145.601 1.00 54.63 387 ILE B C 1
ATOM 5990 O O . ILE B 1 387 ? 116.939 118.525 144.917 1.00 64.63 387 ILE B O 1
ATOM 5995 N N . HIS B 1 388 ? 117.739 119.592 146.721 1.00 50.71 388 HIS B N 1
ATOM 5996 C CA . HIS B 1 388 ? 116.400 119.888 147.215 1.00 47.43 388 HIS B CA 1
ATOM 5997 C C . HIS B 1 388 ? 115.725 120.985 146.400 1.00 50.52 388 HIS B C 1
ATOM 5998 O O . HIS B 1 388 ? 114.514 120.920 146.154 1.00 58.25 388 HIS B O 1
ATOM 6005 N N . GLY B 1 389 ? 116.482 121.988 145.951 1.00 48.87 389 GLY B N 1
ATOM 6006 C CA . GLY B 1 389 ? 115.916 122.949 145.019 1.00 45.47 389 GLY B CA 1
ATOM 6007 C C . GLY B 1 389 ? 115.463 122.299 143.726 1.00 49.06 389 GLY B C 1
ATOM 6008 O O . GLY B 1 389 ? 114.384 122.606 143.208 1.00 54.49 389 GLY B O 1
ATOM 6009 N N . ASN B 1 390 ? 116.273 121.383 143.192 1.00 43.10 390 ASN B N 1
ATOM 6010 C CA . ASN B 1 390 ? 115.883 120.680 141.975 1.00 43.01 390 ASN B CA 1
ATOM 6011 C C . ASN B 1 390 ? 114.657 119.810 142.210 1.00 52.63 390 ASN B C 1
ATOM 6012 O O . ASN B 1 390 ? 113.791 119.695 141.335 1.00 67.08 390 ASN B O 1
ATOM 6017 N N . GLU B 1 391 ? 114.574 119.175 143.380 1.00 57.06 391 GLU B N 1
ATOM 6018 C CA . GLU B 1 391 ? 113.392 118.388 143.710 1.00 54.01 391 GLU B CA 1
ATOM 6019 C C . GLU B 1 391 ? 112.147 119.260 143.740 1.00 50.63 391 GLU B C 1
ATOM 6020 O O . GLU B 1 391 ? 111.089 118.858 143.245 1.00 53.71 391 GLU B O 1
ATOM 6026 N N . LEU B 1 392 ? 112.250 120.459 144.318 1.00 54.44 392 LEU B N 1
ATOM 6027 C CA . LEU B 1 392 ? 111.110 121.372 144.311 1.00 46.83 392 LEU B CA 1
ATOM 6028 C C . LEU B 1 392 ? 110.722 121.763 142.893 1.00 47.70 392 LEU B C 1
ATOM 6029 O O . LEU B 1 392 ? 109.533 121.815 142.562 1.00 54.14 392 LEU B O 1
ATOM 6034 N N . ILE B 1 393 ? 111.709 122.049 142.042 1.00 56.02 393 ILE B N 1
ATOM 6035 C CA . ILE B 1 393 ? 111.404 122.436 140.665 1.00 47.15 393 ILE B CA 1
ATOM 6036 C C . ILE B 1 393 ? 110.671 121.309 139.945 1.00 49.17 393 ILE B C 1
ATOM 6037 O O . ILE B 1 393 ? 109.648 121.529 139.284 1.00 54.68 393 ILE B O 1
ATOM 6042 N N . GLU B 1 394 ? 111.179 120.081 140.075 1.00 53.34 394 GLU B N 1
ATOM 6043 C CA . GLU B 1 394 ? 110.551 118.946 139.403 1.00 55.71 394 GLU B CA 1
ATOM 6044 C C . GLU B 1 394 ? 109.155 118.674 139.948 1.00 61.68 394 GLU B C 1
ATOM 6045 O O . GLU B 1 394 ? 108.237 118.367 139.182 1.00 64.99 394 GLU B O 1
ATOM 6051 N N . GLU B 1 395 ? 108.975 118.770 141.266 1.00 57.65 395 GLU B N 1
ATOM 6052 C CA . GLU B 1 395 ? 107.668 118.493 141.850 1.00 46.55 395 GLU B CA 1
ATOM 6053 C C . GLU B 1 395 ? 106.648 119.554 141.463 1.00 46.39 395 GLU B C 1
ATOM 6054 O O . GLU B 1 395 ? 105.475 119.239 141.240 1.00 60.59 395 GLU B O 1
ATOM 6060 N N . SER B 1 396 ? 107.068 120.816 141.388 1.00 48.14 396 SER B N 1
ATOM 6061 C CA . SER B 1 396 ? 106.128 121.879 141.057 1.00 48.14 396 SER B CA 1
ATOM 6062 C C . SER B 1 396 ? 105.768 121.862 139.580 1.00 53.24 396 SER B C 1
ATOM 6063 O O . SER B 1 396 ? 104.609 122.087 139.218 1.00 51.84 396 SER B O 1
ATOM 6066 N N . SER B 1 397 ? 106.744 121.596 138.709 1.00 67.93 397 SER B N 1
ATOM 6067 C CA . SER B 1 397 ? 106.467 121.613 137.278 1.00 65.03 397 SER B CA 1
ATOM 6068 C C . SER B 1 397 ? 105.591 120.448 136.835 1.00 64.87 397 SER B C 1
ATOM 6069 O O . SER B 1 397 ? 104.924 120.554 135.801 1.00 67.05 397 SER B O 1
ATOM 6072 N N . SER B 1 398 ? 105.567 119.352 137.589 1.00 64.10 398 SER B N 1
ATOM 6073 C CA . SER B 1 398 ? 104.859 118.143 137.190 1.00 56.00 398 SER B CA 1
ATOM 6074 C C . SER B 1 398 ? 103.437 118.076 137.728 1.00 55.50 398 SER B C 1
ATOM 6075 O O . SER B 1 398 ? 102.793 117.032 137.600 1.00 63.25 398 SER B O 1
ATOM 6078 N N . VAL B 1 399 ? 102.939 119.147 138.345 1.00 54.48 399 VAL B N 1
ATOM 6079 C CA . VAL B 1 399 ? 101.559 119.141 138.816 1.00 52.19 399 VAL B CA 1
ATOM 6080 C C . VAL B 1 399 ? 100.594 119.150 137.638 1.00 60.22 399 VAL B C 1
ATOM 6081 O O . VAL B 1 399 ? 99.538 118.509 137.679 1.00 66.70 399 VAL B O 1
ATOM 6085 N N . MET B 1 400 ? 100.938 119.871 136.570 1.00 67.16 400 MET B N 1
ATOM 6086 C CA . MET B 1 400 ? 100.063 119.916 135.405 1.00 63.17 400 MET B CA 1
ATOM 6087 C C . MET B 1 400 ? 100.010 118.575 134.686 1.00 67.01 400 MET B C 1
ATOM 6088 O O . MET B 1 400 ? 98.985 118.239 134.087 1.00 69.74 400 MET B O 1
ATOM 6093 N N . GLU B 1 401 ? 101.093 117.797 134.732 1.00 67.65 401 GLU B N 1
ATOM 6094 C CA . GLU B 1 401 ? 101.059 116.463 134.143 1.00 60.41 401 GLU B CA 1
ATOM 6095 C C . GLU B 1 401 ? 100.148 115.529 134.926 1.00 61.78 401 GLU B C 1
ATOM 6096 O O . GLU B 1 401 ? 99.541 114.625 134.342 1.00 70.70 401 GLU B O 1
ATOM 6102 N N . ALA B 1 402 ? 100.050 115.718 136.242 1.00 60.64 402 ALA B N 1
ATOM 6103 C CA . ALA B 1 402 ? 99.113 114.941 137.043 1.00 60.22 402 ALA B CA 1
ATOM 6104 C C . ALA B 1 402 ? 97.682 115.427 136.872 1.00 60.26 402 ALA B C 1
ATOM 6105 O O . ALA B 1 402 ? 96.746 114.626 136.960 1.00 64.65 402 ALA B O 1
ATOM 6107 N N . ALA B 1 403 ? 97.492 116.728 136.644 1.00 60.25 403 ALA B N 1
ATOM 6108 C CA . ALA B 1 403 ? 96.155 117.243 136.373 1.00 55.83 403 ALA B CA 1
ATOM 6109 C C . ALA B 1 403 ? 95.664 116.830 134.993 1.00 65.00 403 ALA B C 1
ATOM 6110 O O . ALA B 1 403 ? 94.455 116.716 134.773 1.00 74.95 403 ALA B O 1
ATOM 6112 N N . TYR B 1 404 ? 96.580 116.630 134.047 1.00 66.33 404 TYR B N 1
ATOM 6113 C CA . TYR B 1 404 ? 96.203 116.128 132.734 1.00 62.54 404 TYR B CA 1
ATOM 6114 C C . TYR B 1 404 ? 95.909 114.635 132.763 1.00 66.21 404 TYR B C 1
ATOM 6115 O O . TYR B 1 404 ? 95.151 114.139 131.924 1.00 74.94 404 TYR B O 1
ATOM 6124 N N . GLY B 1 405 ? 96.485 113.911 133.722 1.00 70.73 405 GLY B N 1
ATOM 6125 C CA . GLY B 1 405 ? 96.373 112.467 133.767 1.00 71.93 405 GLY B CA 1
ATOM 6126 C C . GLY B 1 405 ? 95.114 111.918 134.400 1.00 76.23 405 GLY B C 1
ATOM 6127 O O . GLY B 1 405 ? 94.909 110.702 134.361 1.00 83.44 405 GLY B O 1
ATOM 6128 N N . CYS B 1 406 ? 94.271 112.764 134.984 1.00 75.87 406 CYS B N 1
ATOM 6129 C CA . CYS B 1 406 ? 93.028 112.288 135.566 1.00 77.75 406 CYS B CA 1
ATOM 6130 C C . CYS B 1 406 ? 91.921 112.292 134.512 1.00 78.40 406 CYS B C 1
ATOM 6131 O O . CYS B 1 406 ? 92.140 112.614 133.343 1.00 78.44 406 CYS B O 1
ATOM 6134 N N . HIS B 1 407 ? 90.713 111.919 134.929 1.00 84.56 407 HIS B N 1
ATOM 6135 C CA . HIS B 1 407 ? 89.600 111.724 134.000 1.00 84.50 407 HIS B CA 1
ATOM 6136 C C . HIS B 1 407 ? 88.749 112.992 133.932 1.00 87.65 407 HIS B C 1
ATOM 6137 O O . HIS B 1 407 ? 87.605 113.046 134.385 1.00 89.01 407 HIS B O 1
ATOM 6144 N N . TRP B 1 408 ? 89.338 114.032 133.342 1.00 76.61 408 TRP B N 1
ATOM 6145 C CA . TRP B 1 408 ? 88.602 115.276 133.159 1.00 72.12 408 TRP B CA 1
ATOM 6146 C C . TRP B 1 408 ? 87.585 115.179 132.031 1.00 70.83 408 TRP B C 1
ATOM 6147 O O . TRP B 1 408 ? 86.532 115.822 132.098 1.00 78.62 408 TRP B O 1
ATOM 6158 N N . TYR B 1 409 ? 87.873 114.389 130.997 1.00 78.84 409 TYR B N 1
ATOM 6159 C CA . TYR B 1 409 ? 86.889 114.161 129.944 1.00 84.27 409 TYR B CA 1
ATOM 6160 C C . TYR B 1 409 ? 85.671 113.425 130.488 1.00 88.93 409 TYR B C 1
ATOM 6161 O O . TYR B 1 409 ? 84.540 113.682 130.060 1.00 86.82 409 TYR B O 1
ATOM 6170 N N . ASP B 1 410 ? 85.884 112.501 131.420 1.00 99.50 410 ASP B N 1
ATOM 6171 C CA . ASP B 1 410 ? 84.792 111.809 132.103 1.00 100.22 410 ASP B CA 1
ATOM 6172 C C . ASP B 1 410 ? 84.373 112.559 133.363 1.00 103.29 410 ASP B C 1
ATOM 6173 O O . ASP B 1 410 ? 84.318 112.003 134.459 1.00 105.13 410 ASP B O 1
ATOM 6178 N N . GLY B 1 411 ? 84.076 113.848 133.205 1.00 107.59 411 GLY B N 1
ATOM 6179 C CA . GLY B 1 411 ? 83.667 114.677 134.319 1.00 104.81 411 GLY B CA 1
ATOM 6180 C C . GLY B 1 411 ? 82.808 115.823 133.835 1.00 105.28 411 GLY B C 1
ATOM 6181 O O . GLY B 1 411 ? 82.644 116.044 132.633 1.00 103.22 411 GLY B O 1
ATOM 6182 N N . SER B 1 412 ? 82.261 116.560 134.797 1.00 103.21 412 SER B N 1
ATOM 6183 C CA . SER B 1 412 ? 81.386 117.677 134.480 1.00 104.50 412 SER B CA 1
ATOM 6184 C C . SER B 1 412 ? 82.198 118.840 133.915 1.00 102.77 412 SER B C 1
ATOM 6185 O O . SER B 1 412 ? 83.423 118.780 133.785 1.00 104.31 412 SER B O 1
ATOM 6188 N N . GLU B 1 413 ? 81.494 119.918 133.565 1.00 96.89 413 GLU B N 1
ATOM 6189 C CA . GLU B 1 413 ? 82.178 121.131 133.137 1.00 95.61 413 GLU B CA 1
ATOM 6190 C C . GLU B 1 413 ? 83.031 121.706 134.257 1.00 95.23 413 GLU B C 1
ATOM 6191 O O . GLU B 1 413 ? 84.060 122.337 133.993 1.00 97.13 413 GLU B O 1
ATOM 6197 N N . GLU B 1 414 ? 82.620 121.499 135.510 1.00 90.53 414 GLU B N 1
ATOM 6198 C CA . GLU B 1 414 ? 83.409 121.980 136.639 1.00 91.68 414 GLU B CA 1
ATOM 6199 C C . GLU B 1 414 ? 84.772 121.305 136.687 1.00 92.62 414 GLU B C 1
ATOM 6200 O O . GLU B 1 414 ? 85.789 121.963 136.930 1.00 93.51 414 GLU B O 1
ATOM 6206 N N . ALA B 1 415 ? 84.813 119.992 136.452 1.00 78.41 415 ALA B N 1
ATOM 6207 C CA . ALA B 1 415 ? 86.087 119.279 136.459 1.00 71.62 415 ALA B CA 1
ATOM 6208 C C . ALA B 1 415 ? 86.995 119.758 135.334 1.00 73.69 415 ALA B C 1
ATOM 6209 O O . ALA B 1 415 ? 88.204 119.925 135.531 1.00 79.45 415 ALA B O 1
ATOM 6211 N N . LYS B 1 416 ? 86.433 119.981 134.145 1.00 70.73 416 LYS B N 1
ATOM 6212 C CA . LYS B 1 416 ? 87.242 120.456 133.029 1.00 71.93 416 LYS B CA 1
ATOM 6213 C C . LYS B 1 416 ? 87.764 121.866 133.277 1.00 74.33 416 LYS B C 1
ATOM 6214 O O . LYS B 1 416 ? 88.916 122.168 132.952 1.00 75.90 416 LYS B O 1
ATOM 6220 N N . THR B 1 417 ? 86.936 122.746 133.847 1.00 62.40 417 THR B N 1
ATOM 6221 C CA . THR B 1 417 ? 87.413 124.087 134.177 1.00 59.27 417 THR B CA 1
ATOM 6222 C C . THR B 1 417 ? 88.497 124.037 135.245 1.00 62.47 417 THR B C 1
ATOM 6223 O O . THR B 1 417 ? 89.478 124.791 135.183 1.00 68.18 417 THR B O 1
ATOM 6227 N N . PHE B 1 418 ? 88.334 123.161 136.238 1.00 55.94 418 PHE B N 1
ATOM 6228 C CA . PHE B 1 418 ? 89.361 123.004 137.260 1.00 51.00 418 PHE B CA 1
ATOM 6229 C C . PHE B 1 418 ? 90.669 122.529 136.648 1.00 54.68 418 PHE B C 1
ATOM 6230 O O . PHE B 1 418 ? 91.740 123.045 136.982 1.00 65.32 418 PHE B O 1
ATOM 6238 N N . VAL B 1 419 ? 90.601 121.558 135.737 1.00 55.29 419 VAL B N 1
ATOM 6239 C CA . VAL B 1 419 ? 91.809 121.076 135.072 1.00 52.64 419 VAL B CA 1
ATOM 6240 C C . VAL B 1 419 ? 92.444 122.186 134.247 1.00 57.84 419 VAL B C 1
ATOM 6241 O O . VAL B 1 419 ? 93.668 122.350 134.246 1.00 59.80 419 VAL B O 1
ATOM 6245 N N . GLN B 1 420 ? 91.629 122.961 133.530 1.00 49.78 420 GLN B N 1
ATOM 6246 C CA . GLN B 1 420 ? 92.161 124.064 132.738 1.00 44.39 420 GLN B CA 1
ATOM 6247 C C . GLN B 1 420 ? 92.925 125.049 133.609 1.00 57.56 420 GLN B C 1
ATOM 6248 O O . GLN B 1 420 ? 94.081 125.382 133.324 1.00 60.59 420 GLN B O 1
ATOM 6254 N N . ILE B 1 421 ? 92.294 125.522 134.685 1.00 54.80 421 ILE B N 1
ATOM 6255 C CA . ILE B 1 421 ? 92.939 126.536 135.511 1.00 39.97 421 ILE B CA 1
ATOM 6256 C C . ILE B 1 421 ? 94.158 125.961 136.222 1.00 43.52 421 ILE B C 1
ATOM 6257 O O . ILE B 1 421 ? 95.170 126.646 136.386 1.00 59.84 421 ILE B O 1
ATOM 6262 N N . VAL B 1 422 ? 94.100 124.692 136.632 1.00 43.06 422 VAL B N 1
ATOM 6263 C CA . VAL B 1 422 ? 95.230 124.095 137.334 1.00 43.80 422 VAL B CA 1
ATOM 6264 C C . VAL B 1 422 ? 96.413 123.910 136.395 1.00 45.12 422 VAL B C 1
ATOM 6265 O O . VAL B 1 422 ? 97.559 124.181 136.764 1.00 49.53 422 VAL B O 1
ATOM 6269 N N . CYS B 1 423 ? 96.163 123.441 135.171 1.00 51.34 423 CYS B N 1
ATOM 6270 C CA . CYS B 1 423 ? 97.244 123.278 134.209 1.00 45.08 423 CYS B CA 1
ATOM 6271 C C . CYS B 1 423 ? 97.797 124.620 133.756 1.00 53.63 423 CYS B C 1
ATOM 6272 O O . CYS B 1 423 ? 98.975 124.712 133.397 1.00 61.65 423 CYS B O 1
ATOM 6275 N N . GLN B 1 424 ? 96.970 125.666 133.753 1.00 53.03 424 GLN B N 1
ATOM 6276 C CA . GLN B 1 424 ? 97.468 126.990 133.402 1.00 49.69 424 GLN B CA 1
ATOM 6277 C C . GLN B 1 424 ? 98.283 127.601 134.535 1.00 52.67 424 GLN B C 1
ATOM 6278 O O . GLN B 1 424 ? 99.251 128.326 134.285 1.00 59.15 424 GLN B O 1
ATOM 6284 N N . GLN B 1 425 ? 97.900 127.330 135.783 1.00 49.82 425 GLN B N 1
ATOM 6285 C CA . GLN B 1 425 ? 98.620 127.888 136.921 1.00 46.77 425 GLN B CA 1
ATOM 6286 C C . GLN B 1 425 ? 99.931 127.153 137.154 1.00 54.66 425 GLN B C 1
ATOM 6287 O O . GLN B 1 425 ? 100.995 127.773 137.245 1.00 57.45 425 GLN B O 1
ATOM 6293 N N . CYS B 1 426 ? 99.875 125.828 137.244 1.00 62.17 426 CYS B N 1
ATOM 6294 C CA . CYS B 1 426 ? 101.047 125.014 137.548 1.00 56.20 426 CYS B CA 1
ATOM 6295 C C . CYS B 1 426 ? 101.805 124.642 136.281 1.00 59.20 426 CYS B C 1
ATOM 6296 O O . CYS B 1 426 ? 102.133 123.485 136.040 1.00 64.45 426 CYS B O 1
ATOM 6299 N N . GLN B 1 427 ? 102.087 125.649 135.461 1.00 58.18 427 GLN B N 1
ATOM 6300 C CA . GLN B 1 427 ? 102.924 125.499 134.280 1.00 55.59 427 GLN B CA 1
ATOM 6301 C C . GLN B 1 427 ? 104.328 126.035 134.502 1.00 64.37 427 GLN B C 1
ATOM 6302 O O . GLN B 1 427 ? 105.301 125.415 134.066 1.00 68.51 427 GLN B O 1
ATOM 6308 N N . LYS B 1 428 ? 104.446 127.171 135.175 1.00 68.48 428 LYS B N 1
ATOM 6309 C CA . LYS B 1 428 ? 105.743 127.688 135.580 1.00 67.22 428 LYS B CA 1
ATOM 6310 C C . LYS B 1 428 ? 106.183 126.998 136.864 1.00 70.15 428 LYS B C 1
ATOM 6311 O O . LYS B 1 428 ? 105.444 127.029 137.854 1.00 71.86 428 LYS B O 1
ATOM 6317 N N . PRO B 1 429 ? 107.351 126.364 136.893 1.00 57.26 429 PRO B N 1
ATOM 6318 C CA . PRO B 1 429 ? 107.790 125.689 138.116 1.00 53.11 429 PRO B CA 1
ATOM 6319 C C . PRO B 1 429 ? 108.072 126.676 139.236 1.00 58.38 429 PRO B C 1
ATOM 6320 O O . PRO B 1 429 ? 108.408 127.839 139.005 1.00 60.44 429 PRO B O 1
ATOM 6324 N N . LEU B 1 430 ? 107.917 126.196 140.467 1.00 60.04 430 LEU B N 1
ATOM 6325 C CA . LEU B 1 430 ? 108.272 126.976 141.645 1.00 56.94 430 LEU B CA 1
ATOM 6326 C C . LEU B 1 430 ? 109.766 126.827 141.895 1.00 58.37 430 LEU B C 1
ATOM 6327 O O . LEU B 1 430 ? 110.247 125.724 142.167 1.00 63.32 430 LEU B O 1
ATOM 6332 N N . ILE B 1 431 ? 110.499 127.931 141.803 1.00 52.14 431 ILE B N 1
ATOM 6333 C CA . ILE B 1 431 ? 111.955 127.916 141.835 1.00 56.04 431 ILE B CA 1
ATOM 6334 C C . ILE B 1 431 ? 112.431 128.786 142.986 1.00 56.47 431 ILE B C 1
ATOM 6335 O O . ILE B 1 431 ? 111.967 129.920 143.147 1.00 65.28 431 ILE B O 1
ATOM 6340 N N . VAL B 1 432 ? 113.347 128.253 143.788 1.00 55.50 432 VAL B N 1
ATOM 6341 C CA . VAL B 1 432 ? 114.036 129.029 144.810 1.00 55.12 432 VAL B CA 1
ATOM 6342 C C . VAL B 1 432 ? 115.305 129.598 144.195 1.00 57.69 432 VAL B C 1
ATOM 6343 O O . VAL B 1 432 ? 116.086 128.868 143.575 1.00 65.90 432 VAL B O 1
ATOM 6347 N N . SER B 1 433 ? 115.506 130.900 144.350 1.00 57.98 433 SER B N 1
ATOM 6348 C CA . SER B 1 433 ? 116.642 131.589 143.761 1.00 51.95 433 SER B CA 1
ATOM 6349 C C . SER B 1 433 ? 117.473 132.245 144.851 1.00 54.70 433 SER B C 1
ATOM 6350 O O . SER B 1 433 ? 116.945 132.680 145.878 1.00 65.72 433 SER B O 1
ATOM 6353 N N . GLY B 1 434 ? 118.780 132.314 144.624 1.00 48.61 434 GLY B N 1
ATOM 6354 C CA . GLY B 1 434 ? 119.639 133.001 145.563 1.00 50.50 434 GLY B CA 1
ATOM 6355 C C . GLY B 1 434 ? 119.732 134.475 145.240 1.00 53.97 434 GLY B C 1
ATOM 6356 O O . GLY B 1 434 ? 120.569 134.889 144.435 1.00 54.86 434 GLY B O 1
ATOM 6357 N N . ALA B 1 435 ? 118.874 135.275 145.879 1.00 60.52 435 ALA B N 1
ATOM 6358 C CA . ALA B 1 435 ? 118.773 136.712 145.618 1.00 56.11 435 ALA B CA 1
ATOM 6359 C C . ALA B 1 435 ? 118.633 137.004 144.127 1.00 63.84 435 ALA B C 1
ATOM 6360 O O . ALA B 1 435 ? 119.154 138.003 143.628 1.00 65.78 435 ALA B O 1
ATOM 6362 N N . LYS B 1 436 ? 117.941 136.115 143.410 1.00 58.74 436 LYS B N 1
ATOM 6363 C CA . LYS B 1 436 ? 117.689 136.235 141.976 1.00 49.96 436 LYS B CA 1
ATOM 6364 C C . LYS B 1 436 ? 118.967 136.167 141.147 1.00 52.26 436 LYS B C 1
ATOM 6365 O O . LYS B 1 436 ? 118.921 136.333 139.926 1.00 59.30 436 LYS B O 1
ATOM 6371 N N . PHE B 1 437 ? 120.108 135.917 141.791 1.00 51.90 437 PHE B N 1
ATOM 6372 C CA . PHE B 1 437 ? 121.360 135.805 141.050 1.00 49.86 437 PHE B CA 1
ATOM 6373 C C . PHE B 1 437 ? 121.420 134.503 140.263 1.00 54.79 437 PHE B C 1
ATOM 6374 O O . PHE B 1 437 ? 121.974 134.462 139.159 1.00 59.82 437 PHE B O 1
ATOM 6382 N N . PHE B 1 438 ? 120.864 133.430 140.817 1.00 57.94 438 PHE B N 1
ATOM 6383 C CA . PHE B 1 438 ? 120.879 132.125 140.174 1.00 51.26 438 PHE B CA 1
ATOM 6384 C C . PHE B 1 438 ? 119.708 131.317 140.709 1.00 49.51 438 PHE B C 1
ATOM 6385 O O . PHE B 1 438 ? 119.094 131.671 141.716 1.00 51.12 438 PHE B O 1
ATOM 6393 N N . ASN B 1 439 ? 119.403 130.225 140.018 1.00 60.97 439 ASN B N 1
ATOM 6394 C CA . ASN B 1 439 ? 118.334 129.318 140.411 1.00 57.36 439 ASN B CA 1
ATOM 6395 C C . ASN B 1 439 ? 118.930 128.127 141.145 1.00 60.28 439 ASN B C 1
ATOM 6396 O O . ASN B 1 439 ? 119.898 127.524 140.673 1.00 67.65 439 ASN B O 1
ATOM 6401 N N . VAL B 1 440 ? 118.354 127.791 142.295 1.00 58.30 440 VAL B N 1
ATOM 6402 C CA . VAL B 1 440 ? 118.827 126.659 143.085 1.00 55.59 440 VAL B CA 1
ATOM 6403 C C . VAL B 1 440 ? 118.286 125.382 142.453 1.00 63.14 440 VAL B C 1
ATOM 6404 O O . VAL B 1 440 ? 117.083 125.117 142.494 1.00 65.82 440 VAL B O 1
ATOM 6408 N N . SER B 1 441 ? 119.175 124.594 141.864 1.00 49.81 441 SER B N 1
ATOM 6409 C CA . SER B 1 441 ? 118.823 123.338 141.213 1.00 48.50 441 SER B CA 1
ATOM 6410 C C . SER B 1 441 ? 120.114 122.562 141.003 1.00 54.42 441 SER B C 1
ATOM 6411 O O . SER B 1 441 ? 121.206 123.050 141.307 1.00 60.74 441 SER B O 1
ATOM 6414 N N . LEU B 1 442 ? 119.986 121.342 140.481 1.00 58.82 442 LEU B N 1
ATOM 6415 C CA . LEU B 1 442 ? 121.174 120.557 140.172 1.00 54.95 442 LEU B CA 1
ATOM 6416 C C . LEU B 1 442 ? 121.953 121.139 139.006 1.00 58.17 442 LEU B C 1
ATOM 6417 O O . LEU B 1 442 ? 123.110 120.761 138.801 1.00 63.92 442 LEU B O 1
ATOM 6422 N N . ASP B 1 443 ? 121.346 122.045 138.238 1.00 64.01 443 ASP B N 1
ATOM 6423 C CA . ASP B 1 443 ? 122.073 122.716 137.167 1.00 62.55 443 ASP B CA 1
ATOM 6424 C C . ASP B 1 443 ? 123.196 123.578 137.725 1.00 66.63 443 ASP B C 1
ATOM 6425 O O . ASP B 1 443 ? 124.292 123.624 137.158 1.00 72.85 443 ASP B O 1
ATOM 6430 N N . LEU B 1 444 ? 122.940 124.273 138.834 1.00 60.39 444 LEU B N 1
ATOM 6431 C CA . LEU B 1 444 ? 123.985 125.073 139.465 1.00 53.31 444 LEU B CA 1
ATOM 6432 C C . LEU B 1 444 ? 125.129 124.198 139.960 1.00 56.20 444 LEU B C 1
ATOM 6433 O O . LEU B 1 444 ? 126.304 124.535 139.773 1.00 65.04 444 LEU B O 1
ATOM 6438 N N . PHE B 1 445 ? 124.808 123.067 140.592 1.00 50.80 445 PHE B N 1
ATOM 6439 C CA . PHE B 1 445 ? 125.853 122.162 141.055 1.00 49.75 445 PHE B CA 1
ATOM 6440 C C . PHE B 1 445 ? 126.654 121.606 139.889 1.00 54.11 445 PHE B C 1
ATOM 6441 O O . PHE B 1 445 ? 127.885 121.526 139.955 1.00 67.37 445 PHE B O 1
ATOM 6449 N N . ALA B 1 446 ? 125.972 121.215 138.810 1.00 55.48 446 ALA B N 1
ATOM 6450 C CA . ALA B 1 446 ? 126.670 120.676 137.649 1.00 56.70 446 ALA B CA 1
ATOM 6451 C C . ALA B 1 446 ? 127.567 121.724 137.008 1.00 59.06 446 ALA B C 1
ATOM 6452 O O . ALA B 1 446 ? 128.696 121.422 136.613 1.00 63.74 446 ALA B O 1
ATOM 6454 N N . SER B 1 447 ? 127.086 122.964 136.899 1.00 55.08 447 SER B N 1
ATOM 6455 C CA . SER B 1 447 ? 127.902 124.024 136.319 1.00 54.06 447 SER B CA 1
ATOM 6456 C C . SER B 1 447 ? 129.112 124.332 137.189 1.00 59.46 447 SER B C 1
ATOM 6457 O O . SER B 1 447 ? 130.215 124.539 136.672 1.00 66.52 447 SER B O 1
ATOM 6460 N N . VAL B 1 448 ? 128.930 124.367 138.511 1.00 60.14 448 VAL B N 1
ATOM 6461 C CA . VAL B 1 448 ? 130.055 124.610 139.411 1.00 55.58 448 VAL B CA 1
ATOM 6462 C C . VAL B 1 448 ? 131.081 123.491 139.300 1.00 59.74 448 VAL B C 1
ATOM 6463 O O . VAL B 1 448 ? 132.291 123.741 139.233 1.00 67.25 448 VAL B O 1
ATOM 6467 N N . LEU B 1 449 ? 130.618 122.239 139.281 1.00 61.33 449 LEU B N 1
ATOM 6468 C CA . LEU B 1 449 ? 131.536 121.112 139.167 1.00 55.60 449 LEU B CA 1
ATOM 6469 C C . LEU B 1 449 ? 132.277 121.136 137.838 1.00 65.12 449 LEU B C 1
ATOM 6470 O O . LEU B 1 449 ? 133.483 120.870 137.787 1.00 75.45 449 LEU B O 1
ATOM 6475 N N . GLY B 1 450 ? 131.574 121.457 136.752 1.00 64.33 450 GLY B N 1
ATOM 6476 C CA . GLY B 1 450 ? 132.232 121.563 135.463 1.00 62.13 450 GLY B CA 1
ATOM 6477 C C . GLY B 1 450 ? 133.265 122.670 135.428 1.00 65.81 450 GLY B C 1
ATOM 6478 O O . GLY B 1 450 ? 134.348 122.499 134.870 1.00 73.59 450 GLY B O 1
ATOM 6479 N N . ALA B 1 451 ? 132.946 123.819 136.028 1.00 57.96 451 ALA B N 1
ATOM 6480 C CA . ALA B 1 451 ? 133.910 124.912 136.082 1.00 60.94 451 ALA B CA 1
ATOM 6481 C C . ALA B 1 451 ? 135.147 124.519 136.876 1.00 61.01 451 ALA B C 1
ATOM 6482 O O . ALA B 1 451 ? 136.276 124.802 136.460 1.00 70.87 451 ALA B O 1
ATOM 6484 N N . VAL B 1 452 ? 134.957 123.856 138.018 1.00 58.89 452 VAL B N 1
ATOM 6485 C CA . VAL B 1 452 ? 136.098 123.450 138.834 1.00 63.85 452 VAL B CA 1
ATOM 6486 C C . VAL B 1 452 ? 136.954 122.431 138.092 1.00 67.97 452 VAL B C 1
ATOM 6487 O O . VAL B 1 452 ? 138.188 122.516 138.096 1.00 75.21 452 VAL B O 1
ATOM 6491 N N . VAL B 1 453 ? 136.317 121.456 137.441 1.00 70.66 453 VAL B N 1
ATOM 6492 C CA . VAL B 1 453 ? 137.067 120.436 136.713 1.00 72.06 453 VAL B CA 1
ATOM 6493 C C . VAL B 1 453 ? 137.819 121.053 135.538 1.00 75.25 453 VAL B C 1
ATOM 6494 O O . VAL B 1 453 ? 138.975 120.702 135.273 1.00 80.14 453 VAL B O 1
ATOM 6498 N N . THR B 1 454 ? 137.182 121.978 134.817 1.00 70.83 454 THR B N 1
ATOM 6499 C CA . THR B 1 454 ? 137.853 122.653 133.710 1.00 71.23 454 THR B CA 1
ATOM 6500 C C . THR B 1 454 ? 139.043 123.468 134.198 1.00 71.88 454 THR B C 1
ATOM 6501 O O . THR B 1 454 ? 140.109 123.457 133.572 1.00 80.09 454 THR B O 1
ATOM 6505 N N . TYR B 1 455 ? 138.882 124.184 135.313 1.00 69.67 455 TYR B N 1
ATOM 6506 C CA . TYR B 1 455 ? 139.994 124.949 135.866 1.00 72.53 455 TYR B CA 1
ATOM 6507 C C . TYR B 1 455 ? 141.136 124.034 136.283 1.00 77.07 455 TYR B C 1
ATOM 6508 O O . TYR B 1 455 ? 142.310 124.351 136.059 1.00 80.65 455 TYR B O 1
ATOM 6517 N N . PHE B 1 456 ? 140.812 122.895 136.897 1.00 78.23 456 PHE B N 1
ATOM 6518 C CA . PHE B 1 456 ? 141.850 121.948 137.287 1.00 72.52 456 PHE B CA 1
ATOM 6519 C C . PHE B 1 456 ? 142.582 121.402 136.071 1.00 78.78 456 PHE B C 1
ATOM 6520 O O . PHE B 1 456 ? 143.811 121.269 136.086 1.00 87.40 456 PHE B O 1
ATOM 6528 N N . MET B 1 457 ? 141.845 121.072 135.008 1.00 87.78 457 MET B N 1
ATOM 6529 C CA . MET B 1 457 ? 142.485 120.587 133.789 1.00 88.47 457 MET B CA 1
ATOM 6530 C C . MET B 1 457 ? 143.391 121.649 133.183 1.00 88.92 457 MET B C 1
ATOM 6531 O O . MET B 1 457 ? 144.504 121.345 132.738 1.00 90.31 457 MET B O 1
ATOM 6536 N N . VAL B 1 458 ? 142.930 122.900 133.156 1.00 81.56 458 VAL B N 1
ATOM 6537 C CA . VAL B 1 458 ? 143.742 123.984 132.610 1.00 81.73 458 VAL B CA 1
ATOM 6538 C C . VAL B 1 458 ? 145.023 124.144 133.418 1.00 85.72 458 VAL B C 1
ATOM 6539 O O . VAL B 1 458 ? 146.118 124.275 132.860 1.00 90.48 458 VAL B O 1
ATOM 6543 N N . LEU B 1 459 ? 144.906 124.126 134.747 1.00 85.05 459 LEU B N 1
ATOM 6544 C CA . LEU B 1 459 ? 146.087 124.278 135.590 1.00 83.03 459 LEU B CA 1
ATOM 6545 C C . LEU B 1 459 ? 147.052 123.113 135.417 1.00 86.71 459 LEU B C 1
ATOM 6546 O O . LEU B 1 459 ? 148.271 123.311 135.375 1.00 91.05 459 LEU B O 1
ATOM 6551 N N . VAL B 1 460 ? 146.531 121.889 135.320 1.00 89.17 460 VAL B N 1
ATOM 6552 C CA . VAL B 1 460 ? 147.402 120.727 135.183 1.00 89.88 460 VAL B CA 1
ATOM 6553 C C . VAL B 1 460 ? 148.127 120.751 133.843 1.00 95.20 460 VAL B C 1
ATOM 6554 O O . VAL B 1 460 ? 149.340 120.520 133.777 1.00 96.86 460 VAL B O 1
ATOM 6558 N N . GLN B 1 461 ? 147.407 121.038 132.755 1.00 104.28 461 GLN B N 1
ATOM 6559 C CA . GLN B 1 461 ? 148.045 121.042 131.442 1.00 105.27 461 GLN B CA 1
ATOM 6560 C C . GLN B 1 461 ? 149.026 122.200 131.303 1.00 103.89 461 GLN B C 1
ATOM 6561 O O . GLN B 1 461 ? 150.101 122.041 130.714 1.00 104.58 461 GLN B O 1
ATOM 6567 N N . LEU B 1 462 ? 148.676 123.372 131.836 1.00 100.50 462 LEU B N 1
ATOM 6568 C CA . LEU B 1 462 ? 149.535 124.540 131.681 1.00 100.28 462 LEU B CA 1
ATOM 6569 C C . LEU B 1 462 ? 150.787 124.430 132.544 1.00 102.18 462 LEU B C 1
ATOM 6570 O O . LEU B 1 462 ? 151.895 124.721 132.078 1.00 103.63 462 LEU B O 1
ATOM 6575 N N . LYS B 1 463 ? 150.636 124.013 133.795 1.00 105.34 463 LYS B N 1
ATOM 6576 C CA . LYS B 1 463 ? 151.769 123.909 134.707 1.00 107.33 463 LYS B CA 1
ATOM 6577 C C . LYS B 1 463 ? 152.546 122.621 134.467 1.00 109.72 463 LYS B C 1
ATOM 6578 O O . LYS B 1 463 ? 153.770 122.584 134.594 1.00 109.64 463 LYS B O 1
ATOM 6585 N N . LYS C 1 5 ? 103.029 86.051 122.869 1.00 111.33 5 LYS C N 1
ATOM 6586 C CA . LYS C 1 5 ? 103.461 87.404 123.198 1.00 111.97 5 LYS C CA 1
ATOM 6587 C C . LYS C 1 5 ? 102.627 88.444 122.457 1.00 114.49 5 LYS C C 1
ATOM 6588 O O . LYS C 1 5 ? 102.092 88.174 121.381 1.00 114.90 5 LYS C O 1
ATOM 6594 N N . ASP C 1 6 ? 102.521 89.634 123.042 1.00 111.75 6 ASP C N 1
ATOM 6595 C CA . ASP C 1 6 ? 101.758 90.721 122.445 1.00 109.49 6 ASP C CA 1
ATOM 6596 C C . ASP C 1 6 ? 102.283 92.039 122.993 1.00 108.39 6 ASP C C 1
ATOM 6597 O O . ASP C 1 6 ? 103.008 92.073 123.990 1.00 108.14 6 ASP C O 1
ATOM 6602 N N . GLY C 1 7 ? 101.908 93.125 122.322 1.00 94.58 7 GLY C N 1
ATOM 6603 C CA . GLY C 1 7 ? 102.309 94.444 122.770 1.00 94.43 7 GLY C CA 1
ATOM 6604 C C . GLY C 1 7 ? 103.752 94.762 122.415 1.00 94.87 7 GLY C C 1
ATOM 6605 O O . GLY C 1 7 ? 104.257 94.385 121.358 1.00 96.12 7 GLY C O 1
ATOM 6606 N N . LEU C 1 8 ? 104.420 95.472 123.326 1.00 81.57 8 LEU C N 1
ATOM 6607 C CA . LEU C 1 8 ? 105.798 95.884 123.083 1.00 78.40 8 LEU C CA 1
ATOM 6608 C C . LEU C 1 8 ? 106.754 94.698 123.053 1.00 81.77 8 LEU C C 1
ATOM 6609 O O . LEU C 1 8 ? 107.760 94.735 122.336 1.00 80.23 8 LEU C O 1
ATOM 6614 N N . ILE C 1 9 ? 106.467 93.648 123.824 1.00 90.99 9 ILE C N 1
ATOM 6615 C CA . ILE C 1 9 ? 107.352 92.488 123.861 1.00 85.24 9 ILE C CA 1
ATOM 6616 C C . ILE C 1 9 ? 107.384 91.797 122.503 1.00 85.17 9 ILE C C 1
ATOM 6617 O O . ILE C 1 9 ? 108.454 91.444 121.995 1.00 90.25 9 ILE C O 1
ATOM 6622 N N . LYS C 1 10 ? 106.212 91.597 121.895 1.00 84.95 10 LYS C N 1
ATOM 6623 C CA . LYS C 1 10 ? 106.158 90.938 120.593 1.00 87.47 10 LYS C CA 1
ATOM 6624 C C . LYS C 1 10 ? 106.853 91.769 119.523 1.00 85.32 10 LYS C C 1
ATOM 6625 O O . LYS C 1 10 ? 107.570 91.228 118.673 1.00 86.70 10 LYS C O 1
ATOM 6631 N N . ASP C 1 11 ? 106.646 93.087 119.544 1.00 84.61 11 ASP C N 1
ATOM 6632 C CA . ASP C 1 11 ? 107.312 93.957 118.581 1.00 85.21 11 ASP C CA 1
ATOM 6633 C C . ASP C 1 11 ? 108.824 93.951 118.777 1.00 82.86 11 ASP C C 1
ATOM 6634 O O . ASP C 1 11 ? 109.583 93.930 117.802 1.00 84.19 11 ASP C O 1
ATOM 6639 N N . LEU C 1 12 ? 109.280 93.961 120.031 1.00 76.29 12 LEU C N 1
ATOM 6640 C CA . LEU C 1 12 ? 110.702 93.950 120.355 1.00 78.51 12 LEU C CA 1
ATOM 6641 C C . LEU C 1 12 ? 111.239 92.546 120.602 1.00 81.58 12 LEU C C 1
ATOM 6642 O O . LEU C 1 12 ? 112.189 92.380 121.379 1.00 79.50 12 LEU C O 1
ATOM 6647 N N . TRP C 1 13 ? 110.656 91.532 119.965 1.00 94.46 13 TRP C N 1
ATOM 6648 C CA . TRP C 1 13 ? 111.049 90.153 120.251 1.00 88.56 13 TRP C CA 1
ATOM 6649 C C . TRP C 1 13 ? 112.499 89.840 119.906 1.00 90.18 13 TRP C C 1
ATOM 6650 O O . TRP C 1 13 ? 113.175 89.203 120.733 1.00 92.92 13 TRP C O 1
ATOM 6661 N N . PRO C 1 14 ? 113.031 90.192 118.727 1.00 84.51 14 PRO C N 1
ATOM 6662 C CA . PRO C 1 14 ? 114.427 89.814 118.439 1.00 85.99 14 PRO C CA 1
ATOM 6663 C C . PRO C 1 14 ? 115.432 90.380 119.428 1.00 85.48 14 PRO C C 1
ATOM 6664 O O . PRO C 1 14 ? 116.369 89.674 119.818 1.00 85.82 14 PRO C O 1
ATOM 6668 N N . ASN C 1 15 ? 115.258 91.632 119.858 1.00 79.35 15 ASN C N 1
ATOM 6669 C CA . ASN C 1 15 ? 116.202 92.219 120.804 1.00 77.24 15 ASN C CA 1
ATOM 6670 C C . ASN C 1 15 ? 116.150 91.511 122.152 1.00 78.20 15 ASN C C 1
ATOM 6671 O O . ASN C 1 15 ? 117.193 91.214 122.745 1.00 75.60 15 ASN C O 1
ATOM 6676 N N . ILE C 1 16 ? 114.944 91.226 122.647 1.00 86.15 16 ILE C N 1
ATOM 6677 C CA . ILE C 1 16 ? 114.810 90.525 123.920 1.00 83.05 16 ILE C CA 1
ATOM 6678 C C . ILE C 1 16 ? 115.394 89.123 123.818 1.00 85.26 16 ILE C C 1
ATOM 6679 O O . ILE C 1 16 ? 116.072 88.651 124.737 1.00 83.53 16 ILE C O 1
ATOM 6684 N N . ARG C 1 17 ? 115.145 88.437 122.700 1.00 93.19 17 ARG C N 1
ATOM 6685 C CA . ARG C 1 17 ? 115.701 87.101 122.509 1.00 91.60 17 ARG C CA 1
ATOM 6686 C C . ARG C 1 17 ? 117.223 87.135 122.486 1.00 92.65 17 ARG C C 1
ATOM 6687 O O . ARG C 1 17 ? 117.880 86.276 123.087 1.00 99.74 17 ARG C O 1
ATOM 6695 N N . LEU C 1 18 ? 117.801 88.122 121.799 1.00 80.36 18 LEU C N 1
ATOM 6696 C CA . LEU C 1 18 ? 119.252 88.257 121.783 1.00 81.62 18 LEU C CA 1
ATOM 6697 C C . LEU C 1 18 ? 119.791 88.529 123.181 1.00 83.84 18 LEU C C 1
ATOM 6698 O O . LEU C 1 18 ? 120.839 87.998 123.564 1.00 81.85 18 LEU C O 1
ATOM 6703 N N . ILE C 1 19 ? 119.082 89.351 123.959 1.00 92.48 19 ILE C N 1
ATOM 6704 C CA . ILE C 1 19 ? 119.484 89.604 125.341 1.00 92.42 19 ILE C CA 1
ATOM 6705 C C . ILE C 1 19 ? 119.473 88.309 126.142 1.00 90.39 19 ILE C C 1
ATOM 6706 O O . ILE C 1 19 ? 120.406 88.021 126.901 1.00 89.93 19 ILE C O 1
ATOM 6711 N N . GLN C 1 20 ? 118.419 87.507 125.982 1.00 93.95 20 GLN C N 1
ATOM 6712 C CA . GLN C 1 20 ? 118.330 86.236 126.695 1.00 95.86 20 GLN C CA 1
ATOM 6713 C C . GLN C 1 20 ? 119.439 85.278 126.282 1.00 95.34 20 GLN C C 1
ATOM 6714 O O . GLN C 1 20 ? 119.919 84.493 127.107 1.00 91.01 20 GLN C O 1
ATOM 6720 N N . LEU C 1 21 ? 119.849 85.317 125.017 1.00 91.49 21 LEU C N 1
ATOM 6721 C CA . LEU C 1 21 ? 120.895 84.432 124.521 1.00 89.70 21 LEU C CA 1
ATOM 6722 C C . LEU C 1 21 ? 122.301 84.980 124.730 1.00 94.35 21 LEU C C 1
ATOM 6723 O O . LEU C 1 21 ? 123.270 84.261 124.468 1.00 95.98 21 LEU C O 1
ATOM 6728 N N . SER C 1 22 ? 122.442 86.221 125.192 1.00 96.14 22 SER C N 1
ATOM 6729 C CA . SER C 1 22 ? 123.747 86.859 125.301 1.00 96.78 22 SER C CA 1
ATOM 6730 C C . SER C 1 22 ? 124.338 86.798 126.703 1.00 96.05 22 SER C C 1
ATOM 6731 O O . SER C 1 22 ? 125.407 87.371 126.931 1.00 97.10 22 SER C O 1
ATOM 6734 N N . GLY C 1 23 ? 123.677 86.130 127.644 1.00 91.97 23 GLY C N 1
ATOM 6735 C CA . GLY C 1 23 ? 124.208 85.954 128.977 1.00 88.54 23 GLY C CA 1
ATOM 6736 C C . GLY C 1 23 ? 123.636 86.878 130.030 1.00 86.93 23 GLY C C 1
ATOM 6737 O O . GLY C 1 23 ? 123.810 86.604 131.223 1.00 85.31 23 GLY C O 1
ATOM 6738 N N . LEU C 1 24 ? 122.967 87.956 129.634 1.00 87.89 24 LEU C N 1
ATOM 6739 C CA . LEU C 1 24 ? 122.360 88.847 130.611 1.00 89.78 24 LEU C CA 1
ATOM 6740 C C . LEU C 1 24 ? 121.255 88.122 131.369 1.00 94.19 24 LEU C C 1
ATOM 6741 O O . LEU C 1 24 ? 120.594 87.224 130.842 1.00 94.64 24 LEU C O 1
ATOM 6746 N N . PHE C 1 25 ? 121.065 88.514 132.626 1.00 100.73 25 PHE C N 1
ATOM 6747 C CA . PHE C 1 25 ? 120.099 87.850 133.497 1.00 97.69 25 PHE C CA 1
ATOM 6748 C C . PHE C 1 25 ? 118.689 88.235 133.073 1.00 95.68 25 PHE C C 1
ATOM 6749 O O . PHE C 1 25 ? 118.222 89.343 133.345 1.00 99.09 25 PHE C O 1
ATOM 6757 N N . ILE C 1 26 ? 118.005 87.315 132.399 1.00 95.61 26 ILE C N 1
ATOM 6758 C CA . ILE C 1 26 ? 116.599 87.463 132.045 1.00 99.85 26 ILE C CA 1
ATOM 6759 C C . ILE C 1 26 ? 115.832 86.310 132.673 1.00 100.55 26 ILE C C 1
ATOM 6760 O O . ILE C 1 26 ? 116.197 85.143 132.489 1.00 99.20 26 ILE C O 1
ATOM 6765 N N . SER C 1 27 ? 114.774 86.637 133.413 1.00 111.53 27 SER C N 1
ATOM 6766 C CA . SER C 1 27 ? 113.933 85.634 134.051 1.00 111.62 27 SER C CA 1
ATOM 6767 C C . SER C 1 27 ? 112.576 85.464 133.391 1.00 112.26 27 SER C C 1
ATOM 6768 O O . SER C 1 27 ? 111.994 84.382 133.482 1.00 112.70 27 SER C O 1
ATOM 6771 N N . GLU C 1 28 ? 112.058 86.496 132.732 1.00 111.92 28 GLU C N 1
ATOM 6772 C CA . GLU C 1 28 ? 110.742 86.445 132.121 1.00 113.61 28 GLU C CA 1
ATOM 6773 C C . GLU C 1 28 ? 110.866 86.224 130.615 1.00 113.98 28 GLU C C 1
ATOM 6774 O O . GLU C 1 28 ? 111.958 86.038 130.073 1.00 112.67 28 GLU C O 1
ATOM 6780 N N . TYR C 1 29 ? 109.716 86.239 129.936 1.00 103.29 29 TYR C N 1
ATOM 6781 C CA . TYR C 1 29 ? 109.640 86.083 128.483 1.00 102.32 29 TYR C CA 1
ATOM 6782 C C . TYR C 1 29 ? 110.261 84.770 128.021 1.00 101.62 29 TYR C C 1
ATOM 6783 O O . TYR C 1 29 ? 110.900 84.706 126.968 1.00 103.04 29 TYR C O 1
ATOM 6792 N N . TYR C 1 30 ? 110.075 83.716 128.810 1.00 112.26 30 TYR C N 1
ATOM 6793 C CA . TYR C 1 30 ? 110.547 82.378 128.486 1.00 112.31 30 TYR C CA 1
ATOM 6794 C C . TYR C 1 30 ? 109.371 81.417 128.553 1.00 114.66 30 TYR C C 1
ATOM 6795 O O . TYR C 1 30 ? 108.551 81.499 129.474 1.00 117.30 30 TYR C O 1
ATOM 6804 N N . ASP C 1 31 ? 109.289 80.509 127.581 1.00 126.29 31 ASP C N 1
ATOM 6805 C CA . ASP C 1 31 ? 108.195 79.551 127.497 1.00 128.08 31 ASP C CA 1
ATOM 6806 C C . ASP C 1 31 ? 108.616 78.144 127.908 1.00 128.46 31 ASP C C 1
ATOM 6807 O O . ASP C 1 31 ? 107.974 77.169 127.504 1.00 128.03 31 ASP C O 1
ATOM 6812 N N . ASP C 1 32 ? 109.677 78.019 128.701 1.00 130.99 32 ASP C N 1
ATOM 6813 C CA . ASP C 1 32 ? 110.216 76.731 129.126 1.00 130.16 32 ASP C CA 1
ATOM 6814 C C . ASP C 1 32 ? 110.482 76.736 130.626 1.00 131.64 32 ASP C C 1
ATOM 6815 O O . ASP C 1 32 ? 111.550 76.343 131.099 1.00 132.10 32 ASP C O 1
ATOM 6820 N N . TYR C 1 33 ? 109.495 77.186 131.401 1.00 131.77 33 TYR C N 1
ATOM 6821 C CA . TYR C 1 33 ? 109.626 77.285 132.855 1.00 130.93 33 TYR C CA 1
ATOM 6822 C C . TYR C 1 33 ? 109.611 75.880 133.450 1.00 130.50 33 TYR C C 1
ATOM 6823 O O . TYR C 1 33 ? 108.592 75.378 133.931 1.00 130.60 33 TYR C O 1
ATOM 6832 N N . SER C 1 34 ? 110.770 75.235 133.413 1.00 136.79 34 SER C N 1
ATOM 6833 C CA . SER C 1 34 ? 110.965 73.904 133.969 1.00 136.93 34 SER C CA 1
ATOM 6834 C C . SER C 1 34 ? 112.060 73.951 135.030 1.00 138.36 34 SER C C 1
ATOM 6835 O O . SER C 1 34 ? 112.675 74.991 135.276 1.00 139.29 34 SER C O 1
ATOM 6838 N N . GLY C 1 35 ? 112.299 72.805 135.665 1.00 139.81 35 GLY C N 1
ATOM 6839 C CA . GLY C 1 35 ? 113.326 72.722 136.685 1.00 139.30 35 GLY C CA 1
ATOM 6840 C C . GLY C 1 35 ? 114.739 72.576 136.167 1.00 138.98 35 GLY C C 1
ATOM 6841 O O . GLY C 1 35 ? 115.686 72.751 136.939 1.00 138.57 35 GLY C O 1
ATOM 6842 N N . LEU C 1 36 ? 114.904 72.263 134.885 1.00 140.48 36 LEU C N 1
ATOM 6843 C CA . LEU C 1 36 ? 116.217 72.094 134.275 1.00 141.66 36 LEU C CA 1
ATOM 6844 C C . LEU C 1 36 ? 116.610 73.243 133.362 1.00 141.33 36 LEU C C 1
ATOM 6845 O O . LEU C 1 36 ? 117.765 73.672 133.385 1.00 139.93 36 LEU C O 1
ATOM 6850 N N . ALA C 1 37 ? 115.675 73.752 132.557 1.00 138.23 37 ALA C N 1
ATOM 6851 C CA . ALA C 1 37 ? 115.988 74.873 131.677 1.00 137.30 37 ALA C CA 1
ATOM 6852 C C . ALA C 1 37 ? 116.369 76.112 132.476 1.00 136.59 37 ALA C C 1
ATOM 6853 O O . ALA C 1 37 ? 117.320 76.818 132.124 1.00 136.31 37 ALA C O 1
ATOM 6855 N N . VAL C 1 38 ? 115.638 76.392 133.558 1.00 135.23 38 VAL C N 1
ATOM 6856 C CA . VAL C 1 38 ? 115.948 77.552 134.389 1.00 136.28 38 VAL C CA 1
ATOM 6857 C C . VAL C 1 38 ? 117.312 77.391 135.048 1.00 136.43 38 VAL C C 1
ATOM 6858 O O . VAL C 1 38 ? 118.114 78.333 135.093 1.00 135.86 38 VAL C O 1
ATOM 6862 N N . LEU C 1 39 ? 117.595 76.197 135.575 1.00 135.47 39 LEU C N 1
ATOM 6863 C CA . LEU C 1 39 ? 118.872 75.958 136.239 1.00 135.32 39 LEU C CA 1
ATOM 6864 C C . LEU C 1 39 ? 120.034 76.104 135.264 1.00 135.49 39 LEU C C 1
ATOM 6865 O O . LEU C 1 39 ? 121.043 76.748 135.575 1.00 135.66 39 LEU C O 1
ATOM 6870 N N . PHE C 1 40 ? 119.905 75.517 134.072 1.00 131.91 40 PHE C N 1
ATOM 6871 C CA . PHE C 1 40 ? 120.969 75.628 133.079 1.00 131.86 40 PHE C CA 1
ATOM 6872 C C . PHE C 1 40 ? 121.130 77.064 132.600 1.00 132.14 40 PHE C C 1
ATOM 6873 O O . PHE C 1 40 ? 122.252 77.519 132.357 1.00 132.42 40 PHE C O 1
ATOM 6881 N N . ARG C 1 41 ? 120.021 77.791 132.456 1.00 125.84 41 ARG C N 1
ATOM 6882 C CA . ARG C 1 41 ? 120.098 79.190 132.050 1.00 123.96 41 ARG C CA 1
ATOM 6883 C C . ARG C 1 41 ? 120.835 80.025 133.089 1.00 123.47 41 ARG C C 1
ATOM 6884 O O . ARG C 1 41 ? 121.691 80.849 132.743 1.00 122.06 41 ARG C O 1
ATOM 6892 N N . LYS C 1 42 ? 120.516 79.822 134.369 1.00 122.97 42 LYS C N 1
ATOM 6893 C CA . LYS C 1 42 ? 121.207 80.551 135.428 1.00 123.02 42 LYS C CA 1
ATOM 6894 C C . LYS C 1 42 ? 122.681 80.171 135.484 1.00 122.49 42 LYS C C 1
ATOM 6895 O O . LYS C 1 42 ? 123.542 81.033 135.698 1.00 123.37 42 LYS C O 1
ATOM 6901 N N . ILE C 1 43 ? 122.991 78.887 135.289 1.00 117.83 43 ILE C N 1
ATOM 6902 C CA . ILE C 1 43 ? 124.383 78.448 135.276 1.00 117.24 43 ILE C CA 1
ATOM 6903 C C . ILE C 1 43 ? 125.143 79.122 134.141 1.00 118.09 43 ILE C C 1
ATOM 6904 O O . ILE C 1 43 ? 126.264 79.610 134.328 1.00 116.98 43 ILE C O 1
ATOM 6909 N N . TYR C 1 44 ? 124.544 79.161 132.949 1.00 110.10 44 TYR C N 1
ATOM 6910 C CA . TYR C 1 44 ? 125.203 79.785 131.807 1.00 107.76 44 TYR C CA 1
ATOM 6911 C C . TYR C 1 44 ? 125.393 81.279 132.028 1.00 106.84 44 TYR C C 1
ATOM 6912 O O . TYR C 1 44 ? 126.444 81.831 131.688 1.00 105.96 44 TYR C O 1
ATOM 6921 N N . SER C 1 45 ? 124.387 81.951 132.595 1.00 105.44 45 SER C N 1
ATOM 6922 C CA . SER C 1 45 ? 124.518 83.380 132.864 1.00 104.33 45 SER C CA 1
ATOM 6923 C C . SER C 1 45 ? 125.623 83.653 133.878 1.00 104.70 45 SER C C 1
ATOM 6924 O O . SER C 1 45 ? 126.420 84.585 133.705 1.00 106.46 45 SER C O 1
ATOM 6927 N N . TRP C 1 46 ? 125.687 82.850 134.944 1.00 104.99 46 TRP C N 1
ATOM 6928 C CA . TRP C 1 46 ? 126.743 83.018 135.939 1.00 103.65 46 TRP C CA 1
ATOM 6929 C C . TRP C 1 46 ? 128.118 82.760 135.338 1.00 104.28 46 TRP C C 1
ATOM 6930 O O . TRP C 1 46 ? 129.073 83.492 135.621 1.00 105.08 46 TRP C O 1
ATOM 6941 N N . ILE C 1 47 ? 128.240 81.722 134.508 1.00 101.08 47 ILE C N 1
ATOM 6942 C CA . ILE C 1 47 ? 129.518 81.431 133.863 1.00 102.50 47 ILE C CA 1
ATOM 6943 C C . ILE C 1 47 ? 129.927 82.583 132.956 1.00 101.26 47 ILE C C 1
ATOM 6944 O O . ILE C 1 47 ? 131.090 83.007 132.949 1.00 101.56 47 ILE C O 1
ATOM 6949 N N . THR C 1 48 ? 128.976 83.113 132.186 1.00 96.58 48 THR C N 1
ATOM 6950 C CA . THR C 1 48 ? 129.272 84.235 131.305 1.00 96.38 48 THR C CA 1
ATOM 6951 C C . THR C 1 48 ? 129.764 85.434 132.104 1.00 96.98 48 THR C C 1
ATOM 6952 O O . THR C 1 48 ? 130.815 86.008 131.794 1.00 100.44 48 THR C O 1
ATOM 6956 N N . ALA C 1 49 ? 129.034 85.796 133.166 1.00 86.68 49 ALA C N 1
ATOM 6957 C CA . ALA C 1 49 ? 129.418 86.940 133.988 1.00 85.29 49 ALA C CA 1
ATOM 6958 C C . ALA C 1 49 ? 130.792 86.738 134.609 1.00 90.45 49 ALA C C 1
ATOM 6959 O O . ALA C 1 49 ? 131.600 87.675 134.673 1.00 90.00 49 ALA C O 1
ATOM 6961 N N . ILE C 1 50 ? 131.071 85.520 135.081 1.00 88.26 50 ILE C N 1
ATOM 6962 C CA . ILE C 1 50 ? 132.389 85.212 135.622 1.00 85.19 50 ILE C CA 1
ATOM 6963 C C . ILE C 1 50 ? 133.455 85.437 134.562 1.00 84.54 50 ILE C C 1
ATOM 6964 O O . ILE C 1 50 ? 134.519 85.999 134.843 1.00 85.08 50 ILE C O 1
ATOM 6969 N N . ILE C 1 51 ? 133.182 85.020 133.324 1.00 83.66 51 ILE C N 1
ATOM 6970 C CA . ILE C 1 51 ? 134.146 85.217 132.244 1.00 83.80 51 ILE C CA 1
ATOM 6971 C C . ILE C 1 51 ? 134.401 86.702 132.012 1.00 84.88 51 ILE C C 1
ATOM 6972 O O . ILE C 1 51 ? 135.559 87.147 131.962 1.00 86.79 51 ILE C O 1
ATOM 6977 N N . ILE C 1 52 ? 133.331 87.496 131.879 1.00 83.66 52 ILE C N 1
ATOM 6978 C CA . ILE C 1 52 ? 133.519 88.917 131.582 1.00 79.69 52 ILE C CA 1
ATOM 6979 C C . ILE C 1 52 ? 134.311 89.593 132.692 1.00 85.36 52 ILE C C 1
ATOM 6980 O O . ILE C 1 52 ? 135.260 90.344 132.435 1.00 90.51 52 ILE C O 1
ATOM 6985 N N . TYR C 1 53 ? 133.942 89.336 133.944 1.00 82.16 53 TYR C N 1
ATOM 6986 C CA . TYR C 1 53 ? 134.599 90.063 135.019 1.00 82.29 53 TYR C CA 1
ATOM 6987 C C . TYR C 1 53 ? 135.991 89.536 135.334 1.00 85.41 53 TYR C C 1
ATOM 6988 O O . TYR C 1 53 ? 136.847 90.323 135.746 1.00 88.03 53 TYR C O 1
ATOM 6997 N N . SER C 1 54 ? 136.264 88.249 135.109 1.00 79.33 54 SER C N 1
ATOM 6998 C CA . SER C 1 54 ? 137.638 87.775 135.202 1.00 79.15 54 SER C CA 1
ATOM 6999 C C . SER C 1 54 ? 138.513 88.440 134.151 1.00 82.60 54 SER C C 1
ATOM 7000 O O . SER C 1 54 ? 139.635 88.869 134.449 1.00 86.81 54 SER C O 1
ATOM 7003 N N . GLN C 1 55 ? 138.015 88.550 132.916 1.00 76.78 55 GLN C N 1
ATOM 7004 C CA . GLN C 1 55 ? 138.798 89.221 131.884 1.00 77.41 55 GLN C CA 1
ATOM 7005 C C . GLN C 1 55 ? 139.016 90.690 132.224 1.00 77.72 55 GLN C C 1
ATOM 7006 O O . GLN C 1 55 ? 140.107 91.228 132.004 1.00 84.14 55 GLN C O 1
ATOM 7012 N N . PHE C 1 56 ? 137.992 91.357 132.762 1.00 68.31 56 PHE C N 1
ATOM 7013 C CA . PHE C 1 56 ? 138.151 92.759 133.143 1.00 70.65 56 PHE C CA 1
ATOM 7014 C C . PHE C 1 56 ? 139.167 92.919 134.267 1.00 75.03 56 PHE C C 1
ATOM 7015 O O . PHE C 1 56 ? 139.973 93.859 134.258 1.00 78.41 56 PHE C O 1
ATOM 7023 N N . ILE C 1 57 ? 139.142 92.016 135.251 1.00 78.64 57 ILE C N 1
ATOM 7024 C CA . ILE C 1 57 ? 140.130 92.056 136.324 1.00 79.20 57 ILE C CA 1
ATOM 7025 C C . ILE C 1 57 ? 141.531 91.844 135.764 1.00 81.53 57 ILE C C 1
ATOM 7026 O O . ILE C 1 57 ? 142.493 92.484 136.201 1.00 81.17 57 ILE C O 1
ATOM 7031 N N . PHE C 1 58 ? 141.667 90.949 134.784 1.00 84.60 58 PHE C N 1
ATOM 7032 C CA . PHE C 1 58 ? 142.969 90.732 134.158 1.00 84.22 58 PHE C CA 1
ATOM 7033 C C . PHE C 1 58 ? 143.457 91.984 133.436 1.00 86.28 58 PHE C C 1
ATOM 7034 O O . PHE C 1 58 ? 144.643 92.336 133.517 1.00 87.24 58 PHE C O 1
ATOM 7042 N N . ILE C 1 59 ? 142.559 92.662 132.718 1.00 80.15 59 ILE C N 1
ATOM 7043 C CA . ILE C 1 59 ? 142.929 93.913 132.058 1.00 76.91 59 ILE C CA 1
ATOM 7044 C C . ILE C 1 59 ? 143.380 94.941 133.085 1.00 79.59 59 ILE C C 1
ATOM 7045 O O . ILE C 1 59 ? 144.386 95.634 132.892 1.00 86.14 59 ILE C O 1
ATOM 7050 N N . VAL C 1 60 ? 142.650 95.051 134.197 1.00 74.28 60 VAL C N 1
ATOM 7051 C CA . VAL C 1 60 ? 143.031 95.996 135.245 1.00 78.80 60 VAL C CA 1
ATOM 7052 C C . VAL C 1 60 ? 144.401 95.641 135.812 1.00 84.97 60 VAL C C 1
ATOM 7053 O O . VAL C 1 60 ? 145.222 96.523 136.094 1.00 87.12 60 VAL C O 1
ATOM 7057 N N . ILE C 1 61 ? 144.671 94.345 135.982 1.00 93.44 61 ILE C N 1
ATOM 7058 C CA . IL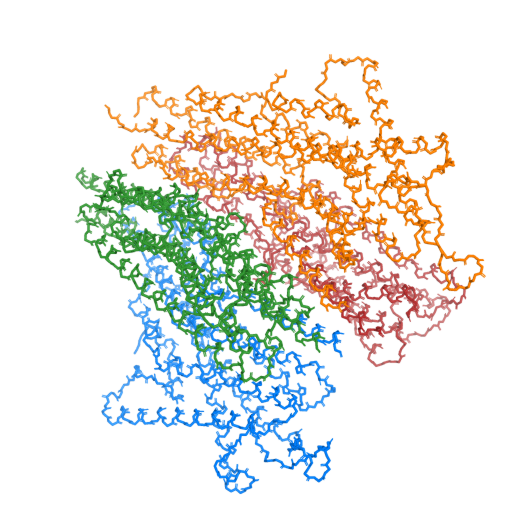E C 1 61 ? 145.966 93.906 136.501 1.00 91.89 61 ILE C CA 1
ATOM 7059 C C . ILE C 1 61 ? 147.087 94.323 135.559 1.00 90.40 61 ILE C C 1
ATOM 7060 O O . ILE C 1 61 ? 148.121 94.848 135.990 1.00 87.58 61 ILE C O 1
ATOM 7065 N N . PHE C 1 62 ? 146.896 94.112 134.259 1.00 97.25 62 PHE C N 1
ATOM 7066 C CA . PHE C 1 62 ? 147.941 94.462 133.302 1.00 98.10 62 PHE C CA 1
ATOM 7067 C C . PHE C 1 62 ? 148.075 95.982 133.260 1.00 98.17 62 PHE C C 1
ATOM 7068 O O . PHE C 1 62 ? 149.160 96.513 133.002 1.00 100.65 62 PHE C O 1
ATOM 7076 N N . MET C 1 63 ? 146.997 96.689 133.593 1.00 92.23 63 MET C N 1
ATOM 7077 C CA . MET C 1 63 ? 147.005 98.148 133.562 1.00 89.89 63 MET C CA 1
ATOM 7078 C C . MET C 1 63 ? 147.858 98.807 134.636 1.00 92.30 63 MET C C 1
ATOM 7079 O O . MET C 1 63 ? 148.284 99.948 134.428 1.00 96.87 63 MET C O 1
ATOM 7084 N N . VAL C 1 64 ? 148.146 98.154 135.761 1.00 90.09 64 VAL C N 1
ATOM 7085 C CA . VAL C 1 64 ? 148.851 98.823 136.850 1.00 92.02 64 VAL C CA 1
ATOM 7086 C C . VAL C 1 64 ? 150.181 98.142 137.144 1.00 92.85 64 VAL C C 1
ATOM 7087 O O . VAL C 1 64 ? 151.121 98.782 137.629 1.00 94.30 64 VAL C O 1
ATOM 7091 N N . THR C 1 65 ? 150.278 96.845 136.858 1.00 99.13 65 THR C N 1
ATOM 7092 C CA . THR C 1 65 ? 151.506 96.109 137.126 1.00 99.81 65 THR C CA 1
ATOM 7093 C C . THR C 1 65 ? 152.418 95.993 135.912 1.00 98.94 65 THR C C 1
ATOM 7094 O O . THR C 1 65 ? 153.484 95.377 136.018 1.00 100.11 65 THR C O 1
ATOM 7098 N N . LYS C 1 66 ? 152.034 96.560 134.767 1.00 101.06 66 LYS C N 1
ATOM 7099 C CA . LYS C 1 66 ? 152.892 96.520 133.590 1.00 99.61 66 LYS C CA 1
ATOM 7100 C C . LYS C 1 66 ? 152.916 97.844 132.836 1.00 100.82 66 LYS C C 1
ATOM 7101 O O . LYS C 1 66 ? 153.399 97.880 131.698 1.00 102.78 66 LYS C O 1
ATOM 7107 N N . SER C 1 67 ? 152.414 98.924 133.426 1.00 99.08 67 SER C N 1
ATOM 7108 C CA . SER C 1 67 ? 152.419 100.244 132.808 1.00 98.55 67 SER C CA 1
ATOM 7109 C C . SER C 1 67 ? 153.520 101.076 133.447 1.00 102.04 67 SER C C 1
ATOM 7110 O O . SER C 1 67 ? 153.547 101.240 134.672 1.00 100.82 67 SER C O 1
ATOM 7113 N N . ASN C 1 68 ? 154.423 101.599 132.621 1.00 112.83 68 ASN C N 1
ATOM 7114 C CA . ASN C 1 68 ? 155.543 102.401 133.095 1.00 110.27 68 ASN C CA 1
ATOM 7115 C C . ASN C 1 68 ? 155.504 103.827 132.573 1.00 109.46 68 ASN C C 1
ATOM 7116 O O . ASN C 1 68 ? 155.580 104.774 133.365 1.00 108.40 68 ASN C O 1
ATOM 7121 N N . ASP C 1 69 ? 155.388 104.012 131.262 1.00 106.80 69 ASP C N 1
ATOM 7122 C CA . ASP C 1 69 ? 155.365 105.346 130.689 1.00 105.36 69 ASP C CA 1
ATOM 7123 C C . ASP C 1 69 ? 153.956 105.931 130.747 1.00 103.54 69 ASP C C 1
ATOM 7124 O O . ASP C 1 69 ? 152.970 105.228 130.986 1.00 103.89 69 ASP C O 1
ATOM 7129 N N . SER C 1 70 ? 153.874 107.245 130.527 1.00 100.81 70 SER C N 1
ATOM 7130 C CA . SER C 1 70 ? 152.581 107.921 130.557 1.00 101.16 70 SER C CA 1
ATOM 7131 C C . SER C 1 70 ? 151.697 107.490 129.393 1.00 100.44 70 SER C C 1
ATOM 7132 O O . SER C 1 70 ? 150.477 107.372 129.548 1.00 101.37 70 SER C O 1
ATOM 7135 N N . ASP C 1 71 ? 152.288 107.265 128.217 1.00 101.65 71 ASP C N 1
ATOM 7136 C CA . ASP C 1 71 ? 151.491 106.896 127.050 1.00 99.99 71 ASP C CA 1
ATOM 7137 C C . ASP C 1 71 ? 150.902 105.498 127.198 1.00 100.01 71 ASP C C 1
ATOM 7138 O O . ASP C 1 71 ? 149.750 105.254 126.813 1.00 99.52 71 ASP C O 1
ATOM 7143 N N . GLN C 1 72 ? 151.681 104.563 127.745 1.00 101.71 72 GLN C N 1
ATOM 7144 C CA . GLN C 1 72 ? 151.153 103.229 128.006 1.00 101.42 72 GLN C CA 1
ATOM 7145 C C . GLN C 1 72 ? 150.012 103.287 129.011 1.00 98.17 72 GLN C C 1
ATOM 7146 O O . GLN C 1 72 ? 149.001 102.590 128.857 1.00 96.26 72 GLN C O 1
ATOM 7152 N N . LEU C 1 73 ? 150.156 104.118 130.046 1.00 90.64 73 LEU C N 1
ATOM 7153 C CA . LEU C 1 73 ? 149.079 104.294 131.012 1.00 90.31 73 LEU C CA 1
ATOM 7154 C C . LEU C 1 73 ? 147.841 104.882 130.352 1.00 90.09 73 LEU C C 1
ATOM 7155 O O . LEU C 1 73 ? 146.717 104.461 130.643 1.00 93.25 73 LEU C O 1
ATOM 7160 N N . ALA C 1 74 ? 148.025 105.859 129.462 1.00 83.78 74 ALA C N 1
ATOM 7161 C CA . ALA C 1 74 ? 146.885 106.447 128.768 1.00 80.93 74 ALA C CA 1
ATOM 7162 C C . ALA C 1 74 ? 146.159 105.408 127.925 1.00 81.94 74 ALA C C 1
ATOM 7163 O O . ALA C 1 74 ? 144.928 105.323 127.959 1.00 84.90 74 ALA C O 1
ATOM 7165 N N . ALA C 1 75 ? 146.908 104.594 127.177 1.00 88.49 75 ALA C N 1
ATOM 7166 C CA . ALA C 1 75 ? 146.282 103.555 126.363 1.00 84.87 75 ALA C CA 1
ATOM 7167 C C . ALA C 1 75 ? 145.555 102.530 127.228 1.00 88.04 75 ALA C C 1
ATOM 7168 O O . ALA C 1 75 ? 144.435 102.109 126.903 1.00 92.87 75 ALA C O 1
ATOM 7170 N N . GLY C 1 76 ? 146.178 102.113 128.333 1.00 75.70 76 GLY C N 1
ATOM 7171 C CA . GLY C 1 76 ? 145.542 101.140 129.205 1.00 73.66 76 GLY C CA 1
ATOM 7172 C C . GLY C 1 76 ? 144.271 101.666 129.842 1.00 71.38 76 GLY C C 1
ATOM 7173 O O . GLY C 1 76 ? 143.265 100.955 129.916 1.00 68.78 76 GLY C O 1
ATOM 7174 N N . VAL C 1 77 ? 144.296 102.917 130.308 1.00 69.93 77 VAL C N 1
ATOM 7175 C CA . VAL C 1 77 ? 143.094 103.517 130.873 1.00 74.01 77 VAL C CA 1
ATOM 7176 C C . VAL C 1 77 ? 142.027 103.677 129.801 1.00 75.57 77 VAL C C 1
ATOM 7177 O O . VAL C 1 77 ? 140.835 103.507 130.076 1.00 78.43 77 VAL C O 1
ATOM 7181 N N . VAL C 1 78 ? 142.430 103.983 128.565 1.00 70.26 78 VAL C N 1
ATOM 7182 C CA . VAL C 1 78 ? 141.463 104.092 127.475 1.00 66.33 78 VAL C CA 1
ATOM 7183 C C . VAL C 1 78 ? 140.749 102.766 127.264 1.00 69.22 78 VAL C C 1
ATOM 7184 O O . VAL C 1 78 ? 139.519 102.713 127.179 1.00 72.90 78 VAL C O 1
ATOM 7188 N N . THR C 1 79 ? 141.510 101.672 127.180 1.00 66.02 79 THR C N 1
ATOM 7189 C CA . THR C 1 79 ? 140.885 100.366 126.968 1.00 65.70 79 THR C CA 1
ATOM 7190 C C . THR C 1 79 ? 140.010 99.965 128.154 1.00 74.14 79 THR C C 1
ATOM 7191 O O . THR C 1 79 ? 138.888 99.461 127.972 1.00 77.35 79 THR C O 1
ATOM 7195 N N . THR C 1 80 ? 140.501 100.192 129.375 1.00 74.02 80 THR C N 1
ATOM 7196 C CA . THR C 1 80 ? 139.738 99.825 130.561 1.00 68.97 80 THR C CA 1
ATOM 7197 C C . THR C 1 80 ? 138.427 100.597 130.629 1.00 65.64 80 THR C C 1
ATOM 7198 O O . THR C 1 80 ? 137.374 100.023 130.917 1.00 70.43 80 THR C O 1
ATOM 7202 N N . LEU C 1 81 ? 138.466 101.900 130.342 1.00 58.12 81 LEU C N 1
ATOM 7203 C CA . LEU C 1 81 ? 137.241 102.690 130.364 1.00 65.88 81 LEU C CA 1
ATOM 7204 C C . LEU C 1 81 ? 136.342 102.370 129.179 1.00 69.42 81 LEU C C 1
ATOM 7205 O O . LEU C 1 81 ? 135.121 102.535 129.269 1.00 72.99 81 LEU C O 1
ATOM 7210 N N . PHE C 1 82 ? 136.919 101.926 128.061 1.00 68.97 82 PHE C N 1
ATOM 7211 C CA . PHE C 1 82 ? 136.107 101.516 126.923 1.00 68.52 82 PHE C CA 1
ATOM 7212 C C . PHE C 1 82 ? 135.275 100.292 127.264 1.00 74.90 82 PHE C C 1
ATOM 7213 O O . PHE C 1 82 ? 134.102 100.203 126.884 1.00 83.81 82 PHE C O 1
ATOM 7221 N N . PHE C 1 83 ? 135.862 99.333 127.973 1.00 67.33 83 PHE C N 1
ATOM 7222 C CA . PHE C 1 83 ? 135.090 98.159 128.366 1.00 63.39 83 PHE C CA 1
ATOM 7223 C C . PHE C 1 83 ? 134.351 98.339 129.688 1.00 70.20 83 PHE C C 1
ATOM 7224 O O . PHE C 1 83 ? 133.503 97.505 130.032 1.00 76.38 83 PHE C O 1
ATOM 7232 N N . THR C 1 84 ? 134.626 99.421 130.419 1.00 68.17 84 THR C N 1
ATOM 7233 C CA . THR C 1 84 ? 133.853 99.731 131.616 1.00 63.62 84 THR C CA 1
ATOM 7234 C C . THR C 1 84 ? 132.398 100.033 131.275 1.00 66.97 84 THR C C 1
ATOM 7235 O O . THR C 1 84 ? 131.509 99.807 132.103 1.00 73.67 84 THR C O 1
ATOM 7239 N N . HIS C 1 85 ? 132.129 100.511 130.059 1.00 60.94 85 HIS C N 1
ATOM 7240 C CA . HIS C 1 85 ? 130.748 100.721 129.640 1.00 62.28 85 HIS C CA 1
ATOM 7241 C C . HIS C 1 85 ? 129.950 99.427 129.738 1.00 67.83 85 HIS C C 1
ATOM 7242 O O . HIS C 1 85 ? 128.899 99.373 130.389 1.00 71.37 85 HIS C O 1
ATOM 7249 N N . SER C 1 86 ? 130.454 98.359 129.116 1.00 71.83 86 SER C N 1
ATOM 7250 C CA . SER C 1 86 ? 129.776 97.071 129.197 1.00 72.39 86 SER C CA 1
ATOM 7251 C C . SER C 1 86 ? 129.846 96.490 130.602 1.00 75.77 86 SER C C 1
ATOM 7252 O O . SER C 1 86 ? 128.891 95.839 131.048 1.00 83.34 86 SER C O 1
ATOM 7255 N N . MET C 1 87 ? 130.954 96.726 131.314 1.00 73.76 87 MET C N 1
ATOM 7256 C CA . MET C 1 87 ? 131.047 96.301 132.708 1.00 73.03 87 MET C CA 1
ATOM 7257 C C . MET C 1 87 ? 129.863 96.822 133.512 1.00 76.86 87 MET C C 1
ATOM 7258 O O . MET C 1 87 ? 129.200 96.069 134.233 1.00 81.88 87 MET C O 1
ATOM 7263 N N . ILE C 1 88 ? 129.589 98.121 133.393 1.00 59.99 88 ILE C N 1
ATOM 7264 C CA . ILE C 1 88 ? 128.508 98.744 134.147 1.00 52.47 88 ILE C CA 1
ATOM 7265 C C . ILE C 1 88 ? 127.155 98.283 133.628 1.00 54.96 88 ILE C C 1
ATOM 7266 O O . ILE C 1 88 ? 126.254 97.972 134.414 1.00 55.65 88 ILE C O 1
ATOM 7271 N N . LYS C 1 89 ? 126.986 98.229 132.303 1.00 62.64 89 LYS C N 1
ATOM 7272 C CA . LYS C 1 89 ? 125.685 97.896 131.733 1.00 62.01 89 LYS C CA 1
ATOM 7273 C C . LYS C 1 89 ? 125.240 96.480 132.071 1.00 67.51 89 LYS C C 1
ATOM 7274 O O . LYS C 1 89 ? 124.034 96.248 132.238 1.00 73.97 89 LYS C O 1
ATOM 7280 N N . PHE C 1 90 ? 126.176 95.535 132.187 1.00 70.73 90 PHE C N 1
ATOM 7281 C CA . PHE C 1 90 ? 125.801 94.169 132.536 1.00 67.74 90 PHE C CA 1
ATOM 7282 C C . PHE C 1 90 ? 125.073 94.124 133.876 1.00 73.07 90 PHE C C 1
ATOM 7283 O O . PHE C 1 90 ? 123.954 93.606 133.973 1.00 74.36 90 PHE C O 1
ATOM 7291 N N . VAL C 1 91 ? 125.682 94.691 134.922 1.00 71.20 91 VAL C N 1
ATOM 7292 C CA . VAL C 1 91 ? 125.042 94.689 136.231 1.00 69.93 91 VAL C CA 1
ATOM 7293 C C . VAL C 1 91 ? 123.904 95.693 136.304 1.00 66.32 91 VAL C C 1
ATOM 7294 O O . VAL C 1 91 ? 123.036 95.573 137.176 1.00 71.40 91 VAL C O 1
ATOM 7298 N N . TYR C 1 92 ? 123.883 96.691 135.419 1.00 61.47 92 TYR C N 1
ATOM 7299 C CA . TYR C 1 92 ? 122.760 97.617 135.404 1.00 66.61 92 TYR C CA 1
ATOM 7300 C C . TYR C 1 92 ? 121.485 96.920 134.960 1.00 63.79 92 TYR C C 1
ATOM 7301 O O . TYR C 1 92 ? 120.432 97.075 135.588 1.00 67.68 92 TYR C O 1
ATOM 7310 N N . PHE C 1 93 ? 121.556 96.149 133.878 1.00 67.17 93 PHE C N 1
ATOM 7311 C CA . PHE C 1 93 ? 120.363 95.434 133.445 1.00 66.78 93 PHE C CA 1
ATOM 7312 C C . PHE C 1 93 ? 120.083 94.210 134.306 1.00 73.30 93 PHE C C 1
ATOM 7313 O O . PHE C 1 93 ? 118.920 93.918 134.604 1.00 73.22 93 PHE C O 1
ATOM 7321 N N . SER C 1 94 ? 121.126 93.479 134.707 1.00 83.23 94 SER C N 1
ATOM 7322 C CA . SER C 1 94 ? 120.913 92.225 135.422 1.00 81.43 94 SER C CA 1
ATOM 7323 C C . SER C 1 94 ? 120.292 92.462 136.792 1.00 84.97 94 SER C C 1
ATOM 7324 O O . SER C 1 94 ? 119.453 91.674 137.245 1.00 88.33 94 SER C O 1
ATOM 7327 N N . THR C 1 95 ? 120.692 93.533 137.471 1.00 83.01 95 THR C N 1
ATOM 7328 C CA . THR C 1 95 ? 120.155 93.862 138.783 1.00 81.44 95 THR C CA 1
ATOM 7329 C C . THR C 1 95 ? 119.036 94.892 138.726 1.00 79.88 95 THR C C 1
ATOM 7330 O O . THR C 1 95 ? 118.568 95.334 139.780 1.00 82.37 95 THR C O 1
ATOM 7334 N N . GLY C 1 96 ? 118.601 95.288 137.533 1.00 68.93 96 GLY C N 1
ATOM 7335 C CA . GLY C 1 96 ? 117.536 96.263 137.402 1.00 69.46 96 GLY C CA 1
ATOM 7336 C C . GLY C 1 96 ? 116.467 95.849 136.412 1.00 72.69 96 GLY C C 1
ATOM 7337 O O . GLY C 1 96 ? 115.901 96.693 135.712 1.00 73.00 96 GLY C O 1
ATOM 7338 N N . THR C 1 97 ? 116.178 94.547 136.345 1.00 80.06 97 THR C N 1
ATOM 7339 C CA . THR C 1 97 ? 115.237 94.039 135.354 1.00 79.42 97 THR C CA 1
ATOM 7340 C C . THR C 1 97 ? 113.807 94.506 135.596 1.00 80.93 97 THR C C 1
ATOM 7341 O O . THR C 1 97 ? 113.001 94.480 134.661 1.00 83.94 97 THR C O 1
ATOM 7345 N N . LYS C 1 98 ? 113.467 94.915 136.820 1.00 86.29 98 LYS C N 1
ATOM 7346 C CA . LYS C 1 98 ? 112.081 95.262 137.123 1.00 86.56 98 LYS C CA 1
ATOM 7347 C C . LYS C 1 98 ? 111.620 96.480 136.331 1.00 89.93 98 LYS C C 1
ATOM 7348 O O . LYS C 1 98 ? 110.505 96.492 135.793 1.00 89.32 98 LYS C O 1
ATOM 7354 N N . SER C 1 99 ? 112.460 97.515 136.248 1.00 84.32 99 SER C N 1
ATOM 7355 C CA . SER C 1 99 ? 112.094 98.712 135.497 1.00 81.03 99 SER C CA 1
ATOM 7356 C C . SER C 1 99 ? 111.937 98.408 134.012 1.00 79.54 99 SER C C 1
ATOM 7357 O O . SER C 1 99 ? 111.000 98.893 133.364 1.00 75.27 99 SER C O 1
ATOM 7360 N N . PHE C 1 100 ? 112.845 97.604 133.456 1.00 75.69 100 PHE C N 1
ATOM 7361 C CA . PHE C 1 100 ? 112.733 97.220 132.054 1.00 71.90 100 PHE C CA 1
ATOM 7362 C C . PHE C 1 100 ? 111.460 96.424 131.809 1.00 75.13 100 PHE C C 1
ATOM 7363 O O . PHE C 1 100 ? 110.776 96.625 130.800 1.00 74.61 100 PHE C O 1
ATOM 7371 N N . TYR C 1 101 ? 111.129 95.512 132.726 1.00 83.47 101 TYR C N 1
ATOM 7372 C CA . TYR C 1 101 ? 109.906 94.730 132.588 1.00 81.65 101 TYR C CA 1
ATOM 7373 C C . TYR C 1 101 ? 108.678 95.626 132.636 1.00 84.34 101 TYR C C 1
ATOM 7374 O O . TYR C 1 101 ? 107.727 95.428 131.872 1.00 86.62 101 TYR C O 1
ATOM 7383 N N . ARG C 1 102 ? 108.683 96.621 133.525 1.00 81.53 102 ARG C N 1
ATOM 7384 C CA . ARG C 1 102 ? 107.583 97.580 133.566 1.00 83.83 102 ARG C CA 1
ATOM 7385 C C . ARG C 1 102 ? 107.465 98.337 132.249 1.00 82.29 102 ARG C C 1
ATOM 7386 O O . ARG C 1 102 ? 106.357 98.538 131.734 1.00 77.34 102 ARG C O 1
ATOM 7394 N N . THR C 1 103 ? 108.599 98.761 131.687 1.00 80.90 103 THR C N 1
ATOM 7395 C CA . THR C 1 103 ? 108.571 99.490 130.422 1.00 76.09 103 THR C CA 1
ATOM 7396 C C . THR C 1 103 ? 108.013 98.626 129.296 1.00 72.76 103 THR C C 1
ATOM 7397 O O . THR C 1 103 ? 107.223 99.101 128.472 1.00 72.26 103 THR C O 1
ATOM 7401 N N . LEU C 1 104 ? 108.415 97.355 129.239 1.00 80.17 104 LEU C N 1
ATOM 7402 C CA . LEU C 1 104 ? 107.864 96.466 128.220 1.00 78.93 104 LEU C CA 1
ATOM 7403 C C . LEU C 1 104 ? 106.389 96.173 128.461 1.00 81.75 104 LEU C C 1
ATOM 7404 O O . LEU C 1 104 ? 105.640 95.952 127.502 1.00 84.05 104 LEU C O 1
ATOM 7409 N N . SER C 1 105 ? 105.952 96.164 129.717 1.00 79.57 105 SER C N 1
ATOM 7410 C CA . SER C 1 105 ? 104.564 95.869 130.043 1.00 79.67 105 SER C CA 1
ATOM 7411 C C . SER C 1 105 ? 103.665 97.096 130.001 1.00 78.61 105 SER C C 1
ATOM 7412 O O . SER C 1 105 ? 102.454 96.960 130.208 1.00 82.76 105 SER C O 1
ATOM 7415 N N . CYS C 1 106 ? 104.219 98.286 129.756 1.00 62.09 106 CYS C N 1
ATOM 7416 C CA . CYS C 1 106 ? 103.378 99.475 129.648 1.00 66.23 106 CYS C CA 1
ATOM 7417 C C . CYS C 1 106 ? 102.387 99.346 128.499 1.00 67.08 106 CYS C C 1
ATOM 7418 O O . CYS C 1 106 ? 101.208 99.688 128.644 1.00 61.66 106 CYS C O 1
ATOM 7421 N N . TRP C 1 107 ? 102.846 98.855 127.348 1.00 70.61 107 TRP C N 1
ATOM 7422 C CA . TRP C 1 107 ? 101.973 98.587 126.206 1.00 68.39 107 TRP C CA 1
ATOM 7423 C C . TRP C 1 107 ? 101.649 97.096 126.209 1.00 70.97 107 TRP C C 1
ATOM 7424 O O . TRP C 1 107 ? 102.244 96.297 125.487 1.00 68.12 107 TRP C O 1
ATOM 7435 N N . ASN C 1 108 ? 100.686 96.722 127.047 1.00 98.35 108 ASN C N 1
ATOM 7436 C CA . ASN C 1 108 ? 100.288 95.329 127.198 1.00 98.17 108 ASN C CA 1
ATOM 7437 C C . ASN C 1 108 ? 98.876 95.062 126.702 1.00 100.42 108 ASN C C 1
ATOM 7438 O O . ASN C 1 108 ? 98.662 94.130 125.920 1.00 101.10 108 ASN C O 1
ATOM 7443 N N . ASN C 1 109 ? 97.898 95.859 127.136 1.00 99.79 109 ASN C N 1
ATOM 7444 C CA . ASN C 1 109 ? 96.509 95.678 126.730 1.00 99.63 109 ASN C CA 1
ATOM 7445 C C . ASN C 1 109 ? 95.940 96.919 126.052 1.00 102.17 109 ASN C C 1
ATOM 7446 O O . ASN C 1 109 ? 94.725 97.133 126.075 1.00 104.57 109 ASN C O 1
ATOM 7451 N N . THR C 1 110 ? 96.793 97.744 125.451 1.00 90.59 110 THR C N 1
ATOM 7452 C CA . THR C 1 110 ? 96.333 98.935 124.752 1.00 90.53 110 THR C CA 1
ATOM 7453 C C . THR C 1 110 ? 95.774 98.550 123.388 1.00 89.93 110 THR C C 1
ATOM 7454 O O . THR C 1 110 ? 96.451 97.889 122.593 1.00 88.76 110 THR C O 1
ATOM 7458 N N . SER C 1 111 ? 94.539 98.965 123.116 1.00 83.45 111 SER C N 1
ATOM 7459 C CA . SER C 1 111 ? 93.864 98.630 121.876 1.00 86.37 111 SER C CA 1
ATOM 7460 C C . SER C 1 111 ? 93.458 99.900 121.141 1.00 84.41 111 SER C C 1
ATOM 7461 O O . SER C 1 111 ? 92.917 100.825 121.764 1.00 82.76 111 SER C O 1
ATOM 7464 N N . PRO C 1 112 ? 93.696 99.988 119.835 1.00 80.05 112 PRO C N 1
ATOM 7465 C CA . PRO C 1 112 ? 93.321 101.197 119.097 1.00 76.99 112 PRO C CA 1
ATOM 7466 C C . PRO C 1 112 ? 91.813 101.344 118.980 1.00 82.74 112 PRO C C 1
ATOM 7467 O O . PRO C 1 112 ? 91.058 100.372 119.057 1.00 82.74 112 PRO C O 1
ATOM 7471 N N . HIS C 1 113 ? 91.384 102.588 118.800 1.00 83.79 113 HIS C N 1
ATOM 7472 C CA . HIS C 1 113 ? 89.973 102.875 118.596 1.00 79.17 113 HIS C CA 1
ATOM 7473 C C . HIS C 1 113 ? 89.504 102.247 117.286 1.00 81.82 113 HIS C C 1
ATOM 7474 O O . HIS C 1 113 ? 90.270 102.186 116.319 1.00 81.47 113 HIS C O 1
ATOM 7481 N N . PRO C 1 114 ? 88.263 101.755 117.226 1.00 85.33 114 PRO C N 1
ATOM 7482 C CA . PRO C 1 114 ? 87.790 101.138 115.975 1.00 83.87 114 PRO C CA 1
ATOM 7483 C C . PRO C 1 114 ? 87.847 102.075 114.783 1.00 84.02 114 PRO C C 1
ATOM 7484 O O . PRO C 1 114 ? 88.118 101.631 113.661 1.00 86.36 114 PRO C O 1
ATOM 7488 N N . LEU C 1 115 ? 87.600 103.367 114.996 1.00 81.37 115 LEU C N 1
ATOM 7489 C CA . LEU C 1 115 ? 87.637 104.326 113.902 1.00 81.56 115 LEU C CA 1
ATOM 7490 C C . LEU C 1 115 ? 89.056 104.777 113.570 1.00 82.40 115 LEU C C 1
ATOM 7491 O O . LEU C 1 115 ? 89.298 105.242 112.451 1.00 84.74 115 LEU C O 1
ATOM 7496 N N . PHE C 1 116 ? 89.998 104.629 114.503 1.00 76.28 116 PHE C N 1
ATOM 7497 C CA . PHE C 1 116 ? 91.398 104.972 114.281 1.00 73.67 116 PHE C CA 1
ATOM 7498 C C . PHE C 1 116 ? 92.290 103.742 114.150 1.00 74.79 116 PHE C C 1
ATOM 7499 O O . PHE C 1 116 ? 93.509 103.851 114.305 1.00 74.17 116 PHE C O 1
ATOM 7507 N N . ALA C 1 117 ? 91.710 102.572 113.877 1.00 87.24 117 ALA C N 1
ATOM 7508 C CA . ALA C 1 117 ? 92.502 101.346 113.853 1.00 88.68 117 ALA C CA 1
ATOM 7509 C C . ALA C 1 117 ? 93.510 101.358 112.711 1.00 90.27 117 ALA C C 1
ATOM 7510 O O . ALA C 1 117 ? 94.709 101.139 112.927 1.00 88.52 117 ALA C O 1
ATOM 7512 N N . GLU C 1 118 ? 93.044 101.642 111.491 1.00 94.10 118 GLU C N 1
ATOM 7513 C CA . GLU C 1 118 ? 93.921 101.616 110.323 1.00 91.07 118 GLU C CA 1
ATOM 7514 C C . GLU C 1 118 ? 95.134 102.510 110.525 1.00 92.57 118 GLU C C 1
ATOM 7515 O O . GLU C 1 118 ? 96.278 102.079 110.339 1.00 93.32 118 GLU C O 1
ATOM 7521 N N . SER C 1 119 ? 94.894 103.758 110.933 1.00 80.37 119 SER C N 1
ATOM 7522 C CA . SER C 1 119 ? 95.985 104.685 111.210 1.00 78.21 119 SER C CA 1
ATOM 7523 C C . SER C 1 119 ? 97.000 104.062 112.154 1.00 78.79 119 SER C C 1
ATOM 7524 O O . SER C 1 119 ? 98.209 104.097 111.897 1.00 81.53 119 SER C O 1
ATOM 7527 N N . HIS C 1 120 ? 96.515 103.446 113.235 1.00 76.38 120 HIS C N 1
ATOM 7528 C CA . HIS C 1 120 ? 97.412 102.802 114.186 1.00 75.65 120 HIS C CA 1
ATOM 7529 C C . HIS C 1 120 ? 98.318 101.805 113.480 1.00 74.03 120 HIS C C 1
ATOM 7530 O O . HIS C 1 120 ? 99.544 101.836 113.644 1.00 74.23 120 HIS C O 1
ATOM 7537 N N . SER C 1 121 ? 97.733 100.949 112.638 1.00 79.81 121 SER C N 1
ATOM 7538 C CA . SER C 1 121 ? 98.540 99.986 111.900 1.00 83.51 121 SER C CA 1
ATOM 7539 C C . SER C 1 121 ? 99.580 100.696 111.048 1.00 83.53 121 SER C C 1
ATOM 7540 O O . SER C 1 121 ? 100.757 100.315 111.050 1.00 83.03 121 SER C O 1
ATOM 7543 N N . ARG C 1 122 ? 99.177 101.768 110.357 1.00 82.37 122 ARG C N 1
ATOM 7544 C CA . ARG C 1 122 ? 100.107 102.483 109.493 1.00 80.82 122 ARG C CA 1
ATOM 7545 C C . ARG C 1 122 ? 101.296 103.030 110.264 1.00 81.80 122 ARG C C 1
ATOM 7546 O O . ARG C 1 122 ? 102.343 103.291 109.662 1.00 84.69 122 ARG C O 1
ATOM 7554 N N . PHE C 1 123 ? 101.162 103.207 111.577 1.00 67.68 123 PHE C N 1
ATOM 7555 C CA . PHE C 1 123 ? 102.276 103.656 112.395 1.00 66.60 123 PHE C CA 1
ATOM 7556 C C . PHE C 1 123 ? 102.842 102.553 113.272 1.00 69.66 123 PHE C C 1
ATOM 7557 O O . PHE C 1 123 ? 103.932 102.723 113.825 1.00 71.62 123 PHE C O 1
ATOM 7565 N N . HIS C 1 124 ? 102.133 101.431 113.412 1.00 82.25 124 HIS C N 1
ATOM 7566 C CA . HIS C 1 124 ? 102.684 100.312 114.166 1.00 78.74 124 HIS C CA 1
ATOM 7567 C C . HIS C 1 124 ? 103.725 99.560 113.350 1.00 75.00 124 HIS C C 1
ATOM 7568 O O . HIS C 1 124 ? 104.731 99.097 113.897 1.00 70.81 124 HIS C O 1
ATOM 7575 N N . ALA C 1 125 ? 103.498 99.433 112.041 1.00 75.77 125 ALA C N 1
ATOM 7576 C CA . ALA C 1 125 ? 104.449 98.729 111.189 1.00 77.54 125 ALA C CA 1
ATOM 7577 C C . ALA C 1 125 ? 105.714 99.548 110.976 1.00 75.80 125 ALA C C 1
ATOM 7578 O O . ALA C 1 125 ? 106.826 99.014 111.073 1.00 78.84 125 ALA C O 1
ATOM 7580 N N . LYS C 1 126 ? 105.566 100.847 110.699 1.00 69.95 126 LYS C N 1
ATOM 7581 C CA . LYS C 1 126 ? 106.727 101.688 110.422 1.00 72.43 126 LYS C CA 1
ATOM 7582 C C . LYS C 1 126 ? 107.709 101.657 111.584 1.00 75.36 126 LYS C C 1
ATOM 7583 O O . LYS C 1 126 ? 108.918 101.479 111.385 1.00 76.98 126 LYS C O 1
ATOM 7589 N N . SER C 1 127 ? 107.201 101.794 112.812 1.00 61.87 127 SER C N 1
ATOM 7590 C CA . SER C 1 127 ? 108.053 101.664 113.988 1.00 57.34 127 SER C CA 1
ATOM 7591 C C . SER C 1 127 ? 108.860 100.380 113.921 1.00 65.67 127 SER C C 1
ATOM 7592 O O . SER C 1 127 ? 110.091 100.397 114.046 1.00 65.33 127 SER C O 1
ATOM 7595 N N . LEU C 1 128 ? 108.178 99.260 113.658 1.00 75.56 128 LEU C N 1
ATOM 7596 C CA . LEU C 1 128 ? 108.854 97.973 113.549 1.00 67.75 128 LEU C CA 1
ATOM 7597 C C . LEU C 1 128 ? 110.023 98.059 112.582 1.00 68.85 128 LEU C C 1
ATOM 7598 O O . LEU C 1 128 ? 111.140 97.634 112.901 1.00 69.02 128 LEU C O 1
ATOM 7603 N N . SER C 1 129 ? 109.793 98.655 111.408 1.00 69.55 129 SER C N 1
ATOM 7604 C CA . SER C 1 129 ? 110.869 98.796 110.435 1.00 69.37 129 SER C CA 1
ATOM 7605 C C . SER C 1 129 ? 112.061 99.507 111.057 1.00 69.07 129 SER C C 1
ATOM 7606 O O . SER C 1 129 ? 113.180 98.978 111.063 1.00 66.28 129 SER C O 1
ATOM 7609 N N . ARG C 1 130 ? 111.825 100.678 111.655 1.00 65.56 130 ARG C N 1
ATOM 7610 C CA . ARG C 1 130 ? 112.905 101.361 112.354 1.00 62.05 130 ARG C CA 1
ATOM 7611 C C . ARG C 1 130 ? 113.425 100.501 113.492 1.00 57.51 130 ARG C C 1
ATOM 7612 O O . ARG C 1 130 ? 114.640 100.342 113.658 1.00 58.85 130 ARG C O 1
ATOM 7620 N N . MET C 1 131 ? 112.513 99.884 114.246 1.00 63.48 131 MET C N 1
ATOM 7621 C CA . MET C 1 131 ? 112.917 99.038 115.358 1.00 68.15 131 MET C CA 1
ATOM 7622 C C . MET C 1 131 ? 113.714 97.833 114.887 1.00 73.16 131 MET C C 1
ATOM 7623 O O . MET C 1 131 ? 114.387 97.191 115.700 1.00 69.66 131 MET C O 1
ATOM 7628 N N . ARG C 1 132 ? 113.655 97.513 113.595 1.00 78.24 132 ARG C N 1
ATOM 7629 C CA . ARG C 1 132 ? 114.558 96.525 113.027 1.00 72.11 132 ARG C CA 1
ATOM 7630 C C . ARG C 1 132 ? 115.691 97.154 112.235 1.00 74.01 132 ARG C C 1
ATOM 7631 O O . ARG C 1 132 ? 116.782 96.578 112.178 1.00 71.24 132 ARG C O 1
ATOM 7639 N N . GLN C 1 133 ? 115.473 98.337 111.651 1.00 74.59 133 GLN C N 1
ATOM 7640 C CA . GLN C 1 133 ? 116.547 99.001 110.920 1.00 68.50 133 GLN C CA 1
ATOM 7641 C C . GLN C 1 133 ? 117.720 99.296 111.843 1.00 60.46 133 GLN C C 1
ATOM 7642 O O . GLN C 1 133 ? 118.870 98.963 111.534 1.00 67.63 133 GLN C O 1
ATOM 7648 N N . LEU C 1 134 ? 117.439 99.894 113.003 1.00 54.00 134 LEU C N 1
ATOM 7649 C CA . LEU C 1 134 ? 118.467 100.032 114.027 1.00 55.54 134 LEU C CA 1
ATOM 7650 C C . LEU C 1 134 ? 119.048 98.674 114.390 1.00 56.57 134 LEU C C 1
ATOM 7651 O O . LEU C 1 134 ? 120.269 98.531 114.526 1.00 65.90 134 LEU C O 1
ATOM 7656 N N . LEU C 1 135 ? 118.188 97.656 114.514 1.00 59.49 135 LEU C N 1
ATOM 7657 C CA . LEU C 1 135 ? 118.668 96.307 114.800 1.00 65.58 135 LEU C CA 1
ATOM 7658 C C . LEU C 1 135 ? 119.685 95.853 113.767 1.00 66.67 135 LEU C C 1
ATOM 7659 O O . LEU C 1 135 ? 120.624 95.124 114.101 1.00 63.41 135 LEU C O 1
ATOM 7664 N N . ILE C 1 136 ? 119.520 96.268 112.512 1.00 71.66 136 ILE C N 1
ATOM 7665 C CA . ILE C 1 136 ? 120.514 95.939 111.498 1.00 66.94 136 ILE C CA 1
ATOM 7666 C C . ILE C 1 136 ? 121.811 96.691 111.770 1.00 61.37 136 ILE C C 1
ATOM 7667 O O . ILE C 1 136 ? 122.892 96.091 111.823 1.00 59.59 136 ILE C O 1
ATOM 7672 N N . ILE C 1 137 ? 121.714 98.003 112.016 1.00 64.11 137 ILE C N 1
ATOM 7673 C CA . ILE C 1 137 ? 122.906 98.847 112.045 1.00 59.20 137 ILE C CA 1
ATOM 7674 C C . ILE C 1 137 ? 123.861 98.377 113.130 1.00 62.24 137 ILE C C 1
ATOM 7675 O O . ILE C 1 137 ? 125.036 98.094 112.867 1.00 70.14 137 ILE C O 1
ATOM 7680 N N . VAL C 1 138 ? 123.353 98.233 114.354 1.00 65.22 138 VAL C N 1
ATOM 7681 C CA . VAL C 1 138 ? 124.175 97.706 115.437 1.00 67.25 138 VAL C CA 1
ATOM 7682 C C . VAL C 1 138 ? 124.733 96.345 115.049 1.00 71.19 138 VAL C C 1
ATOM 7683 O O . VAL C 1 138 ? 125.945 96.105 115.131 1.00 70.51 138 VAL C O 1
ATOM 7687 N N . SER C 1 139 ? 123.864 95.464 114.537 1.00 72.25 139 SER C N 1
ATOM 7688 C CA . SER C 1 139 ? 124.296 94.117 114.183 1.00 73.84 139 SER C CA 1
ATOM 7689 C C . SER C 1 139 ? 125.429 94.148 113.173 1.00 74.77 139 SER C C 1
ATOM 7690 O O . SER C 1 139 ? 126.228 93.208 113.109 1.00 76.68 139 SER C O 1
ATOM 7693 N N . ILE C 1 140 ? 125.525 95.216 112.385 1.00 67.97 140 ILE C N 1
ATOM 7694 C CA . ILE C 1 140 ? 126.673 95.364 111.501 1.00 64.53 140 ILE C CA 1
ATOM 7695 C C . ILE C 1 140 ? 127.862 95.911 112.279 1.00 63.68 140 ILE C C 1
ATOM 7696 O O . ILE C 1 140 ? 128.918 95.272 112.359 1.00 68.56 140 ILE C O 1
ATOM 7701 N N . VAL C 1 141 ? 127.683 97.072 112.915 1.00 65.03 141 VAL C N 1
ATOM 7702 C CA . VAL C 1 141 ? 128.827 97.803 113.456 1.00 68.12 141 VAL C CA 1
ATOM 7703 C C . VAL C 1 141 ? 129.549 96.963 114.498 1.00 74.13 141 VAL C C 1
ATOM 7704 O O . VAL C 1 141 ? 130.772 96.782 114.434 1.00 78.66 141 VAL C O 1
ATOM 7708 N N . THR C 1 142 ? 128.795 96.402 115.447 1.00 69.85 142 THR C N 1
ATOM 7709 C CA . THR C 1 142 ? 129.387 95.516 116.442 1.00 70.21 142 THR C CA 1
ATOM 7710 C C . THR C 1 142 ? 130.209 94.424 115.774 1.00 73.50 142 THR C C 1
ATOM 7711 O O . THR C 1 142 ? 131.386 94.227 116.101 1.00 73.42 142 THR C O 1
ATOM 7715 N N . ILE C 1 143 ? 129.618 93.741 114.789 1.00 72.70 143 ILE C N 1
ATOM 7716 C CA . ILE C 1 143 ? 130.346 92.689 114.087 1.00 69.92 143 ILE C CA 1
ATOM 7717 C C . ILE C 1 143 ? 131.606 93.259 113.456 1.00 69.15 143 ILE C C 1
ATOM 7718 O O . ILE C 1 143 ? 132.698 92.693 113.592 1.00 69.64 143 ILE C O 1
ATOM 7723 N N . PHE C 1 144 ? 131.486 94.419 112.805 1.00 71.07 144 PHE C N 1
ATOM 7724 C CA . PHE C 1 144 ? 132.665 95.051 112.229 1.00 68.44 144 PHE C CA 1
ATOM 7725 C C . PHE C 1 144 ? 133.677 95.374 113.317 1.00 68.78 144 PHE C C 1
ATOM 7726 O O . PHE C 1 144 ? 134.875 95.115 113.157 1.00 74.00 144 PHE C O 1
ATOM 7734 N N . THR C 1 145 ? 133.203 95.889 114.457 1.00 66.52 145 THR C N 1
ATOM 7735 C CA . THR C 1 145 ? 134.113 96.180 115.558 1.00 68.39 145 THR C CA 1
ATOM 7736 C C . THR C 1 145 ? 134.789 94.914 116.060 1.00 73.37 145 THR C C 1
ATOM 7737 O O . THR C 1 145 ? 135.920 94.969 116.553 1.00 77.50 145 THR C O 1
ATOM 7741 N N . THR C 1 146 ? 134.119 93.769 115.938 1.00 73.57 146 THR C N 1
ATOM 7742 C CA . THR C 1 146 ? 134.759 92.498 116.238 1.00 72.96 146 THR C CA 1
ATOM 7743 C C . THR C 1 146 ? 135.772 92.096 115.176 1.00 76.91 146 THR C C 1
ATOM 7744 O O . THR C 1 146 ? 136.850 91.602 115.525 1.00 78.52 146 THR C O 1
ATOM 7748 N N . ILE C 1 147 ? 135.472 92.325 113.901 1.00 73.55 147 ILE C N 1
ATOM 7749 C CA . ILE C 1 147 ? 136.397 91.976 112.827 1.00 70.13 147 ILE C CA 1
ATOM 7750 C C . ILE C 1 147 ? 137.565 92.950 112.768 1.00 70.65 147 ILE C C 1
ATOM 7751 O O . ILE C 1 147 ? 138.723 92.545 112.635 1.00 73.18 147 ILE C O 1
ATOM 7756 N N . SER C 1 148 ? 137.281 94.247 112.885 1.00 73.61 148 SER C N 1
ATOM 7757 C CA . SER C 1 148 ? 138.339 95.246 112.848 1.00 74.12 148 SER C CA 1
ATOM 7758 C C . SER C 1 148 ? 139.289 95.135 114.032 1.00 77.94 148 SER C C 1
ATOM 7759 O O . SER C 1 148 ? 140.405 95.660 113.964 1.00 85.16 148 SER C O 1
ATOM 7762 N N . TRP C 1 149 ? 138.875 94.478 115.115 1.00 78.87 149 TRP C N 1
ATOM 7763 C CA . TRP C 1 149 ? 139.777 94.237 116.232 1.00 83.46 149 TRP C CA 1
ATOM 7764 C C . TRP C 1 149 ? 140.745 93.093 115.963 1.00 87.30 149 TRP C C 1
ATOM 7765 O O . TRP C 1 149 ? 141.714 92.934 116.714 1.00 86.35 149 TRP C O 1
ATOM 7776 N N . THR C 1 150 ? 140.512 92.298 114.919 1.00 89.14 150 THR C N 1
ATOM 7777 C CA . THR C 1 150 ? 141.396 91.197 114.557 1.00 87.78 150 THR C CA 1
ATOM 7778 C C . THR C 1 150 ? 142.267 91.518 113.351 1.00 87.76 150 THR C C 1
ATOM 7779 O O . THR C 1 150 ? 143.064 90.673 112.932 1.00 91.25 150 THR C O 1
ATOM 7783 N N . THR C 1 151 ? 142.130 92.711 112.775 1.00 86.65 151 THR C N 1
ATOM 7784 C CA . THR C 1 151 ? 142.929 93.110 111.628 1.00 90.06 151 THR C CA 1
ATOM 7785 C C . THR C 1 151 ? 143.877 94.260 111.919 1.00 89.05 151 THR C C 1
ATOM 7786 O O . THR C 1 151 ? 144.696 94.592 111.055 1.00 92.63 151 THR C O 1
ATOM 7790 N N . ILE C 1 152 ? 143.786 94.884 113.091 1.00 86.38 152 ILE C N 1
ATOM 7791 C CA . ILE C 1 152 ? 144.735 95.921 113.473 1.00 90.07 152 ILE C CA 1
ATOM 7792 C C . ILE C 1 152 ? 145.818 95.383 114.403 1.00 93.33 152 ILE C C 1
ATOM 7793 O O . ILE C 1 152 ? 146.886 96.003 114.515 1.00 95.29 152 ILE C O 1
ATOM 7798 N N . THR C 1 153 ? 145.586 94.243 115.054 1.00 99.80 153 THR C N 1
ATOM 7799 C CA . THR C 1 153 ? 146.581 93.670 115.949 1.00 101.84 153 THR C CA 1
ATOM 7800 C C . THR C 1 153 ? 147.694 92.943 115.207 1.00 101.56 153 THR C C 1
ATOM 7801 O O . THR C 1 153 ? 148.736 92.659 115.807 1.00 101.59 153 THR C O 1
ATOM 7805 N N . PHE C 1 154 ? 147.500 92.634 113.927 1.00 94.66 154 PHE C N 1
ATOM 7806 C CA . PHE C 1 154 ? 148.512 91.962 113.125 1.00 93.55 154 PHE C CA 1
ATOM 7807 C C . PHE C 1 154 ? 149.333 92.919 112.273 1.00 95.93 154 PHE C C 1
ATOM 7808 O O . PHE C 1 154 ? 150.183 92.464 111.503 1.00 100.12 154 PHE C O 1
ATOM 7816 N N . PHE C 1 155 ? 149.104 94.227 112.389 1.00 98.23 155 PHE C N 1
ATOM 7817 C CA . PHE C 1 155 ? 149.766 95.219 111.552 1.00 101.27 155 PHE C CA 1
ATOM 7818 C C . PHE C 1 155 ? 150.702 96.120 112.350 1.00 101.84 155 PHE C C 1
ATOM 7819 O O . PHE C 1 155 ? 150.987 97.247 111.938 1.00 102.74 155 PHE C O 1
ATOM 7827 N N . GLY C 1 156 ? 151.197 95.637 113.492 1.00 105.45 156 GLY C N 1
ATOM 7828 C CA . GLY C 1 156 ? 152.093 96.421 114.312 1.00 107.78 156 GLY C CA 1
ATOM 7829 C C . GLY C 1 156 ? 153.144 95.546 114.964 1.00 108.99 156 GLY C C 1
ATOM 7830 O O . GLY C 1 156 ? 153.060 94.316 114.946 1.00 108.45 156 GLY C O 1
ATOM 7831 N N . PRO C 1 175 ? 159.615 91.522 123.891 1.00 128.57 175 PRO C N 1
ATOM 7832 C CA . PRO C 1 175 ? 158.575 90.864 123.094 1.00 126.93 175 PRO C CA 1
ATOM 7833 C C . PRO C 1 175 ? 157.279 90.700 123.868 1.00 126.27 175 PRO C C 1
ATOM 7834 O O . PRO C 1 175 ? 157.265 90.538 125.089 1.00 126.35 175 PRO C O 1
ATOM 7838 N N . VAL C 1 176 ? 156.179 90.740 123.126 1.00 121.57 176 VAL C N 1
ATOM 7839 C CA . VAL C 1 176 ? 154.825 90.695 123.671 1.00 121.42 176 VAL C CA 1
ATOM 7840 C C . VAL C 1 176 ? 154.039 89.669 122.861 1.00 121.57 176 VAL C C 1
ATOM 7841 O O . VAL C 1 176 ? 154.099 89.699 121.623 1.00 120.66 176 VAL C O 1
ATOM 7845 N N . PRO C 1 177 ? 153.304 88.747 123.484 1.00 116.32 177 PRO C N 1
ATOM 7846 C CA . PRO C 1 177 ? 152.513 87.810 122.686 1.00 116.66 177 PRO C CA 1
ATOM 7847 C C . PRO C 1 177 ? 151.296 88.487 122.072 1.00 117.15 177 PRO C C 1
ATOM 7848 O O . PRO C 1 177 ? 150.539 89.185 122.749 1.00 116.30 177 PRO C O 1
ATOM 7852 N N . ARG C 1 178 ? 151.115 88.267 120.771 1.00 112.67 178 ARG C N 1
ATOM 7853 C CA . ARG C 1 178 ? 150.196 89.066 119.972 1.00 109.68 178 ARG C CA 1
ATOM 7854 C C . ARG C 1 178 ? 148.744 88.734 120.287 1.00 109.18 178 ARG C C 1
ATOM 7855 O O . ARG C 1 178 ? 148.150 87.845 119.669 1.00 108.04 178 ARG C O 1
ATOM 7863 N N . LEU C 1 179 ? 148.170 89.450 121.249 1.00 98.77 179 LEU C N 1
ATOM 7864 C CA . LEU C 1 179 ? 146.773 89.313 121.621 1.00 97.75 179 LEU C CA 1
ATOM 7865 C C . LEU C 1 179 ? 146.045 90.619 121.336 1.00 97.72 179 LEU C C 1
ATOM 7866 O O . LEU C 1 179 ? 146.653 91.690 121.263 1.00 97.55 179 LEU C O 1
ATOM 7871 N N . MET C 1 180 ? 144.725 90.518 121.173 1.00 92.18 180 MET C N 1
ATOM 7872 C CA . MET C 1 180 ? 143.928 91.713 120.926 1.00 91.27 180 MET C CA 1
ATOM 7873 C C . MET C 1 180 ? 143.906 92.632 122.138 1.00 92.88 180 MET C C 1
ATOM 7874 O O . MET C 1 180 ? 143.814 93.855 121.986 1.00 91.52 180 MET C O 1
ATOM 7879 N N . LEU C 1 181 ? 143.987 92.070 123.340 1.00 91.90 181 LEU C N 1
ATOM 7880 C CA . LEU C 1 181 ? 143.988 92.840 124.575 1.00 89.79 181 LEU C CA 1
ATOM 7881 C C . LEU C 1 181 ? 145.248 92.527 125.366 1.00 90.04 181 LEU C C 1
ATOM 7882 O O . LEU C 1 181 ? 145.628 91.360 125.500 1.00 89.89 181 LEU C O 1
ATOM 7887 N N . HIS C 1 182 ? 145.888 93.569 125.890 1.00 100.74 182 HIS C N 1
ATOM 7888 C CA . HIS C 1 182 ? 147.026 93.384 126.780 1.00 103.04 182 HIS C CA 1
ATOM 7889 C C . HIS C 1 182 ? 146.524 92.923 128.140 1.00 99.61 182 HIS C C 1
ATOM 7890 O O . HIS C 1 182 ? 146.254 93.747 129.019 1.00 98.08 182 HIS C O 1
ATOM 7897 N N . SER C 1 183 ? 146.392 91.613 128.320 1.00 99.79 183 SER C N 1
ATOM 7898 C CA . SER C 1 183 ? 145.767 91.038 129.502 1.00 99.82 183 SER C CA 1
ATOM 7899 C C . SER C 1 183 ? 146.736 90.100 130.204 1.00 101.87 183 SER C C 1
ATOM 7900 O O . SER C 1 183 ? 147.354 89.244 129.562 1.00 100.55 183 SER C O 1
ATOM 7903 N N . TRP C 1 184 ? 146.864 90.264 131.517 1.00 103.46 184 TRP C N 1
ATOM 7904 C CA . TRP C 1 184 ? 147.615 89.314 132.323 1.00 103.31 184 TRP C CA 1
ATOM 7905 C C . TRP C 1 184 ? 146.827 88.017 132.470 1.00 104.33 184 TRP C C 1
ATOM 7906 O O . TRP C 1 184 ? 145.596 88.015 132.525 1.00 105.47 184 TRP C O 1
ATOM 7917 N N . TYR C 1 185 ? 147.547 86.903 132.528 1.00 106.75 185 TYR C N 1
ATOM 7918 C CA . TYR C 1 185 ? 146.918 85.601 132.680 1.00 105.62 185 TYR C CA 1
ATOM 7919 C C . TYR C 1 185 ? 147.714 84.756 133.661 1.00 109.55 185 TYR C C 1
ATOM 7920 O O . TYR C 1 185 ? 148.940 84.891 133.751 1.00 109.58 185 TYR C O 1
ATOM 7929 N N . PRO C 1 186 ? 147.041 83.886 134.418 1.00 114.99 186 PRO C N 1
ATOM 7930 C CA . PRO C 1 186 ? 147.775 82.979 135.315 1.00 114.65 186 PRO C CA 1
ATOM 7931 C C . PRO C 1 186 ? 148.731 82.053 134.586 1.00 114.35 186 PRO C C 1
ATOM 7932 O O . PRO C 1 186 ? 149.781 81.702 135.138 1.00 115.36 186 PRO C O 1
ATOM 7936 N N . TRP C 1 187 ? 148.402 81.642 133.367 1.00 112.89 187 TRP C N 1
ATOM 7937 C CA . TRP C 1 187 ? 149.259 80.773 132.577 1.00 112.76 187 TRP C CA 1
ATOM 7938 C C . TRP C 1 187 ? 150.061 81.591 131.571 1.00 113.51 187 TRP C C 1
ATOM 7939 O O . TRP C 1 187 ? 149.782 82.765 131.317 1.00 112.31 187 TRP C O 1
ATOM 7950 N N . ASP C 1 188 ? 151.073 80.949 130.993 1.00 128.70 188 ASP C N 1
ATOM 7951 C CA . ASP C 1 188 ? 151.926 81.593 130.001 1.00 129.59 188 ASP C CA 1
ATOM 7952 C C . ASP C 1 188 ? 151.198 81.602 128.663 1.00 128.95 188 ASP C C 1
ATOM 7953 O O . ASP C 1 188 ? 151.027 80.553 128.032 1.00 128.90 188 ASP C O 1
ATOM 7958 N N . SER C 1 189 ? 150.768 82.788 128.227 1.00 126.47 189 SER C N 1
ATOM 7959 C CA . SER C 1 189 ? 150.037 82.949 126.976 1.00 126.87 189 SER C CA 1
ATOM 7960 C C . SER C 1 189 ? 150.944 83.317 125.809 1.00 128.28 189 SER C C 1
ATOM 7961 O O . SER C 1 189 ? 150.499 83.994 124.872 1.00 126.43 189 SER C O 1
ATOM 7964 N N . GLY C 1 190 ? 152.204 82.893 125.840 1.00 134.09 190 GLY C N 1
ATOM 7965 C CA . GLY C 1 190 ? 153.133 83.219 124.777 1.00 132.81 190 GLY C CA 1
ATOM 7966 C C . GLY C 1 190 ? 153.181 82.187 123.671 1.00 133.21 190 GLY C C 1
ATOM 7967 O O . GLY C 1 190 ? 153.092 82.531 122.488 1.00 134.72 190 GLY C O 1
ATOM 7968 N N . HIS C 1 191 ? 153.318 80.915 124.040 1.00 129.15 191 HIS C N 1
ATOM 7969 C CA . HIS C 1 191 ? 153.459 79.842 123.068 1.00 128.50 191 HIS C CA 1
ATOM 7970 C C . HIS C 1 191 ? 152.565 78.675 123.460 1.00 129.46 191 HIS C C 1
ATOM 7971 O O . HIS C 1 191 ? 152.198 78.509 124.626 1.00 129.50 191 HIS C O 1
ATOM 7978 N N . GLY C 1 192 ? 152.219 77.866 122.464 1.00 121.93 192 GLY C N 1
ATOM 7979 C CA . GLY C 1 192 ? 151.462 76.657 122.710 1.00 121.15 192 GLY C CA 1
ATOM 7980 C C . GLY C 1 192 ? 149.963 76.893 122.763 1.00 120.57 192 GLY C C 1
ATOM 7981 O O . GLY C 1 192 ? 149.425 77.869 122.229 1.00 119.40 192 GLY C O 1
ATOM 7982 N N . LEU C 1 193 ? 149.279 75.956 123.426 1.00 115.17 193 LEU C N 1
ATOM 7983 C CA . LEU C 1 193 ? 147.828 76.036 123.544 1.00 114.81 193 LEU C CA 1
ATOM 7984 C C . LEU C 1 193 ? 147.391 77.246 124.358 1.00 115.90 193 LEU C C 1
ATOM 7985 O O . LEU C 1 193 ? 146.265 77.726 124.188 1.00 116.83 193 LEU C O 1
ATOM 7990 N N . GLY C 1 194 ? 148.254 77.744 125.246 1.00 116.56 194 GLY C N 1
ATOM 7991 C CA . GLY C 1 194 ? 147.890 78.902 126.046 1.00 115.50 194 GLY C CA 1
ATOM 7992 C C . GLY C 1 194 ? 147.610 80.131 125.203 1.00 114.43 194 GLY C C 1
ATOM 7993 O O . GLY C 1 194 ? 146.658 80.870 125.462 1.00 113.18 194 GLY C O 1
ATOM 7994 N N . TYR C 1 195 ? 148.433 80.361 124.177 1.00 112.37 195 TYR C N 1
ATOM 7995 C CA . TYR C 1 195 ? 148.220 81.504 123.295 1.00 111.68 195 TYR C CA 1
ATOM 7996 C C . TYR C 1 195 ? 146.887 81.400 122.565 1.00 111.28 195 TYR C C 1
ATOM 7997 O O . TYR C 1 195 ? 146.137 82.380 122.485 1.00 114.64 195 TYR C O 1
ATOM 8006 N N . ILE C 1 196 ? 146.570 80.218 122.033 1.00 108.99 196 ILE C N 1
ATOM 8007 C CA . ILE C 1 196 ? 145.315 80.036 121.312 1.00 111.15 196 ILE C CA 1
ATOM 8008 C C . ILE C 1 196 ? 144.127 80.204 122.250 1.00 109.98 196 ILE C C 1
ATOM 8009 O O . ILE C 1 196 ? 143.117 80.823 121.892 1.00 108.55 196 ILE C O 1
ATOM 8014 N N . VAL C 1 197 ? 144.222 79.647 123.459 1.00 105.42 197 VAL C N 1
ATOM 8015 C CA . VAL C 1 197 ? 143.134 79.773 124.424 1.00 106.34 197 VAL C CA 1
ATOM 8016 C C . VAL C 1 197 ? 142.920 81.233 124.797 1.00 106.01 197 VAL C C 1
ATOM 8017 O O . VAL C 1 197 ? 141.781 81.711 124.865 1.00 107.56 197 VAL C O 1
ATOM 8021 N N . ALA C 1 198 ? 144.009 81.969 125.034 1.00 103.92 198 ALA C N 1
ATOM 8022 C CA . ALA C 1 198 ? 143.887 83.385 125.361 1.00 103.21 198 ALA C CA 1
ATOM 8023 C C . ALA C 1 198 ? 143.282 84.169 124.204 1.00 102.65 198 ALA C C 1
ATOM 8024 O O . ALA C 1 198 ? 142.451 85.058 124.417 1.00 103.70 198 ALA C O 1
ATOM 8026 N N . PHE C 1 199 ? 143.686 83.854 122.972 1.00 100.33 199 PHE C N 1
ATOM 8027 C CA . PHE C 1 199 ? 143.136 84.545 121.809 1.00 102.08 199 PHE C CA 1
ATOM 8028 C C . PHE C 1 199 ? 141.638 84.292 121.674 1.00 104.71 199 PHE C C 1
ATOM 8029 O O . PHE C 1 199 ? 140.857 85.222 121.441 1.00 104.54 199 PHE C O 1
ATOM 8037 N N . VAL C 1 200 ? 141.218 83.034 121.827 1.00 101.75 200 VAL C N 1
ATOM 8038 C CA . VAL C 1 200 ? 139.800 82.703 121.708 1.00 99.82 200 VAL C CA 1
ATOM 8039 C C . VAL C 1 200 ? 139.000 83.369 122.821 1.00 98.17 200 VAL C C 1
ATOM 8040 O O . VAL C 1 200 ? 137.904 83.898 122.590 1.00 98.20 200 VAL C O 1
ATOM 8044 N N . LEU C 1 201 ? 139.528 83.344 124.047 1.00 92.81 201 LEU C N 1
ATOM 8045 C CA . LEU C 1 201 ? 138.833 83.976 125.162 1.00 91.45 201 LEU C CA 1
ATOM 8046 C C . LEU C 1 201 ? 138.715 85.479 124.959 1.00 91.91 201 LEU C C 1
ATOM 8047 O O . LEU C 1 201 ? 137.668 86.066 125.247 1.00 93.22 201 LEU C O 1
ATOM 8052 N N . GLN C 1 202 ? 139.776 86.122 124.464 1.00 94.20 202 GLN C N 1
ATOM 8053 C CA . GLN C 1 202 ? 139.701 87.551 124.184 1.00 95.57 202 GLN C CA 1
ATOM 8054 C C . GLN C 1 202 ? 138.680 87.846 123.095 1.00 95.64 202 GLN C C 1
ATOM 8055 O O . GLN C 1 202 ? 137.925 88.819 123.191 1.00 98.27 202 GLN C O 1
ATOM 8061 N N . PHE C 1 203 ? 138.643 87.015 122.050 1.00 86.79 203 PHE C N 1
ATOM 8062 C CA . PHE C 1 203 ? 137.656 87.197 120.990 1.00 86.47 203 PHE C CA 1
ATOM 8063 C C . PHE C 1 203 ? 136.240 87.122 121.544 1.00 90.06 203 PHE C C 1
ATOM 8064 O O . PHE C 1 203 ? 135.411 88.011 121.298 1.00 89.86 203 PHE C O 1
ATOM 8072 N N . TYR C 1 204 ? 135.950 86.069 122.310 1.00 96.94 204 TYR C N 1
ATOM 8073 C CA . TYR C 1 204 ? 134.608 85.904 122.858 1.00 93.29 204 TYR C CA 1
ATOM 8074 C C . TYR C 1 204 ? 134.265 87.029 123.824 1.00 92.40 204 TYR C C 1
ATOM 8075 O O . TYR C 1 204 ? 133.135 87.528 123.826 1.00 97.47 204 TYR C O 1
ATOM 8084 N N . TRP C 1 205 ? 135.227 87.445 124.649 1.00 83.07 205 TRP C N 1
ATOM 8085 C CA . TRP C 1 205 ? 134.978 88.515 125.608 1.00 83.77 205 TRP C CA 1
ATOM 8086 C C . TRP C 1 205 ? 134.672 89.826 124.900 1.00 82.42 205 TRP C C 1
ATOM 8087 O O . TRP C 1 205 ? 133.735 90.541 125.273 1.00 87.62 205 TRP C O 1
ATOM 8098 N N . VAL C 1 206 ? 135.458 90.160 123.875 1.00 75.92 206 VAL C N 1
ATOM 8099 C CA . VAL C 1 206 ? 135.220 91.390 123.127 1.00 80.08 206 VAL C CA 1
ATOM 8100 C C . VAL C 1 206 ? 133.846 91.350 122.477 1.00 82.89 206 VAL C C 1
ATOM 8101 O O . VAL C 1 206 ? 133.069 92.311 122.562 1.00 84.22 206 VAL C O 1
ATOM 8105 N N . PHE C 1 207 ? 133.516 90.225 121.836 1.00 76.25 207 PHE C N 1
ATOM 8106 C CA . PHE C 1 207 ? 132.223 90.122 121.170 1.00 74.50 207 PHE C CA 1
ATOM 8107 C C . PHE C 1 207 ? 131.077 90.258 122.164 1.00 71.08 207 PHE C C 1
ATOM 8108 O O . PHE C 1 207 ? 130.111 90.981 121.907 1.00 75.47 207 PHE C O 1
ATOM 8116 N N . ILE C 1 208 ? 131.178 89.594 123.317 1.00 68.25 208 ILE C N 1
ATOM 8117 C CA . ILE C 1 208 ? 130.091 89.622 124.290 1.00 71.28 208 ILE C CA 1
ATOM 8118 C C . ILE C 1 208 ? 129.934 91.013 124.892 1.00 72.88 208 ILE C C 1
ATOM 8119 O O . ILE C 1 208 ? 128.813 91.515 125.043 1.00 80.57 208 ILE C O 1
ATOM 8124 N N . THR C 1 209 ? 131.046 91.659 125.251 1.00 70.14 209 THR C N 1
ATOM 8125 C CA . THR C 1 209 ? 130.959 92.990 125.842 1.00 74.51 209 THR C CA 1
ATOM 8126 C C . THR C 1 209 ? 130.390 93.999 124.854 1.00 75.66 209 THR C C 1
ATOM 8127 O O . THR C 1 209 ? 129.531 94.817 125.214 1.00 81.42 209 THR C O 1
ATOM 8131 N N . LEU C 1 210 ? 130.851 93.957 123.600 1.00 65.29 210 LEU C N 1
ATOM 8132 C CA . LEU C 1 210 ? 130.305 94.860 122.595 1.00 69.55 210 LEU C CA 1
ATOM 8133 C C . LEU C 1 210 ? 128.831 94.575 122.346 1.00 76.16 210 LEU C C 1
ATOM 8134 O O . LEU C 1 210 ? 128.030 95.504 122.188 1.00 79.19 210 LEU C O 1
ATOM 8139 N N . SER C 1 211 ? 128.450 93.295 122.323 1.00 71.22 211 SER C N 1
ATOM 8140 C CA . SER C 1 211 ? 127.051 92.945 122.127 1.00 64.78 211 SER C CA 1
ATOM 8141 C C . SER C 1 211 ? 126.183 93.503 123.244 1.00 66.63 211 SER C C 1
ATOM 8142 O O . SER C 1 211 ? 125.101 94.031 122.984 1.00 75.72 211 SER C O 1
ATOM 8145 N N . HIS C 1 212 ? 126.637 93.401 124.495 1.00 69.42 212 HIS C N 1
ATOM 8146 C CA . HIS C 1 212 ? 125.868 93.969 125.600 1.00 69.49 212 HIS C CA 1
ATOM 8147 C C . HIS C 1 212 ? 125.744 95.481 125.463 1.00 70.18 212 HIS C C 1
ATOM 8148 O O . HIS C 1 212 ? 124.636 96.041 125.509 1.00 75.81 212 HIS C O 1
ATOM 8155 N N . SER C 1 213 ? 126.883 96.161 125.293 1.00 71.78 213 SER C N 1
ATOM 8156 C CA . SER C 1 213 ? 126.884 97.617 125.269 1.00 73.86 213 SER C CA 1
ATOM 8157 C C . SER C 1 213 ? 126.133 98.178 124.073 1.00 73.36 213 SER C C 1
ATOM 8158 O O . SER C 1 213 ? 125.702 99.334 124.117 1.00 76.40 213 SER C O 1
ATOM 8161 N N . ASN C 1 214 ? 125.965 97.394 123.011 1.00 63.92 214 ASN C N 1
ATOM 8162 C CA . ASN C 1 214 ? 125.187 97.844 121.867 1.00 67.85 214 ASN C CA 1
ATOM 8163 C C . ASN C 1 214 ? 123.723 97.437 121.941 1.00 73.43 214 ASN C C 1
ATOM 8164 O O . ASN C 1 214 ? 122.857 98.224 121.547 1.00 79.40 214 ASN C O 1
ATOM 8169 N N . LEU C 1 215 ? 123.421 96.247 122.468 1.00 65.04 215 LEU C N 1
ATOM 8170 C CA . LEU C 1 215 ? 122.035 95.838 122.648 1.00 58.36 215 LEU C CA 1
ATOM 8171 C C . LEU C 1 215 ? 121.312 96.773 123.598 1.00 62.50 215 LEU C C 1
ATOM 8172 O O . LEU C 1 215 ? 120.116 97.031 123.435 1.00 70.21 215 LEU C O 1
ATOM 8177 N N . MET C 1 216 ? 122.016 97.285 124.610 1.00 71.17 216 MET C N 1
ATOM 8178 C CA . MET C 1 216 ? 121.335 98.111 125.601 1.00 72.10 216 MET C CA 1
ATOM 8179 C C . MET C 1 216 ? 120.899 99.442 124.993 1.00 74.29 216 MET C C 1
ATOM 8180 O O . MET C 1 216 ? 119.741 99.869 125.139 1.00 73.70 216 MET C O 1
ATOM 8185 N N . GLU C 1 217 ? 121.815 100.102 124.284 1.00 62.98 217 GLU C N 1
ATOM 8186 C CA . GLU C 1 217 ? 121.463 101.329 123.584 1.00 58.31 217 GLU C CA 1
ATOM 8187 C C . GLU C 1 217 ? 120.439 101.061 122.491 1.00 61.79 217 GLU C C 1
ATOM 8188 O O . GLU C 1 217 ? 119.598 101.917 122.197 1.00 79.58 217 GLU C O 1
ATOM 8194 N N . LEU C 1 218 ? 120.486 99.873 121.883 1.00 56.36 218 LEU C N 1
ATOM 8195 C CA . LEU C 1 218 ? 119.477 99.510 120.896 1.00 57.43 218 LEU C CA 1
ATOM 8196 C C . LEU C 1 218 ? 118.092 99.427 121.523 1.00 53.52 218 LEU C C 1
ATOM 8197 O O . LEU C 1 218 ? 117.107 99.877 120.931 1.00 56.71 218 LEU C O 1
ATOM 8202 N N . LEU C 1 219 ? 117.999 98.850 122.720 1.00 43.38 219 LEU C N 1
ATOM 8203 C CA . LEU C 1 219 ? 116.719 98.782 123.417 1.00 45.49 219 LEU C CA 1
ATOM 8204 C C . LEU C 1 219 ? 116.204 100.177 123.754 1.00 54.35 219 LEU C C 1
ATOM 8205 O O . LEU C 1 219 ? 115.018 100.480 123.556 1.00 63.70 219 LEU C O 1
ATOM 8210 N N . PHE C 1 220 ? 117.088 101.040 124.261 1.00 50.33 220 PHE C N 1
ATOM 8211 C CA . PHE C 1 220 ? 116.685 102.407 124.592 1.00 40.38 220 PHE C CA 1
ATOM 8212 C C . PHE C 1 220 ? 116.189 103.151 123.353 1.00 48.05 220 PHE C C 1
ATOM 8213 O O . PHE C 1 220 ? 115.133 103.803 123.375 1.00 62.57 220 PHE C O 1
ATOM 8221 N N . SER C 1 221 ? 116.929 103.044 122.249 1.00 29.24 221 SER C N 1
ATOM 8222 C CA . SER C 1 221 ? 116.521 103.697 121.015 1.00 29.93 221 SER C CA 1
ATOM 8223 C C . SER C 1 221 ? 115.234 103.115 120.452 1.00 44.19 221 SER C C 1
ATOM 8224 O O . SER C 1 221 ? 114.437 103.858 119.875 1.00 64.68 221 SER C O 1
ATOM 8227 N N . SER C 1 222 ? 115.011 101.810 120.602 1.00 48.72 222 SER C N 1
ATOM 8228 C CA . SER C 1 222 ? 113.757 101.211 120.163 1.00 47.14 222 SER C CA 1
ATOM 8229 C C . SER C 1 222 ? 112.575 101.756 120.953 1.00 46.77 222 SER C C 1
ATOM 8230 O O . SER C 1 222 ? 111.517 102.046 120.378 1.00 52.14 222 SER C O 1
ATOM 8233 N N . PHE C 1 223 ? 112.743 101.905 122.269 1.00 34.90 223 PHE C N 1
ATOM 8234 C CA . PHE C 1 223 ? 111.738 102.601 123.068 1.00 41.87 223 PHE C CA 1
ATOM 8235 C C . PHE C 1 223 ? 111.455 103.987 122.504 1.00 45.70 223 PHE C C 1
ATOM 8236 O O . PHE C 1 223 ? 110.291 104.392 122.352 1.00 51.90 223 PHE C O 1
ATOM 8244 N N . LEU C 1 224 ? 112.518 104.734 122.201 1.00 35.96 224 LEU C N 1
ATOM 8245 C CA . LEU C 1 224 ? 112.356 106.104 121.733 1.00 34.62 224 LEU C CA 1
ATOM 8246 C C . LEU C 1 224 ? 111.728 106.201 120.348 1.00 31.10 224 LEU C C 1
ATOM 8247 O O . LEU C 1 224 ? 111.112 107.226 120.044 1.00 47.43 224 LEU C O 1
ATOM 8252 N N . VAL C 1 225 ? 111.875 105.188 119.497 1.00 36.94 225 VAL C N 1
ATOM 8253 C CA . VAL C 1 225 ? 111.196 105.228 118.202 1.00 39.82 225 VAL C CA 1
ATOM 8254 C C . VAL C 1 225 ? 109.740 104.811 118.368 1.00 41.70 225 VAL C C 1
ATOM 8255 O O . VAL C 1 225 ? 108.860 105.321 117.664 1.00 57.57 225 VAL C O 1
ATOM 8259 N N . HIS C 1 226 ? 109.464 103.895 119.302 1.00 44.93 226 HIS C N 1
ATOM 8260 C CA . HIS C 1 226 ? 108.075 103.510 119.539 1.00 40.11 226 HIS C CA 1
ATOM 8261 C C . HIS C 1 226 ? 107.257 104.693 120.039 1.00 45.52 226 HIS C C 1
ATOM 8262 O O . HIS C 1 226 ? 106.134 104.931 119.570 1.00 44.07 226 HIS C O 1
ATOM 8269 N N . ALA C 1 227 ? 107.814 105.457 120.983 1.00 52.31 227 ALA C N 1
ATOM 8270 C CA . ALA C 1 227 ? 107.112 106.642 121.469 1.00 39.09 227 ALA C CA 1
ATOM 8271 C C . ALA C 1 227 ? 106.888 107.649 120.347 1.00 38.74 227 ALA C C 1
ATOM 8272 O O . ALA C 1 227 ? 105.812 108.250 120.246 1.00 48.37 227 ALA C O 1
ATOM 8274 N N . CYS C 1 228 ? 107.894 107.842 119.490 1.00 44.17 228 CYS C N 1
ATOM 8275 C CA . CYS C 1 228 ? 107.771 108.806 118.401 1.00 45.89 228 CYS C CA 1
ATOM 8276 C C . CYS C 1 228 ? 106.667 108.416 117.428 1.00 38.01 228 CYS C C 1
ATOM 8277 O O . CYS C 1 228 ? 105.873 109.264 117.009 1.00 47.47 228 CYS C O 1
ATOM 8280 N N . GLU C 1 229 ? 106.601 107.142 117.049 1.00 37.27 229 GLU C N 1
ATOM 8281 C CA . GLU C 1 229 ? 105.540 106.737 116.135 1.00 39.37 229 GLU C CA 1
ATOM 8282 C C . GLU C 1 229 ? 104.158 106.770 116.775 1.00 53.28 229 GLU C C 1
ATOM 8283 O O . GLU C 1 229 ? 103.183 107.093 116.084 1.00 62.24 229 GLU C O 1
ATOM 8289 N N . GLN C 1 230 ? 104.043 106.476 118.073 1.00 53.26 230 GLN C N 1
ATOM 8290 C CA . GLN C 1 230 ? 102.756 106.676 118.733 1.00 43.69 230 GLN C CA 1
ATOM 8291 C C . GLN C 1 230 ? 102.343 108.145 118.718 1.00 47.40 230 GLN C C 1
ATOM 8292 O O . GLN C 1 230 ? 101.170 108.463 118.481 1.00 51.36 230 GLN C O 1
ATOM 8298 N N . LEU C 1 231 ? 103.292 109.053 118.962 1.00 47.86 231 LEU C N 1
ATOM 8299 C CA . LEU C 1 231 ? 102.977 110.478 118.915 1.00 33.20 231 LEU C CA 1
ATOM 8300 C C . LEU C 1 231 ? 102.560 110.908 117.517 1.00 31.41 231 LEU C C 1
ATOM 8301 O O . LEU C 1 231 ? 101.659 111.738 117.359 1.00 45.48 231 LEU C O 1
ATOM 8306 N N . GLN C 1 232 ? 103.219 110.371 116.488 1.00 48.29 232 GLN C N 1
ATOM 8307 C CA . GLN C 1 232 ? 102.835 110.702 115.118 1.00 44.51 232 GLN C CA 1
ATOM 8308 C C . GLN C 1 232 ? 101.427 110.210 114.810 1.00 39.08 232 GLN C C 1
ATOM 8309 O O . GLN C 1 232 ? 100.647 110.905 114.148 1.00 51.20 232 GLN C O 1
ATOM 8315 N N . HIS C 1 233 ? 101.084 109.012 115.284 1.00 36.43 233 HIS C N 1
ATOM 8316 C CA . HIS C 1 233 ? 99.726 108.508 115.107 1.00 43.23 233 HIS C CA 1
ATOM 8317 C C . HIS C 1 233 ? 98.709 109.415 115.790 1.00 46.93 233 HIS C C 1
ATOM 8318 O O . HIS C 1 233 ? 97.662 109.740 115.211 1.00 50.18 233 HIS C O 1
ATOM 8325 N N . LEU C 1 234 ? 99.011 109.848 117.017 1.00 51.05 234 LEU C N 1
ATOM 8326 C CA . LEU C 1 234 ? 98.116 110.762 117.723 1.00 38.03 234 LEU C CA 1
ATOM 8327 C C . LEU C 1 234 ? 97.947 112.071 116.968 1.00 40.39 234 LEU C C 1
ATOM 8328 O O . LEU C 1 234 ? 96.827 112.574 116.827 1.00 37.80 234 LEU C O 1
ATOM 8333 N N . LYS C 1 235 ? 99.049 112.638 116.478 1.00 42.08 235 LYS C N 1
ATOM 8334 C CA . LYS C 1 235 ? 98.973 113.893 115.740 1.00 32.23 235 LYS C CA 1
ATOM 8335 C C . LYS C 1 235 ? 98.144 113.735 114.476 1.00 42.16 235 LYS C C 1
ATOM 8336 O O . LYS C 1 235 ? 97.377 114.632 114.110 1.00 55.75 235 LYS C O 1
ATOM 8342 N N . GLU C 1 236 ? 98.287 112.602 113.789 1.00 62.40 236 GLU C N 1
ATOM 8343 C CA . GLU C 1 236 ? 97.585 112.430 112.524 1.00 60.69 236 GLU C CA 1
ATOM 8344 C C . GLU C 1 236 ? 96.088 112.231 112.737 1.00 60.95 236 GLU C C 1
ATOM 8345 O O . GLU C 1 236 ? 95.277 112.747 111.961 1.00 73.09 236 GLU C O 1
ATOM 8351 N N . ILE C 1 237 ? 95.693 111.498 113.785 1.00 46.47 237 ILE C N 1
ATOM 8352 C CA . ILE C 1 237 ? 94.268 111.210 113.966 1.00 47.68 237 ILE C CA 1
ATOM 8353 C C . ILE C 1 237 ? 93.480 112.355 114.579 1.00 61.64 237 ILE C C 1
ATOM 8354 O O . ILE C 1 237 ? 92.285 112.186 114.857 1.00 67.05 237 ILE C O 1
ATOM 8359 N N . LEU C 1 238 ? 94.095 113.519 114.796 1.00 62.30 238 LEU C N 1
ATOM 8360 C CA . LEU C 1 238 ? 93.339 114.646 115.336 1.00 53.95 238 LEU C CA 1
ATOM 8361 C C . LEU C 1 238 ? 92.357 115.201 114.313 1.00 45.08 238 LEU C C 1
ATOM 8362 O O . LEU C 1 238 ? 91.240 115.591 114.669 1.00 46.26 238 LEU C O 1
ATOM 8367 N N . ASN C 1 239 ? 92.756 115.255 113.042 1.00 50.65 239 ASN C N 1
ATOM 8368 C CA . ASN C 1 239 ? 91.874 115.797 112.009 1.00 56.51 239 ASN C CA 1
ATOM 8369 C C . ASN C 1 239 ? 90.589 114.994 111.837 1.00 58.84 239 ASN C C 1
ATOM 8370 O O . ASN C 1 239 ? 89.505 115.609 111.812 1.00 67.40 239 ASN C O 1
ATOM 8375 N N . PRO C 1 240 ? 90.617 113.660 111.697 1.00 53.86 240 PRO C N 1
ATOM 8376 C CA . PRO C 1 240 ? 89.347 112.923 111.619 1.00 53.21 240 PRO C CA 1
ATOM 8377 C C . PRO C 1 240 ? 88.468 113.130 112.833 1.00 55.84 240 PRO C C 1
ATOM 8378 O O . PRO C 1 240 ? 87.241 113.221 112.695 1.00 65.23 240 PRO C O 1
ATOM 8382 N N . LEU C 1 241 ? 89.068 113.238 114.017 1.00 54.21 241 LEU C N 1
ATOM 8383 C CA . LEU C 1 241 ? 88.302 113.535 115.220 1.00 54.78 241 LEU C CA 1
ATOM 8384 C C . LEU C 1 241 ? 87.509 114.824 115.056 1.00 57.88 241 LEU C C 1
ATOM 8385 O O . LEU C 1 241 ? 86.310 114.879 115.357 1.00 60.25 241 LEU C O 1
ATOM 8390 N N . ILE C 1 242 ? 88.167 115.878 114.578 1.00 66.37 242 ILE C N 1
ATOM 8391 C CA . ILE C 1 242 ? 87.515 117.178 114.503 1.00 64.16 242 ILE C CA 1
ATOM 8392 C C . ILE C 1 242 ? 86.451 117.193 113.413 1.00 62.87 242 ILE C C 1
ATOM 8393 O O . ILE C 1 242 ? 85.374 117.771 113.599 1.00 65.23 242 ILE C O 1
ATOM 8398 N N . GLU C 1 243 ? 86.715 116.560 112.265 1.00 67.32 243 GLU C N 1
ATOM 8399 C CA . GLU C 1 243 ? 85.668 116.527 111.245 1.00 69.45 243 GLU C CA 1
ATOM 8400 C C . GLU C 1 243 ? 84.486 115.681 111.707 1.00 72.46 243 GLU C C 1
ATOM 8401 O O . GLU C 1 243 ? 83.356 115.880 111.246 1.00 76.41 243 GLU C O 1
ATOM 8407 N N . LEU C 1 244 ? 84.722 114.729 112.615 1.00 69.39 244 LEU C N 1
ATOM 8408 C CA . LEU C 1 244 ? 83.601 114.073 113.281 1.00 72.02 244 LEU C CA 1
ATOM 8409 C C . LEU C 1 244 ? 82.849 115.046 114.177 1.00 72.93 244 LEU C C 1
ATOM 8410 O O . LEU C 1 244 ? 81.613 115.084 114.169 1.00 77.07 244 LEU C O 1
ATOM 8415 N N . SER C 1 245 ? 83.577 115.843 114.955 1.00 78.89 245 SER C N 1
ATOM 8416 C CA . SER C 1 245 ? 82.963 116.762 115.905 1.00 77.91 245 SER C CA 1
ATOM 8417 C C . SER C 1 245 ? 82.397 118.014 115.253 1.00 77.64 245 SER C C 1
ATOM 8418 O O . SER C 1 245 ? 81.704 118.781 115.930 1.00 79.04 245 SER C O 1
ATOM 8421 N N . ALA C 1 246 ? 82.671 118.239 113.972 1.00 89.87 246 ALA C N 1
ATOM 8422 C CA . ALA C 1 246 ? 82.239 119.463 113.315 1.00 91.17 246 ALA C CA 1
ATOM 8423 C C . ALA C 1 246 ? 80.719 119.538 113.245 1.00 94.16 246 ALA C C 1
ATOM 8424 O O . ALA C 1 246 ? 80.025 118.524 113.134 1.00 94.90 246 ALA C O 1
ATOM 8426 N N . THR C 1 247 ? 80.203 120.766 113.312 1.00 112.38 247 THR C N 1
ATOM 8427 C CA . THR C 1 247 ? 78.772 121.028 113.236 1.00 112.49 247 THR C CA 1
ATOM 8428 C C . THR C 1 247 ? 78.296 121.245 111.806 1.00 114.47 247 THR C C 1
ATOM 8429 O O . THR C 1 247 ? 77.305 121.953 111.585 1.00 111.82 247 THR C O 1
ATOM 8433 N N . LEU C 1 248 ? 78.986 120.657 110.830 1.00 135.29 248 LEU C N 1
ATOM 8434 C CA . LEU C 1 248 ? 78.640 120.860 109.431 1.00 136.29 248 LEU C CA 1
ATOM 8435 C C . LEU C 1 248 ? 77.247 120.319 109.134 1.00 135.92 248 LEU C C 1
ATOM 8436 O O . LEU C 1 248 ? 76.818 119.310 109.700 1.00 135.13 248 LEU C O 1
ATOM 8441 N N . ASP C 1 249 ? 76.540 121.004 108.243 1.00 144.77 249 ASP C N 1
ATOM 8442 C CA . ASP C 1 249 ? 75.188 120.612 107.866 1.00 145.64 249 ASP C CA 1
ATOM 8443 C C . ASP C 1 249 ? 75.213 119.540 106.782 1.00 145.33 249 ASP C C 1
ATOM 8444 O O . ASP C 1 249 ? 75.463 118.367 107.063 1.00 145.13 249 ASP C O 1
ATOM 8449 N N . LEU C 1 303 ? 74.874 119.103 117.936 1.00 116.12 303 LEU C N 1
ATOM 8450 C CA . LEU C 1 303 ? 74.998 117.751 117.405 1.00 117.81 303 LEU C CA 1
ATOM 8451 C C . LEU C 1 303 ? 73.993 116.809 118.060 1.00 118.52 303 LEU C C 1
ATOM 8452 O O . LEU C 1 303 ? 73.435 117.115 119.114 1.00 117.22 303 LEU C O 1
ATOM 8457 N N . THR C 1 304 ? 73.768 115.660 117.429 1.00 124.66 304 THR C N 1
ATOM 8458 C CA . THR C 1 304 ? 72.856 114.665 117.967 1.00 124.20 304 THR C CA 1
ATOM 8459 C C . THR C 1 304 ? 73.515 113.901 119.114 1.00 123.48 304 THR C C 1
ATOM 8460 O O . THR C 1 304 ? 74.703 114.063 119.409 1.00 122.77 304 THR C O 1
ATOM 8464 N N . SER C 1 305 ? 72.716 113.059 119.775 1.00 121.00 305 SER C N 1
ATOM 8465 C CA . SER C 1 305 ? 73.241 112.249 120.869 1.00 120.12 305 SER C CA 1
ATOM 8466 C C . SER C 1 305 ? 74.303 111.276 120.374 1.00 119.61 305 SER C C 1
ATOM 8467 O O . SER C 1 305 ? 75.325 111.071 121.038 1.00 120.75 305 SER C O 1
ATOM 8470 N N . ASN C 1 306 ? 74.074 110.660 119.211 1.00 114.87 306 ASN C N 1
ATOM 8471 C CA . ASN C 1 306 ? 75.060 109.740 118.654 1.00 115.03 306 ASN C CA 1
ATOM 8472 C C . ASN C 1 306 ? 76.358 110.461 118.318 1.00 115.58 306 ASN C C 1
ATOM 8473 O O . ASN C 1 306 ? 77.451 109.938 118.567 1.00 114.85 306 ASN C O 1
ATOM 8478 N N . GLN C 1 307 ? 76.259 111.664 117.745 1.00 113.22 307 GLN C N 1
ATOM 8479 C CA . GLN C 1 307 ? 77.458 112.441 117.449 1.00 111.52 307 GLN C CA 1
ATOM 8480 C C . GLN C 1 307 ? 78.205 112.806 118.723 1.00 110.22 307 GLN C C 1
ATOM 8481 O O . GLN C 1 307 ? 79.438 112.737 118.768 1.00 110.73 307 GLN C O 1
ATOM 8487 N N . GLU C 1 308 ? 77.477 113.199 119.771 1.00 110.01 308 GLU C N 1
ATOM 8488 C CA . GLU C 1 308 ? 78.126 113.514 121.039 1.00 110.49 308 GLU C CA 1
ATOM 8489 C C . GLU C 1 308 ? 78.827 112.292 121.616 1.00 108.46 308 GLU C C 1
ATOM 8490 O O . GLU C 1 308 ? 79.947 112.396 122.126 1.00 110.13 308 GLU C O 1
ATOM 8496 N N . VAL C 1 309 ? 78.182 111.126 121.545 1.00 99.26 309 VAL C N 1
ATOM 8497 C CA . VAL C 1 309 ? 78.796 109.903 122.055 1.00 98.62 309 VAL C CA 1
ATOM 8498 C C . VAL C 1 309 ? 80.064 109.576 121.276 1.00 98.19 309 VAL C C 1
ATOM 8499 O O . VAL C 1 309 ? 81.097 109.225 121.860 1.00 99.28 309 VAL C O 1
ATOM 8503 N N . LEU C 1 310 ? 80.007 109.686 119.946 1.00 92.73 310 LEU C N 1
ATOM 8504 C CA . LEU C 1 310 ? 81.182 109.393 119.130 1.00 93.30 310 LEU C CA 1
ATOM 8505 C C . LEU C 1 310 ? 82.321 110.360 119.429 1.00 88.71 310 LEU C C 1
ATOM 8506 O O . LEU C 1 310 ? 83.481 109.947 119.545 1.00 87.24 310 LEU C O 1
ATOM 8511 N N . VAL C 1 311 ? 82.010 111.650 119.566 1.00 80.94 311 VAL C N 1
ATOM 8512 C CA . VAL C 1 311 ? 83.045 112.635 119.861 1.00 78.72 311 VAL C CA 1
ATOM 8513 C C . VAL C 1 311 ? 83.644 112.388 121.239 1.00 78.27 311 VAL C C 1
ATOM 8514 O O . VAL C 1 311 ? 84.856 112.522 121.435 1.00 79.03 311 VAL C O 1
ATOM 8518 N N . ARG C 1 312 ? 82.807 112.039 122.219 1.00 83.02 312 ARG C N 1
ATOM 8519 C CA . ARG C 1 312 ? 83.317 111.754 123.555 1.00 80.77 312 ARG C CA 1
ATOM 8520 C C . ARG C 1 312 ? 84.215 110.526 123.549 1.00 80.17 312 ARG C C 1
ATOM 8521 O O . ARG C 1 312 ? 85.253 110.507 124.218 1.00 81.32 312 ARG C O 1
ATOM 8529 N N . SER C 1 313 ? 83.838 109.492 122.795 1.00 77.08 313 SER C N 1
ATOM 8530 C CA . SER C 1 313 ? 84.692 108.313 122.694 1.00 77.13 313 SER C CA 1
ATOM 8531 C C . SER C 1 313 ? 86.011 108.647 122.007 1.00 76.45 313 SER C C 1
ATOM 8532 O O . SER C 1 313 ? 87.063 108.123 122.385 1.00 75.82 313 SER C O 1
ATOM 8535 N N . ALA C 1 314 ? 85.973 109.511 120.991 1.00 64.70 314 ALA C N 1
ATOM 8536 C CA . ALA C 1 314 ? 87.204 109.903 120.313 1.00 62.15 314 ALA C CA 1
ATOM 8537 C C . ALA C 1 314 ? 88.117 110.712 121.230 1.00 61.45 314 ALA C C 1
ATOM 8538 O O . ALA C 1 314 ? 89.334 110.491 121.253 1.00 67.21 314 ALA C O 1
ATOM 8540 N N . ILE C 1 315 ? 87.548 111.652 121.993 1.00 56.68 315 ILE C N 1
ATOM 8541 C CA . ILE C 1 315 ? 88.321 112.370 123.007 1.00 50.33 315 ILE C CA 1
ATOM 8542 C C . ILE C 1 315 ? 88.922 111.393 124.003 1.00 53.96 315 ILE C C 1
ATOM 8543 O O . ILE C 1 315 ? 90.100 111.492 124.364 1.00 62.02 315 ILE C O 1
ATOM 8548 N N . LYS C 1 316 ? 88.112 110.447 124.476 1.00 55.44 316 LYS C N 1
ATOM 8549 C CA . LYS C 1 316 ? 88.603 109.467 125.433 1.00 57.88 316 LYS C CA 1
ATOM 8550 C C . LYS C 1 316 ? 89.789 108.705 124.866 1.00 59.96 316 LYS C C 1
ATOM 8551 O O . LYS C 1 316 ? 90.827 108.588 125.518 1.00 55.70 316 LYS C O 1
ATOM 8557 N N . TYR C 1 317 ? 89.661 108.196 123.640 1.00 57.54 317 TYR C N 1
ATOM 8558 C CA . TYR C 1 317 ? 90.741 107.409 123.055 1.00 57.23 317 TYR C CA 1
ATOM 8559 C C . TYR C 1 317 ? 92.000 108.246 122.875 1.00 52.24 317 TYR C C 1
ATOM 8560 O O . TYR C 1 317 ? 93.107 107.800 123.200 1.00 58.76 317 TYR C O 1
ATOM 8569 N N . TRP C 1 318 ? 91.851 109.466 122.354 1.00 38.39 318 TRP C N 1
ATOM 8570 C CA . TRP C 1 318 ? 93.019 110.307 122.124 1.00 31.49 318 TRP C CA 1
ATOM 8571 C C . TRP C 1 318 ? 93.726 110.638 123.429 1.00 37.98 318 TRP C C 1
ATOM 8572 O O . TRP C 1 318 ? 94.959 110.582 123.507 1.00 51.24 318 TRP C O 1
ATOM 8583 N N . VAL C 1 319 ? 92.968 110.976 124.472 1.00 33.28 319 VAL C N 1
ATOM 8584 C CA . VAL C 1 319 ? 93.601 111.341 125.733 1.00 29.23 319 VAL C CA 1
ATOM 8585 C C . VAL C 1 319 ? 94.210 110.117 126.411 1.00 44.14 319 VAL C C 1
ATOM 8586 O O . VAL C 1 319 ? 95.294 110.206 126.995 1.00 53.67 319 VAL C O 1
ATOM 8590 N N . GLU C 1 320 ? 93.543 108.957 126.355 1.00 36.89 320 GLU C N 1
ATOM 8591 C CA . GLU C 1 320 ? 94.174 107.749 126.885 1.00 38.37 320 GLU C CA 1
ATOM 8592 C C . GLU C 1 320 ? 95.490 107.463 126.186 1.00 43.69 320 GLU C C 1
ATOM 8593 O O . GLU C 1 320 ? 96.483 107.135 126.840 1.00 52.70 320 GLU C O 1
ATOM 8599 N N . ARG C 1 321 ? 95.519 107.566 124.859 1.00 37.09 321 ARG C N 1
ATOM 8600 C CA . ARG C 1 321 ? 96.751 107.254 124.150 1.00 28.51 321 ARG C CA 1
ATOM 8601 C C . ARG C 1 321 ? 97.838 108.277 124.457 1.00 33.57 321 ARG C C 1
ATOM 8602 O O . ARG C 1 321 ? 99.013 107.918 124.597 1.00 46.80 321 ARG C O 1
ATOM 8610 N N . HIS C 1 322 ? 97.468 109.553 124.592 1.00 29.70 322 HIS C N 1
ATOM 8611 C CA . HIS C 1 322 ? 98.462 110.563 124.941 1.00 22.84 322 HIS C CA 1
ATOM 8612 C C . HIS C 1 322 ? 99.021 110.340 126.340 1.00 33.31 322 HIS C C 1
ATOM 8613 O O . HIS C 1 322 ? 100.235 110.448 126.553 1.00 52.39 322 HIS C O 1
ATOM 8620 N N . LYS C 1 323 ? 98.158 110.034 127.311 1.00 27.30 323 LYS C N 1
ATOM 8621 C CA . LYS C 1 323 ? 98.645 109.761 128.658 1.00 28.32 323 LYS C CA 1
ATOM 8622 C C . LYS C 1 323 ? 99.470 108.484 128.705 1.00 43.30 323 LYS C C 1
ATOM 8623 O O . LYS C 1 323 ? 100.430 108.401 129.476 1.00 54.06 323 LYS C O 1
ATOM 8629 N N . HIS C 1 324 ? 99.118 107.486 127.893 1.00 41.33 324 HIS C N 1
ATOM 8630 C CA . HIS C 1 324 ? 99.948 106.293 127.787 1.00 29.29 324 HIS C CA 1
ATOM 8631 C C . HIS C 1 324 ? 101.329 106.637 127.254 1.00 32.40 324 HIS C C 1
ATOM 8632 O O . HIS C 1 324 ? 102.333 106.130 127.756 1.00 46.36 324 HIS C O 1
ATOM 8639 N N . VAL C 1 325 ? 101.399 107.499 126.238 1.00 33.23 325 VAL C N 1
ATOM 8640 C CA . VAL C 1 325 ? 102.696 107.910 125.704 1.00 30.41 325 VAL C CA 1
ATOM 8641 C C . VAL C 1 325 ? 103.501 108.650 126.765 1.00 35.04 325 VAL C C 1
ATOM 8642 O O . VAL C 1 325 ? 104.708 108.428 126.914 1.00 49.53 325 VAL C O 1
ATOM 8646 N N . VAL C 1 326 ? 102.851 109.540 127.515 1.00 20.58 326 VAL C N 1
ATOM 8647 C CA . VAL C 1 326 ? 103.565 110.310 128.534 1.00 28.01 326 VAL C CA 1
ATOM 8648 C C . VAL C 1 326 ? 104.092 109.389 129.631 1.00 36.81 326 VAL C C 1
ATOM 8649 O O . VAL C 1 326 ? 105.248 109.499 130.062 1.00 50.78 326 VAL C O 1
ATOM 8653 N N . LYS C 1 327 ? 103.253 108.462 130.096 1.00 30.61 327 LYS C N 1
ATOM 8654 C CA . LYS C 1 327 ? 103.678 107.519 131.125 1.00 26.49 327 LYS C CA 1
ATOM 8655 C C . LYS C 1 327 ? 104.778 106.600 130.610 1.00 46.61 327 LYS C C 1
ATOM 8656 O O . LYS C 1 327 ? 105.705 106.253 131.349 1.00 52.28 327 LYS C O 1
ATOM 8662 N N . TYR C 1 328 ? 104.693 106.203 129.340 1.00 42.63 328 TYR C N 1
ATOM 8663 C CA . TYR C 1 328 ? 105.722 105.372 128.730 1.00 21.33 328 TYR C CA 1
ATOM 8664 C C . TYR C 1 328 ? 107.054 106.104 128.663 1.00 26.71 328 TYR C C 1
ATOM 8665 O O . TYR C 1 328 ? 108.107 105.516 128.926 1.00 42.60 328 TYR C O 1
ATOM 8674 N N . VAL C 1 329 ? 107.028 107.392 128.319 1.00 31.09 329 VAL C N 1
ATOM 8675 C CA . VAL C 1 329 ? 108.265 108.165 128.277 1.00 26.26 329 VAL C CA 1
ATOM 8676 C C . VAL C 1 329 ? 108.834 108.337 129.679 1.00 33.50 329 VAL C C 1
ATOM 8677 O O . VAL C 1 329 ? 110.053 108.307 129.876 1.00 50.02 329 VAL C O 1
ATOM 8681 N N . SER C 1 330 ? 107.967 108.517 130.678 1.00 37.14 330 SER C N 1
ATOM 8682 C CA . SER C 1 330 ? 108.453 108.590 132.054 1.00 37.84 330 SER C CA 1
ATOM 8683 C C . SER C 1 330 ? 109.104 107.277 132.475 1.00 39.64 330 SER C C 1
ATOM 8684 O O . SER C 1 330 ? 110.144 107.274 133.148 1.00 49.61 330 SER C O 1
ATOM 8687 N N . LEU C 1 331 ? 108.502 106.150 132.088 1.00 43.92 331 LEU C N 1
ATOM 8688 C CA . LEU C 1 331 ? 109.090 104.848 132.384 1.00 43.11 331 LEU C CA 1
ATOM 8689 C C . LEU C 1 331 ? 110.432 104.676 131.687 1.00 44.78 331 LEU C C 1
ATOM 8690 O O . LEU C 1 331 ? 111.359 104.092 132.252 1.00 48.40 331 LEU C O 1
ATOM 8695 N N . ILE C 1 332 ? 110.545 105.155 130.447 1.00 43.80 332 ILE C N 1
ATOM 8696 C CA . ILE C 1 332 ? 111.824 105.108 129.742 1.00 31.85 332 ILE C CA 1
ATOM 8697 C C . ILE C 1 332 ? 112.868 105.927 130.487 1.00 32.97 332 ILE C C 1
ATOM 8698 O O . ILE C 1 332 ? 114.006 105.488 130.684 1.00 43.42 332 ILE C O 1
ATOM 8703 N N . THR C 1 333 ? 112.492 107.135 130.911 1.00 35.00 333 THR C N 1
ATOM 8704 C CA . THR C 1 333 ? 113.437 108.007 131.598 1.00 37.59 333 THR C CA 1
ATOM 8705 C C . THR C 1 333 ? 113.913 107.387 132.903 1.00 41.18 333 THR C C 1
ATOM 8706 O O . THR C 1 333 ? 115.097 107.473 133.244 1.00 48.84 333 THR C O 1
ATOM 8710 N N . GLU C 1 334 ? 113.005 106.763 133.653 1.00 58.46 334 GLU C N 1
ATOM 8711 C CA . GLU C 1 334 ? 113.409 106.138 134.909 1.00 56.10 334 GLU C CA 1
ATOM 8712 C C . GLU C 1 334 ? 114.175 104.841 134.666 1.00 56.42 334 GLU C C 1
ATOM 8713 O O . GLU C 1 334 ? 115.045 104.480 135.465 1.00 60.21 334 GLU C O 1
ATOM 8719 N N . CYS C 1 335 ? 113.882 104.143 133.568 1.00 54.99 335 CYS C N 1
ATOM 8720 C CA . CYS C 1 335 ? 114.518 102.857 133.301 1.00 51.76 335 CYS C CA 1
ATOM 8721 C C . CYS C 1 335 ? 115.987 103.025 132.938 1.00 59.83 335 CYS C C 1
ATOM 8722 O O . CYS C 1 335 ? 116.856 102.342 133.490 1.00 63.19 335 CYS C O 1
ATOM 8725 N N . TYR C 1 336 ? 116.286 103.935 132.017 1.00 61.24 336 TYR C N 1
ATOM 8726 C CA . TYR C 1 336 ? 117.636 104.137 131.510 1.00 55.78 336 TYR C CA 1
ATOM 8727 C C . TYR C 1 336 ? 118.104 105.564 131.765 1.00 56.25 336 TYR C C 1
ATOM 8728 O O . TYR C 1 336 ? 118.690 106.212 130.897 1.00 54.77 336 TYR C O 1
ATOM 8737 N N . GLY C 1 337 ? 117.847 106.073 132.965 1.00 53.36 337 GLY C N 1
ATOM 8738 C CA . GLY C 1 337 ? 118.254 107.420 133.302 1.00 50.46 337 GLY C CA 1
ATOM 8739 C C . GLY C 1 337 ? 119.628 107.478 133.931 1.00 60.08 337 GLY C C 1
ATOM 8740 O O . GLY C 1 337 ? 120.505 108.203 133.454 1.00 62.73 337 GLY C O 1
ATOM 8741 N N . SER C 1 338 ? 119.833 106.713 135.004 1.00 69.99 338 SER C N 1
ATOM 8742 C CA . SER C 1 338 ? 121.147 106.662 135.632 1.00 71.58 338 SER C CA 1
ATOM 8743 C C . SER C 1 338 ? 122.154 105.890 134.792 1.00 70.04 338 SER C C 1
ATOM 8744 O O . SER C 1 338 ? 123.361 106.121 134.926 1.00 68.84 338 SER C O 1
ATOM 8747 N N . ALA C 1 339 ? 121.687 104.982 133.930 1.00 51.50 339 ALA C N 1
ATOM 8748 C CA . ALA C 1 339 ? 122.592 104.318 132.999 1.00 49.32 339 ALA C CA 1
ATOM 8749 C C . ALA C 1 339 ? 123.249 105.323 132.067 1.00 56.33 339 ALA C C 1
ATOM 8750 O O . ALA C 1 339 ? 124.458 105.253 131.818 1.00 64.39 339 ALA C O 1
ATOM 8752 N N . LEU C 1 340 ? 122.471 106.276 131.550 1.00 61.42 340 LEU C N 1
ATOM 8753 C CA . LEU C 1 340 ? 123.050 107.319 130.713 1.00 57.18 340 LEU C CA 1
ATOM 8754 C C . LEU C 1 340 ? 123.968 108.231 131.511 1.00 53.62 340 LEU C C 1
ATOM 8755 O O . LEU C 1 340 ? 124.966 108.717 130.973 1.00 59.26 340 LEU C O 1
ATOM 8760 N N . LEU C 1 341 ? 123.660 108.474 132.786 1.00 50.65 341 LEU C N 1
ATOM 8761 C CA . LEU C 1 341 ? 124.555 109.273 133.618 1.00 48.69 341 LEU C CA 1
ATOM 8762 C C . LEU C 1 341 ? 125.908 1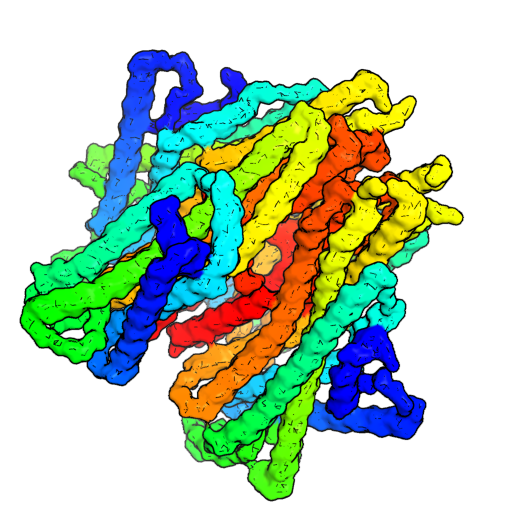08.591 133.775 1.00 55.98 341 LEU C C 1
ATOM 8763 O O . LEU C 1 341 ? 126.958 109.228 133.632 1.00 65.99 341 LEU C O 1
ATOM 8768 N N . PHE C 1 342 ? 125.902 107.288 134.068 1.00 58.34 342 PHE C N 1
ATOM 8769 C CA . PHE C 1 342 ? 127.159 106.551 134.177 1.00 60.96 342 PHE C CA 1
ATOM 8770 C C . PHE C 1 342 ? 127.897 106.523 132.846 1.00 58.21 342 PHE C C 1
ATOM 8771 O O . PHE C 1 342 ? 129.126 106.672 132.801 1.00 59.74 342 PHE C O 1
ATOM 8779 N N . HIS C 1 343 ? 127.160 106.324 131.750 1.00 50.38 343 HIS C N 1
ATOM 8780 C CA . HIS C 1 343 ? 127.781 106.304 130.433 1.00 44.54 343 HIS C CA 1
ATOM 8781 C C . HIS C 1 343 ? 128.450 107.634 130.123 1.00 49.34 343 HIS C C 1
ATOM 8782 O O . HIS C 1 343 ? 129.569 107.665 129.607 1.00 62.32 343 HIS C O 1
ATOM 8789 N N . MET C 1 344 ? 127.783 108.745 130.438 1.00 51.81 344 MET C N 1
ATOM 8790 C CA . MET C 1 344 ? 128.374 110.056 130.198 1.00 49.36 344 MET C CA 1
ATOM 8791 C C . MET C 1 344 ? 129.578 110.293 131.098 1.00 53.91 344 MET C C 1
ATOM 8792 O O . MET C 1 344 ? 130.578 110.871 130.660 1.00 58.75 344 MET C O 1
ATOM 8797 N N . LEU C 1 345 ? 129.506 109.853 132.357 1.00 56.11 345 LEU C N 1
ATOM 8798 C CA . LEU C 1 345 ? 130.643 110.022 133.256 1.00 59.72 345 LEU C CA 1
ATOM 8799 C C . LEU C 1 345 ? 131.871 109.284 132.739 1.00 57.65 345 LEU C C 1
ATOM 8800 O O . LEU C 1 345 ? 132.985 109.818 132.775 1.00 57.13 345 LEU C O 1
ATOM 8805 N N . VAL C 1 346 ? 131.690 108.054 132.256 1.00 60.11 346 VAL C N 1
ATOM 8806 C CA . VAL C 1 346 ? 132.825 107.303 131.725 1.00 58.57 346 VAL C CA 1
ATOM 8807 C C . VAL C 1 346 ? 133.295 107.895 130.400 1.00 52.88 346 VAL C C 1
ATOM 8808 O O . VAL C 1 346 ? 134.504 107.996 130.139 1.00 61.08 346 VAL C O 1
ATOM 8812 N N . SER C 1 347 ? 132.355 108.302 129.545 1.00 43.80 347 SER C N 1
ATOM 8813 C CA . SER C 1 347 ? 132.719 108.772 128.217 1.00 50.36 347 SER C CA 1
ATOM 8814 C C . SER C 1 347 ? 133.408 110.126 128.265 1.00 59.26 347 SER C C 1
ATOM 8815 O O . SER C 1 347 ? 134.228 110.420 127.396 1.00 59.10 347 SER C O 1
ATOM 8818 N N . THR C 1 348 ? 133.110 110.958 129.264 1.00 61.94 348 THR C N 1
ATOM 8819 C CA . THR C 1 348 ? 133.835 112.217 129.402 1.00 59.49 348 THR C CA 1
ATOM 8820 C C . THR C 1 348 ? 135.322 111.963 129.621 1.00 57.89 348 THR C C 1
ATOM 8821 O O . THR C 1 348 ? 136.174 112.560 128.951 1.00 60.65 348 THR C O 1
ATOM 8825 N N . VAL C 1 349 ? 135.650 111.053 130.538 1.00 59.75 349 VAL C N 1
ATOM 8826 C CA . VAL C 1 349 ? 137.047 110.730 130.802 1.00 53.61 349 VAL C CA 1
ATOM 8827 C C . VAL C 1 349 ? 137.689 110.080 129.584 1.00 58.25 349 VAL C C 1
ATOM 8828 O O . VAL C 1 349 ? 138.822 110.415 129.209 1.00 67.04 349 VAL C O 1
ATOM 8832 N N . ILE C 1 350 ? 136.990 109.133 128.949 1.00 61.92 350 ILE C N 1
ATOM 8833 C CA . ILE C 1 350 ? 137.598 108.454 127.809 1.00 54.57 350 ILE C CA 1
ATOM 8834 C C . ILE C 1 350 ? 137.820 109.433 126.663 1.00 57.98 350 ILE C C 1
ATOM 8835 O O . ILE C 1 350 ? 138.828 109.355 125.955 1.00 64.65 350 ILE C O 1
ATOM 8840 N N . LEU C 1 351 ? 136.917 110.397 126.486 1.00 64.25 351 LEU C N 1
ATOM 8841 C CA . LEU C 1 351 ? 137.098 111.370 125.422 1.00 67.92 351 LEU C CA 1
ATOM 8842 C C . LEU C 1 351 ? 138.197 112.361 125.762 1.00 67.34 351 LEU C C 1
ATOM 8843 O O . LEU C 1 351 ? 138.892 112.833 124.862 1.00 69.26 351 LEU C O 1
ATOM 8848 N N . THR C 1 352 ? 138.392 112.668 127.046 1.00 64.82 352 THR C N 1
ATOM 8849 C CA . THR C 1 352 ? 139.538 113.486 127.433 1.00 61.57 352 THR C CA 1
ATOM 8850 C C . THR C 1 352 ? 140.848 112.783 127.095 1.00 61.06 352 THR C C 1
ATOM 8851 O O . THR C 1 352 ? 141.775 113.392 126.544 1.00 67.26 352 THR C O 1
ATOM 8855 N N . ILE C 1 353 ? 140.938 111.487 127.400 1.00 61.94 353 ILE C N 1
ATOM 8856 C CA . ILE C 1 353 ? 142.184 110.772 127.135 1.00 61.51 353 ILE C CA 1
ATOM 8857 C C . ILE C 1 353 ? 142.403 110.597 125.635 1.00 62.25 353 ILE C C 1
ATOM 8858 O O . ILE C 1 353 ? 143.536 110.695 125.147 1.00 66.46 353 ILE C O 1
ATOM 8863 N N . LEU C 1 354 ? 141.336 110.333 124.873 1.00 65.73 354 LEU C N 1
ATOM 8864 C CA . LEU C 1 354 ? 141.487 110.265 123.421 1.00 71.25 354 LEU C CA 1
ATOM 8865 C C . LEU C 1 354 ? 141.822 111.627 122.823 1.00 71.12 354 LEU C C 1
ATOM 8866 O O . LEU C 1 354 ? 142.541 111.703 121.823 1.00 78.19 354 LEU C O 1
ATOM 8871 N N . ALA C 1 355 ? 141.314 112.712 123.409 1.00 64.70 355 ALA C N 1
ATOM 8872 C CA . ALA C 1 355 ? 141.700 114.042 122.954 1.00 66.25 355 ALA C CA 1
ATOM 8873 C C . ALA C 1 355 ? 143.177 114.296 123.209 1.00 69.25 355 ALA C C 1
ATOM 8874 O O . ALA C 1 355 ? 143.851 114.941 122.398 1.00 75.08 355 ALA C O 1
ATOM 8876 N N . TYR C 1 356 ? 143.693 113.813 124.341 1.00 78.72 356 TYR C N 1
ATOM 8877 C CA . TYR C 1 356 ? 145.130 113.896 124.584 1.00 78.26 356 TYR C CA 1
ATOM 8878 C C . TYR C 1 356 ? 145.909 113.082 123.558 1.00 74.78 356 TYR C C 1
ATOM 8879 O O . TYR C 1 356 ? 146.900 113.557 122.993 1.00 76.29 356 TYR C O 1
ATOM 8888 N N . GLN C 1 357 ? 145.474 111.846 123.307 1.00 72.16 357 GLN C N 1
ATOM 8889 C CA . GLN C 1 357 ? 146.238 110.960 122.435 1.00 74.79 357 GLN C CA 1
ATOM 8890 C C . GLN C 1 357 ? 146.139 111.347 120.966 1.00 77.08 357 GLN C C 1
ATOM 8891 O O . GLN C 1 357 ? 147.032 110.996 120.188 1.00 81.55 357 GLN C O 1
ATOM 8897 N N . ALA C 1 358 ? 145.084 112.059 120.565 1.00 83.04 358 ALA C N 1
ATOM 8898 C CA . ALA C 1 358 ? 144.971 112.500 119.181 1.00 84.05 358 ALA C CA 1
ATOM 8899 C C . ALA C 1 358 ? 146.060 113.491 118.804 1.00 83.90 358 ALA C C 1
ATOM 8900 O O . ALA C 1 358 ? 146.335 113.668 117.613 1.00 86.87 358 ALA C O 1
ATOM 8902 N N . THR C 1 359 ? 146.681 114.147 119.785 1.00 80.64 359 THR C N 1
ATOM 8903 C CA . THR C 1 359 ? 147.818 115.007 119.493 1.00 82.85 359 THR C CA 1
ATOM 8904 C C . THR C 1 359 ? 149.058 114.205 119.124 1.00 81.06 359 THR C C 1
ATOM 8905 O O . THR C 1 359 ? 149.989 114.762 118.532 1.00 80.04 359 THR C O 1
ATOM 8909 N N . LYS C 1 360 ? 149.093 112.918 119.461 1.00 83.82 360 LYS C N 1
ATOM 8910 C CA . LYS C 1 360 ? 150.220 112.053 119.124 1.00 85.00 360 LYS C CA 1
ATOM 8911 C C . LYS C 1 360 ? 149.893 111.240 117.872 1.00 88.66 360 LYS C C 1
ATOM 8912 O O . LYS C 1 360 ? 149.702 110.025 117.909 1.00 91.52 360 LYS C O 1
ATOM 8918 N N . ILE C 1 361 ? 149.833 111.941 116.745 1.00 95.32 361 ILE C N 1
ATOM 8919 C CA . ILE C 1 361 ? 149.601 111.325 115.444 1.00 95.76 361 ILE C CA 1
ATOM 8920 C C . ILE C 1 361 ? 150.855 111.505 114.602 1.00 95.38 361 ILE C C 1
ATOM 8921 O O . ILE C 1 361 ? 151.334 112.631 114.420 1.00 94.12 361 ILE C O 1
ATOM 8926 N N . ASN C 1 362 ? 151.386 110.397 114.091 1.00 104.84 362 ASN C N 1
ATOM 8927 C CA . ASN C 1 362 ? 152.614 110.385 113.302 1.00 106.21 362 ASN C CA 1
ATOM 8928 C C . ASN C 1 362 ? 152.373 109.705 111.961 1.00 108.08 362 ASN C C 1
ATOM 8929 O O . ASN C 1 362 ? 153.142 108.849 111.518 1.00 106.79 362 ASN C O 1
ATOM 8934 N N . GLY C 1 363 ? 151.288 110.086 111.293 1.00 111.55 363 GLY C N 1
ATOM 8935 C CA . GLY C 1 363 ? 150.945 109.502 110.012 1.00 110.35 363 GLY C CA 1
ATOM 8936 C C . GLY C 1 363 ? 150.142 108.226 110.149 1.00 109.46 363 GLY C C 1
ATOM 8937 O O . GLY C 1 363 ? 149.733 107.810 111.236 1.00 110.10 363 GLY C O 1
ATOM 8938 N N . VAL C 1 364 ? 149.910 107.590 109.003 1.00 104.21 364 VAL C N 1
ATOM 8939 C CA . VAL C 1 364 ? 149.151 106.345 108.975 1.00 105.79 364 VAL C CA 1
ATOM 8940 C C . VAL C 1 364 ? 149.961 105.263 109.678 1.00 104.58 364 VAL C C 1
ATOM 8941 O O . VAL C 1 364 ? 151.095 104.962 109.287 1.00 104.60 364 VAL C O 1
ATOM 8945 N N . ASN C 1 365 ? 149.388 104.687 110.724 1.00 106.46 365 ASN C N 1
ATOM 8946 C CA . ASN C 1 365 ? 150.041 103.663 111.535 1.00 107.24 365 ASN C CA 1
ATOM 8947 C C . ASN C 1 365 ? 148.977 103.039 112.432 1.00 107.38 365 ASN C C 1
ATOM 8948 O O . ASN C 1 365 ? 147.783 103.333 112.300 1.00 107.44 365 ASN C O 1
ATOM 8953 N N . VAL C 1 366 ? 149.409 102.171 113.347 1.00 98.83 366 VAL C N 1
ATOM 8954 C CA . VAL C 1 366 ? 148.463 101.504 114.235 1.00 98.42 366 VAL C CA 1
ATOM 8955 C C . VAL C 1 366 ? 147.868 102.490 115.234 1.00 99.28 366 VAL C C 1
ATOM 8956 O O . VAL C 1 366 ? 146.679 102.412 115.563 1.00 99.20 366 VAL C O 1
ATOM 8960 N N . PHE C 1 367 ? 148.678 103.423 115.740 1.00 94.63 367 PHE C N 1
ATOM 8961 C CA . PHE C 1 367 ? 148.183 104.353 116.751 1.00 92.44 367 PHE C CA 1
ATOM 8962 C C . PHE C 1 367 ? 147.101 105.267 116.190 1.00 92.81 367 PHE C C 1
ATOM 8963 O O . PHE C 1 367 ? 146.089 105.518 116.856 1.00 94.00 367 PHE C O 1
ATOM 8971 N N . ALA C 1 368 ? 147.301 105.786 114.977 1.00 93.62 368 ALA C N 1
ATOM 8972 C CA . ALA C 1 368 ? 146.305 106.672 114.385 1.00 95.29 368 ALA C CA 1
ATOM 8973 C C . ALA C 1 368 ? 144.987 105.944 114.161 1.00 96.25 368 ALA C C 1
ATOM 8974 O O . ALA C 1 368 ? 143.914 106.478 114.470 1.00 95.06 368 ALA C O 1
ATOM 8976 N N . PHE C 1 369 ? 145.048 104.719 113.636 1.00 93.42 369 PHE C N 1
ATOM 8977 C CA . PHE C 1 369 ? 143.831 103.946 113.420 1.00 92.04 369 PHE C CA 1
ATOM 8978 C C . PHE C 1 369 ? 143.150 103.607 114.739 1.00 93.86 369 PHE C C 1
ATOM 8979 O O . PHE C 1 369 ? 141.920 103.645 114.834 1.00 96.37 369 PHE C O 1
ATOM 8987 N N . SER C 1 370 ? 143.933 103.273 115.768 1.00 91.97 370 SER C N 1
ATOM 8988 C CA . SER C 1 370 ? 143.350 102.972 117.072 1.00 94.27 370 SER C CA 1
ATOM 8989 C C . SER C 1 370 ? 142.631 104.184 117.650 1.00 93.07 370 SER C C 1
ATOM 8990 O O . SER C 1 370 ? 141.505 104.069 118.151 1.00 90.36 370 SER C O 1
ATOM 8993 N N . THR C 1 371 ? 143.267 105.356 117.587 1.00 87.92 371 THR C N 1
ATOM 8994 C CA . THR C 1 371 ? 142.639 106.568 118.103 1.00 87.23 371 THR C CA 1
ATOM 8995 C C . THR C 1 371 ? 141.378 106.910 117.319 1.00 86.63 371 THR C C 1
ATOM 8996 O O . THR C 1 371 ? 140.348 107.268 117.906 1.00 85.68 371 THR C O 1
ATOM 9000 N N . ILE C 1 372 ? 141.438 106.795 115.990 1.00 84.01 372 ILE C N 1
ATOM 9001 C CA . ILE C 1 372 ? 140.275 107.100 115.164 1.00 84.34 372 ILE C CA 1
ATOM 9002 C C . ILE C 1 372 ? 139.133 106.144 115.476 1.00 87.28 372 ILE C C 1
ATOM 9003 O O . ILE C 1 372 ? 137.975 106.558 115.589 1.00 89.98 372 ILE C O 1
ATOM 9008 N N . GLY C 1 373 ? 139.437 104.854 115.627 1.00 84.27 373 GLY C N 1
ATOM 9009 C CA . GLY C 1 373 ? 138.397 103.891 115.946 1.00 82.18 373 GLY C CA 1
ATOM 9010 C C . GLY C 1 373 ? 137.773 104.128 117.307 1.00 84.39 373 GLY C C 1
ATOM 9011 O O . GLY C 1 373 ? 136.550 104.045 117.461 1.00 87.90 373 GLY C O 1
ATOM 9012 N N . TYR C 1 374 ? 138.599 104.424 118.314 1.00 81.28 374 TYR C N 1
ATOM 9013 C CA . TYR C 1 374 ? 138.063 104.710 119.641 1.00 79.17 374 TYR C CA 1
ATOM 9014 C C . TYR C 1 374 ? 137.160 105.933 119.610 1.00 73.64 374 TYR C C 1
ATOM 9015 O O . TYR C 1 374 ? 136.063 105.922 120.181 1.00 71.76 374 TYR C O 1
ATOM 9024 N N . LEU C 1 375 ? 137.602 107.001 118.941 1.00 72.54 375 LEU C N 1
ATOM 9025 C CA . LEU C 1 375 ? 136.779 108.202 118.856 1.00 71.08 375 LEU C CA 1
ATOM 9026 C C . LEU C 1 375 ? 135.482 107.928 118.105 1.00 73.29 375 LEU C C 1
ATOM 9027 O O . LEU C 1 375 ? 134.407 108.372 118.525 1.00 76.22 375 LEU C O 1
ATOM 9032 N N . MET C 1 376 ? 135.561 107.179 117.003 1.00 82.08 376 MET C N 1
ATOM 9033 C CA . MET C 1 376 ? 134.371 106.874 116.219 1.00 83.44 376 MET C CA 1
ATOM 9034 C C . MET C 1 376 ? 133.359 106.087 117.038 1.00 81.34 376 MET C C 1
ATOM 9035 O O . MET C 1 376 ? 132.166 106.403 117.033 1.00 83.97 376 MET C O 1
ATOM 9040 N N . TYR C 1 377 ? 133.816 105.061 117.756 1.00 65.63 377 TYR C N 1
ATOM 9041 C CA . TYR C 1 377 ? 132.892 104.262 118.555 1.00 61.84 377 TYR C CA 1
ATOM 9042 C C . TYR C 1 377 ? 132.311 105.065 119.712 1.00 64.69 377 TYR C C 1
ATOM 9043 O O . TYR C 1 377 ? 131.098 105.021 119.960 1.00 67.33 377 TYR C O 1
ATOM 9052 N N . SER C 1 378 ? 133.158 105.803 120.436 1.00 64.78 378 SER C N 1
ATOM 9053 C CA . SER C 1 378 ? 132.684 106.560 121.585 1.00 61.76 378 SER C CA 1
ATOM 9054 C C . SER C 1 378 ? 131.796 107.726 121.184 1.00 63.13 378 SER C C 1
ATOM 9055 O O . SER C 1 378 ? 131.062 108.243 122.031 1.00 66.65 378 SER C O 1
ATOM 9058 N N . PHE C 1 379 ? 131.853 108.162 119.925 1.00 61.71 379 PHE C N 1
ATOM 9059 C CA . PHE C 1 379 ? 130.927 109.184 119.457 1.00 54.65 379 PHE C CA 1
ATOM 9060 C C . PHE C 1 379 ? 129.659 108.584 118.865 1.00 56.45 379 PHE C C 1
ATOM 9061 O O . PHE C 1 379 ? 128.580 109.166 119.005 1.00 70.27 379 PHE C O 1
ATOM 9069 N N . ALA C 1 380 ? 129.759 107.426 118.210 1.00 46.66 380 ALA C N 1
ATOM 9070 C CA . ALA C 1 380 ? 128.564 106.760 117.711 1.00 48.48 380 ALA C CA 1
ATOM 9071 C C . ALA C 1 380 ? 127.662 106.329 118.856 1.00 58.64 380 ALA C C 1
ATOM 9072 O O . ALA C 1 380 ? 126.434 106.433 118.761 1.00 66.84 380 ALA C O 1
ATOM 9074 N N . GLN C 1 381 ? 128.254 105.856 119.956 1.00 59.88 381 GLN C N 1
ATOM 9075 C CA . GLN C 1 381 ? 127.450 105.415 121.091 1.00 49.43 381 GLN C CA 1
ATOM 9076 C C . GLN C 1 381 ? 126.603 106.553 121.648 1.00 49.24 381 GLN C C 1
ATOM 9077 O O . GLN C 1 381 ? 125.413 106.374 121.927 1.00 54.19 381 GLN C O 1
ATOM 9083 N N . ILE C 1 382 ? 127.198 107.735 121.819 1.00 41.64 382 ILE C N 1
ATOM 9084 C CA . ILE C 1 382 ? 126.437 108.859 122.354 1.00 38.87 382 ILE C CA 1
ATOM 9085 C C . ILE C 1 382 ? 125.463 109.399 121.312 1.00 51.54 382 ILE C C 1
ATOM 9086 O O . ILE C 1 382 ? 124.315 109.729 121.635 1.00 65.36 382 ILE C O 1
ATOM 9091 N N . PHE C 1 383 ? 125.893 109.490 120.050 1.00 46.16 383 PHE C N 1
ATOM 9092 C CA . PHE C 1 383 ? 125.034 110.051 119.013 1.00 41.09 383 PHE C CA 1
ATOM 9093 C C . PHE C 1 383 ? 123.784 109.212 118.795 1.00 45.05 383 PHE C C 1
ATOM 9094 O O . PHE C 1 383 ? 122.710 109.767 118.530 1.00 55.76 383 PHE C O 1
ATOM 9102 N N . MET C 1 384 ? 123.901 107.886 118.913 1.00 49.70 384 MET C N 1
ATOM 9103 C CA . MET C 1 384 ? 122.766 107.012 118.639 1.00 46.99 384 MET C CA 1
ATOM 9104 C C . MET C 1 384 ? 121.570 107.360 119.513 1.00 46.59 384 MET C C 1
ATOM 9105 O O . MET C 1 384 ? 120.428 107.343 119.043 1.00 57.87 384 MET C O 1
ATOM 9110 N N . PHE C 1 385 ? 121.803 107.684 120.785 1.00 43.92 385 PHE C N 1
ATOM 9111 C CA . PHE C 1 385 ? 120.684 108.071 121.631 1.00 53.58 385 PHE C CA 1
ATOM 9112 C C . PHE C 1 385 ? 120.462 109.576 121.682 1.00 52.14 385 PHE C C 1
ATOM 9113 O O . PHE C 1 385 ? 119.340 110.005 121.973 1.00 66.03 385 PHE C O 1
ATOM 9121 N N . CYS C 1 386 ? 121.477 110.390 121.381 1.00 37.78 386 CYS C N 1
ATOM 9122 C CA . CYS C 1 386 ? 121.253 111.831 121.338 1.00 37.82 386 CYS C CA 1
ATOM 9123 C C . CYS C 1 386 ? 120.291 112.212 120.220 1.00 46.03 386 CYS C C 1
ATOM 9124 O O . CYS C 1 386 ? 119.387 113.033 120.425 1.00 63.58 386 CYS C O 1
ATOM 9127 N N . ILE C 1 387 ? 120.454 111.619 119.034 1.00 44.79 387 ILE C N 1
ATOM 9128 C CA . ILE C 1 387 ? 119.569 111.968 117.926 1.00 42.61 387 ILE C CA 1
ATOM 9129 C C . ILE C 1 387 ? 118.144 111.507 118.212 1.00 52.36 387 ILE C C 1
ATOM 9130 O O . ILE C 1 387 ? 117.176 112.202 117.880 1.00 59.95 387 ILE C O 1
ATOM 9135 N N . HIS C 1 388 ? 117.985 110.347 118.851 1.00 48.48 388 HIS C N 1
ATOM 9136 C CA . HIS C 1 388 ? 116.644 109.868 119.163 1.00 47.54 388 HIS C CA 1
ATOM 9137 C C . HIS C 1 388 ? 115.994 110.705 120.258 1.00 46.42 388 HIS C C 1
ATOM 9138 O O . HIS C 1 388 ? 114.785 110.955 120.216 1.00 61.59 388 HIS C O 1
ATOM 9145 N N . GLY C 1 389 ? 116.775 111.162 121.238 1.00 32.99 389 GLY C N 1
ATOM 9146 C CA . GLY C 1 389 ? 116.231 112.081 122.224 1.00 36.13 389 GLY C CA 1
ATOM 9147 C C . GLY C 1 389 ? 115.786 113.392 121.606 1.00 42.37 389 GLY C C 1
ATOM 9148 O O . GLY C 1 389 ? 114.728 113.927 121.950 1.00 57.51 389 GLY C O 1
ATOM 9149 N N . ASN C 1 390 ? 116.584 113.925 120.679 1.00 35.25 390 ASN C N 1
ATOM 9150 C CA . ASN C 1 390 ? 116.188 115.151 119.994 1.00 42.67 390 ASN C CA 1
ATOM 9151 C C . ASN C 1 390 ? 114.917 114.943 119.180 1.00 48.58 390 ASN C C 1
ATOM 9152 O O . ASN C 1 390 ? 114.030 115.809 119.161 1.00 55.01 390 ASN C O 1
ATOM 9157 N N . GLU C 1 391 ? 114.816 113.801 118.496 1.00 50.14 391 GLU C N 1
ATOM 9158 C CA . GLU C 1 391 ? 113.612 113.504 117.731 1.00 51.20 391 GLU C CA 1
ATOM 9159 C C . GLU C 1 391 ? 112.398 113.400 118.643 1.00 45.14 391 GLU C C 1
ATOM 9160 O O . GLU C 1 391 ? 111.319 113.896 118.306 1.00 50.23 391 GLU C O 1
ATOM 9166 N N . LEU C 1 392 ? 112.556 112.769 119.807 1.00 37.86 392 LEU C N 1
ATOM 9167 C CA . LEU C 1 392 ? 111.449 112.680 120.754 1.00 38.48 392 LEU C CA 1
ATOM 9168 C C . LEU C 1 392 ? 111.018 114.059 121.234 1.00 36.87 392 LEU C C 1
ATOM 9169 O O . LEU C 1 392 ? 109.819 114.346 121.328 1.00 40.36 392 LEU C O 1
ATOM 9174 N N . ILE C 1 393 ? 111.984 114.930 121.538 1.00 45.51 393 ILE C N 1
ATOM 9175 C CA . ILE C 1 393 ? 111.650 116.274 122.006 1.00 47.70 393 ILE C CA 1
ATOM 9176 C C . ILE C 1 393 ? 110.860 117.027 120.943 1.00 45.15 393 ILE C C 1
ATOM 9177 O O . ILE C 1 393 ? 109.781 117.577 121.211 1.00 46.27 393 ILE C O 1
ATOM 9182 N N . GLU C 1 394 ? 111.372 117.045 119.714 1.00 44.18 394 GLU C N 1
ATOM 9183 C CA . GLU C 1 394 ? 110.711 117.819 118.672 1.00 47.30 394 GLU C CA 1
ATOM 9184 C C . GLU C 1 394 ? 109.468 117.141 118.115 1.00 51.50 394 GLU C C 1
ATOM 9185 O O . GLU C 1 394 ? 108.708 117.787 117.387 1.00 48.79 394 GLU C O 1
ATOM 9191 N N . GLU C 1 395 ? 109.241 115.868 118.430 1.00 53.63 395 GLU C N 1
ATOM 9192 C CA . GLU C 1 395 ? 107.982 115.224 118.086 1.00 44.13 395 GLU C CA 1
ATOM 9193 C C . GLU C 1 395 ? 106.913 115.496 119.130 1.00 35.75 395 GLU C C 1
ATOM 9194 O O . GLU C 1 395 ? 105.739 115.663 118.787 1.00 38.63 395 GLU C O 1
ATOM 9200 N N . SER C 1 396 ? 107.301 115.537 120.406 1.00 51.12 396 SER C N 1
ATOM 9201 C CA . SER C 1 396 ? 106.353 115.902 121.450 1.00 56.58 396 SER C CA 1
ATOM 9202 C C . SER C 1 396 ? 105.970 117.372 121.367 1.00 61.97 396 SER C C 1
ATOM 9203 O O . SER C 1 396 ? 104.849 117.739 121.737 1.00 54.90 396 SER C O 1
ATOM 9206 N N . SER C 1 397 ? 106.879 118.225 120.891 1.00 59.72 397 SER C N 1
ATOM 9207 C CA . SER C 1 397 ? 106.574 119.648 120.800 1.00 48.90 397 SER C CA 1
ATOM 9208 C C . SER C 1 397 ? 105.619 119.996 119.661 1.00 52.76 397 SER C C 1
ATOM 9209 O O . SER C 1 397 ? 105.048 121.091 119.670 1.00 57.47 397 SER C O 1
ATOM 9212 N N . SER C 1 398 ? 105.429 119.108 118.686 1.00 56.31 398 SER C N 1
ATOM 9213 C CA . SER C 1 398 ? 104.644 119.421 117.498 1.00 50.13 398 SER C CA 1
ATOM 9214 C C . SER C 1 398 ? 103.185 118.991 117.595 1.00 51.63 398 SER C C 1
ATOM 9215 O O . SER C 1 398 ? 102.414 119.238 116.657 1.00 54.62 398 SER C O 1
ATOM 9218 N N . VAL C 1 399 ? 102.778 118.357 118.696 1.00 43.82 399 VAL C N 1
ATOM 9219 C CA . VAL C 1 399 ? 101.372 117.994 118.835 1.00 43.18 399 VAL C CA 1
ATOM 9220 C C . VAL C 1 399 ? 100.517 119.245 118.952 1.00 48.19 399 VAL C C 1
ATOM 9221 O O . VAL C 1 399 ? 99.325 119.226 118.632 1.00 48.78 399 VAL C O 1
ATOM 9225 N N . MET C 1 400 ? 101.110 120.357 119.392 1.00 48.40 400 MET C N 1
ATOM 9226 C CA . MET C 1 400 ? 100.382 121.620 119.431 1.00 45.11 400 MET C CA 1
ATOM 9227 C C . MET C 1 400 ? 100.068 122.126 118.030 1.00 44.65 400 MET C C 1
ATOM 9228 O O . MET C 1 400 ? 98.944 122.564 117.759 1.00 47.13 400 MET C O 1
ATOM 9233 N N . GLU C 1 401 ? 101.048 122.083 117.124 1.00 47.22 401 GLU C N 1
ATOM 9234 C CA . GLU C 1 401 ? 100.765 122.439 115.739 1.00 38.47 401 GLU C CA 1
ATOM 9235 C C . GLU C 1 401 ? 99.782 121.462 115.119 1.00 45.04 401 GLU C C 1
ATOM 9236 O O . GLU C 1 401 ? 98.981 121.848 114.263 1.00 48.53 401 GLU C O 1
ATOM 9242 N N . ALA C 1 402 ? 99.830 120.195 115.535 1.00 57.30 402 ALA C N 1
ATOM 9243 C CA . ALA C 1 402 ? 98.839 119.230 115.066 1.00 52.83 402 ALA C CA 1
ATOM 9244 C C . ALA C 1 402 ? 97.432 119.607 115.522 1.00 49.21 402 ALA C C 1
ATOM 9245 O O . ALA C 1 402 ? 96.474 119.516 114.746 1.00 50.08 402 ALA C O 1
ATOM 9247 N N . ALA C 1 403 ? 97.288 120.023 116.783 1.00 52.48 403 ALA C N 1
ATOM 9248 C CA . ALA C 1 403 ? 95.987 120.410 117.319 1.00 54.79 403 ALA C CA 1
ATOM 9249 C C . ALA C 1 403 ? 95.502 121.739 116.761 1.00 57.65 403 ALA C C 1
ATOM 9250 O O . ALA C 1 403 ? 94.298 122.004 116.776 1.00 60.32 403 ALA C O 1
ATOM 9252 N N . TYR C 1 404 ? 96.414 122.598 116.316 1.00 63.21 404 TYR C N 1
ATOM 9253 C CA . TYR C 1 404 ? 96.012 123.786 115.572 1.00 57.28 404 TYR C CA 1
ATOM 9254 C C . TYR C 1 404 ? 95.645 123.452 114.134 1.00 61.42 404 TYR C C 1
ATOM 9255 O O . TYR C 1 404 ? 94.823 124.150 113.530 1.00 59.57 404 TYR C O 1
ATOM 9264 N N . GLY C 1 405 ? 96.246 122.398 113.577 1.00 67.76 405 GLY C N 1
ATOM 9265 C CA . GLY C 1 405 ? 95.988 122.044 112.192 1.00 67.24 405 GLY C CA 1
ATOM 9266 C C . GLY C 1 405 ? 94.543 121.666 111.941 1.00 69.54 405 GLY C C 1
ATOM 9267 O O . GLY C 1 405 ? 93.987 121.965 110.882 1.00 73.58 405 GLY C O 1
ATOM 9268 N N . CYS C 1 406 ? 93.919 121.001 112.905 1.00 66.36 406 CYS C N 1
ATOM 9269 C CA . CYS C 1 406 ? 92.521 120.641 112.765 1.00 66.84 406 CYS C CA 1
ATOM 9270 C C . CYS C 1 406 ? 91.638 121.882 112.864 1.00 67.18 406 CYS C C 1
ATOM 9271 O O . CYS C 1 406 ? 92.021 122.914 113.420 1.00 65.84 406 CYS C O 1
ATOM 9274 N N . HIS C 1 407 ? 90.438 121.770 112.300 1.00 75.57 407 HIS C N 1
ATOM 9275 C CA . HIS C 1 407 ? 89.526 122.906 112.179 1.00 79.73 407 HIS C CA 1
ATOM 9276 C C . HIS C 1 407 ? 88.674 123.019 113.444 1.00 80.66 407 HIS C C 1
ATOM 9277 O O . HIS C 1 407 ? 87.461 122.805 113.450 1.00 78.35 407 HIS C O 1
ATOM 9284 N N . TRP C 1 408 ? 89.350 123.383 114.537 1.00 70.20 408 TRP C N 1
ATOM 9285 C CA . TRP C 1 408 ? 88.697 123.455 115.838 1.00 63.84 408 TRP C CA 1
ATOM 9286 C C . TRP C 1 408 ? 87.636 124.544 115.900 1.00 61.06 408 TRP C C 1
ATOM 9287 O O . TRP C 1 408 ? 86.793 124.519 116.802 1.00 63.23 408 TRP C O 1
ATOM 9298 N N . TYR C 1 409 ? 87.662 125.502 114.973 1.00 71.13 409 TYR C N 1
ATOM 9299 C CA . TYR C 1 409 ? 86.646 126.548 114.970 1.00 76.86 409 TYR C CA 1
ATOM 9300 C C . TYR C 1 409 ? 85.280 125.999 114.586 1.00 80.54 409 TYR C C 1
ATOM 9301 O O . TYR C 1 409 ? 84.254 126.555 114.994 1.00 78.03 409 TYR C O 1
ATOM 9310 N N . ASP C 1 410 ? 85.244 124.912 113.816 1.00 93.50 410 ASP C N 1
ATOM 9311 C CA . ASP C 1 410 ? 83.993 124.293 113.404 1.00 97.06 410 ASP C CA 1
ATOM 9312 C C . ASP C 1 410 ? 83.467 123.273 114.405 1.00 97.26 410 ASP C C 1
ATOM 9313 O O . ASP C 1 410 ? 82.332 122.810 114.251 1.00 95.58 410 ASP C O 1
ATOM 9318 N N . GLY C 1 411 ? 84.250 122.919 115.422 1.00 88.03 411 GLY C N 1
ATOM 9319 C CA . GLY C 1 411 ? 83.861 121.887 116.356 1.00 85.16 411 GLY C CA 1
ATOM 9320 C C . GLY C 1 411 ? 82.864 122.364 117.392 1.00 85.47 411 GLY C C 1
ATOM 9321 O O . GLY C 1 411 ? 82.493 123.535 117.465 1.00 85.52 411 GLY C O 1
ATOM 9322 N N . SER C 1 412 ? 82.415 121.416 118.209 1.00 80.65 412 SER C N 1
ATOM 9323 C CA . SER C 1 412 ? 81.498 121.719 119.295 1.00 83.92 412 SER C CA 1
ATOM 9324 C C . SER C 1 412 ? 82.274 122.277 120.485 1.00 85.45 412 SER C C 1
ATOM 9325 O O . SER C 1 412 ? 83.506 122.287 120.505 1.00 90.11 412 SER C O 1
ATOM 9328 N N . GLU C 1 413 ? 81.537 122.737 121.499 1.00 72.44 413 GLU C N 1
ATOM 9329 C CA . GLU C 1 413 ? 82.164 123.401 122.639 1.00 73.99 413 GLU C CA 1
ATOM 9330 C C . GLU C 1 413 ? 83.105 122.464 123.388 1.00 78.49 413 GLU C C 1
ATOM 9331 O O . GLU C 1 413 ? 84.199 122.871 123.805 1.00 76.76 413 GLU C O 1
ATOM 9337 N N . GLU C 1 414 ? 82.696 121.209 123.578 1.00 72.10 414 GLU C N 1
ATOM 9338 C CA . GLU C 1 414 ? 83.555 120.257 124.272 1.00 72.19 414 GLU C CA 1
ATOM 9339 C C . GLU C 1 414 ? 84.833 120.002 123.487 1.00 66.45 414 GLU C C 1
ATOM 9340 O O . GLU C 1 414 ? 85.905 119.815 124.073 1.00 65.20 414 GLU C O 1
ATOM 9346 N N . ALA C 1 415 ? 84.741 119.995 122.157 1.00 57.19 415 ALA C N 1
ATOM 9347 C CA . ALA C 1 415 ? 85.946 119.901 121.342 1.00 61.55 415 ALA C CA 1
ATOM 9348 C C . ALA C 1 415 ? 86.845 121.113 121.556 1.00 66.02 415 ALA C C 1
ATOM 9349 O O . ALA C 1 415 ? 88.074 120.983 121.581 1.00 62.66 415 ALA C O 1
ATOM 9351 N N . LYS C 1 416 ? 86.252 122.301 121.717 1.00 58.46 416 LYS C N 1
ATOM 9352 C CA . LYS C 1 416 ? 87.048 123.490 122.013 1.00 58.72 416 LYS C CA 1
ATOM 9353 C C . LYS C 1 416 ? 87.789 123.342 123.335 1.00 62.00 416 LYS C C 1
ATOM 9354 O O . LYS C 1 416 ? 88.983 123.651 123.425 1.00 66.53 416 LYS C O 1
ATOM 9360 N N . THR C 1 417 ? 87.097 122.872 124.376 1.00 44.93 417 THR C N 1
ATOM 9361 C CA . THR C 1 417 ? 87.751 122.676 125.666 1.00 42.24 417 THR C CA 1
ATOM 9362 C C . THR C 1 417 ? 88.844 121.614 125.604 1.00 46.43 417 THR C C 1
ATOM 9363 O O . THR C 1 417 ? 89.915 121.805 126.193 1.00 47.16 417 THR C O 1
ATOM 9367 N N . PHE C 1 418 ? 88.599 120.509 124.899 1.00 48.18 418 PHE C N 1
ATOM 9368 C CA . PHE C 1 418 ? 89.615 119.479 124.715 1.00 37.89 418 PHE C CA 1
ATOM 9369 C C . PHE C 1 418 ? 90.838 120.029 123.992 1.00 38.70 418 PHE C C 1
ATOM 9370 O O . PHE C 1 418 ? 91.974 119.763 124.402 1.00 42.90 418 PHE C O 1
ATOM 9378 N N . VAL C 1 419 ? 90.626 120.808 122.930 1.00 33.25 419 VAL C N 1
ATOM 9379 C CA . VAL C 1 419 ? 91.745 121.392 122.197 1.00 39.63 419 VAL C CA 1
ATOM 9380 C C . VAL C 1 419 ? 92.524 122.348 123.087 1.00 38.82 419 VAL C C 1
ATOM 9381 O O . VAL C 1 419 ? 93.758 122.376 123.057 1.00 37.69 419 VAL C O 1
ATOM 9385 N N . GLN C 1 420 ? 91.822 123.146 123.893 1.00 33.32 420 GLN C N 1
ATOM 9386 C CA . GLN C 1 420 ? 92.510 124.086 124.774 1.00 26.72 420 GLN C CA 1
ATOM 9387 C C . GLN C 1 420 ? 93.346 123.362 125.823 1.00 26.08 420 GLN C C 1
ATOM 9388 O O . GLN C 1 420 ? 94.487 123.755 126.095 1.00 34.24 420 GLN C O 1
ATOM 9394 N N . ILE C 1 421 ? 92.804 122.300 126.420 1.00 26.60 421 ILE C N 1
ATOM 9395 C CA . ILE C 1 421 ? 93.561 121.574 127.435 1.00 22.43 421 ILE C CA 1
ATOM 9396 C C . ILE C 1 421 ? 94.754 120.861 126.809 1.00 30.16 421 ILE C C 1
ATOM 9397 O O . ILE C 1 421 ? 95.838 120.802 127.402 1.00 36.82 421 ILE C O 1
ATOM 9402 N N . VAL C 1 422 ? 94.587 120.324 125.599 1.00 29.69 422 VAL C N 1
ATOM 9403 C CA . VAL C 1 422 ? 95.706 119.675 124.920 1.00 25.00 422 VAL C CA 1
ATOM 9404 C C . VAL C 1 422 ? 96.778 120.695 124.555 1.00 30.12 422 VAL C C 1
ATOM 9405 O O . VAL C 1 422 ? 97.978 120.410 124.634 1.00 35.88 422 VAL C O 1
ATOM 9409 N N . CYS C 1 423 ? 96.368 121.900 124.153 1.00 21.17 423 CYS C N 1
ATOM 9410 C CA . CYS C 1 423 ? 97.335 122.956 123.873 1.00 20.60 423 CYS C CA 1
ATOM 9411 C C . CYS C 1 423 ? 98.090 123.360 125.132 1.00 30.51 423 CYS C C 1
ATOM 9412 O O . CYS C 1 423 ? 99.291 123.643 125.079 1.00 40.10 423 CYS C O 1
ATOM 9415 N N . GLN C 1 424 ? 97.397 123.415 126.272 1.00 31.83 424 GLN C N 1
ATOM 9416 C CA . GLN C 1 424 ? 98.085 123.657 127.538 1.00 21.77 424 GLN C CA 1
ATOM 9417 C C . GLN C 1 424 ? 99.096 122.557 127.828 1.00 28.99 424 GLN C C 1
ATOM 9418 O O . GLN C 1 424 ? 100.231 122.835 128.228 1.00 40.49 424 GLN C O 1
ATOM 9424 N N . GLN C 1 425 ? 98.697 121.300 127.629 1.00 27.45 425 GLN C N 1
ATOM 9425 C CA . GLN C 1 425 ? 99.567 120.175 127.956 1.00 19.25 425 GLN C CA 1
ATOM 9426 C C . GLN C 1 425 ? 100.790 120.120 127.051 1.00 21.76 425 GLN C C 1
ATOM 9427 O O . GLN C 1 425 ? 101.881 119.764 127.508 1.00 35.93 425 GLN C O 1
ATOM 9433 N N . CYS C 1 426 ? 100.637 120.474 125.779 1.00 29.21 426 CYS C N 1
ATOM 9434 C CA . CYS C 1 426 ? 101.724 120.362 124.816 1.00 27.46 426 CYS C CA 1
ATOM 9435 C C . CYS C 1 426 ? 102.734 121.497 124.914 1.00 37.74 426 CYS C C 1
ATOM 9436 O O . CYS C 1 426 ? 103.668 121.537 124.108 1.00 36.93 426 CYS C O 1
ATOM 9439 N N . GLN C 1 427 ? 102.577 122.417 125.865 1.00 42.62 427 GLN C N 1
ATOM 9440 C CA . GLN C 1 427 ? 103.618 123.403 126.127 1.00 35.51 427 GLN C CA 1
ATOM 9441 C C . GLN C 1 427 ? 104.655 122.831 127.080 1.00 41.32 427 GLN C C 1
ATOM 9442 O O . GLN C 1 427 ? 105.042 123.483 128.054 1.00 52.27 427 GLN C O 1
ATOM 9448 N N . LYS C 1 428 ? 105.110 121.621 126.800 1.00 40.05 428 LYS C N 1
ATOM 9449 C CA . LYS C 1 428 ? 106.113 120.933 127.596 1.00 41.15 428 LYS C CA 1
ATOM 9450 C C . LYS C 1 428 ? 106.674 119.778 126.780 1.00 47.42 428 LYS C C 1
ATOM 9451 O O . LYS C 1 428 ? 106.143 118.663 126.849 1.00 55.39 428 LYS C O 1
ATOM 9457 N N . PRO C 1 429 ? 107.714 120.002 125.982 1.00 43.46 429 PRO C N 1
ATOM 9458 C CA . PRO C 1 429 ? 108.276 118.903 125.192 1.00 44.00 429 PRO C CA 1
ATOM 9459 C C . PRO C 1 429 ? 108.729 117.767 126.093 1.00 46.11 429 PRO C C 1
ATOM 9460 O O . PRO C 1 429 ? 109.263 117.989 127.181 1.00 51.83 429 PRO C O 1
ATOM 9464 N N . LEU C 1 430 ? 108.494 116.541 125.639 1.00 39.75 430 LEU C N 1
ATOM 9465 C CA . LEU C 1 430 ? 108.921 115.369 126.388 1.00 44.84 430 LEU C CA 1
ATOM 9466 C C . LEU C 1 430 ? 110.425 115.206 126.228 1.00 55.37 430 LEU C C 1
ATOM 9467 O O . LEU C 1 430 ? 110.926 115.082 125.107 1.00 63.47 430 LEU C O 1
ATOM 9472 N N . ILE C 1 431 ? 111.144 115.218 127.345 1.00 38.97 431 ILE C N 1
ATOM 9473 C CA . ILE C 1 431 ? 112.598 115.163 127.350 1.00 38.85 431 ILE C CA 1
ATOM 9474 C C . ILE C 1 431 ? 113.031 113.974 128.190 1.00 42.82 431 ILE C C 1
ATOM 9475 O O . ILE C 1 431 ? 112.516 113.770 129.296 1.00 47.90 431 ILE C O 1
ATOM 9480 N N . VAL C 1 432 ? 113.964 113.188 127.667 1.00 45.14 432 VAL C N 1
ATOM 9481 C CA . VAL C 1 432 ? 114.631 112.156 128.450 1.00 49.58 432 VAL C CA 1
ATOM 9482 C C . VAL C 1 432 ? 115.792 112.818 129.178 1.00 49.95 432 VAL C C 1
ATOM 9483 O O . VAL C 1 432 ? 116.655 113.439 128.550 1.00 52.03 432 VAL C O 1
ATOM 9487 N N . SER C 1 433 ? 115.809 112.701 130.501 1.00 53.07 433 SER C N 1
ATOM 9488 C CA . SER C 1 433 ? 116.804 113.359 131.333 1.00 49.30 433 SER C CA 1
ATOM 9489 C C . SER C 1 433 ? 117.705 112.327 131.994 1.00 44.99 433 SER C C 1
ATOM 9490 O O . SER C 1 433 ? 117.233 111.298 132.485 1.00 55.54 433 SER C O 1
ATOM 9493 N N . GLY C 1 434 ? 119.004 112.607 132.000 1.00 39.17 434 GLY C N 1
ATOM 9494 C CA . GLY C 1 434 ? 119.961 111.733 132.643 1.00 45.69 434 GLY C CA 1
ATOM 9495 C C . GLY C 1 434 ? 120.055 111.972 134.134 1.00 53.09 434 GLY C C 1
ATOM 9496 O O . GLY C 1 434 ? 121.017 112.582 134.611 1.00 56.46 434 GLY C O 1
ATOM 9497 N N . ALA C 1 435 ? 119.054 111.500 134.877 1.00 62.63 435 ALA C N 1
ATOM 9498 C CA . ALA C 1 435 ? 118.994 111.661 136.330 1.00 57.28 435 ALA C CA 1
ATOM 9499 C C . ALA C 1 435 ? 119.057 113.136 136.726 1.00 55.84 435 ALA C C 1
ATOM 9500 O O . ALA C 1 435 ? 119.879 113.551 137.544 1.00 53.80 435 ALA C O 1
ATOM 9502 N N . LYS C 1 436 ? 118.186 113.935 136.107 1.00 56.52 436 LYS C N 1
ATOM 9503 C CA . LYS C 1 436 ? 117.977 115.340 136.449 1.00 54.54 436 LYS C CA 1
ATOM 9504 C C . LYS C 1 436 ? 119.206 116.205 136.196 1.00 53.65 436 LYS C C 1
ATOM 9505 O O . LYS C 1 436 ? 119.167 117.417 136.426 1.00 61.61 436 LYS C O 1
ATOM 9511 N N . PHE C 1 437 ? 120.293 115.609 135.714 1.00 45.32 437 PHE C N 1
ATOM 9512 C CA . PHE C 1 437 ? 121.518 116.369 135.504 1.00 49.75 437 PHE C CA 1
ATOM 9513 C C . PHE C 1 437 ? 121.564 117.033 134.134 1.00 54.01 437 PHE C C 1
ATOM 9514 O O . PHE C 1 437 ? 121.952 118.201 134.029 1.00 58.51 437 PHE C O 1
ATOM 9522 N N . PHE C 1 438 ? 121.169 116.318 133.083 1.00 54.22 438 PHE C N 1
ATOM 9523 C CA . PHE C 1 438 ? 121.271 116.832 131.727 1.00 47.45 438 PHE C CA 1
ATOM 9524 C C . PHE C 1 438 ? 120.156 116.244 130.877 1.00 49.57 438 PHE C C 1
ATOM 9525 O O . PHE C 1 438 ? 119.561 115.219 131.217 1.00 50.09 438 PHE C O 1
ATOM 9533 N N . ASN C 1 439 ? 119.886 116.908 129.758 1.00 54.30 439 ASN C N 1
ATOM 9534 C CA . ASN C 1 439 ? 118.825 116.523 128.839 1.00 48.39 439 ASN C CA 1
ATOM 9535 C C . ASN C 1 439 ? 119.438 115.871 127.610 1.00 49.79 439 ASN C C 1
ATOM 9536 O O . ASN C 1 439 ? 120.344 116.436 126.990 1.00 56.56 439 ASN C O 1
ATOM 9541 N N . VAL C 1 440 ? 118.938 114.691 127.258 1.00 42.89 440 VAL C N 1
ATOM 9542 C CA . VAL C 1 440 ? 119.481 113.924 126.142 1.00 41.46 440 VAL C CA 1
ATOM 9543 C C . VAL C 1 440 ? 118.907 114.489 124.848 1.00 51.97 440 VAL C C 1
ATOM 9544 O O . VAL C 1 440 ? 117.726 114.303 124.547 1.00 63.95 440 VAL C O 1
ATOM 9548 N N . SER C 1 441 ? 119.743 115.177 124.079 1.00 47.02 441 SER C N 1
ATOM 9549 C CA . SER C 1 441 ? 119.335 115.762 122.809 1.00 49.17 441 SER C CA 1
ATOM 9550 C C . SER C 1 441 ? 120.590 116.029 121.990 1.00 51.38 441 SER C C 1
ATOM 9551 O O . SER C 1 441 ? 121.712 115.815 122.455 1.00 52.94 441 SER C O 1
ATOM 9554 N N . LEU C 1 442 ? 120.394 116.499 120.757 1.00 44.10 442 LEU C N 1
ATOM 9555 C CA . LEU C 1 442 ? 121.534 116.803 119.900 1.00 42.29 442 LEU C CA 1
ATOM 9556 C C . LEU C 1 442 ? 122.370 117.948 120.444 1.00 41.75 442 LEU C C 1
ATOM 9557 O O . LEU C 1 442 ? 123.539 118.077 120.072 1.00 40.29 442 LEU C O 1
ATOM 9562 N N . ASP C 1 443 ? 121.802 118.783 121.314 1.00 48.98 443 ASP C N 1
ATOM 9563 C CA . ASP C 1 443 ? 122.593 119.835 121.941 1.00 52.24 443 ASP C CA 1
ATOM 9564 C C . ASP C 1 443 ? 123.599 119.255 122.926 1.00 59.26 443 ASP C C 1
ATOM 9565 O O . ASP C 1 443 ? 124.709 119.776 123.061 1.00 63.68 443 ASP C O 1
ATOM 9570 N N . LEU C 1 444 ? 123.234 118.176 123.622 1.00 55.05 444 LEU C N 1
ATOM 9571 C CA . LEU C 1 444 ? 124.194 117.499 124.490 1.00 42.50 444 LEU C CA 1
ATOM 9572 C C . LEU C 1 444 ? 125.354 116.928 123.687 1.00 36.52 444 LEU C C 1
ATOM 9573 O O . LEU C 1 444 ? 126.519 117.063 124.078 1.00 39.66 444 LEU C O 1
ATOM 9578 N N . PHE C 1 445 ? 125.052 116.281 122.559 1.00 53.54 445 PHE C N 1
ATOM 9579 C CA . PHE C 1 445 ? 126.104 115.751 121.698 1.00 50.21 445 PHE C CA 1
ATOM 9580 C C . PHE C 1 445 ? 126.969 116.871 121.141 1.00 49.32 445 PHE C C 1
ATOM 9581 O O . PHE C 1 445 ? 128.194 116.736 121.056 1.00 52.28 445 PHE C O 1
ATOM 9589 N N . ALA C 1 446 ? 126.347 117.985 120.752 1.00 44.36 446 ALA C N 1
ATOM 9590 C CA . ALA C 1 446 ? 127.110 119.125 120.261 1.00 47.65 446 ALA C CA 1
ATOM 9591 C C . ALA C 1 446 ? 128.025 119.680 121.343 1.00 51.01 446 ALA C C 1
ATOM 9592 O O . ALA C 1 446 ? 129.176 120.028 121.068 1.00 53.22 446 ALA C O 1
ATOM 9594 N N . SER C 1 447 ? 127.532 119.771 122.580 1.00 49.43 447 SER C N 1
ATOM 9595 C CA . SER C 1 447 ? 128.360 120.267 123.674 1.00 43.69 447 SER C CA 1
ATOM 9596 C C . SER C 1 447 ? 129.529 119.334 123.950 1.00 49.11 447 SER C C 1
ATOM 9597 O O . SER C 1 447 ? 130.654 119.791 124.171 1.00 58.94 447 SER C O 1
ATOM 9600 N N . VAL C 1 448 ? 129.285 118.022 123.941 1.00 53.91 448 VAL C N 1
ATOM 9601 C CA . VAL C 1 448 ? 130.364 117.063 124.177 1.00 45.51 448 VAL C CA 1
ATOM 9602 C C . VAL C 1 448 ? 131.412 117.159 123.074 1.00 44.95 448 VAL C C 1
ATOM 9603 O O . VAL C 1 448 ? 132.621 117.209 123.340 1.00 50.63 448 VAL C O 1
ATOM 9607 N N . LEU C 1 449 ? 130.961 117.197 121.818 1.00 54.59 449 LEU C N 1
ATOM 9608 C CA . LEU C 1 449 ? 131.890 117.290 120.697 1.00 58.92 449 LEU C CA 1
ATOM 9609 C C . LEU C 1 449 ? 132.673 118.595 120.732 1.00 64.22 449 LEU C C 1
ATOM 9610 O O . LEU C 1 449 ? 133.882 118.609 120.474 1.00 64.65 449 LEU C O 1
ATOM 9615 N N . GLY C 1 450 ? 132.002 119.704 121.048 1.00 62.91 450 GLY C N 1
ATOM 9616 C CA . GLY C 1 450 ? 132.687 120.981 121.122 1.00 60.74 450 GLY C CA 1
ATOM 9617 C C . GLY C 1 450 ? 133.690 121.039 122.255 1.00 65.02 450 GLY C C 1
ATOM 9618 O O . GLY C 1 450 ? 134.766 121.618 122.107 1.00 72.12 450 GLY C O 1
ATOM 9619 N N . ALA C 1 451 ? 133.353 120.446 123.402 1.00 54.58 451 ALA C N 1
ATOM 9620 C CA . ALA C 1 451 ? 134.308 120.378 124.500 1.00 51.05 451 ALA C CA 1
ATOM 9621 C C . ALA C 1 451 ? 135.522 119.548 124.116 1.00 57.27 451 ALA C C 1
ATOM 9622 O O . ALA C 1 451 ? 136.659 119.921 124.423 1.00 66.95 451 ALA C O 1
ATOM 9624 N N . VAL C 1 452 ? 135.304 118.424 123.427 1.00 58.41 452 VAL C N 1
ATOM 9625 C CA . VAL C 1 452 ? 136.430 117.599 122.994 1.00 63.04 452 VAL C CA 1
ATOM 9626 C C . VAL C 1 452 ? 137.311 118.364 122.014 1.00 64.67 452 VAL C C 1
ATOM 9627 O O . VAL C 1 452 ? 138.543 118.353 122.124 1.00 66.30 452 VAL C O 1
ATOM 9631 N N . VAL C 1 453 ? 136.697 119.047 121.046 1.00 65.94 453 VAL C N 1
ATOM 9632 C CA . VAL C 1 453 ? 137.468 119.784 120.048 1.00 64.24 453 VAL C CA 1
ATOM 9633 C C . VAL C 1 453 ? 138.224 120.941 120.693 1.00 68.54 453 VAL C C 1
ATOM 9634 O O . VAL C 1 453 ? 139.385 121.203 120.358 1.00 73.28 453 VAL C O 1
ATOM 9638 N N . THR C 1 454 ? 137.583 121.656 121.621 1.00 62.73 454 THR C N 1
ATOM 9639 C CA . THR C 1 454 ? 138.253 122.751 122.314 1.00 62.87 454 THR C CA 1
ATOM 9640 C C . THR C 1 454 ? 139.418 122.243 123.151 1.00 65.33 454 THR C C 1
ATOM 9641 O O . THR C 1 454 ? 140.484 122.868 123.189 1.00 69.22 454 THR C O 1
ATOM 9645 N N . TYR C 1 455 ? 139.236 121.110 123.834 1.00 62.30 455 TYR C N 1
ATOM 9646 C CA . TYR C 1 455 ? 140.332 120.524 124.594 1.00 61.15 455 TYR C CA 1
ATOM 9647 C C . TYR C 1 455 ? 141.480 120.127 123.677 1.00 69.45 455 TYR C C 1
ATOM 9648 O O . TYR C 1 455 ? 142.652 120.341 124.008 1.00 77.77 455 TYR C O 1
ATOM 9657 N N . PHE C 1 456 ? 141.162 119.552 122.515 1.00 71.70 456 PHE C N 1
ATOM 9658 C CA . PHE C 1 456 ? 142.202 119.197 121.556 1.00 72.32 456 PHE C CA 1
ATOM 9659 C C . PHE C 1 456 ? 142.957 120.431 121.078 1.00 76.85 456 PHE C C 1
ATOM 9660 O O . PHE C 1 456 ? 144.188 120.411 120.967 1.00 81.48 456 PHE C O 1
ATOM 9668 N N . MET C 1 457 ? 142.235 121.516 120.793 1.00 74.36 457 MET C N 1
ATOM 9669 C CA . MET C 1 457 ? 142.889 122.745 120.352 1.00 75.78 457 MET C CA 1
ATOM 9670 C C . MET C 1 457 ? 143.779 123.323 121.445 1.00 77.57 457 MET C C 1
ATOM 9671 O O . MET C 1 457 ? 144.888 123.795 121.168 1.00 78.32 457 MET C O 1
ATOM 9676 N N . VAL C 1 458 ? 143.306 123.304 122.692 1.00 75.39 458 VAL C N 1
ATOM 9677 C CA . VAL C 1 458 ? 144.110 123.816 123.799 1.00 75.92 458 VAL C CA 1
ATOM 9678 C C . VAL C 1 458 ? 145.372 122.982 123.969 1.00 75.24 458 VAL C C 1
ATOM 9679 O O . VAL C 1 458 ? 146.466 123.520 124.178 1.00 79.69 458 VAL C O 1
ATOM 9683 N N . LEU C 1 459 ? 145.244 121.656 123.879 1.00 68.30 459 LEU C N 1
ATOM 9684 C CA . LEU C 1 459 ? 146.415 120.792 123.989 1.00 70.92 459 LEU C CA 1
ATOM 9685 C C . LEU C 1 459 ? 147.400 121.045 122.856 1.00 78.02 459 LEU C C 1
ATOM 9686 O O . LEU C 1 459 ? 148.617 121.058 123.072 1.00 78.79 459 LEU C O 1
ATOM 9691 N N . VAL C 1 460 ? 146.892 121.235 121.636 1.00 79.21 460 VAL C N 1
ATOM 9692 C CA . VAL C 1 460 ? 147.769 121.491 120.497 1.00 77.18 460 VAL C CA 1
ATOM 9693 C C . VAL C 1 460 ? 148.506 122.813 120.675 1.00 78.50 460 VAL C C 1
ATOM 9694 O O . VAL C 1 460 ? 149.716 122.903 120.436 1.00 76.45 460 VAL C O 1
ATOM 9698 N N . GLN C 1 461 ? 147.793 123.859 121.101 1.00 80.65 461 GLN C N 1
ATOM 9699 C CA . GLN C 1 461 ? 148.427 125.162 121.276 1.00 81.76 461 GLN C CA 1
ATOM 9700 C C . GLN C 1 461 ? 149.446 125.143 122.410 1.00 84.79 461 GLN C C 1
ATOM 9701 O O . GLN C 1 461 ? 150.521 125.743 122.292 1.00 86.90 461 GLN C O 1
ATOM 9707 N N . LEU C 1 462 ? 149.125 124.472 123.519 1.00 83.28 462 LEU C N 1
ATOM 9708 C CA . LEU C 1 462 ? 150.057 124.414 124.642 1.00 81.04 462 LEU C CA 1
ATOM 9709 C C . LEU C 1 462 ? 151.333 123.667 124.271 1.00 83.75 462 LEU C C 1
ATOM 9710 O O . LEU C 1 462 ? 152.437 124.101 124.621 1.00 81.25 462 LEU C O 1
ATOM 9715 N N . LYS C 1 463 ? 151.205 122.549 123.565 1.00 87.91 463 LYS C N 1
ATOM 9716 C CA . LYS C 1 463 ? 152.361 121.739 123.202 1.00 88.91 463 LYS C CA 1
ATOM 9717 C C . LYS C 1 463 ? 153.072 122.309 121.978 1.00 90.72 463 LYS C C 1
ATOM 9718 O O . LYS C 1 463 ? 154.288 122.177 121.829 1.00 89.10 463 LYS C O 1
ATOM 9725 N N . ILE D 2 4 ? 112.152 162.599 142.746 1.00 90.93 4 ILE D N 1
ATOM 9726 C CA . ILE D 2 4 ? 111.637 163.699 141.941 1.00 95.54 4 ILE D CA 1
ATOM 9727 C C . ILE D 2 4 ? 112.627 164.857 141.920 1.00 99.13 4 ILE D C 1
ATOM 9728 O O . ILE D 2 4 ? 112.506 165.772 141.105 1.00 96.56 4 ILE D O 1
ATOM 9733 N N . ASP D 2 5 ? 113.605 164.816 142.828 1.00 95.45 5 ASP D N 1
ATOM 9734 C CA . ASP D 2 5 ? 114.636 165.849 142.853 1.00 92.92 5 ASP D CA 1
ATOM 9735 C C . ASP D 2 5 ? 115.440 165.836 141.559 1.00 91.70 5 ASP D C 1
ATOM 9736 O O . ASP D 2 5 ? 115.607 166.872 140.906 1.00 91.26 5 ASP D O 1
ATOM 9741 N N . THR D 2 6 ? 115.934 164.663 141.165 1.00 79.00 6 THR D N 1
ATOM 9742 C CA . THR D 2 6 ? 116.729 164.543 139.950 1.00 75.54 6 THR D CA 1
ATOM 9743 C C . THR D 2 6 ? 115.893 164.190 138.732 1.00 78.22 6 THR D C 1
ATOM 9744 O O . THR D 2 6 ? 116.302 164.490 137.606 1.00 85.04 6 THR D O 1
ATOM 9748 N N . ILE D 2 7 ? 114.733 163.560 138.925 1.00 74.64 7 ILE D N 1
ATOM 9749 C CA . ILE D 2 7 ? 113.885 163.210 137.790 1.00 76.66 7 ILE D CA 1
ATOM 9750 C C . ILE D 2 7 ? 113.355 164.465 137.110 1.00 79.35 7 ILE D C 1
ATOM 9751 O O . ILE D 2 7 ? 113.286 164.540 135.878 1.00 80.40 7 ILE D O 1
ATOM 9756 N N . ASN D 2 8 ? 112.963 165.466 137.900 1.00 85.60 8 ASN D N 1
ATOM 9757 C CA . ASN D 2 8 ? 112.495 166.718 137.317 1.00 84.98 8 ASN D CA 1
ATOM 9758 C C . ASN D 2 8 ? 113.602 167.407 136.531 1.00 87.92 8 ASN D C 1
ATOM 9759 O O . ASN D 2 8 ? 113.361 167.937 135.441 1.00 91.90 8 ASN D O 1
ATOM 9764 N N . MET D 2 9 ? 114.824 167.409 137.068 1.00 90.25 9 MET D N 1
ATOM 9765 C CA . MET D 2 9 ? 115.947 167.987 136.339 1.00 91.56 9 MET D CA 1
ATOM 9766 C C . MET D 2 9 ? 116.208 167.228 135.046 1.00 92.20 9 MET D C 1
ATOM 9767 O O . MET D 2 9 ? 116.498 167.834 134.008 1.00 93.31 9 MET D O 1
ATOM 9772 N N . PHE D 2 10 ? 116.115 165.898 135.092 1.00 77.21 10 PHE D N 1
ATOM 9773 C CA . PHE D 2 10 ? 116.284 165.095 133.886 1.00 69.29 10 PHE D CA 1
ATOM 9774 C C . PHE D 2 10 ? 115.239 165.454 132.842 1.00 70.66 10 PHE D C 1
ATOM 9775 O O . PHE D 2 10 ? 115.560 165.618 131.660 1.00 74.28 10 PHE D O 1
ATOM 9783 N N . LEU D 2 11 ? 113.982 165.594 133.265 1.00 78.47 11 LEU D N 1
ATOM 9784 C CA . LEU D 2 11 ? 112.917 165.927 132.326 1.00 82.88 11 LEU D CA 1
ATOM 9785 C C . LEU D 2 11 ? 113.113 167.314 131.730 1.00 86.92 11 LEU D C 1
ATOM 9786 O O . LEU D 2 11 ? 112.891 167.517 130.531 1.00 91.27 11 LEU D O 1
ATOM 9791 N N . GLN D 2 12 ? 113.518 168.286 132.549 1.00 97.61 12 GLN D N 1
ATOM 9792 C CA . GLN D 2 12 ? 113.727 169.635 132.033 1.00 96.06 12 GLN D CA 1
ATOM 9793 C C . GLN D 2 12 ? 114.896 169.682 131.056 1.00 96.23 12 GLN D C 1
ATOM 9794 O O . GLN D 2 12 ? 114.760 170.198 129.941 1.00 98.19 12 GLN D O 1
ATOM 9800 N N . MET D 2 13 ? 116.052 169.142 131.446 1.00 92.46 13 MET D N 1
ATOM 9801 C CA . MET D 2 13 ? 117.213 169.193 130.565 1.00 93.22 13 MET D CA 1
ATOM 9802 C C . MET D 2 13 ? 117.115 168.231 129.390 1.00 92.00 13 MET D C 1
ATOM 9803 O O . MET D 2 13 ? 117.945 168.313 128.479 1.00 93.37 13 MET D O 1
ATOM 9808 N N . THR D 2 14 ? 116.139 167.326 129.384 1.00 83.44 14 THR D N 1
ATOM 9809 C CA . THR D 2 14 ? 115.900 166.510 128.202 1.00 85.22 14 THR D CA 1
ATOM 9810 C C . THR D 2 14 ? 115.018 167.222 127.185 1.00 88.19 14 THR D C 1
ATOM 9811 O O . THR D 2 14 ? 114.969 166.809 126.022 1.00 92.89 14 THR D O 1
ATOM 9815 N N . GLY D 2 15 ? 114.344 168.297 127.588 1.00 87.96 15 GLY D N 1
ATOM 9816 C CA . GLY D 2 15 ? 113.440 169.013 126.717 1.00 90.82 15 GLY D CA 1
ATOM 9817 C C . GLY D 2 15 ? 112.003 168.548 126.771 1.00 91.52 15 GLY D C 1
ATOM 9818 O O . GLY D 2 15 ? 111.185 169.031 125.980 1.00 91.78 15 GLY D O 1
ATOM 9819 N N . CYS D 2 16 ? 111.673 167.620 127.671 1.00 93.62 16 CYS D N 1
ATOM 9820 C CA . CYS D 2 16 ? 110.302 167.129 127.764 1.00 93.67 16 CYS D CA 1
ATOM 9821 C C . CYS D 2 16 ? 109.353 168.217 128.251 1.00 94.50 16 CYS D C 1
ATOM 9822 O O . CYS D 2 16 ? 108.229 168.336 127.751 1.00 95.86 16 CYS D O 1
ATOM 9825 N N . THR D 2 17 ? 109.784 169.017 129.222 1.00 107.41 17 THR D N 1
ATOM 9826 C CA . THR D 2 17 ? 108.938 170.067 129.762 1.00 109.60 17 THR D CA 1
ATOM 9827 C C . THR D 2 17 ? 108.914 171.273 128.827 1.00 110.89 17 THR D C 1
ATOM 9828 O O . THR D 2 17 ? 109.613 171.327 127.812 1.00 108.52 17 THR D O 1
ATOM 9832 N N . ASP D 2 18 ? 108.087 172.256 129.187 1.00 120.33 18 ASP D N 1
ATOM 9833 C CA . ASP D 2 18 ? 107.945 173.448 128.357 1.00 119.34 18 ASP D CA 1
ATOM 9834 C C . ASP D 2 18 ? 109.165 174.355 128.448 1.00 121.46 18 ASP D C 1
ATOM 9835 O O . ASP D 2 18 ? 109.520 175.011 127.462 1.00 121.91 18 ASP D O 1
ATOM 9840 N N . SER D 2 19 ? 109.813 174.410 129.610 1.00 119.69 19 SER D N 1
ATOM 9841 C CA . SER D 2 19 ? 110.956 175.296 129.797 1.00 118.41 19 SER D CA 1
ATOM 9842 C C . SER D 2 19 ? 112.119 174.862 128.914 1.00 117.89 19 SER D C 1
ATOM 9843 O O . SER D 2 19 ? 112.606 173.733 129.024 1.00 119.54 19 SER D O 1
ATOM 9846 N N . LYS D 2 20 ? 112.565 175.762 128.040 1.00 115.73 20 LYS D N 1
ATOM 9847 C CA . LYS D 2 20 ? 113.639 175.458 127.106 1.00 118.07 20 LYS D CA 1
ATOM 9848 C C . LYS D 2 20 ? 115.024 175.800 127.638 1.00 118.54 20 LYS D C 1
ATOM 9849 O O . LYS D 2 20 ? 116.016 175.407 127.017 1.00 116.88 20 LYS D O 1
ATOM 9855 N N . ALA D 2 21 ? 115.120 176.508 128.767 1.00 116.74 21 ALA D N 1
ATOM 9856 C CA . ALA D 2 21 ? 116.426 176.931 129.266 1.00 115.58 21 ALA D CA 1
ATOM 9857 C C . ALA D 2 21 ? 117.304 175.734 129.609 1.00 117.22 21 ALA D C 1
ATOM 9858 O O . ALA D 2 21 ? 118.499 175.715 129.287 1.00 117.02 21 ALA D O 1
ATOM 9860 N N . MET D 2 22 ? 116.727 174.723 130.261 1.00 111.25 22 MET D N 1
ATOM 9861 C CA . MET D 2 22 ? 117.497 173.531 130.590 1.00 109.07 22 MET D CA 1
ATOM 9862 C C . MET D 2 22 ? 117.912 172.772 129.338 1.00 109.33 22 MET D C 1
ATOM 9863 O O . MET D 2 22 ? 118.950 172.103 129.337 1.00 111.31 22 MET D O 1
ATOM 9868 N N . LEU D 2 23 ? 117.133 172.873 128.261 1.00 103.46 23 LEU D N 1
ATOM 9869 C CA . LEU D 2 23 ? 117.566 172.296 126.993 1.00 103.33 23 LEU D CA 1
ATOM 9870 C C . LEU D 2 23 ? 118.813 173.001 126.470 1.00 107.36 23 LEU D C 1
ATOM 9871 O O . LEU D 2 23 ? 119.724 172.357 125.935 1.00 106.89 23 LEU D O 1
ATOM 9876 N N . TYR D 2 24 ? 118.876 174.326 126.619 1.00 116.24 24 TYR D N 1
ATOM 9877 C CA . TYR D 2 24 ? 120.091 175.044 126.246 1.00 114.98 24 TYR D CA 1
ATOM 9878 C C . TYR D 2 24 ? 121.257 174.653 127.144 1.00 115.50 24 TYR D C 1
ATOM 9879 O O . TYR D 2 24 ? 122.402 174.575 126.684 1.00 117.70 24 TYR D O 1
ATOM 9888 N N . LEU D 2 25 ? 120.992 174.410 128.429 1.00 107.26 25 LEU D N 1
ATOM 9889 C CA . LEU D 2 25 ? 122.051 173.920 129.308 1.00 108.98 25 LEU D CA 1
ATOM 9890 C C . LEU D 2 25 ? 122.563 172.560 128.846 1.00 110.35 25 LEU D C 1
ATOM 9891 O O . LEU D 2 25 ? 123.771 172.296 128.877 1.00 112.93 25 LEU D O 1
ATOM 9896 N N . THR D 2 26 ? 121.653 171.684 128.416 1.00 99.93 26 THR D N 1
ATOM 9897 C CA . THR D 2 26 ? 122.059 170.392 127.872 1.00 98.19 26 THR D CA 1
ATOM 9898 C C . THR D 2 26 ? 122.902 170.566 126.615 1.00 102.92 26 THR D C 1
ATOM 9899 O O . THR D 2 26 ? 123.902 169.863 126.425 1.00 107.06 26 THR D O 1
ATOM 9903 N N . TYR D 2 27 ? 122.513 171.500 125.746 1.00 107.90 27 TYR D N 1
ATOM 9904 C CA . TYR D 2 27 ? 123.302 171.767 124.546 1.00 107.98 27 TYR D CA 1
ATOM 9905 C C . TYR D 2 27 ? 124.699 172.263 124.902 1.00 108.42 27 TYR D C 1
ATOM 9906 O O . TYR D 2 27 ? 125.689 171.863 124.277 1.00 107.06 27 TYR D O 1
ATOM 9915 N N . PHE D 2 28 ? 124.797 173.142 125.901 1.00 107.91 28 PHE D N 1
ATOM 9916 C CA . PHE D 2 28 ? 126.103 173.629 126.336 1.00 106.74 28 PHE D CA 1
ATOM 9917 C C . PHE D 2 28 ? 126.955 172.499 126.899 1.00 104.70 28 PHE D C 1
ATOM 9918 O O . PHE D 2 28 ? 128.162 172.430 126.631 1.00 103.78 28 PHE D O 1
ATOM 9926 N N . GLU D 2 29 ? 126.349 171.609 127.688 1.00 102.18 29 GLU D N 1
ATOM 9927 C CA . GLU D 2 29 ? 127.089 170.465 128.211 1.00 104.05 29 GLU D CA 1
ATOM 9928 C C . GLU D 2 29 ? 127.574 169.565 127.083 1.00 105.77 29 GLU D C 1
ATOM 9929 O O . GLU D 2 29 ? 128.702 169.059 127.121 1.00 108.00 29 GLU D O 1
ATOM 9935 N N . PHE D 2 30 ? 126.733 169.353 126.070 1.00 101.77 30 PHE D N 1
ATOM 9936 C CA . PHE D 2 30 ? 127.144 168.558 124.919 1.00 100.35 30 PHE D CA 1
ATOM 9937 C C . PHE D 2 30 ? 128.315 169.204 124.193 1.00 106.44 30 PHE D C 1
ATOM 9938 O O . PHE D 2 30 ? 129.261 168.516 123.792 1.00 110.94 30 PHE D O 1
ATOM 9946 N N . LEU D 2 31 ? 128.267 170.525 124.009 1.00 107.66 31 LEU D N 1
ATOM 9947 C CA . LEU D 2 31 ? 129.367 171.221 123.346 1.00 108.51 31 LEU D CA 1
ATOM 9948 C C . LEU D 2 31 ? 130.659 171.102 124.145 1.00 107.13 31 LEU D C 1
ATOM 9949 O O . LEU D 2 31 ? 131.732 170.869 123.575 1.00 105.34 31 LEU D O 1
ATOM 9954 N N . ILE D 2 32 ? 130.575 171.262 125.467 1.00 103.26 32 ILE D N 1
ATOM 9955 C CA . ILE D 2 32 ? 131.767 171.154 126.305 1.00 103.73 32 ILE D CA 1
ATOM 9956 C C . ILE D 2 32 ? 132.341 169.744 126.237 1.00 103.66 32 ILE D C 1
ATOM 9957 O O . ILE D 2 32 ? 133.560 169.559 126.128 1.00 109.43 32 ILE D O 1
ATOM 9962 N N . THR D 2 33 ? 131.475 168.730 126.298 1.00 97.30 33 THR D N 1
ATOM 9963 C CA . THR D 2 33 ? 131.944 167.351 126.212 1.00 98.55 33 THR D CA 1
ATOM 9964 C C . THR D 2 33 ? 132.595 167.073 124.864 1.00 102.57 33 THR D C 1
ATOM 9965 O O . THR D 2 33 ? 133.625 166.394 124.792 1.00 105.14 33 THR D O 1
ATOM 9969 N N . PHE D 2 34 ? 132.009 167.591 123.782 1.00 103.98 34 PHE D N 1
ATOM 9970 C CA . PHE D 2 34 ? 132.602 167.409 122.461 1.00 103.83 34 PHE D CA 1
ATOM 9971 C C . PHE D 2 34 ? 133.973 168.066 122.376 1.00 104.80 34 PHE D C 1
ATOM 9972 O O . PHE D 2 34 ? 134.920 167.479 121.834 1.00 106.38 34 PHE D O 1
ATOM 9980 N N . TYR D 2 35 ? 134.099 169.286 122.904 1.00 108.87 35 TYR D N 1
ATOM 9981 C CA . TYR D 2 35 ? 135.391 169.960 122.869 1.00 109.26 35 TYR D CA 1
ATOM 9982 C C . TYR D 2 35 ? 136.425 169.192 123.678 1.00 108.73 35 TYR D C 1
ATOM 9983 O O . TYR D 2 35 ? 137.579 169.063 123.257 1.00 110.81 35 TYR D O 1
ATOM 9992 N N . TYR D 2 36 ? 136.033 168.679 124.846 1.00 108.02 36 TYR D N 1
ATOM 9993 C CA . TYR D 2 36 ? 136.969 167.903 125.652 1.00 108.61 36 TYR D CA 1
ATOM 9994 C C . TYR D 2 36 ? 137.382 166.624 124.938 1.00 111.23 36 TYR D C 1
ATOM 9995 O O . TYR D 2 36 ? 138.549 166.223 124.995 1.00 114.71 36 TYR D O 1
ATOM 10004 N N . LEU D 2 37 ? 136.439 165.972 124.256 1.00 108.85 37 LEU D N 1
ATOM 10005 C CA . LEU D 2 37 ? 136.764 164.756 123.518 1.00 108.86 37 LEU D CA 1
ATOM 10006 C C . LEU D 2 37 ? 137.773 165.044 122.413 1.00 111.57 37 LEU D C 1
ATOM 10007 O O . LEU D 2 37 ? 138.768 164.325 122.260 1.00 111.36 37 LEU D O 1
ATOM 10012 N N . ILE D 2 38 ? 137.541 166.106 121.635 1.00 112.23 38 ILE D N 1
ATOM 10013 C CA . ILE D 2 38 ? 138.458 166.408 120.538 1.00 108.46 38 ILE D CA 1
ATOM 10014 C C . ILE D 2 38 ? 139.814 166.858 121.075 1.00 112.83 38 ILE D C 1
ATOM 10015 O O . ILE D 2 38 ? 140.858 166.528 120.502 1.00 113.65 38 ILE D O 1
ATOM 10020 N N . ALA D 2 39 ? 139.828 167.602 122.185 1.00 115.63 39 ALA D N 1
ATOM 10021 C CA . ALA D 2 39 ? 141.097 168.021 122.771 1.00 112.09 39 ALA D CA 1
ATOM 10022 C C . ALA D 2 39 ? 141.893 166.826 123.276 1.00 111.38 39 ALA D C 1
ATOM 10023 O O . ALA D 2 39 ? 143.111 166.755 123.077 1.00 114.98 39 ALA D O 1
ATOM 10025 N N . THR D 2 40 ? 141.222 165.878 123.931 1.00 113.31 40 THR D N 1
ATOM 10026 C CA . THR D 2 40 ? 141.908 164.683 124.406 1.00 114.93 40 THR D CA 1
ATOM 10027 C C . THR D 2 40 ? 142.420 163.842 123.244 1.00 116.24 40 THR D C 1
ATOM 10028 O O . THR D 2 40 ? 143.522 163.286 123.313 1.00 117.85 40 THR D O 1
ATOM 10032 N N . TYR D 2 41 ? 141.639 163.737 122.166 1.00 126.07 41 TYR D N 1
ATOM 10033 C CA . TYR D 2 41 ? 142.109 163.012 120.989 1.00 127.97 41 TYR D CA 1
ATOM 10034 C C . TYR D 2 41 ? 143.335 163.681 120.379 1.00 129.46 41 TYR D C 1
ATOM 10035 O O . TYR D 2 41 ? 144.295 163.003 119.991 1.00 129.82 41 TYR D O 1
ATOM 10044 N N . ALA D 2 42 ? 143.319 165.013 120.285 1.00 128.52 42 ALA D N 1
ATOM 10045 C CA . ALA D 2 42 ? 144.472 165.731 119.754 1.00 126.75 42 ALA D CA 1
ATOM 10046 C C . ALA D 2 42 ? 145.698 165.524 120.630 1.00 126.35 42 ALA D C 1
ATOM 10047 O O . ALA D 2 42 ? 146.810 165.335 120.121 1.00 128.04 42 ALA D O 1
ATOM 10049 N N . SER D 2 43 ? 145.516 165.557 121.951 1.00 126.74 43 SER D N 1
ATOM 10050 C CA . SER D 2 43 ? 146.633 165.313 122.858 1.00 127.12 43 SER D CA 1
ATOM 10051 C C . SER D 2 43 ? 147.171 163.897 122.704 1.00 127.23 43 SER D C 1
ATOM 10052 O O . SER D 2 43 ? 148.386 163.676 122.768 1.00 128.25 43 SER D O 1
ATOM 10055 N N . ILE D 2 44 ? 146.282 162.922 122.515 1.00 128.65 44 ILE D N 1
ATOM 10056 C CA . ILE D 2 44 ? 146.716 161.537 122.357 1.00 129.28 44 ILE D CA 1
ATOM 10057 C C . ILE D 2 44 ? 147.516 161.369 121.071 1.00 130.80 44 ILE D C 1
ATOM 10058 O O . ILE D 2 44 ? 148.575 160.729 121.060 1.00 130.92 44 ILE D O 1
ATOM 10063 N N . VAL D 2 45 ? 147.033 161.945 119.972 1.00 135.92 45 VAL D N 1
ATOM 10064 C CA . VAL D 2 45 ? 147.641 161.695 118.669 1.00 135.43 45 VAL D CA 1
ATOM 10065 C C . VAL D 2 45 ? 148.674 162.763 118.336 1.00 134.89 45 VAL D C 1
ATOM 10066 O O . VAL D 2 45 ? 149.866 162.466 118.199 1.00 132.80 45 VAL D O 1
ATOM 10070 N N . HIS D 2 46 ? 148.231 164.010 118.209 1.00 142.25 46 HIS D N 1
ATOM 10071 C CA . HIS D 2 46 ? 149.098 165.089 117.733 1.00 141.41 46 HIS D CA 1
ATOM 10072 C C . HIS D 2 46 ? 149.807 165.800 118.881 1.00 140.71 46 HIS D C 1
ATOM 10073 O O . HIS D 2 46 ? 149.778 167.024 118.992 1.00 140.82 46 HIS D O 1
ATOM 10080 N N . PHE D 2 47 ? 150.465 165.024 119.738 1.00 139.24 47 PHE D N 1
ATOM 10081 C CA . PHE D 2 47 ? 151.251 165.579 120.831 1.00 141.34 47 PHE D CA 1
ATOM 10082 C C . PHE D 2 47 ? 152.232 164.522 121.311 1.00 141.59 47 PHE D C 1
ATOM 10083 O O . PHE D 2 47 ? 152.104 163.337 120.990 1.00 139.43 47 PHE D O 1
ATOM 10091 N N . GLU D 2 48 ? 153.217 164.969 122.086 1.00 148.42 48 GLU D N 1
ATOM 10092 C CA . GLU D 2 48 ? 154.255 164.106 122.639 1.00 146.78 48 GLU D CA 1
ATOM 10093 C C . GLU D 2 48 ? 154.040 164.012 124.145 1.00 145.99 48 GLU D C 1
ATOM 10094 O O . GLU D 2 48 ? 154.205 165.004 124.863 1.00 144.71 48 GLU D O 1
ATOM 10100 N N . GLN D 2 49 ? 153.671 162.824 124.619 1.00 141.58 49 GLN D N 1
ATOM 10101 C CA . GLN D 2 49 ? 153.341 162.618 126.022 1.00 142.46 49 GLN D CA 1
ATOM 10102 C C . GLN D 2 49 ? 153.932 161.299 126.499 1.00 141.23 49 GLN D C 1
ATOM 10103 O O . GLN D 2 49 ? 154.244 160.409 125.703 1.00 140.47 49 GLN D O 1
ATOM 10109 N N . SER D 2 50 ? 154.080 161.183 127.816 1.00 138.99 50 SER D N 1
ATOM 10110 C CA . SER D 2 50 ? 154.624 159.981 128.426 1.00 138.97 50 SER D CA 1
ATOM 10111 C C . SER D 2 50 ? 153.543 158.908 128.564 1.00 140.36 50 SER D C 1
ATOM 10112 O O . SER D 2 50 ? 152.365 159.129 128.276 1.00 141.46 50 SER D O 1
ATOM 10115 N N . VAL D 2 51 ? 153.967 157.724 129.013 1.00 139.91 51 VAL D N 1
ATOM 10116 C CA . VAL D 2 51 ? 153.042 156.601 129.160 1.00 141.70 51 VAL D CA 1
ATOM 10117 C C . VAL D 2 51 ? 152.003 156.896 130.235 1.00 142.12 51 VAL D C 1
ATOM 10118 O O . VAL D 2 51 ? 150.805 156.632 130.055 1.00 141.16 51 VAL D O 1
ATOM 10122 N N . THR D 2 52 ? 152.444 157.439 131.374 1.00 138.13 52 THR D N 1
ATOM 10123 C CA . THR D 2 52 ? 151.510 157.786 132.439 1.00 137.04 52 THR D CA 1
ATOM 10124 C C . THR D 2 52 ? 150.527 158.857 131.991 1.00 136.94 52 THR D C 1
ATOM 10125 O O . THR D 2 52 ? 149.439 158.981 132.564 1.00 136.89 52 THR D O 1
ATOM 10129 N N . ILE D 2 53 ? 150.893 159.644 130.980 1.00 133.32 53 ILE D N 1
ATOM 10130 C CA . ILE D 2 53 ? 149.957 160.614 130.429 1.00 132.62 53 ILE D CA 1
ATOM 10131 C C . ILE D 2 53 ? 149.118 159.988 129.328 1.00 133.26 53 ILE D C 1
ATOM 10132 O O . ILE D 2 53 ? 147.948 160.344 129.161 1.00 136.46 53 ILE D O 1
ATOM 10137 N N . GLN D 2 54 ? 149.681 159.046 128.571 1.00 127.76 54 GLN D N 1
ATOM 10138 C CA . GLN D 2 54 ? 148.892 158.359 127.556 1.00 128.99 54 GLN D CA 1
ATOM 10139 C C . GLN D 2 54 ? 147.729 157.606 128.186 1.00 130.19 54 GLN D C 1
ATOM 10140 O O . GLN D 2 54 ? 146.604 157.648 127.675 1.00 131.79 54 GLN D O 1
ATOM 10146 N N . LEU D 2 55 ? 147.975 156.922 129.305 1.00 121.92 55 LEU D N 1
ATOM 10147 C CA . LEU D 2 55 ? 146.903 156.175 129.958 1.00 121.37 55 LEU D CA 1
ATOM 10148 C C . LEU D 2 55 ? 145.835 157.110 130.518 1.00 120.42 55 LEU D C 1
ATOM 10149 O O . LEU D 2 55 ? 144.632 156.847 130.382 1.00 121.86 55 LEU D O 1
ATOM 10154 N N . PHE D 2 56 ? 146.258 158.208 131.149 1.00 119.62 56 PHE D N 1
ATOM 10155 C CA . PHE D 2 56 ? 145.315 159.192 131.668 1.00 119.87 56 PHE D CA 1
ATOM 10156 C C . PHE D 2 56 ? 144.472 159.790 130.550 1.00 120.74 56 PHE D C 1
ATOM 10157 O O . PHE D 2 56 ? 143.256 159.963 130.691 1.00 118.77 56 PHE D O 1
ATOM 10165 N N . ALA D 2 57 ? 145.108 160.114 129.424 1.00 119.27 57 ALA D N 1
ATOM 10166 C CA . ALA D 2 57 ? 144.383 160.672 128.292 1.00 117.16 57 ALA D CA 1
ATOM 10167 C C . ALA D 2 57 ? 143.410 159.660 127.704 1.00 120.79 57 ALA D C 1
ATOM 10168 O O . ALA D 2 57 ? 142.300 160.022 127.307 1.00 124.36 57 ALA D O 1
ATOM 10170 N N . LEU D 2 58 ? 143.807 158.388 127.632 1.00 112.89 58 LEU D N 1
ATOM 10171 C CA . LEU D 2 58 ? 142.890 157.365 127.140 1.00 112.36 58 LEU D CA 1
ATOM 10172 C C . LEU D 2 58 ? 141.672 157.241 128.046 1.00 113.82 58 LEU D C 1
ATOM 10173 O O . LEU D 2 58 ? 140.534 157.155 127.565 1.00 116.43 58 LEU D O 1
ATOM 10178 N N . LEU D 2 59 ? 141.891 157.246 129.364 1.00 106.61 59 LEU D N 1
ATOM 10179 C CA . LEU D 2 59 ? 140.767 157.181 130.293 1.00 104.16 59 LEU D CA 1
ATOM 10180 C C . LEU D 2 59 ? 139.857 158.394 130.142 1.00 107.38 59 LEU D C 1
ATOM 10181 O O . LEU D 2 59 ? 138.627 158.257 130.124 1.00 109.87 59 LEU D O 1
ATOM 10186 N N . CYS D 2 60 ? 140.443 159.588 130.029 1.00 107.36 60 CYS D N 1
ATOM 10187 C CA . CYS D 2 60 ? 139.637 160.795 129.872 1.00 107.85 60 CYS D CA 1
ATOM 10188 C C . CYS D 2 60 ? 138.837 160.761 128.578 1.00 107.35 60 CYS D C 1
ATOM 10189 O O . CYS D 2 60 ? 137.665 161.156 128.553 1.00 110.21 60 CYS D O 1
ATOM 10192 N N . MET D 2 61 ? 139.454 160.298 127.490 1.00 102.37 61 MET D N 1
ATOM 10193 C CA . MET D 2 61 ? 138.746 160.201 126.221 1.00 104.25 61 MET D CA 1
ATOM 10194 C C . MET D 2 61 ? 137.582 159.228 126.318 1.00 106.65 61 MET D C 1
ATOM 10195 O O . MET D 2 61 ? 136.489 159.507 125.815 1.00 108.60 61 MET D O 1
ATOM 10200 N N . LEU D 2 62 ? 137.795 158.080 126.967 1.00 97.29 62 LEU D N 1
ATOM 10201 C CA . LEU D 2 62 ? 136.708 157.117 127.125 1.00 96.26 62 LEU D CA 1
ATOM 10202 C C . LEU D 2 62 ? 135.568 157.698 127.953 1.00 95.90 62 LEU D C 1
ATOM 10203 O O . LEU D 2 62 ? 134.391 157.535 127.605 1.00 98.28 62 LEU D O 1
ATOM 10208 N N . ILE D 2 63 ? 135.898 158.387 129.048 1.00 94.22 63 ILE D N 1
ATOM 10209 C CA . ILE D 2 63 ? 134.863 158.968 129.902 1.00 92.49 63 ILE D CA 1
ATOM 10210 C C . ILE D 2 63 ? 134.063 160.012 129.134 1.00 90.74 63 ILE D C 1
ATOM 10211 O O . ILE D 2 63 ? 132.827 160.046 129.193 1.00 98.28 63 ILE D O 1
ATOM 10216 N N . GLU D 2 64 ? 134.758 160.885 128.401 1.00 90.69 64 GLU D N 1
ATOM 10217 C CA . GLU D 2 64 ? 134.066 161.924 127.648 1.00 94.50 64 GLU D CA 1
ATOM 10218 C C . GLU D 2 64 ? 133.208 161.327 126.541 1.00 97.45 64 GLU D C 1
ATOM 10219 O O . GLU D 2 64 ? 132.098 161.807 126.282 1.00 100.11 64 GLU D O 1
ATOM 10225 N N . CYS D 2 65 ? 133.702 160.281 125.875 1.00 89.32 65 CYS D N 1
ATOM 10226 C CA . CYS D 2 65 ? 132.910 159.630 124.838 1.00 89.54 65 CYS D CA 1
ATOM 10227 C C . CYS D 2 65 ? 131.643 159.019 125.419 1.00 87.83 65 CYS D C 1
ATOM 10228 O O . CYS D 2 65 ? 130.561 159.147 124.836 1.00 89.08 65 CYS D O 1
ATOM 10231 N N . VAL D 2 66 ? 131.754 158.360 126.576 1.00 82.27 66 VAL D N 1
ATOM 10232 C CA . VAL D 2 66 ? 130.573 157.799 127.222 1.00 76.39 66 VAL D CA 1
ATOM 10233 C C . VAL D 2 66 ? 129.578 158.878 127.620 1.00 77.29 66 VAL D C 1
ATOM 10234 O O . VAL D 2 66 ? 128.371 158.712 127.405 1.00 87.89 66 VAL D O 1
ATOM 10238 N N . ILE D 2 67 ? 130.049 159.987 128.189 1.00 73.37 67 ILE D N 1
ATOM 10239 C CA . ILE D 2 67 ? 129.131 161.047 128.590 1.00 71.62 67 ILE D CA 1
ATOM 10240 C C . ILE D 2 67 ? 128.435 161.649 127.375 1.00 79.23 67 ILE D C 1
ATOM 10241 O O . ILE D 2 67 ? 127.223 161.898 127.400 1.00 85.60 67 ILE D O 1
ATOM 10246 N N . LEU D 2 68 ? 129.183 161.889 126.297 1.00 81.84 68 LEU D N 1
ATOM 10247 C CA . LEU D 2 68 ? 128.584 162.437 125.085 1.00 79.62 68 LEU D CA 1
ATOM 10248 C C . LEU D 2 68 ? 127.553 161.481 124.501 1.00 81.36 68 LEU D C 1
ATOM 10249 O O . LEU D 2 68 ? 126.475 161.906 124.064 1.00 81.24 68 LEU D O 1
ATOM 10254 N N . LEU D 2 69 ? 127.866 160.184 124.488 1.00 78.36 69 LEU D N 1
ATOM 10255 C CA . LEU D 2 69 ? 126.914 159.204 123.982 1.00 70.60 69 LEU D CA 1
ATOM 10256 C C . LEU D 2 69 ? 125.654 159.172 124.831 1.00 71.18 69 LEU D C 1
ATOM 10257 O O . LEU D 2 69 ? 124.549 159.044 124.300 1.00 83.53 69 LEU D O 1
ATOM 10262 N N . ASN D 2 70 ? 125.797 159.273 126.153 1.00 62.66 70 ASN D N 1
ATOM 10263 C CA . ASN D 2 70 ? 124.619 159.275 127.016 1.00 61.31 70 ASN D CA 1
ATOM 10264 C C . ASN D 2 70 ? 123.761 160.510 126.778 1.00 67.16 70 ASN D C 1
ATOM 10265 O O . ASN D 2 70 ? 122.526 160.422 126.752 1.00 81.42 70 ASN D O 1
ATOM 10270 N N . ILE D 2 71 ? 124.396 161.671 126.602 1.00 72.75 71 ILE D N 1
ATOM 10271 C CA . ILE D 2 71 ? 123.643 162.888 126.304 1.00 72.66 71 ILE D CA 1
ATOM 10272 C C . ILE D 2 71 ? 122.872 162.722 125.002 1.00 73.03 71 ILE D C 1
ATOM 10273 O O . ILE D 2 71 ? 121.684 163.057 124.912 1.00 73.34 71 ILE D O 1
ATOM 10278 N N . THR D 2 72 ? 123.538 162.191 123.974 1.00 71.24 72 THR D N 1
ATOM 10279 C CA . THR D 2 72 ? 122.870 161.982 122.694 1.00 68.54 72 THR D CA 1
ATOM 10280 C C . THR D 2 72 ? 121.725 160.985 122.822 1.00 71.43 72 THR D C 1
ATOM 10281 O O . THR D 2 72 ? 120.651 161.185 122.243 1.00 78.08 72 THR D O 1
ATOM 10285 N N . PHE D 2 73 ? 121.934 159.905 123.577 1.00 70.04 73 PHE D N 1
ATOM 10286 C CA . PHE D 2 73 ? 120.896 158.893 123.739 1.00 59.98 73 PHE D CA 1
ATOM 10287 C C . PHE D 2 73 ? 119.666 159.469 124.420 1.00 69.33 73 PHE D C 1
ATOM 10288 O O . PHE D 2 73 ? 118.535 159.211 123.993 1.00 76.40 73 PHE D O 1
ATOM 10296 N N . ARG D 2 74 ? 119.860 160.249 125.482 1.00 77.53 74 ARG D N 1
ATOM 10297 C CA . ARG D 2 74 ? 118.705 160.803 126.174 1.00 73.54 74 ARG D CA 1
ATOM 10298 C C . ARG D 2 74 ? 118.053 161.941 125.404 1.00 76.43 74 ARG D C 1
ATOM 10299 O O . ARG D 2 74 ? 116.856 162.178 125.582 1.00 81.17 74 ARG D O 1
ATOM 10307 N N . LEU D 2 75 ? 118.797 162.642 124.545 1.00 80.69 75 LEU D N 1
ATOM 10308 C CA . LEU D 2 75 ? 118.175 163.655 123.699 1.00 77.97 75 LEU D CA 1
ATOM 10309 C C . LEU D 2 75 ? 117.424 163.043 122.524 1.00 77.01 75 LEU D C 1
ATOM 10310 O O . LEU D 2 75 ? 116.465 163.643 122.027 1.00 77.47 75 LEU D O 1
ATOM 10315 N N . TYR D 2 76 ? 117.843 161.862 122.068 1.00 73.87 76 TYR D N 1
ATOM 10316 C CA . TYR D 2 76 ? 117.242 161.266 120.880 1.00 71.69 76 TYR D CA 1
ATOM 10317 C C . TYR D 2 76 ? 115.859 160.695 121.165 1.00 76.77 76 TYR D C 1
ATOM 10318 O O . TYR D 2 76 ? 115.072 160.493 120.234 1.00 81.51 76 TYR D O 1
ATOM 10327 N N . HIS D 2 77 ? 115.540 160.440 122.431 1.00 69.51 77 HIS D N 1
ATOM 10328 C CA . HIS D 2 77 ? 114.285 159.810 122.826 1.00 69.46 77 HIS D CA 1
ATOM 10329 C C . HIS D 2 77 ? 113.420 160.741 123.667 1.00 72.59 77 HIS D C 1
ATOM 10330 O O . HIS D 2 77 ? 112.784 160.308 124.627 1.00 78.87 77 HIS D O 1
ATOM 10337 N N . LYS D 2 78 ? 113.381 162.030 123.326 1.00 76.01 78 LYS D N 1
ATOM 10338 C CA . LYS D 2 78 ? 112.665 162.977 124.176 1.00 78.52 78 LYS D CA 1
ATOM 10339 C C . LYS D 2 78 ? 111.161 162.719 124.162 1.00 81.29 78 LYS D C 1
ATOM 10340 O O . LYS D 2 78 ? 110.496 162.860 125.194 1.00 85.93 78 LYS D O 1
ATOM 10346 N N . ASN D 2 79 ? 110.607 162.329 123.012 1.00 76.10 79 ASN D N 1
ATOM 10347 C CA . ASN D 2 79 ? 109.169 162.084 122.935 1.00 80.83 79 ASN D CA 1
ATOM 10348 C C . ASN D 2 79 ? 108.772 160.839 123.720 1.00 82.53 79 ASN D C 1
ATOM 10349 O O . ASN D 2 79 ? 107.747 160.832 124.413 1.00 86.62 79 ASN D O 1
ATOM 10354 N N . HIS D 2 80 ? 109.568 159.774 123.622 1.00 71.57 80 HIS D N 1
ATOM 10355 C CA . HIS D 2 80 ? 109.277 158.566 124.386 1.00 66.90 80 HIS D CA 1
ATOM 10356 C C . HIS D 2 80 ? 109.406 158.815 125.884 1.00 72.63 80 HIS D C 1
ATOM 10357 O O . HIS D 2 80 ? 108.610 158.299 126.677 1.00 79.99 80 HIS D O 1
ATOM 10364 N N . ILE D 2 81 ? 110.406 159.598 126.293 1.00 62.54 81 ILE D N 1
ATOM 10365 C CA . ILE D 2 81 ? 110.539 159.950 127.703 1.00 57.79 81 ILE D CA 1
ATOM 10366 C C . ILE D 2 81 ? 109.350 160.788 128.152 1.00 63.63 81 ILE D C 1
ATOM 10367 O O . ILE D 2 81 ? 108.870 160.656 129.284 1.00 73.28 81 ILE D O 1
ATOM 10372 N N . ARG D 2 82 ? 108.853 161.659 127.272 1.00 71.14 82 ARG D N 1
ATOM 10373 C CA . ARG D 2 82 ? 107.658 162.432 127.594 1.00 68.55 82 ARG D CA 1
ATOM 10374 C C . ARG D 2 82 ? 106.454 161.522 127.800 1.00 75.03 82 ARG D C 1
ATOM 10375 O O . ARG D 2 82 ? 105.664 161.725 128.729 1.00 81.60 82 ARG D O 1
ATOM 10383 N N . GLU D 2 83 ? 106.301 160.509 126.944 1.00 72.51 83 GLU D N 1
ATOM 10384 C CA . GLU D 2 83 ? 105.212 159.549 127.118 1.00 71.73 83 GLU D CA 1
ATOM 10385 C C . GLU D 2 83 ? 105.351 158.782 128.429 1.00 73.55 83 GLU D C 1
ATOM 10386 O O . GLU D 2 83 ? 104.361 158.550 129.135 1.00 81.46 83 GLU D O 1
ATOM 10392 N N . MET D 2 84 ? 106.575 158.373 128.766 1.00 54.34 84 MET D N 1
ATOM 10393 C CA . MET D 2 84 ? 106.805 157.664 130.021 1.00 52.48 84 MET D CA 1
ATOM 10394 C C . MET D 2 84 ? 106.465 158.537 131.223 1.00 56.67 84 MET D C 1
ATOM 10395 O O . MET D 2 84 ? 105.848 158.068 132.186 1.00 66.00 84 MET D O 1
ATOM 10400 N N . HIS D 2 85 ? 106.854 159.812 131.184 1.00 67.70 85 HIS D N 1
ATOM 10401 C CA . HIS D 2 85 ? 106.502 160.723 132.269 1.00 70.83 85 HIS D CA 1
ATOM 10402 C C . HIS D 2 85 ? 104.994 160.927 132.349 1.00 77.01 85 HIS D C 1
ATOM 10403 O O . HIS D 2 85 ? 104.427 161.003 133.446 1.00 76.88 85 HIS D O 1
ATOM 10410 N N . GLN D 2 86 ? 104.330 161.021 131.195 1.00 72.59 86 GLN D N 1
ATOM 10411 C CA . GLN D 2 86 ? 102.880 161.166 131.182 1.00 71.38 86 GLN D CA 1
ATOM 10412 C C . GLN D 2 86 ? 102.220 159.968 131.850 1.00 73.11 86 GLN D C 1
ATOM 10413 O O . GLN D 2 86 ? 101.279 160.122 132.636 1.00 74.64 86 GLN D O 1
ATOM 10419 N N . TYR D 2 87 ? 102.717 158.764 131.562 1.00 65.80 87 TYR D N 1
ATOM 10420 C CA . TYR D 2 87 ? 102.211 157.577 132.244 1.00 62.38 87 TYR D CA 1
ATOM 10421 C C . TYR D 2 87 ? 102.480 157.641 133.743 1.00 62.59 87 TYR D C 1
ATOM 10422 O O . TYR D 2 87 ? 101.616 157.284 134.551 1.00 61.99 87 TYR D O 1
ATOM 10431 N N . SER D 2 88 ? 103.668 158.097 134.133 1.00 67.93 88 SER D N 1
ATOM 10432 C CA . SER D 2 88 ? 104.057 158.081 135.537 1.00 68.30 88 SER D CA 1
ATOM 10433 C C . SER D 2 88 ? 103.447 159.212 136.353 1.00 74.21 88 SER D C 1
ATOM 10434 O O . SER D 2 88 ? 103.611 159.221 137.577 1.00 74.31 88 SER D O 1
ATOM 10437 N N . ARG D 2 89 ? 102.766 160.169 135.719 1.00 84.63 89 ARG D N 1
ATOM 10438 C CA . ARG D 2 89 ? 102.209 161.291 136.468 1.00 83.16 89 ARG D CA 1
ATOM 10439 C C . ARG D 2 89 ? 101.130 160.871 137.459 1.00 82.26 89 ARG D C 1
ATOM 10440 O O . ARG D 2 89 ? 100.869 161.607 138.416 1.00 84.96 89 ARG D O 1
ATOM 10448 N N . ARG D 2 90 ? 100.497 159.715 137.261 1.00 80.59 90 ARG D N 1
ATOM 10449 C CA . ARG D 2 90 ? 99.335 159.364 138.073 1.00 86.50 90 ARG D CA 1
ATOM 10450 C C . ARG D 2 90 ? 99.748 158.798 139.429 1.00 83.08 90 ARG D C 1
ATOM 10451 O O . ARG D 2 90 ? 99.434 159.374 140.476 1.00 80.34 90 ARG D O 1
ATOM 10459 N N . LEU D 2 91 ? 100.455 157.672 139.431 1.00 80.86 91 LEU D N 1
ATOM 10460 C CA . LEU D 2 91 ? 100.973 157.067 140.648 1.00 77.17 91 LEU D CA 1
ATOM 10461 C C . LEU D 2 91 ? 102.459 157.363 140.797 1.00 80.79 91 LEU D C 1
ATOM 10462 O O . LEU D 2 91 ? 103.163 157.641 139.825 1.00 86.67 91 LEU D O 1
ATOM 10467 N N . GLY D 2 92 ? 102.932 157.290 142.035 1.00 71.12 92 GLY D N 1
ATOM 10468 C CA . GLY D 2 92 ? 104.333 157.525 142.310 1.00 77.73 92 GLY D CA 1
ATOM 10469 C C . GLY D 2 92 ? 105.173 156.275 142.171 1.00 72.77 92 GLY D C 1
ATOM 10470 O O . GLY D 2 92 ? 104.982 155.489 141.240 1.00 69.25 92 GLY D O 1
ATOM 10471 N N . ILE D 2 93 ? 106.112 156.084 143.092 1.00 64.17 93 ILE D N 1
ATOM 10472 C CA . ILE D 2 93 ? 106.971 154.902 143.099 1.00 62.21 93 ILE D CA 1
ATOM 10473 C C . ILE D 2 93 ? 107.008 154.352 144.518 1.00 67.37 93 ILE D C 1
ATOM 10474 O O . ILE D 2 93 ? 106.668 155.058 145.481 1.00 66.62 93 ILE D O 1
ATOM 10479 N N . PRO D 2 94 ? 107.394 153.086 144.682 1.00 68.45 94 PRO D N 1
ATOM 10480 C CA . PRO D 2 94 ? 107.570 152.549 146.034 1.00 70.14 94 PRO D CA 1
ATOM 10481 C C . PRO D 2 94 ? 108.600 153.351 146.812 1.00 73.67 94 PRO D C 1
ATOM 10482 O O . PRO D 2 94 ? 109.579 153.852 146.257 1.00 80.18 94 PRO D O 1
ATOM 10486 N N . ASP D 2 95 ? 108.361 153.477 148.119 1.00 77.23 95 ASP D N 1
ATOM 10487 C CA . ASP D 2 95 ? 109.237 154.292 148.954 1.00 79.64 95 ASP D CA 1
ATOM 10488 C C . ASP D 2 95 ? 110.659 153.750 148.984 1.00 82.80 95 ASP D C 1
ATOM 10489 O O . ASP D 2 95 ? 111.611 154.521 149.149 1.00 88.83 95 ASP D O 1
ATOM 10494 N N . SER D 2 96 ? 110.827 152.436 148.828 1.00 67.32 96 SER D N 1
ATOM 10495 C CA . SER D 2 96 ? 112.171 151.873 148.752 1.00 71.22 96 SER D CA 1
ATOM 10496 C C . SER D 2 96 ? 112.917 152.398 147.532 1.00 74.86 96 SER D C 1
ATOM 10497 O O . SER D 2 96 ? 114.112 152.712 147.608 1.00 74.83 96 SER D O 1
ATOM 10500 N N . TYR D 2 97 ? 112.224 152.505 146.398 1.00 67.60 97 TYR D N 1
ATOM 10501 C CA . TYR D 2 97 ? 112.846 153.055 145.201 1.00 60.21 97 TYR D CA 1
ATOM 10502 C C . TYR D 2 97 ? 113.255 154.506 145.413 1.00 63.41 97 TYR D C 1
ATOM 10503 O O . TYR D 2 97 ? 114.337 154.922 144.982 1.00 77.61 97 TYR D O 1
ATOM 10512 N N . ARG D 2 98 ? 112.405 155.293 146.074 1.00 61.56 98 ARG D N 1
ATOM 10513 C CA . ARG D 2 98 ? 112.755 156.682 146.350 1.00 67.59 98 ARG D CA 1
ATOM 10514 C C . ARG D 2 98 ? 113.953 156.775 147.285 1.00 72.53 98 ARG D C 1
ATOM 10515 O O . ARG D 2 98 ? 114.815 157.645 147.114 1.00 74.78 98 ARG D O 1
ATOM 10523 N N . SER D 2 99 ? 114.026 155.891 148.282 1.00 63.13 99 SER D N 1
ATOM 10524 C CA . SER D 2 99 ? 115.180 155.886 149.173 1.00 67.59 99 SER D CA 1
ATOM 10525 C C . SER D 2 99 ? 116.459 155.549 148.416 1.00 67.54 99 SER D C 1
ATOM 10526 O O . SER D 2 99 ? 117.506 156.167 148.645 1.00 73.49 99 SER D O 1
ATOM 10529 N N . VAL D 2 100 ? 116.394 154.576 147.506 1.00 57.95 100 VAL D N 1
ATOM 10530 C CA . VAL D 2 100 ? 117.571 154.232 146.711 1.00 53.23 100 VAL D CA 1
ATOM 10531 C C . VAL D 2 100 ? 117.970 155.395 145.810 1.00 59.89 100 VAL D C 1
ATOM 10532 O O . VAL D 2 100 ? 119.160 155.678 145.628 1.00 62.86 100 VAL D O 1
ATOM 10536 N N . ILE D 2 101 ? 116.986 156.088 145.234 1.00 59.05 101 ILE D N 1
ATOM 10537 C CA . ILE D 2 101 ? 117.283 157.240 144.387 1.00 49.75 101 ILE D CA 1
ATOM 10538 C C . ILE D 2 101 ? 117.969 158.335 145.194 1.00 60.83 101 ILE D C 1
ATOM 10539 O O . ILE D 2 101 ? 118.942 158.947 144.736 1.00 74.12 101 ILE D O 1
ATOM 10544 N N . ASN D 2 102 ? 117.474 158.599 146.404 1.00 60.77 102 ASN D N 1
ATOM 10545 C CA . ASN D 2 102 ? 118.103 159.601 147.260 1.00 62.12 102 ASN D CA 1
ATOM 10546 C C . ASN D 2 102 ? 119.528 159.201 147.620 1.00 61.90 102 ASN D C 1
ATOM 10547 O O . ASN D 2 102 ? 120.440 160.039 147.612 1.00 71.82 102 ASN D O 1
ATOM 10552 N N . VAL D 2 103 ? 119.737 157.922 147.937 1.00 56.32 103 VAL D N 1
ATOM 10553 C CA . VAL D 2 103 ? 121.074 157.443 148.276 1.00 56.70 103 VAL D CA 1
ATOM 10554 C C . VAL D 2 103 ? 122.023 157.635 147.101 1.00 62.25 103 VAL D C 1
ATOM 10555 O O . VAL D 2 103 ? 123.162 158.085 147.272 1.00 69.83 103 VAL D O 1
ATOM 10559 N N . ILE D 2 104 ? 121.569 157.311 145.891 1.00 58.81 104 ILE D N 1
ATOM 10560 C CA . ILE D 2 104 ? 122.433 157.430 144.720 1.00 64.51 104 ILE D CA 1
ATOM 10561 C C . ILE D 2 104 ? 122.727 158.892 144.405 1.00 62.48 104 ILE D C 1
ATOM 10562 O O . ILE D 2 104 ? 123.850 159.243 144.024 1.00 67.62 104 ILE D O 1
ATOM 10567 N N . THR D 2 105 ? 121.733 159.770 144.557 1.00 56.84 105 THR D N 1
ATOM 10568 C CA . THR D 2 105 ? 121.977 161.192 144.336 1.00 52.09 105 THR D CA 1
ATOM 10569 C C . THR D 2 105 ? 123.009 161.733 145.318 1.00 60.26 105 THR D C 1
ATOM 10570 O O . THR D 2 105 ? 123.934 162.462 144.928 1.00 68.02 105 THR D O 1
ATOM 10574 N N . LYS D 2 106 ? 122.874 161.378 146.598 1.00 64.19 106 LYS D N 1
ATOM 10575 C CA . LYS D 2 106 ? 123.850 161.819 147.587 1.00 64.23 106 LYS D CA 1
ATOM 10576 C C . LYS D 2 106 ? 125.232 161.262 147.277 1.00 68.91 106 LYS D C 1
ATOM 10577 O O . LYS D 2 106 ? 126.240 161.970 147.406 1.00 78.83 106 LYS D O 1
ATOM 10583 N N . TYR D 2 107 ? 125.301 159.995 146.861 1.00 62.57 107 TYR D N 1
ATOM 10584 C CA . TYR D 2 107 ? 126.588 159.406 146.514 1.00 66.77 107 TYR D CA 1
ATOM 10585 C C . TYR D 2 107 ? 127.236 160.146 145.357 1.00 67.67 107 TYR D C 1
ATOM 10586 O O . TYR D 2 107 ? 128.444 160.393 145.372 1.00 73.67 107 TYR D O 1
ATOM 10595 N N . HIS D 2 108 ? 126.458 160.475 144.326 1.00 63.59 108 HIS D N 1
ATOM 10596 C CA . HIS D 2 108 ? 127.030 161.164 143.175 1.00 61.53 108 HIS D CA 1
ATOM 10597 C C . HIS D 2 108 ? 127.525 162.549 143.558 1.00 66.46 108 HIS D C 1
ATOM 10598 O O . HIS D 2 108 ? 128.615 162.958 143.143 1.00 77.27 108 HIS D O 1
ATOM 10605 N N . LEU D 2 109 ? 126.751 163.277 144.366 1.00 69.96 109 LEU D N 1
ATOM 10606 C CA . LEU D 2 109 ? 127.212 164.583 144.833 1.00 68.24 109 LEU D CA 1
ATOM 10607 C C . LEU D 2 109 ? 128.531 164.459 145.590 1.00 74.17 109 LEU D C 1
ATOM 10608 O O . LEU D 2 109 ? 129.502 165.173 145.298 1.00 77.75 109 LEU D O 1
ATOM 10613 N N . ILE D 2 110 ? 128.588 163.535 146.552 1.00 71.48 110 ILE D N 1
ATOM 10614 C CA . ILE D 2 110 ? 129.782 163.384 147.378 1.00 71.60 110 ILE D CA 1
ATOM 10615 C C . ILE D 2 110 ? 130.977 162.962 146.532 1.00 76.55 110 ILE D C 1
ATOM 10616 O O . ILE D 2 110 ? 132.081 163.496 146.685 1.00 83.62 110 ILE D O 1
ATOM 10621 N N . ALA D 2 111 ? 130.780 161.998 145.632 1.00 72.16 111 ALA D N 1
ATOM 10622 C CA . ALA D 2 111 ? 131.886 161.497 144.824 1.00 73.19 111 ALA D CA 1
ATOM 10623 C C . ALA D 2 111 ? 132.409 162.562 143.871 1.00 75.29 111 ALA D C 1
ATOM 10624 O O . ALA D 2 111 ? 133.624 162.696 143.689 1.00 83.54 111 ALA D O 1
ATOM 10626 N N . SER D 2 112 ? 131.511 163.326 143.242 1.00 75.19 112 SER D N 1
ATOM 10627 C CA . SER D 2 112 ? 131.958 164.396 142.359 1.00 77.38 112 SER D CA 1
ATOM 10628 C C . SER D 2 112 ? 132.747 165.440 143.135 1.00 88.58 112 SER D C 1
ATOM 10629 O O . SER D 2 112 ? 133.819 165.878 142.697 1.00 91.44 112 SER D O 1
ATOM 10632 N N . ASN D 2 113 ? 132.240 165.836 144.308 1.00 89.92 113 ASN D N 1
ATOM 10633 C CA . ASN D 2 113 ? 132.948 166.825 145.110 1.00 83.97 113 ASN D CA 1
ATOM 10634 C C . ASN D 2 113 ? 134.299 166.319 145.597 1.00 84.61 113 ASN D C 1
ATOM 10635 O O . ASN D 2 113 ? 135.246 167.107 145.677 1.00 86.40 113 ASN D O 1
ATOM 10640 N N . ILE D 2 114 ? 134.411 165.034 145.917 1.00 90.82 114 ILE D N 1
ATOM 10641 C CA . ILE D 2 114 ? 135.682 164.471 146.362 1.00 91.51 114 ILE D CA 1
ATOM 10642 C C . ILE D 2 114 ? 136.684 164.388 145.218 1.00 95.15 114 ILE D C 1
ATOM 10643 O O . ILE D 2 114 ? 137.855 164.749 145.381 1.00 101.18 114 ILE D O 1
ATOM 10648 N N . PHE D 2 115 ? 136.244 163.910 144.052 1.00 97.67 115 PHE D N 1
ATOM 10649 C CA . PHE D 2 115 ? 137.153 163.777 142.921 1.00 100.96 115 PHE D CA 1
ATOM 10650 C C . PHE D 2 115 ? 137.629 165.140 142.436 1.00 101.63 115 PHE D C 1
ATOM 10651 O O . PHE D 2 115 ? 138.792 165.293 142.047 1.00 103.00 115 PHE D O 1
ATOM 10659 N N . VAL D 2 116 ? 136.746 166.141 142.443 1.00 97.47 116 VAL D N 1
ATOM 10660 C CA . VAL D 2 116 ? 137.161 167.484 142.051 1.00 99.56 116 VAL D CA 1
ATOM 10661 C C . VAL D 2 116 ? 138.188 168.029 143.035 1.00 101.71 116 VAL D C 1
ATOM 10662 O O . VAL D 2 116 ? 139.177 168.659 142.642 1.00 103.49 116 VAL D O 1
ATOM 10666 N N . VAL D 2 117 ? 137.976 167.785 144.328 1.00 110.01 117 VAL D N 1
ATOM 10667 C CA . VAL D 2 117 ? 138.838 168.362 145.355 1.00 111.08 117 VAL D CA 1
ATOM 10668 C C . VAL D 2 117 ? 140.218 167.711 145.347 1.00 109.71 117 VAL D C 1
ATOM 10669 O O . VAL D 2 117 ? 141.235 168.394 145.522 1.00 112.22 117 VAL D O 1
ATOM 10673 N N . PHE D 2 118 ? 140.280 166.392 145.136 1.00 113.65 118 PHE D N 1
ATOM 10674 C CA . PHE D 2 118 ? 141.502 165.657 145.461 1.00 117.01 118 PHE D CA 1
ATOM 10675 C C . PHE D 2 118 ? 142.761 166.166 144.757 1.00 120.21 118 PHE D C 1
ATOM 10676 O O . PHE D 2 118 ? 143.823 166.160 145.403 1.00 123.26 118 PHE D O 1
ATOM 10684 N N . PRO D 2 119 ? 142.748 166.539 143.467 1.00 121.64 119 PRO D N 1
ATOM 10685 C CA . PRO D 2 119 ? 143.935 167.162 142.877 1.00 121.68 119 PRO D CA 1
ATOM 10686 C C . PRO D 2 119 ? 144.611 168.211 143.750 1.00 123.82 119 PRO D C 1
ATOM 10687 O O . PRO D 2 119 ? 145.845 168.233 143.847 1.00 122.33 119 PRO D O 1
ATOM 10691 N N . VAL D 2 120 ? 143.832 169.088 144.387 1.00 132.20 120 VAL D N 1
ATOM 10692 C CA . VAL D 2 120 ? 144.418 170.117 145.242 1.00 130.46 120 VAL D CA 1
ATOM 10693 C C . VAL D 2 120 ? 145.157 169.479 146.410 1.00 130.13 120 VAL D C 1
ATOM 10694 O O . VAL D 2 120 ? 146.280 169.874 146.740 1.00 129.87 120 VAL D O 1
ATOM 10698 N N . THR D 2 121 ? 144.544 168.479 147.048 1.00 127.19 121 THR D N 1
ATOM 10699 C CA . THR D 2 121 ? 145.204 167.805 148.162 1.00 127.56 121 THR D CA 1
ATOM 10700 C C . THR D 2 121 ? 146.490 167.126 147.709 1.00 128.56 121 THR D C 1
ATOM 10701 O O . THR D 2 121 ? 147.512 167.189 148.402 1.00 130.56 121 THR D O 1
ATOM 10705 N N . TYR D 2 122 ? 146.463 166.483 146.542 1.00 133.95 122 TYR D N 1
ATOM 10706 C CA . TYR D 2 122 ? 147.666 165.883 145.980 1.00 134.14 122 TYR D CA 1
ATOM 10707 C C . TYR D 2 122 ? 148.733 166.919 145.662 1.00 136.09 122 TYR D C 1
ATOM 10708 O O . TYR D 2 122 ? 149.922 166.584 145.678 1.00 137.27 122 TYR D O 1
ATOM 10717 N N . ALA D 2 123 ? 148.341 168.156 145.365 1.00 137.54 123 ALA D N 1
ATOM 10718 C CA . ALA D 2 123 ? 149.288 169.240 145.138 1.00 137.35 123 ALA D CA 1
ATOM 10719 C C . ALA D 2 123 ? 149.734 169.913 146.432 1.00 136.88 123 ALA D C 1
ATOM 10720 O O . ALA D 2 123 ? 150.701 170.681 146.417 1.00 136.83 123 ALA D O 1
ATOM 10722 N N . ILE D 2 124 ? 149.054 169.649 147.547 1.00 135.27 124 ILE D N 1
ATOM 10723 C CA . ILE D 2 124 ? 149.449 170.190 148.846 1.00 134.58 124 ILE D CA 1
ATOM 10724 C C . ILE D 2 124 ? 150.142 169.061 149.603 1.00 135.54 124 ILE D C 1
ATOM 10725 O O . ILE D 2 124 ? 150.428 169.163 150.801 1.00 134.71 124 ILE D O 1
ATOM 10730 N N . PHE D 2 125 ? 150.443 167.981 148.892 1.00 143.40 125 PHE D N 1
ATOM 10731 C CA . PHE D 2 125 ? 151.174 166.848 149.446 1.00 142.97 125 PHE D CA 1
ATOM 10732 C C . PHE D 2 125 ? 152.156 166.372 148.383 1.00 144.90 125 PHE D C 1
ATOM 10733 O O . PHE D 2 125 ? 152.169 166.886 147.260 1.00 145.20 125 PHE D O 1
ATOM 10741 N N . CYS D 2 126 ? 152.981 165.384 148.739 1.00 155.19 126 CYS D N 1
ATOM 10742 C CA . CYS D 2 126 ? 153.978 164.840 147.823 1.00 155.20 126 CYS D CA 1
ATOM 10743 C C . CYS D 2 126 ? 154.827 165.957 147.230 1.00 155.24 126 CYS D C 1
ATOM 10744 O O . CYS D 2 126 ? 154.772 166.210 146.023 1.00 153.51 126 CYS D O 1
ATOM 10747 N N . ASP D 2 127 ? 155.607 166.634 148.080 1.00 160.21 127 ASP D N 1
ATOM 10748 C CA . ASP D 2 127 ? 156.329 167.847 147.703 1.00 160.16 127 ASP D CA 1
ATOM 10749 C C . ASP D 2 127 ? 157.172 167.690 146.443 1.00 160.56 127 ASP D C 1
ATOM 10750 O O . ASP D 2 127 ? 157.610 168.703 145.887 1.00 159.76 127 ASP D O 1
ATOM 10755 N N . SER D 2 128 ? 157.416 166.460 145.983 1.00 158.25 128 SER D N 1
ATOM 10756 C CA . SER D 2 128 ? 158.084 166.269 144.702 1.00 157.80 128 SER D CA 1
ATOM 10757 C C . SER D 2 128 ? 157.267 166.824 143.541 1.00 158.23 128 SER D C 1
ATOM 10758 O O . SER D 2 128 ? 157.828 167.083 142.471 1.00 156.42 128 SER D O 1
ATOM 10761 N N . VAL D 2 129 ? 155.962 167.009 143.725 1.00 155.79 129 VAL D N 1
ATOM 10762 C CA . VAL D 2 129 ? 155.099 167.585 142.702 1.00 154.65 129 VAL D CA 1
ATOM 10763 C C . VAL D 2 129 ? 154.672 168.977 143.146 1.00 153.31 129 VAL D C 1
ATOM 10764 O O . VAL D 2 129 ? 154.690 169.311 144.336 1.00 152.49 129 VAL D O 1
ATOM 10768 N N . ARG D 2 130 ? 154.289 169.795 142.169 1.00 148.24 130 ARG D N 1
ATOM 10769 C CA . ARG D 2 130 ? 153.924 171.186 142.390 1.00 149.41 130 ARG D CA 1
ATOM 10770 C C . ARG D 2 130 ? 152.699 171.476 141.536 1.00 148.99 130 ARG D C 1
ATOM 10771 O O . ARG D 2 130 ? 152.350 170.676 140.669 1.00 149.33 130 ARG D O 1
ATOM 10779 N N . VAL D 2 131 ? 152.017 172.587 141.805 1.00 145.06 131 VAL D N 1
ATOM 10780 C CA . VAL D 2 131 ? 150.838 172.953 141.028 1.00 144.97 131 VAL D CA 1
ATOM 10781 C C . VAL D 2 131 ? 151.240 173.294 139.597 1.00 144.52 131 VAL D C 1
ATOM 10782 O O . VAL D 2 131 ? 152.148 174.102 139.372 1.00 143.27 131 VAL D O 1
ATOM 10786 N N . GLY D 2 132 ? 150.582 172.671 138.620 1.00 147.30 132 GLY D N 1
ATOM 10787 C CA . GLY D 2 132 ? 150.761 173.080 137.240 1.00 145.94 132 GLY D CA 1
ATOM 10788 C C . GLY D 2 132 ? 151.251 172.028 136.265 1.00 146.48 132 GLY D C 1
ATOM 10789 O O . GLY D 2 132 ? 151.575 172.353 135.119 1.00 146.87 132 GLY D O 1
ATOM 10790 N N . ASP D 2 133 ? 151.310 170.770 136.689 1.00 148.04 133 ASP D N 1
ATOM 10791 C CA . ASP D 2 133 ? 151.845 169.717 135.833 1.00 148.00 133 ASP D CA 1
ATOM 10792 C C . ASP D 2 133 ? 151.034 168.440 136.074 1.00 147.03 133 ASP D C 1
ATOM 10793 O O . ASP D 2 133 ? 150.093 168.467 136.878 1.00 144.72 133 ASP D O 1
ATOM 10798 N N . PRO D 2 134 ? 151.365 167.311 135.439 1.00 146.30 134 PRO D N 1
ATOM 10799 C CA . PRO D 2 134 ? 150.339 166.475 134.803 1.00 146.01 134 PRO D CA 1
ATOM 10800 C C . PRO D 2 134 ? 149.164 166.064 135.679 1.00 146.69 134 PRO D C 1
ATOM 10801 O O . PRO D 2 134 ? 148.039 166.027 135.174 1.00 147.43 134 PRO D O 1
ATOM 10805 N N . PHE D 2 135 ? 149.354 165.747 136.960 1.00 137.06 135 PHE D N 1
ATOM 10806 C CA . PHE D 2 135 ? 148.242 165.215 137.739 1.00 134.94 135 PHE D CA 1
ATOM 10807 C C . PHE D 2 135 ? 147.739 166.174 138.810 1.00 135.59 135 PHE D C 1
ATOM 10808 O O . PHE D 2 135 ? 147.209 165.713 139.829 1.00 136.80 135 PHE D O 1
ATOM 10816 N N . THR D 2 136 ? 147.876 167.480 138.617 1.00 139.73 136 THR D N 1
ATOM 10817 C CA . THR D 2 136 ? 147.370 168.462 139.566 1.00 140.67 136 THR D CA 1
ATOM 10818 C C . THR D 2 136 ? 146.020 169.038 139.158 1.00 139.26 136 THR D C 1
ATOM 10819 O O . THR D 2 136 ? 145.586 170.036 139.742 1.00 136.41 136 THR D O 1
ATOM 10823 N N . PHE D 2 137 ? 145.354 168.433 138.180 1.00 129.07 137 PHE D N 1
ATOM 10824 C CA . PHE D 2 137 ? 144.066 168.876 137.676 1.00 127.75 137 PHE D CA 1
ATOM 10825 C C . PHE D 2 137 ? 143.079 167.721 137.715 1.00 127.64 137 PHE D C 1
ATOM 10826 O O . PHE D 2 137 ? 143.472 166.560 137.562 1.00 129.09 137 PHE D O 1
ATOM 10834 N N . PRO D 2 138 ? 141.790 168.006 137.922 1.00 119.67 138 PRO D N 1
ATOM 10835 C CA . PRO D 2 138 ? 140.789 166.931 137.835 1.00 119.70 138 PRO D CA 1
ATOM 10836 C C . PRO D 2 138 ? 140.730 166.283 136.465 1.00 120.12 138 PRO D C 1
ATOM 10837 O O . PRO D 2 138 ? 140.453 165.081 136.365 1.00 118.21 138 PRO D O 1
ATOM 10841 N N . PHE D 2 139 ? 140.985 167.044 135.407 1.00 119.84 139 PHE D N 1
ATOM 10842 C CA . PHE D 2 139 ? 141.013 166.545 134.042 1.00 118.06 139 PHE D CA 1
ATOM 10843 C C . PHE D 2 139 ? 142.429 166.664 133.491 1.00 123.63 139 PHE D C 1
ATOM 10844 O O . PHE D 2 139 ? 143.323 167.230 134.124 1.00 124.03 139 PHE D O 1
ATOM 10852 N N . LEU D 2 140 ? 142.632 166.107 132.301 1.00 127.72 140 LEU D N 1
ATOM 10853 C CA . LEU D 2 140 ? 143.911 166.249 131.620 1.00 126.03 140 LEU D CA 1
ATOM 10854 C C . LEU D 2 140 ? 144.149 167.706 131.244 1.00 126.17 140 LEU D C 1
ATOM 10855 O O . LEU D 2 140 ? 143.215 168.438 130.906 1.00 127.61 140 LEU D O 1
ATOM 10860 N N . ASP D 2 141 ? 145.411 168.129 131.305 1.00 127.32 141 ASP D N 1
ATOM 10861 C CA . ASP D 2 141 ? 145.791 169.500 130.968 1.00 127.87 141 ASP D CA 1
ATOM 10862 C C . ASP D 2 141 ? 145.755 169.658 129.450 1.00 128.68 141 ASP D C 1
ATOM 10863 O O . ASP D 2 141 ? 146.752 169.489 128.745 1.00 128.94 141 ASP D O 1
ATOM 10868 N N . VAL D 2 142 ? 144.572 169.996 128.940 1.00 129.94 142 VAL D N 1
ATOM 10869 C CA . VAL D 2 142 ? 144.351 170.112 127.501 1.00 128.71 142 VAL D CA 1
ATOM 10870 C C . VAL D 2 142 ? 144.148 171.547 127.043 1.00 129.86 142 VAL D C 1
ATOM 10871 O O . VAL D 2 142 ? 144.144 171.792 125.825 1.00 129.43 142 VAL D O 1
ATOM 10875 N N . LEU D 2 143 ? 143.974 172.495 127.957 1.00 139.77 143 LEU D N 1
ATOM 10876 C CA . LEU D 2 143 ? 143.769 173.877 127.553 1.00 141.07 143 LEU D CA 1
ATOM 10877 C C . LEU D 2 143 ? 145.035 174.426 126.897 1.00 143.06 143 LEU D C 1
ATOM 10878 O O . LEU D 2 143 ? 146.148 174.090 127.314 1.00 142.33 143 LEU D O 1
ATOM 10883 N N . PRO D 2 144 ? 144.898 175.260 125.863 1.00 153.33 144 PRO D N 1
ATOM 10884 C CA . PRO D 2 144 ? 146.093 175.808 125.199 1.00 152.36 144 PRO D CA 1
ATOM 10885 C C . PRO D 2 144 ? 146.944 176.686 126.097 1.00 152.42 144 PRO D C 1
ATOM 10886 O O . PRO D 2 144 ? 148.143 176.835 125.832 1.00 151.30 144 PRO D O 1
ATOM 10890 N N . MET D 2 145 ? 146.370 177.274 127.143 1.00 161.58 145 MET D N 1
ATOM 10891 C CA . MET D 2 145 ? 147.137 178.127 128.038 1.00 161.50 145 MET D CA 1
ATOM 10892 C C . MET D 2 145 ? 148.158 177.308 128.820 1.00 162.75 145 MET D C 1
ATOM 10893 O O . MET D 2 145 ? 147.921 176.150 129.175 1.00 161.96 145 MET D O 1
ATOM 10898 N N . HIS D 2 146 ? 149.304 177.923 129.088 1.00 163.61 146 HIS D N 1
ATOM 10899 C CA . HIS D 2 146 ? 150.378 177.294 129.839 1.00 163.23 146 HIS D CA 1
ATOM 10900 C C . HIS D 2 146 ? 150.224 177.572 131.330 1.00 162.84 146 HIS D C 1
ATOM 10901 O O . HIS D 2 146 ? 149.448 178.434 131.750 1.00 161.84 146 HIS D O 1
ATOM 10908 N N . THR D 2 147 ? 150.976 176.818 132.129 1.00 165.98 147 THR D N 1
ATOM 10909 C CA . THR D 2 147 ? 150.961 177.013 133.572 1.00 166.60 147 THR D CA 1
ATOM 10910 C C . THR D 2 147 ? 151.485 178.400 133.924 1.00 166.51 147 THR D C 1
ATOM 10911 O O . THR D 2 147 ? 152.484 178.866 133.369 1.00 165.42 147 THR D O 1
ATOM 10915 N N . ASP D 2 148 ? 150.804 179.056 134.854 1.00 167.57 148 ASP D N 1
ATOM 10916 C CA . ASP D 2 148 ? 151.111 180.430 135.223 1.00 167.44 148 ASP D CA 1
ATOM 10917 C C . ASP D 2 148 ? 150.772 180.605 136.700 1.00 167.95 148 ASP D C 1
ATOM 10918 O O . ASP D 2 148 ? 150.691 179.627 137.450 1.00 167.22 148 ASP D O 1
ATOM 10923 N N . ASN D 2 149 ? 150.592 181.857 137.123 1.00 163.13 149 ASN D N 1
ATOM 10924 C CA . ASN D 2 149 ? 150.279 182.178 138.511 1.00 161.77 149 ASN D CA 1
ATOM 10925 C C . ASN D 2 149 ? 149.002 181.489 138.980 1.00 161.14 149 ASN D C 1
ATOM 10926 O O . ASN D 2 149 ? 148.258 180.922 138.173 1.00 159.75 149 ASN D O 1
ATOM 10931 N N . LEU D 2 150 ? 148.744 181.540 140.289 1.00 153.86 150 LEU D N 1
ATOM 10932 C CA . LEU D 2 150 ? 147.648 180.778 140.876 1.00 152.86 150 LEU D CA 1
ATOM 10933 C C . LEU D 2 150 ? 146.288 181.149 140.297 1.00 154.18 150 LEU D C 1
ATOM 10934 O O . LEU D 2 150 ? 145.364 180.333 140.360 1.00 155.26 150 LEU D O 1
ATOM 10939 N N . ALA D 2 151 ? 146.136 182.354 139.743 1.00 152.39 151 ALA D N 1
ATOM 10940 C CA . ALA D 2 151 ? 144.860 182.728 139.140 1.00 151.99 151 ALA D CA 1
ATOM 10941 C C . ALA D 2 151 ? 144.553 181.867 137.920 1.00 152.18 151 ALA D C 1
ATOM 10942 O O . ALA D 2 151 ? 143.448 181.323 137.790 1.00 152.39 151 ALA D O 1
ATOM 10944 N N . ILE D 2 152 ? 145.526 181.728 137.017 1.00 149.81 152 ILE D N 1
ATOM 10945 C CA . ILE D 2 152 ? 145.336 180.883 135.841 1.00 150.51 152 ILE D CA 1
ATOM 10946 C C . ILE D 2 152 ? 145.174 179.428 136.256 1.00 148.77 152 ILE D C 1
ATOM 10947 O O . ILE D 2 152 ? 144.383 178.680 135.667 1.00 145.78 152 ILE D O 1
ATOM 10952 N N . TYR D 2 153 ? 145.918 179.006 137.281 1.00 145.20 153 TYR D N 1
ATOM 10953 C CA . TYR D 2 153 ? 145.778 177.649 137.797 1.00 144.54 153 TYR D CA 1
ATOM 10954 C C . TYR D 2 153 ? 144.354 177.390 138.270 1.00 145.56 153 TYR D C 1
ATOM 10955 O O . TYR D 2 153 ? 143.755 176.362 137.939 1.00 145.51 153 TYR D O 1
ATOM 10964 N N . ALA D 2 154 ? 143.789 178.326 139.035 1.00 143.81 154 ALA D N 1
ATOM 10965 C CA . ALA D 2 154 ? 142.430 178.158 139.539 1.00 142.16 154 ALA D CA 1
ATOM 10966 C C . ALA D 2 154 ? 141.407 178.192 138.410 1.00 143.19 154 ALA D C 1
ATOM 10967 O O . ALA D 2 154 ? 140.428 177.436 138.431 1.00 144.72 154 ALA D O 1
ATOM 10969 N N . CYS D 2 155 ? 141.607 179.068 137.423 1.00 142.98 155 CYS D N 1
ATOM 10970 C CA . CYS D 2 155 ? 140.679 179.122 136.297 1.00 144.27 155 CYS D CA 1
ATOM 10971 C C . CYS D 2 155 ? 140.677 177.805 135.530 1.00 143.03 155 CYS D C 1
ATOM 10972 O O . CYS D 2 155 ? 139.613 177.264 135.198 1.00 141.45 155 CYS D O 1
ATOM 10975 N N . LYS D 2 156 ? 141.866 177.265 135.254 1.00 134.93 156 LYS D N 1
ATOM 10976 C CA . LYS D 2 156 ? 141.954 175.975 134.579 1.00 135.06 156 LYS D CA 1
ATOM 10977 C C . LYS D 2 156 ? 141.346 174.872 135.433 1.00 133.95 156 LYS D C 1
ATOM 10978 O O . LYS D 2 156 ? 140.684 173.966 134.913 1.00 132.90 156 LYS D O 1
ATOM 10984 N N . TYR D 2 157 ? 141.559 174.934 136.749 1.00 126.94 157 TYR D N 1
ATOM 10985 C CA . TYR D 2 157 ? 140.999 173.933 137.648 1.00 126.13 157 TYR D CA 1
ATOM 10986 C C . TYR D 2 157 ? 139.478 173.927 137.587 1.00 125.95 157 TYR D C 1
ATOM 10987 O O . TYR D 2 157 ? 138.856 172.864 137.505 1.00 128.71 157 TYR D O 1
ATOM 10996 N N . LEU D 2 158 ? 138.860 175.108 137.632 1.00 122.97 158 LEU D N 1
ATOM 10997 C CA . LEU D 2 158 ? 137.402 175.177 137.547 1.00 122.90 158 LEU D CA 1
ATOM 10998 C C . LEU D 2 158 ? 136.901 174.717 136.183 1.00 123.72 158 LEU D C 1
ATOM 10999 O O . LEU D 2 158 ? 135.896 173.996 136.093 1.00 124.88 158 LEU D O 1
ATOM 11004 N N . VAL D 2 159 ? 137.588 175.118 135.110 1.00 122.17 159 VAL D N 1
ATOM 11005 C CA . VAL D 2 159 ? 137.167 174.712 133.772 1.00 122.74 159 VAL D CA 1
ATOM 11006 C C . VAL D 2 159 ? 137.223 173.195 133.633 1.00 120.58 159 VAL D C 1
ATOM 11007 O O . VAL D 2 159 ? 136.352 172.581 133.004 1.00 120.21 159 VAL D O 1
ATOM 11011 N N . TYR D 2 160 ? 138.234 172.565 134.233 1.00 119.09 160 TYR D N 1
ATOM 11012 C CA . TYR D 2 160 ? 138.342 171.112 134.174 1.00 121.79 160 TYR D CA 1
ATOM 11013 C C . TYR D 2 160 ? 137.331 170.428 135.090 1.00 123.12 160 TYR D C 1
ATOM 11014 O O . TYR D 2 160 ? 136.789 169.374 134.739 1.00 120.06 160 TYR D O 1
ATOM 11023 N N . ALA D 2 161 ? 137.067 171.006 136.265 1.00 112.09 161 ALA D N 1
ATOM 11024 C CA . ALA D 2 161 ? 136.083 170.442 137.181 1.00 108.55 161 ALA D CA 1
ATOM 11025 C C . ALA D 2 161 ? 134.672 170.509 136.617 1.00 109.45 161 ALA D C 1
ATOM 11026 O O . ALA D 2 161 ? 133.813 169.713 137.022 1.00 110.15 161 ALA D O 1
ATOM 11028 N N . ILE D 2 162 ? 134.416 171.449 135.706 1.00 105.34 162 ILE D N 1
ATOM 11029 C CA . ILE D 2 162 ? 133.123 171.483 135.027 1.00 103.92 162 ILE D CA 1
ATOM 11030 C C . ILE D 2 162 ? 132.869 170.163 134.309 1.00 102.03 162 ILE D C 1
ATOM 11031 O O . ILE D 2 162 ? 131.745 169.646 134.308 1.00 104.93 162 ILE D O 1
ATOM 11036 N N . SER D 2 163 ? 133.910 169.588 133.701 1.00 96.03 163 SER D N 1
ATOM 11037 C CA . SER D 2 163 ? 133.757 168.311 133.009 1.00 99.23 163 SER D CA 1
ATOM 11038 C C . SER D 2 163 ? 133.401 167.185 133.974 1.00 100.02 163 SER D C 1
ATOM 11039 O O . SER D 2 163 ? 132.551 166.342 133.663 1.00 103.41 163 SER D O 1
ATOM 11042 N N . VAL D 2 164 ? 134.049 167.143 135.140 1.00 93.85 164 VAL D N 1
ATOM 11043 C CA . VAL D 2 164 ? 133.736 166.113 136.126 1.00 92.20 164 VAL D CA 1
ATOM 11044 C C . VAL D 2 164 ? 132.299 166.255 136.607 1.00 93.87 164 VAL D C 1
ATOM 11045 O O . VAL D 2 164 ? 131.569 165.263 136.740 1.00 99.31 164 VAL D O 1
ATOM 11049 N N . TYR D 2 165 ? 131.869 167.490 136.876 1.00 89.33 165 TYR D N 1
ATOM 11050 C CA . TYR D 2 165 ? 130.495 167.708 137.314 1.00 84.37 165 TYR D CA 1
ATOM 11051 C C . TYR D 2 165 ? 129.500 167.293 136.239 1.00 84.17 165 TYR D C 1
ATOM 11052 O O . TYR D 2 165 ? 128.462 166.696 136.543 1.00 89.94 165 TYR D O 1
ATOM 11061 N N . ILE D 2 166 ? 129.799 167.599 134.975 1.00 78.67 166 ILE D N 1
ATOM 11062 C CA . ILE D 2 166 ? 128.917 167.207 133.879 1.00 79.83 166 ILE D CA 1
ATOM 11063 C C . ILE D 2 166 ? 128.826 165.690 133.779 1.00 82.12 166 ILE D C 1
ATOM 11064 O O . ILE D 2 166 ? 127.737 165.126 133.605 1.00 94.09 166 ILE D O 1
ATOM 11069 N N . ALA D 2 167 ? 129.968 165.007 133.884 1.00 72.04 167 ALA D N 1
ATOM 11070 C CA . ALA D 2 167 ? 129.965 163.551 133.821 1.00 69.92 167 ALA D CA 1
ATOM 11071 C C . ALA D 2 167 ? 129.140 162.955 134.951 1.00 72.46 167 ALA D C 1
ATOM 11072 O O . ALA D 2 167 ? 128.361 162.019 134.737 1.00 83.72 167 ALA D O 1
ATOM 11074 N N . HIS D 2 168 ? 129.284 163.492 136.163 1.00 68.39 168 HIS D N 1
ATOM 11075 C CA . HIS D 2 168 ? 128.529 162.950 137.287 1.00 66.20 168 HIS D CA 1
ATOM 11076 C C . HIS D 2 168 ? 127.039 163.243 137.154 1.00 70.70 168 HIS D C 1
ATOM 11077 O O . HIS D 2 168 ? 126.205 162.410 137.525 1.00 82.67 168 HIS D O 1
ATOM 11084 N N . VAL D 2 169 ? 126.681 164.413 136.623 1.00 70.63 169 VAL D N 1
ATOM 11085 C CA . VAL D 2 169 ? 125.271 164.721 136.400 1.00 73.17 169 VAL D CA 1
ATOM 11086 C C . VAL D 2 169 ? 124.666 163.739 135.406 1.00 69.94 169 VAL D C 1
ATOM 11087 O O . VAL D 2 169 ? 123.583 163.183 135.633 1.00 72.98 169 VAL D O 1
ATOM 11091 N N . GLU D 2 170 ? 125.362 163.498 134.294 1.00 69.63 170 GLU D N 1
ATOM 11092 C CA . GLU D 2 170 ? 124.828 162.585 133.291 1.00 68.01 170 GLU D CA 1
ATOM 11093 C C . GLU D 2 170 ? 124.856 161.134 133.747 1.00 71.06 170 GLU D C 1
ATOM 11094 O O . GLU D 2 170 ? 124.091 160.322 133.220 1.00 77.49 170 GLU D O 1
ATOM 11100 N N . LEU D 2 171 ? 125.723 160.783 134.697 1.00 66.49 171 LEU D N 1
ATOM 11101 C CA . LEU D 2 171 ? 125.667 159.443 135.270 1.00 65.08 171 LEU D CA 1
ATOM 11102 C C . LEU D 2 171 ? 124.491 159.304 136.229 1.00 64.96 171 LEU D C 1
ATOM 11103 O O . LEU D 2 171 ? 123.809 158.272 136.242 1.00 71.72 171 LEU D O 1
ATOM 11108 N N . CYS D 2 172 ? 124.240 160.334 137.038 1.00 65.30 172 CYS D N 1
ATOM 11109 C CA . CYS D 2 172 ? 123.088 160.313 137.932 1.00 62.23 172 CYS D CA 1
ATOM 11110 C C . CYS D 2 172 ? 121.790 160.241 137.143 1.00 66.71 172 CYS D C 1
ATOM 11111 O O . CYS D 2 172 ? 120.834 159.576 137.562 1.00 69.53 172 CYS D O 1
ATOM 11114 N N . PHE D 2 173 ? 121.739 160.917 135.994 1.00 69.39 173 PHE D N 1
ATOM 11115 C CA . PHE D 2 173 ? 120.524 160.908 135.188 1.00 59.99 173 PHE D CA 1
ATOM 11116 C C . PHE D 2 173 ? 120.170 159.509 134.710 1.00 54.36 173 PHE D C 1
ATOM 11117 O O . PHE D 2 173 ? 118.995 159.131 134.724 1.00 72.06 173 PHE D O 1
ATOM 11125 N N . ILE D 2 174 ? 121.158 158.724 134.284 1.00 47.93 174 ILE D N 1
ATOM 11126 C CA . ILE D 2 174 ? 120.871 157.366 133.842 1.00 57.18 174 ILE D CA 1
ATOM 11127 C C . ILE D 2 174 ? 120.744 156.391 135.006 1.00 60.52 174 ILE D C 1
ATOM 11128 O O . ILE D 2 174 ? 120.102 155.342 134.852 1.00 61.65 174 ILE D O 1
ATOM 11133 N N . ASN D 2 175 ? 121.331 156.700 136.163 1.00 59.00 175 ASN D N 1
ATOM 11134 C CA . ASN D 2 175 ? 121.200 155.805 137.306 1.00 52.29 175 ASN D CA 1
ATOM 11135 C C . ASN D 2 175 ? 119.840 155.929 137.981 1.00 49.83 175 ASN D C 1
ATOM 11136 O O . ASN D 2 175 ? 119.275 154.925 138.422 1.00 57.47 175 ASN D O 1
ATOM 11141 N N . THR D 2 176 ? 119.296 157.141 138.073 1.00 51.11 176 THR D N 1
ATOM 11142 C CA . THR D 2 176 ? 118.066 157.342 138.828 1.00 50.93 176 THR D CA 1
ATOM 11143 C C . THR D 2 176 ? 116.807 157.149 137.995 1.00 49.07 176 THR D C 1
ATOM 11144 O O . THR D 2 176 ? 115.779 156.728 138.536 1.00 63.75 176 THR D O 1
ATOM 11148 N N . THR D 2 177 ? 116.854 157.446 136.696 1.00 41.03 177 THR D N 1
ATOM 11149 C CA . THR D 2 177 ? 115.645 157.349 135.885 1.00 43.70 177 THR D CA 1
ATOM 11150 C C . THR D 2 177 ? 115.213 155.902 135.691 1.00 49.99 177 THR D C 1
ATOM 11151 O O . THR D 2 177 ? 114.014 155.604 135.706 1.00 64.11 177 THR D O 1
ATOM 11155 N N . PHE D 2 178 ? 116.165 154.988 135.499 1.00 36.72 178 PHE D N 1
ATOM 11156 C CA . PHE D 2 178 ? 115.796 153.584 135.358 1.00 39.39 178 PHE D CA 1
ATOM 11157 C C . PHE D 2 178 ? 115.101 153.080 136.613 1.00 43.74 178 PHE D C 1
ATOM 11158 O O . PHE D 2 178 ? 114.078 152.392 136.531 1.00 61.54 178 PHE D O 1
ATOM 11166 N N . ILE D 2 179 ? 115.630 153.436 137.783 1.00 36.31 179 ILE D N 1
ATOM 11167 C CA . ILE D 2 179 ? 115.002 153.044 139.040 1.00 43.48 179 ILE D CA 1
ATOM 11168 C C . ILE D 2 179 ? 113.616 153.656 139.158 1.00 45.35 179 ILE D C 1
ATOM 11169 O O . ILE D 2 179 ? 112.655 152.977 139.533 1.00 53.22 179 ILE D O 1
ATOM 11174 N N . TYR D 2 180 ? 113.486 154.944 138.836 1.00 37.33 180 TYR D N 1
ATOM 11175 C CA . TYR D 2 180 ? 112.198 155.614 138.975 1.00 35.61 180 TYR D CA 1
ATOM 11176 C C . TYR D 2 180 ? 111.141 154.977 138.082 1.00 42.50 180 TYR D C 1
ATOM 11177 O O . TYR D 2 180 ? 110.006 154.746 138.514 1.00 59.63 180 TYR D O 1
ATOM 11186 N N . TYR D 2 181 ? 111.496 154.664 136.839 1.00 45.91 181 TYR D N 1
ATOM 11187 C CA . TYR D 2 181 ? 110.503 154.131 135.916 1.00 37.33 181 TYR D CA 1
ATOM 11188 C C . TYR D 2 181 ? 110.210 152.655 136.161 1.00 41.98 181 TYR D C 1
ATOM 11189 O O . TYR D 2 181 ? 109.064 152.220 135.986 1.00 62.08 181 TYR D O 1
ATOM 11198 N N . VAL D 2 182 ? 111.199 151.876 136.606 1.00 39.01 182 VAL D N 1
ATOM 11199 C CA . VAL D 2 182 ? 110.905 150.519 137.054 1.00 39.19 182 VAL D CA 1
ATOM 11200 C C . VAL D 2 182 ? 109.987 150.554 138.269 1.00 47.26 182 VAL D C 1
ATOM 11201 O O . VAL D 2 182 ? 109.087 149.717 138.411 1.00 55.69 182 VAL D O 1
ATOM 11205 N N . GLY D 2 183 ? 110.183 151.532 139.155 1.00 41.59 183 GLY D N 1
ATOM 11206 C CA . GLY D 2 183 ? 109.284 151.683 140.286 1.00 40.12 183 GLY D CA 1
ATOM 11207 C C . GLY D 2 183 ? 107.877 152.062 139.871 1.00 42.25 183 GLY D C 1
ATOM 11208 O O . GLY D 2 183 ? 106.902 151.597 140.463 1.00 63.74 183 GLY D O 1
ATOM 11209 N N . VAL D 2 184 ? 107.751 152.921 138.860 1.00 40.96 184 VAL D N 1
ATOM 11210 C CA . VAL D 2 184 ? 106.431 153.256 138.327 1.00 39.21 184 VAL D CA 1
ATOM 11211 C C . VAL D 2 184 ? 105.746 152.004 137.795 1.00 40.20 184 VAL D C 1
ATOM 11212 O O . VAL D 2 184 ? 104.560 151.756 138.057 1.00 53.45 184 VAL D O 1
ATOM 11216 N N . LEU D 2 185 ? 106.490 151.194 137.040 1.00 41.99 185 LEU D N 1
ATOM 11217 C CA . LEU D 2 185 ? 105.946 149.941 136.527 1.00 36.33 185 LEU D CA 1
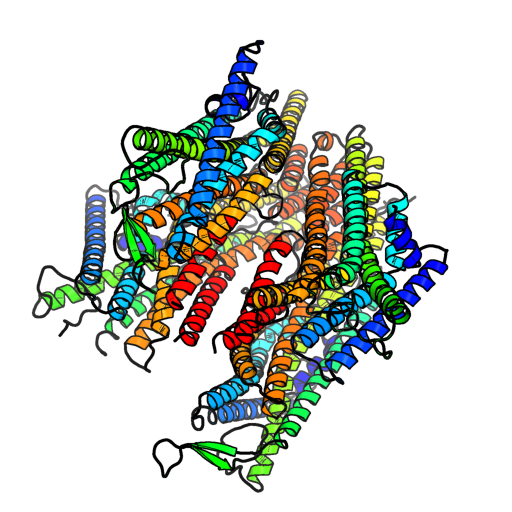ATOM 11218 C C . LEU D 2 185 ? 105.480 149.039 137.661 1.00 45.79 185 LEU D C 1
ATOM 11219 O O . LEU D 2 185 ? 104.374 148.487 137.618 1.00 60.91 185 LEU D O 1
ATOM 11224 N N . LYS D 2 186 ? 106.311 148.885 138.692 1.00 47.59 186 LYS D N 1
ATOM 11225 C CA . LYS D 2 186 ? 105.962 148.011 139.807 1.00 48.99 186 LYS D CA 1
ATOM 11226 C C . LYS D 2 186 ? 104.728 148.514 140.544 1.00 53.42 186 LYS D C 1
ATOM 11227 O O . LYS D 2 186 ? 103.853 147.724 140.915 1.00 63.49 186 LYS D O 1
ATOM 11233 N N . HIS D 2 187 ? 104.641 149.824 140.769 1.00 45.83 187 HIS D N 1
ATOM 11234 C CA . HIS D 2 187 ? 103.500 150.377 141.487 1.00 45.71 187 HIS D CA 1
ATOM 11235 C C . HIS D 2 187 ? 102.207 150.176 140.706 1.00 55.32 187 HIS D C 1
ATOM 11236 O O . HIS D 2 187 ? 101.177 149.790 141.277 1.00 65.23 187 HIS D O 1
ATOM 11243 N N . ARG D 2 188 ? 102.242 150.419 139.392 1.00 56.32 188 ARG D N 1
ATOM 11244 C CA . ARG D 2 188 ? 101.053 150.162 138.586 1.00 49.40 188 ARG D CA 1
ATOM 11245 C C . ARG D 2 188 ? 100.701 148.680 138.570 1.00 53.39 188 ARG D C 1
ATOM 11246 O O . ARG D 2 188 ? 99.517 148.326 138.545 1.00 66.23 188 ARG D O 1
ATOM 11254 N N . LEU D 2 189 ? 101.707 147.804 138.597 1.00 50.31 189 LEU D N 1
ATOM 11255 C CA . LEU D 2 189 ? 101.446 146.368 138.645 1.00 44.60 189 LEU D CA 1
ATOM 11256 C C . LEU D 2 189 ? 100.713 145.990 139.928 1.00 52.16 189 LEU D C 1
ATOM 11257 O O . LEU D 2 189 ? 99.749 145.214 139.903 1.00 63.74 189 LEU D O 1
ATOM 11262 N N . GLU D 2 190 ? 101.164 146.525 141.065 1.00 58.27 190 GLU D N 1
ATOM 11263 C CA . GLU D 2 190 ? 100.485 146.226 142.325 1.00 56.92 190 GLU D CA 1
ATOM 11264 C C . GLU D 2 190 ? 99.071 146.787 142.341 1.00 56.87 190 GLU D C 1
ATOM 11265 O O . GLU D 2 190 ? 98.159 146.171 142.904 1.00 63.33 190 GLU D O 1
ATOM 11271 N N . THR D 2 191 ? 98.865 147.960 141.740 1.00 56.25 191 THR D N 1
ATOM 11272 C CA . THR D 2 191 ? 97.506 148.486 141.644 1.00 58.40 191 THR D CA 1
ATOM 11273 C C . THR D 2 191 ? 96.620 147.578 140.796 1.00 59.09 191 THR D C 1
ATOM 11274 O O . THR D 2 191 ? 95.446 147.365 141.120 1.00 62.62 191 THR D O 1
ATOM 11278 N N . ILE D 2 192 ? 97.167 147.028 139.710 1.00 55.21 192 ILE D N 1
ATOM 11279 C CA . ILE D 2 192 ? 96.408 146.083 138.893 1.00 44.38 192 ILE D CA 1
ATOM 11280 C C . ILE D 2 192 ? 96.046 144.846 139.704 1.00 52.18 192 ILE D C 1
ATOM 11281 O O . ILE D 2 192 ? 94.923 144.333 139.619 1.00 54.47 192 ILE D O 1
ATOM 11286 N N . VAL D 2 193 ? 96.996 144.339 140.492 1.00 56.33 193 VAL D N 1
ATOM 11287 C CA . VAL D 2 193 ? 96.733 143.160 141.316 1.00 46.55 193 VAL D CA 1
ATOM 11288 C C . VAL D 2 193 ? 95.632 143.451 142.329 1.00 48.17 193 VAL D C 1
ATOM 11289 O O . VAL D 2 193 ? 94.744 142.622 142.564 1.00 51.48 193 VAL D O 1
ATOM 11293 N N . GLN D 2 194 ? 95.675 144.631 142.946 1.00 61.40 194 GLN D N 1
ATOM 11294 C CA . GLN D 2 194 ? 94.637 145.018 143.896 1.00 62.65 194 GLN D CA 1
ATOM 11295 C C . GLN D 2 194 ? 93.274 145.139 143.219 1.00 62.13 194 GLN D C 1
ATOM 11296 O O . GLN D 2 194 ? 92.247 144.753 143.793 1.00 62.06 194 GLN D O 1
ATOM 11302 N N . THR D 2 195 ? 93.242 145.670 141.994 1.00 60.86 195 THR D N 1
ATOM 11303 C CA . THR D 2 195 ? 91.984 145.753 141.256 1.00 59.05 195 THR D CA 1
ATOM 11304 C C . THR D 2 195 ? 91.436 144.366 140.935 1.00 60.53 195 THR D C 1
ATOM 11305 O O . THR D 2 195 ? 90.225 144.134 141.015 1.00 62.49 195 THR D O 1
ATOM 11309 N N . ILE D 2 196 ? 92.313 143.434 140.560 1.00 57.79 196 ILE D N 1
ATOM 11310 C CA . ILE D 2 196 ? 91.881 142.059 140.312 1.00 53.64 196 ILE D CA 1
ATOM 11311 C C . ILE D 2 196 ? 91.319 141.442 141.586 1.00 53.74 196 ILE D C 1
ATOM 11312 O O . ILE D 2 196 ? 90.304 140.733 141.559 1.00 44.67 196 ILE D O 1
ATOM 11317 N N . GLY D 2 197 ? 91.978 141.686 142.719 1.00 66.46 197 GLY D N 1
ATOM 11318 C CA . GLY D 2 197 ? 91.459 141.195 143.985 1.00 60.70 197 GLY D CA 1
ATOM 11319 C C . GLY D 2 197 ? 90.086 141.751 144.308 1.00 61.21 197 GLY D C 1
ATOM 11320 O O . GLY D 2 197 ? 89.219 141.034 144.811 1.00 62.23 197 GLY D O 1
ATOM 11321 N N . GLU D 2 198 ? 89.873 143.040 144.032 1.00 70.43 198 GLU D N 1
ATOM 11322 C CA . GLU D 2 198 ? 88.544 143.622 144.211 1.00 67.01 198 GLU D CA 1
ATOM 11323 C C . GLU D 2 198 ? 87.524 142.973 143.286 1.00 68.29 198 GLU D C 1
ATOM 11324 O O . GLU D 2 198 ? 86.385 142.715 143.689 1.00 73.93 198 GLU D O 1
ATOM 11330 N N . ALA D 2 199 ? 87.911 142.717 142.035 1.00 71.00 199 ALA D N 1
ATOM 11331 C CA . ALA D 2 199 ? 86.991 142.099 141.086 1.00 64.73 199 ALA D CA 1
ATOM 11332 C C . ALA D 2 199 ? 86.612 140.691 141.521 1.00 66.66 199 ALA D C 1
ATOM 11333 O O . ALA D 2 199 ? 85.484 140.244 141.287 1.00 65.81 199 ALA D O 1
ATOM 11335 N N . PHE D 2 200 ? 87.543 139.971 142.146 1.00 76.17 200 PHE D N 1
ATOM 11336 C CA . PHE D 2 200 ? 87.211 138.662 142.699 1.00 66.92 200 PHE D CA 1
ATOM 11337 C C . PHE D 2 200 ? 86.581 138.806 144.077 1.00 70.66 200 PHE D C 1
ATOM 11338 O O . PHE D 2 200 ? 86.956 138.098 145.016 1.00 75.31 200 PHE D O 1
ATOM 11346 N N . ALA D 2 201 ? 85.623 139.720 144.208 1.00 79.97 201 ALA D N 1
ATOM 11347 C CA . ALA D 2 201 ? 84.840 139.855 145.427 1.00 76.73 201 ALA D CA 1
ATOM 11348 C C . ALA D 2 201 ? 83.379 140.166 145.163 1.00 81.66 201 ALA D C 1
ATOM 11349 O O . ALA D 2 201 ? 82.569 140.047 146.086 1.00 89.59 201 ALA D O 1
ATOM 11351 N N . ASP D 2 202 ? 83.014 140.560 143.943 1.00 84.86 202 ASP D N 1
ATOM 11352 C CA . ASP D 2 202 ? 81.646 140.949 143.634 1.00 87.66 202 ASP D CA 1
ATOM 11353 C C . ASP D 2 202 ? 81.161 140.355 142.319 1.00 89.72 202 ASP D C 1
ATOM 11354 O O . ASP D 2 202 ? 80.070 140.721 141.862 1.00 90.45 202 ASP D O 1
ATOM 11359 N N . ASN D 2 203 ? 81.929 139.456 141.702 1.00 87.15 203 ASN D N 1
ATOM 11360 C CA . ASN D 2 203 ? 81.656 138.984 140.345 1.00 86.61 203 ASN D CA 1
ATOM 11361 C C . ASN D 2 203 ? 81.509 140.164 139.390 1.00 90.26 203 ASN D C 1
ATOM 11362 O O . ASN D 2 203 ? 80.643 140.185 138.514 1.00 93.65 203 ASN D O 1
ATOM 11367 N N . ASP D 2 204 ? 82.370 141.163 139.570 1.00 77.23 204 ASP D N 1
ATOM 11368 C CA . ASP D 2 204 ? 82.331 142.388 138.775 1.00 77.92 204 ASP D CA 1
ATOM 11369 C C . ASP D 2 204 ? 83.194 142.174 137.540 1.00 78.96 204 ASP D C 1
ATOM 11370 O O . ASP D 2 204 ? 84.397 142.432 137.543 1.00 84.64 204 ASP D O 1
ATOM 11375 N N . GLU D 2 205 ? 82.568 141.687 136.469 1.00 65.78 205 GLU D N 1
ATOM 11376 C CA . GLU D 2 205 ? 83.296 141.489 135.222 1.00 67.29 205 GLU D CA 1
ATOM 11377 C C . GLU D 2 205 ? 83.734 142.814 134.616 1.00 73.48 205 GLU D C 1
ATOM 11378 O O . GLU D 2 205 ? 84.748 142.867 133.912 1.00 77.31 205 GLU D O 1
ATOM 11384 N N . GLN D 2 206 ? 82.989 143.890 134.874 1.00 67.53 206 GLN D N 1
ATOM 11385 C CA . GLN D 2 206 ? 83.382 145.200 134.366 1.00 65.33 206 GLN D CA 1
ATOM 11386 C C . GLN D 2 206 ? 84.666 145.686 135.028 1.00 68.63 206 GLN D C 1
ATOM 11387 O O . GLN D 2 206 ? 85.542 146.254 134.364 1.00 70.12 206 GLN D O 1
ATOM 11393 N N . LYS D 2 207 ? 84.803 145.467 136.337 1.00 66.40 207 LYS D N 1
ATOM 11394 C CA . LYS D 2 207 ? 86.045 145.831 137.008 1.00 66.99 207 LYS D CA 1
ATOM 11395 C C . LYS D 2 207 ? 87.207 144.975 136.527 1.00 69.69 207 LYS D C 1
ATOM 11396 O O . LYS D 2 207 ? 88.345 145.453 136.460 1.00 79.26 207 LYS D O 1
ATOM 11402 N N . PHE D 2 208 ? 86.948 143.716 136.175 1.00 55.76 208 PHE D N 1
ATOM 1140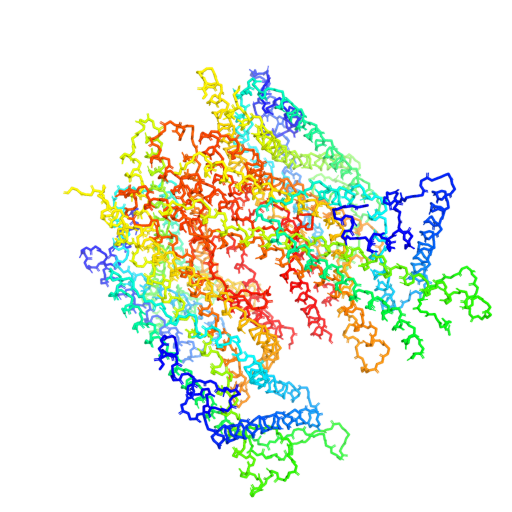3 C CA . PHE D 2 208 ? 88.003 142.904 135.586 1.00 48.24 208 PHE D CA 1
ATOM 11404 C C . PHE D 2 208 ? 88.384 143.402 134.200 1.00 57.46 208 PHE D C 1
ATOM 11405 O O . PHE D 2 208 ? 89.558 143.342 133.826 1.00 66.72 208 PHE D O 1
ATOM 11413 N N . LYS D 2 209 ? 87.416 143.891 133.424 1.00 56.08 209 LYS D N 1
ATOM 11414 C CA . LYS D 2 209 ? 87.750 144.527 132.154 1.00 54.72 209 LYS D CA 1
ATOM 11415 C C . LYS D 2 209 ? 88.617 145.757 132.382 1.00 59.44 209 LYS D C 1
ATOM 11416 O O . LYS D 2 209 ? 89.551 146.024 131.617 1.00 66.00 209 LYS D O 1
ATOM 11422 N N . TYR D 2 210 ? 88.313 146.519 133.432 1.00 61.33 210 TYR D N 1
ATOM 11423 C CA . TYR D 2 210 ? 89.147 147.663 133.786 1.00 57.70 210 TYR D CA 1
ATOM 11424 C C . TYR D 2 210 ? 90.566 147.223 134.131 1.00 51.99 210 TYR D C 1
ATOM 11425 O O . TYR D 2 210 ? 91.542 147.869 133.731 1.00 59.32 210 TYR D O 1
ATOM 11434 N N . ALA D 2 211 ? 90.696 146.124 134.875 1.00 44.31 211 ALA D N 1
ATOM 11435 C CA . ALA D 2 211 ? 92.020 145.599 135.203 1.00 48.42 211 ALA D CA 1
ATOM 11436 C C . ALA D 2 211 ? 92.764 145.147 133.953 1.00 54.29 211 ALA D C 1
ATOM 11437 O O . ALA D 2 211 ? 93.979 145.340 133.841 1.00 60.50 211 ALA D O 1
ATOM 11439 N N . ILE D 2 212 ? 92.053 144.531 133.007 1.00 51.56 212 ILE D N 1
ATOM 11440 C CA . ILE D 2 212 ? 92.677 144.117 131.752 1.00 44.94 212 ILE D CA 1
ATOM 11441 C C . ILE D 2 212 ? 93.177 145.330 130.980 1.00 54.90 212 ILE D C 1
ATOM 11442 O O . ILE D 2 212 ? 94.277 145.317 130.414 1.00 61.63 212 ILE D O 1
ATOM 11447 N N . ILE D 2 213 ? 92.371 146.391 130.931 1.00 47.02 213 ILE D N 1
ATOM 11448 C CA . ILE D 2 213 ? 92.785 147.614 130.249 1.00 41.57 213 ILE D CA 1
ATOM 11449 C C . ILE D 2 213 ? 94.024 148.201 130.912 1.00 44.55 213 ILE D C 1
ATOM 11450 O O . ILE D 2 213 ? 94.966 148.640 130.236 1.00 52.59 213 ILE D O 1
ATOM 11455 N N . GLN D 2 214 ? 94.043 148.218 132.245 1.00 42.01 214 GLN D N 1
ATOM 11456 C CA . GLN D 2 214 ? 95.206 148.727 132.964 1.00 41.87 214 GLN D CA 1
ATOM 11457 C C . GLN D 2 214 ? 96.444 147.892 132.668 1.00 45.84 214 GLN D C 1
ATOM 11458 O O . GLN D 2 214 ? 97.541 148.435 132.502 1.00 59.55 214 GLN D O 1
ATOM 11464 N N . HIS D 2 215 ? 96.290 146.569 132.595 1.00 36.54 215 HIS D N 1
ATOM 11465 C CA . HIS D 2 215 ? 97.429 145.710 132.286 1.00 30.08 215 HIS D CA 1
ATOM 11466 C C . HIS D 2 215 ? 97.939 145.946 130.869 1.00 42.85 215 HIS D C 1
ATOM 11467 O O . HIS D 2 215 ? 99.152 145.945 130.633 1.00 62.64 215 HIS D O 1
ATOM 11474 N N . GLN D 2 216 ? 97.033 146.143 129.910 1.00 39.95 216 GLN D N 1
ATOM 11475 C CA . GLN D 2 216 ? 97.462 146.425 128.543 1.00 32.64 216 GLN D CA 1
ATOM 11476 C C . GLN D 2 216 ? 98.216 147.747 128.462 1.00 44.33 216 GLN D C 1
ATOM 11477 O O . GLN D 2 216 ? 99.241 147.849 127.774 1.00 55.15 216 GLN D O 1
ATOM 11483 N N . LYS D 2 217 ? 97.722 148.772 129.158 1.00 43.64 217 LYS D N 1
ATOM 11484 C CA . LYS D 2 217 ? 98.437 150.044 129.188 1.00 39.71 217 LYS D CA 1
ATOM 11485 C C . LYS D 2 217 ? 99.797 149.894 129.856 1.00 41.96 217 LYS D C 1
ATOM 11486 O O . LYS D 2 217 ? 100.780 150.513 129.429 1.00 45.89 217 LYS D O 1
ATOM 11492 N N . LEU D 2 218 ? 99.875 149.074 130.906 1.00 41.31 218 LEU D N 1
ATOM 11493 C CA . LEU D 2 218 ? 101.155 148.818 131.557 1.00 30.25 218 LEU D CA 1
ATOM 11494 C C . LEU D 2 218 ? 102.131 148.146 130.603 1.00 39.22 218 LEU D C 1
ATOM 11495 O O . LEU D 2 218 ? 103.323 148.464 130.599 1.00 56.34 218 LEU D O 1
ATOM 11500 N N . LEU D 2 219 ? 101.646 147.206 129.795 1.00 29.80 219 LEU D N 1
ATOM 11501 C CA . LEU D 2 219 ? 102.516 146.540 128.829 1.00 25.58 219 LEU D CA 1
ATOM 11502 C C . LEU D 2 219 ? 102.999 147.507 127.754 1.00 32.47 219 LEU D C 1
ATOM 11503 O O . LEU D 2 219 ? 104.161 147.447 127.331 1.00 45.82 219 LEU D O 1
ATOM 11508 N N . SER D 2 220 ? 102.122 148.401 127.293 1.00 38.09 220 SER D N 1
ATOM 11509 C CA . SER D 2 220 ? 102.557 149.424 126.344 1.00 37.89 220 SER D CA 1
ATOM 11510 C C . SER D 2 220 ? 103.628 150.319 126.956 1.00 46.67 220 SER D C 1
ATOM 11511 O O . SER D 2 220 ? 104.626 150.654 126.302 1.00 55.31 220 SER D O 1
ATOM 11514 N N . TYR D 2 221 ? 103.436 150.715 128.214 1.00 48.55 221 TYR D N 1
ATOM 11515 C CA . TYR D 2 221 ? 104.438 151.526 128.894 1.00 35.97 221 TYR D CA 1
ATOM 11516 C C . TYR D 2 221 ? 105.750 150.770 129.045 1.00 35.34 221 TYR D C 1
ATOM 11517 O O . TYR D 2 221 ? 106.828 151.362 128.954 1.00 52.58 221 TYR D O 1
ATOM 11526 N N . PHE D 2 222 ? 105.680 149.463 129.292 1.00 33.86 222 PHE D N 1
ATOM 11527 C CA . PHE D 2 222 ? 106.895 148.661 129.393 1.00 33.30 222 PHE D CA 1
ATOM 11528 C C . PHE D 2 222 ? 107.637 148.616 128.064 1.00 42.60 222 PHE D C 1
ATOM 11529 O O . PHE D 2 222 ? 108.872 148.677 128.030 1.00 58.45 222 PHE D O 1
ATOM 11537 N N . ASN D 2 223 ? 106.903 148.500 126.956 1.00 45.97 223 ASN D N 1
ATOM 11538 C CA . ASN D 2 223 ? 107.546 148.555 125.644 1.00 43.81 223 ASN D CA 1
ATOM 11539 C C . ASN D 2 223 ? 108.212 149.906 125.417 1.00 43.42 223 ASN D C 1
ATOM 11540 O O . ASN D 2 223 ? 109.334 149.978 124.898 1.00 52.46 223 ASN D O 1
ATOM 11545 N N . THR D 2 224 ? 107.537 150.990 125.803 1.00 43.00 224 THR D N 1
ATOM 11546 C CA . THR D 2 224 ? 108.143 152.314 125.694 1.00 39.87 224 THR D CA 1
ATOM 11547 C C . THR D 2 224 ? 109.408 152.412 126.541 1.00 39.77 224 THR D C 1
ATOM 11548 O O . THR D 2 224 ? 110.409 153.000 126.116 1.00 43.85 224 THR D O 1
ATOM 11552 N N . MET D 2 225 ? 109.378 151.843 127.746 1.00 47.78 225 MET D N 1
ATOM 11553 C CA . MET D 2 225 ? 110.550 151.852 128.615 1.00 41.12 225 MET D CA 1
ATOM 11554 C C . MET D 2 225 ? 111.710 151.097 127.984 1.00 41.97 225 MET D C 1
ATOM 11555 O O . MET D 2 225 ? 112.863 151.540 128.055 1.00 51.32 225 MET D O 1
ATOM 11560 N N . LYS D 2 226 ? 111.427 149.943 127.378 1.00 38.39 226 LYS D 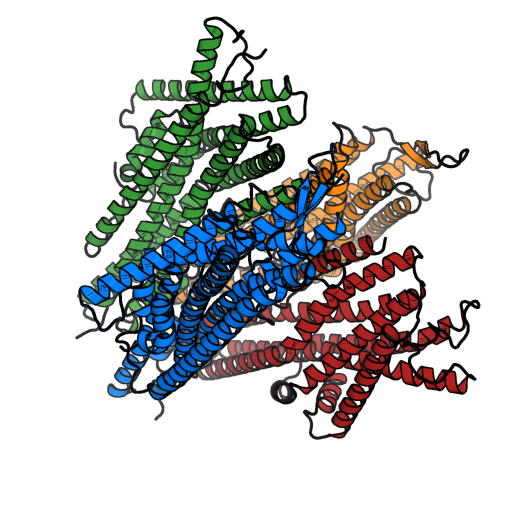N 1
ATOM 11561 C CA . LYS D 2 226 ? 112.475 149.198 126.688 1.00 35.35 226 LYS D CA 1
ATOM 11562 C C . LYS D 2 226 ? 113.059 150.012 125.543 1.00 34.73 226 LYS D C 1
ATOM 11563 O O . LYS D 2 226 ? 114.280 150.049 125.355 1.00 40.61 226 LYS D O 1
ATOM 11569 N N . ILE D 2 227 ? 112.199 150.686 124.777 1.00 47.94 227 ILE D N 1
ATOM 11570 C CA . ILE D 2 227 ? 112.676 151.522 123.678 1.00 43.16 227 ILE D CA 1
ATOM 11571 C C . ILE D 2 227 ? 113.586 152.626 124.201 1.00 37.97 227 ILE D C 1
ATOM 11572 O O . ILE D 2 227 ? 114.639 152.910 123.619 1.00 43.44 227 ILE D O 1
ATOM 11577 N N . VAL D 2 228 ? 113.201 153.259 125.309 1.00 41.68 228 VAL D N 1
ATOM 11578 C CA . VAL D 2 228 ? 113.987 154.367 125.844 1.00 34.64 228 VAL D CA 1
ATOM 11579 C C . VAL D 2 228 ? 115.339 153.880 126.348 1.00 41.67 228 VAL D C 1
ATOM 11580 O O . VAL D 2 228 ? 116.380 154.478 126.054 1.00 49.65 228 VAL D O 1
ATOM 11584 N N . PHE D 2 229 ? 115.351 152.792 127.113 1.00 45.66 229 PHE D N 1
ATOM 11585 C CA . PHE D 2 229 ? 116.553 152.373 127.822 1.00 36.64 229 PHE D CA 1
ATOM 11586 C C . PHE D 2 229 ? 117.374 151.330 127.073 1.00 41.72 229 PHE D C 1
ATOM 11587 O O . PHE D 2 229 ? 118.345 150.818 127.633 1.00 48.27 229 PHE D O 1
ATOM 11595 N N . SER D 2 230 ? 117.013 150.998 125.832 1.00 50.05 230 SER D N 1
ATOM 11596 C CA . SER D 2 230 ? 117.790 150.012 125.089 1.00 43.31 230 SER D CA 1
ATOM 11597 C C . SER D 2 230 ? 119.233 150.457 124.875 1.00 52.85 230 SER D C 1
ATOM 11598 O O . SER D 2 230 ? 120.161 149.663 125.055 1.00 60.29 230 SER D O 1
ATOM 11601 N N . LYS D 2 231 ? 119.448 151.711 124.490 1.00 64.76 231 LYS D N 1
ATOM 11602 C CA . LYS D 2 231 ? 120.790 152.155 124.122 1.00 65.22 231 LYS D CA 1
ATOM 11603 C C . LYS D 2 231 ? 121.682 152.418 125.335 1.00 65.97 231 LYS D C 1
ATOM 11604 O O . LYS D 2 231 ? 122.830 151.948 125.354 1.00 65.16 231 LYS D O 1
ATOM 11610 N N . PRO D 2 232 ? 121.225 153.165 126.354 1.00 59.89 232 PRO D N 1
ATOM 11611 C CA . PRO D 2 232 ? 122.089 153.360 127.529 1.00 42.74 232 PRO D CA 1
ATOM 11612 C C . PRO D 2 232 ? 122.521 152.062 128.183 1.00 47.30 232 PRO D C 1
ATOM 11613 O O . PRO D 2 232 ? 123.666 151.957 128.634 1.00 59.35 232 PRO D O 1
ATOM 11617 N N . ILE D 2 233 ? 121.644 151.060 128.231 1.00 45.22 233 ILE D N 1
ATOM 11618 C CA . ILE D 2 233 ? 121.997 149.805 128.884 1.00 32.27 233 ILE D CA 1
ATOM 11619 C C . ILE D 2 233 ? 123.084 149.075 128.106 1.00 49.46 233 ILE D C 1
ATOM 11620 O O . ILE D 2 233 ? 124.034 148.549 128.693 1.00 63.72 233 ILE D O 1
ATOM 11625 N N . LEU D 2 234 ? 122.962 149.022 126.777 1.00 59.36 234 LEU D N 1
ATOM 11626 C CA . LEU D 2 234 ? 123.988 148.373 125.964 1.00 54.65 234 LEU D CA 1
ATOM 11627 C C . LEU D 2 234 ? 125.320 149.099 126.071 1.00 60.07 234 LEU D C 1
ATOM 11628 O O . LEU D 2 234 ? 126.383 148.465 126.170 1.00 68.09 234 LEU D O 1
ATOM 11633 N N . LEU D 2 235 ? 125.285 150.433 126.033 1.00 67.39 235 LEU D N 1
ATOM 11634 C CA . LEU D 2 235 ? 126.513 151.203 126.183 1.00 66.91 235 LEU D CA 1
ATOM 11635 C C . LEU D 2 235 ? 127.164 150.922 127.529 1.00 62.87 235 LEU D C 1
ATOM 11636 O O . LEU D 2 235 ? 128.376 150.688 127.608 1.00 71.53 235 LEU D O 1
ATOM 11641 N N . SER D 2 236 ? 126.366 150.918 128.600 1.00 61.09 236 SER D N 1
ATOM 11642 C CA . SER D 2 236 ? 126.908 150.626 129.920 1.00 65.44 236 SER D CA 1
ATOM 11643 C C . SER D 2 236 ? 127.502 149.229 129.970 1.00 64.89 236 SER D C 1
ATOM 11644 O O . SER D 2 236 ? 128.602 149.041 130.489 1.00 78.55 236 SER D O 1
ATOM 11647 N N . MET D 2 237 ? 126.812 148.245 129.398 1.00 68.65 237 MET D N 1
ATOM 11648 C CA . MET D 2 237 ? 127.314 146.875 129.400 1.00 70.12 237 MET D CA 1
ATOM 11649 C C . MET D 2 237 ? 128.687 146.786 128.745 1.00 74.42 237 MET D C 1
ATOM 11650 O O . MET D 2 237 ? 129.670 146.361 129.371 1.00 82.84 237 MET D O 1
ATOM 11655 N N . SER D 2 238 ? 128.776 147.199 127.478 1.00 77.63 238 SER D N 1
ATOM 11656 C CA . SER D 2 238 ? 130.023 147.023 126.737 1.00 82.13 238 SER D CA 1
ATOM 11657 C C . SER D 2 238 ? 131.147 147.865 127.331 1.00 81.06 238 SER D C 1
ATOM 11658 O O . SER D 2 238 ? 132.273 147.374 127.536 1.00 80.50 238 SER D O 1
ATOM 11661 N N . PHE D 2 239 ? 130.864 149.141 127.608 1.00 83.22 239 PHE D N 1
ATOM 11662 C CA . PHE D 2 239 ? 131.895 150.010 128.149 1.00 78.47 239 PHE D CA 1
ATOM 11663 C C . PHE D 2 239 ? 132.353 149.534 129.516 1.00 84.64 239 PHE D C 1
ATOM 11664 O O . PHE D 2 239 ? 133.543 149.591 129.819 1.00 93.05 239 PHE D O 1
ATOM 11672 N N . ASN D 2 240 ? 131.431 149.063 130.359 1.00 83.13 240 ASN D N 1
ATOM 11673 C CA . ASN D 2 240 ? 131.823 148.575 131.672 1.00 79.67 240 ASN D CA 1
ATOM 11674 C C . ASN D 2 240 ? 132.691 147.335 131.562 1.00 82.16 240 ASN D C 1
ATOM 11675 O O . ASN D 2 240 ? 133.654 147.190 132.316 1.00 89.85 240 ASN D O 1
ATOM 11680 N N . ALA D 2 241 ? 132.388 146.438 130.623 1.00 87.80 241 ALA D N 1
ATOM 11681 C CA . ALA D 2 241 ? 133.256 145.279 130.430 1.00 90.07 241 ALA D CA 1
ATOM 11682 C C . ALA D 2 241 ? 134.681 145.712 130.087 1.00 89.50 241 ALA D C 1
ATOM 11683 O O . ALA D 2 241 ? 135.642 145.415 130.823 1.00 93.61 241 ALA D O 1
ATOM 11685 N N . ILE D 2 242 ? 134.835 146.441 128.976 1.00 87.05 242 ILE D N 1
ATOM 11686 C CA . ILE D 2 242 ? 136.190 146.789 128.545 1.00 88.28 242 ILE D CA 1
ATOM 11687 C C . ILE D 2 242 ? 136.865 147.711 129.556 1.00 91.52 242 ILE D C 1
ATOM 11688 O O . ILE D 2 242 ? 138.087 147.657 129.741 1.00 94.38 242 ILE D O 1
ATOM 11693 N N . TYR D 2 243 ? 136.086 148.531 130.261 1.00 93.36 243 TYR D N 1
ATOM 11694 C CA . TYR D 2 243 ? 136.637 149.495 131.198 1.00 90.23 243 TYR D CA 1
ATOM 11695 C C . TYR D 2 243 ? 137.073 148.835 132.494 1.00 92.15 243 TYR D C 1
ATOM 11696 O O . TYR D 2 243 ? 138.084 149.231 133.075 1.00 100.88 243 TYR D O 1
ATOM 11705 N N . PHE D 2 244 ? 136.327 147.838 132.972 1.00 89.02 244 PHE D N 1
ATOM 11706 C CA . PHE D 2 244 ? 136.801 147.058 134.104 1.00 89.57 244 PHE D CA 1
ATOM 11707 C C . PHE D 2 244 ? 138.107 146.372 133.759 1.00 96.55 244 PHE D C 1
ATOM 11708 O O . PHE D 2 244 ? 139.057 146.400 134.550 1.00 103.30 244 PHE D O 1
ATOM 11716 N N . GLY D 2 245 ? 138.189 145.782 132.563 1.00 97.41 245 GLY D N 1
ATOM 11717 C CA . GLY D 2 245 ? 139.454 145.186 132.156 1.00 99.97 245 GLY D CA 1
ATOM 11718 C C . GLY D 2 245 ? 140.596 146.187 132.176 1.00 100.49 245 GLY D C 1
ATOM 11719 O O . GLY D 2 245 ? 141.628 145.969 132.825 1.00 101.01 245 GLY D O 1
ATOM 11720 N N . LEU D 2 246 ? 140.403 147.324 131.502 1.00 98.39 246 LEU D N 1
ATOM 11721 C CA . LEU D 2 246 ? 141.460 148.322 131.382 1.00 95.29 246 LEU D CA 1
ATOM 11722 C C . LEU D 2 246 ? 141.858 148.892 132.739 1.00 98.25 246 LEU D C 1
ATOM 11723 O O . LEU D 2 246 ? 143.051 149.031 133.039 1.00 101.98 246 LEU D O 1
ATOM 11728 N N . THR D 2 247 ? 140.877 149.224 133.579 1.00 100.66 247 THR D N 1
ATOM 11729 C CA . THR D 2 247 ? 141.180 149.882 134.842 1.00 98.94 247 THR D CA 1
ATOM 11730 C C . THR D 2 247 ? 141.774 148.911 135.853 1.00 103.59 247 THR D C 1
ATOM 11731 O O . THR D 2 247 ? 142.617 149.312 136.663 1.00 109.92 247 THR D O 1
ATOM 11735 N N . THR D 2 248 ? 141.392 147.630 135.809 1.00 108.48 248 THR D N 1
ATOM 11736 C CA . THR D 2 248 ? 142.064 146.659 136.660 1.00 110.62 248 THR D CA 1
ATOM 11737 C C . THR D 2 248 ? 143.505 146.461 136.215 1.00 111.58 248 THR D C 1
ATOM 11738 O O . THR D 2 248 ? 144.408 146.345 137.054 1.00 110.22 248 THR D O 1
ATOM 11742 N N . SER D 2 249 ? 143.746 146.443 134.899 1.00 113.04 249 SER D N 1
ATOM 11743 C CA . SER D 2 249 ? 145.121 146.377 134.414 1.00 113.03 249 SER D CA 1
ATOM 11744 C C . SER D 2 249 ? 145.934 147.569 134.904 1.00 112.58 249 SER D C 1
ATOM 11745 O O . SER D 2 249 ? 147.070 147.410 135.370 1.00 113.50 249 SER D O 1
ATOM 11748 N N . PHE D 2 250 ? 145.361 148.772 134.817 1.00 112.12 250 PHE D N 1
ATOM 11749 C CA . PHE D 2 250 ? 146.078 149.969 135.250 1.00 111.16 250 PHE D CA 1
ATOM 11750 C C . PHE D 2 250 ? 146.360 149.936 136.747 1.00 110.55 250 PHE D C 1
ATOM 11751 O O . PHE D 2 250 ? 147.459 150.294 137.186 1.00 113.97 250 PHE D O 1
ATOM 11759 N N . VAL D 2 251 ? 145.376 149.520 137.548 1.00 119.58 251 VAL D N 1
ATOM 11760 C CA . VAL D 2 251 ? 145.569 149.454 138.994 1.00 120.84 251 VAL D CA 1
ATOM 11761 C C . VAL D 2 251 ? 146.656 148.448 139.342 1.00 123.44 251 VAL D C 1
ATOM 11762 O O . VAL D 2 251 ? 147.521 148.716 140.185 1.00 123.98 251 VAL D O 1
ATOM 11766 N N . ILE D 2 252 ? 146.637 147.278 138.698 1.00 126.11 252 ILE D N 1
ATOM 11767 C CA . ILE D 2 252 ? 147.654 146.267 138.974 1.00 125.53 252 ILE D CA 1
ATOM 11768 C C . ILE D 2 252 ? 149.038 146.787 138.604 1.00 126.69 252 ILE D C 1
ATOM 11769 O O . ILE D 2 252 ? 149.999 146.633 139.370 1.00 125.13 252 ILE D O 1
ATOM 11774 N N . GLN D 2 253 ? 149.160 147.425 137.436 1.00 128.18 253 GLN D N 1
ATOM 11775 C CA . GLN D 2 253 ? 150.455 147.956 137.021 1.00 124.04 253 GLN D CA 1
ATOM 11776 C C . GLN D 2 253 ? 150.956 149.017 137.992 1.00 123.57 253 GLN D C 1
ATOM 11777 O O . GLN D 2 253 ? 152.130 149.015 138.378 1.00 126.47 253 GLN D O 1
ATOM 11783 N N . ALA D 2 254 ? 150.078 149.935 138.399 1.00 126.50 254 ALA D N 1
ATOM 11784 C CA . ALA D 2 254 ? 150.510 151.017 139.278 1.00 127.98 254 ALA D CA 1
ATOM 11785 C C . ALA D 2 254 ? 150.860 150.498 140.667 1.00 129.88 254 ALA D C 1
ATOM 11786 O O . ALA D 2 254 ? 151.760 151.032 141.325 1.00 130.69 254 ALA D O 1
ATOM 11788 N N . ILE D 2 255 ? 150.157 149.465 141.134 1.00 129.63 255 ILE D N 1
ATOM 11789 C CA . ILE D 2 255 ? 150.553 148.805 142.375 1.00 129.08 255 ILE D CA 1
ATOM 11790 C C . ILE D 2 255 ? 151.936 148.188 142.217 1.00 128.59 255 ILE D C 1
ATOM 11791 O O . ILE D 2 255 ? 152.777 148.268 143.121 1.00 127.50 255 ILE D O 1
ATOM 11796 N N . ARG D 2 256 ? 152.198 147.577 141.061 1.00 132.52 256 ARG D N 1
ATOM 11797 C CA . ARG D 2 256 ? 153.534 147.076 140.762 1.00 131.96 256 ARG D CA 1
ATOM 11798 C C . ARG D 2 256 ? 154.535 148.194 140.496 1.00 132.98 256 ARG D C 1
ATOM 11799 O O . ARG D 2 256 ? 155.733 147.915 140.390 1.00 133.20 256 ARG D O 1
ATOM 11807 N N . GLY D 2 257 ? 154.078 149.440 140.382 1.00 133.82 257 GLY D N 1
ATOM 11808 C CA . GLY D 2 257 ? 154.966 150.572 140.217 1.00 131.30 257 GLY D CA 1
ATOM 11809 C C . GLY D 2 257 ? 155.384 150.874 138.798 1.00 131.05 257 GLY D C 1
ATOM 11810 O O . GLY D 2 257 ? 156.237 151.747 138.596 1.00 129.30 257 GLY D O 1
ATOM 11811 N N . TYR D 2 258 ? 154.817 150.185 137.806 1.00 134.98 258 TYR D N 1
ATOM 11812 C CA . TYR D 2 258 ? 155.194 150.439 136.419 1.00 133.92 258 TYR D CA 1
ATOM 11813 C C . TYR D 2 258 ? 154.794 151.844 135.983 1.00 135.54 258 TYR D C 1
ATOM 11814 O O . TYR D 2 258 ? 155.543 152.512 135.260 1.00 134.21 258 TYR D O 1
ATOM 11823 N N . ILE D 2 259 ? 153.621 152.307 136.406 1.00 136.86 259 ILE D N 1
ATOM 11824 C CA . ILE D 2 259 ? 153.113 153.620 136.040 1.00 135.46 259 ILE D CA 1
ATOM 11825 C C . ILE D 2 259 ? 152.966 154.458 137.304 1.00 134.42 259 ILE D C 1
ATOM 11826 O O . ILE D 2 259 ? 153.193 153.990 138.419 1.00 134.87 259 ILE D O 1
ATOM 11831 N N . ASN D 2 260 ? 152.582 155.717 137.112 1.00 134.36 260 ASN D N 1
ATOM 11832 C CA . ASN D 2 260 ? 152.364 156.612 138.239 1.00 135.50 260 ASN D CA 1
ATOM 11833 C C . ASN D 2 260 ? 151.178 156.135 139.069 1.00 136.30 260 ASN D C 1
ATOM 11834 O O . ASN D 2 260 ? 150.130 155.767 138.532 1.00 136.73 260 ASN D O 1
ATOM 11839 N N . GLN D 2 261 ? 151.351 156.145 140.392 1.00 130.57 261 GLN D N 1
ATOM 11840 C CA . GLN D 2 261 ? 150.317 155.646 141.291 1.00 129.47 261 GLN D CA 1
ATOM 11841 C C . GLN D 2 261 ? 149.099 156.559 141.348 1.00 130.58 261 GLN D C 1
ATOM 11842 O O . GLN D 2 261 ? 147.983 156.072 141.561 1.00 133.00 261 GLN D O 1
ATOM 11848 N N . ALA D 2 262 ? 149.280 157.863 141.130 1.00 122.22 262 ALA D N 1
ATOM 11849 C CA . ALA D 2 262 ? 148.168 158.797 141.258 1.00 123.19 262 ALA D CA 1
ATOM 11850 C C . ALA D 2 262 ? 147.054 158.512 140.261 1.00 125.22 262 ALA D C 1
ATOM 11851 O O . ALA D 2 262 ? 145.939 159.017 140.433 1.00 124.20 262 ALA D O 1
ATOM 11853 N N . ILE D 2 263 ? 147.325 157.708 139.229 1.00 121.09 263 ILE D N 1
ATOM 11854 C CA . ILE D 2 263 ? 146.286 157.326 138.281 1.00 119.64 263 ILE D CA 1
ATOM 11855 C C . ILE D 2 263 ? 145.150 156.577 138.965 1.00 120.15 263 ILE D C 1
ATOM 11856 O O . ILE D 2 263 ? 144.020 156.585 138.461 1.00 121.21 263 ILE D O 1
ATOM 11861 N N . LEU D 2 264 ? 145.409 155.945 140.117 1.00 114.64 264 LEU D N 1
ATOM 11862 C CA . LEU D 2 264 ? 144.321 155.305 140.853 1.00 114.94 264 LEU D CA 1
ATOM 11863 C C . LEU D 2 264 ? 143.215 156.297 141.178 1.00 114.90 264 LEU D C 1
ATOM 11864 O O . LEU D 2 264 ? 142.038 155.920 141.241 1.00 115.27 264 LEU D O 1
ATOM 11869 N N . SER D 2 265 ? 143.566 157.577 141.339 1.00 114.50 265 SER D N 1
ATOM 11870 C CA . SER D 2 265 ? 142.561 158.590 141.641 1.00 116.95 265 SER D CA 1
ATOM 11871 C C . SER D 2 265 ? 141.443 158.588 140.613 1.00 116.07 265 SER D C 1
ATOM 11872 O O . SER D 2 265 ? 140.296 158.916 140.937 1.00 114.95 265 SER D O 1
ATOM 11875 N N . ILE D 2 266 ? 141.752 158.218 139.373 1.00 112.71 266 ILE D N 1
ATOM 11876 C CA . ILE D 2 266 ? 140.707 158.019 138.379 1.00 111.81 266 ILE D CA 1
ATOM 11877 C C . ILE D 2 266 ? 140.205 156.584 138.422 1.00 111.65 266 ILE D C 1
ATOM 11878 O O . ILE D 2 266 ? 138.994 156.333 138.468 1.00 113.23 266 ILE D O 1
ATOM 11883 N N . CYS D 2 267 ? 141.133 155.623 138.455 1.00 109.75 267 CYS D N 1
ATOM 11884 C CA . CYS D 2 267 ? 140.758 154.219 138.334 1.00 109.09 267 CYS D CA 1
ATOM 11885 C C . CYS D 2 267 ? 139.861 153.783 139.483 1.00 109.34 267 CYS D C 1
ATOM 11886 O O . CYS D 2 267 ? 138.906 153.026 139.281 1.00 106.35 267 CYS D O 1
ATOM 11889 N N . ILE D 2 268 ? 140.156 154.242 140.699 1.00 110.20 268 ILE D N 1
ATOM 11890 C CA . ILE D 2 268 ? 139.286 153.936 141.828 1.00 108.07 268 ILE D CA 1
ATOM 11891 C C . ILE D 2 268 ? 137.930 154.603 141.648 1.00 107.57 268 ILE D C 1
ATOM 11892 O O . ILE D 2 268 ? 136.886 154.008 141.941 1.00 109.48 268 ILE D O 1
ATOM 11897 N N . ALA D 2 269 ? 137.899 155.776 141.039 1.00 102.13 269 ALA D N 1
ATOM 11898 C CA . ALA D 2 269 ? 136.633 156.535 140.966 1.00 100.31 269 ALA D CA 1
ATOM 11899 C C . ALA D 2 269 ? 135.839 156.198 139.722 1.00 101.40 269 ALA D C 1
ATOM 11900 O O . ALA D 2 269 ? 134.643 156.050 139.853 1.00 102.75 269 ALA D O 1
ATOM 11902 N N . SER D 2 270 ? 136.474 156.145 138.569 1.00 97.90 270 SER D N 1
ATOM 11903 C CA . SER D 2 270 ? 135.787 155.905 137.290 1.00 93.88 270 SER D CA 1
ATOM 11904 C C . SER D 2 270 ? 135.405 154.453 137.132 1.00 95.84 270 SER D C 1
ATOM 11905 O O . SER D 2 270 ? 134.808 154.144 136.131 1.00 99.58 270 SER D O 1
ATOM 11908 N N . SER D 2 271 ? 135.781 153.585 138.053 1.00 90.22 271 SER D N 1
ATOM 11909 C CA . SER D 2 271 ? 135.280 152.199 137.981 1.00 90.58 271 SER D CA 1
ATOM 11910 C C . SER D 2 271 ? 134.331 152.029 139.131 1.00 84.78 271 SER D C 1
ATOM 11911 O O . SER D 2 271 ? 133.642 151.052 139.159 1.00 80.76 271 SER D O 1
ATOM 11914 N N . ALA D 2 272 ? 134.350 152.947 140.077 1.00 83.27 272 ALA D N 1
ATOM 11915 C CA . ALA D 2 272 ? 133.288 152.845 141.071 1.00 84.14 272 ALA D CA 1
ATOM 11916 C C . ALA D 2 272 ? 131.970 153.353 140.508 1.00 85.30 272 ALA D C 1
ATOM 11917 O O . ALA D 2 272 ? 130.904 152.801 140.802 1.00 85.13 272 ALA D O 1
ATOM 11919 N N . ALA D 2 273 ? 132.024 154.408 139.697 1.00 80.20 273 ALA D N 1
ATOM 11920 C CA . ALA D 2 273 ? 130.826 154.900 139.034 1.00 79.81 273 ALA D CA 1
ATOM 11921 C C . ALA D 2 273 ? 130.381 153.989 137.901 1.00 80.46 273 ALA D C 1
ATOM 11922 O O . ALA D 2 273 ? 129.261 154.143 137.404 1.00 84.56 273 ALA D O 1
ATOM 11924 N N . ALA D 2 274 ? 131.225 153.049 137.478 1.00 76.93 274 ALA D N 1
ATOM 11925 C CA . ALA D 2 274 ? 130.843 152.111 136.431 1.00 71.45 274 ALA D CA 1
ATOM 11926 C C . ALA D 2 274 ? 130.189 150.857 136.993 1.00 80.68 274 ALA D C 1
ATOM 11927 O O . ALA D 2 274 ? 129.153 150.421 136.481 1.00 84.58 274 ALA D O 1
ATOM 11929 N N . VAL D 2 275 ? 130.766 150.278 138.049 1.00 78.77 275 VAL D N 1
ATOM 11930 C CA . VAL D 2 275 ? 130.198 149.068 138.636 1.00 72.73 275 VAL D CA 1
ATOM 11931 C C . VAL D 2 275 ? 128.808 149.337 139.182 1.00 66.23 275 VAL D C 1
ATOM 11932 O O . VAL D 2 275 ? 127.990 148.419 139.300 1.00 69.78 275 VAL D O 1
ATOM 11936 N N . ILE D 2 276 ? 128.515 150.590 139.528 1.00 58.10 276 ILE D N 1
ATOM 11937 C CA . ILE D 2 276 ? 127.164 150.945 139.938 1.00 60.02 276 ILE D CA 1
ATOM 11938 C C . ILE D 2 276 ? 126.219 150.916 138.745 1.00 63.99 276 ILE D C 1
ATOM 11939 O O . ILE D 2 276 ? 125.109 150.379 138.831 1.00 72.03 276 ILE D O 1
ATOM 11944 N N . ASN D 2 277 ? 126.654 151.461 137.605 1.00 58.12 277 ASN D N 1
ATOM 11945 C CA . ASN D 2 277 ? 125.755 151.630 136.466 1.00 55.31 277 ASN D CA 1
ATOM 11946 C C . ASN D 2 277 ? 125.195 150.294 136.003 1.00 55.29 277 ASN D C 1
ATOM 11947 O O . ASN D 2 277 ? 123.993 150.167 135.749 1.00 65.13 277 ASN D O 1
ATOM 11952 N N . ILE D 2 278 ? 126.053 149.280 135.891 1.00 52.45 278 ILE D N 1
ATOM 11953 C CA . ILE D 2 278 ? 125.580 147.966 135.480 1.00 51.21 278 ILE D CA 1
ATOM 11954 C C . ILE D 2 278 ? 124.921 147.213 136.627 1.00 55.75 278 ILE D C 1
ATOM 11955 O O . ILE D 2 278 ? 124.173 146.261 136.380 1.00 64.15 278 ILE D O 1
ATOM 11960 N N . THR D 2 279 ? 125.170 147.609 137.876 1.00 59.34 279 THR D N 1
ATOM 11961 C CA . THR D 2 279 ? 124.490 146.954 138.988 1.00 44.81 279 THR D CA 1
ATOM 11962 C C . THR D 2 279 ? 123.040 147.402 139.081 1.00 46.12 279 THR D C 1
ATOM 11963 O O . THR D 2 279 ? 122.146 146.585 139.318 1.00 58.30 279 THR D O 1
ATOM 11967 N N . ILE D 2 280 ? 122.787 148.697 138.889 1.00 43.96 280 ILE D N 1
ATOM 11968 C CA . ILE D 2 280 ? 121.422 149.209 138.929 1.00 42.82 280 ILE D CA 1
ATOM 11969 C C . ILE D 2 280 ? 120.590 148.607 137.806 1.00 51.23 280 ILE D C 1
ATOM 11970 O O . ILE D 2 280 ? 119.444 148.194 138.016 1.00 60.94 280 ILE D O 1
ATOM 11975 N N . TYR D 2 281 ? 121.148 148.554 136.596 1.00 47.82 281 TYR D N 1
ATOM 11976 C CA . TYR D 2 281 ? 120.405 148.032 135.455 1.00 27.70 281 TYR D CA 1
ATOM 11977 C C . TYR D 2 281 ? 120.083 146.556 135.634 1.00 35.48 281 TYR D C 1
ATOM 11978 O O . TYR D 2 281 ? 118.952 146.122 135.396 1.00 52.47 281 TYR D O 1
ATOM 11987 N N . THR D 2 282 ? 121.068 145.769 136.059 1.00 39.61 282 THR D N 1
ATOM 11988 C CA . THR D 2 282 ? 120.867 144.332 136.183 1.00 37.68 282 THR D CA 1
ATOM 11989 C C . THR D 2 282 ? 120.040 143.966 137.407 1.00 42.04 282 THR D C 1
ATOM 11990 O O . THR D 2 282 ? 119.321 142.963 137.380 1.00 57.89 282 THR D O 1
ATOM 11994 N N . PHE D 2 283 ? 120.124 144.747 138.484 1.00 42.31 283 PHE D N 1
ATOM 11995 C CA . PHE D 2 283 ? 119.327 144.449 139.669 1.00 44.76 283 PHE D CA 1
ATOM 11996 C C . PHE D 2 283 ? 117.850 144.708 139.409 1.00 44.65 283 PHE D C 1
ATOM 11997 O O . PHE D 2 283 ? 117.023 143.792 139.476 1.00 58.61 283 PHE D O 1
ATOM 12005 N N . TYR D 2 284 ? 117.499 145.956 139.100 1.00 43.38 284 TYR D N 1
ATOM 12006 C CA . TYR D 2 284 ? 116.106 146.294 138.847 1.00 44.26 284 TYR D CA 1
ATOM 12007 C C . TYR D 2 284 ? 115.586 145.671 137.562 1.00 48.22 284 TYR D C 1
ATOM 12008 O O . TYR D 2 284 ? 114.370 145.629 137.356 1.00 57.38 284 TYR D O 1
ATOM 12017 N N . GLY D 2 285 ? 116.475 145.187 136.694 1.00 45.56 285 GLY D N 1
ATOM 12018 C CA . GLY D 2 285 ? 116.039 144.404 135.555 1.00 48.36 285 GLY D CA 1
ATOM 12019 C C . GLY D 2 285 ? 115.610 142.999 135.905 1.00 52.00 285 GLY D C 1
ATOM 12020 O O . GLY D 2 285 ? 114.916 142.358 135.110 1.00 62.56 285 GLY D O 1
ATOM 12021 N N . SER D 2 286 ? 116.017 142.501 137.072 1.00 51.06 286 SER D N 1
ATOM 12022 C CA . SER D 2 286 ? 115.557 141.208 137.556 1.00 52.48 286 SER D CA 1
ATOM 12023 C C . SER D 2 286 ? 114.336 141.320 138.452 1.00 53.33 286 SER D C 1
ATOM 12024 O O . SER D 2 286 ? 113.686 140.305 138.720 1.00 66.75 286 SER D O 1
ATOM 12027 N N . GLU D 2 287 ? 114.015 142.524 138.925 1.00 53.25 287 GLU D N 1
ATOM 12028 C CA . GLU D 2 287 ? 112.778 142.731 139.666 1.00 53.80 287 GLU D CA 1
ATOM 12029 C C . GLU D 2 287 ? 111.562 142.753 138.755 1.00 61.78 287 GLU D C 1
ATOM 12030 O O . GLU D 2 287 ? 110.436 142.615 139.242 1.00 62.78 287 GLU D O 1
ATOM 12036 N N . LEU D 2 288 ? 111.763 142.932 137.449 1.00 59.11 288 LEU D N 1
ATOM 12037 C CA . LEU D 2 288 ? 110.643 142.928 136.516 1.00 54.06 288 LEU D CA 1
ATOM 12038 C C . LEU D 2 288 ? 110.070 141.529 136.341 1.00 60.76 288 LEU D C 1
ATOM 12039 O O . LEU D 2 288 ? 108.860 141.368 136.146 1.00 70.44 288 LEU D O 1
ATOM 12044 N N . MET D 2 289 ? 110.919 140.504 136.405 1.00 54.96 289 MET D N 1
ATOM 12045 C CA . MET D 2 289 ? 110.455 139.141 136.188 1.00 67.62 289 MET D CA 1
ATOM 12046 C C . MET D 2 289 ? 109.683 138.575 137.371 1.00 71.53 289 MET D C 1
ATOM 12047 O O . MET D 2 289 ? 109.069 137.513 137.234 1.00 80.06 289 MET D O 1
ATOM 12052 N N . ASP D 2 290 ? 109.694 139.248 138.519 1.00 63.47 290 ASP D N 1
ATOM 12053 C CA . ASP D 2 290 ? 108.849 138.824 139.626 1.00 68.58 290 ASP D CA 1
ATOM 12054 C C . ASP D 2 290 ? 107.482 139.495 139.587 1.00 71.34 290 ASP D C 1
ATOM 12055 O O . ASP D 2 290 ? 106.607 139.149 140.387 1.00 71.07 290 ASP D O 1
ATOM 12060 N N . LEU D 2 291 ? 107.283 140.451 138.677 1.00 54.89 291 LEU D N 1
ATOM 12061 C CA . LEU D 2 291 ? 106.051 141.233 138.675 1.00 46.30 291 LEU D CA 1
ATOM 12062 C C . LEU D 2 291 ? 104.867 140.421 138.166 1.00 53.23 291 LEU D C 1
ATOM 12063 O O . LEU D 2 291 ? 103.786 140.444 138.763 1.00 65.64 291 LEU D O 1
ATOM 12068 N N . HIS D 2 292 ? 105.044 139.702 137.057 1.00 47.55 292 HIS D N 1
ATOM 12069 C CA . HIS D 2 292 ? 103.929 138.954 136.488 1.00 48.09 292 HIS D CA 1
ATOM 12070 C C . HIS D 2 292 ? 103.484 137.804 137.378 1.00 54.28 292 HIS D C 1
ATOM 12071 O O . HIS D 2 292 ? 102.329 137.374 137.283 1.00 55.71 292 HIS D O 1
ATOM 12078 N N . ASP D 2 293 ? 104.369 137.295 138.237 1.00 59.57 293 ASP D N 1
ATOM 12079 C CA . ASP D 2 293 ? 103.971 136.249 139.169 1.00 50.37 293 ASP D CA 1
ATOM 12080 C C . ASP D 2 293 ? 102.897 136.736 140.127 1.00 55.16 293 ASP D C 1
ATOM 12081 O O . ASP D 2 293 ? 102.058 135.946 140.565 1.00 69.71 293 ASP D O 1
ATOM 12086 N N . LYS D 2 294 ? 102.898 138.027 140.459 1.00 47.88 294 LYS D N 1
ATOM 12087 C CA . LYS D 2 294 ? 101.865 138.562 141.339 1.00 49.54 294 LYS D CA 1
ATOM 12088 C C . LYS D 2 294 ? 100.486 138.425 140.708 1.00 53.83 294 LYS D C 1
ATOM 12089 O O . LYS D 2 294 ? 99.543 137.941 141.346 1.00 58.39 294 LYS D O 1
ATOM 12095 N N . ILE D 2 295 ? 100.354 138.830 139.444 1.00 45.33 295 ILE D N 1
ATOM 12096 C CA . ILE D 2 295 ? 99.083 138.677 138.746 1.00 44.10 295 ILE D CA 1
ATOM 12097 C C . ILE D 2 295 ? 98.741 137.204 138.581 1.00 45.31 295 ILE D C 1
ATOM 12098 O O . ILE D 2 295 ? 97.587 136.796 138.762 1.00 54.22 295 ILE D O 1
ATOM 12103 N N . LEU D 2 296 ? 99.737 136.381 138.244 1.00 42.03 296 LEU D N 1
ATOM 12104 C CA . LEU D 2 296 ? 99.482 134.962 138.025 1.00 45.61 296 LEU D CA 1
ATOM 12105 C C . LEU D 2 296 ? 98.939 134.297 139.281 1.00 48.71 296 LEU D C 1
ATOM 12106 O O . LEU D 2 296 ? 98.019 133.477 139.209 1.00 49.60 296 LEU D O 1
ATOM 12111 N N . HIS D 2 297 ? 99.493 134.638 140.444 1.00 45.20 297 HIS D N 1
ATOM 12112 C CA . HIS D 2 297 ? 99.057 134.025 141.689 1.00 37.66 297 HIS D CA 1
ATOM 12113 C C . HIS D 2 297 ? 97.817 134.683 142.272 1.00 44.55 297 HIS D C 1
ATOM 12114 O O . HIS D 2 297 ? 97.149 134.070 143.109 1.00 60.41 297 HIS D O 1
ATOM 12121 N N . VAL D 2 298 ? 97.490 135.911 141.863 1.00 38.06 298 VAL D N 1
ATOM 12122 C CA . VAL D 2 298 ? 96.230 136.495 142.306 1.00 39.45 298 VAL D CA 1
ATOM 12123 C C . VAL D 2 298 ? 95.062 136.047 141.437 1.00 49.52 298 VAL D C 1
ATOM 12124 O O . VAL D 2 298 ? 93.912 136.108 141.884 1.00 51.58 298 VAL D O 1
ATOM 12128 N N . LEU D 2 299 ? 95.323 135.590 140.209 1.00 49.56 299 LEU D N 1
ATOM 12129 C CA . LEU D 2 299 ? 94.237 135.106 139.363 1.00 38.83 299 LEU D CA 1
ATOM 12130 C C . LEU D 2 299 ? 93.732 133.743 139.813 1.00 42.96 299 LEU D C 1
ATOM 12131 O O . LEU D 2 299 ? 92.530 133.471 139.727 1.00 50.54 299 LEU D O 1
ATOM 12136 N N . PHE D 2 300 ? 94.622 132.877 140.285 1.00 44.55 300 PHE D N 1
ATOM 12137 C CA . PHE D 2 300 ? 94.242 131.561 140.792 1.00 42.29 300 PHE D CA 1
ATOM 12138 C C . PHE D 2 300 ? 93.481 131.745 142.095 1.00 46.24 300 PHE D C 1
ATOM 12139 O O . PHE D 2 300 ? 94.075 132.001 143.141 1.00 51.97 300 PHE D O 1
ATOM 12147 N N . ASP D 2 301 ? 92.160 131.610 142.046 1.00 50.72 301 ASP D N 1
ATOM 12148 C CA . ASP D 2 301 ? 91.340 131.861 143.219 1.00 51.22 301 ASP D CA 1
ATOM 12149 C C . ASP D 2 301 ? 90.112 130.969 143.145 1.00 57.18 301 ASP D C 1
ATOM 12150 O O . ASP D 2 301 ? 89.720 130.509 142.072 1.00 64.68 301 ASP D O 1
ATOM 12155 N N . ASN D 2 302 ? 89.512 130.720 144.311 1.00 58.67 302 ASN D N 1
ATOM 12156 C CA . ASN D 2 302 ? 88.278 129.945 144.351 1.00 54.76 302 ASN D CA 1
ATOM 12157 C C . ASN D 2 302 ? 87.128 130.696 143.694 1.00 64.89 302 ASN D C 1
ATOM 12158 O O . ASN D 2 302 ? 86.207 130.074 143.151 1.00 70.93 302 ASN D O 1
ATOM 12163 N N . ALA D 2 303 ? 87.177 132.029 143.706 1.00 61.41 303 ALA D N 1
ATOM 12164 C CA . ALA D 2 303 ? 86.127 132.823 143.082 1.00 56.51 303 ALA D CA 1
ATOM 12165 C C . ALA D 2 303 ? 86.050 132.592 141.581 1.00 64.53 303 ALA D C 1
ATOM 12166 O O . ALA D 2 303 ? 85.053 132.967 140.959 1.00 66.88 303 ALA D O 1
ATOM 12168 N N . PHE D 2 304 ? 87.083 131.992 140.988 1.00 61.34 304 PHE D N 1
ATOM 12169 C CA . PHE D 2 304 ? 87.032 131.610 139.583 1.00 49.55 304 PHE D CA 1
ATOM 12170 C C . PHE D 2 304 ? 85.913 130.619 139.303 1.00 52.51 304 PHE D C 1
ATOM 12171 O O . PHE D 2 304 ? 85.447 130.536 138.164 1.00 60.99 304 PHE D O 1
ATOM 12179 N N . PHE D 2 305 ? 85.465 129.876 140.310 1.00 57.31 305 PHE D N 1
ATOM 12180 C CA . PHE D 2 305 ? 84.483 128.822 140.106 1.00 57.24 305 PHE D CA 1
ATOM 12181 C C . PHE D 2 305 ? 83.051 129.291 140.322 1.00 66.33 305 PHE D C 1
ATOM 12182 O O . PHE D 2 305 ? 82.132 128.467 140.291 1.00 73.20 305 PHE D O 1
ATOM 12190 N N . TYR D 2 306 ? 82.838 130.588 140.532 1.00 70.10 306 TYR D N 1
ATOM 12191 C CA . TYR D 2 306 ? 81.502 131.138 140.699 1.00 69.11 306 TYR D CA 1
ATOM 12192 C C . TYR D 2 306 ? 81.191 132.259 139.718 1.00 68.43 306 TYR D C 1
ATOM 12193 O O . TYR D 2 306 ? 80.083 132.806 139.759 1.00 73.22 306 TYR D O 1
ATOM 12202 N N . VAL D 2 307 ? 82.131 132.621 138.848 1.00 65.46 307 VAL D N 1
ATOM 12203 C CA . VAL D 2 307 ? 81.958 133.720 137.906 1.00 66.59 307 VAL D CA 1
ATOM 12204 C C . VAL D 2 307 ? 81.217 133.239 136.661 1.00 68.20 307 VAL D C 1
ATOM 12205 O O . VAL D 2 307 ? 80.920 132.047 136.524 1.00 57.94 307 VAL D O 1
ATOM 12209 N N . SER D 2 308 ? 80.918 134.165 135.744 1.00 78.75 308 SER D N 1
ATOM 12210 C CA . SER D 2 308 ? 79.838 134.017 134.773 1.00 73.34 308 SER D CA 1
ATOM 12211 C C . SER D 2 308 ? 80.267 133.375 133.455 1.00 69.57 308 SER D C 1
ATOM 12212 O O . SER D 2 308 ? 79.654 133.659 132.418 1.00 71.52 308 SER D O 1
ATOM 12215 N N . LYS D 2 309 ? 81.322 132.561 133.455 1.00 68.46 309 LYS D N 1
ATOM 12216 C CA . LYS D 2 309 ? 81.668 131.679 132.338 1.00 71.34 309 LYS D CA 1
ATOM 12217 C C . LYS D 2 309 ? 82.216 132.457 131.142 1.00 66.40 309 LYS D C 1
ATOM 12218 O O . LYS D 2 309 ? 82.836 131.878 130.245 1.00 66.17 309 LYS D O 1
ATOM 12224 N N . SER D 2 310 ? 82.072 133.779 131.163 1.00 65.11 310 SER D N 1
ATOM 12225 C CA . SER D 2 310 ? 82.833 134.669 130.299 1.00 60.21 310 SER D CA 1
ATOM 12226 C C . SER D 2 310 ? 83.851 135.472 131.081 1.00 67.13 310 SER D C 1
ATOM 12227 O O . SER D 2 310 ? 84.879 135.865 130.529 1.00 65.83 310 SER D O 1
ATOM 12230 N N . PHE D 2 311 ? 83.560 135.727 132.355 1.00 59.75 311 PHE D N 1
ATOM 12231 C CA . PHE D 2 311 ? 84.591 136.096 133.312 1.00 57.62 311 PHE D CA 1
ATOM 12232 C C . PHE D 2 311 ? 85.693 135.042 133.346 1.00 63.84 311 PHE D C 1
ATOM 12233 O O . PHE D 2 311 ? 86.882 135.376 133.417 1.00 69.85 311 PHE D O 1
ATOM 12241 N N . LYS D 2 312 ? 85.314 133.762 133.273 1.00 47.59 312 LYS D N 1
ATOM 12242 C CA . LYS D 2 312 ? 86.300 132.685 133.277 1.00 41.62 312 LYS D CA 1
ATOM 12243 C C . LYS D 2 312 ? 87.235 132.783 132.080 1.00 55.24 312 LYS D C 1
ATOM 12244 O O . LYS D 2 312 ? 88.446 132.574 132.211 1.00 60.00 312 LYS D O 1
ATOM 12250 N N . SER D 2 313 ? 86.691 133.084 130.899 1.00 47.12 313 SER D N 1
ATOM 12251 C CA . SER D 2 313 ? 87.525 133.195 129.707 1.00 39.70 313 SER D CA 1
ATOM 12252 C C . SER D 2 313 ? 88.527 134.333 129.835 1.00 51.70 313 SER D C 1
ATOM 12253 O O . SER D 2 313 ? 89.695 134.185 129.462 1.00 60.75 313 SER D O 1
ATOM 12256 N N . SER D 2 314 ? 88.088 135.482 130.350 1.00 43.31 314 SER D N 1
ATOM 12257 C CA . SER D 2 314 ? 89.002 136.602 130.539 1.00 42.50 314 SER D CA 1
ATOM 12258 C C . SER D 2 314 ? 90.085 136.258 131.553 1.00 46.21 314 SER D C 1
ATOM 12259 O O . SER D 2 314 ? 91.264 136.592 131.359 1.00 54.25 314 SER D O 1
ATOM 12262 N N . ILE D 2 315 ? 89.699 135.590 132.643 1.00 41.89 315 ILE D N 1
ATOM 12263 C CA . ILE D 2 315 ? 90.674 135.162 133.638 1.00 39.60 315 ILE D CA 1
ATOM 12264 C C . ILE D 2 315 ? 91.707 134.251 133.000 1.00 43.94 315 ILE D C 1
ATOM 12265 O O . ILE D 2 315 ? 92.910 134.401 133.228 1.00 56.07 315 ILE D O 1
ATOM 12270 N N . LEU D 2 316 ? 91.257 133.304 132.176 1.00 40.55 316 LEU D N 1
ATOM 12271 C CA . LEU D 2 316 ? 92.182 132.359 131.562 1.00 36.86 316 LEU D CA 1
ATOM 12272 C C . LEU D 2 316 ? 93.089 133.038 130.543 1.00 38.19 316 LEU D C 1
ATOM 12273 O O . LEU D 2 316 ? 94.263 132.680 130.423 1.00 40.60 316 LEU D O 1
ATOM 12278 N N . ILE D 2 317 ? 92.575 134.022 129.804 1.00 38.21 317 ILE D N 1
ATOM 12279 C CA . ILE D 2 317 ? 93.408 134.716 128.823 1.00 32.33 317 ILE D CA 1
ATOM 12280 C C . ILE D 2 317 ? 94.500 135.522 129.519 1.00 39.18 317 ILE D C 1
ATOM 12281 O O . ILE D 2 317 ? 95.681 135.446 129.150 1.00 52.38 317 ILE D O 1
ATOM 12286 N N . MET D 2 318 ? 94.136 136.299 130.544 1.00 37.04 318 MET D N 1
ATOM 12287 C CA . MET D 2 318 ? 95.183 137.006 131.275 1.00 29.67 318 MET D CA 1
ATOM 12288 C C . MET D 2 318 ? 96.134 136.045 131.970 1.00 32.16 318 MET D C 1
ATOM 12289 O O . MET D 2 318 ? 97.343 136.301 132.010 1.00 47.61 318 MET D O 1
ATOM 12294 N N . MET D 2 319 ? 95.616 134.933 132.487 1.00 43.49 319 MET D N 1
ATOM 12295 C CA . MET D 2 319 ? 96.437 133.921 133.131 1.00 34.27 319 MET D CA 1
ATOM 12296 C C . MET D 2 319 ? 97.449 133.337 132.160 1.00 39.17 319 MET D C 1
ATOM 12297 O O . MET D 2 319 ? 98.579 133.031 132.550 1.00 45.33 319 MET D O 1
ATOM 12302 N N . THR D 2 320 ? 97.051 133.158 130.901 1.00 39.60 320 THR D N 1
ATOM 12303 C CA . THR D 2 320 ? 97.985 132.736 129.866 1.00 38.60 320 THR D CA 1
ATOM 12304 C C . THR D 2 320 ? 99.019 133.816 129.589 1.00 40.55 320 THR D C 1
ATOM 12305 O O . THR D 2 320 ? 100.196 133.514 129.366 1.00 52.61 320 THR D O 1
ATOM 12309 N N . ARG D 2 321 ? 98.603 135.078 129.600 1.00 37.34 321 ARG D N 1
ATOM 12310 C CA . ARG D 2 321 ? 99.528 136.164 129.275 1.00 29.84 321 ARG D CA 1
ATOM 12311 C C . ARG D 2 321 ? 100.537 136.421 130.392 1.00 40.65 321 ARG D C 1
ATOM 12312 O O . ARG D 2 321 ? 101.612 136.964 130.155 1.00 49.30 321 ARG D O 1
ATOM 12320 N N . VAL D 2 322 ? 100.238 135.994 131.616 1.00 41.20 322 VAL D N 1
ATOM 12321 C CA . VAL D 2 322 ? 101.105 136.362 132.730 1.00 29.82 322 VAL D CA 1
ATOM 12322 C C . VAL D 2 322 ? 102.019 135.201 133.093 1.00 42.22 322 VAL D C 1
ATOM 12323 O O . VAL D 2 322 ? 102.812 135.296 134.035 1.00 48.65 322 VAL D O 1
ATOM 12327 N N . THR D 2 323 ? 101.923 134.097 132.353 1.00 42.46 323 THR D N 1
ATOM 12328 C CA . THR D 2 323 ? 102.905 133.032 132.510 1.00 41.34 323 THR D CA 1
ATOM 12329 C C . THR D 2 323 ? 104.233 133.369 131.849 1.00 47.70 323 THR D C 1
ATOM 12330 O O . THR D 2 323 ? 105.195 132.612 132.009 1.00 53.67 323 THR D O 1
ATOM 12334 N N . ILE D 2 324 ? 104.304 134.469 131.103 1.00 51.48 324 ILE D N 1
ATOM 12335 C CA . ILE D 2 324 ? 105.533 134.920 130.462 1.00 49.77 324 ILE D CA 1
ATOM 12336 C C . ILE D 2 324 ? 106.055 136.118 131.252 1.00 52.48 324 ILE D C 1
ATOM 12337 O O . ILE D 2 324 ? 105.405 137.176 131.248 1.00 59.65 324 ILE D O 1
ATOM 12342 N N . PRO D 2 325 ? 107.191 136.007 131.930 1.00 44.33 325 PRO D N 1
ATOM 12343 C CA . PRO D 2 325 ? 107.688 137.131 132.729 1.00 53.41 325 PRO D CA 1
ATOM 12344 C C . PRO D 2 325 ? 108.115 138.301 131.857 1.00 58.89 325 PRO D C 1
ATOM 12345 O O . PRO D 2 325 ? 108.434 138.154 130.676 1.00 67.21 325 PRO D O 1
ATOM 12349 N N . LEU D 2 326 ? 108.107 139.486 132.466 1.00 48.96 326 LEU D N 1
ATOM 12350 C CA . LEU D 2 326 ? 108.532 140.699 131.781 1.00 41.28 326 LEU D CA 1
ATOM 12351 C C . LEU D 2 326 ? 110.046 140.726 131.620 1.00 45.85 326 LEU D C 1
ATOM 12352 O O . LEU D 2 326 ? 110.762 141.150 132.530 1.00 63.15 326 LEU D O 1
ATOM 12357 N N . LYS D 2 327 ? 110.544 140.283 130.471 1.00 50.99 327 LYS D N 1
ATOM 12358 C CA . LYS D 2 327 ? 111.975 140.264 130.211 1.00 55.49 327 LYS D CA 1
ATOM 12359 C C . LYS D 2 327 ? 112.398 141.568 129.550 1.00 53.29 327 LYS D C 1
ATOM 12360 O O . LYS D 2 327 ? 111.763 142.022 128.595 1.00 59.04 327 LYS D O 1
ATOM 12366 N N . PHE D 2 328 ? 113.471 142.165 130.066 1.00 50.29 328 PHE D N 1
ATOM 12367 C CA . PHE D 2 328 ? 114.017 143.407 129.528 1.00 50.22 328 PHE D CA 1
ATOM 12368 C C . PHE D 2 328 ? 115.138 143.052 128.557 1.00 50.80 328 PHE D C 1
ATOM 12369 O O . PHE D 2 328 ? 116.322 143.141 128.869 1.00 62.89 328 PHE D O 1
ATOM 12377 N N . THR D 2 329 ? 114.746 142.645 127.354 1.00 48.88 329 THR D N 1
ATOM 12378 C CA . THR D 2 329 ? 115.695 142.230 126.330 1.00 53.92 329 THR D CA 1
ATOM 12379 C C . THR D 2 329 ? 116.084 143.431 125.478 1.00 56.72 329 THR D C 1
ATOM 12380 O O . THR D 2 329 ? 115.215 144.127 124.944 1.00 67.15 329 THR D O 1
ATOM 12384 N N . VAL D 2 330 ? 117.387 143.674 125.355 1.00 45.69 330 VAL D N 1
ATOM 12385 C CA . VAL D 2 330 ? 117.919 144.750 124.530 1.00 57.83 330 VAL D CA 1
ATOM 12386 C C . VAL D 2 330 ? 119.054 144.193 123.684 1.00 66.35 330 VAL D C 1
ATOM 12387 O O . VAL D 2 330 ? 119.826 143.347 124.145 1.00 70.51 330 VAL D O 1
ATOM 12391 N N . GLY D 2 331 ? 119.144 144.654 122.439 1.00 67.53 331 GLY D N 1
ATOM 12392 C CA . GLY D 2 331 ? 120.194 144.205 121.548 1.00 62.80 331 GLY D CA 1
ATOM 12393 C C . GLY D 2 331 ? 119.992 142.833 120.949 1.00 68.14 331 GLY D C 1
ATOM 12394 O O . GLY D 2 331 ? 120.960 142.250 120.449 1.00 72.14 331 GLY D O 1
ATOM 12395 N N . TYR D 2 332 ? 118.778 142.287 121.028 1.00 70.95 332 TYR D N 1
ATOM 12396 C CA . TYR D 2 332 ? 118.373 141.009 120.446 1.00 66.87 332 TYR D CA 1
ATOM 12397 C C . TYR D 2 332 ? 118.961 139.806 121.172 1.00 67.39 332 TYR D C 1
ATOM 12398 O O . TYR D 2 332 ? 118.533 138.673 120.932 1.00 74.99 332 TYR D O 1
ATOM 12407 N N . ILE D 2 333 ? 119.930 140.020 122.060 1.00 65.30 333 ILE D N 1
ATOM 12408 C CA . ILE D 2 333 ? 120.651 138.896 122.649 1.00 67.46 333 ILE D CA 1
ATOM 12409 C C . ILE D 2 333 ? 120.663 138.985 124.167 1.00 70.46 333 ILE D C 1
ATOM 12410 O O . ILE D 2 333 ? 120.740 137.964 124.858 1.00 74.02 333 ILE D O 1
ATOM 12415 N N . PHE D 2 334 ? 120.576 140.199 124.698 1.00 60.42 334 PHE D N 1
ATOM 12416 C CA . PHE D 2 334 ? 120.910 140.466 126.090 1.00 56.95 334 PHE D CA 1
ATOM 12417 C C . PHE D 2 334 ? 119.641 140.665 126.902 1.00 65.48 334 PHE D C 1
ATOM 12418 O O . PHE D 2 334 ? 118.828 141.538 126.586 1.00 70.35 334 PHE D O 1
ATOM 12426 N N . THR D 2 335 ? 119.482 139.860 127.945 1.00 58.74 335 THR D N 1
ATOM 12427 C CA . THR D 2 335 ? 118.434 140.046 128.935 1.00 52.51 335 THR D CA 1
ATOM 12428 C C . THR D 2 335 ? 119.058 140.669 130.173 1.00 58.54 335 THR D C 1
ATOM 12429 O O . THR D 2 335 ? 120.037 140.142 130.710 1.00 64.34 335 THR D O 1
ATOM 12433 N N . ILE D 2 336 ? 118.501 141.792 130.615 1.00 53.22 336 ILE D N 1
ATOM 12434 C CA . ILE D 2 336 ? 119.113 142.602 131.660 1.00 45.31 336 ILE D CA 1
ATOM 12435 C C . ILE D 2 336 ? 118.649 142.052 133.004 1.00 49.15 336 ILE D C 1
ATOM 12436 O O . ILE D 2 336 ? 117.557 142.363 133.476 1.00 57.62 336 ILE D O 1
ATOM 12441 N N . ASN D 2 337 ? 119.490 141.229 133.619 1.00 57.88 337 ASN D N 1
ATOM 12442 C CA . ASN D 2 337 ? 119.227 140.684 134.942 1.00 57.92 337 ASN D CA 1
ATOM 12443 C C . ASN D 2 337 ? 120.566 140.351 135.585 1.00 62.66 337 ASN D C 1
ATOM 12444 O O . ASN D 2 337 ? 121.627 140.546 134.987 1.00 60.40 337 ASN D O 1
ATOM 12449 N N . LEU D 2 338 ? 120.509 139.841 136.816 1.00 56.98 338 LEU D N 1
ATOM 12450 C CA . LEU D 2 338 ? 121.728 139.573 137.568 1.00 46.83 338 LEU D CA 1
ATOM 12451 C C . LEU D 2 338 ? 122.562 138.457 136.951 1.00 58.53 338 LEU D C 1
ATOM 12452 O O . LEU D 2 338 ? 123.768 138.380 137.214 1.00 65.98 338 LEU D O 1
ATOM 12457 N N . ASN D 2 339 ? 121.958 137.599 136.126 1.00 61.57 339 ASN D N 1
ATOM 12458 C CA . ASN D 2 339 ? 122.743 136.621 135.379 1.00 60.66 339 ASN D CA 1
ATOM 12459 C C . ASN D 2 339 ? 123.691 137.309 134.405 1.00 70.89 339 ASN D C 1
ATOM 12460 O O . ASN D 2 339 ? 124.833 136.873 134.221 1.00 79.63 339 ASN D O 1
ATOM 12465 N N . LEU D 2 340 ? 123.232 138.385 133.766 1.00 60.91 340 LEU D N 1
ATOM 12466 C CA . LEU D 2 340 ? 124.120 139.176 132.922 1.00 62.82 340 LEU D CA 1
ATOM 12467 C C . LEU D 2 340 ? 125.243 139.798 133.742 1.00 66.66 340 LEU D C 1
ATOM 12468 O O . LEU D 2 340 ? 126.381 139.920 133.268 1.00 74.85 340 LEU D O 1
ATOM 12473 N N . LEU D 2 341 ? 124.937 140.207 134.974 1.00 61.52 341 LEU D N 1
ATOM 12474 C CA . LEU D 2 341 ? 125.972 140.716 135.864 1.00 61.82 341 LEU D CA 1
ATOM 12475 C C . LEU D 2 341 ? 127.016 139.646 136.145 1.00 64.28 341 LEU D C 1
ATOM 12476 O O . LEU D 2 341 ? 128.217 139.934 136.187 1.00 67.87 341 LEU D O 1
ATOM 12481 N N . LEU D 2 342 ? 126.572 138.403 136.342 1.00 69.54 342 LEU D N 1
ATOM 12482 C CA . LEU D 2 342 ? 127.509 137.292 136.482 1.00 76.80 342 LEU D CA 1
ATOM 12483 C C . LEU D 2 342 ? 128.351 137.115 135.222 1.00 79.70 342 LEU D C 1
ATOM 12484 O O . LEU D 2 342 ? 129.566 136.904 135.301 1.00 81.79 342 LEU D O 1
ATOM 12489 N N . LYS D 2 343 ? 127.719 137.208 134.052 1.00 74.05 343 LYS D N 1
ATOM 12490 C CA . LYS D 2 343 ? 128.402 136.890 132.801 1.00 75.48 343 LYS D CA 1
ATOM 12491 C C . LYS D 2 343 ? 129.417 137.956 132.399 1.00 78.10 343 LYS D C 1
ATOM 12492 O O . LYS D 2 343 ? 130.391 137.644 131.707 1.00 83.89 343 LYS D O 1
ATOM 12498 N N . ILE D 2 344 ? 129.202 139.211 132.797 1.00 74.95 344 ILE D N 1
ATOM 12499 C CA . ILE D 2 344 ? 130.089 140.289 132.357 1.00 79.48 344 ILE D CA 1
ATOM 12500 C C . ILE D 2 344 ? 131.492 140.120 132.937 1.00 88.58 344 ILE D C 1
ATOM 12501 O O . ILE D 2 344 ? 132.499 140.418 132.272 1.00 93.88 344 ILE D O 1
ATOM 12506 N N . LEU D 2 345 ? 131.582 139.637 134.179 1.00 90.38 345 LEU D N 1
ATOM 12507 C CA . LEU D 2 345 ? 132.860 139.596 134.883 1.00 90.28 345 LEU D CA 1
ATOM 12508 C C . LEU D 2 345 ? 133.869 138.687 134.193 1.00 89.74 345 LEU D C 1
ATOM 12509 O O . LEU D 2 345 ? 135.077 138.933 134.270 1.00 82.84 345 LEU D O 1
ATOM 12514 N N . LYS D 2 346 ? 133.403 137.640 133.512 1.00 99.38 346 LYS D N 1
ATOM 12515 C CA . LYS D 2 346 ? 134.327 136.723 132.855 1.00 97.46 346 LYS D CA 1
ATOM 12516 C C . LYS D 2 346 ? 134.994 137.375 131.648 1.00 99.14 346 LYS D C 1
ATOM 12517 O O . LYS D 2 346 ? 136.208 137.234 131.450 1.00 105.23 346 LYS D O 1
ATOM 12523 N N . MET D 2 347 ? 134.222 138.102 130.838 1.00 106.45 347 MET D N 1
ATOM 12524 C CA . MET D 2 347 ? 134.817 138.875 129.752 1.00 109.04 347 MET D CA 1
ATOM 12525 C C . MET D 2 347 ? 135.746 139.952 130.299 1.00 107.01 347 MET D C 1
ATOM 12526 O O . MET D 2 347 ? 136.812 140.223 129.723 1.00 106.96 347 MET D O 1
ATOM 12531 N N . SER D 2 348 ? 135.360 140.573 131.417 1.00 100.97 348 SER D N 1
ATOM 12532 C CA . SER D 2 348 ? 136.242 141.546 132.054 1.00 103.81 348 SER D CA 1
ATOM 12533 C C . SER D 2 348 ? 137.579 140.919 132.434 1.00 105.59 348 SER D C 1
ATOM 12534 O O . SER D 2 348 ? 138.639 141.508 132.196 1.00 102.56 348 SER D O 1
ATOM 12537 N N . TYR D 2 349 ? 137.548 139.721 133.023 1.00 115.74 349 TYR D N 1
ATOM 12538 C CA . TYR D 2 349 ? 138.786 139.052 133.413 1.00 116.16 349 TYR D CA 1
ATOM 12539 C C . TYR D 2 349 ? 139.611 138.649 132.199 1.00 112.43 349 TYR D C 1
ATOM 12540 O O . TYR D 2 349 ? 140.845 138.687 132.245 1.00 112.56 349 TYR D O 1
ATOM 12549 N N . THR D 2 350 ? 138.956 138.229 131.116 1.00 104.92 350 THR D N 1
ATOM 12550 C CA . THR D 2 350 ? 139.695 137.899 129.900 1.00 106.48 350 THR D CA 1
ATOM 12551 C C . THR D 2 350 ? 140.442 139.118 129.370 1.00 109.91 350 THR D C 1
ATOM 12552 O O . THR D 2 350 ? 141.633 139.040 129.029 1.00 110.29 350 THR D O 1
ATOM 12556 N N . VAL D 2 351 ? 139.759 140.265 129.315 1.00 112.01 351 VAL D N 1
ATOM 12557 C CA . VAL D 2 351 ? 140.408 141.494 128.864 1.00 109.19 351 VAL D CA 1
ATOM 12558 C C . VAL D 2 351 ? 141.541 141.875 129.810 1.00 110.64 351 VAL D C 1
ATOM 12559 O O . VAL D 2 351 ? 142.616 142.310 129.375 1.00 110.27 351 VAL D O 1
ATOM 12563 N N . LEU D 2 352 ? 141.319 141.715 131.117 1.00 114.94 352 LEU D N 1
ATOM 12564 C CA . LEU D 2 352 ? 142.349 142.033 132.100 1.00 113.99 352 LEU D CA 1
ATOM 12565 C C . LEU D 2 352 ? 143.593 141.181 131.893 1.00 114.29 352 LEU D C 1
ATOM 12566 O O . LEU D 2 352 ? 144.717 141.693 131.911 1.00 115.43 352 LEU D O 1
ATOM 12571 N N . ASN D 2 353 ? 143.412 139.872 131.709 1.00 116.34 353 ASN D N 1
ATOM 12572 C CA . ASN D 2 353 ? 144.556 138.990 131.504 1.00 115.72 353 ASN D CA 1
ATOM 12573 C C . ASN D 2 353 ? 145.299 139.339 130.223 1.00 117.37 353 ASN D C 1
ATOM 12574 O O . ASN D 2 353 ? 146.536 139.357 130.202 1.00 115.65 353 ASN D O 1
ATOM 12579 N N . VAL D 2 354 ? 144.566 139.622 129.144 1.00 121.54 354 VAL D N 1
ATOM 12580 C CA . VAL D 2 354 ? 145.226 139.967 127.887 1.00 119.97 354 VAL D CA 1
ATOM 12581 C C . VAL D 2 354 ? 146.053 141.237 128.053 1.00 120.90 354 VAL D C 1
ATOM 12582 O O . VAL D 2 354 ? 147.220 141.299 127.643 1.00 122.15 354 VAL D O 1
ATOM 12586 N N . LEU D 2 355 ? 145.464 142.263 128.674 1.00 123.82 355 LEU D N 1
ATOM 12587 C CA . LEU D 2 355 ? 146.178 143.523 128.853 1.00 122.45 355 LEU D CA 1
ATOM 12588 C C . LEU D 2 355 ? 147.385 143.356 129.767 1.00 124.07 355 LEU D C 1
ATOM 12589 O O . LEU D 2 355 ? 148.450 143.925 129.502 1.00 124.41 355 LEU D O 1
ATOM 12594 N N . LEU D 2 356 ? 147.242 142.585 130.847 1.00 124.83 356 LEU D N 1
ATOM 12595 C CA . LEU D 2 356 ? 148.359 142.379 131.762 1.00 123.80 356 LEU D CA 1
ATOM 12596 C C . LEU D 2 356 ? 149.499 141.630 131.087 1.00 123.88 356 LEU D C 1
ATOM 12597 O O . LEU D 2 356 ? 150.671 141.979 131.270 1.00 123.28 356 LEU D O 1
ATOM 12602 N N . SER D 2 357 ? 149.179 140.593 130.309 1.00 128.47 357 SER D N 1
ATOM 12603 C CA . SER D 2 357 ? 150.224 139.849 129.615 1.00 128.35 357 SER D CA 1
ATOM 12604 C C . SER D 2 357 ? 150.915 140.709 128.566 1.00 128.58 357 SER D C 1
ATOM 12605 O O . SER D 2 357 ? 152.139 140.638 128.409 1.00 127.38 357 SER D O 1
ATOM 12608 N N . SER D 2 358 ? 150.151 141.523 127.832 1.00 135.52 358 SER D N 1
ATOM 12609 C CA . SER D 2 358 ? 150.766 142.392 126.833 1.00 134.82 358 SER D CA 1
ATOM 12610 C C . SER D 2 358 ? 151.650 143.451 127.482 1.00 135.02 358 SER D C 1
ATOM 12611 O O . SER D 2 358 ? 152.746 143.741 126.987 1.00 132.50 358 SER D O 1
ATOM 12614 N N . GLU D 2 359 ? 151.191 144.041 128.590 1.00 141.79 359 GLU D N 1
ATOM 12615 C CA . GLU D 2 359 ? 151.965 145.085 129.254 1.00 141.37 359 GLU D CA 1
ATOM 12616 C C . GLU D 2 359 ? 153.258 144.535 129.844 1.00 142.26 359 GLU D C 1
ATOM 12617 O O . GLU D 2 359 ? 154.315 145.166 129.733 1.00 140.15 359 GLU D O 1
ATOM 12623 N N . THR D 2 360 ? 153.195 143.367 130.475 1.00 144.61 360 THR D N 1
ATOM 12624 C CA . THR D 2 360 ? 154.368 142.777 131.112 1.00 142.74 360 THR D CA 1
ATOM 12625 C C . THR D 2 360 ? 155.256 142.074 130.090 1.00 142.03 360 THR D C 1
ATOM 12626 O O . THR D 2 360 ? 156.469 142.282 130.054 1.00 140.27 360 THR D O 1
#